Protein AF-0000000078703959 (afdb_homodimer)

InterPro domains:
  IPR029058 Alpha/Beta hydrolase fold [G3DSA:3.40.50.1820] (368-600)
  IPR029058 Alpha/Beta hydrolase fold [SSF53474] (346-596)

Structure (mmCIF, N/CA/C/O backbone):
data_AF-0000000078703959-model_v1
#
loop_
_entity.id
_entity.type
_entity.pdbx_description
1 polymer 'PA14 domain-containing protein'
#
loop_
_atom_site.group_PDB
_atom_site.id
_atom_site.type_symbol
_atom_site.label_atom_id
_atom_site.label_alt_id
_atom_site.label_comp_id
_atom_site.label_asym_id
_atom_site.label_entity_id
_atom_site.label_seq_id
_atom_site.pdbx_PDB_ins_code
_atom_site.Cartn_x
_atom_site.Cartn_y
_atom_site.Cartn_z
_atom_site.occupancy
_atom_site.B_iso_or_equiv
_atom_site.auth_seq_id
_atom_site.auth_comp_id
_atom_site.auth_asym_id
_atom_site.auth_atom_id
_atom_site.pdbx_PDB_model_num
ATOM 1 N N . MET A 1 1 ? 54.719 -47.156 48.562 1 18.48 1 MET A N 1
ATOM 2 C CA . MET A 1 1 ? 54.312 -48.438 47.969 1 18.48 1 MET A CA 1
ATOM 3 C C . MET A 1 1 ? 53.969 -48.281 46.5 1 18.48 1 MET A C 1
ATOM 5 O O . MET A 1 1 ? 53.344 -47.281 46.094 1 18.48 1 MET A O 1
ATOM 9 N N . ASN A 1 2 ? 54.438 -49.156 45.406 1 16.34 2 ASN A N 1
ATOM 10 C CA . ASN A 1 2 ? 55.062 -49.094 44.094 1 16.34 2 ASN A CA 1
ATOM 11 C C . ASN A 1 2 ? 54.062 -48.781 43 1 16.34 2 ASN A C 1
ATOM 13 O O . ASN A 1 2 ? 52.875 -48.969 43.156 1 16.34 2 ASN A O 1
ATOM 17 N N . ARG A 1 3 ? 54.625 -48.094 41.844 1 16.44 3 ARG A N 1
ATOM 18 C CA . ARG A 1 3 ? 54.875 -47.344 40.594 1 16.44 3 ARG A CA 1
ATOM 19 C C . ARG A 1 3 ? 54.531 -48.188 39.375 1 16.44 3 ARG A C 1
ATOM 21 O O . ARG A 1 3 ? 54.844 -47.812 38.25 1 16.44 3 ARG A O 1
ATOM 28 N N . GLN A 1 4 ? 53.875 -49.188 39.594 1 15.07 4 GLN A N 1
ATOM 29 C CA . GLN A 1 4 ? 53.938 -50.125 38.469 1 15.07 4 GLN A CA 1
ATOM 30 C C . GLN A 1 4 ? 53.281 -49.562 37.219 1 15.07 4 GLN A C 1
ATOM 32 O O . GLN A 1 4 ? 52.188 -49.031 37.281 1 15.07 4 GLN A O 1
ATOM 37 N N . VAL A 1 5 ? 54 -49.406 35.969 1 17.83 5 VAL A N 1
ATOM 38 C CA . VAL A 1 5 ? 54.594 -48.969 34.719 1 17.83 5 VAL A CA 1
ATOM 39 C C . VAL A 1 5 ? 53.938 -49.656 33.531 1 17.83 5 VAL A C 1
ATOM 41 O O . VAL A 1 5 ? 54.25 -49.344 32.375 1 17.83 5 VAL A O 1
ATOM 44 N N . PRO A 1 6 ? 52.688 -50.156 33.469 1 18.91 6 PRO A N 1
ATOM 45 C CA . PRO A 1 6 ? 52.875 -51.469 32.844 1 18.91 6 PRO A CA 1
ATOM 46 C C . PRO A 1 6 ? 53.125 -51.344 31.328 1 18.91 6 PRO A C 1
ATOM 48 O O . PRO A 1 6 ? 52.906 -50.281 30.75 1 18.91 6 PRO A O 1
ATOM 51 N N . LEU A 1 7 ? 52.344 -52.156 30.531 1 19.31 7 LEU A N 1
ATOM 52 C CA . LEU A 1 7 ? 52.75 -53.125 29.531 1 19.31 7 LEU A CA 1
ATOM 53 C C . LEU A 1 7 ? 52.969 -52.469 28.172 1 19.31 7 LEU A C 1
ATOM 55 O O . LEU A 1 7 ? 52.312 -51.469 27.859 1 19.31 7 LEU A O 1
ATOM 59 N N . MET A 1 8 ? 53.906 -52.938 27.25 1 18.94 8 MET A N 1
ATOM 60 C CA . MET A 1 8 ? 54.938 -52.938 26.203 1 18.94 8 MET A CA 1
ATOM 61 C C . MET A 1 8 ? 54.281 -53.062 24.812 1 18.94 8 MET A C 1
ATOM 63 O O . MET A 1 8 ? 54.969 -52.969 23.797 1 18.94 8 MET A O 1
ATOM 67 N N . SER A 1 9 ? 53 -53.25 24.484 1 18.56 9 SER A N 1
ATOM 68 C CA . SER A 1 9 ? 53 -54 23.25 1 18.56 9 SER A CA 1
ATOM 69 C C . SER A 1 9 ? 53.469 -53.156 22.062 1 18.56 9 SER A C 1
ATOM 71 O O . SER A 1 9 ? 52.906 -52.094 21.797 1 18.56 9 SER A O 1
ATOM 73 N N . VAL A 1 10 ? 54.781 -53.156 21.609 1 18.95 10 VAL A N 1
ATOM 74 C CA . VAL A 1 10 ? 55.438 -52.312 20.625 1 18.95 10 VAL A CA 1
ATOM 75 C C . VAL A 1 10 ? 54.969 -52.688 19.219 1 18.95 10 VAL A C 1
ATOM 77 O O . VAL A 1 10 ? 55.25 -51.969 18.25 1 18.95 10 VAL A O 1
ATOM 80 N N . GLN A 1 11 ? 54.062 -53.562 18.953 1 18.88 11 GLN A N 1
ATOM 81 C CA . GLN A 1 11 ? 54.562 -54.188 17.734 1 18.88 11 GLN A CA 1
ATOM 82 C C . GLN A 1 11 ? 54.906 -53.125 16.688 1 18.88 11 GLN A C 1
ATOM 84 O O . GLN A 1 11 ? 54.438 -52 16.766 1 18.88 11 GLN A O 1
ATOM 89 N N . THR A 1 12 ? 55.219 -53.656 15.406 1 19.52 12 THR A N 1
ATOM 90 C CA . THR A 1 12 ? 56.094 -53.656 14.258 1 19.52 12 THR A CA 1
ATOM 91 C C . THR A 1 12 ? 55.719 -52.531 13.273 1 19.52 12 THR A C 1
ATOM 93 O O . THR A 1 12 ? 54.531 -52.219 13.133 1 19.52 12 THR A O 1
ATOM 96 N N . ASN A 1 13 ? 56.688 -51.75 12.773 1 20.06 13 ASN A N 1
ATOM 97 C CA . ASN A 1 13 ? 57 -50.531 12.031 1 20.06 13 ASN A CA 1
ATOM 98 C C . ASN A 1 13 ? 56.656 -50.688 10.547 1 20.06 13 ASN A C 1
ATOM 100 O O . ASN A 1 13 ? 57.562 -50.812 9.719 1 20.06 13 ASN A O 1
ATOM 104 N N . ASN A 1 14 ? 55.719 -51.656 10.164 1 20.19 14 ASN A N 1
ATOM 105 C CA . ASN A 1 14 ? 55.875 -51.875 8.734 1 20.19 14 ASN A CA 1
ATOM 106 C C . ASN A 1 14 ? 55.719 -50.594 7.938 1 20.19 14 ASN A C 1
ATOM 108 O O . ASN A 1 14 ? 54.656 -49.969 7.961 1 20.19 14 ASN A O 1
ATOM 112 N N . ASN A 1 15 ? 56.812 -49.75 7.691 1 20.64 15 ASN A N 1
ATOM 113 C CA . ASN A 1 15 ? 57.031 -48.438 7.141 1 20.64 15 ASN A CA 1
ATOM 114 C C . ASN A 1 15 ? 56.562 -48.312 5.695 1 20.64 15 ASN A C 1
ATOM 116 O O . ASN A 1 15 ? 56.75 -47.281 5.043 1 20.64 15 ASN A O 1
ATOM 120 N N . LEU A 1 16 ? 56.625 -49.438 4.898 1 21.19 16 LEU A N 1
ATOM 121 C CA . LEU A 1 16 ? 57.094 -49.094 3.562 1 21.19 16 LEU A CA 1
ATOM 122 C C . LEU A 1 16 ? 56.062 -48.312 2.801 1 21.19 16 LEU A C 1
ATOM 124 O O . LEU A 1 16 ? 56.344 -47.656 1.791 1 21.19 16 LEU A O 1
ATOM 128 N N . ASP A 1 17 ? 54.75 -48.812 2.938 1 21.84 17 ASP A N 1
ATOM 129 C CA . ASP A 1 17 ? 54 -48.719 1.696 1 21.84 17 ASP A CA 1
ATOM 130 C C . ASP A 1 17 ? 53.812 -47.25 1.289 1 21.84 17 ASP A C 1
ATOM 132 O O . ASP A 1 17 ? 53.469 -46.406 2.123 1 21.84 17 ASP A O 1
ATOM 136 N N . GLY A 1 18 ? 54.469 -46.781 0.212 1 24.62 18 GLY A N 1
ATOM 137 C CA . GLY A 1 18 ? 54.562 -45.531 -0.524 1 24.62 18 GLY A CA 1
ATOM 138 C C . GLY A 1 18 ? 53.219 -44.906 -0.803 1 24.62 18 GLY A C 1
ATOM 139 O O . GLY A 1 18 ? 52.469 -45.375 -1.665 1 24.62 18 GLY A O 1
ATOM 140 N N . ASN A 1 19 ? 52.5 -44.562 0.251 1 23.19 19 ASN A N 1
ATOM 141 C CA . ASN A 1 19 ? 51.188 -44 0.124 1 23.19 19 ASN A CA 1
ATOM 142 C C . ASN A 1 19 ? 51.188 -42.75 -0.751 1 23.19 19 ASN A C 1
ATOM 144 O O . ASN A 1 19 ? 51.781 -41.719 -0.386 1 23.19 19 ASN A O 1
ATOM 148 N N . SER A 1 20 ? 51.312 -42.938 -2.076 1 27.22 20 SER A N 1
ATOM 149 C CA . SER A 1 20 ? 51.094 -41.812 -2.949 1 27.22 20 SER A CA 1
ATOM 150 C C . SER A 1 20 ? 49.906 -40.938 -2.453 1 27.22 20 SER A C 1
ATOM 152 O O . SER A 1 20 ? 48.781 -41.438 -2.301 1 27.22 20 SER A O 1
ATOM 154 N N . THR A 1 21 ? 50.188 -40.125 -1.526 1 28.56 21 THR A N 1
ATOM 155 C CA . THR A 1 21 ? 49.281 -39.062 -1.104 1 28.56 21 THR A CA 1
ATOM 156 C C . THR A 1 21 ? 48.688 -38.344 -2.311 1 28.56 21 THR A C 1
ATOM 158 O O . THR A 1 21 ? 49.344 -37.5 -2.912 1 28.56 21 THR A O 1
ATOM 161 N N . THR A 1 22 ? 48.156 -39.062 -3.236 1 30.52 22 THR A N 1
ATOM 162 C CA . THR A 1 22 ? 47.375 -38.219 -4.09 1 30.52 22 THR A CA 1
ATOM 163 C C . THR A 1 22 ? 46.594 -37.188 -3.252 1 30.52 22 THR A C 1
ATOM 165 O O . THR A 1 22 ? 45.781 -37.531 -2.414 1 30.52 22 THR A O 1
ATOM 168 N N . SER A 1 23 ? 47.312 -36.188 -2.781 1 33.19 23 SER A N 1
ATOM 169 C CA . SER A 1 23 ? 46.656 -35 -2.24 1 33.19 23 SER A CA 1
ATOM 170 C C . SER A 1 23 ? 45.312 -34.75 -2.943 1 33.19 23 SER A C 1
ATOM 172 O O . SER A 1 23 ? 45.312 -34.281 -4.09 1 33.19 23 SER A O 1
ATOM 174 N N . ASP A 1 24 ? 44.438 -35.625 -3.023 1 37.53 24 ASP A N 1
ATOM 175 C CA . ASP A 1 24 ? 43.062 -35.344 -3.443 1 37.53 24 ASP A CA 1
ATOM 176 C C . ASP A 1 24 ? 42.594 -33.969 -2.955 1 37.53 24 ASP A C 1
ATOM 178 O O . ASP A 1 24 ? 42.25 -33.781 -1.784 1 37.53 24 ASP A O 1
ATOM 182 N N . HIS A 1 25 ? 43.25 -32.875 -3.234 1 45 25 HIS A N 1
ATOM 183 C CA . HIS A 1 25 ? 42.781 -31.516 -3.029 1 45 25 HIS A CA 1
ATOM 184 C C . HIS A 1 25 ? 41.25 -31.422 -3.17 1 45 25 HIS A C 1
ATOM 186 O O . HIS A 1 25 ? 40.719 -31.562 -4.273 1 45 25 HIS A O 1
ATOM 192 N N . GLU A 1 26 ? 40.562 -31.922 -2.25 1 56.84 26 GLU A N 1
ATOM 193 C CA . GLU A 1 26 ? 39.125 -31.875 -2.113 1 56.84 26 GLU A CA 1
ATOM 194 C C . GLU A 1 26 ? 38.562 -30.5 -2.475 1 56.84 26 GLU A C 1
ATOM 196 O O . GLU A 1 26 ? 39.031 -29.484 -1.945 1 56.84 26 GLU A O 1
ATOM 201 N N . LEU A 1 27 ? 38 -30.375 -3.617 1 67.5 27 LEU A N 1
ATOM 202 C CA . LEU A 1 27 ? 37.219 -29.219 -4.047 1 67.5 27 LEU A CA 1
ATOM 203 C C . LEU A 1 27 ? 36.281 -28.75 -2.936 1 67.5 27 LEU A C 1
ATOM 205 O O . LEU A 1 27 ? 35.406 -29.5 -2.486 1 67.5 27 LEU A O 1
ATOM 209 N N . LYS A 1 28 ? 36.844 -27.594 -2.27 1 81 28 LYS A N 1
ATOM 210 C CA . LYS A 1 28 ? 36 -27.125 -1.162 1 81 28 LYS A CA 1
ATOM 211 C C . LYS A 1 28 ? 35.531 -25.688 -1.408 1 81 28 LYS A C 1
ATOM 213 O O . LYS A 1 28 ? 36.219 -24.875 -2 1 81 28 LYS A O 1
ATOM 218 N N . LEU A 1 29 ? 34.344 -25.516 -1.05 1 89.56 29 LEU A N 1
ATOM 219 C CA . LEU A 1 29 ? 33.781 -24.172 -0.949 1 89.56 29 LEU A CA 1
ATOM 220 C C . LEU A 1 29 ? 34.5 -23.375 0.158 1 89.56 29 LEU A C 1
ATOM 222 O O . LEU A 1 29 ? 35.25 -23.953 0.953 1 89.56 29 LEU A O 1
ATOM 226 N N . PRO A 1 30 ? 34.312 -22.062 0.143 1 94.12 30 PRO A N 1
ATOM 227 C CA . PRO A 1 30 ? 35.031 -21.219 1.119 1 94.12 30 PRO A CA 1
ATOM 228 C C . PRO A 1 30 ? 34.812 -21.688 2.557 1 94.12 30 PRO A C 1
ATOM 230 O O . PRO A 1 30 ? 33.688 -21.984 2.953 1 94.12 30 PRO A O 1
ATOM 233 N N . GLN A 1 31 ? 35.875 -21.734 3.271 1 93.94 31 GLN A N 1
ATOM 234 C CA . GLN A 1 31 ? 35.812 -22.062 4.691 1 93.94 31 GLN A CA 1
ATOM 235 C C . GLN A 1 31 ? 35.594 -20.812 5.531 1 93.94 31 GLN A C 1
ATOM 237 O O . GLN A 1 31 ? 35.094 -20.891 6.652 1 93.94 31 GLN A O 1
ATOM 242 N N . PHE A 1 32 ? 36.094 -19.766 5.039 1 96 32 PHE A N 1
ATOM 243 C CA . PHE A 1 32 ? 35.969 -18.484 5.73 1 96 32 PHE A CA 1
ATOM 244 C C . PHE A 1 32 ? 35.188 -17.484 4.883 1 96 32 PHE A C 1
ATOM 246 O O . PHE A 1 32 ? 35.375 -17.406 3.666 1 96 32 PHE A O 1
ATOM 253 N N . TRP A 1 33 ? 34.344 -16.766 5.566 1 97.31 33 TRP A N 1
ATOM 254 C CA . TRP A 1 33 ? 33.469 -15.797 4.898 1 97.31 33 TRP A CA 1
ATOM 255 C C . TRP A 1 33 ? 33.594 -14.422 5.543 1 97.31 33 TRP A C 1
ATOM 257 O O . TRP A 1 33 ? 33.594 -14.305 6.77 1 97.31 33 TRP A O 1
ATOM 267 N N . GLN A 1 34 ? 33.781 -13.383 4.75 1 97.19 34 GLN A N 1
ATOM 268 C CA . GLN A 1 34 ? 33.5 -12.008 5.168 1 97.19 34 GLN A CA 1
ATOM 269 C C . GLN A 1 34 ? 32.031 -11.672 5.035 1 97.19 34 GLN A C 1
ATOM 271 O O . GLN A 1 34 ? 31.422 -11.867 3.973 1 97.19 34 GLN A O 1
ATOM 276 N N . VAL A 1 35 ? 31.516 -11.234 6.105 1 96.81 35 VAL A N 1
ATOM 277 C CA . VAL A 1 35 ? 30.062 -11.062 6.156 1 96.81 35 VAL A CA 1
ATOM 278 C C . VAL A 1 35 ? 29.719 -9.625 6.52 1 96.81 35 VAL A C 1
ATOM 280 O O . VAL A 1 35 ? 30.359 -9.031 7.402 1 96.81 35 VAL A O 1
ATOM 283 N N . LEU A 1 36 ? 28.797 -9.039 5.832 1 96.12 36 LEU A N 1
ATOM 284 C CA . LEU A 1 36 ? 28.312 -7.695 6.133 1 96.12 36 LEU A CA 1
ATOM 285 C C . LEU A 1 36 ? 26.781 -7.676 6.191 1 96.12 36 LEU A C 1
ATOM 287 O O . LEU A 1 36 ? 26.125 -8.094 5.242 1 96.12 36 LEU A O 1
ATOM 291 N N . GLY A 1 37 ? 26.188 -7.254 7.246 1 95.31 37 GLY A N 1
ATOM 292 C CA . GLY A 1 37 ? 24.766 -7.168 7.512 1 95.31 37 GLY A CA 1
ATOM 293 C C . GLY A 1 37 ? 24.438 -7.145 8.992 1 95.31 37 GLY A C 1
ATOM 294 O O . GLY A 1 37 ? 25.328 -7.062 9.836 1 95.31 37 GLY A O 1
ATOM 295 N N . PRO A 1 38 ? 23.172 -7.125 9.359 1 96.88 38 PRO A N 1
ATOM 296 C CA . PRO A 1 38 ? 22.016 -7.234 8.469 1 96.88 38 PRO A CA 1
ATOM 297 C C . PRO A 1 38 ? 21.562 -5.887 7.914 1 96.88 38 PRO A C 1
ATOM 299 O O . PRO A 1 38 ? 21.688 -4.863 8.602 1 96.88 38 PRO A O 1
ATOM 302 N N . PHE A 1 39 ? 21.047 -5.797 6.695 1 95.81 39 PHE A N 1
ATOM 303 C CA . PHE A 1 39 ? 20.438 -4.629 6.078 1 95.81 39 PHE A CA 1
ATOM 304 C C . PHE A 1 39 ? 18.938 -4.852 5.863 1 95.81 39 PHE A C 1
ATOM 306 O O . PHE A 1 39 ? 18.516 -5.977 5.609 1 95.81 39 PHE A O 1
ATOM 313 N N . PRO A 1 40 ? 18.125 -3.809 6.07 1 94.56 40 PRO A N 1
ATOM 314 C CA . PRO A 1 40 ? 16.703 -3.986 5.805 1 94.56 40 PRO A CA 1
ATOM 315 C C . PRO A 1 40 ? 16.422 -4.48 4.387 1 94.56 40 PRO A C 1
ATOM 317 O O . PRO A 1 40 ? 17.109 -4.082 3.445 1 94.56 40 PRO A O 1
ATOM 320 N N . HIS A 1 41 ? 15.43 -5.344 4.246 1 93.12 41 HIS A N 1
ATOM 321 C CA . HIS A 1 41 ? 15 -5.922 2.977 1 93.12 41 HIS A CA 1
ATOM 322 C C . HIS A 1 41 ? 13.555 -6.398 3.045 1 93.12 41 HIS A C 1
ATOM 324 O O . HIS A 1 41 ? 13.141 -6.992 4.043 1 93.12 41 HIS A O 1
ATOM 330 N N . GLY A 1 42 ? 12.797 -6.055 2.037 1 91.69 42 GLY A N 1
ATOM 331 C CA . GLY A 1 42 ? 11.406 -6.488 2.027 1 91.69 42 GLY A CA 1
ATOM 332 C C . GLY A 1 42 ? 11.227 -7.891 1.472 1 91.69 42 GLY A C 1
ATOM 333 O O . GLY A 1 42 ? 12.078 -8.391 0.74 1 91.69 42 GLY A O 1
ATOM 334 N N . SER A 1 43 ? 10.086 -8.43 1.806 1 90.75 43 SER A N 1
ATOM 335 C CA . SER A 1 43 ? 9.734 -9.742 1.268 1 90.75 43 SER A CA 1
ATOM 336 C C . SER A 1 43 ? 9.594 -9.695 -0.25 1 90.75 43 SER A C 1
ATOM 338 O O . SER A 1 43 ? 8.914 -8.828 -0.792 1 90.75 43 SER A O 1
ATOM 340 N N . ARG A 1 44 ? 10.312 -10.555 -0.998 1 90.44 44 ARG A N 1
ATOM 341 C CA . ARG A 1 44 ? 10.227 -10.719 -2.445 1 90.44 44 ARG A CA 1
ATOM 342 C C . ARG A 1 44 ? 10.672 -9.445 -3.164 1 90.44 44 ARG A C 1
ATOM 344 O O . ARG A 1 44 ? 10.281 -9.203 -4.309 1 90.44 44 ARG A O 1
ATOM 351 N N . GLU A 1 45 ? 11.375 -8.648 -2.42 1 89.81 45 GLU A N 1
ATOM 352 C CA . GLU A 1 45 ? 11.828 -7.395 -3.012 1 89.81 45 GLU A CA 1
ATOM 353 C C . GLU A 1 45 ? 13.016 -7.617 -3.945 1 89.81 45 GLU A C 1
ATOM 355 O O . GLU A 1 45 ? 13.898 -8.422 -3.652 1 89.81 45 GLU A O 1
ATOM 360 N N . ILE A 1 46 ? 12.992 -6.938 -5.129 1 85.62 46 ILE A N 1
ATOM 361 C CA . ILE A 1 46 ? 14.109 -7.059 -6.066 1 85.62 46 ILE A CA 1
ATOM 362 C C . ILE A 1 46 ? 14.594 -5.672 -6.473 1 85.62 46 ILE A C 1
ATOM 364 O O . ILE A 1 46 ? 13.875 -4.684 -6.32 1 85.62 46 ILE A O 1
ATOM 368 N N . GLY A 1 47 ? 15.812 -5.609 -6.82 1 83.69 47 GLY A N 1
ATOM 369 C CA . GLY A 1 47 ? 16.375 -4.414 -7.43 1 83.69 47 GLY A CA 1
ATOM 370 C C . GLY A 1 47 ? 16.891 -3.41 -6.414 1 83.69 47 GLY A C 1
ATOM 371 O O . GLY A 1 47 ? 17.156 -2.256 -6.754 1 83.69 47 GLY A O 1
ATOM 372 N N . VAL A 1 48 ? 16.984 -3.818 -5.152 1 87.06 48 VAL A N 1
ATOM 373 C CA . VAL A 1 48 ? 17.453 -2.887 -4.129 1 87.06 48 VAL A CA 1
ATOM 374 C C . VAL A 1 48 ? 18.75 -3.416 -3.5 1 87.06 48 VAL A C 1
ATOM 376 O O . VAL A 1 48 ? 18.938 -4.629 -3.375 1 87.06 48 VAL A O 1
ATOM 379 N N . ASP A 1 49 ? 19.625 -2.482 -3.193 1 85.31 49 ASP A N 1
ATOM 380 C CA . ASP A 1 49 ? 20.859 -2.736 -2.461 1 85.31 49 ASP A CA 1
ATOM 381 C C . ASP A 1 49 ? 21.312 -1.49 -1.713 1 85.31 49 ASP A C 1
ATOM 383 O O . ASP A 1 49 ? 21.875 -0.572 -2.312 1 85.31 49 ASP A O 1
ATOM 387 N N . PRO A 1 50 ? 21.125 -1.457 -0.433 1 85.19 50 PRO A N 1
ATOM 388 C CA . PRO A 1 50 ? 21.547 -0.276 0.321 1 85.19 50 PRO A CA 1
ATOM 389 C C . PRO A 1 50 ? 23.031 0.02 0.163 1 85.19 50 PRO A C 1
ATOM 391 O O . PRO A 1 50 ? 23.453 1.175 0.277 1 85.19 50 PRO A O 1
ATOM 394 N N . LEU A 1 51 ? 23.844 -0.951 -0.158 1 89.69 51 LEU A N 1
ATOM 395 C CA . LEU A 1 51 ? 25.297 -0.764 -0.249 1 89.69 51 LEU A CA 1
ATOM 396 C C . LEU A 1 51 ? 25.688 -0.183 -1.604 1 89.69 51 LEU A C 1
ATOM 398 O O . LEU A 1 51 ? 26.812 0.293 -1.78 1 89.69 51 LEU A O 1
ATOM 402 N N . SER A 1 52 ? 24.766 -0.172 -2.514 1 87.31 52 SER A N 1
ATOM 403 C CA . SER A 1 52 ? 25.047 0.376 -3.834 1 87.31 52 SER A CA 1
ATOM 404 C C . SER A 1 52 ? 25.391 1.863 -3.754 1 87.31 52 SER A C 1
ATOM 406 O O . SER A 1 52 ? 26.109 2.391 -4.602 1 87.31 52 SER A O 1
ATOM 408 N N . ALA A 1 53 ? 24.906 2.539 -2.754 1 86.62 53 ALA A N 1
ATOM 409 C CA . ALA A 1 53 ? 25.188 3.959 -2.559 1 86.62 53 ALA A CA 1
ATOM 410 C C . ALA A 1 53 ? 26.656 4.188 -2.248 1 86.62 53 ALA A C 1
ATOM 412 O O . ALA A 1 53 ? 27.172 5.297 -2.408 1 86.62 53 ALA A O 1
ATOM 413 N N . TYR A 1 54 ? 27.328 3.145 -1.83 1 88 54 TYR A N 1
ATOM 414 C CA . TYR A 1 54 ? 28.719 3.264 -1.41 1 88 54 TYR A CA 1
ATOM 415 C C . TYR A 1 54 ? 29.641 2.482 -2.34 1 88 54 TYR A C 1
ATOM 417 O O . TYR A 1 54 ? 30.734 2.086 -1.946 1 88 54 TYR A O 1
ATOM 425 N N . GLY A 1 55 ? 29.141 2.064 -3.49 1 82.5 55 GLY A N 1
ATOM 426 C CA . GLY A 1 55 ? 29.938 1.375 -4.488 1 82.5 55 GLY A CA 1
ATOM 427 C C . GLY A 1 55 ? 29.547 -0.08 -4.664 1 82.5 55 GLY A C 1
ATOM 428 O O . GLY A 1 55 ? 30 -0.739 -5.605 1 82.5 55 GLY A O 1
ATOM 429 N N . GLY A 1 56 ? 28.672 -0.603 -3.83 1 86.31 56 GLY A N 1
ATOM 430 C CA . GLY A 1 56 ? 28.234 -1.989 -3.93 1 86.31 56 GLY A CA 1
ATOM 431 C C . GLY A 1 56 ? 29.109 -2.939 -3.121 1 86.31 56 GLY A C 1
ATOM 432 O O . GLY A 1 56 ? 30.312 -2.734 -3 1 86.31 56 GLY A O 1
ATOM 433 N N . PHE A 1 57 ? 28.609 -4.035 -2.57 1 91 57 PHE A N 1
ATOM 434 C CA . PHE A 1 57 ? 29.266 -4.98 -1.668 1 91 57 PHE A CA 1
ATOM 435 C C . PHE A 1 57 ? 30.531 -5.551 -2.293 1 91 57 PHE A C 1
ATOM 437 O O . PHE A 1 57 ? 31.547 -5.684 -1.621 1 91 57 PHE A O 1
ATOM 444 N N . GLU A 1 58 ? 30.484 -5.84 -3.584 1 88.69 58 GLU A N 1
ATOM 445 C CA . GLU A 1 58 ? 31.594 -6.488 -4.27 1 88.69 58 GLU A CA 1
ATOM 446 C C . GLU A 1 58 ? 32.844 -5.602 -4.273 1 88.69 58 GLU A C 1
ATOM 448 O O . GLU A 1 58 ? 33.969 -6.098 -4.277 1 88.69 58 GLU A O 1
ATOM 453 N N . ASN A 1 59 ? 32.562 -4.297 -4.156 1 87.62 59 ASN A N 1
ATOM 454 C CA . ASN A 1 59 ? 33.688 -3.355 -4.273 1 87.62 59 ASN A CA 1
ATOM 455 C C . ASN A 1 59 ? 34.125 -2.838 -2.91 1 87.62 59 ASN A C 1
ATOM 457 O O . ASN A 1 59 ? 35.094 -2.102 -2.812 1 87.62 59 ASN A O 1
ATOM 461 N N . LEU A 1 60 ? 33.469 -3.195 -1.919 1 90.81 60 LEU A N 1
ATOM 462 C CA . LEU A 1 60 ? 33.812 -2.719 -0.587 1 90.81 60 LEU A CA 1
ATOM 463 C C . LEU A 1 60 ? 35 -3.506 -0.024 1 90.81 60 LEU A C 1
ATOM 465 O O . LEU A 1 60 ? 35 -4.738 -0.083 1 90.81 60 LEU A O 1
ATOM 469 N N . GLU A 1 61 ? 35.938 -2.816 0.482 1 93.38 61 GLU A N 1
ATOM 470 C CA . GLU A 1 61 ? 37.062 -3.457 1.139 1 93.38 61 GLU A CA 1
ATOM 471 C C . GLU A 1 61 ? 36.719 -3.838 2.578 1 93.38 61 GLU A C 1
ATOM 473 O O . GLU A 1 61 ? 36.031 -3.107 3.268 1 93.38 61 GLU A O 1
ATOM 478 N N . TYR A 1 62 ? 37.219 -5.035 2.908 1 94.5 62 TYR A N 1
ATOM 479 C CA . TYR A 1 62 ? 37.062 -5.422 4.309 1 94.5 62 TYR A CA 1
ATOM 480 C C . TYR A 1 62 ? 37.906 -4.512 5.215 1 94.5 62 TYR A C 1
ATOM 482 O O . TYR A 1 62 ? 39.125 -4.516 5.16 1 94.5 62 TYR A O 1
ATOM 490 N N . ILE A 1 63 ? 37.281 -3.719 5.93 1 93.62 63 ILE A N 1
ATOM 491 C CA . ILE A 1 63 ? 37.906 -2.869 6.934 1 93.62 63 ILE A CA 1
ATOM 492 C C . ILE A 1 63 ? 37.25 -3.098 8.297 1 93.62 63 ILE A C 1
ATOM 494 O O . ILE A 1 63 ? 36.062 -2.793 8.477 1 93.62 63 ILE A O 1
ATOM 498 N N . GLU A 1 64 ? 38.094 -3.604 9.117 1 91.75 64 GLU A N 1
ATOM 499 C CA . GLU A 1 64 ? 37.562 -3.877 10.453 1 91.75 64 GLU A CA 1
ATOM 500 C C . GLU A 1 64 ? 37 -2.609 11.094 1 91.75 64 GLU A C 1
ATOM 502 O O . GLU A 1 64 ? 37.688 -1.57 11.102 1 91.75 64 GLU A O 1
ATOM 507 N N . GLY A 1 65 ? 35.844 -2.691 11.523 1 91.44 65 GLY A N 1
ATOM 508 C CA . GLY A 1 65 ? 35.25 -1.58 12.25 1 91.44 65 GLY A CA 1
ATOM 509 C C . GLY A 1 65 ? 34.531 -0.593 11.352 1 91.44 65 GLY A C 1
ATOM 510 O O . GLY A 1 65 ? 33.844 0.295 11.836 1 91.44 65 GLY A O 1
ATOM 511 N N . ALA A 1 66 ? 34.719 -0.736 10.055 1 93.88 66 ALA A N 1
ATOM 512 C CA . ALA A 1 66 ? 34 0.151 9.156 1 93.88 66 ALA A CA 1
ATOM 513 C C . ALA A 1 66 ? 32.5 0.009 9.344 1 93.88 66 ALA A C 1
ATOM 515 O O . ALA A 1 66 ? 31.969 -1.105 9.453 1 93.88 66 ALA A O 1
ATOM 516 N N . GLN A 1 67 ? 31.812 1.173 9.422 1 93.62 67 GLN A N 1
ATOM 517 C CA . GLN A 1 67 ? 30.391 1.19 9.727 1 93.62 67 GLN A CA 1
ATOM 518 C C . GLN A 1 67 ? 29.562 1.486 8.484 1 93.62 67 GLN A C 1
ATOM 520 O O . GLN A 1 67 ? 29.938 2.322 7.66 1 93.62 67 GLN A O 1
ATOM 525 N N . TYR A 1 68 ? 28.469 0.72 8.328 1 94.75 68 TYR A N 1
ATOM 526 C CA . TYR A 1 68 ? 27.484 0.959 7.285 1 94.75 68 TYR A CA 1
ATOM 527 C C . TYR A 1 68 ? 26.094 1.087 7.879 1 94.75 68 TYR A C 1
ATOM 529 O O . TYR A 1 68 ? 25.75 0.392 8.844 1 94.75 68 TYR A O 1
ATOM 537 N N . SER A 1 69 ? 25.312 1.937 7.363 1 94.88 69 SER A N 1
ATOM 538 C CA . SER A 1 69 ? 24.031 2.305 7.957 1 94.88 69 SER A CA 1
ATOM 539 C C . SER A 1 69 ? 23.016 1.174 7.828 1 94.88 69 SER A C 1
ATOM 541 O O . SER A 1 69 ? 22.844 0.612 6.742 1 94.88 69 SER A O 1
ATOM 543 N N . SER A 1 70 ? 22.391 0.807 8.875 1 96.31 70 SER A N 1
ATOM 544 C CA . SER A 1 70 ? 21.281 -0.142 8.938 1 96.31 70 SER A CA 1
ATOM 545 C C . SER A 1 70 ? 20.297 0.237 10.031 1 96.31 70 SER A C 1
ATOM 547 O O . SER A 1 70 ? 20.656 0.336 11.203 1 96.31 70 SER A O 1
ATOM 549 N N . GLU A 1 71 ? 19.062 0.388 9.688 1 97.19 71 GLU A N 1
ATOM 550 C CA . GLU A 1 71 ? 18.047 0.832 10.648 1 97.19 71 GLU A CA 1
ATOM 551 C C . GLU A 1 71 ? 17.688 -0.289 11.617 1 97.19 71 GLU A C 1
ATOM 553 O O . GLU A 1 71 ? 17.016 -0.05 12.625 1 97.19 71 GLU A O 1
ATOM 558 N N . LEU A 1 72 ? 18.094 -1.514 11.383 1 97.75 72 LEU A N 1
ATOM 559 C CA . LEU A 1 72 ? 17.734 -2.658 12.211 1 97.75 72 LEU A CA 1
ATOM 560 C C . LEU A 1 72 ? 18.562 -2.684 13.492 1 97.75 72 LEU A C 1
ATOM 562 O O . LEU A 1 72 ? 18.125 -3.221 14.508 1 97.75 72 LEU A O 1
ATOM 566 N N . ALA A 1 73 ? 19.75 -2.094 13.445 1 97.56 73 ALA A N 1
ATOM 567 C CA . ALA A 1 73 ? 20.734 -2.285 14.516 1 97.56 73 ALA A CA 1
ATOM 568 C C . ALA A 1 73 ? 20.781 -1.068 15.438 1 97.56 73 ALA A C 1
ATOM 570 O O . ALA A 1 73 ? 20.562 0.062 14.992 1 97.56 73 ALA A O 1
ATOM 571 N N . ASP A 1 74 ? 21.125 -1.313 16.656 1 96.69 74 ASP A N 1
ATOM 572 C CA . ASP A 1 74 ? 21.359 -0.235 17.609 1 96.69 74 ASP A CA 1
ATOM 573 C C . ASP A 1 74 ? 22.422 0.73 17.109 1 96.69 74 ASP A C 1
ATOM 575 O O . ASP A 1 74 ? 23.422 0.306 16.531 1 96.69 74 ASP A O 1
ATOM 579 N N . GLY A 1 75 ? 22.125 1.989 17.25 1 95.19 75 GLY A N 1
ATOM 580 C CA . GLY A 1 75 ? 23.047 3.006 16.781 1 95.19 75 GLY A CA 1
ATOM 581 C C . GLY A 1 75 ? 22.906 3.287 15.289 1 95.19 75 GLY A C 1
ATOM 582 O O . GLY A 1 75 ? 23.422 4.289 14.789 1 95.19 75 GLY A O 1
ATOM 583 N N . GLY A 1 76 ? 22.234 2.406 14.562 1 96 76 GLY A N 1
ATOM 584 C CA . GLY A 1 76 ? 21.938 2.633 13.156 1 96 76 GLY A CA 1
ATOM 585 C C . GLY A 1 76 ? 23.031 2.164 12.227 1 96 76 GLY A C 1
ATOM 586 O O . GLY A 1 76 ? 23.156 2.652 11.102 1 96 76 GLY A O 1
ATOM 587 N N . TRP A 1 77 ? 23.922 1.271 12.672 1 95.56 77 TRP A N 1
ATOM 588 C CA . TRP A 1 77 ? 25.016 0.849 11.812 1 95.56 77 TRP A CA 1
ATOM 589 C C . TRP A 1 77 ? 25.391 -0.61 12.062 1 95.56 77 TRP A C 1
ATOM 591 O O . TRP A 1 77 ? 25.062 -1.162 13.117 1 95.56 77 TRP A O 1
ATOM 601 N N . VAL A 1 78 ? 25.969 -1.243 11.125 1 96.31 78 VAL A N 1
ATOM 602 C CA . VAL A 1 78 ? 26.516 -2.594 11.211 1 96.31 78 VAL A CA 1
ATOM 603 C C . VAL A 1 78 ? 27.969 -2.598 10.719 1 96.31 78 VAL A C 1
ATOM 605 O O . VAL A 1 78 ? 28.406 -1.638 10.094 1 96.31 78 VAL A O 1
ATOM 608 N N . THR A 1 79 ? 28.703 -3.607 11.07 1 95.94 79 THR A N 1
ATOM 609 C CA . THR A 1 79 ? 30.094 -3.725 10.688 1 95.94 79 THR A CA 1
ATOM 610 C C . THR A 1 79 ? 30.391 -5.094 10.078 1 95.94 79 THR A C 1
ATOM 612 O O . THR A 1 79 ? 29.516 -5.973 10.086 1 95.94 79 THR A O 1
ATOM 615 N N . TRP A 1 80 ? 31.594 -5.223 9.492 1 96.5 80 TRP A N 1
ATOM 616 C CA . TRP A 1 80 ? 32.062 -6.484 8.922 1 96.5 80 TRP A CA 1
ATOM 617 C C . TRP A 1 80 ? 32.25 -7.539 10.008 1 96.5 80 TRP A C 1
ATOM 619 O O . TRP A 1 80 ? 32.594 -7.215 11.148 1 96.5 80 TRP A O 1
ATOM 629 N N . ARG A 1 81 ? 32 -8.781 9.602 1 95.5 81 ARG A N 1
ATOM 630 C CA . ARG A 1 81 ? 32.281 -9.945 10.438 1 95.5 81 ARG A CA 1
ATOM 631 C C . ARG A 1 81 ? 32.938 -11.062 9.641 1 95.5 81 ARG A C 1
ATOM 633 O O . ARG A 1 81 ? 32.75 -11.148 8.422 1 95.5 81 ARG A O 1
ATOM 640 N N . ASN A 1 82 ? 33.656 -11.875 10.352 1 95.81 82 ASN A N 1
ATOM 641 C CA . ASN A 1 82 ? 34.219 -13.102 9.789 1 95.81 82 ASN A CA 1
ATOM 642 C C . ASN A 1 82 ? 33.594 -14.344 10.422 1 95.81 82 ASN A C 1
ATOM 644 O O . ASN A 1 82 ? 33.531 -14.445 11.648 1 95.81 82 ASN A O 1
ATOM 648 N N . ILE A 1 83 ? 33.125 -15.188 9.578 1 96.06 83 ILE A N 1
ATOM 649 C CA . ILE A 1 83 ? 32.594 -16.438 10.102 1 96.06 83 ILE A CA 1
ATOM 650 C C . ILE A 1 83 ? 33.156 -17.625 9.32 1 96.06 83 ILE A C 1
ATOM 652 O O . ILE A 1 83 ? 33.781 -17.438 8.266 1 96.06 83 ILE A O 1
ATOM 656 N N . SER A 1 84 ? 32.938 -18.766 9.898 1 96.5 84 SER A N 1
ATOM 657 C CA . SER A 1 84 ? 33.406 -19.984 9.234 1 96.5 84 SER A CA 1
ATOM 658 C C . SER A 1 84 ? 32.219 -20.875 8.844 1 96.5 84 SER A C 1
ATOM 660 O O . SER A 1 84 ? 31.141 -20.797 9.461 1 96.5 84 SER A O 1
ATOM 662 N N . THR A 1 85 ? 32.438 -21.594 7.793 1 96.75 85 THR A N 1
ATOM 663 C CA . THR A 1 85 ? 31.484 -22.641 7.457 1 96.75 85 THR A CA 1
ATOM 664 C C . THR A 1 85 ? 31.375 -23.656 8.594 1 96.75 85 THR A C 1
ATOM 666 O O . THR A 1 85 ? 32.375 -24.031 9.203 1 96.75 85 THR A O 1
ATOM 669 N N . ASN A 1 86 ? 30.219 -24.031 8.914 1 96.62 86 ASN A N 1
ATOM 670 C CA . ASN A 1 86 ? 30 -25 9.969 1 96.62 86 ASN A CA 1
ATOM 671 C C . ASN A 1 86 ? 30.531 -26.375 9.578 1 96.62 86 ASN A C 1
ATOM 673 O O . ASN A 1 86 ? 30.797 -26.641 8.398 1 96.62 86 ASN A O 1
ATOM 677 N N . VAL A 1 87 ? 30.516 -27.281 10.523 1 94.06 87 VAL A N 1
ATOM 678 C CA . VAL A 1 87 ? 31.047 -28.625 10.32 1 94.06 87 VAL A CA 1
ATOM 679 C C . VAL A 1 87 ? 30.156 -29.391 9.344 1 94.06 87 VAL A C 1
ATOM 681 O O . VAL A 1 87 ? 30.656 -30.188 8.539 1 94.06 87 VAL A O 1
ATOM 684 N N . ASP A 1 88 ? 28.984 -29.094 9.383 1 93.88 88 ASP A N 1
ATOM 685 C CA . ASP A 1 88 ? 28.062 -29.828 8.523 1 93.88 88 ASP A CA 1
ATOM 686 C C . ASP A 1 88 ? 27.984 -29.188 7.133 1 93.88 88 ASP A C 1
ATOM 688 O O . ASP A 1 88 ? 27.172 -29.594 6.309 1 93.88 88 ASP A O 1
ATOM 692 N N . GLY A 1 89 ? 28.734 -28.172 6.891 1 93.56 89 GLY A N 1
ATOM 693 C CA . GLY A 1 89 ? 28.797 -27.547 5.578 1 93.56 89 GLY A CA 1
ATOM 694 C C . GLY A 1 89 ? 27.844 -26.359 5.441 1 93.56 89 GLY A C 1
ATOM 695 O O . GLY A 1 89 ? 27.906 -25.641 4.449 1 93.56 89 GLY A O 1
ATOM 696 N N . SER A 1 90 ? 27.016 -26.203 6.414 1 96.25 90 SER A N 1
ATOM 697 C CA . SER A 1 90 ? 26.109 -25.062 6.383 1 96.25 90 SER A CA 1
ATOM 698 C C . SER A 1 90 ? 26.828 -23.781 6.805 1 96.25 90 SER A C 1
ATOM 700 O O . SER A 1 90 ? 27.891 -23.828 7.414 1 96.25 90 SER A O 1
ATOM 702 N N . VAL A 1 91 ? 26.344 -22.719 6.348 1 97.06 91 VAL A N 1
ATOM 703 C CA . VAL A 1 91 ? 26.844 -21.406 6.754 1 97.06 91 VAL A CA 1
ATOM 704 C C . VAL A 1 91 ? 25.734 -20.625 7.449 1 97.06 91 VAL A C 1
ATOM 706 O O . VAL A 1 91 ? 24.609 -20.547 6.953 1 97.06 91 VAL A O 1
ATOM 709 N N . GLY A 1 92 ? 26.125 -19.969 8.57 1 93.12 92 GLY A N 1
ATOM 710 C CA . GLY A 1 92 ? 25.141 -19.328 9.422 1 93.12 92 GLY A CA 1
ATOM 711 C C . GLY A 1 92 ? 24.516 -20.266 10.445 1 93.12 92 GLY A C 1
ATOM 712 O O . GLY A 1 92 ? 24.969 -21.406 10.602 1 93.12 92 GLY A O 1
ATOM 713 N N . PRO A 1 93 ? 23.422 -19.922 11.133 1 94.44 93 PRO A N 1
ATOM 714 C CA . PRO A 1 93 ? 22.922 -18.547 11.172 1 94.44 93 PRO A CA 1
ATOM 715 C C . PRO A 1 93 ? 23.922 -17.578 11.805 1 94.44 93 PRO A C 1
ATOM 717 O O . PRO A 1 93 ? 24.859 -18 12.484 1 94.44 93 PRO A O 1
ATOM 720 N N . ILE A 1 94 ? 23.734 -16.375 11.492 1 94.81 94 ILE A N 1
ATOM 721 C CA . ILE A 1 94 ? 24.594 -15.336 12.07 1 94.81 94 ILE A CA 1
ATOM 722 C C . ILE A 1 94 ? 23.875 -14.672 13.25 1 94.81 94 ILE A C 1
ATOM 724 O O . ILE A 1 94 ? 22.703 -14.305 13.148 1 94.81 94 ILE A O 1
ATOM 728 N N . ASP A 1 95 ? 24.547 -14.531 14.281 1 91.81 95 ASP A N 1
ATOM 729 C CA . ASP A 1 95 ? 24.047 -13.781 15.43 1 91.81 95 ASP A CA 1
ATOM 730 C C . ASP A 1 95 ? 24.406 -12.305 15.328 1 91.81 95 ASP A C 1
ATOM 732 O O . ASP A 1 95 ? 25.578 -11.953 15.117 1 91.81 95 ASP A O 1
ATOM 736 N N . TYR A 1 96 ? 23.453 -11.492 15.461 1 94.94 96 TYR A N 1
ATOM 737 C CA . TYR A 1 96 ? 23.656 -10.047 15.484 1 94.94 96 TYR A CA 1
ATOM 738 C C . TYR A 1 96 ? 23.359 -9.477 16.859 1 94.94 96 TYR A C 1
ATOM 740 O O . TYR A 1 96 ? 22.234 -9.039 17.125 1 94.94 96 TYR A O 1
ATOM 748 N N . PRO A 1 97 ? 24.297 -9.312 17.672 1 93 97 PRO A N 1
ATOM 749 C CA . PRO A 1 97 ? 24.062 -8.914 19.062 1 93 97 PRO A CA 1
ATOM 750 C C . PRO A 1 97 ? 23.547 -7.48 19.172 1 93 97 PRO A C 1
ATOM 752 O O . PRO A 1 97 ? 22.953 -7.117 20.188 1 93 97 PRO A O 1
ATOM 755 N N . ASN A 1 98 ? 23.812 -6.691 18.266 1 94.5 98 ASN A N 1
ATOM 756 C CA . ASN A 1 98 ? 23.391 -5.293 18.344 1 94.5 98 ASN A CA 1
ATOM 757 C C . ASN A 1 98 ? 22.031 -5.078 17.688 1 94.5 98 ASN A C 1
ATOM 759 O O . ASN A 1 98 ? 21.656 -3.939 17.406 1 94.5 98 ASN A O 1
ATOM 763 N N . VAL A 1 99 ? 21.344 -6.121 17.359 1 97.44 99 VAL A N 1
ATOM 764 C CA . VAL A 1 99 ? 19.984 -6.023 16.844 1 97.44 99 VAL A CA 1
ATOM 765 C C . VAL A 1 99 ? 19 -6.602 17.859 1 97.44 99 VAL A C 1
ATOM 767 O O . VAL A 1 99 ? 19.078 -7.789 18.188 1 97.44 99 VAL A O 1
ATOM 770 N N . ARG A 1 100 ? 18.125 -5.906 18.391 1 96.62 100 ARG A N 1
ATOM 771 C CA . ARG A 1 100 ? 17.109 -6.352 19.328 1 96.62 100 ARG A CA 1
ATOM 772 C C . ARG A 1 100 ? 15.828 -6.758 18.578 1 96.62 100 ARG A C 1
ATOM 774 O O . ARG A 1 100 ? 14.867 -5.992 18.531 1 96.62 100 ARG A O 1
ATOM 781 N N . TRP A 1 101 ? 15.766 -7.867 18.047 1 97.06 101 TRP A N 1
ATOM 782 C CA . TRP A 1 101 ? 14.727 -8.367 17.156 1 97.06 101 TRP A CA 1
ATOM 783 C C . TRP A 1 101 ? 13.352 -8.305 17.812 1 97.06 101 TRP A C 1
ATOM 785 O O . TRP A 1 101 ? 12.383 -7.855 17.203 1 97.06 101 TRP A O 1
ATOM 795 N N . ASP A 1 102 ? 13.227 -8.688 19.078 1 95.62 102 ASP A N 1
ATOM 796 C CA . ASP A 1 102 ? 11.945 -8.68 19.75 1 95.62 102 ASP A CA 1
ATOM 797 C C . ASP A 1 102 ? 11.422 -7.258 19.938 1 95.62 102 ASP A C 1
ATOM 799 O O . ASP A 1 102 ? 10.219 -7.008 19.828 1 95.62 102 ASP A O 1
ATOM 803 N N . PHE A 1 103 ? 12.359 -6.391 20.281 1 95.88 103 PHE A N 1
ATOM 804 C CA . PHE A 1 103 ? 11.992 -4.992 20.453 1 95.88 103 PHE A CA 1
ATOM 805 C C . PHE A 1 103 ? 11.438 -4.422 19.141 1 95.88 103 PHE A C 1
ATOM 807 O O . PHE A 1 103 ? 10.391 -3.775 19.141 1 95.88 103 PHE A O 1
ATOM 814 N N . ASN A 1 104 ? 12.133 -4.633 18.031 1 96.56 104 ASN A N 1
ATOM 815 C CA . ASN A 1 104 ? 11.688 -4.152 16.719 1 96.56 104 ASN A CA 1
ATOM 816 C C . ASN A 1 104 ? 10.367 -4.789 16.312 1 96.56 104 ASN A C 1
ATOM 818 O O . ASN A 1 104 ? 9.5 -4.117 15.75 1 96.56 104 ASN A O 1
ATOM 822 N N . ARG A 1 105 ? 10.172 -6.043 16.594 1 95.5 105 ARG A N 1
ATOM 823 C CA . ARG A 1 105 ? 9 -6.805 16.172 1 95.5 105 ARG A CA 1
ATOM 824 C C . ARG A 1 105 ? 7.742 -6.32 16.891 1 95.5 105 ARG A C 1
ATOM 826 O O . ARG A 1 105 ? 6.637 -6.414 16.344 1 95.5 105 ARG A O 1
ATOM 833 N N . LYS A 1 106 ? 7.852 -5.82 18.094 1 93.75 106 LYS A N 1
ATOM 834 C CA . LYS A 1 106 ? 6.707 -5.34 18.859 1 93.75 106 LYS A CA 1
ATOM 835 C C . LYS A 1 106 ? 5.902 -4.316 18.062 1 93.75 106 LYS A C 1
ATOM 837 O O . LYS A 1 106 ? 4.672 -4.324 18.094 1 93.75 106 LYS A O 1
ATOM 842 N N . THR A 1 107 ? 6.586 -3.479 17.375 1 94.75 107 THR A N 1
ATOM 843 C CA . THR A 1 107 ? 5.957 -2.391 16.625 1 94.75 107 THR A CA 1
ATOM 844 C C . THR A 1 107 ? 5.645 -2.822 15.195 1 94.75 107 THR A C 1
ATOM 846 O O . THR A 1 107 ? 4.57 -2.516 14.672 1 94.75 107 THR A O 1
ATOM 849 N N . PHE A 1 108 ? 6.566 -3.615 14.602 1 96.12 108 PHE A N 1
ATOM 850 C CA . PHE A 1 108 ? 6.504 -3.756 13.148 1 96.12 108 PHE A CA 1
ATOM 851 C C . PHE A 1 108 ? 6.094 -5.172 12.766 1 96.12 108 PHE A C 1
ATOM 853 O O . PHE A 1 108 ? 5.895 -5.465 11.578 1 96.12 108 PHE A O 1
ATOM 860 N N . GLY A 1 109 ? 5.953 -6.105 13.688 1 95.62 109 GLY A N 1
ATOM 861 C CA . GLY A 1 109 ? 5.551 -7.473 13.391 1 95.62 109 GLY A CA 1
ATOM 862 C C . GLY A 1 109 ? 6.598 -8.242 12.602 1 95.62 109 GLY A C 1
ATOM 863 O O . GLY A 1 109 ? 7.797 -7.996 12.75 1 95.62 109 GLY A O 1
ATOM 864 N N . TRP A 1 110 ? 6.172 -9.172 11.82 1 96.25 110 TRP A N 1
ATOM 865 C CA . TRP A 1 110 ? 7.047 -10.078 11.078 1 96.25 110 TRP A 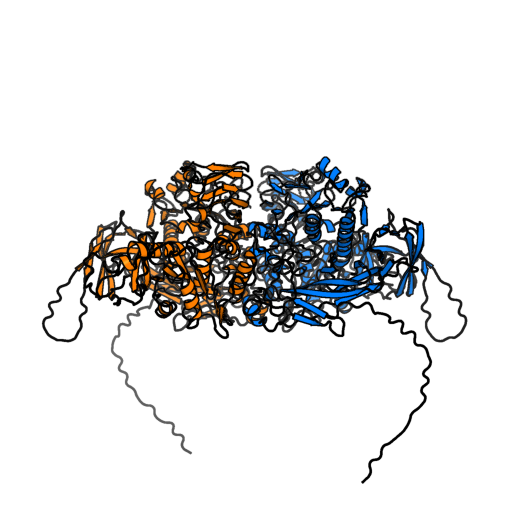CA 1
ATOM 866 C C . TRP A 1 110 ? 7.809 -9.328 9.992 1 96.25 110 TRP A C 1
ATOM 868 O O . TRP A 1 110 ? 8.875 -9.758 9.562 1 96.25 110 TRP A O 1
ATOM 878 N N . ALA A 1 111 ? 7.293 -8.219 9.555 1 95.56 111 ALA A N 1
ATOM 879 C CA . ALA A 1 111 ? 7.898 -7.484 8.453 1 95.56 111 ALA A CA 1
ATOM 880 C C . ALA A 1 111 ? 9.32 -7.055 8.789 1 95.56 111 ALA A C 1
ATOM 882 O O . ALA A 1 111 ? 10.203 -7.066 7.93 1 95.56 111 ALA A O 1
ATOM 883 N N . VAL A 1 112 ? 9.602 -6.75 10.055 1 96.5 112 VAL A N 1
ATOM 884 C CA . VAL A 1 112 ? 10.883 -6.156 10.445 1 96.5 112 VAL A CA 1
ATOM 885 C C . VAL A 1 112 ? 11.938 -7.25 10.578 1 96.5 112 VAL A C 1
ATOM 887 O O . VAL A 1 112 ? 13.133 -6.957 10.641 1 96.5 112 VAL A O 1
ATOM 890 N N . LEU A 1 113 ? 11.523 -8.531 10.586 1 96.88 113 LEU A N 1
ATOM 891 C CA . LEU A 1 113 ? 12.469 -9.641 10.672 1 96.88 113 LEU A CA 1
ATOM 892 C C . LEU A 1 113 ? 13.195 -9.852 9.352 1 96.88 113 LEU A C 1
ATOM 894 O O . LEU A 1 113 ? 14.227 -10.523 9.297 1 96.88 113 LEU A O 1
ATOM 898 N N . HIS A 1 114 ? 12.648 -9.367 8.312 1 96.38 114 HIS A N 1
ATOM 899 C CA . HIS A 1 114 ? 13.227 -9.523 6.98 1 96.38 114 HIS A CA 1
ATOM 900 C C . HIS A 1 114 ? 14.469 -8.656 6.82 1 96.38 114 HIS A C 1
ATOM 902 O O . HIS A 1 114 ? 14.453 -7.469 7.145 1 96.38 114 HIS A O 1
ATOM 908 N N . HIS A 1 115 ? 15.555 -9.242 6.305 1 96 115 HIS A N 1
ATOM 909 C CA . HIS A 1 115 ? 16.828 -8.547 6.129 1 96 115 HIS A CA 1
ATOM 910 C C . HIS A 1 115 ? 17.734 -9.281 5.156 1 96 115 HIS A C 1
ATOM 912 O O . HIS A 1 115 ? 17.484 -10.453 4.836 1 96 115 HIS A O 1
ATOM 918 N N . ALA A 1 116 ? 18.656 -8.617 4.668 1 93.94 116 ALA A N 1
ATOM 919 C CA . ALA A 1 116 ? 19.672 -9.172 3.779 1 93.94 116 ALA A CA 1
ATOM 920 C C . ALA A 1 116 ? 21.031 -9.195 4.457 1 93.94 116 ALA A C 1
ATOM 922 O O . ALA A 1 116 ? 21.391 -8.273 5.195 1 93.94 116 ALA A O 1
ATOM 923 N N . THR A 1 117 ? 21.766 -10.211 4.262 1 95.19 117 THR A N 1
ATOM 924 C CA . THR A 1 117 ? 23.156 -10.352 4.684 1 95.19 117 THR A CA 1
ATOM 925 C C . THR A 1 117 ? 24.031 -10.758 3.51 1 95.19 117 THR A C 1
ATOM 927 O O . THR A 1 117 ? 23.703 -11.703 2.779 1 95.19 117 THR A O 1
ATOM 930 N N . TYR A 1 118 ? 25.141 -10.078 3.352 1 94.5 118 TYR A N 1
ATOM 931 C CA . TYR A 1 118 ? 26.078 -10.328 2.252 1 94.5 118 TYR A CA 1
ATOM 932 C C . TYR A 1 118 ? 27.266 -11.164 2.715 1 94.5 118 TYR A C 1
ATOM 934 O O . TYR A 1 118 ? 27.812 -10.914 3.789 1 94.5 118 TYR A O 1
ATOM 942 N N . PHE A 1 119 ? 27.609 -12.148 1.905 1 95.62 119 PHE A N 1
ATOM 943 C CA . PHE A 1 119 ? 28.75 -13.023 2.17 1 95.62 119 PHE A CA 1
ATOM 944 C C . PHE A 1 119 ? 29.75 -12.984 1.011 1 95.62 119 PHE A C 1
ATOM 946 O O . PHE A 1 119 ? 29.344 -12.961 -0.155 1 95.62 119 PHE A O 1
ATOM 953 N N . ARG A 1 120 ? 31 -12.953 1.26 1 95.5 120 ARG A N 1
ATOM 954 C CA . ARG A 1 120 ? 32.031 -13.148 0.24 1 95.5 120 ARG A CA 1
ATOM 955 C C . ARG A 1 120 ? 33.125 -14.07 0.741 1 95.5 120 ARG A C 1
ATOM 957 O O . ARG A 1 120 ? 33.531 -14.008 1.908 1 95.5 120 ARG A O 1
ATOM 964 N N . GLY A 1 121 ? 33.5 -14.969 -0.027 1 96.12 121 GLY A N 1
ATOM 965 C CA . GLY A 1 121 ? 34.594 -15.891 0.213 1 96.12 121 GLY A CA 1
ATOM 966 C C . GLY A 1 121 ? 35.344 -16.266 -1.048 1 96.12 121 GLY A C 1
ATOM 967 O O . GLY A 1 121 ? 34.938 -15.875 -2.15 1 96.12 121 GLY A O 1
ATOM 968 N N . THR A 1 122 ? 36.438 -16.859 -0.813 1 95.94 122 THR A N 1
ATOM 969 C CA . THR A 1 122 ? 37.25 -17.328 -1.938 1 95.94 122 THR A CA 1
ATOM 970 C C . THR A 1 122 ? 37.469 -18.828 -1.843 1 95.94 122 THR A C 1
ATOM 972 O O . THR A 1 122 ? 37.406 -19.406 -0.754 1 95.94 122 THR A O 1
ATOM 975 N N . PHE A 1 123 ? 37.656 -19.391 -2.92 1 95.38 123 PHE A N 1
ATOM 976 C CA . PHE A 1 123 ? 38 -20.812 -2.99 1 95.38 123 PHE A CA 1
ATOM 977 C C . PHE A 1 123 ? 38.938 -21.062 -4.152 1 95.38 123 PHE A C 1
ATOM 979 O O . PHE A 1 123 ? 39.094 -20.234 -5.055 1 95.38 123 PHE A O 1
ATOM 986 N N . ASN A 1 124 ? 39.625 -22.172 -4.051 1 94.88 124 ASN A N 1
ATOM 987 C CA . ASN A 1 124 ? 40.656 -22.469 -5.031 1 94.88 124 ASN A CA 1
ATOM 988 C C . ASN A 1 124 ? 40.281 -23.672 -5.895 1 94.88 124 ASN A C 1
ATOM 990 O O . ASN A 1 124 ? 39.781 -24.672 -5.387 1 94.88 124 ASN A O 1
ATOM 994 N N . ILE A 1 125 ? 40.469 -23.531 -7.191 1 94.44 125 ILE A N 1
ATOM 995 C CA . ILE A 1 125 ? 40.281 -24.594 -8.172 1 94.44 125 ILE A CA 1
ATOM 996 C C . ILE A 1 125 ? 41.625 -25.141 -8.625 1 94.44 125 ILE A C 1
ATOM 998 O O . ILE A 1 125 ? 42.469 -24.391 -9.141 1 94.44 125 ILE A O 1
ATOM 1002 N N . ALA A 1 126 ? 41.812 -26.422 -8.484 1 93 126 ALA A N 1
ATOM 1003 C CA . ALA A 1 126 ? 43.094 -27.031 -8.797 1 93 126 ALA A CA 1
ATOM 1004 C C . ALA A 1 126 ? 43.219 -27.297 -10.289 1 93 126 ALA A C 1
ATOM 1006 O O . ALA A 1 126 ? 44.312 -27.109 -10.875 1 93 126 ALA A O 1
ATOM 1007 N N . THR A 1 127 ? 42.156 -27.766 -10.852 1 91.94 127 THR A N 1
ATOM 1008 C CA . THR A 1 127 ? 42.156 -28.125 -12.266 1 91.94 127 THR A CA 1
ATOM 1009 C C . THR A 1 127 ? 41.062 -27.391 -13.008 1 91.94 127 THR A C 1
ATOM 1011 O O . THR A 1 127 ? 39.875 -27.484 -12.648 1 91.94 127 THR A O 1
ATOM 1014 N N . ALA A 1 128 ? 41.531 -26.75 -14.055 1 91.81 128 ALA A N 1
ATOM 1015 C CA . ALA A 1 128 ? 40.531 -26.047 -14.883 1 91.81 128 ALA A CA 1
ATOM 1016 C C . ALA A 1 128 ? 39.531 -27.016 -15.5 1 91.81 128 ALA A C 1
ATOM 1018 O O . ALA A 1 128 ? 39.906 -28.156 -15.836 1 91.81 128 ALA A O 1
ATOM 1019 N N . GLY A 1 129 ? 38.281 -26.594 -15.609 1 89.81 129 GLY A N 1
ATOM 1020 C CA . GLY A 1 129 ? 37.25 -27.438 -16.203 1 89.81 129 GLY A CA 1
ATOM 1021 C C . GLY A 1 129 ? 35.844 -26.969 -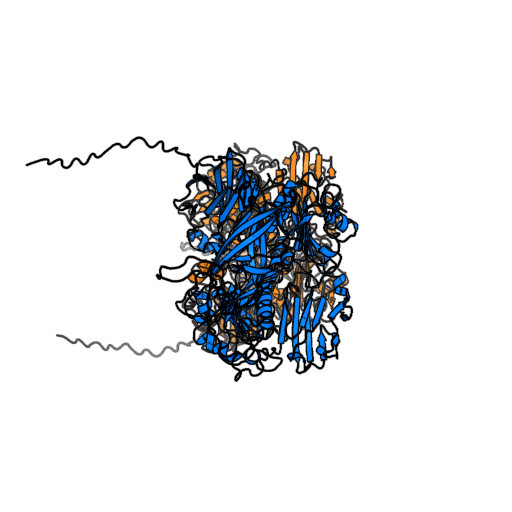15.898 1 89.81 129 GLY A C 1
ATOM 1022 O O . GLY A 1 129 ? 35.656 -25.844 -15.43 1 89.81 129 GLY A O 1
ATOM 1023 N N . SER A 1 130 ? 34.906 -27.906 -16.266 1 91.56 130 SER A N 1
ATOM 1024 C CA . SER A 1 130 ? 33.5 -27.656 -15.992 1 91.56 130 SER A CA 1
ATOM 1025 C C . SER A 1 130 ? 33.125 -28.156 -14.609 1 91.56 130 SER A C 1
ATOM 1027 O O . SER A 1 130 ? 33.5 -29.25 -14.211 1 91.56 130 SER A O 1
ATOM 1029 N N . TYR A 1 131 ? 32.438 -27.344 -13.867 1 93.12 131 TYR A N 1
ATOM 1030 C CA . TYR A 1 131 ? 31.984 -27.672 -12.516 1 93.12 131 TYR A CA 1
ATOM 1031 C C . TYR A 1 131 ? 30.484 -27.453 -12.367 1 93.12 131 TYR A C 1
ATOM 1033 O O . TYR A 1 131 ? 29.891 -26.656 -13.102 1 93.12 131 TYR A O 1
ATOM 1041 N N . LEU A 1 132 ? 29.875 -28.219 -11.508 1 94.81 132 LEU A N 1
ATOM 1042 C CA . LEU A 1 132 ? 28.5 -28 -11.07 1 94.81 132 LEU A CA 1
ATOM 1043 C C . LEU A 1 132 ? 28.469 -27.359 -9.688 1 94.81 132 LEU A C 1
ATOM 1045 O O . LEU A 1 132 ? 29.141 -27.828 -8.766 1 94.81 132 LEU A O 1
ATOM 1049 N N . VAL A 1 133 ? 27.719 -26.25 -9.617 1 95.38 133 VAL A N 1
ATOM 1050 C CA . VAL A 1 133 ? 27.609 -25.531 -8.352 1 95.38 133 VAL A CA 1
ATOM 1051 C C . VAL A 1 133 ? 26.141 -25.297 -8.008 1 95.38 133 VAL A C 1
ATOM 1053 O O . VAL A 1 133 ? 25.328 -25 -8.883 1 95.38 133 VAL A O 1
ATOM 1056 N N . SER A 1 134 ? 25.797 -25.469 -6.789 1 96 134 SER A N 1
ATOM 1057 C CA . SER A 1 134 ? 24.453 -25.156 -6.312 1 96 134 SER A CA 1
ATOM 1058 C C . SER A 1 134 ? 24.469 -24.641 -4.879 1 96 134 SER A C 1
ATOM 1060 O O . SER A 1 134 ? 25.344 -25.031 -4.094 1 96 134 SER A O 1
ATOM 1062 N N . PHE A 1 135 ? 23.594 -23.734 -4.578 1 96.44 135 PHE A N 1
ATOM 1063 C CA . PHE A 1 135 ? 23.406 -23.25 -3.219 1 96.44 135 PHE A CA 1
ATOM 1064 C C . PHE A 1 135 ? 21.938 -23.297 -2.814 1 96.44 135 PHE A C 1
ATOM 1066 O O . PHE A 1 135 ? 21.078 -22.859 -3.566 1 96.44 135 PHE A O 1
ATOM 1073 N N . SER A 1 136 ? 21.656 -23.828 -1.629 1 96.44 136 SER A N 1
ATOM 1074 C CA . SER A 1 136 ? 20.328 -23.875 -1.06 1 96.44 136 SER A CA 1
ATOM 1075 C C . SER A 1 136 ? 20.109 -22.766 -0.035 1 96.44 136 SER A C 1
ATOM 1077 O O . SER A 1 136 ? 21.047 -22.406 0.696 1 96.44 136 SER A O 1
ATOM 1079 N N . GLY A 1 137 ? 18.938 -22.234 -0.026 1 94.5 137 GLY A N 1
ATOM 1080 C CA . GLY A 1 137 ? 18.594 -21.219 0.956 1 94.5 137 GLY A CA 1
ATOM 1081 C C . GLY A 1 137 ? 18.969 -19.812 0.513 1 94.5 137 GLY A C 1
ATOM 1082 O O . GLY A 1 137 ? 18.984 -18.891 1.324 1 94.5 137 GLY A O 1
ATOM 1083 N N . VAL A 1 138 ? 19.297 -19.672 -0.791 1 93.44 138 VAL A N 1
ATOM 1084 C CA . VAL A 1 138 ? 19.719 -18.359 -1.271 1 93.44 138 VAL A CA 1
ATOM 1085 C C . VAL A 1 138 ? 18.953 -18.016 -2.549 1 93.44 138 VAL A C 1
ATOM 1087 O O . VAL A 1 138 ? 18.5 -18.906 -3.271 1 93.44 138 VAL A O 1
ATOM 1090 N N . ILE A 1 139 ? 18.781 -16.781 -2.795 1 87.56 139 ILE A N 1
ATOM 1091 C CA . ILE A 1 139 ? 18.109 -16.328 -4.004 1 87.56 139 ILE A CA 1
ATOM 1092 C C . ILE A 1 139 ? 19.031 -16.469 -5.203 1 87.56 139 ILE A C 1
ATOM 1094 O O . ILE A 1 139 ? 18.609 -16.922 -6.277 1 87.56 139 ILE A O 1
ATOM 1098 N N . SER A 1 140 ? 20.281 -16.016 -5 1 90.5 140 SER A N 1
ATOM 1099 C CA . SER A 1 140 ? 21.297 -16.047 -6.055 1 90.5 140 SER A CA 1
ATOM 1100 C C . SER A 1 140 ? 22.703 -16.031 -5.473 1 90.5 140 SER A C 1
ATOM 1102 O O . SER A 1 140 ? 22.891 -15.758 -4.285 1 90.5 140 SER A O 1
ATOM 1104 N N . PHE A 1 141 ? 23.625 -16.391 -6.258 1 93 141 PHE A N 1
ATOM 1105 C CA . PHE A 1 141 ? 25.047 -16.312 -5.918 1 93 141 PHE A CA 1
ATOM 1106 C C . PHE A 1 141 ? 25.875 -15.938 -7.141 1 93 141 PHE A C 1
ATOM 1108 O O . PHE A 1 141 ? 25.391 -16.016 -8.273 1 93 141 PHE A O 1
ATOM 1115 N N . LYS A 1 142 ? 27.016 -15.492 -6.891 1 93.38 142 LYS A N 1
ATOM 1116 C CA . LYS A 1 142 ? 27.906 -15.039 -7.953 1 93.38 142 LYS A CA 1
ATOM 1117 C C . LYS A 1 142 ? 29.297 -15.641 -7.797 1 93.38 142 LYS A C 1
ATOM 1119 O O . LYS A 1 142 ? 29.828 -15.703 -6.688 1 93.38 142 LYS A O 1
ATOM 1124 N N . ILE A 1 143 ? 29.844 -16.156 -8.852 1 93.62 143 ILE A N 1
ATOM 1125 C CA . ILE A 1 143 ? 31.234 -16.578 -8.93 1 93.62 143 ILE A CA 1
ATOM 1126 C C . ILE A 1 143 ? 32 -15.664 -9.867 1 93.62 143 ILE A C 1
ATOM 1128 O O . ILE A 1 143 ? 31.703 -15.586 -11.062 1 93.62 143 ILE A O 1
ATOM 1132 N N . ASP A 1 144 ? 32.844 -15.016 -9.273 1 92 144 ASP A N 1
ATOM 1133 C CA . ASP A 1 144 ? 33.594 -13.992 -10.008 1 92 144 ASP A CA 1
ATOM 1134 C C . ASP A 1 144 ? 32.625 -12.945 -10.586 1 92 144 ASP A C 1
ATOM 1136 O O . ASP A 1 144 ? 31.984 -12.211 -9.844 1 92 144 ASP A O 1
ATOM 1140 N N . ASP A 1 145 ? 32.344 -13.023 -11.914 1 84.81 145 ASP A N 1
ATOM 1141 C CA . ASP A 1 145 ? 31.484 -11.984 -12.5 1 84.81 145 ASP A CA 1
ATOM 1142 C C . ASP A 1 145 ? 30.188 -12.578 -13.039 1 84.81 145 ASP A C 1
ATOM 1144 O O . ASP A 1 145 ? 29.391 -11.867 -13.664 1 84.81 145 ASP A O 1
ATOM 1148 N N . ARG A 1 146 ? 29.969 -13.812 -12.695 1 88.69 146 ARG A N 1
ATOM 1149 C CA . ARG A 1 146 ? 28.766 -14.445 -13.234 1 88.69 146 ARG A CA 1
ATOM 1150 C C . ARG A 1 146 ? 27.781 -14.805 -12.125 1 88.69 146 ARG A C 1
ATOM 1152 O O . ARG A 1 146 ? 28.172 -15.375 -11.109 1 88.69 146 ARG A O 1
ATOM 1159 N N . SER A 1 147 ? 26.547 -14.43 -12.383 1 91.06 147 SER A N 1
ATOM 1160 C CA . SER A 1 147 ? 25.484 -14.688 -11.406 1 91.06 147 SER A CA 1
ATOM 1161 C C . SER A 1 147 ? 24.719 -15.961 -11.75 1 91.06 147 SER A C 1
ATOM 1163 O O . SER A 1 147 ? 24.547 -16.297 -12.922 1 91.06 147 SER A O 1
ATOM 1165 N N . PHE A 1 148 ? 24.219 -16.656 -10.719 1 92.88 148 PHE A N 1
ATOM 1166 C CA . PHE A 1 148 ? 23.453 -17.875 -10.867 1 92.88 148 PHE A CA 1
ATOM 1167 C C . PHE A 1 148 ? 22.234 -17.859 -9.938 1 92.88 148 PHE A C 1
ATOM 1169 O O . PHE A 1 148 ? 22.234 -17.172 -8.914 1 92.88 148 PHE A O 1
ATOM 1176 N N . VAL A 1 149 ? 21.219 -18.562 -10.344 1 92.75 149 VAL A N 1
ATOM 1177 C CA . VAL A 1 149 ? 20.016 -18.688 -9.516 1 92.75 149 VAL A CA 1
ATOM 1178 C C . VAL A 1 149 ? 20.297 -19.656 -8.359 1 92.75 149 VAL A C 1
ATOM 1180 O O . VAL A 1 149 ? 21 -20.656 -8.531 1 92.75 149 VAL A O 1
ATOM 1183 N N . GLY A 1 150 ? 19.781 -19.297 -7.207 1 94.25 150 GLY A N 1
ATOM 1184 C CA . GLY A 1 150 ? 19.891 -20.156 -6.047 1 94.25 150 GLY A CA 1
ATOM 1185 C C . GLY A 1 150 ? 18.609 -20.938 -5.766 1 94.25 150 GLY A C 1
ATOM 1186 O O . GLY A 1 150 ? 17.531 -20.516 -6.176 1 94.25 150 GLY A O 1
ATOM 1187 N N . ASN A 1 151 ? 18.781 -22.078 -5.105 1 96.44 151 ASN A N 1
ATOM 1188 C CA . ASN A 1 151 ? 17.656 -22.875 -4.652 1 96.44 151 ASN A CA 1
ATOM 1189 C C . ASN A 1 151 ? 17.062 -22.328 -3.357 1 96.44 151 ASN A C 1
ATOM 1191 O O . ASN A 1 151 ? 17.188 -22.953 -2.299 1 96.44 151 ASN A O 1
ATOM 1195 N N . LEU A 1 152 ? 16.375 -21.312 -3.457 1 94.31 152 LEU A N 1
ATOM 1196 C CA . LEU A 1 152 ? 15.859 -20.547 -2.324 1 94.31 152 LEU A CA 1
ATOM 1197 C C . LEU A 1 152 ? 15.016 -21.438 -1.409 1 94.31 152 LEU A C 1
ATOM 1199 O O . LEU A 1 152 ? 15.078 -21.297 -0.185 1 94.31 152 LEU A O 1
ATOM 1203 N N . TYR A 1 153 ? 14.211 -22.359 -1.981 1 95.19 153 TYR A N 1
ATOM 1204 C CA . TYR A 1 153 ? 13.25 -23.141 -1.217 1 95.19 153 TYR A CA 1
ATOM 1205 C C . TYR A 1 153 ? 13.859 -24.453 -0.74 1 95.19 153 TYR A C 1
ATOM 1207 O O . TYR A 1 153 ? 13.203 -25.234 -0.059 1 95.19 153 TYR A O 1
ATOM 1215 N N . SER A 1 154 ? 15.094 -24.703 -1.14 1 95.19 154 SER A N 1
ATOM 1216 C CA . SER A 1 154 ? 15.797 -25.922 -0.774 1 95.19 154 SER A CA 1
ATOM 1217 C C . SER A 1 154 ? 15.062 -27.156 -1.276 1 95.19 154 SER A C 1
ATOM 1219 O O . SER A 1 154 ? 14.852 -28.109 -0.521 1 95.19 154 SER A O 1
ATOM 1221 N N . TYR A 1 155 ? 14.711 -27.078 -2.5 1 95.81 155 TYR A N 1
ATOM 1222 C CA . TYR A 1 155 ? 14.109 -28.25 -3.145 1 95.81 155 TYR A CA 1
ATOM 1223 C C . TYR A 1 155 ? 15.07 -29.422 -3.15 1 95.81 155 TYR A C 1
ATOM 1225 O O . TYR A 1 155 ? 16.297 -29.234 -3.146 1 95.81 155 TYR A O 1
ATOM 1233 N N . ARG A 1 156 ? 14.484 -30.578 -3.266 1 92.31 156 ARG A N 1
ATOM 1234 C CA . ARG A 1 156 ? 15.305 -31.797 -3.32 1 92.31 156 ARG A CA 1
ATOM 1235 C C . ARG A 1 156 ? 15.773 -32.062 -4.742 1 92.31 156 ARG A C 1
ATOM 1237 O O . ARG A 1 156 ? 16.797 -32.719 -4.945 1 92.31 156 ARG A O 1
ATOM 1244 N N . HIS A 1 157 ? 15.016 -31.609 -5.676 1 95 157 HIS A N 1
ATOM 1245 C CA . HIS A 1 157 ? 15.406 -31.875 -7.055 1 95 157 HIS A CA 1
ATOM 1246 C C . HIS A 1 157 ? 16.562 -30.984 -7.477 1 95 157 HIS A C 1
ATOM 1248 O O . HIS A 1 157 ? 16.969 -30.078 -6.73 1 95 157 HIS A O 1
ATOM 1254 N N . ALA A 1 158 ? 17.062 -31.25 -8.656 1 94.19 158 ALA A N 1
ATOM 1255 C CA . ALA A 1 158 ? 18.312 -30.688 -9.133 1 94.19 158 ALA A CA 1
ATOM 1256 C C . ALA A 1 158 ? 18.234 -29.156 -9.203 1 94.19 158 ALA A C 1
ATOM 1258 O O . ALA A 1 158 ? 17.219 -28.609 -9.609 1 94.19 158 ALA A O 1
ATOM 1259 N N . SER A 1 159 ? 19.312 -28.531 -8.766 1 95.88 159 SER A N 1
ATOM 1260 C CA . SER A 1 159 ? 19.438 -27.078 -8.82 1 95.88 159 SER A CA 1
ATOM 1261 C C . SER A 1 159 ? 20.844 -26.656 -9.211 1 95.88 159 SER A C 1
ATOM 1263 O O . SER A 1 159 ? 21.25 -25.531 -8.93 1 95.88 159 SER A O 1
ATOM 1265 N N . ASP A 1 160 ? 21.562 -27.516 -9.836 1 95.31 160 ASP A N 1
ATOM 1266 C CA . ASP A 1 160 ? 22.953 -27.25 -10.195 1 95.31 160 ASP A CA 1
ATOM 1267 C C . ASP A 1 160 ? 23.047 -26.281 -11.375 1 95.31 160 ASP A C 1
ATOM 1269 O O . ASP A 1 160 ? 22.219 -26.344 -12.289 1 95.31 160 ASP A O 1
ATOM 1273 N N . SER A 1 161 ? 24.078 -25.484 -11.289 1 93.31 161 SER A N 1
ATOM 1274 C CA . SER A 1 161 ? 24.484 -24.656 -12.422 1 93.31 161 SER A CA 1
ATOM 1275 C C . SER A 1 161 ? 25.875 -25.062 -12.922 1 93.31 161 SER A C 1
ATOM 1277 O O . SER A 1 161 ? 26.766 -25.312 -12.125 1 93.31 161 SER A O 1
ATOM 1279 N N . ALA A 1 162 ? 25.984 -25.141 -14.203 1 92.56 162 ALA A N 1
ATOM 1280 C CA . ALA A 1 162 ? 27.281 -25.469 -14.789 1 92.56 162 ALA A CA 1
ATOM 1281 C C . ALA A 1 162 ? 28.109 -24.219 -15.047 1 92.56 162 ALA A C 1
ATOM 1283 O O . ALA A 1 162 ? 27.578 -23.203 -15.508 1 92.56 162 ALA A O 1
ATOM 1284 N N . VAL A 1 163 ? 29.406 -24.312 -14.672 1 91.25 163 VAL A N 1
ATOM 1285 C CA . VAL A 1 163 ? 30.312 -23.188 -14.875 1 91.25 163 VAL A CA 1
ATOM 1286 C C . VAL A 1 163 ? 31.719 -23.688 -15.172 1 91.25 163 VAL A C 1
ATOM 1288 O O . VAL A 1 163 ? 32.156 -24.688 -14.602 1 91.25 163 VAL A O 1
ATOM 1291 N N . TYR A 1 164 ? 32.344 -23.094 -16.156 1 91 164 TYR A N 1
ATOM 1292 C CA . TYR A 1 164 ? 33.75 -23.375 -16.391 1 91 164 TYR A CA 1
ATOM 1293 C C . TYR A 1 164 ? 34.625 -22.531 -15.484 1 91 164 TYR A C 1
ATOM 1295 O O . TYR A 1 164 ? 34.5 -21.297 -15.445 1 91 164 TYR A O 1
ATOM 1303 N N . LEU A 1 165 ? 35.531 -23.156 -14.805 1 92.44 165 LEU A N 1
ATOM 1304 C CA . LEU A 1 165 ? 36.438 -22.453 -13.898 1 92.44 165 LEU A CA 1
ATOM 1305 C C . LEU A 1 165 ? 37.906 -22.75 -14.234 1 92.44 165 LEU A C 1
ATOM 1307 O O . LEU A 1 165 ? 38.281 -23.906 -14.445 1 92.44 165 LEU A O 1
ATOM 1311 N N . GLU A 1 166 ? 38.656 -21.672 -14.328 1 92.81 166 GLU A N 1
ATOM 1312 C CA . GLU A 1 166 ? 40.094 -21.812 -14.5 1 92.81 166 GLU A CA 1
ATOM 1313 C C . GLU A 1 166 ? 40.781 -22.219 -13.188 1 92.81 166 GLU A C 1
ATOM 1315 O O . GLU A 1 166 ? 40.219 -22.016 -12.109 1 92.81 166 GLU A O 1
ATOM 1320 N N . ALA A 1 167 ? 41.938 -22.828 -13.422 1 94.19 167 ALA A N 1
ATOM 1321 C CA . ALA A 1 167 ? 42.688 -23.094 -12.211 1 94.19 167 ALA A CA 1
ATOM 1322 C C . ALA A 1 167 ? 43.094 -21.781 -11.516 1 94.19 167 ALA A C 1
ATOM 1324 O O . ALA A 1 167 ? 43.438 -20.797 -12.172 1 94.19 167 ALA A O 1
ATOM 1325 N N . GLY A 1 168 ? 42.906 -21.812 -10.188 1 95.44 168 GLY A N 1
ATOM 1326 C CA . GLY A 1 168 ? 43.219 -20.625 -9.43 1 95.44 168 GLY A CA 1
ATOM 1327 C C . GLY A 1 168 ? 42.156 -20.234 -8.414 1 95.44 168 GLY A C 1
ATOM 1328 O O . GLY A 1 168 ? 41.344 -21.062 -8.047 1 95.44 168 GLY A O 1
ATOM 1329 N N . GLU A 1 169 ? 42.375 -19.047 -7.977 1 95.81 169 GLU A N 1
ATOM 1330 C CA . GLU A 1 169 ? 41.469 -18.531 -6.941 1 95.81 169 GLU A CA 1
ATOM 1331 C C . GLU A 1 169 ? 40.25 -17.875 -7.559 1 95.81 169 GLU A C 1
ATOM 1333 O O . GLU A 1 169 ? 40.344 -17.109 -8.531 1 95.81 169 GLU A O 1
ATOM 1338 N N . HIS A 1 170 ? 39.094 -18.172 -7.043 1 96.06 170 HIS A N 1
ATOM 1339 C CA . HIS A 1 170 ? 37.812 -17.578 -7.484 1 96.06 170 HIS A CA 1
ATOM 1340 C C . HIS A 1 170 ? 37.062 -16.938 -6.316 1 96.06 170 HIS A C 1
ATOM 1342 O O . HIS A 1 170 ? 37.188 -17.391 -5.176 1 96.06 170 HIS A O 1
ATOM 1348 N N . SER A 1 171 ? 36.375 -15.906 -6.633 1 95.31 171 SER A N 1
ATOM 1349 C CA . SER A 1 171 ? 35.531 -15.219 -5.637 1 95.31 171 SER A CA 1
ATOM 1350 C C . SER A 1 171 ? 34.094 -15.711 -5.676 1 95.31 171 SER A C 1
ATOM 1352 O O . SER A 1 171 ? 33.562 -15.961 -6.754 1 95.31 171 SER A O 1
ATOM 1354 N N . LEU A 1 172 ? 33.562 -15.906 -4.527 1 95.81 172 LEU A N 1
ATOM 1355 C CA . LEU A 1 172 ? 32.156 -16.297 -4.371 1 95.81 172 LEU A CA 1
ATOM 1356 C C . LEU A 1 172 ? 31.406 -15.25 -3.557 1 95.81 172 LEU A C 1
ATOM 1358 O O . LEU A 1 172 ? 31.859 -14.852 -2.48 1 95.81 172 LEU A O 1
ATOM 1362 N N . TYR A 1 173 ? 30.281 -14.75 -4.082 1 94.44 173 TYR A N 1
ATOM 1363 C CA . TYR A 1 173 ? 29.391 -13.82 -3.396 1 94.44 173 TYR A CA 1
ATOM 1364 C C . TYR A 1 173 ? 28.016 -14.422 -3.195 1 94.44 173 TYR A C 1
ATOM 1366 O O . TYR A 1 173 ? 27.453 -15.039 -4.109 1 94.44 173 TYR A O 1
ATOM 1374 N N . ILE A 1 174 ? 27.5 -14.312 -1.988 1 94.12 174 ILE A N 1
ATOM 1375 C CA . ILE A 1 174 ? 26.172 -14.836 -1.67 1 94.12 174 ILE A CA 1
ATOM 1376 C C . ILE A 1 174 ? 25.344 -13.766 -0.965 1 94.12 174 ILE A C 1
ATOM 1378 O O . ILE A 1 174 ? 25.859 -13.031 -0.116 1 94.12 174 ILE A O 1
ATOM 1382 N N . LEU A 1 175 ? 24.125 -13.617 -1.387 1 91.19 175 LEU A N 1
ATOM 1383 C CA . LEU A 1 175 ? 23.141 -12.789 -0.693 1 91.19 175 LEU A CA 1
ATOM 1384 C C . LEU A 1 175 ? 22.078 -13.664 -0.036 1 91.19 175 LEU A C 1
ATOM 1386 O O . LEU A 1 175 ? 21.375 -14.414 -0.717 1 91.19 175 LEU A O 1
ATOM 1390 N N . VAL A 1 176 ? 22 -13.609 1.243 1 92.88 176 VAL A N 1
ATOM 1391 C CA . VAL A 1 176 ? 20.938 -14.312 1.972 1 92.88 176 VAL A CA 1
ATOM 1392 C C . VAL A 1 176 ? 19.844 -13.328 2.363 1 92.88 176 VAL A C 1
ATOM 1394 O O . VAL A 1 176 ? 20.109 -12.312 3.021 1 92.88 176 VAL A O 1
ATOM 1397 N N . SER A 1 177 ? 18.688 -13.562 1.913 1 92.56 177 SER A N 1
ATOM 1398 C CA . SER A 1 177 ? 17.516 -12.773 2.285 1 92.56 177 SER A CA 1
ATOM 1399 C C . SER A 1 177 ? 16.625 -13.523 3.258 1 92.56 177 SER A C 1
ATOM 1401 O O . SER A 1 177 ? 16.062 -14.562 2.908 1 92.56 177 SER A O 1
ATOM 1403 N N . MET A 1 178 ? 16.5 -13.016 4.438 1 95.25 178 MET A N 1
ATOM 1404 C CA . MET A 1 178 ? 15.609 -13.602 5.426 1 95.25 178 MET A CA 1
ATOM 1405 C C . MET A 1 178 ? 14.148 -13.383 5.043 1 95.25 178 MET A C 1
ATOM 1407 O O . MET A 1 178 ? 13.719 -12.25 4.832 1 95.25 178 MET A O 1
ATOM 1411 N N . ASP A 1 179 ? 13.438 -14.461 4.883 1 93.62 179 ASP A N 1
ATOM 1412 C CA . ASP A 1 179 ? 12.008 -14.484 4.602 1 93.62 179 ASP A CA 1
ATOM 1413 C C . ASP A 1 179 ? 11.266 -15.391 5.586 1 93.62 179 ASP A C 1
ATOM 1415 O O . ASP A 1 179 ? 11.5 -16.594 5.629 1 93.62 179 ASP A O 1
ATOM 1419 N N . VAL A 1 180 ? 10.367 -14.805 6.285 1 95.12 180 VAL A N 1
ATOM 1420 C CA . VAL A 1 180 ? 9.648 -15.516 7.336 1 95.12 180 VAL A CA 1
ATOM 1421 C C . VAL A 1 180 ? 8.922 -16.719 6.746 1 95.12 180 VAL A C 1
ATOM 1423 O O . VAL A 1 180 ? 8.805 -17.766 7.395 1 95.12 180 VAL A O 1
ATOM 1426 N N . ARG A 1 181 ? 8.469 -16.656 5.555 1 92.75 181 ARG A N 1
ATOM 1427 C CA . ARG A 1 181 ? 7.742 -17.75 4.93 1 92.75 181 ARG A CA 1
ATOM 1428 C C . ARG A 1 181 ? 8.656 -18.953 4.684 1 92.75 181 ARG A C 1
ATOM 1430 O O . ARG A 1 181 ? 8.188 -20.094 4.59 1 92.75 181 ARG A O 1
ATOM 1437 N N . ILE A 1 182 ? 9.914 -18.656 4.543 1 93.56 182 ILE A N 1
ATOM 1438 C CA . ILE A 1 182 ? 10.867 -19.703 4.188 1 93.56 182 ILE A CA 1
ATOM 1439 C C . ILE A 1 182 ? 11.578 -20.203 5.445 1 93.56 182 ILE A C 1
ATOM 1441 O O . ILE A 1 182 ? 11.688 -21.406 5.676 1 93.56 182 ILE A O 1
ATOM 1445 N N . PHE A 1 183 ? 12.008 -19.25 6.332 1 94.44 183 PHE A N 1
ATOM 1446 C CA . PHE A 1 183 ? 12.883 -19.609 7.445 1 94.44 183 PHE A CA 1
ATOM 1447 C C . PHE A 1 183 ? 12.125 -19.578 8.766 1 94.44 183 PHE A C 1
ATOM 1449 O O . PHE A 1 183 ? 12.68 -19.906 9.812 1 94.44 183 PHE A O 1
ATOM 1456 N N . GLY A 1 184 ? 10.875 -19.188 8.734 1 92.5 184 GLY A N 1
ATOM 1457 C CA . GLY A 1 184 ? 10.094 -19.094 9.961 1 92.5 184 GLY A CA 1
ATOM 1458 C C . GLY A 1 184 ? 10.234 -17.75 10.648 1 92.5 184 GLY A C 1
ATOM 1459 O O . GLY A 1 184 ? 11.148 -16.984 10.352 1 92.5 184 GLY A O 1
ATOM 1460 N N . GLY A 1 185 ? 9.391 -17.469 11.609 1 92 185 GLY A N 1
ATOM 1461 C CA . GLY A 1 185 ? 9.336 -16.172 12.273 1 92 185 GLY A CA 1
ATOM 1462 C C . GLY A 1 185 ? 9.938 -16.203 13.672 1 92 185 GLY A C 1
ATOM 1463 O O . GLY A 1 185 ? 9.477 -15.492 14.562 1 92 185 GLY A O 1
ATOM 1464 N N . SER A 1 186 ? 10.93 -16.938 13.875 1 92 186 SER A N 1
ATOM 1465 C CA . SER A 1 186 ? 11.578 -17 15.18 1 92 186 SER A CA 1
ATOM 1466 C C . SER A 1 186 ? 12.422 -15.75 15.43 1 92 186 SER A C 1
ATOM 1468 O O . SER A 1 186 ? 12.867 -15.094 14.484 1 92 186 SER A O 1
ATOM 1470 N N . THR A 1 187 ? 12.562 -15.391 16.594 1 93.38 187 THR A N 1
ATOM 1471 C CA . THR A 1 187 ? 13.453 -14.305 17 1 93.38 187 THR A CA 1
ATOM 1472 C C . THR A 1 187 ? 14.539 -14.82 17.938 1 93.38 187 THR A C 1
ATOM 1474 O O . THR A 1 187 ? 14.234 -15.359 19 1 93.38 187 THR A O 1
ATOM 1477 N N . PRO A 1 188 ? 15.844 -14.773 17.641 1 95.19 188 PRO A N 1
ATOM 1478 C CA . PRO A 1 188 ? 16.328 -14.117 16.422 1 95.19 188 PRO A CA 1
ATOM 1479 C C . PRO A 1 188 ? 16.125 -14.977 15.18 1 95.19 188 PRO A C 1
ATOM 1481 O O . PRO A 1 188 ? 16.031 -16.203 15.281 1 95.19 188 PRO A O 1
ATOM 1484 N N . PRO A 1 189 ? 16.062 -14.312 13.992 1 94.94 189 PRO A N 1
ATOM 1485 C CA . PRO A 1 189 ? 16.016 -15.086 12.742 1 94.94 189 PRO A CA 1
ATOM 1486 C C . PRO A 1 189 ? 17.219 -15.984 12.555 1 94.94 189 PRO A C 1
ATOM 1488 O O . PRO A 1 189 ? 18.328 -15.633 12.977 1 94.94 189 PRO A O 1
ATOM 1491 N N . LYS A 1 190 ? 17.062 -17.109 11.836 1 93.44 190 LYS A N 1
ATOM 1492 C CA . LYS A 1 190 ? 18.125 -18.094 11.727 1 93.44 190 LYS A CA 1
ATOM 1493 C C . LYS A 1 190 ? 18.281 -18.578 10.289 1 93.44 190 LYS A C 1
ATOM 1495 O O . LYS A 1 190 ? 18.266 -19.797 10.039 1 93.44 190 LYS A O 1
ATOM 1500 N N . PRO A 1 191 ? 18.547 -17.688 9.359 1 93.88 191 PRO A N 1
ATOM 1501 C CA . PRO A 1 191 ? 18.781 -18.172 8 1 93.88 191 PRO A CA 1
ATOM 1502 C C . PRO A 1 191 ? 20.109 -18.906 7.859 1 93.88 191 PRO A C 1
ATOM 1504 O O . PRO A 1 191 ? 21.109 -18.5 8.461 1 93.88 191 PRO A O 1
ATOM 1507 N N . VAL A 1 192 ? 20.094 -19.984 7.148 1 95.75 192 VAL A N 1
ATOM 1508 C CA . VAL A 1 192 ? 21.266 -20.797 6.852 1 95.75 192 VAL A CA 1
ATOM 1509 C C . VAL A 1 192 ? 21.281 -21.172 5.371 1 95.75 192 VAL A C 1
ATOM 1511 O O . VAL A 1 192 ? 20.219 -21.219 4.73 1 95.75 192 VAL A O 1
ATOM 1514 N N . PHE A 1 193 ? 22.438 -21.266 4.809 1 96.88 193 PHE A N 1
ATOM 1515 C CA . PHE A 1 193 ? 22.516 -21.781 3.449 1 96.88 193 PHE A CA 1
ATOM 1516 C C . PHE A 1 193 ? 23.594 -22.859 3.354 1 96.88 193 PHE A C 1
ATOM 1518 O O . PHE A 1 193 ? 24.438 -22.984 4.242 1 96.88 193 PHE A O 1
ATOM 1525 N N . THR A 1 194 ? 23.5 -23.703 2.369 1 96.5 194 THR A N 1
ATOM 1526 C CA . THR A 1 194 ? 24.453 -24.75 2.061 1 96.5 194 THR A CA 1
ATOM 1527 C C . THR A 1 194 ? 24.812 -24.75 0.578 1 96.5 194 THR A C 1
ATOM 1529 O O . THR A 1 194 ? 24.031 -24.281 -0.253 1 96.5 194 THR A O 1
ATOM 1532 N N . GLY A 1 195 ? 26.031 -25.141 0.269 1 95.56 195 GLY A N 1
ATOM 1533 C CA . GLY A 1 195 ? 26.484 -25.172 -1.114 1 95.56 195 GLY A CA 1
ATOM 1534 C C . GLY A 1 195 ? 27.172 -26.469 -1.484 1 95.56 195 GLY A C 1
ATOM 1535 O O . GLY A 1 195 ? 27.562 -27.25 -0.607 1 95.56 195 GLY A O 1
ATOM 1536 N N . SER A 1 196 ? 27.172 -26.75 -2.729 1 94.88 196 SER A N 1
ATOM 1537 C CA . SER A 1 196 ? 27.875 -27.891 -3.281 1 94.88 196 SER A CA 1
ATOM 1538 C C . SER A 1 196 ? 28.672 -27.516 -4.527 1 94.88 196 SER A C 1
ATOM 1540 O O . SER A 1 196 ? 28.281 -26.594 -5.258 1 94.88 196 SER A O 1
ATOM 1542 N N . LEU A 1 197 ? 29.766 -28.109 -4.672 1 95 197 LEU A N 1
ATOM 1543 C CA . LEU A 1 197 ? 30.672 -27.938 -5.805 1 95 197 LEU A CA 1
ATOM 1544 C C . LEU A 1 197 ? 31.25 -29.266 -6.242 1 95 197 LEU A C 1
ATOM 1546 O O . LEU A 1 197 ? 31.875 -29.969 -5.441 1 95 197 LEU A O 1
ATOM 1550 N N . GLU A 1 198 ? 31.031 -29.594 -7.531 1 93.44 198 GLU A N 1
ATOM 1551 C CA . GLU A 1 198 ? 31.5 -30.875 -8.055 1 93.44 198 GLU A CA 1
ATOM 1552 C C . GLU A 1 198 ? 32.094 -30.719 -9.453 1 93.44 198 GLU A C 1
ATOM 1554 O O . GLU A 1 198 ? 31.531 -29.984 -10.281 1 93.44 198 GLU A O 1
ATOM 1559 N N . LYS A 1 199 ? 33.125 -31.359 -9.711 1 93.19 199 LYS A N 1
ATOM 1560 C CA . LYS A 1 199 ? 33.719 -31.328 -11.039 1 93.19 199 LYS A CA 1
ATOM 1561 C C . LYS A 1 199 ? 33 -32.281 -12 1 93.19 199 LYS A C 1
ATOM 1563 O O . LYS A 1 199 ? 32.625 -33.375 -11.617 1 93.19 199 LYS A O 1
ATOM 1568 N N . VAL A 1 200 ? 32.844 -31.828 -13.227 1 92.5 200 VAL A N 1
ATOM 1569 C CA . VAL A 1 200 ? 32.188 -32.625 -14.258 1 92.5 200 VAL A CA 1
ATOM 1570 C C . VAL A 1 200 ? 33.219 -33.406 -15.039 1 92.5 200 VAL A C 1
ATOM 1572 O O . VAL A 1 200 ? 34.25 -32.844 -15.453 1 92.5 200 VAL A O 1
ATOM 1575 N N . GLU A 1 201 ? 32.969 -34.656 -15.242 1 89.81 201 GLU A N 1
ATOM 1576 C CA . GLU A 1 201 ? 33.844 -35.469 -16.062 1 89.81 201 GLU A CA 1
ATOM 1577 C C . GLU A 1 201 ? 33.5 -35.344 -17.547 1 89.81 201 GLU A C 1
ATOM 1579 O O . GLU A 1 201 ? 32.875 -36.25 -18.109 1 89.81 201 GLU A O 1
ATOM 1584 N N . VAL A 1 202 ? 34.125 -34.469 -18.156 1 85.19 202 VAL A N 1
ATOM 1585 C CA . VAL A 1 202 ? 33.781 -34.156 -19.547 1 85.19 202 VAL A CA 1
ATOM 1586 C C . VAL A 1 202 ? 34.344 -35.188 -20.469 1 85.19 202 VAL A C 1
ATOM 1588 O O . VAL A 1 202 ? 33.812 -35.469 -21.547 1 85.19 202 VAL A O 1
ATOM 1591 N N . ASP A 1 203 ? 35.5 -35.812 -20.109 1 83 203 ASP A N 1
ATOM 1592 C CA . ASP A 1 203 ? 36.156 -36.812 -20.938 1 83 203 ASP A CA 1
ATOM 1593 C C . ASP A 1 203 ? 35.75 -38.219 -20.531 1 83 203 ASP A C 1
ATOM 1595 O O . ASP A 1 203 ? 36.281 -39.219 -21.062 1 83 203 ASP A O 1
ATOM 1599 N N . GLY A 1 204 ? 34.812 -38.25 -19.688 1 87.06 204 GLY A N 1
ATOM 1600 C CA . GLY A 1 204 ? 34.344 -39.562 -19.234 1 87.06 204 GLY A CA 1
ATOM 1601 C C . GLY A 1 204 ? 33.344 -40.188 -20.203 1 87.06 204 GLY A C 1
ATOM 1602 O O . GLY A 1 204 ? 33.062 -39.625 -21.266 1 87.06 204 GLY A O 1
ATOM 1603 N N . PRO A 1 205 ? 32.875 -41.25 -19.828 1 87.56 205 PRO A N 1
ATOM 1604 C CA . PRO A 1 205 ? 31.984 -42 -20.703 1 87.56 205 PRO A CA 1
ATOM 1605 C C . PRO A 1 205 ? 30.672 -41.281 -21 1 87.56 205 PRO A C 1
ATOM 1607 O O . PRO A 1 205 ? 30.047 -41.5 -22.031 1 87.56 205 PRO A O 1
ATOM 1610 N N . THR A 1 206 ? 30.266 -40.406 -20.156 1 89.75 206 THR A N 1
ATOM 1611 C CA . THR A 1 206 ? 29 -39.719 -20.344 1 89.75 206 THR A CA 1
ATOM 1612 C C . THR A 1 206 ? 29.219 -38.344 -20.969 1 89.75 206 THR A C 1
ATOM 1614 O O . THR A 1 206 ? 28.281 -37.562 -21.109 1 89.75 206 THR A O 1
ATOM 1617 N N . ARG A 1 207 ? 30.422 -38 -21.281 1 85.75 207 ARG A N 1
ATOM 1618 C CA . ARG A 1 207 ? 30.812 -36.781 -21.984 1 85.75 207 ARG A CA 1
ATOM 1619 C C . ARG A 1 207 ? 30.328 -35.531 -21.25 1 85.75 207 ARG A C 1
ATOM 1621 O O . ARG A 1 207 ? 29.859 -34.594 -21.875 1 85.75 207 ARG A O 1
ATOM 1628 N N . GLY A 1 208 ? 30.266 -35.625 -19.969 1 88.5 208 GLY A N 1
ATOM 1629 C CA . GLY A 1 208 ? 29.922 -34.469 -19.172 1 88.5 208 GLY A CA 1
ATOM 1630 C C . GLY A 1 208 ? 28.438 -34.344 -18.875 1 88.5 208 GLY A C 1
ATOM 1631 O O . GLY A 1 208 ? 28 -33.438 -18.188 1 88.5 208 GLY A O 1
ATOM 1632 N N . VAL A 1 209 ? 27.594 -35.25 -19.422 1 90.62 209 VAL A N 1
ATOM 1633 C CA . VAL A 1 209 ? 26.172 -35.25 -19.109 1 90.62 209 VAL A CA 1
ATOM 1634 C C . VAL A 1 209 ? 25.938 -35.906 -17.75 1 90.62 209 VAL A C 1
ATOM 1636 O O . VAL A 1 209 ? 26.484 -36.969 -17.453 1 90.62 209 VAL A O 1
ATOM 1639 N N . VAL A 1 210 ? 25.219 -35.219 -16.938 1 92.44 210 VAL A N 1
ATOM 1640 C CA . VAL A 1 210 ? 24.922 -35.656 -15.578 1 92.44 210 VAL A CA 1
ATOM 1641 C C . VAL A 1 210 ? 23.453 -36.031 -15.461 1 92.44 210 VAL A C 1
ATOM 1643 O O . VAL A 1 210 ? 22.578 -35.344 -16 1 92.44 210 VAL A O 1
ATOM 1646 N N . SER A 1 211 ? 23.172 -37.156 -14.82 1 93.44 211 SER A N 1
ATOM 1647 C CA . SER A 1 211 ? 21.797 -37.594 -14.594 1 93.44 211 SER A CA 1
ATOM 1648 C C . SER A 1 211 ? 21.375 -37.344 -13.156 1 93.44 211 SER A C 1
ATOM 1650 O O . SER A 1 211 ? 22.188 -37.438 -12.234 1 93.44 211 SER A O 1
ATOM 1652 N N . TYR A 1 212 ? 20.156 -37.062 -12.977 1 95.5 212 TYR A N 1
ATOM 1653 C CA . TYR A 1 212 ? 19.594 -36.844 -11.656 1 95.5 212 TYR A CA 1
ATOM 1654 C C . TYR A 1 212 ? 18.547 -37.875 -11.328 1 95.5 212 TYR A C 1
ATOM 1656 O O . TYR A 1 212 ? 17.359 -37.688 -11.578 1 95.5 212 TYR A O 1
ATOM 1664 N N . SER A 1 213 ? 18.922 -38.875 -10.633 1 92.62 213 SER A N 1
ATOM 1665 C CA . SER A 1 213 ? 18.062 -40.031 -10.367 1 92.62 213 SER A CA 1
ATOM 1666 C C . SER A 1 213 ? 16.906 -39.656 -9.445 1 92.62 213 SER A C 1
ATOM 1668 O O . SER A 1 213 ? 15.812 -40.188 -9.555 1 92.62 213 SER A O 1
ATOM 1670 N N . LEU A 1 214 ? 17.141 -38.688 -8.602 1 90.5 214 LEU A N 1
ATOM 1671 C CA . LEU A 1 214 ? 16.125 -38.312 -7.641 1 90.5 214 LEU A CA 1
ATOM 1672 C C . LEU A 1 214 ? 15 -37.531 -8.32 1 90.5 214 LEU A C 1
ATOM 1674 O O . LEU A 1 214 ? 13.914 -37.375 -7.762 1 90.5 214 LEU A O 1
ATOM 1678 N N . ASP A 1 215 ? 15.273 -37.094 -9.523 1 95.81 215 ASP A N 1
ATOM 1679 C CA . ASP A 1 215 ? 14.297 -36.281 -10.234 1 95.81 215 ASP A CA 1
ATOM 1680 C C . ASP A 1 215 ? 13.398 -37.156 -11.117 1 95.81 215 ASP A C 1
ATOM 1682 O O . ASP A 1 215 ? 12.461 -36.656 -11.742 1 95.81 215 ASP A O 1
ATOM 1686 N N . THR A 1 216 ? 13.633 -38.406 -11.133 1 95.19 216 THR A N 1
ATOM 1687 C CA . THR A 1 216 ? 12.875 -39.312 -11.992 1 95.19 216 THR A CA 1
ATOM 1688 C C . THR A 1 216 ? 11.438 -39.469 -11.508 1 95.19 216 THR A C 1
ATOM 1690 O O . THR A 1 216 ? 11.188 -39.594 -10.312 1 95.19 216 THR A O 1
ATOM 1693 N N . ILE A 1 217 ? 10.539 -39.406 -12.43 1 97 217 ILE A N 1
ATOM 1694 C CA . ILE A 1 217 ? 9.117 -39.562 -12.141 1 97 217 ILE A CA 1
ATOM 1695 C C . ILE A 1 217 ? 8.633 -40.906 -12.734 1 97 217 ILE A C 1
ATOM 1697 O O . ILE A 1 217 ? 8.711 -41.094 -13.945 1 97 217 ILE A O 1
ATOM 1701 N N . LEU A 1 218 ? 8.164 -41.781 -11.883 1 96.25 218 LEU A N 1
ATOM 1702 C CA . LEU A 1 218 ? 7.66 -43.094 -12.266 1 96.25 218 LEU A CA 1
ATOM 1703 C C . LEU A 1 218 ? 6.285 -43.344 -11.664 1 96.25 218 LEU A C 1
ATOM 1705 O O . LEU A 1 218 ? 5.992 -42.875 -10.555 1 96.25 218 LEU A O 1
ATOM 1709 N N . PRO A 1 219 ? 5.41 -44.031 -12.43 1 97.44 219 PRO A N 1
ATOM 1710 C CA . PRO A 1 219 ? 4.133 -44.438 -11.828 1 97.44 219 PRO A CA 1
ATOM 1711 C C . PRO A 1 219 ? 4.277 -45.625 -10.859 1 97.44 219 PRO A C 1
ATOM 1713 O O . PRO A 1 219 ? 5.348 -46.219 -10.773 1 97.44 219 PRO A O 1
ATOM 1716 N N . ASP A 1 220 ? 3.234 -45.875 -10.117 1 97.75 220 ASP A N 1
ATOM 1717 C CA . ASP A 1 220 ? 3.18 -47.062 -9.273 1 97.75 220 ASP A CA 1
ATOM 1718 C C . ASP A 1 220 ? 2.674 -48.281 -10.047 1 97.75 220 ASP A C 1
ATOM 1720 O O . ASP A 1 220 ? 2.217 -48.156 -11.188 1 97.75 220 ASP A O 1
ATOM 1724 N N . VAL A 1 221 ? 2.889 -49.406 -9.406 1 96.38 221 VAL A N 1
ATOM 1725 C CA . VAL A 1 221 ? 2.293 -50.656 -9.875 1 96.38 221 VAL A CA 1
ATOM 1726 C C . VAL A 1 221 ? 1.132 -51.062 -8.961 1 96.38 221 VAL A C 1
ATOM 1728 O O . VAL A 1 221 ? 1.31 -51.219 -7.75 1 96.38 221 VAL A O 1
ATOM 1731 N N . LEU A 1 222 ? -0.012 -51.125 -9.539 1 96.31 222 LEU A N 1
ATOM 1732 C CA . LEU A 1 222 ? -1.226 -51.438 -8.797 1 96.31 222 LEU A CA 1
ATOM 1733 C C . LEU A 1 222 ? -1.711 -52.844 -9.148 1 96.31 222 LEU A C 1
ATOM 1735 O O . LEU A 1 222 ? -2.113 -53.094 -10.289 1 96.31 222 LEU A O 1
ATOM 1739 N N . ASP A 1 223 ? -1.714 -53.781 -8.188 1 93.12 223 ASP A N 1
ATOM 1740 C CA . ASP A 1 223 ? -2.109 -55.188 -8.375 1 93.12 223 ASP A CA 1
ATOM 1741 C C . ASP A 1 223 ? -1.359 -55.812 -9.539 1 93.12 223 ASP A C 1
ATOM 1743 O O . ASP A 1 223 ? -1.967 -56.469 -10.398 1 93.12 223 ASP A O 1
ATOM 1747 N N . GLY A 1 224 ? -0.107 -55.438 -9.594 1 90.94 224 GLY A N 1
ATOM 1748 C CA . GLY A 1 224 ? 0.799 -56.031 -10.562 1 90.94 224 GLY A CA 1
ATOM 1749 C C . GLY A 1 224 ? 0.802 -55.344 -11.898 1 90.94 224 GLY A C 1
ATOM 1750 O O . GLY A 1 224 ? 1.584 -55.688 -12.789 1 90.94 224 GLY A O 1
ATOM 1751 N N . LYS A 1 225 ? -0.027 -54.406 -12.109 1 93.88 225 LYS A N 1
ATOM 1752 C CA . LYS A 1 225 ? -0.132 -53.688 -13.367 1 93.88 225 LYS A CA 1
ATOM 1753 C C . LYS A 1 225 ? 0.409 -52.281 -13.234 1 93.88 225 LYS A C 1
ATOM 1755 O O . LYS A 1 225 ? 0.105 -51.562 -12.266 1 93.88 225 LYS A O 1
ATOM 1760 N N . LEU A 1 226 ? 1.189 -51.906 -14.203 1 94.88 226 LEU A N 1
ATOM 1761 C CA . LEU A 1 226 ? 1.649 -50.531 -14.25 1 94.88 226 LEU A CA 1
ATOM 1762 C C . LEU A 1 226 ? 0.471 -49.562 -14.375 1 94.88 226 LEU A C 1
ATOM 1764 O O . LEU A 1 226 ? -0.369 -49.719 -15.266 1 94.88 226 LEU A O 1
ATOM 1768 N N . VAL A 1 227 ? 0.403 -48.562 -13.531 1 96.81 227 VAL A N 1
ATOM 1769 C CA . VAL A 1 227 ? -0.777 -47.719 -13.43 1 96.81 227 VAL A CA 1
ATOM 1770 C C . VAL A 1 227 ? -0.92 -46.875 -14.703 1 96.81 227 VAL A C 1
ATOM 1772 O O . VAL A 1 227 ? -2.02 -46.719 -15.242 1 96.81 227 VAL A O 1
ATOM 1775 N N . THR A 1 228 ? 0.126 -46.188 -15.109 1 96.75 228 THR A N 1
ATOM 1776 C CA . THR A 1 228 ? 0.235 -45.438 -16.359 1 96.75 228 THR A CA 1
ATOM 1777 C C . THR A 1 228 ? 1.582 -45.719 -17.031 1 96.75 228 THR A C 1
ATOM 1779 O O . THR A 1 228 ? 2.514 -46.188 -16.391 1 96.75 228 THR A O 1
ATOM 1782 N N . SER A 1 229 ? 1.686 -45.312 -18.25 1 94.38 229 SER A N 1
ATOM 1783 C CA . SER A 1 229 ? 2.875 -45.688 -19.016 1 94.38 229 SER A CA 1
ATOM 1784 C C . SER A 1 229 ? 3.883 -44.562 -19.047 1 94.38 229 SER A C 1
ATOM 1786 O O . SER A 1 229 ? 5.012 -44.719 -19.516 1 94.38 229 SER A O 1
ATOM 1788 N N . PHE A 1 230 ? 3.545 -43.344 -18.609 1 95.88 230 PHE A N 1
ATOM 1789 C CA . PHE A 1 230 ? 4.363 -42.156 -18.781 1 95.88 230 PHE A CA 1
ATOM 1790 C C . PHE A 1 230 ? 5.434 -42.062 -17.703 1 95.88 230 PHE A C 1
ATOM 1792 O O . PHE A 1 230 ? 5.18 -42.438 -16.547 1 95.88 230 PHE A O 1
ATOM 1799 N N . ALA A 1 231 ? 6.562 -41.562 -18.016 1 95.19 231 ALA A N 1
ATOM 1800 C CA . ALA A 1 231 ? 7.672 -41.375 -17.078 1 95.19 231 ALA A CA 1
ATOM 1801 C C . ALA A 1 231 ? 8.578 -40.25 -17.547 1 95.19 231 ALA A C 1
ATOM 1803 O O . ALA A 1 231 ? 8.414 -39.719 -18.641 1 95.19 231 ALA A O 1
ATOM 1804 N N . SER A 1 232 ? 9.422 -39.875 -16.656 1 95.56 232 SER A N 1
ATOM 1805 C CA . SER A 1 232 ? 10.328 -38.781 -16.969 1 95.56 232 SER A CA 1
ATOM 1806 C C . SER A 1 232 ? 11.68 -38.969 -16.297 1 95.56 232 SER A C 1
ATOM 1808 O O . SER A 1 232 ? 11.758 -39.438 -15.164 1 95.56 232 SER A O 1
ATOM 1810 N N . ILE A 1 233 ? 12.734 -38.688 -16.969 1 93.56 233 ILE A N 1
ATOM 1811 C CA . ILE A 1 233 ? 14.086 -38.625 -16.422 1 93.56 233 ILE A CA 1
ATOM 1812 C C . ILE A 1 233 ? 14.664 -37.219 -16.625 1 93.56 233 ILE A C 1
ATOM 1814 O O . ILE A 1 233 ? 14.188 -36.469 -17.469 1 93.56 233 ILE A O 1
ATOM 1818 N N . THR A 1 234 ? 15.656 -36.844 -15.836 1 95.44 234 THR A N 1
ATOM 1819 C CA . THR A 1 234 ? 16.25 -35.5 -15.922 1 95.44 234 THR A CA 1
ATOM 1820 C C . THR A 1 234 ? 17.766 -35.594 -16.078 1 95.44 234 THR A C 1
ATOM 1822 O O . THR A 1 234 ? 18.422 -36.312 -15.328 1 95.44 234 THR A O 1
ATOM 1825 N N . ILE A 1 235 ? 18.281 -34.875 -17.047 1 93.19 235 ILE A N 1
ATOM 1826 C CA . ILE A 1 235 ? 19.719 -34.844 -17.25 1 93.19 235 ILE A CA 1
ATOM 1827 C C . ILE A 1 235 ? 20.188 -33.406 -17.391 1 93.19 235 ILE A C 1
ATOM 1829 O O . ILE A 1 235 ? 19.375 -32.5 -17.672 1 93.19 235 ILE A O 1
ATOM 1833 N N . LEU A 1 236 ? 21.406 -33.125 -17.141 1 93.56 236 LEU A N 1
ATOM 1834 C CA . LEU A 1 236 ? 22.047 -31.844 -17.297 1 93.56 236 LEU A CA 1
ATOM 1835 C C . LEU A 1 236 ? 23.281 -31.953 -18.172 1 93.56 236 LEU A C 1
ATOM 1837 O O . LEU A 1 236 ? 24.094 -32.875 -18 1 93.56 236 LEU A O 1
ATOM 1841 N N . ASN A 1 237 ? 23.344 -31.078 -19.203 1 91.12 237 ASN A N 1
ATOM 1842 C CA . ASN A 1 237 ? 24.594 -30.922 -19.953 1 91.12 237 ASN A CA 1
ATOM 1843 C C . ASN A 1 237 ? 25.641 -30.141 -19.156 1 91.12 237 ASN A C 1
ATOM 1845 O O . ASN A 1 237 ? 25.594 -28.922 -19.094 1 91.12 237 ASN A O 1
ATOM 1849 N N . GLY A 1 238 ? 26.531 -30.844 -18.594 1 88.25 238 GLY A N 1
ATOM 1850 C CA . GLY A 1 238 ? 27.484 -30.234 -17.672 1 88.25 238 GLY A CA 1
ATOM 1851 C C . GLY A 1 238 ? 28.578 -29.453 -18.375 1 88.25 238 GLY A C 1
ATOM 1852 O O . GLY A 1 238 ? 29.469 -28.922 -17.719 1 88.25 238 GLY A O 1
ATOM 1853 N N . LEU A 1 239 ? 28.391 -29.359 -19.672 1 79.06 239 LEU A N 1
ATOM 1854 C CA . LEU A 1 239 ? 29.375 -28.562 -20.406 1 79.06 239 LEU A CA 1
ATOM 1855 C C . LEU A 1 239 ? 29.062 -27.078 -20.281 1 79.06 239 LEU A C 1
ATOM 1857 O O . LEU A 1 239 ? 27.906 -26.688 -20.047 1 79.06 239 LEU A O 1
ATOM 1861 N N . SER A 1 240 ? 29.844 -26.234 -20.109 1 62.81 240 SER A N 1
ATOM 1862 C CA . SER A 1 240 ? 29.578 -24.797 -20 1 62.81 240 SER A CA 1
ATOM 1863 C C . SER A 1 240 ? 29.5 -24.141 -21.359 1 62.81 240 SER A C 1
ATOM 1865 O O . SER A 1 240 ? 28.672 -23.25 -21.578 1 62.81 240 SER A O 1
ATOM 1867 N N . LEU A 1 241 ? 30.031 -23.766 -22.234 1 58.19 241 LEU A N 1
ATOM 1868 C CA . LEU A 1 241 ? 30.094 -23.25 -23.594 1 58.19 241 LEU A CA 1
ATOM 1869 C C . LEU A 1 241 ? 31.297 -23.844 -24.344 1 58.19 241 LEU A C 1
ATOM 1871 O O . LEU A 1 241 ? 32.281 -24.219 -23.719 1 58.19 241 LEU A O 1
ATOM 1875 N N . PRO A 1 242 ? 31.094 -23.969 -25.906 1 48.69 242 PRO A N 1
ATOM 1876 C CA . PRO A 1 242 ? 30.156 -23.844 -27 1 48.69 242 PRO A CA 1
ATOM 1877 C C . PRO A 1 242 ? 29.5 -25.172 -27.406 1 48.69 242 PRO A C 1
ATOM 1879 O O . PRO A 1 242 ? 28.719 -25.219 -28.344 1 48.69 242 PRO A O 1
ATOM 1882 N N . SER A 1 243 ? 29.969 -26.25 -27.031 1 43.97 243 SER A N 1
ATOM 1883 C CA . SER A 1 243 ? 29.5 -27.391 -27.812 1 43.97 243 SER A CA 1
ATOM 1884 C C . SER A 1 243 ? 28.141 -27.891 -27.328 1 43.97 243 SER A C 1
ATOM 1886 O O . SER A 1 243 ? 27.953 -28.109 -26.125 1 43.97 243 SER A O 1
ATOM 1888 N N . MET A 1 244 ? 27.078 -27.609 -28.094 1 45.84 244 MET A N 1
ATOM 1889 C CA . MET A 1 244 ? 25.703 -28.031 -27.891 1 45.84 244 MET A CA 1
ATOM 1890 C C . MET A 1 244 ? 25.562 -29.547 -28.062 1 45.84 244 MET A C 1
ATOM 1892 O O . MET A 1 244 ? 26.297 -30.156 -28.859 1 45.84 244 MET A O 1
ATOM 1896 N N . VAL A 1 245 ? 25.125 -30.312 -27.125 1 41.75 245 VAL A N 1
ATOM 1897 C CA . VAL A 1 245 ? 24.828 -31.734 -27.297 1 41.75 245 VAL A CA 1
ATOM 1898 C C . VAL A 1 245 ? 23.391 -31.906 -27.766 1 41.75 245 VAL A C 1
ATOM 1900 O O . VAL A 1 245 ? 22.5 -31.156 -27.359 1 41.75 245 VAL A O 1
ATOM 1903 N N . HIS A 1 246 ? 23.078 -32.375 -29.047 1 38.94 246 HIS A N 1
ATOM 1904 C CA . HIS A 1 246 ? 21.75 -32.625 -29.547 1 38.94 246 HIS A CA 1
ATOM 1905 C C . HIS A 1 246 ? 21.266 -34.031 -29.141 1 38.94 246 HIS A C 1
ATOM 1907 O O . HIS A 1 246 ? 22.062 -34.969 -29.125 1 38.94 246 HIS A O 1
ATOM 1913 N N . GLY A 1 247 ? 20.312 -34.062 -28.25 1 37.56 247 GLY A N 1
ATOM 1914 C CA . GLY A 1 247 ? 19.703 -35.344 -27.969 1 37.56 247 GLY A CA 1
ATOM 1915 C C . GLY A 1 247 ? 18.844 -35.875 -29.094 1 37.56 247 GLY A C 1
ATOM 1916 O O . GLY A 1 247 ? 18.031 -35.125 -29.656 1 37.56 247 GLY A O 1
ATOM 1917 N N . THR A 1 248 ? 19.344 -36.562 -29.953 1 31.42 248 THR A N 1
ATOM 1918 C CA . THR A 1 248 ? 18.406 -37.25 -30.828 1 31.42 248 THR A CA 1
ATOM 1919 C C . THR A 1 248 ? 17.547 -38.25 -30.031 1 31.42 248 THR A C 1
ATOM 1921 O O . THR A 1 248 ? 18.062 -39.062 -29.297 1 31.42 248 THR A O 1
ATOM 1924 N N . LEU A 1 249 ? 16.391 -37.844 -29.703 1 33.94 249 LEU A N 1
ATOM 1925 C CA . LEU A 1 249 ? 15.391 -38.625 -28.984 1 33.94 249 LEU A CA 1
ATOM 1926 C C . LEU A 1 249 ? 15.133 -39.969 -29.688 1 33.94 249 LEU A C 1
ATOM 1928 O O . LEU A 1 249 ? 14.102 -40.594 -29.469 1 33.94 249 LEU A O 1
ATOM 1932 N N . LYS A 1 250 ? 15.578 -40.312 -30.734 1 31.42 250 LYS A N 1
ATOM 1933 C CA . LYS A 1 250 ? 14.742 -41.406 -31.188 1 31.42 250 LYS A CA 1
ATOM 1934 C C . LYS A 1 250 ? 14.469 -42.406 -30.047 1 31.42 250 LYS A C 1
ATOM 1936 O O . LYS A 1 250 ? 15.109 -42.344 -29 1 31.42 250 LYS A O 1
ATOM 1941 N N . GLN A 1 251 ? 14.602 -43.875 -30.297 1 28.94 251 GLN A N 1
ATOM 1942 C CA . GLN A 1 251 ? 13.867 -45.156 -30.219 1 28.94 251 GLN A CA 1
ATOM 1943 C C . GLN A 1 251 ? 13.992 -45.781 -28.844 1 28.94 251 GLN A C 1
ATOM 1945 O O . GLN A 1 251 ? 12.984 -46.094 -28.188 1 28.94 251 GLN A O 1
ATOM 1950 N N . GLN A 1 252 ? 14.977 -46.906 -28.703 1 25.31 252 GLN A N 1
ATOM 1951 C CA . GLN A 1 252 ? 14.898 -48.125 -27.906 1 25.31 252 GLN A CA 1
ATOM 1952 C C . GLN A 1 252 ? 15.406 -47.875 -26.484 1 25.31 252 GLN A C 1
ATOM 1954 O O . GLN A 1 252 ? 16.547 -47.5 -26.297 1 25.31 252 GLN A O 1
ATOM 1959 N N . SER A 1 253 ? 14.781 -47.031 -25.859 1 31.67 253 SER A N 1
ATOM 1960 C CA . SER A 1 253 ? 15.25 -47.125 -24.484 1 31.67 253 SER A CA 1
ATOM 1961 C C . SER A 1 253 ? 14.93 -48.5 -23.875 1 31.67 253 SER A C 1
ATOM 1963 O O . SER A 1 253 ? 13.891 -49.094 -24.172 1 31.67 253 SER A O 1
ATOM 1965 N N . ARG A 1 254 ? 15.953 -49.344 -23.703 1 27.53 254 ARG A N 1
ATOM 1966 C CA . ARG A 1 254 ? 15.812 -50.656 -23.078 1 27.53 254 ARG A CA 1
ATOM 1967 C C . ARG A 1 254 ? 15.93 -50.531 -21.562 1 27.53 254 ARG A C 1
ATOM 1969 O O . ARG A 1 254 ? 16.828 -49.875 -21.047 1 27.53 254 ARG A O 1
ATOM 1976 N N . VAL A 1 255 ? 14.828 -50.406 -21 1 30.83 255 VAL A N 1
ATOM 1977 C CA . VAL A 1 255 ? 14.828 -50.625 -19.562 1 30.83 255 VAL A CA 1
ATOM 1978 C C . VAL A 1 255 ? 15.289 -52.062 -19.25 1 30.83 255 VAL A C 1
ATOM 1980 O O . VAL A 1 255 ? 14.719 -53.031 -19.766 1 30.83 255 VAL A O 1
ATOM 1983 N N . ASP A 1 256 ? 16.422 -52.281 -18.859 1 27.34 256 ASP A N 1
ATOM 1984 C CA . ASP A 1 256 ? 16.859 -53.594 -18.422 1 27.34 256 ASP A CA 1
ATOM 1985 C C . ASP A 1 256 ? 16.25 -53.969 -17.078 1 27.34 256 ASP A C 1
ATOM 1987 O O . ASP A 1 256 ? 16.391 -53.219 -16.109 1 27.34 256 ASP A O 1
ATOM 1991 N N . GLU A 1 257 ? 15.203 -54.625 -17.078 1 29.02 257 GLU A N 1
ATOM 1992 C CA . GLU A 1 257 ? 14.633 -55.25 -15.883 1 29.02 257 GLU A CA 1
ATOM 1993 C C . GLU A 1 257 ? 15.695 -56.031 -15.094 1 29.02 257 GLU A C 1
ATOM 1995 O O . GLU A 1 257 ? 16.391 -56.875 -15.641 1 29.02 257 GLU A O 1
ATOM 2000 N N . ARG A 1 258 ? 16.375 -55.375 -14.242 1 29.94 258 ARG A N 1
ATOM 2001 C CA . ARG A 1 258 ? 17.078 -56.312 -13.375 1 29.94 258 ARG A CA 1
ATOM 2002 C C . ARG A 1 258 ? 16.125 -56.938 -12.344 1 29.94 258 ARG A C 1
ATOM 2004 O O . ARG A 1 258 ? 15.359 -56.219 -11.711 1 29.94 258 ARG A O 1
ATOM 2011 N N . ASN A 1 259 ? 15.672 -58.062 -12.398 1 25.42 259 ASN A N 1
ATOM 2012 C CA . ASN A 1 259 ? 15.055 -58.906 -11.391 1 25.42 259 ASN A CA 1
ATOM 2013 C C . ASN A 1 259 ? 15.852 -58.906 -10.094 1 25.42 259 ASN A C 1
ATOM 2015 O O . ASN A 1 259 ? 17.031 -59.281 -10.078 1 25.42 259 ASN A O 1
ATOM 2019 N N . VAL A 1 260 ? 15.625 -57.969 -9.305 1 26.12 260 VAL A N 1
ATOM 2020 C CA . VAL A 1 260 ? 16.125 -58.25 -7.957 1 26.12 260 VAL A CA 1
ATOM 2021 C C . VAL A 1 260 ? 15.586 -59.594 -7.473 1 26.12 260 VAL A C 1
ATOM 2023 O O . VAL A 1 260 ? 14.383 -59.75 -7.258 1 26.12 260 VAL A O 1
ATOM 2026 N N . PHE A 1 261 ? 16.156 -60.781 -7.855 1 23.55 261 PHE A N 1
ATOM 2027 C CA . PHE A 1 261 ? 15.992 -62.125 -7.25 1 23.55 261 PHE A CA 1
ATOM 2028 C C . PHE A 1 261 ? 16.109 -62.031 -5.73 1 23.55 261 PHE A C 1
ATOM 2030 O O . PHE A 1 261 ? 16.922 -61.281 -5.203 1 23.55 261 PHE A O 1
ATOM 2037 N N . GLN A 1 262 ? 15.078 -62.5 -5.031 1 23.62 262 GLN A N 1
ATOM 2038 C CA . GLN A 1 262 ? 14.992 -62.969 -3.65 1 23.62 262 GLN A CA 1
ATOM 2039 C C . GLN A 1 262 ? 16.281 -63.656 -3.207 1 23.62 262 GLN A C 1
ATOM 2041 O O . 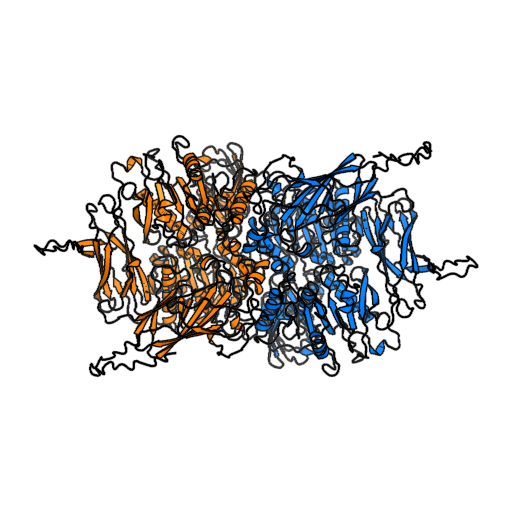GLN A 1 262 ? 17.109 -64 -4.043 1 23.62 262 GLN A O 1
ATOM 2046 N N . SER A 1 263 ? 16.141 -64.625 -2.123 1 24.28 263 SER A N 1
ATOM 2047 C CA . SER A 1 263 ? 16.844 -65.312 -1.066 1 24.28 263 SER A CA 1
ATOM 2048 C C . SER A 1 263 ? 17.953 -66.188 -1.64 1 24.28 263 SER A C 1
ATOM 2050 O O . SER A 1 263 ? 17.984 -66.438 -2.846 1 24.28 263 SER A O 1
ATOM 2052 N N . THR A 1 264 ? 18.359 -67.438 -0.809 1 24.59 264 THR A N 1
ATOM 2053 C CA . THR A 1 264 ? 19.422 -68.438 -0.511 1 24.59 264 THR A CA 1
ATOM 2054 C C . THR A 1 264 ? 19.672 -69.312 -1.711 1 24.59 264 THR A C 1
ATOM 2056 O O . THR A 1 264 ? 20.625 -70.125 -1.707 1 24.59 264 THR A O 1
ATOM 2059 N N . SER A 1 265 ? 18.672 -70.062 -2.404 1 24.69 265 SER A N 1
ATOM 2060 C CA . SER A 1 265 ? 19.219 -71.25 -2.98 1 24.69 265 SER A CA 1
ATOM 2061 C C . SER A 1 265 ? 20.297 -70.938 -4.023 1 24.69 265 SER A C 1
ATOM 2063 O O . SER A 1 265 ? 20.203 -69.938 -4.723 1 24.69 265 SER A O 1
ATOM 2065 N N . GLN A 1 266 ? 21.531 -71.562 -4.059 1 25.81 266 GLN A N 1
ATOM 2066 C CA . GLN A 1 266 ? 22.875 -71.562 -4.652 1 25.81 266 GLN A CA 1
ATOM 2067 C C . GLN A 1 266 ? 22.797 -71.438 -6.172 1 25.81 266 GLN A C 1
ATOM 2069 O O . GLN A 1 266 ? 23.797 -71.188 -6.828 1 25.81 266 GLN A O 1
ATOM 2074 N N . ALA A 1 267 ? 21.812 -72.188 -6.906 1 30.34 267 ALA A N 1
ATOM 2075 C CA . ALA A 1 267 ? 22.375 -72.812 -8.117 1 30.34 267 ALA A CA 1
ATOM 2076 C C . ALA A 1 267 ? 22.688 -71.75 -9.156 1 30.34 267 ALA A C 1
ATOM 2078 O O . ALA A 1 267 ? 23.844 -71.562 -9.562 1 30.34 267 ALA A O 1
ATOM 2079 N N . ASN A 1 268 ? 22.031 -71.875 -10.555 1 29.7 268 ASN A N 1
ATOM 2080 C CA . ASN A 1 268 ? 22.609 -71.562 -11.852 1 29.7 268 ASN A CA 1
ATOM 2081 C C . ASN A 1 268 ? 22.391 -70.062 -12.172 1 29.7 268 ASN A C 1
ATOM 2083 O O . ASN A 1 268 ? 21.328 -69.5 -11.914 1 29.7 268 ASN A O 1
ATOM 2087 N N . ASP A 1 269 ? 23.297 -69.062 -12.336 1 32.03 269 ASP A N 1
ATOM 2088 C CA . ASP A 1 269 ? 23.719 -67.75 -12.68 1 32.03 269 ASP A CA 1
ATOM 2089 C C . ASP A 1 269 ? 23 -67.25 -13.93 1 32.03 269 ASP A C 1
ATOM 2091 O O . ASP A 1 269 ? 23.469 -66.25 -14.57 1 32.03 269 ASP A O 1
ATOM 2095 N N . ASN A 1 270 ? 22.094 -67.875 -14.773 1 31.03 270 ASN A N 1
ATOM 2096 C CA . ASN A 1 270 ? 21.766 -67.375 -16.094 1 31.03 270 ASN A CA 1
ATOM 2097 C C . ASN A 1 270 ? 20.797 -66.188 -16 1 31.03 270 ASN A C 1
ATOM 2099 O O . ASN A 1 270 ? 19.625 -66.375 -15.68 1 31.03 270 ASN A O 1
ATOM 2103 N N . TYR A 1 271 ? 21.141 -64.875 -15.703 1 35.97 271 TYR A N 1
ATOM 2104 C CA . TYR A 1 271 ? 20.375 -63.656 -15.695 1 35.97 271 TYR A CA 1
ATOM 2105 C C . TYR A 1 271 ? 19.953 -63.281 -17.109 1 35.97 271 TYR A C 1
ATOM 2107 O O . TYR A 1 271 ? 20.766 -63.281 -18.031 1 35.97 271 TYR A O 1
ATOM 2115 N N . THR A 1 272 ? 18.828 -63.719 -17.688 1 37.03 272 THR A N 1
ATOM 2116 C CA . THR A 1 272 ? 18.453 -63.188 -18.984 1 37.03 272 THR A CA 1
ATOM 2117 C C . THR A 1 272 ? 17.969 -61.75 -18.859 1 37.03 272 THR A C 1
ATOM 2119 O O . THR A 1 272 ? 17.062 -61.438 -18.062 1 37.03 272 THR A O 1
ATOM 2122 N N . ASP A 1 273 ? 18.625 -60.719 -19.297 1 48.47 273 ASP A N 1
ATOM 2123 C CA . ASP A 1 273 ? 18.297 -59.312 -19.438 1 48.47 273 ASP A CA 1
ATOM 2124 C C . ASP A 1 273 ? 17.062 -59.094 -20.328 1 48.47 273 ASP A C 1
ATOM 2126 O O . ASP A 1 273 ? 17.016 -59.625 -21.438 1 48.47 273 ASP A O 1
ATOM 2130 N N . THR A 1 274 ? 15.867 -58.844 -19.609 1 58.88 274 THR A N 1
ATOM 2131 C CA . THR A 1 274 ? 14.719 -58.5 -20.438 1 58.88 274 THR A CA 1
ATOM 2132 C C . THR A 1 274 ? 14.656 -57 -20.672 1 58.88 274 THR A C 1
ATOM 2134 O O . THR A 1 274 ? 14.891 -56.219 -19.75 1 58.88 274 THR A O 1
ATOM 2137 N N . LEU A 1 275 ? 14.562 -56.594 -21.922 1 69.81 275 LEU A N 1
ATOM 2138 C CA . LEU A 1 275 ? 14.469 -55.188 -22.328 1 69.81 275 LEU A CA 1
ATOM 2139 C C . LEU A 1 275 ? 13.016 -54.75 -22.391 1 69.81 275 LEU A C 1
ATOM 2141 O O . LEU A 1 275 ? 12.148 -55.5 -22.844 1 69.81 275 LEU A O 1
ATOM 2145 N N . ILE A 1 276 ? 12.781 -53.625 -21.672 1 72.62 276 ILE A N 1
ATOM 2146 C CA . ILE A 1 276 ? 11.484 -53 -21.812 1 72.62 276 ILE A CA 1
ATOM 2147 C C . ILE A 1 276 ? 11.57 -51.875 -22.844 1 72.62 276 ILE A C 1
ATOM 2149 O O . ILE A 1 276 ? 12.406 -50.969 -22.734 1 72.62 276 ILE A O 1
ATOM 2153 N N . ASP A 1 277 ? 10.648 -51.969 -23.719 1 76.06 277 ASP A N 1
ATOM 2154 C CA . ASP A 1 277 ? 10.641 -50.938 -24.766 1 76.06 277 ASP A CA 1
ATOM 2155 C C . ASP A 1 277 ? 10.094 -49.594 -24.219 1 76.06 277 ASP A C 1
ATOM 2157 O O . ASP A 1 277 ? 9.125 -49.594 -23.453 1 76.06 277 ASP A O 1
ATOM 2161 N N . THR A 1 278 ? 10.828 -48.562 -24.469 1 79.44 278 THR A N 1
ATOM 2162 C CA . THR A 1 278 ? 10.391 -47.219 -24.141 1 79.44 278 THR A CA 1
ATOM 2163 C C . THR A 1 278 ? 10.391 -46.312 -25.375 1 79.44 278 THR A C 1
ATOM 2165 O O . THR A 1 278 ? 11.055 -46.625 -26.375 1 79.44 278 THR A O 1
ATOM 2168 N N . SER A 1 279 ? 9.461 -45.312 -25.312 1 79.62 279 SER A N 1
ATOM 2169 C CA . SER A 1 279 ? 9.391 -44.375 -26.438 1 79.62 279 SER A CA 1
ATOM 2170 C C . SER A 1 279 ? 9.398 -42.938 -25.969 1 79.62 279 SER A C 1
ATOM 2172 O O . SER A 1 279 ? 8.773 -42.594 -24.969 1 79.62 279 SER A O 1
ATOM 2174 N N . ILE A 1 280 ? 10.148 -42.156 -26.609 1 75.31 280 ILE A N 1
ATOM 2175 C CA . ILE A 1 280 ? 10.141 -40.688 -26.469 1 75.31 280 ILE A CA 1
ATOM 2176 C C . ILE A 1 280 ? 9.43 -40.062 -27.656 1 75.31 280 ILE A C 1
ATOM 2178 O O . ILE A 1 280 ? 9.859 -40.25 -28.797 1 75.31 280 ILE A O 1
ATOM 2182 N N . TYR A 1 281 ? 8.328 -39.438 -27.359 1 67.56 281 TYR A N 1
ATOM 2183 C CA . TYR A 1 281 ? 7.547 -38.844 -28.438 1 67.56 281 TYR A CA 1
ATOM 2184 C C . TYR A 1 281 ? 7.891 -37.375 -28.609 1 67.56 281 TYR A C 1
ATOM 2186 O O . TYR A 1 281 ? 7.5 -36.531 -27.797 1 67.56 281 TYR A O 1
ATOM 2194 N N . VAL A 1 282 ? 8.719 -37.125 -29.594 1 66.19 282 VAL A N 1
ATOM 2195 C CA . VAL A 1 282 ? 9.023 -35.719 -29.891 1 66.19 282 VAL A CA 1
ATOM 2196 C C . VAL A 1 282 ? 8.898 -35.469 -31.391 1 66.19 282 VAL A C 1
ATOM 2198 O O . VAL A 1 282 ? 9.227 -36.344 -32.188 1 66.19 282 VAL A O 1
ATOM 2201 N N . LEU A 1 283 ? 8.305 -34.375 -31.734 1 59.38 283 LEU A N 1
ATOM 2202 C CA . LEU A 1 283 ? 8.195 -33.969 -33.125 1 59.38 283 LEU A CA 1
ATOM 2203 C C . LEU A 1 283 ? 9.547 -33.531 -33.688 1 59.38 283 LEU A C 1
ATOM 2205 O O . LEU A 1 283 ? 9.812 -33.625 -34.875 1 59.38 283 LEU A O 1
ATOM 2209 N N . LYS A 1 284 ? 10.305 -32.906 -32.75 1 66.31 284 LYS A N 1
ATOM 2210 C CA . LYS A 1 284 ? 11.641 -32.438 -33.094 1 66.31 284 LYS A CA 1
ATOM 2211 C C . LYS A 1 284 ? 12.672 -32.938 -32.094 1 66.31 284 LYS A C 1
ATOM 2213 O O . LYS A 1 284 ? 12.352 -33.188 -30.922 1 66.31 284 LYS A O 1
ATOM 2218 N N . PRO A 1 285 ? 13.82 -33.062 -32.688 1 70.88 285 PRO A N 1
ATOM 2219 C CA . PRO A 1 285 ? 14.867 -33.531 -31.766 1 70.88 285 PRO A CA 1
ATOM 2220 C C . PRO A 1 285 ? 15.039 -32.594 -30.578 1 70.88 285 PRO A C 1
ATOM 2222 O O . PRO A 1 285 ? 14.945 -31.359 -30.734 1 70.88 285 PRO A O 1
ATOM 2225 N N . LEU A 1 286 ? 15.258 -33.219 -29.438 1 78.69 286 LEU A N 1
ATOM 2226 C CA . LEU A 1 286 ? 15.531 -32.438 -28.234 1 78.69 286 LEU A CA 1
ATOM 2227 C C . LEU A 1 286 ? 17 -32.062 -28.156 1 78.69 286 LEU A C 1
ATOM 2229 O O . LEU A 1 286 ? 17.891 -32.906 -28.344 1 78.69 286 LEU A O 1
ATOM 2233 N N . ASN A 1 287 ? 17.172 -30.781 -28.031 1 82 287 ASN A N 1
ATOM 2234 C CA . ASN A 1 287 ? 18.531 -30.266 -27.859 1 82 287 ASN A CA 1
ATOM 2235 C C . ASN A 1 287 ? 18.766 -29.828 -26.422 1 82 287 ASN A C 1
ATOM 2237 O O . ASN A 1 287 ? 17.938 -29.141 -25.828 1 82 287 ASN A O 1
ATOM 2241 N N . ILE A 1 288 ? 19.828 -30.281 -25.891 1 88.12 288 ILE A N 1
ATOM 2242 C CA . ILE A 1 288 ? 20.219 -29.844 -24.562 1 88.12 288 ILE A CA 1
ATOM 2243 C C . ILE A 1 288 ? 21.484 -28.984 -24.641 1 88.12 288 ILE A C 1
ATOM 2245 O O . ILE A 1 288 ? 22.578 -29.484 -24.859 1 88.12 288 ILE A O 1
ATOM 2249 N N . ALA A 1 289 ? 21.297 -27.703 -24.391 1 86.19 289 ALA A N 1
ATOM 2250 C CA . ALA A 1 289 ? 22.406 -26.766 -24.469 1 86.19 289 ALA A CA 1
ATOM 2251 C C . ALA A 1 289 ? 23.359 -26.938 -23.297 1 86.19 289 ALA A C 1
ATOM 2253 O O . ALA A 1 289 ? 22.984 -27.5 -22.25 1 86.19 289 ALA A O 1
ATOM 2254 N N . PRO A 1 290 ? 24.609 -26.516 -23.5 1 83.94 290 PRO A N 1
ATOM 2255 C CA . PRO A 1 290 ? 25.516 -26.531 -22.344 1 83.94 290 PRO A CA 1
ATOM 2256 C C . PRO A 1 290 ? 24.938 -25.812 -21.125 1 83.94 290 PRO A C 1
ATOM 2258 O O . PRO A 1 290 ? 24.438 -24.688 -21.25 1 83.94 290 PRO A O 1
ATOM 2261 N N . GLY A 1 291 ? 25 -26.531 -20.031 1 87.56 291 GLY A N 1
ATOM 2262 C CA . GLY A 1 291 ? 24.531 -25.953 -18.781 1 87.56 291 GLY A CA 1
ATOM 2263 C C . GLY A 1 291 ? 23.031 -26.078 -18.594 1 87.56 291 GLY A C 1
ATOM 2264 O O . GLY A 1 291 ? 22.5 -25.688 -17.547 1 87.56 291 GLY A O 1
ATOM 2265 N N . GLN A 1 292 ? 22.359 -26.609 -19.531 1 89.62 292 GLN A N 1
ATOM 2266 C CA . GLN A 1 292 ? 20.906 -26.719 -19.453 1 89.62 292 GLN A CA 1
ATOM 2267 C C . GLN A 1 292 ? 20.484 -28.016 -18.766 1 89.62 292 GLN A C 1
ATOM 2269 O O . GLN A 1 292 ? 21.062 -29.062 -19.016 1 89.62 292 GLN A O 1
ATOM 2274 N N . VAL A 1 293 ? 19.625 -27.891 -17.812 1 92.44 293 VAL A N 1
ATOM 2275 C CA . VAL A 1 293 ? 18.938 -29.047 -17.234 1 92.44 293 VAL A CA 1
ATOM 2276 C C . VAL A 1 293 ? 17.625 -29.297 -17.984 1 92.44 293 VAL A C 1
ATOM 2278 O O . VAL A 1 293 ? 16.875 -28.375 -18.281 1 92.44 293 VAL A O 1
ATOM 2281 N N . LEU A 1 294 ? 17.391 -30.531 -18.328 1 91.31 294 LEU A N 1
ATOM 2282 C CA . LEU A 1 294 ? 16.234 -30.844 -19.141 1 91.31 294 LEU A CA 1
ATOM 2283 C C . LEU A 1 294 ? 15.547 -32.125 -18.656 1 91.31 294 LEU A C 1
ATOM 2285 O O . LEU A 1 294 ? 16.172 -33.188 -18.594 1 91.31 294 LEU A O 1
ATOM 2289 N N . PRO A 1 295 ? 14.305 -32 -18.25 1 93.94 295 PRO A N 1
ATOM 2290 C CA . PRO A 1 295 ? 13.508 -33.219 -18.078 1 93.94 295 PRO A CA 1
ATOM 2291 C C . PRO A 1 295 ? 13.07 -33.844 -19.406 1 93.94 295 PRO A C 1
ATOM 2293 O O . PRO A 1 295 ? 12.633 -33.125 -20.297 1 93.94 295 PRO A O 1
ATOM 2296 N N . ILE A 1 296 ? 13.195 -35.125 -19.531 1 91.31 296 ILE A N 1
ATOM 2297 C CA . ILE A 1 296 ? 12.836 -35.844 -20.734 1 91.31 296 ILE A CA 1
ATOM 2298 C C . ILE A 1 296 ? 11.695 -36.812 -20.453 1 91.31 296 ILE A C 1
ATOM 2300 O O . ILE A 1 296 ? 11.852 -37.719 -19.641 1 91.31 296 ILE A O 1
ATOM 2304 N N . SER A 1 297 ? 10.641 -36.594 -21.141 1 92.44 297 SER A N 1
ATOM 2305 C CA . SER A 1 297 ? 9.461 -37.438 -20.984 1 92.44 297 SER A CA 1
ATOM 2306 C C . SER A 1 297 ? 9.539 -38.656 -21.906 1 92.44 297 SER A C 1
ATOM 2308 O O . SER A 1 297 ? 10 -38.562 -23.031 1 92.44 297 SER A O 1
ATOM 2310 N N . PHE A 1 298 ? 9.141 -39.844 -21.391 1 90.06 298 PHE A N 1
ATOM 2311 C CA . PHE A 1 298 ? 9.07 -41.062 -22.203 1 90.06 298 PHE A CA 1
ATOM 2312 C C . PHE A 1 298 ? 7.934 -41.969 -21.75 1 90.06 298 PHE A C 1
ATOM 2314 O O . PHE A 1 298 ? 7.281 -41.656 -20.75 1 90.06 298 PHE A O 1
ATOM 2321 N N . GLU A 1 299 ? 7.652 -42.969 -22.562 1 90.75 299 GLU A N 1
ATOM 2322 C CA . GLU A 1 299 ? 6.551 -43.875 -22.281 1 90.75 299 GLU A CA 1
ATOM 2323 C C . GLU A 1 299 ? 7.016 -45.312 -22.328 1 90.75 299 GLU A C 1
ATOM 2325 O O . GLU A 1 299 ? 7.785 -45.719 -23.203 1 90.75 299 GLU A O 1
ATOM 2330 N N . PHE A 1 300 ? 6.582 -46.094 -21.422 1 89.44 300 PHE A N 1
ATOM 2331 C CA . PHE A 1 300 ? 6.789 -47.531 -21.453 1 89.44 300 PHE A CA 1
ATOM 2332 C C . PHE A 1 300 ? 5.863 -48.188 -22.453 1 89.44 300 PHE A C 1
ATOM 2334 O O . PHE A 1 300 ? 4.703 -47.781 -22.594 1 89.44 300 PHE A O 1
ATOM 2341 N N . ALA A 1 301 ? 6.406 -49.125 -23.078 1 85.5 301 ALA A N 1
ATOM 2342 C CA . ALA A 1 301 ? 5.559 -49.938 -23.969 1 85.5 301 ALA A CA 1
ATOM 2343 C C . ALA A 1 301 ? 4.887 -51.062 -23.203 1 85.5 301 ALA A C 1
ATOM 2345 O O . ALA A 1 301 ? 5.484 -51.656 -22.297 1 85.5 301 ALA A O 1
ATOM 2346 N N . GLY A 1 302 ? 3.695 -51.406 -23.562 1 80.88 302 GLY A N 1
ATOM 2347 C CA . GLY A 1 302 ? 2.986 -52.531 -22.969 1 80.88 302 GLY A CA 1
ATOM 2348 C C . GLY A 1 302 ? 3.609 -53.875 -23.312 1 80.88 302 GLY A C 1
ATOM 2349 O O . GLY A 1 302 ? 4.566 -53.938 -24.078 1 80.88 302 GLY A O 1
ATOM 2350 N N . PRO A 1 303 ? 3.123 -54.938 -22.75 1 80.31 303 PRO A N 1
ATOM 2351 C CA . PRO A 1 303 ? 2.006 -55.031 -21.812 1 80.31 303 PRO A CA 1
ATOM 2352 C C . PRO A 1 303 ? 2.375 -54.531 -20.422 1 80.31 303 PRO A C 1
ATOM 2354 O O . PRO A 1 303 ? 3.537 -54.625 -20.016 1 80.31 303 PRO A O 1
ATOM 2357 N N . PHE A 1 304 ? 1.432 -54.094 -19.75 1 89.38 304 PHE A N 1
ATOM 2358 C CA . PHE A 1 304 ? 1.682 -53.469 -18.453 1 89.38 304 PHE A CA 1
ATOM 2359 C C . PHE A 1 304 ? 1.359 -54.438 -17.312 1 89.38 304 PHE A C 1
ATOM 2361 O O . PHE A 1 304 ? 1.637 -54.156 -16.156 1 89.38 304 PHE A O 1
ATOM 2368 N N . ASP A 1 305 ? 0.852 -55.594 -17.641 1 88.56 305 ASP A N 1
ATOM 2369 C CA . ASP A 1 305 ? 0.584 -56.625 -16.656 1 88.56 305 ASP A CA 1
ATOM 2370 C C . ASP A 1 305 ? 1.88 -57.281 -16.172 1 88.56 305 ASP A C 1
ATOM 2372 O O . ASP A 1 305 ? 2.801 -57.5 -16.969 1 88.56 305 ASP A O 1
ATOM 2376 N N . ASP A 1 306 ? 1.886 -57.625 -14.961 1 87.19 306 ASP A N 1
ATOM 2377 C CA . ASP A 1 306 ? 3.051 -58.219 -14.336 1 87.19 306 ASP A CA 1
ATOM 2378 C C . ASP A 1 306 ? 4.324 -57.438 -14.648 1 87.19 306 ASP A C 1
ATOM 2380 O O . ASP A 1 306 ? 5.309 -58.031 -15.117 1 87.19 306 ASP A O 1
ATOM 2384 N N . PHE A 1 307 ? 4.188 -56.156 -14.609 1 87.94 307 PHE A N 1
ATOM 2385 C CA . PHE A 1 307 ? 5.289 -55.281 -14.93 1 87.94 307 PHE A CA 1
ATOM 2386 C C . PHE A 1 307 ? 6.426 -55.438 -13.93 1 87.94 307 PHE A C 1
ATOM 2388 O O . PHE A 1 307 ? 6.188 -55.562 -12.727 1 87.94 307 PHE A O 1
ATOM 2395 N N . PRO A 1 308 ? 7.723 -55.438 -14.32 1 84.88 308 PRO A N 1
ATOM 2396 C CA . PRO A 1 308 ? 8.844 -55.625 -13.391 1 84.88 308 PRO A CA 1
ATOM 2397 C C . PRO A 1 308 ? 8.945 -54.469 -12.383 1 84.88 308 PRO A C 1
ATOM 2399 O O . PRO A 1 308 ? 8.805 -53.312 -12.75 1 84.88 308 PRO A O 1
ATOM 2402 N N . LEU A 1 309 ? 9.258 -54.75 -11.156 1 88.69 309 LEU A N 1
ATOM 2403 C CA . LEU A 1 309 ? 9.312 -53.781 -10.078 1 88.69 309 LEU A CA 1
ATOM 2404 C C . LEU A 1 309 ? 10.688 -53.125 -10.016 1 88.69 309 LEU A C 1
ATOM 2406 O O . LEU A 1 309 ? 10.82 -52.031 -9.477 1 88.69 309 LEU A O 1
ATOM 2410 N N . GLU A 1 310 ? 11.695 -53.75 -10.461 1 88.88 310 GLU A N 1
ATOM 2411 C CA . GLU A 1 310 ? 13.055 -53.219 -10.445 1 88.88 310 GLU A CA 1
ATOM 2412 C C . GLU A 1 310 ? 13.672 -53.219 -11.844 1 88.88 310 GLU A C 1
ATOM 2414 O O . GLU A 1 310 ? 13.492 -54.188 -12.594 1 88.88 310 GLU A O 1
ATOM 2419 N N . PHE A 1 311 ? 14.273 -52.125 -12.141 1 86.5 311 PHE A N 1
ATOM 2420 C CA . PHE A 1 311 ? 14.922 -52.062 -13.445 1 86.5 311 PHE A CA 1
ATOM 2421 C C . PHE A 1 311 ? 15.961 -50.938 -13.461 1 86.5 311 PHE A C 1
ATOM 2423 O O . PHE A 1 311 ? 16.016 -50.125 -12.531 1 86.5 311 PHE A O 1
ATOM 2430 N N . SER A 1 312 ? 16.781 -50.938 -14.398 1 87.69 312 SER A N 1
ATOM 2431 C CA . SER A 1 312 ? 17.75 -49.875 -14.656 1 87.69 312 SER A CA 1
ATOM 2432 C C . SER A 1 312 ? 17.406 -49.125 -15.938 1 87.69 312 SER A C 1
ATOM 2434 O O . SER A 1 312 ? 16.859 -49.688 -16.875 1 87.69 312 SER A O 1
ATOM 2436 N N . LEU A 1 313 ? 17.703 -47.875 -15.93 1 86.38 313 LEU A N 1
ATOM 2437 C CA . LEU A 1 313 ? 17.453 -47.031 -17.109 1 86.38 313 LEU A CA 1
ATOM 2438 C C . LEU A 1 313 ? 18.766 -46.438 -17.625 1 86.38 313 LEU A C 1
ATOM 2440 O O . LEU A 1 313 ? 19.641 -46.094 -16.844 1 86.38 313 LEU A O 1
ATOM 2444 N N . SER A 1 314 ? 18.875 -46.344 -18.875 1 86.69 314 SER A N 1
ATOM 2445 C CA . SER A 1 314 ? 19.922 -45.594 -19.562 1 86.69 314 SER A CA 1
ATOM 2446 C C . SER A 1 314 ? 19.391 -44.844 -20.781 1 86.69 314 SER A C 1
ATOM 2448 O O . SER A 1 314 ? 18.344 -45.219 -21.328 1 86.69 314 SER A O 1
ATOM 2450 N N . ILE A 1 315 ? 19.984 -43.844 -21.156 1 85.88 315 ILE A N 1
ATOM 2451 C CA . ILE A 1 315 ? 19.594 -43.094 -22.344 1 85.88 315 ILE A CA 1
ATOM 2452 C C . ILE A 1 315 ? 20.781 -42.969 -23.281 1 85.88 315 ILE A C 1
ATOM 2454 O O . ILE A 1 315 ? 21.922 -42.781 -22.844 1 85.88 315 ILE A O 1
ATOM 2458 N N . THR A 1 316 ? 20.531 -43.094 -24.5 1 84.06 316 THR A N 1
ATOM 2459 C CA . THR A 1 316 ? 21.547 -42.906 -25.531 1 84.06 316 THR A CA 1
ATOM 2460 C C . THR A 1 316 ? 21.406 -41.5 -26.156 1 84.06 316 THR A C 1
ATOM 2462 O O . THR A 1 316 ? 20.328 -41.125 -26.578 1 84.06 316 THR A O 1
ATOM 2465 N N . LEU A 1 317 ? 22.547 -40.812 -26.156 1 83.31 317 LEU A N 1
ATOM 2466 C CA . LEU A 1 317 ? 22.594 -39.438 -26.688 1 83.31 317 LEU A CA 1
ATOM 2467 C C . LEU A 1 317 ? 23.578 -39.375 -27.859 1 83.31 317 LEU A C 1
ATOM 2469 O O . LEU A 1 317 ? 24.469 -40.219 -27.984 1 83.31 317 LEU A O 1
ATOM 2473 N N . LYS A 1 318 ? 23.297 -38.5 -28.75 1 80.88 318 LYS A N 1
ATOM 2474 C CA . LYS A 1 318 ? 24.172 -38.219 -29.875 1 80.88 318 LYS A CA 1
ATOM 2475 C C . LYS A 1 318 ? 24.672 -36.781 -29.859 1 80.88 318 LYS A C 1
ATOM 2477 O O . LYS A 1 318 ? 23.875 -35.844 -29.672 1 80.88 318 LYS A O 1
ATOM 2482 N N . THR A 1 319 ? 25.922 -36.562 -30.016 1 74.5 319 THR A N 1
ATOM 2483 C CA . THR A 1 319 ? 26.484 -35.219 -30.094 1 74.5 319 THR A CA 1
ATOM 2484 C C . THR A 1 319 ? 26.203 -34.625 -31.469 1 74.5 319 THR A C 1
ATOM 2486 O O . THR A 1 319 ? 26.25 -35.312 -32.469 1 74.5 319 THR A O 1
ATOM 2489 N N . LEU A 1 320 ? 25.922 -33.406 -31.531 1 71.25 320 LEU A N 1
ATOM 2490 C CA . LEU A 1 320 ? 25.578 -32.75 -32.781 1 71.25 320 LEU A CA 1
ATOM 2491 C C . LEU A 1 320 ? 26.812 -32.531 -33.656 1 71.25 320 LEU A C 1
ATOM 2493 O O . LEU A 1 320 ? 26.734 -32.594 -34.875 1 71.25 320 LEU A O 1
ATOM 2497 N N . ASP A 1 321 ? 27.953 -32.25 -33 1 66.69 321 ASP A N 1
ATOM 2498 C CA . ASP A 1 321 ? 29.156 -31.875 -33.75 1 66.69 321 ASP A CA 1
ATOM 2499 C C . ASP A 1 321 ? 29.844 -33.125 -34.312 1 66.69 321 ASP A C 1
ATOM 2501 O O . ASP A 1 321 ? 30.203 -33.156 -35.5 1 66.69 321 ASP A O 1
ATOM 2505 N N . THR A 1 322 ? 30 -34.156 -33.5 1 67.81 322 THR A N 1
ATOM 2506 C CA . THR A 1 322 ? 30.766 -35.312 -33.906 1 67.81 322 THR A CA 1
ATOM 2507 C C . THR A 1 322 ? 29.844 -36.469 -34.281 1 67.81 322 THR A C 1
ATOM 2509 O O . THR A 1 322 ? 30.281 -37.469 -34.875 1 67.81 322 THR A O 1
ATOM 2512 N N . LEU A 1 323 ? 28.609 -36.406 -33.938 1 73.88 323 LEU A N 1
ATOM 2513 C CA . LEU A 1 323 ? 27.594 -37.406 -34.219 1 73.88 323 LEU A CA 1
ATOM 2514 C C . LEU A 1 323 ? 27.953 -38.719 -33.469 1 73.88 323 LEU A C 1
ATOM 2516 O O . LEU A 1 323 ? 27.531 -39.781 -33.906 1 73.88 323 LEU A O 1
ATOM 2520 N N . GLU A 1 324 ? 28.703 -38.531 -32.469 1 77.31 324 GLU A N 1
ATOM 2521 C CA . GLU A 1 324 ? 29.031 -39.656 -31.641 1 77.31 324 GLU A CA 1
ATOM 2522 C C . GLU A 1 324 ? 27.891 -40.031 -30.688 1 77.31 324 GLU A C 1
ATOM 2524 O O . GLU A 1 324 ? 27.281 -39.156 -30.094 1 77.31 324 GLU A O 1
ATOM 2529 N N . GLU A 1 325 ? 27.625 -41.281 -30.656 1 82.75 325 GLU A N 1
ATOM 2530 C CA . GLU A 1 325 ? 26.594 -41.781 -29.734 1 82.75 325 GLU A CA 1
ATOM 2531 C C . GLU A 1 325 ? 27.219 -42.312 -28.453 1 82.75 325 GLU A C 1
ATOM 2533 O O . GLU A 1 325 ? 28.281 -42.938 -28.484 1 82.75 325 GLU A O 1
ATOM 2538 N N . PHE A 1 326 ? 26.625 -42 -27.375 1 82.5 326 PHE A N 1
ATOM 2539 C CA . PHE A 1 326 ? 27.078 -42.5 -26.094 1 82.5 326 PHE A CA 1
ATOM 2540 C C . PHE A 1 326 ? 25.906 -42.719 -25.141 1 82.5 326 PHE A C 1
ATOM 2542 O O . PHE A 1 326 ? 24.844 -42.125 -25.312 1 82.5 326 PHE A O 1
ATOM 2549 N N . ASP A 1 327 ? 26.078 -43.562 -24.109 1 84.31 327 ASP A N 1
ATOM 2550 C CA . ASP A 1 327 ? 25.031 -43.906 -23.156 1 84.31 327 ASP A CA 1
ATOM 2551 C C . ASP A 1 327 ? 25.25 -43.188 -21.828 1 84.31 327 ASP A C 1
ATOM 2553 O O . ASP A 1 327 ? 26.391 -43.031 -21.375 1 84.31 327 ASP A O 1
ATOM 2557 N N . VAL A 1 328 ? 24.219 -42.719 -21.281 1 88.56 328 VAL A N 1
ATOM 2558 C CA . VAL A 1 328 ? 24.219 -42.156 -19.938 1 88.56 328 VAL A CA 1
ATOM 2559 C C . VAL A 1 328 ? 23.391 -43.031 -19 1 88.56 328 VAL A C 1
ATOM 2561 O O . VAL A 1 328 ? 22.172 -43.156 -19.172 1 88.56 328 VAL A O 1
ATOM 2564 N N . PRO A 1 329 ? 24.047 -43.688 -18.031 1 88.88 329 PRO A N 1
ATOM 2565 C CA . PRO A 1 329 ? 23.266 -44.406 -17.031 1 88.88 329 PRO A CA 1
ATOM 2566 C C . PRO A 1 329 ? 22.406 -43.5 -16.172 1 88.88 329 PRO A C 1
ATOM 2568 O O . PRO A 1 329 ? 22.891 -42.469 -15.695 1 88.88 329 PRO A O 1
ATOM 2571 N N . LEU A 1 330 ? 21.234 -43.812 -16.031 1 90 330 LEU A N 1
ATOM 2572 C CA . LEU A 1 330 ? 20.312 -42.938 -15.305 1 90 330 LEU A CA 1
ATOM 2573 C C . LEU A 1 330 ? 20.094 -43.469 -13.891 1 90 330 LEU A C 1
ATOM 2575 O O . LEU A 1 330 ? 19.641 -42.719 -13.008 1 90 330 LEU A O 1
ATOM 2579 N N . GLY A 1 331 ? 20.375 -44.75 -13.656 1 88.25 331 GLY A N 1
ATOM 2580 C CA . GLY A 1 331 ? 20.25 -45.312 -12.32 1 88.25 331 GLY A CA 1
ATOM 2581 C C . GLY A 1 331 ? 19.359 -46.531 -12.281 1 88.25 331 GLY A C 1
ATOM 2582 O O . GLY A 1 331 ? 18.875 -47 -13.32 1 88.25 331 GLY A O 1
ATOM 2583 N N . ASN A 1 332 ? 19.219 -47.062 -11.039 1 89.12 332 ASN A N 1
ATOM 2584 C CA . ASN A 1 332 ? 18.344 -48.219 -10.75 1 89.12 332 ASN A CA 1
ATOM 2585 C C . ASN A 1 332 ? 17.094 -47.75 -9.992 1 89.12 332 ASN A C 1
ATOM 2587 O O . ASN A 1 332 ? 17.172 -46.906 -9.102 1 89.12 332 ASN A O 1
ATOM 2591 N N . TYR A 1 333 ? 16.047 -48.312 -10.508 1 91.31 333 TYR A N 1
ATOM 2592 C CA . TYR A 1 333 ? 14.781 -47.844 -9.945 1 91.31 333 TYR A CA 1
ATOM 2593 C C . TYR A 1 333 ? 13.938 -49 -9.461 1 91.31 333 TYR A C 1
ATOM 2595 O O . TYR A 1 333 ? 14.031 -50.125 -9.992 1 91.31 333 TYR A O 1
ATOM 2603 N N . LYS A 1 334 ? 13.266 -48.719 -8.406 1 91.75 334 LYS A N 1
ATOM 2604 C CA . LYS A 1 334 ? 12.289 -49.656 -7.84 1 91.75 334 LYS A CA 1
ATOM 2605 C C . LYS A 1 334 ? 10.898 -49.031 -7.797 1 91.75 334 LYS A C 1
ATOM 2607 O O . LYS A 1 334 ? 10.703 -47.969 -7.18 1 91.75 334 LYS A O 1
ATOM 2612 N N . LEU A 1 335 ? 9.961 -49.688 -8.5 1 94.62 335 LEU A N 1
ATOM 2613 C CA . LEU A 1 335 ? 8.594 -49.188 -8.492 1 94.62 335 LEU A CA 1
ATOM 2614 C C . LEU A 1 335 ? 7.883 -49.562 -7.195 1 94.62 335 LEU A C 1
ATOM 2616 O O . LEU A 1 335 ? 8.156 -50.625 -6.617 1 94.62 335 LEU A O 1
ATOM 2620 N N . THR A 1 336 ? 7.016 -48.719 -6.75 1 95.62 336 THR A N 1
ATOM 2621 C CA . THR A 1 336 ? 6.223 -48.969 -5.551 1 95.62 336 THR A CA 1
ATOM 2622 C C . THR A 1 336 ? 5.023 -49.844 -5.879 1 95.62 336 THR A C 1
ATOM 2624 O O . THR A 1 336 ? 4.258 -49.562 -6.793 1 95.62 336 THR A O 1
ATOM 2627 N N . LYS A 1 337 ? 4.871 -50.875 -5.133 1 95.81 337 LYS A N 1
ATOM 2628 C CA . LYS A 1 337 ? 3.723 -51.781 -5.273 1 95.81 337 LYS A CA 1
ATOM 2629 C C . LYS A 1 337 ? 2.555 -51.281 -4.414 1 95.81 337 LYS A C 1
ATOM 2631 O O . LYS A 1 337 ? 2.732 -50.969 -3.236 1 95.81 337 LYS A O 1
ATOM 2636 N N . ARG A 1 338 ? 1.456 -51.25 -5.066 1 96.5 338 ARG A N 1
ATOM 2637 C CA . ARG A 1 338 ? 0.217 -50.844 -4.406 1 96.5 338 ARG A CA 1
ATOM 2638 C C . ARG A 1 338 ? -0.881 -51.875 -4.629 1 96.5 338 ARG A C 1
ATOM 2640 O O . ARG A 1 338 ? -0.791 -52.688 -5.543 1 96.5 338 ARG A O 1
ATOM 2647 N N . THR A 1 339 ? -1.84 -51.844 -3.697 1 96 339 THR A N 1
ATOM 2648 C CA . THR A 1 339 ? -3.057 -52.656 -3.836 1 96 339 THR A CA 1
ATOM 2649 C C . THR A 1 339 ? -4.281 -51.75 -3.959 1 96 339 THR A C 1
ATOM 2651 O O . THR A 1 339 ? -4.289 -50.625 -3.43 1 96 339 THR A O 1
ATOM 2654 N N . TRP A 1 340 ? -5.25 -52.312 -4.719 1 94.81 340 TRP A N 1
ATOM 2655 C CA . TRP A 1 340 ? -6.461 -51.531 -4.906 1 94.81 340 TRP A CA 1
ATOM 2656 C C . TRP A 1 340 ? -7.012 -51.062 -3.568 1 94.81 340 TRP A C 1
ATOM 2658 O O . TRP A 1 340 ? -7.148 -51.844 -2.629 1 94.81 340 TRP A O 1
ATOM 2668 N N . GLY A 1 341 ? -7.297 -49.719 -3.467 1 93.88 341 GLY A N 1
ATOM 2669 C CA . GLY A 1 341 ? -7.73 -49.094 -2.225 1 93.88 341 GLY A CA 1
ATOM 2670 C C . GLY A 1 341 ? -6.68 -48.188 -1.613 1 93.88 341 GLY A C 1
ATOM 2671 O O . GLY A 1 341 ? -7.012 -47.25 -0.907 1 93.88 341 GLY A O 1
ATOM 2672 N N . ASP A 1 342 ? -5.445 -48.5 -1.819 1 95.44 342 ASP A N 1
ATOM 2673 C CA . ASP A 1 342 ? -4.348 -47.656 -1.4 1 95.44 342 ASP A CA 1
ATOM 2674 C C . ASP A 1 342 ? -4.277 -46.375 -2.264 1 95.44 342 ASP A C 1
ATOM 2676 O O . ASP A 1 342 ? -4.707 -46.406 -3.418 1 95.44 342 ASP A O 1
ATOM 2680 N N . PRO A 1 343 ? -3.768 -45.312 -1.635 1 97.81 343 PRO A N 1
ATOM 2681 C CA . PRO A 1 343 ? -3.369 -44.25 -2.549 1 97.81 343 PRO A CA 1
ATOM 2682 C C . PRO A 1 343 ? -2.246 -44.656 -3.494 1 97.81 343 PRO A C 1
ATOM 2684 O O . PRO A 1 343 ? -1.316 -45.375 -3.086 1 97.81 343 PRO A O 1
ATOM 2687 N N . TYR A 1 344 ? -2.301 -44.344 -4.711 1 98.12 344 TYR A N 1
ATOM 2688 C CA . TYR A 1 344 ? -1.284 -44.75 -5.676 1 98.12 344 TYR A CA 1
ATOM 2689 C C . TYR A 1 344 ? -0.92 -43.594 -6.598 1 98.12 344 TYR A C 1
ATOM 2691 O O . TYR A 1 344 ? -1.712 -42.688 -6.781 1 98.12 344 TYR A O 1
ATOM 2699 N N . LYS A 1 345 ? 0.245 -43.656 -7.156 1 98.44 345 LYS A N 1
ATOM 2700 C CA . LYS A 1 345 ? 0.838 -42.656 -8.008 1 98.44 345 LYS A CA 1
ATOM 2701 C C . LYS A 1 345 ? 0.563 -42.938 -9.484 1 98.44 345 LYS A C 1
ATOM 2703 O O . LYS A 1 345 ? 0.86 -44.031 -9.977 1 98.44 345 LYS A O 1
ATOM 2708 N N . PHE A 1 346 ? -0.013 -42.031 -10.172 1 98.31 346 PHE A N 1
ATOM 2709 C CA . PHE A 1 346 ? -0.094 -42.125 -11.625 1 98.31 346 PHE A CA 1
ATOM 2710 C C . PHE A 1 346 ? 0.619 -40.969 -12.281 1 98.31 346 PHE A C 1
ATOM 2712 O O . PHE A 1 346 ? 0.754 -39.906 -11.68 1 98.31 346 PHE A O 1
ATOM 2719 N N . THR A 1 347 ? 1.145 -41.125 -13.438 1 98.19 347 THR A N 1
ATOM 2720 C CA . THR A 1 347 ? 1.881 -40.125 -14.188 1 98.19 347 THR A CA 1
ATOM 2721 C C . THR A 1 347 ? 1.112 -39.719 -15.445 1 98.19 347 THR A C 1
ATOM 2723 O O . THR A 1 347 ? 0.275 -40.469 -15.938 1 98.19 347 THR A O 1
ATOM 2726 N N . TYR A 1 348 ? 1.308 -38.531 -15.891 1 97.38 348 TYR A N 1
ATOM 2727 C CA . TYR A 1 348 ? 0.581 -37.969 -17.016 1 97.38 348 TYR A CA 1
ATOM 2728 C C . TYR A 1 348 ? 1.357 -36.812 -17.656 1 97.38 348 TYR A C 1
ATOM 2730 O O . TYR A 1 348 ? 2.287 -36.281 -17.047 1 97.38 348 TYR A O 1
ATOM 2738 N N . TYR A 1 349 ? 1.029 -36.469 -18.859 1 94.75 349 TYR A N 1
ATOM 2739 C CA . TYR A 1 349 ? 1.612 -35.312 -19.516 1 94.75 349 TYR A CA 1
ATOM 2740 C C . TYR A 1 349 ? 0.967 -34.031 -19 1 94.75 349 TYR A C 1
ATOM 2742 O O . TYR A 1 349 ? -0.256 -33.875 -19.062 1 94.75 349 TYR A O 1
ATOM 2750 N N . GLY A 1 350 ? 1.8 -33.188 -18.469 1 94.62 350 GLY A N 1
ATOM 2751 C CA . GLY A 1 350 ? 1.316 -31.859 -18.109 1 94.62 350 GLY A CA 1
ATOM 2752 C C . GLY A 1 350 ? 1.027 -30.969 -19.297 1 94.62 350 GLY A C 1
ATOM 2753 O O . GLY A 1 350 ? 1.213 -31.375 -20.438 1 94.62 350 GLY A O 1
ATOM 2754 N N . TYR A 1 351 ? 0.614 -29.719 -19.031 1 92.06 351 TYR A N 1
ATOM 2755 C CA . TYR A 1 351 ? 0.208 -28.797 -20.078 1 92.06 351 TYR A CA 1
ATOM 2756 C C . TYR A 1 351 ? 1.4 -28.375 -20.938 1 92.06 351 TYR A C 1
ATOM 2758 O O . TYR A 1 351 ? 1.232 -27.906 -22.062 1 92.06 351 TYR A O 1
ATOM 2766 N N . ASP A 1 352 ? 2.621 -28.547 -20.375 1 91.12 352 ASP A N 1
ATOM 2767 C CA . ASP A 1 352 ? 3.799 -28.094 -21.109 1 91.12 352 ASP A CA 1
ATOM 2768 C C . ASP A 1 352 ? 4.555 -29.25 -21.734 1 91.12 352 ASP A C 1
ATOM 2770 O O . ASP A 1 352 ? 5.707 -29.109 -22.141 1 91.12 352 ASP A O 1
ATOM 2774 N N . GLY A 1 353 ? 3.994 -30.391 -21.656 1 88.69 353 GLY A N 1
ATOM 2775 C CA . GLY A 1 353 ? 4.59 -31.562 -22.297 1 88.69 353 GLY A CA 1
ATOM 2776 C C . GLY A 1 353 ? 5.504 -32.344 -21.375 1 88.69 353 GLY A C 1
ATOM 2777 O O . GLY A 1 353 ? 5.98 -33.438 -21.734 1 88.69 353 GLY A O 1
ATOM 2778 N N . THR A 1 354 ? 5.672 -31.891 -20.234 1 94.12 354 THR A N 1
ATOM 2779 C CA . THR A 1 354 ? 6.445 -32.656 -19.266 1 94.12 354 THR A CA 1
ATOM 2780 C C . THR A 1 354 ? 5.57 -33.719 -18.578 1 94.12 354 THR A C 1
ATOM 2782 O O . THR A 1 354 ? 4.348 -33.562 -18.516 1 94.12 354 THR A O 1
ATOM 2785 N N . VAL A 1 355 ? 6.207 -34.75 -18.172 1 96.44 355 VAL A N 1
ATOM 2786 C CA . VAL A 1 355 ? 5.484 -35.75 -17.375 1 96.44 355 VAL A CA 1
ATOM 2787 C C . VAL A 1 355 ? 5.461 -35.312 -15.914 1 96.44 355 VAL A C 1
ATOM 2789 O O . VAL A 1 355 ? 6.496 -34.938 -15.352 1 96.44 355 VAL A O 1
ATOM 2792 N N . GLN A 1 356 ? 4.301 -35.281 -15.422 1 97.25 356 GLN A N 1
ATOM 2793 C CA . GLN A 1 356 ? 4.035 -35 -14.016 1 97.25 356 GLN A CA 1
ATOM 2794 C C . GLN A 1 356 ? 3.363 -36.188 -13.328 1 97.25 356 GLN A C 1
ATOM 2796 O O . GLN A 1 356 ? 3.035 -37.188 -13.977 1 97.25 356 GLN A O 1
ATOM 2801 N N . TYR A 1 357 ? 3.232 -36.062 -12.023 1 98 357 TYR A N 1
ATOM 2802 C CA . TYR A 1 357 ? 2.5 -37.125 -11.328 1 98 357 TYR A CA 1
ATOM 2803 C C . TYR A 1 357 ? 1.459 -36.531 -10.383 1 98 357 TYR A C 1
ATOM 2805 O O . TYR A 1 357 ? 1.482 -35.344 -10.102 1 98 357 TYR A O 1
ATOM 2813 N N . ALA A 1 358 ? 0.554 -37.281 -9.984 1 98.62 358 ALA A N 1
ATOM 2814 C CA . ALA A 1 358 ? -0.404 -37.062 -8.906 1 98.62 358 ALA A CA 1
ATOM 2815 C C . ALA A 1 358 ? -0.69 -38.375 -8.148 1 98.62 358 ALA A C 1
ATOM 2817 O O . ALA A 1 358 ? -0.388 -39.469 -8.641 1 98.62 358 ALA A O 1
ATOM 2818 N N . MET A 1 359 ? -1.134 -38.219 -6.93 1 98.62 359 MET A N 1
ATOM 2819 C CA . MET A 1 359 ? -1.644 -39.344 -6.176 1 98.62 359 MET A CA 1
ATOM 2820 C C . MET A 1 359 ? -3.168 -39.375 -6.207 1 98.62 359 MET A C 1
ATOM 2822 O O . MET A 1 359 ? -3.816 -38.344 -6.34 1 98.62 359 MET A O 1
ATOM 2826 N N . ALA A 1 360 ? -3.715 -40.562 -6.102 1 98.31 360 ALA A N 1
ATOM 2827 C CA . ALA A 1 360 ? -5.172 -40.688 -6.109 1 98.31 360 ALA A CA 1
ATOM 2828 C C . ALA A 1 360 ? -5.641 -41.781 -5.18 1 98.31 360 ALA A C 1
ATOM 2830 O O . ALA A 1 360 ? -4.934 -42.781 -4.984 1 98.31 360 ALA A O 1
ATOM 2831 N N . LYS A 1 361 ? -6.801 -41.625 -4.547 1 97.88 361 LYS A N 1
ATOM 2832 C CA . LYS A 1 361 ? -7.586 -42.656 -3.881 1 97.88 361 LYS A CA 1
ATOM 2833 C C . LYS A 1 361 ? -8.898 -42.906 -4.621 1 97.88 361 LYS A C 1
ATOM 2835 O O . LYS A 1 361 ? -9.664 -42 -4.879 1 97.88 361 LYS A O 1
ATOM 2840 N N . PRO A 1 362 ? -9.133 -44.156 -5.004 1 97.12 362 PRO A N 1
ATOM 2841 C CA . PRO A 1 362 ? -10.43 -44.438 -5.625 1 97.12 362 PRO A CA 1
ATOM 2842 C C . PRO A 1 362 ? -11.578 -44.438 -4.625 1 97.12 362 PRO A C 1
ATOM 2844 O O . PRO A 1 362 ? -11.359 -44.625 -3.424 1 97.12 362 PRO A O 1
ATOM 2847 N N . PRO A 1 363 ? -12.805 -44.219 -5.129 1 97.44 363 PRO A N 1
ATOM 2848 C CA . PRO A 1 363 ? -13.953 -44.344 -4.234 1 97.44 363 PRO A CA 1
ATOM 2849 C C . PRO A 1 363 ? -14.156 -45.75 -3.688 1 97.44 363 PRO A C 1
ATOM 2851 O O . PRO A 1 363 ? -13.742 -46.719 -4.32 1 97.44 363 PRO A O 1
ATOM 2854 N N . ILE A 1 364 ? -14.797 -45.781 -2.553 1 96.94 364 ILE A N 1
ATOM 2855 C CA . ILE A 1 364 ? -15.07 -47.062 -1.92 1 96.94 364 ILE A CA 1
ATOM 2856 C C . ILE A 1 364 ? -16.266 -47.75 -2.6 1 96.94 364 ILE A C 1
ATOM 2858 O O . ILE A 1 364 ? -16.281 -48.969 -2.805 1 96.94 364 ILE A O 1
ATOM 2862 N N . LYS A 1 365 ? -17.25 -46.938 -2.996 1 96.44 365 LYS A N 1
ATOM 2863 C CA . LYS A 1 365 ? -18.484 -47.438 -3.594 1 96.44 365 LYS A CA 1
ATOM 2864 C C . LYS A 1 365 ? -18.672 -46.875 -5.008 1 96.44 365 LYS A C 1
ATOM 2866 O O . LYS A 1 365 ? -18 -45.906 -5.402 1 96.44 365 LYS A O 1
ATOM 2871 N N . ALA A 1 366 ? -19.578 -47.594 -5.734 1 94.62 366 ALA A N 1
ATOM 2872 C CA . ALA A 1 366 ? -19.969 -47.062 -7.039 1 94.62 366 ALA A CA 1
ATOM 2873 C C . ALA A 1 366 ? -20.594 -45.688 -6.898 1 94.62 366 ALA A C 1
ATOM 2875 O O . ALA A 1 366 ? -21.438 -45.438 -6.016 1 94.62 366 ALA A O 1
ATOM 2876 N N . CYS A 1 367 ? -20.156 -44.812 -7.699 1 92.56 367 CYS A N 1
ATOM 2877 C CA . CYS A 1 367 ? -20.594 -43.438 -7.434 1 92.56 367 CYS A CA 1
ATOM 2878 C C . CYS A 1 367 ? -20.922 -42.688 -8.734 1 92.56 367 CYS A C 1
ATOM 2880 O O . CYS A 1 367 ? -21.125 -41.5 -8.734 1 92.56 367 CYS A O 1
ATOM 2882 N N . VAL A 1 368 ? -20.906 -43.375 -9.844 1 91.25 368 VAL A N 1
ATOM 2883 C CA . VAL A 1 368 ? -21.375 -42.781 -11.094 1 91.25 368 VAL A CA 1
ATOM 2884 C C . VAL A 1 368 ? -22.875 -42.5 -10.992 1 91.25 368 VAL A C 1
ATOM 2886 O O . VAL A 1 368 ? -23.656 -43.375 -10.555 1 91.25 368 VAL A O 1
ATOM 2889 N N . ARG A 1 369 ? -23.203 -41.375 -11.375 1 87.5 369 ARG A N 1
ATOM 2890 C CA . ARG A 1 369 ? -24.594 -40.969 -11.234 1 87.5 369 ARG A CA 1
ATOM 2891 C C . ARG A 1 369 ? -25.375 -41.188 -12.523 1 87.5 369 ARG A C 1
ATOM 2893 O O . ARG A 1 369 ? -26.594 -41.375 -12.5 1 87.5 369 ARG A O 1
ATOM 2900 N N . SER A 1 370 ? -24.766 -40.938 -13.562 1 85.88 370 SER A N 1
ATOM 2901 C CA . SER A 1 370 ? -25.312 -41.188 -14.891 1 85.88 370 SER A CA 1
ATOM 2902 C C . SER A 1 370 ? -24.219 -41.406 -15.922 1 85.88 370 SER A C 1
ATOM 2904 O O . SER A 1 370 ? -23.031 -41.312 -15.586 1 85.88 370 SER A O 1
ATOM 2906 N N . SER A 1 371 ? -24.672 -41.594 -17.188 1 82.12 371 SER A N 1
ATOM 2907 C CA . SER A 1 371 ? -23.688 -41.781 -18.25 1 82.12 371 SER A CA 1
ATOM 2908 C C . SER A 1 371 ? -22.875 -40.531 -18.5 1 82.12 371 SER A C 1
ATOM 2910 O O . SER A 1 371 ? -21.766 -40.562 -19.016 1 82.12 371 SER A O 1
ATOM 2912 N N . LYS A 1 372 ? -23.375 -39.438 -18 1 83.56 372 LYS A N 1
ATOM 2913 C CA . LYS A 1 372 ? -22.703 -38.156 -18.266 1 83.56 372 LYS A CA 1
ATOM 2914 C C . LYS A 1 372 ? -22.125 -37.594 -16.984 1 83.56 372 LYS A C 1
ATOM 2916 O O . LYS A 1 372 ? -21.422 -36.562 -17.031 1 83.56 372 LYS A O 1
ATOM 2921 N N . MET A 1 373 ? -22.516 -38.25 -15.945 1 90.88 373 MET A N 1
ATOM 2922 C CA . MET A 1 373 ? -22.062 -37.719 -14.656 1 90.88 373 MET A CA 1
ATOM 2923 C C . MET A 1 373 ? -21.344 -38.781 -13.844 1 90.88 373 MET A C 1
ATOM 2925 O O . MET A 1 373 ? -21.984 -39.594 -13.18 1 90.88 373 MET A O 1
ATOM 2929 N N . GLY A 1 374 ? -20.031 -38.594 -13.852 1 94.19 374 GLY A N 1
ATOM 2930 C CA . GLY A 1 374 ? -19.219 -39.531 -13.102 1 94.19 374 GLY A CA 1
ATOM 2931 C C . GLY A 1 374 ? -19.094 -39.188 -11.625 1 94.19 374 GLY A C 1
ATOM 2932 O O . GLY A 1 374 ? -19.922 -38.438 -11.094 1 94.19 374 GLY A O 1
ATOM 2933 N N . CYS A 1 375 ? -18.125 -39.812 -10.953 1 96.69 375 CYS A N 1
ATOM 2934 C CA . CYS A 1 375 ? -17.875 -39.531 -9.539 1 96.69 375 CYS A CA 1
ATOM 2935 C C . CYS A 1 375 ? -17.234 -38.156 -9.352 1 96.69 375 CYS A C 1
ATOM 2937 O O . CYS A 1 375 ? -16.375 -37.75 -10.148 1 96.69 375 CYS A O 1
ATOM 2939 N N . PRO A 1 376 ? -17.703 -37.406 -8.383 1 97.5 376 PRO A N 1
ATOM 2940 C CA . PRO A 1 376 ? -17 -36.125 -8.086 1 97.5 376 PRO A CA 1
ATOM 2941 C C . PRO A 1 376 ? -15.57 -36.344 -7.613 1 97.5 376 PRO A C 1
ATOM 2943 O O . PRO A 1 376 ? -15.18 -37.469 -7.297 1 97.5 376 PRO A O 1
ATOM 2946 N N . VAL A 1 377 ? -14.773 -35.312 -7.633 1 98.25 377 VAL A N 1
ATOM 2947 C CA . VAL A 1 377 ? -13.359 -35.406 -7.266 1 98.25 377 VAL A CA 1
ATOM 2948 C C . VAL A 1 377 ? -13.07 -34.469 -6.102 1 98.25 377 VAL A C 1
ATOM 2950 O O . VAL A 1 377 ? -13.344 -33.25 -6.184 1 98.25 377 VAL A O 1
ATOM 2953 N N . VAL A 1 378 ? -12.594 -34.969 -5.004 1 98.56 378 VAL A N 1
ATOM 2954 C CA . VAL A 1 378 ? -12.016 -34.156 -3.936 1 98.56 378 VAL A CA 1
ATOM 2955 C C . VAL A 1 378 ? -10.562 -33.844 -4.262 1 98.56 378 VAL A C 1
ATOM 2957 O O . VAL A 1 378 ? -9.711 -34.719 -4.305 1 98.56 378 VAL A O 1
ATOM 2960 N N . VAL A 1 379 ? -10.273 -32.625 -4.531 1 98.75 379 VAL A N 1
ATOM 2961 C CA . VAL A 1 379 ? -8.922 -32.188 -4.863 1 98.75 379 VAL A CA 1
ATOM 2962 C C . VAL A 1 379 ? -8.211 -31.703 -3.602 1 98.75 379 VAL A C 1
ATOM 2964 O O . VAL A 1 379 ? -8.578 -30.672 -3.021 1 98.75 379 VAL A O 1
ATOM 2967 N N . ALA A 1 380 ? -7.207 -32.375 -3.189 1 98.75 380 ALA A N 1
ATOM 2968 C CA . ALA A 1 380 ? -6.469 -32.094 -1.96 1 98.75 380 ALA A CA 1
ATOM 2969 C C . ALA A 1 380 ? -5.184 -31.328 -2.256 1 98.75 380 ALA A C 1
ATOM 2971 O O . ALA A 1 380 ? -4.277 -31.844 -2.906 1 98.75 380 ALA A O 1
ATOM 2972 N N . LEU A 1 381 ? -5.086 -30.156 -1.77 1 98.62 381 LEU A N 1
ATOM 2973 C CA . LEU A 1 381 ? -3.955 -29.266 -2.029 1 98.62 381 LEU A CA 1
ATOM 2974 C C . LEU A 1 381 ? -3.049 -29.172 -0.805 1 98.62 381 LEU A C 1
ATOM 2976 O O . LEU A 1 381 ? -3.488 -28.75 0.265 1 98.62 381 LEU A O 1
ATOM 2980 N N . HIS A 1 382 ? -1.839 -29.5 -0.941 1 98.19 382 HIS A N 1
ATOM 2981 C CA . HIS A 1 382 ? -0.9 -29.578 0.173 1 98.19 382 HIS A CA 1
ATOM 2982 C C . HIS A 1 382 ? -0.332 -28.219 0.515 1 98.19 382 HIS A C 1
ATOM 2984 O O . HIS A 1 382 ? -0.489 -27.266 -0.254 1 98.19 382 HIS A O 1
ATOM 2990 N N . GLY A 1 383 ? 0.352 -28.109 1.686 1 97.56 383 GLY A N 1
ATOM 2991 C CA . GLY A 1 383 ? 1.022 -26.891 2.117 1 97.56 383 GLY A CA 1
ATOM 2992 C C . GLY A 1 383 ? 2.396 -26.719 1.497 1 97.56 383 GLY A C 1
ATOM 2993 O O . GLY A 1 383 ? 2.865 -27.578 0.757 1 97.56 383 GLY A O 1
ATOM 2994 N N . SER A 1 384 ? 3.014 -25.609 1.82 1 96 384 SER A N 1
ATOM 2995 C CA . SER A 1 384 ? 4.348 -25.312 1.298 1 96 384 SER A CA 1
ATOM 2996 C C . SER A 1 384 ? 5.375 -26.312 1.826 1 96 384 SER A C 1
ATOM 2998 O O . SER A 1 384 ? 5.41 -26.594 3.025 1 96 384 SER A O 1
ATOM 3000 N N . GLY A 1 385 ? 6.168 -26.797 0.933 1 94.94 385 GLY A N 1
ATOM 3001 C CA . GLY A 1 385 ? 7.254 -27.688 1.309 1 94.94 385 GLY A CA 1
ATOM 3002 C C . GLY A 1 385 ? 6.809 -29.125 1.472 1 94.94 385 GLY A C 1
ATOM 3003 O O . GLY A 1 385 ? 7.582 -29.969 1.938 1 94.94 385 GLY A O 1
ATOM 3004 N N . VAL A 1 386 ? 5.574 -29.406 1.08 1 96.31 386 VAL A N 1
ATOM 3005 C CA . VAL A 1 386 ? 5.039 -30.75 1.248 1 96.31 386 VAL A CA 1
ATOM 3006 C C . VAL A 1 386 ? 4.949 -31.453 -0.109 1 96.31 386 VAL A C 1
ATOM 3008 O O . VAL A 1 386 ? 4.41 -30.891 -1.066 1 96.31 386 VAL A O 1
ATOM 3011 N N . ASP A 1 387 ? 5.43 -32.656 -0.185 1 95.88 387 ASP A N 1
ATOM 3012 C CA . ASP A 1 387 ? 5.328 -33.438 -1.405 1 95.88 387 ASP A CA 1
ATOM 3013 C C . ASP A 1 387 ? 3.973 -34.125 -1.493 1 95.88 387 ASP A C 1
ATOM 3015 O O . ASP A 1 387 ? 3.438 -34.594 -0.481 1 95.88 387 ASP A O 1
ATOM 3019 N N . ALA A 1 388 ? 3.471 -34.281 -2.68 1 97.38 388 ALA A N 1
ATOM 3020 C CA . ALA A 1 388 ? 2.137 -34.844 -2.891 1 97.38 388 ALA A CA 1
ATOM 3021 C C . ALA A 1 388 ? 2.086 -36.312 -2.484 1 97.38 388 ALA A C 1
ATOM 3023 O O . ALA A 1 388 ? 1.021 -36.844 -2.143 1 97.38 388 ALA A O 1
ATOM 3024 N N . ASP A 1 389 ? 3.219 -37.031 -2.516 1 96.94 389 ASP A N 1
ATOM 3025 C CA . ASP A 1 389 ? 3.227 -38.469 -2.219 1 96.94 389 ASP A CA 1
ATOM 3026 C C . ASP A 1 389 ? 3.701 -38.719 -0.791 1 96.94 389 ASP A C 1
ATOM 3028 O O . ASP A 1 389 ? 4.008 -39.875 -0.43 1 96.94 389 ASP A O 1
ATOM 3032 N N . SER A 1 390 ? 3.83 -37.656 -0.015 1 96.25 390 SER A N 1
ATOM 3033 C CA . SER A 1 390 ? 4.188 -37.875 1.387 1 96.25 390 SER A CA 1
ATOM 3034 C C . SER A 1 390 ? 3.121 -38.656 2.125 1 96.25 390 SER A C 1
ATOM 3036 O O . SER A 1 390 ? 1.929 -38.375 2.014 1 96.25 390 SER A O 1
ATOM 3038 N N . PRO A 1 391 ? 3.531 -39.625 2.938 1 95 391 PRO A N 1
ATOM 3039 C CA . PRO A 1 391 ? 2.551 -40.469 3.633 1 95 391 PRO A CA 1
ATOM 3040 C C . PRO A 1 391 ? 1.661 -39.656 4.582 1 95 391 PRO A C 1
ATOM 3042 O O . PRO A 1 391 ? 0.457 -39.906 4.664 1 95 391 PRO A O 1
ATOM 3045 N N . PHE A 1 392 ? 2.262 -38.781 5.285 1 94.12 392 PHE A N 1
ATOM 3046 C CA . PHE A 1 392 ? 1.438 -38.031 6.23 1 94.12 392 PHE A CA 1
ATOM 3047 C C . PHE A 1 392 ? 0.387 -37.219 5.5 1 94.12 392 PHE A C 1
ATOM 3049 O O . PHE A 1 392 ? -0.724 -37.031 6.004 1 94.12 392 PHE A O 1
ATOM 3056 N N . TRP A 1 393 ? 0.732 -36.688 4.297 1 97.06 393 TRP A N 1
ATOM 3057 C CA . TRP A 1 393 ? -0.231 -35.906 3.521 1 97.06 393 TRP A CA 1
ATOM 3058 C C . TRP A 1 393 ? -1.312 -36.812 2.939 1 97.06 393 TRP A C 1
ATOM 3060 O O . TRP A 1 393 ? -2.494 -36.469 2.951 1 97.06 393 TRP A O 1
ATOM 3070 N N . LEU A 1 394 ? -0.958 -37.969 2.465 1 97.31 394 LEU A N 1
ATOM 3071 C CA . LEU A 1 394 ? -1.922 -38.906 1.922 1 97.31 394 LEU A CA 1
ATOM 3072 C C . LEU A 1 394 ? -2.918 -39.344 2.99 1 97.31 394 LEU A C 1
ATOM 3074 O O . LEU A 1 394 ? -4.094 -39.562 2.695 1 97.31 394 LEU A O 1
ATOM 3078 N N . ASP A 1 395 ? -2.471 -39.406 4.215 1 95.94 395 ASP A N 1
ATOM 3079 C CA . ASP A 1 395 ? -3.322 -39.812 5.32 1 95.94 395 ASP A CA 1
ATOM 3080 C C . ASP A 1 395 ? -4.184 -38.656 5.828 1 95.94 395 ASP A C 1
ATOM 3082 O O . ASP A 1 395 ? -5.117 -38.875 6.605 1 95.94 395 ASP A O 1
ATOM 3086 N N . ALA A 1 396 ? -3.889 -37.5 5.391 1 96.94 396 ALA A N 1
ATOM 3087 C CA . ALA A 1 396 ? -4.547 -36.312 5.91 1 96.94 396 ALA A CA 1
ATOM 3088 C C . ALA A 1 396 ? -5.988 -36.219 5.422 1 96.94 396 ALA A C 1
ATOM 3090 O O . ALA A 1 396 ? -6.812 -35.531 6.02 1 96.94 396 ALA A O 1
ATOM 3091 N N . VAL A 1 397 ? -6.379 -36.844 4.332 1 97.31 397 VAL A N 1
ATOM 3092 C CA . VAL A 1 397 ? -7.734 -36.844 3.791 1 97.31 397 VAL A CA 1
ATOM 3093 C C . VAL A 1 397 ? -8.242 -38.281 3.705 1 97.31 397 VAL A C 1
ATOM 3095 O O . VAL A 1 397 ? -7.594 -39.156 3.105 1 97.31 397 VAL A O 1
ATOM 3098 N N . ARG A 1 398 ? -9.406 -38.5 4.223 1 97.12 398 ARG A N 1
ATOM 3099 C CA . ARG A 1 398 ? -9.977 -39.844 4.207 1 97.12 398 ARG A CA 1
ATOM 3100 C C . ARG A 1 398 ? -10.352 -40.281 2.789 1 97.12 398 ARG A C 1
ATOM 3102 O O . ARG A 1 398 ? -10.75 -39.438 1.973 1 97.12 398 ARG A O 1
ATOM 3109 N N . ARG A 1 399 ? -10.141 -41.594 2.508 1 97.69 399 ARG A N 1
ATOM 3110 C CA . ARG A 1 399 ? -10.789 -42.156 1.321 1 97.69 399 ARG A CA 1
ATOM 3111 C C . ARG A 1 399 ? -12.297 -41.969 1.386 1 97.69 399 ARG A C 1
ATOM 3113 O O . ARG A 1 399 ? -12.906 -42.125 2.445 1 97.69 399 ARG A O 1
ATOM 3120 N N . GLN A 1 400 ? -12.945 -41.625 0.317 1 97.88 400 GLN A N 1
ATOM 3121 C CA . GLN A 1 400 ? -14.367 -41.25 0.311 1 97.88 400 GLN A CA 1
ATOM 3122 C C . GLN A 1 400 ? -15.219 -42.406 -0.211 1 97.88 400 GLN A C 1
ATOM 3124 O O . GLN A 1 400 ? -14.781 -43.188 -1.074 1 97.88 400 GLN A O 1
ATOM 3129 N N . ASP A 1 401 ? -16.438 -42.5 0.228 1 96.88 401 ASP A N 1
ATOM 3130 C CA . ASP A 1 401 ? -17.375 -43.5 -0.267 1 96.88 401 ASP A CA 1
ATOM 3131 C C . ASP A 1 401 ? -17.75 -43.25 -1.722 1 96.88 401 ASP A C 1
ATOM 3133 O O . ASP A 1 401 ? -17.75 -44.156 -2.547 1 96.88 401 ASP A O 1
ATOM 3137 N N . TYR A 1 402 ? -17.953 -42 -2.059 1 97.06 402 TYR A N 1
ATOM 3138 C CA . TYR A 1 402 ? -18.609 -41.719 -3.336 1 97.06 402 TYR A CA 1
ATOM 3139 C C . TYR A 1 402 ? -17.844 -40.625 -4.09 1 97.06 402 TYR A C 1
ATOM 3141 O O . TYR A 1 402 ? -18.453 -39.781 -4.762 1 97.06 402 TYR A O 1
ATOM 3149 N N . ALA A 1 403 ? -16.562 -40.531 -3.902 1 98 403 ALA A N 1
ATOM 3150 C CA . ALA A 1 403 ? -15.75 -39.562 -4.637 1 98 403 ALA A CA 1
ATOM 3151 C C . ALA A 1 403 ? -14.305 -40.031 -4.766 1 98 403 ALA A C 1
ATOM 3153 O O . ALA A 1 403 ? -13.82 -40.812 -3.924 1 98 403 ALA A O 1
ATOM 3154 N N . TRP A 1 404 ? -13.633 -39.656 -5.812 1 98.06 404 TRP A N 1
ATOM 3155 C CA . TRP A 1 404 ? -12.188 -39.75 -5.91 1 98.06 404 TRP A CA 1
ATOM 3156 C C . TRP A 1 404 ? -11.5 -38.719 -5.02 1 98.06 404 TRP A C 1
ATOM 3158 O O . TRP A 1 404 ? -12.047 -37.656 -4.766 1 98.06 404 TRP A O 1
ATOM 3168 N N . VAL A 1 405 ? -10.406 -39.031 -4.441 1 98.5 405 VAL A N 1
ATOM 3169 C CA . VAL A 1 405 ? -9.516 -38.031 -3.842 1 98.5 405 VAL A CA 1
ATOM 3170 C C . VAL A 1 405 ? -8.258 -37.875 -4.688 1 98.5 405 VAL A C 1
ATOM 3172 O O . VAL A 1 405 ? -7.574 -38.875 -4.977 1 98.5 405 VAL A O 1
ATOM 3175 N N . LEU A 1 406 ? -7.984 -36.75 -5.152 1 98.75 406 LEU A N 1
ATOM 3176 C CA . LEU A 1 406 ? -6.832 -36.438 -5.996 1 98.75 406 LEU A CA 1
ATOM 3177 C C . LEU A 1 406 ? -5.844 -35.531 -5.254 1 98.75 406 LEU A C 1
ATOM 3179 O O . LEU A 1 406 ? -6.234 -34.531 -4.66 1 98.75 406 LEU A O 1
ATOM 3183 N N . TYR A 1 407 ? -4.566 -35.906 -5.223 1 98.69 407 TYR A N 1
ATOM 3184 C CA . TYR A 1 407 ? -3.48 -35.156 -4.617 1 98.69 407 TYR A CA 1
ATOM 3185 C C . TYR A 1 407 ? -2.523 -34.625 -5.68 1 98.69 407 TYR A C 1
ATOM 3187 O O . TYR A 1 407 ? -1.486 -35.25 -5.945 1 98.69 407 TYR A O 1
ATOM 3195 N N . PRO A 1 408 ? -2.775 -33.438 -6.266 1 98.44 408 PRO A N 1
ATOM 3196 C CA . PRO A 1 408 ? -1.848 -32.875 -7.246 1 98.44 408 PRO A CA 1
ATOM 3197 C C . PRO A 1 408 ? -0.546 -32.406 -6.613 1 98.44 408 PRO A C 1
ATOM 3199 O O . PRO A 1 408 ? -0.481 -32.219 -5.395 1 98.44 408 PRO A O 1
ATOM 3202 N N . THR A 1 409 ? 0.467 -32.156 -7.418 1 97.75 409 THR A N 1
ATOM 3203 C CA . THR A 1 409 ? 1.758 -31.688 -6.918 1 97.75 409 THR A CA 1
ATOM 3204 C C . THR A 1 409 ? 1.839 -30.172 -6.941 1 97.75 409 THR A C 1
ATOM 3206 O O . THR A 1 409 ? 2.607 -29.578 -6.188 1 97.75 409 THR A O 1
ATOM 3209 N N . GLY A 1 410 ? 1.039 -29.547 -7.812 1 97 410 GLY A N 1
ATOM 3210 C CA . GLY A 1 410 ? 1.276 -28.141 -8.086 1 97 410 GLY A CA 1
ATOM 3211 C C . GLY A 1 410 ? 2.605 -27.875 -8.766 1 97 410 GLY A C 1
ATOM 3212 O O . GLY A 1 410 ? 3.113 -26.766 -8.742 1 97 410 GLY A O 1
ATOM 3213 N N . ARG A 1 411 ? 3.148 -28.859 -9.297 1 96.12 411 ARG A N 1
ATOM 3214 C CA . ARG A 1 411 ? 4.43 -28.938 -9.992 1 96.12 411 ARG A CA 1
ATOM 3215 C C . ARG A 1 411 ? 5.578 -29.109 -9.008 1 96.12 411 ARG A C 1
ATOM 3217 O O . ARG A 1 411 ? 6.477 -29.922 -9.242 1 96.12 411 ARG A O 1
ATOM 3224 N N . THR A 1 412 ? 5.672 -28.266 -7.992 1 96.19 412 THR A N 1
ATOM 3225 C CA . THR A 1 412 ? 6.672 -28.406 -6.941 1 96.19 412 THR A CA 1
ATOM 3226 C C . THR A 1 412 ? 6.016 -28.375 -5.562 1 96.19 412 THR A C 1
ATOM 3228 O O . THR A 1 412 ? 4.812 -28.125 -5.449 1 96.19 412 THR A O 1
ATOM 3231 N N . SER A 1 413 ? 6.801 -28.641 -4.543 1 95.5 413 SER A N 1
ATOM 3232 C CA . SER A 1 413 ? 6.273 -28.672 -3.182 1 95.5 413 SER A CA 1
ATOM 3233 C C . SER A 1 413 ? 5.871 -27.281 -2.701 1 95.5 413 SER A C 1
ATOM 3235 O O . SER A 1 413 ? 5.098 -27.156 -1.751 1 95.5 413 SER A O 1
ATOM 3237 N N . TRP A 1 414 ? 6.375 -26.266 -3.244 1 92.25 414 TRP A N 1
ATOM 3238 C CA . TRP A 1 414 ? 5.953 -24.922 -2.885 1 92.25 414 TRP A CA 1
ATOM 3239 C C . TRP A 1 414 ? 4.871 -24.406 -3.832 1 92.25 414 TRP A C 1
ATOM 3241 O O . TRP A 1 414 ? 4.102 -23.516 -3.482 1 92.25 414 TRP A O 1
ATOM 3251 N N . GLY A 1 415 ? 4.895 -25.125 -4.941 1 81.69 415 GLY A N 1
ATOM 3252 C CA . GLY A 1 415 ? 3.867 -24.719 -5.887 1 81.69 415 GLY A CA 1
ATOM 3253 C C . GLY A 1 415 ? 3.781 -23.219 -6.059 1 81.69 415 GLY A C 1
ATOM 3254 O O . GLY A 1 415 ? 4.375 -22.453 -5.285 1 81.69 415 GLY A O 1
ATOM 3255 N N . PHE A 1 416 ? 3.779 -22.469 -7.242 1 94.12 416 PHE A N 1
ATOM 3256 C CA . PHE A 1 416 ? 3.49 -21.062 -7.484 1 94.12 416 PHE A CA 1
ATOM 3257 C C . PHE A 1 416 ? 2.326 -20.594 -6.625 1 94.12 416 PHE A C 1
ATOM 3259 O O . PHE A 1 416 ? 1.42 -19.906 -7.109 1 94.12 416 PHE A O 1
ATOM 3266 N N . ASP A 1 417 ? 2.264 -21.141 -5.211 1 96.25 417 ASP A N 1
ATOM 3267 C CA . ASP A 1 417 ? 1.19 -20.844 -4.266 1 96.25 417 ASP A CA 1
ATOM 3268 C C . ASP A 1 417 ? -0.169 -21.234 -4.84 1 96.25 417 ASP A C 1
ATOM 3270 O O . ASP A 1 417 ? -1.171 -20.562 -4.598 1 96.25 417 ASP A O 1
ATOM 3274 N N . TRP A 1 418 ? -0.163 -22.234 -5.746 1 97.75 418 TRP A N 1
ATOM 3275 C CA . TRP A 1 418 ? -1.324 -22.875 -6.352 1 97.75 418 TRP A CA 1
ATOM 3276 C C . TRP A 1 418 ? -1.969 -21.969 -7.395 1 97.75 418 TRP A C 1
ATOM 3278 O O . TRP A 1 418 ? -3.117 -22.188 -7.789 1 97.75 418 TRP A O 1
ATOM 3288 N N . HIS A 1 419 ? -1.208 -20.859 -7.867 1 95.06 419 HIS A N 1
ATOM 3289 C CA . HIS A 1 419 ? -1.648 -20 -8.953 1 95.06 419 HIS A CA 1
ATOM 3290 C C . HIS A 1 419 ? -0.927 -20.328 -10.25 1 95.06 419 HIS A C 1
ATOM 3292 O O . HIS A 1 419 ? 0.061 -21.062 -10.25 1 95.06 419 HIS A O 1
ATOM 3298 N N . GLY A 1 420 ? -1.345 -19.766 -11.305 1 94.81 420 GLY A N 1
ATOM 3299 C CA . GLY A 1 420 ? -0.613 -19.844 -12.555 1 94.81 420 GLY A CA 1
ATOM 3300 C C . GLY A 1 420 ? -0.249 -21.266 -12.938 1 94.81 420 GLY A C 1
ATOM 3301 O O . GLY A 1 420 ? -1.114 -22.141 -12.984 1 94.81 420 GLY A O 1
ATOM 3302 N N . PRO A 1 421 ? 1.047 -21.547 -13.062 1 95.94 421 PRO A N 1
ATOM 3303 C CA . PRO A 1 421 ? 1.491 -22.875 -13.469 1 95.94 421 PRO A CA 1
ATOM 3304 C C . PRO A 1 421 ? 0.992 -23.969 -12.531 1 95.94 421 PRO A C 1
ATOM 3306 O O . PRO A 1 421 ? 0.687 -25.078 -12.984 1 95.94 421 PRO A O 1
ATOM 3309 N N . SER A 1 422 ? 0.899 -23.688 -11.273 1 97.06 422 SER A N 1
ATOM 3310 C CA . SER A 1 422 ? 0.395 -24.656 -10.312 1 97.06 422 SER A CA 1
ATOM 3311 C C . SER A 1 422 ? -1.077 -24.969 -10.57 1 97.06 422 SER A C 1
ATOM 3313 O O . SER A 1 422 ? -1.5 -26.125 -10.453 1 97.06 422 SER A O 1
ATOM 3315 N N . HIS A 1 423 ? -1.828 -23.984 -10.852 1 97.12 423 HIS A N 1
ATOM 3316 C CA . HIS A 1 423 ? -3.23 -24.203 -11.188 1 97.12 423 HIS A CA 1
ATOM 3317 C C . HIS A 1 423 ? -3.373 -25.047 -12.445 1 97.12 423 HIS A C 1
ATOM 3319 O O . HIS A 1 423 ? -4.207 -25.953 -12.492 1 97.12 423 HIS A O 1
ATOM 3325 N N . PHE A 1 424 ? -2.561 -24.781 -13.461 1 96.81 424 PHE A N 1
ATOM 3326 C CA . PHE A 1 424 ? -2.605 -25.578 -14.688 1 96.81 424 PHE A CA 1
ATOM 3327 C C . PHE A 1 424 ? -2.229 -27.031 -14.406 1 96.81 424 PHE A C 1
ATOM 3329 O O . PHE A 1 424 ? -2.752 -27.938 -15.047 1 96.81 424 PHE A O 1
ATOM 3336 N N . ASN A 1 425 ? -1.312 -27.188 -13.477 1 97.56 425 ASN A N 1
ATOM 3337 C CA . ASN A 1 425 ? -0.965 -28.531 -13.055 1 97.56 425 ASN A CA 1
ATOM 3338 C C . ASN A 1 425 ? -2.162 -29.25 -12.438 1 97.56 425 ASN A C 1
ATOM 3340 O O . ASN A 1 425 ? -2.4 -30.422 -12.727 1 97.56 425 ASN A O 1
ATOM 3344 N N . VAL A 1 426 ? -2.91 -28.594 -11.602 1 98 426 VAL A N 1
ATOM 3345 C CA . VAL A 1 426 ? -4.105 -29.156 -10.992 1 98 426 VAL A CA 1
ATOM 3346 C C . VAL A 1 426 ? -5.105 -29.547 -12.07 1 98 426 VAL A C 1
ATOM 3348 O O . VAL A 1 426 ? -5.625 -30.672 -12.07 1 98 426 VAL A O 1
ATOM 3351 N N . GLU A 1 427 ? -5.344 -28.672 -13.008 1 97.44 427 GLU A N 1
ATOM 3352 C CA . GLU A 1 427 ? -6.301 -28.938 -14.078 1 97.44 427 GLU A CA 1
ATOM 3353 C C . GLU A 1 427 ? -5.863 -30.141 -14.922 1 97.44 427 GLU A C 1
ATOM 3355 O O . GLU A 1 427 ? -6.684 -30.984 -15.273 1 97.44 427 GLU A O 1
ATOM 3360 N N . SER A 1 428 ? -4.594 -30.188 -15.219 1 97.38 428 SER A N 1
ATOM 3361 C CA . SER A 1 428 ? -4.082 -31.297 -16.016 1 97.38 428 SER A CA 1
ATOM 3362 C C . SER A 1 428 ? -4.215 -32.625 -15.266 1 97.38 428 SER A C 1
ATOM 3364 O O . SER A 1 428 ? -4.465 -33.656 -15.875 1 97.38 428 SER A O 1
ATOM 3366 N N . SER A 1 429 ? -4.008 -32.625 -13.992 1 98.19 429 SER A N 1
ATOM 3367 C CA . SER A 1 429 ? -4.129 -33.844 -13.195 1 98.19 429 SER A CA 1
ATOM 3368 C C . SER A 1 429 ? -5.574 -34.312 -13.141 1 98.19 429 SER A C 1
ATOM 3370 O O . SER A 1 429 ? -5.832 -35.531 -13.195 1 98.19 429 SER A O 1
ATOM 3372 N N . ILE A 1 430 ? -6.496 -33.406 -13.023 1 97.88 430 ILE A N 1
ATOM 3373 C CA . ILE A 1 430 ? -7.914 -33.75 -13.016 1 97.88 430 ILE A CA 1
ATOM 3374 C C . ILE A 1 430 ? -8.312 -34.344 -14.367 1 97.88 430 ILE A C 1
ATOM 3376 O O . ILE A 1 430 ? -9.016 -35.344 -14.43 1 97.88 430 ILE A O 1
ATOM 3380 N N . ASP A 1 431 ? -7.852 -33.719 -15.422 1 97 431 ASP A N 1
ATOM 3381 C CA . ASP A 1 431 ? -8.141 -34.188 -16.766 1 97 431 ASP A CA 1
ATOM 3382 C C . ASP A 1 431 ? -7.574 -35.594 -16.969 1 97 431 ASP A C 1
ATOM 3384 O O . ASP A 1 431 ? -8.234 -36.438 -17.562 1 97 431 ASP A O 1
ATOM 3388 N N . ALA A 1 432 ? -6.363 -35.781 -16.516 1 97.5 432 ALA A N 1
ATOM 3389 C CA . ALA A 1 432 ? -5.719 -37.062 -16.641 1 97.5 432 ALA A CA 1
ATOM 3390 C C . ALA A 1 432 ? -6.484 -38.125 -15.875 1 97.5 432 ALA A C 1
ATOM 3392 O O . ALA A 1 432 ? -6.641 -39.281 -16.344 1 97.5 432 ALA A O 1
ATOM 3393 N N . LEU A 1 433 ? -6.926 -37.812 -14.703 1 97.81 433 LEU A N 1
ATOM 3394 C CA . LEU A 1 433 ? -7.719 -38.75 -13.914 1 97.81 433 LEU A CA 1
ATOM 3395 C C . LEU A 1 433 ? -8.992 -39.125 -14.656 1 97.81 433 LEU A C 1
ATOM 3397 O O . LEU A 1 433 ? -9.359 -40.312 -14.68 1 97.81 433 LEU A O 1
ATOM 3401 N N . GLN A 1 434 ? -9.641 -38.188 -15.25 1 95.5 434 GLN A N 1
ATOM 3402 C CA . GLN A 1 434 ? -10.898 -38.438 -15.938 1 95.5 434 GLN A CA 1
ATOM 3403 C C . GLN A 1 434 ? -10.68 -39.25 -17.219 1 95.5 434 GLN A C 1
ATOM 3405 O O . GLN A 1 434 ? -11.453 -40.156 -17.547 1 95.5 434 GLN A O 1
ATOM 3410 N N . GLN A 1 435 ? -9.68 -38.875 -17.938 1 94.31 435 GLN A N 1
ATOM 3411 C CA . GLN A 1 435 ? -9.469 -39.469 -19.266 1 94.31 435 GLN A CA 1
ATOM 3412 C C . GLN A 1 435 ? -8.859 -40.875 -19.156 1 94.31 435 GLN A C 1
ATOM 3414 O O . GLN A 1 435 ? -9.25 -41.781 -19.891 1 94.31 435 GLN A O 1
ATOM 3419 N N . LEU A 1 436 ? -7.918 -41 -18.203 1 94.19 436 LEU A N 1
ATOM 3420 C CA . LEU A 1 436 ? -7.16 -42.25 -18.156 1 94.19 436 LEU A CA 1
ATOM 3421 C C . LEU A 1 436 ? -7.781 -43.219 -17.156 1 94.19 436 LEU A C 1
ATOM 3423 O O . LEU A 1 436 ? -7.605 -44.438 -17.266 1 94.19 436 LEU A O 1
ATOM 3427 N N . VAL A 1 437 ? -8.453 -42.688 -16.188 1 95.25 437 VAL A N 1
ATOM 3428 C CA . VAL A 1 437 ? -8.953 -43.5 -15.078 1 95.25 437 VAL A CA 1
ATOM 3429 C C . VAL A 1 437 ? -7.906 -44.531 -14.672 1 95.25 437 VAL A C 1
ATOM 3431 O O . VAL A 1 437 ? -8.188 -45.719 -14.641 1 95.25 437 VAL A O 1
ATOM 3434 N N . PRO A 1 438 ? -6.766 -44.031 -14.305 1 93.81 438 PRO A N 1
ATOM 3435 C CA . PRO A 1 438 ? -5.59 -44.906 -14.125 1 93.81 438 PRO A CA 1
ATOM 3436 C C . PRO A 1 438 ? -5.809 -45.969 -13.078 1 93.81 438 PRO A C 1
ATOM 3438 O O . PRO A 1 438 ? -6.359 -45.719 -12.008 1 93.81 438 PRO A O 1
ATOM 3441 N N . GLY A 1 439 ? -5.367 -47.219 -13.445 1 90.88 439 GLY A N 1
ATOM 3442 C CA . GLY A 1 439 ? -5.363 -48.312 -12.508 1 90.88 439 GLY A CA 1
ATOM 3443 C C . GLY A 1 439 ? -6.703 -49.031 -12.398 1 90.88 439 GLY A C 1
ATOM 3444 O O . GLY A 1 439 ? -6.832 -50.031 -11.695 1 90.88 439 GLY A O 1
ATOM 3445 N N . VAL A 1 440 ? -7.691 -48.562 -13.039 1 93.69 440 VAL A N 1
ATOM 3446 C CA . VAL A 1 440 ? -9.039 -49.094 -12.883 1 93.69 440 VAL A CA 1
ATOM 3447 C C . VAL A 1 440 ? -9.289 -50.188 -13.938 1 93.69 440 VAL A C 1
ATOM 3449 O O . VAL A 1 440 ? -9.008 -49.969 -15.117 1 93.69 440 VAL A O 1
ATOM 3452 N N . SER A 1 441 ? -9.867 -51.25 -13.523 1 89.62 441 SER A N 1
ATOM 3453 C CA . SER A 1 441 ? -10.219 -52.312 -14.445 1 89.62 441 SER A CA 1
ATOM 3454 C C . SER A 1 441 ? -11.398 -51.938 -15.328 1 89.62 441 SER A C 1
ATOM 3456 O O . SER A 1 441 ? -12.18 -51.062 -14.969 1 89.62 441 SER A O 1
ATOM 3458 N N . LYS A 1 442 ? -11.5 -52.562 -16.438 1 86.44 442 LYS A N 1
ATOM 3459 C CA . LYS A 1 442 ? -12.562 -52.25 -17.391 1 86.44 442 LYS A CA 1
ATOM 3460 C C . LYS A 1 442 ? -13.945 -52.438 -16.75 1 86.44 442 LYS A C 1
ATOM 3462 O O . LYS A 1 442 ? -14.867 -51.688 -17.031 1 86.44 442 LYS A O 1
ATOM 3467 N N . ASP A 1 443 ? -14.047 -53.438 -15.922 1 87.56 443 ASP A N 1
ATOM 3468 C CA . ASP A 1 443 ? -15.328 -53.781 -15.312 1 87.56 443 ASP A CA 1
ATOM 3469 C C . ASP A 1 443 ? -15.742 -52.719 -14.297 1 87.56 443 ASP A C 1
ATOM 3471 O O . ASP A 1 443 ? -16.922 -52.406 -14.164 1 87.56 443 ASP A O 1
ATOM 3475 N N . LEU A 1 444 ? -14.789 -52.125 -13.664 1 91.12 444 LEU A N 1
ATOM 3476 C CA . LEU A 1 444 ? -15.055 -51.156 -12.594 1 91.12 444 LEU A CA 1
ATOM 3477 C C . LEU A 1 444 ? -15.195 -49.75 -13.164 1 91.12 444 LEU A C 1
ATOM 3479 O O . LEU A 1 444 ? -15.75 -48.844 -12.5 1 91.12 444 LEU A O 1
ATOM 3483 N N . ARG A 1 445 ? -14.641 -49.531 -14.266 1 91.81 445 ARG A N 1
ATOM 3484 C CA . ARG A 1 445 ? -14.562 -48.188 -14.859 1 91.81 445 ARG A CA 1
ATOM 3485 C C . ARG A 1 445 ? -15.945 -47.562 -14.969 1 91.81 445 ARG A C 1
ATOM 3487 O O . ARG A 1 445 ? -16.125 -46.375 -14.641 1 91.81 445 ARG A O 1
ATOM 3494 N N . ASN A 1 446 ? -16.922 -48.312 -15.352 1 90.94 446 ASN A N 1
ATOM 3495 C CA . ASN A 1 446 ? -18.266 -47.781 -15.594 1 90.94 446 ASN A CA 1
ATOM 3496 C C . ASN A 1 446 ? -18.953 -47.375 -14.297 1 90.94 446 ASN A C 1
ATOM 3498 O O . ASN A 1 446 ? -19.922 -46.625 -14.312 1 90.94 446 ASN A O 1
ATOM 3502 N N . THR A 1 447 ? -18.422 -47.781 -13.227 1 94.5 447 THR A N 1
ATOM 3503 C CA . THR A 1 447 ? -19.094 -47.531 -11.961 1 94.5 447 THR A CA 1
ATOM 3504 C C . THR A 1 447 ? -18.391 -46.406 -11.195 1 94.5 447 THR A C 1
ATOM 3506 O O . THR A 1 447 ? -18.969 -45.844 -10.266 1 94.5 447 THR A O 1
ATOM 3509 N N . ILE A 1 448 ? -17.156 -46.062 -11.586 1 96.25 448 ILE A N 1
ATOM 3510 C CA . ILE A 1 448 ? -16.453 -45.125 -10.703 1 96.25 448 ILE A CA 1
ATOM 3511 C C . ILE A 1 448 ? -15.695 -44.094 -11.539 1 96.25 448 ILE A C 1
ATOM 3513 O O . ILE A 1 448 ? -14.781 -43.438 -11.039 1 96.25 448 ILE A O 1
ATOM 3517 N N . PHE A 1 449 ? -15.945 -43.969 -12.844 1 95.06 449 PHE A N 1
ATOM 3518 C CA . PHE A 1 449 ? -15.211 -42.969 -13.609 1 95.06 449 PHE A CA 1
ATOM 3519 C C . PHE A 1 449 ? -15.461 -41.562 -13.055 1 95.06 449 PHE A C 1
ATOM 3521 O O . PHE A 1 449 ? -16.578 -41.25 -12.609 1 95.06 449 PHE A O 1
ATOM 3528 N N . PRO A 1 450 ? -14.414 -40.75 -13.023 1 96.25 450 PRO A N 1
ATOM 3529 C CA . PRO A 1 450 ? -14.531 -39.406 -12.422 1 96.25 450 PRO A CA 1
ATOM 3530 C C . PRO A 1 450 ? -15.133 -38.375 -13.367 1 96.25 450 PRO A C 1
ATOM 3532 O O . PRO A 1 450 ? -15.156 -38.594 -14.586 1 96.25 450 PRO A O 1
ATOM 3535 N N . THR A 1 451 ? -15.656 -37.344 -12.859 1 93.31 451 THR A N 1
ATOM 3536 C CA . THR A 1 451 ? -16.094 -36.156 -13.602 1 93.31 451 THR A CA 1
ATOM 3537 C C . THR A 1 451 ? -15.289 -34.938 -13.172 1 93.31 451 THR A C 1
ATOM 3539 O O . THR A 1 451 ? -15.266 -34.594 -12 1 93.31 451 THR A O 1
ATOM 3542 N N . SER A 1 452 ? -14.758 -34.219 -14.117 1 91.5 452 SER A N 1
ATOM 3543 C CA . SER A 1 452 ? -13.852 -33.094 -13.859 1 91.5 452 SER A CA 1
ATOM 3544 C C . SER A 1 452 ? -14.617 -31.828 -13.477 1 91.5 452 SER A C 1
ATOM 3546 O O . SER A 1 452 ? -14.055 -30.906 -12.906 1 91.5 452 SER A O 1
ATOM 3548 N N . SER A 1 453 ? -15.82 -31.719 -13.656 1 92.94 453 SER A N 1
ATOM 3549 C CA . SER A 1 453 ? -16.578 -30.484 -13.5 1 92.94 453 SER A CA 1
ATOM 3550 C C . SER A 1 453 ? -17.219 -30.391 -12.117 1 92.94 453 SER A C 1
ATOM 3552 O O . SER A 1 453 ? -17.859 -29.391 -11.789 1 92.94 453 SER A O 1
ATOM 3554 N N . ARG A 1 454 ? -17.203 -31.406 -11.328 1 96.62 454 ARG A N 1
ATOM 3555 C CA . ARG A 1 454 ? -17.719 -31.422 -9.969 1 96.62 454 ARG A CA 1
ATOM 3556 C C . ARG A 1 454 ? -16.609 -31.703 -8.961 1 96.62 454 ARG A C 1
ATOM 3558 O O . ARG A 1 454 ? -16.234 -32.844 -8.758 1 96.62 454 ARG A O 1
ATOM 3565 N N . ARG A 1 455 ? -16.25 -30.625 -8.281 1 97.88 455 ARG A N 1
ATOM 3566 C CA . ARG A 1 455 ? -15.039 -30.719 -7.457 1 97.88 455 ARG A CA 1
ATOM 3567 C C . ARG A 1 455 ? -15.305 -30.203 -6.043 1 97.88 455 ARG A C 1
ATOM 3569 O O . ARG A 1 455 ? -16.078 -29.266 -5.848 1 97.88 455 ARG A O 1
ATOM 3576 N N . VAL A 1 456 ? -14.773 -30.828 -5.086 1 98.38 456 VAL A N 1
ATOM 3577 C CA . VAL A 1 456 ? -14.594 -30.297 -3.736 1 98.38 456 VAL A CA 1
ATOM 3578 C C . VAL A 1 456 ? -13.117 -30 -3.492 1 98.38 456 VAL A C 1
ATOM 3580 O O . VAL A 1 456 ? -12.258 -30.859 -3.711 1 98.38 456 VAL A O 1
ATOM 3583 N N . TYR A 1 457 ? -12.773 -28.812 -3.098 1 98.56 457 TYR A N 1
ATOM 3584 C CA . TYR A 1 457 ? -11.383 -28.469 -2.803 1 98.56 457 TYR A CA 1
ATOM 3585 C C . TYR A 1 457 ? -11.117 -28.531 -1.303 1 98.56 457 TYR A C 1
ATOM 3587 O O . TYR A 1 457 ? -11.867 -27.953 -0.51 1 98.56 457 TYR A O 1
ATOM 3595 N N . VAL A 1 458 ? -10.141 -29.234 -0.92 1 98.62 458 VAL A N 1
ATOM 3596 C CA . VAL A 1 458 ? -9.633 -29.297 0.445 1 98.62 458 VAL A CA 1
ATOM 3597 C C . VAL A 1 458 ? -8.141 -28.953 0.452 1 98.62 458 VAL A C 1
ATOM 3599 O O . VAL A 1 458 ? -7.41 -29.328 -0.471 1 98.62 458 VAL A O 1
ATOM 3602 N N . GLY A 1 459 ? -7.715 -28.188 1.405 1 98.56 459 GLY A N 1
ATOM 3603 C CA . GLY A 1 459 ? -6.305 -27.828 1.419 1 98.56 459 GLY A CA 1
ATOM 3604 C C . GLY A 1 459 ? -5.828 -27.312 2.764 1 98.56 459 GLY A C 1
ATOM 3605 O O . GLY A 1 459 ? -6.641 -26.891 3.592 1 98.56 459 GLY A O 1
ATOM 3606 N N . HIS A 1 460 ? -4.535 -27.406 3.021 1 98.44 460 HIS A N 1
ATOM 3607 C CA . HIS A 1 460 ? -3.912 -26.969 4.266 1 98.44 460 HIS A CA 1
ATOM 3608 C C . HIS A 1 460 ? -2.811 -25.938 3.998 1 98.44 460 HIS A C 1
ATOM 3610 O O . HIS A 1 460 ? -2.006 -26.109 3.08 1 98.44 460 HIS A O 1
ATOM 3616 N N . SER A 1 461 ? -2.715 -24.859 4.871 1 98.31 461 SER A N 1
ATOM 3617 C CA . SER A 1 461 ? -1.668 -23.844 4.773 1 98.31 461 SER A CA 1
ATOM 3618 C C . SER A 1 461 ? -1.664 -23.188 3.398 1 98.31 461 SER A C 1
ATOM 3620 O O . SER A 1 461 ? -2.688 -22.656 2.951 1 98.31 461 SER A O 1
ATOM 3622 N N . ASN A 1 462 ? -0.615 -23.375 2.648 1 97.94 462 ASN A N 1
ATOM 3623 C CA . ASN A 1 462 ? -0.592 -22.922 1.264 1 97.94 462 ASN A CA 1
ATOM 3624 C C . ASN A 1 462 ? -1.694 -23.578 0.438 1 97.94 462 ASN A C 1
ATOM 3626 O O . ASN A 1 462 ? -2.258 -22.953 -0.462 1 97.94 462 ASN A O 1
ATOM 3630 N N . GLY A 1 463 ? -1.962 -24.828 0.726 1 98.5 463 GLY A N 1
ATOM 3631 C CA . GLY A 1 463 ? -3.059 -25.531 0.065 1 98.5 463 GLY A CA 1
ATOM 3632 C C . GLY A 1 463 ? -4.422 -24.984 0.449 1 98.5 463 GLY A C 1
ATOM 3633 O O . GLY A 1 463 ? -5.359 -25.031 -0.348 1 98.5 463 GLY A O 1
ATOM 3634 N N . GLY A 1 464 ? -4.508 -24.516 1.742 1 98.62 464 GLY A N 1
ATOM 3635 C CA . GLY A 1 464 ? -5.723 -23.812 2.125 1 98.62 464 GLY A CA 1
ATOM 3636 C C . GLY A 1 464 ? -5.965 -22.547 1.316 1 98.62 464 GLY A C 1
ATOM 3637 O O . GLY A 1 464 ? -7.086 -22.297 0.869 1 98.62 464 GLY A O 1
ATOM 3638 N N . HIS A 1 465 ? -4.898 -21.75 1.139 1 98.56 465 HIS A N 1
ATOM 3639 C CA . HIS A 1 465 ? -4.973 -20.609 0.245 1 98.56 465 HIS A CA 1
ATOM 3640 C C . HIS A 1 465 ? -5.391 -21.031 -1.161 1 98.56 465 HIS A C 1
ATOM 3642 O O . HIS A 1 465 ? -6.238 -20.391 -1.78 1 98.56 465 HIS A O 1
ATOM 3648 N N . GLY A 1 466 ? -4.789 -22.094 -1.635 1 98.56 466 GLY A N 1
ATOM 3649 C CA . GLY A 1 466 ? -5.133 -22.625 -2.943 1 98.56 466 GLY A CA 1
ATOM 3650 C C . GLY A 1 466 ? -6.59 -23.031 -3.062 1 98.56 466 GLY A C 1
ATOM 3651 O O . GLY A 1 466 ? -7.223 -22.781 -4.09 1 98.56 466 GLY A O 1
ATOM 3652 N N . ALA A 1 467 ? -7.121 -23.641 -2.012 1 98.62 467 ALA A N 1
ATOM 3653 C CA . ALA A 1 467 ? -8.523 -24.047 -2.018 1 98.62 467 ALA A CA 1
ATOM 3654 C C . ALA A 1 467 ? -9.453 -22.844 -2.146 1 98.62 467 ALA A C 1
ATOM 3656 O O . ALA A 1 467 ? -10.383 -22.859 -2.949 1 98.62 467 ALA A O 1
ATOM 3657 N N . TRP A 1 468 ? -9.156 -21.812 -1.355 1 98.56 468 TRP A N 1
ATOM 3658 C CA . TRP A 1 468 ? -9.898 -20.562 -1.496 1 98.56 468 TRP A CA 1
ATOM 3659 C C . TRP A 1 468 ? -9.773 -20.016 -2.912 1 98.56 468 TRP A C 1
ATOM 3661 O O . TRP A 1 468 ? -10.766 -19.594 -3.514 1 98.56 468 TRP A O 1
ATOM 3671 N N . TRP A 1 469 ? -8.547 -19.984 -3.375 1 98.5 469 TRP A N 1
ATOM 3672 C CA . TRP A 1 469 ? -8.258 -19.391 -4.68 1 98.5 469 TRP A CA 1
ATOM 3673 C C . TRP A 1 469 ? -9.039 -20.109 -5.781 1 98.5 469 TRP A C 1
ATOM 3675 O O . TRP A 1 469 ? -9.688 -19.453 -6.605 1 98.5 469 TRP A O 1
ATOM 3685 N N . MET A 1 470 ? -9.102 -21.484 -5.754 1 98 470 MET A N 1
ATOM 3686 C CA . MET A 1 470 ? -9.844 -22.25 -6.758 1 98 470 MET A CA 1
ATOM 3687 C C . MET A 1 470 ? -11.336 -21.984 -6.66 1 98 470 MET A C 1
ATOM 3689 O O . MET A 1 470 ? -12.016 -21.844 -7.68 1 98 470 MET A O 1
ATOM 3693 N N . ALA A 1 471 ? -11.797 -21.859 -5.473 1 97.69 471 ALA A N 1
ATOM 3694 C CA . ALA A 1 471 ? -13.227 -21.656 -5.242 1 97.69 471 ALA A CA 1
ATOM 3695 C C . ALA A 1 471 ? -13.672 -20.281 -5.711 1 97.69 471 ALA A C 1
ATOM 3697 O O . ALA A 1 471 ? -14.797 -20.109 -6.172 1 97.69 471 ALA A O 1
ATOM 3698 N N . THR A 1 472 ? -12.805 -19.281 -5.609 1 98.19 472 THR A N 1
ATOM 3699 C CA . THR A 1 472 ? -13.172 -17.906 -5.957 1 98.19 472 THR A CA 1
ATOM 3700 C C . THR A 1 472 ? -12.906 -17.641 -7.434 1 98.19 472 THR A C 1
ATOM 3702 O O . THR A 1 472 ? -13.609 -16.844 -8.062 1 98.19 472 THR A O 1
ATOM 3705 N N . HIS A 1 473 ? -11.945 -18.234 -7.992 1 98.31 473 HIS A N 1
ATOM 3706 C CA . HIS A 1 473 ? -11.555 -17.969 -9.367 1 98.31 473 HIS A CA 1
ATOM 3707 C C . HIS A 1 473 ? -12.312 -18.859 -10.352 1 98.31 473 HIS A C 1
ATOM 3709 O O . HIS A 1 473 ? -12.523 -18.484 -11.5 1 98.31 473 HIS A O 1
ATOM 3715 N N . PHE A 1 474 ? -12.75 -20.047 -9.875 1 97.62 474 PHE A N 1
ATOM 3716 C CA . PHE A 1 474 ? -13.531 -20.984 -10.688 1 97.62 474 PHE A CA 1
ATOM 3717 C C . PHE A 1 474 ? -14.734 -21.5 -9.914 1 97.62 474 PHE A C 1
ATOM 3719 O O . PHE A 1 474 ? -14.898 -22.719 -9.766 1 97.62 474 PHE A O 1
ATOM 3726 N N . PRO A 1 475 ? -15.578 -20.641 -9.57 1 97.38 475 PRO A N 1
ATOM 3727 C CA . PRO A 1 475 ? -16.672 -21 -8.664 1 97.38 475 PRO A CA 1
ATOM 3728 C C . PRO A 1 475 ? -17.656 -21.984 -9.297 1 97.38 475 PRO A C 1
ATOM 3730 O O . PRO A 1 475 ? -18.297 -22.75 -8.586 1 97.38 475 PRO A O 1
ATOM 3733 N N . ASP A 1 476 ? -17.828 -22.062 -10.602 1 96.75 476 ASP A N 1
ATOM 3734 C CA . ASP A 1 476 ? -18.828 -22.891 -11.281 1 96.75 476 ASP A CA 1
ATOM 3735 C C . ASP A 1 476 ? -18.344 -24.328 -11.414 1 96.75 476 ASP A C 1
ATOM 3737 O O . ASP A 1 476 ? -18.953 -25.125 -12.133 1 96.75 476 ASP A O 1
ATOM 3741 N N . THR A 1 477 ? -17.266 -24.703 -10.711 1 95.81 477 THR A N 1
ATOM 3742 C CA . THR A 1 477 ? -16.812 -26.094 -10.664 1 95.81 477 THR A CA 1
ATOM 3743 C C . THR A 1 477 ? -16.906 -26.641 -9.242 1 95.81 477 THR A C 1
ATOM 3745 O O . THR A 1 477 ? -16.625 -27.812 -9 1 95.81 477 THR A O 1
ATOM 3748 N N . VAL A 1 478 ? -17.328 -25.844 -8.32 1 97.81 478 VAL A N 1
ATOM 3749 C CA . VAL A 1 478 ? -17.094 -26.141 -6.914 1 97.81 478 VAL A CA 1
ATOM 3750 C C . VAL A 1 478 ? -18.391 -26.625 -6.27 1 97.81 478 VAL A C 1
ATOM 3752 O O . VAL A 1 478 ? -19.406 -25.922 -6.305 1 97.81 478 VAL A O 1
ATOM 3755 N N . LEU A 1 479 ? -18.344 -27.797 -5.703 1 97.38 479 LEU A N 1
ATOM 3756 C CA . LEU A 1 479 ? -19.453 -28.312 -4.895 1 97.38 479 LEU A CA 1
ATOM 3757 C C . LEU A 1 479 ? -19.359 -27.781 -3.463 1 97.38 479 LEU A C 1
ATOM 3759 O O . LEU A 1 479 ? -20.375 -27.453 -2.852 1 97.38 479 LEU A O 1
ATOM 3763 N N . ALA A 1 480 ? -18.156 -27.734 -2.971 1 97.69 480 ALA A N 1
ATOM 3764 C CA . ALA A 1 480 ? -17.844 -27.281 -1.616 1 97.69 480 ALA A CA 1
ATOM 3765 C C . ALA A 1 480 ? -16.344 -27.047 -1.447 1 97.69 480 ALA A C 1
ATOM 3767 O O . ALA A 1 480 ? -15.539 -27.453 -2.293 1 97.69 480 ALA A O 1
ATOM 3768 N N . VAL A 1 481 ? -15.977 -26.359 -0.369 1 98.31 481 VAL A N 1
ATOM 3769 C CA . VAL A 1 481 ? -14.562 -26.062 -0.16 1 98.31 481 VAL A CA 1
ATOM 3770 C C . VAL A 1 481 ? -14.227 -26.156 1.327 1 98.31 481 VAL A C 1
ATOM 3772 O O . VAL A 1 481 ? -15.023 -25.75 2.176 1 98.31 481 VAL A O 1
ATOM 3775 N N . VAL A 1 482 ? -13.07 -26.734 1.703 1 98.56 482 VAL A N 1
ATOM 3776 C CA . VAL A 1 482 ? -12.562 -26.859 3.064 1 98.56 482 VAL A CA 1
ATOM 3777 C C . VAL A 1 482 ? -11.133 -26.328 3.133 1 98.56 482 VAL A C 1
ATOM 3779 O O . VAL A 1 482 ? -10.172 -27.094 3.172 1 98.56 482 VAL A O 1
ATOM 3782 N N . PRO A 1 483 ? -10.914 -25.078 3.195 1 98.69 483 PRO A N 1
ATOM 3783 C CA . PRO A 1 483 ? -9.578 -24.5 3.398 1 98.69 483 PRO A CA 1
ATOM 3784 C C . PRO A 1 483 ? -9.148 -24.531 4.863 1 98.69 483 PRO A C 1
ATOM 3786 O O . PRO A 1 483 ? -9.898 -24.109 5.742 1 98.69 483 PRO A O 1
ATOM 3789 N N . ALA A 1 484 ? -7.957 -25.062 5.113 1 98.75 484 ALA A N 1
ATOM 3790 C CA . ALA A 1 484 ? -7.434 -25.141 6.477 1 98.75 484 ALA A CA 1
ATOM 3791 C C . ALA A 1 484 ? -6.156 -24.312 6.617 1 98.75 484 ALA A C 1
ATOM 3793 O O . ALA A 1 484 ? -5.266 -24.375 5.77 1 98.75 484 ALA A O 1
ATOM 3794 N N . ALA A 1 485 ? -6.066 -23.484 7.715 1 98.44 485 ALA A N 1
ATOM 3795 C CA . ALA A 1 485 ? -4.902 -22.672 8.062 1 98.44 485 ALA A CA 1
ATOM 3796 C C . ALA A 1 485 ? -4.445 -21.828 6.875 1 98.44 485 ALA A C 1
ATOM 3798 O O . ALA A 1 485 ? -3.264 -21.828 6.52 1 98.44 485 ALA A O 1
ATOM 3799 N N . SER A 1 486 ? -5.348 -21.156 6.262 1 98 486 SER A N 1
ATOM 3800 C CA . SER A 1 486 ? -5.102 -20.422 5.027 1 98 486 SER A CA 1
ATOM 3801 C C . SER A 1 486 ? -4.715 -18.969 5.312 1 98 486 SER A C 1
ATOM 3803 O O . SER A 1 486 ? -4.848 -18.5 6.441 1 98 486 SER A O 1
ATOM 3805 N N . TYR A 1 487 ? -4.207 -18.266 4.34 1 97.81 487 TYR A N 1
ATOM 3806 C CA . TYR A 1 487 ? -3.898 -16.844 4.449 1 97.81 487 TYR A CA 1
ATOM 3807 C C . TYR A 1 487 ? -4.578 -16.047 3.342 1 97.81 487 TYR A C 1
ATOM 3809 O O . TYR A 1 487 ? -4.949 -16.609 2.307 1 97.81 487 TYR A O 1
ATOM 3817 N N . VAL A 1 488 ? -4.75 -14.773 3.482 1 97.81 488 VAL A N 1
ATOM 3818 C CA . VAL A 1 488 ? -5.551 -13.906 2.625 1 97.81 488 VAL A CA 1
ATOM 3819 C C . VAL A 1 488 ? -4.797 -13.633 1.325 1 97.81 488 VAL A C 1
ATOM 3821 O O . VAL A 1 488 ? -5.359 -13.766 0.235 1 97.81 488 VAL A O 1
ATOM 3824 N N . LYS A 1 489 ? -3.643 -13.203 1.383 1 97.38 489 LYS A N 1
ATOM 3825 C CA . LYS A 1 489 ? -2.725 -12.883 0.294 1 97.38 489 LYS A CA 1
ATOM 3826 C C . LYS A 1 489 ? -1.286 -12.789 0.797 1 97.38 489 LYS A C 1
ATOM 3828 O O . LYS A 1 489 ? -1.052 -12.648 1.999 1 97.38 489 LYS A O 1
ATOM 3833 N N . ILE A 1 490 ? -0.367 -12.859 -0.053 1 95 490 ILE A N 1
ATOM 3834 C CA . ILE A 1 490 ? 1.039 -12.938 0.328 1 95 490 ILE A CA 1
ATOM 3835 C C . ILE A 1 490 ? 1.454 -11.641 1.031 1 95 490 ILE A C 1
ATOM 3837 O O . ILE A 1 490 ? 2.275 -11.664 1.95 1 95 490 ILE A O 1
ATOM 3841 N N . GLN A 1 491 ? 0.857 -10.469 0.716 1 93.31 491 GLN A N 1
ATOM 3842 C CA . GLN A 1 491 ? 1.214 -9.172 1.297 1 93.31 491 GLN A CA 1
ATOM 3843 C C . GLN A 1 491 ? 0.626 -9.023 2.697 1 93.31 491 GLN A C 1
ATOM 3845 O O . GLN A 1 491 ? 1.019 -8.125 3.443 1 93.31 491 GLN A O 1
ATOM 3850 N N . HIS A 1 492 ? -0.365 -9.852 2.988 1 93 492 HIS A N 1
ATOM 3851 C CA . HIS A 1 492 ? -0.926 -9.844 4.336 1 93 492 HIS A CA 1
ATOM 3852 C C . HIS A 1 492 ? -0.24 -10.875 5.227 1 93 492 HIS A C 1
ATOM 3854 O O . HIS A 1 492 ? -0.198 -10.711 6.445 1 93 492 HIS A O 1
ATOM 3860 N N . TYR A 1 493 ? 0.242 -11.93 4.539 1 94.88 493 TYR A N 1
ATOM 3861 C CA . TYR A 1 493 ? 1.046 -12.898 5.281 1 94.88 493 TYR A CA 1
ATOM 3862 C C . TYR A 1 493 ? 2.305 -12.25 5.84 1 94.88 493 TYR A C 1
ATOM 3864 O O . TYR A 1 493 ? 2.545 -12.281 7.047 1 94.88 493 TYR A O 1
ATOM 3872 N N . ILE A 1 494 ? 3.027 -11.562 4.957 1 94.31 494 ILE A N 1
ATOM 3873 C CA . ILE A 1 494 ? 4.129 -10.68 5.312 1 94.31 494 ILE A CA 1
ATOM 3874 C C . ILE A 1 494 ? 3.955 -9.328 4.617 1 94.31 494 ILE A C 1
ATOM 3876 O O . ILE A 1 494 ? 4.281 -9.188 3.438 1 94.31 494 ILE A O 1
ATOM 3880 N N . PRO A 1 495 ? 3.676 -8.312 5.34 1 92.25 495 PRO A N 1
ATOM 3881 C CA . PRO A 1 495 ? 3.354 -7.031 4.707 1 92.25 495 PRO A CA 1
ATOM 3882 C C . PRO A 1 495 ? 4.555 -6.402 4.008 1 92.25 495 PRO A C 1
ATOM 3884 O O . PRO A 1 495 ? 5.68 -6.484 4.504 1 92.25 495 PRO A O 1
ATOM 3887 N N . TYR A 1 496 ? 4.301 -5.668 2.883 1 92.88 496 TYR A N 1
ATOM 3888 C CA . TYR A 1 496 ? 5.344 -5.109 2.027 1 92.88 496 TYR A CA 1
ATOM 3889 C C . TYR A 1 496 ? 5.652 -3.668 2.414 1 92.88 496 TYR A C 1
ATOM 3891 O O . TYR A 1 496 ? 6.5 -3.021 1.794 1 92.88 496 TYR A O 1
ATOM 3899 N N . TYR A 1 497 ? 5.09 -3.076 3.479 1 92.38 497 TYR A N 1
ATOM 3900 C CA . TYR A 1 497 ? 5.168 -1.647 3.756 1 92.38 497 TYR A CA 1
ATOM 3901 C C . TYR A 1 497 ? 6.582 -1.25 4.164 1 92.38 497 TYR A C 1
ATOM 3903 O O . TYR A 1 497 ? 6.926 -0.066 4.164 1 92.38 497 TYR A O 1
ATOM 3911 N N . LEU A 1 498 ? 7.492 -2.209 4.477 1 93.81 498 LEU A N 1
ATOM 3912 C CA . LEU A 1 498 ? 8.867 -1.892 4.836 1 93.81 498 LEU A CA 1
ATOM 3913 C C . LEU A 1 498 ? 9.805 -2.129 3.656 1 93.81 498 LEU A C 1
ATOM 3915 O O . LEU A 1 498 ? 11.031 -2.152 3.822 1 93.81 498 LEU A O 1
ATOM 3919 N N . HIS A 1 499 ? 9.195 -2.365 2.408 1 93.81 499 HIS A N 1
ATOM 3920 C CA . HIS A 1 499 ? 10.031 -2.404 1.212 1 93.81 499 HIS A CA 1
ATOM 3921 C C . HIS A 1 499 ? 10.898 -1.157 1.107 1 93.81 499 HIS A C 1
ATOM 3923 O O . HIS A 1 499 ? 10.406 -0.036 1.245 1 93.81 499 HIS A O 1
ATOM 3929 N N . ILE A 1 500 ? 12.156 -1.32 0.836 1 92.69 500 ILE A N 1
ATOM 3930 C CA . ILE A 1 500 ? 13.102 -0.215 0.711 1 92.69 500 ILE A CA 1
ATOM 3931 C C . ILE A 1 500 ? 12.766 0.618 -0.522 1 92.69 500 ILE A C 1
ATOM 3933 O O . ILE A 1 500 ? 12.75 1.85 -0.463 1 92.69 500 ILE A O 1
ATOM 3937 N N . GLY A 1 501 ? 12.453 -0.034 -1.622 1 92.12 501 GLY A N 1
ATOM 3938 C CA . GLY A 1 501 ? 12.195 0.643 -2.883 1 92.12 501 GLY A CA 1
ATOM 3939 C C . GLY A 1 501 ? 10.969 1.538 -2.838 1 92.12 501 GLY A C 1
ATOM 3940 O O . GLY A 1 501 ? 10.859 2.486 -3.617 1 92.12 501 GLY A O 1
ATOM 3941 N N . TYR A 1 502 ? 10.039 1.249 -1.931 1 91.69 502 TYR A N 1
ATOM 3942 C CA . TYR A 1 502 ? 8.82 2.035 -1.823 1 91.69 502 TYR A CA 1
ATOM 3943 C C . TYR A 1 502 ? 9.109 3.426 -1.273 1 91.69 502 TYR A C 1
ATOM 3945 O O . TYR A 1 502 ? 8.297 4.344 -1.431 1 91.69 502 TYR A O 1
ATOM 3953 N N . ALA A 1 503 ? 10.281 3.592 -0.64 1 93.19 503 ALA A N 1
ATOM 3954 C CA . ALA A 1 503 ? 10.688 4.895 -0.117 1 93.19 503 ALA A CA 1
ATOM 3955 C C . ALA A 1 503 ? 11.094 5.836 -1.247 1 93.19 503 ALA A C 1
ATOM 3957 O O . ALA A 1 503 ? 11.211 7.047 -1.041 1 93.19 503 ALA A O 1
ATOM 3958 N N . TYR A 1 504 ? 11.219 5.293 -2.482 1 93.88 504 TYR A N 1
ATOM 3959 C CA . TYR A 1 504 ? 11.719 6.082 -3.604 1 93.88 504 TYR A CA 1
ATOM 3960 C C . TYR A 1 504 ? 10.68 6.164 -4.715 1 93.88 504 TYR A C 1
ATOM 3962 O O . TYR A 1 504 ? 10.977 6.625 -5.82 1 93.88 504 TYR A O 1
ATOM 3970 N N . ALA A 1 505 ? 9.492 5.68 -4.477 1 95.81 505 ALA A N 1
ATOM 3971 C CA . ALA A 1 505 ? 8.438 5.648 -5.484 1 95.81 505 ALA A CA 1
ATOM 3972 C C . ALA A 1 505 ? 7.156 6.289 -4.957 1 95.81 505 ALA A C 1
ATOM 3974 O O . ALA A 1 505 ? 6.785 6.086 -3.797 1 95.81 505 ALA A O 1
ATOM 3975 N N . ASP A 1 506 ? 6.516 7.113 -5.816 1 97.5 506 ASP A N 1
ATOM 3976 C CA . ASP A 1 506 ? 5.223 7.648 -5.41 1 97.5 506 ASP A CA 1
ATOM 3977 C C . ASP A 1 506 ? 4.148 6.562 -5.426 1 97.5 506 ASP A C 1
ATOM 3979 O O . ASP A 1 506 ? 4.371 5.469 -5.957 1 97.5 506 ASP A O 1
ATOM 3983 N N . PRO A 1 507 ? 2.994 6.805 -4.879 1 97.62 507 PRO A N 1
ATOM 3984 C CA . PRO A 1 507 ? 1.965 5.777 -4.715 1 97.62 507 PRO A CA 1
ATOM 3985 C C . PRO A 1 507 ? 1.498 5.191 -6.043 1 97.62 507 PRO A C 1
ATOM 3987 O O . PRO A 1 507 ? 1.225 3.992 -6.133 1 97.62 507 PRO A O 1
ATOM 3990 N N . ILE A 1 508 ? 1.396 5.93 -7.109 1 98.06 508 ILE A N 1
ATOM 3991 C CA . ILE A 1 508 ? 0.857 5.445 -8.375 1 98.06 508 ILE A CA 1
ATOM 3992 C C . ILE A 1 508 ? 1.82 4.434 -8.992 1 98.06 508 ILE A C 1
ATOM 3994 O O . ILE A 1 508 ? 1.399 3.377 -9.469 1 98.06 508 ILE A O 1
ATOM 3998 N N . LEU A 1 509 ? 3.105 4.746 -8.969 1 97.75 509 LEU A N 1
ATOM 3999 C CA . LEU A 1 509 ? 4.09 3.803 -9.484 1 97.75 509 LEU A CA 1
ATOM 4000 C C . LEU A 1 509 ? 4.066 2.5 -8.695 1 97.75 509 LEU A C 1
ATOM 4002 O O . LEU A 1 509 ? 4.094 1.413 -9.273 1 97.75 509 LEU A O 1
ATOM 4006 N N . ARG A 1 510 ? 4.035 2.576 -7.371 1 97.31 510 ARG A N 1
ATOM 4007 C CA . ARG A 1 510 ? 3.945 1.384 -6.535 1 97.31 510 ARG A CA 1
ATOM 4008 C C . ARG A 1 510 ? 2.723 0.55 -6.902 1 97.31 510 ARG A C 1
ATOM 4010 O O . ARG A 1 510 ? 2.793 -0.68 -6.945 1 97.31 510 ARG A O 1
ATOM 4017 N N . ALA A 1 511 ? 1.632 1.216 -7.18 1 97.94 511 ALA A N 1
ATOM 4018 C CA . ALA A 1 511 ? 0.374 0.531 -7.469 1 97.94 511 ALA A CA 1
ATOM 4019 C C . ALA A 1 511 ? 0.453 -0.23 -8.789 1 97.94 511 ALA A C 1
ATOM 4021 O O . ALA A 1 511 ? -0.145 -1.299 -8.93 1 97.94 511 ALA A O 1
ATOM 4022 N N . ILE A 1 512 ? 1.148 0.343 -9.758 1 98.19 512 ILE A N 1
ATOM 4023 C CA . ILE A 1 512 ? 1.345 -0.338 -11.031 1 98.19 512 ILE A CA 1
ATOM 4024 C C . ILE A 1 512 ? 1.996 -1.699 -10.789 1 98.19 512 ILE A C 1
ATOM 4026 O O . ILE A 1 512 ? 1.568 -2.705 -11.359 1 98.19 512 ILE A O 1
ATOM 4030 N N . PHE A 1 513 ? 2.951 -1.731 -9.93 1 97.31 513 PHE A N 1
ATOM 4031 C CA . PHE A 1 513 ? 3.648 -2.979 -9.633 1 97.31 513 PHE A CA 1
ATOM 4032 C C . PHE A 1 513 ? 2.773 -3.904 -8.797 1 97.31 513 PHE A C 1
ATOM 4034 O O . PHE A 1 513 ? 2.686 -5.102 -9.07 1 97.31 513 PHE A O 1
ATOM 4041 N N . GLU A 1 514 ? 2.127 -3.389 -7.84 1 97.19 514 GLU A N 1
ATOM 4042 C CA . GLU A 1 514 ? 1.272 -4.203 -6.98 1 97.19 514 GLU A CA 1
ATOM 4043 C C . GLU A 1 514 ? 0.165 -4.879 -7.785 1 97.19 514 GLU A C 1
ATOM 4045 O O . GLU A 1 514 ? -0.221 -6.012 -7.492 1 97.19 514 GLU A O 1
ATOM 4050 N N . ALA A 1 515 ? -0.343 -4.215 -8.789 1 98.12 515 ALA A N 1
ATOM 4051 C CA . ALA A 1 515 ? -1.447 -4.734 -9.586 1 98.12 515 ALA A CA 1
ATOM 4052 C C . ALA A 1 515 ? -1.041 -6.012 -10.32 1 98.12 515 ALA A C 1
ATOM 4054 O O . ALA A 1 515 ? -1.891 -6.844 -10.648 1 98.12 515 ALA A O 1
ATOM 4055 N N . SER A 1 516 ? 0.224 -6.234 -10.508 1 97.69 516 SER A N 1
ATOM 4056 C CA . SER A 1 516 ? 0.704 -7.391 -11.258 1 97.69 516 SER A CA 1
ATOM 4057 C C . SER A 1 516 ? 0.531 -8.68 -10.461 1 97.69 516 SER A C 1
ATOM 4059 O O . SER A 1 516 ? 0.597 -9.773 -11.016 1 97.69 516 SER A O 1
ATOM 4061 N N . ILE A 1 517 ? 0.257 -8.594 -9.156 1 97.19 517 ILE A N 1
ATOM 4062 C CA . ILE A 1 517 ? 0.111 -9.812 -8.359 1 97.19 517 ILE A CA 1
ATOM 4063 C C . ILE A 1 517 ? -1.252 -9.812 -7.668 1 97.19 517 ILE A C 1
ATOM 4065 O O . ILE A 1 517 ? -1.604 -10.773 -6.984 1 97.19 517 ILE A O 1
ATOM 4069 N N . SER A 1 518 ? -2.066 -8.773 -7.895 1 97.56 518 SER A N 1
ATOM 4070 C CA . SER A 1 518 ? -3.293 -8.586 -7.129 1 97.56 518 SER A CA 1
ATOM 4071 C C . SER A 1 518 ? -4.398 -9.508 -7.621 1 97.56 518 SER A C 1
ATOM 4073 O O . SER A 1 518 ? -5.426 -9.672 -6.957 1 97.56 518 SER A O 1
ATOM 4075 N N . GLU A 1 519 ? -4.258 -10.148 -8.758 1 97.69 519 GLU A N 1
ATOM 4076 C CA . GLU A 1 519 ? -5.215 -11.172 -9.188 1 97.69 519 GLU A CA 1
ATOM 4077 C C . GLU A 1 519 ? -5.281 -12.32 -8.188 1 97.69 519 GLU A C 1
ATOM 4079 O O . GLU A 1 519 ? -6.219 -13.125 -8.219 1 97.69 519 GLU A O 1
ATOM 4084 N N . ASN A 1 520 ? -4.266 -12.391 -7.254 1 97.69 520 ASN A N 1
ATOM 4085 C CA . ASN A 1 520 ? -4.203 -13.484 -6.293 1 97.69 520 ASN A CA 1
ATOM 4086 C C . ASN A 1 520 ? -4.664 -13.039 -4.906 1 97.69 520 ASN A C 1
ATOM 4088 O O . ASN A 1 520 ? -4.535 -13.789 -3.936 1 97.69 520 ASN A O 1
ATOM 4092 N N . ASP A 1 521 ? -5.156 -11.812 -4.789 1 97.69 521 ASP A N 1
ATOM 4093 C CA . ASP A 1 521 ? -5.637 -11.281 -3.52 1 97.69 521 ASP A CA 1
ATOM 4094 C C . ASP A 1 521 ? -7.039 -11.789 -3.201 1 97.69 521 ASP A C 1
ATOM 4096 O O . ASP A 1 521 ? -8.031 -11.258 -3.705 1 97.69 521 ASP A O 1
ATOM 4100 N N . LEU A 1 522 ? -7.168 -12.711 -2.287 1 98.19 522 LEU A N 1
ATOM 4101 C CA . LEU A 1 522 ? -8.445 -13.352 -2.002 1 98.19 522 LEU A CA 1
ATOM 4102 C C . LEU A 1 522 ? -9.477 -12.328 -1.538 1 98.19 522 LEU A C 1
ATOM 4104 O O . LEU A 1 522 ? -10.672 -12.469 -1.813 1 98.19 522 LEU A O 1
ATOM 4108 N N . ASP A 1 523 ? -9.031 -11.289 -0.842 1 96.31 523 ASP A N 1
ATOM 4109 C CA . ASP A 1 523 ? -9.984 -10.312 -0.328 1 96.31 523 ASP A CA 1
ATOM 4110 C C . ASP A 1 523 ? -10.719 -9.609 -1.468 1 96.31 523 ASP A C 1
ATOM 4112 O O . ASP A 1 523 ? -11.875 -9.211 -1.316 1 96.31 523 ASP A O 1
ATOM 4116 N N . LEU A 1 524 ? -10.164 -9.477 -2.654 1 96.88 524 LEU A N 1
ATOM 4117 C CA . LEU A 1 524 ? -10.812 -8.867 -3.809 1 96.88 524 LEU A CA 1
ATOM 4118 C C . LEU A 1 524 ? -11.703 -9.867 -4.527 1 96.88 524 LEU A C 1
ATOM 4120 O O . LEU A 1 524 ? -12.562 -9.477 -5.328 1 96.88 524 LEU A O 1
ATOM 4124 N N . TYR A 1 525 ? -11.586 -11.188 -4.238 1 97.62 525 TYR A N 1
ATOM 4125 C CA . TYR A 1 525 ? -12.273 -12.211 -5.016 1 97.62 525 TYR A CA 1
ATOM 4126 C C . TYR A 1 525 ? -13.289 -12.945 -4.156 1 97.62 525 TYR A C 1
ATOM 4128 O O . TYR A 1 525 ? -14.086 -13.742 -4.672 1 97.62 525 TYR A O 1
ATOM 4136 N N . ILE A 1 526 ? -13.383 -12.664 -2.887 1 96.25 526 ILE A N 1
ATOM 4137 C CA . ILE A 1 526 ? -14.289 -13.336 -1.958 1 96.25 526 ILE A CA 1
ATOM 4138 C C . ILE A 1 526 ? -15.727 -13.219 -2.463 1 96.25 526 ILE A C 1
ATOM 4140 O O . ILE A 1 526 ? -16.516 -14.148 -2.326 1 96.25 526 ILE A O 1
ATOM 4144 N N . PRO A 1 527 ? -16.125 -12.125 -3.082 1 93.69 527 PRO A N 1
ATOM 4145 C CA . PRO A 1 527 ? -17.5 -12.039 -3.57 1 93.69 527 PRO A CA 1
ATOM 4146 C C . PRO A 1 527 ? -17.859 -13.172 -4.527 1 93.69 527 PRO A C 1
ATOM 4148 O O . PRO A 1 527 ? -19.031 -13.562 -4.621 1 93.69 527 PRO A O 1
ATOM 4151 N N . ASN A 1 528 ? -16.906 -13.688 -5.227 1 96.81 528 ASN A N 1
ATOM 4152 C CA . ASN A 1 528 ? -17.141 -14.758 -6.195 1 96.81 528 ASN A CA 1
ATOM 4153 C C . ASN A 1 528 ? -17.578 -16.047 -5.508 1 96.81 528 ASN A C 1
ATOM 4155 O O . ASN A 1 528 ? -18.078 -16.969 -6.16 1 96.81 528 ASN A O 1
ATOM 4159 N N . SER A 1 529 ? -17.406 -16.156 -4.223 1 94.31 529 SER A N 1
ATOM 4160 C CA . SER A 1 529 ? -17.656 -17.406 -3.514 1 94.31 529 SER A CA 1
ATOM 4161 C C . SER A 1 529 ? -19.094 -17.453 -2.99 1 94.31 529 SER A C 1
ATOM 4163 O O . SER A 1 529 ? -19.469 -18.406 -2.303 1 94.31 529 SER A O 1
ATOM 4165 N N . GLY A 1 530 ? -19.875 -16.469 -3.287 1 90.69 530 GLY A N 1
ATOM 4166 C CA . GLY A 1 530 ? -21.25 -16.438 -2.795 1 90.69 530 GLY A CA 1
ATOM 4167 C C . GLY A 1 530 ? -22.016 -17.719 -3.074 1 90.69 530 GLY A C 1
ATOM 4168 O O . GLY A 1 530 ? -22.047 -18.203 -4.211 1 90.69 530 GLY A O 1
ATOM 4169 N N . GLY A 1 531 ? -22.578 -18.312 -2.021 1 90.75 531 GLY A N 1
ATOM 4170 C CA . GLY A 1 531 ? -23.406 -19.484 -2.176 1 90.75 531 GLY A CA 1
ATOM 4171 C C . GLY A 1 531 ? -22.641 -20.797 -2.049 1 90.75 531 GLY A C 1
ATOM 4172 O O . GLY A 1 531 ? -23.234 -21.859 -1.882 1 90.75 531 GLY A O 1
ATOM 4173 N N . ILE A 1 532 ? -21.328 -20.781 -2.104 1 95.56 532 ILE A N 1
ATOM 4174 C CA . ILE A 1 532 ? -20.531 -22 -2.057 1 95.56 532 ILE A CA 1
ATOM 4175 C C . ILE A 1 532 ? -20.391 -22.469 -0.612 1 95.56 532 ILE A C 1
ATOM 4177 O O . ILE A 1 532 ? -19.984 -21.703 0.261 1 95.56 532 ILE A O 1
ATOM 4181 N N . PRO A 1 533 ? -20.797 -23.734 -0.361 1 96.31 533 PRO A N 1
ATOM 4182 C CA . PRO A 1 533 ? -20.609 -24.266 0.991 1 96.31 533 PRO A CA 1
ATOM 4183 C C . PRO A 1 533 ? -19.141 -24.234 1.435 1 96.31 533 PRO A C 1
ATOM 4185 O O . PRO A 1 533 ? -18.25 -24.609 0.666 1 96.31 533 PRO A O 1
ATOM 4188 N N . LEU A 1 534 ? -18.938 -23.781 2.648 1 97.25 534 LEU A N 1
ATOM 4189 C CA . LEU A 1 534 ? -17.594 -23.5 3.129 1 97.25 534 LEU A CA 1
ATOM 4190 C C . LEU A 1 534 ? -17.406 -24 4.555 1 97.25 534 LEU A C 1
ATOM 4192 O O . LEU A 1 534 ? -18.25 -23.766 5.418 1 97.25 534 LEU A O 1
ATOM 4196 N N . LEU A 1 535 ? -16.391 -24.781 4.789 1 97.69 535 LEU A N 1
ATOM 4197 C CA . LEU A 1 535 ? -15.875 -25.094 6.121 1 97.69 535 LEU A CA 1
ATOM 4198 C C . LEU A 1 535 ? -14.445 -24.609 6.289 1 97.69 535 LEU A C 1
ATOM 4200 O O . LEU A 1 535 ? -13.492 -25.328 6.012 1 97.69 535 LEU A O 1
ATOM 4204 N N . ALA A 1 536 ? -14.266 -23.422 6.746 1 98.06 536 ALA A N 1
ATOM 4205 C CA . ALA A 1 536 ? -12.953 -22.828 6.992 1 98.06 536 ALA A CA 1
ATOM 4206 C C . ALA A 1 536 ? -12.414 -23.25 8.359 1 98.06 536 ALA A C 1
ATOM 4208 O O . ALA A 1 536 ? -13.031 -22.953 9.391 1 98.06 536 ALA A O 1
ATOM 4209 N N . ARG A 1 537 ? -11.242 -23.859 8.359 1 98.12 537 ARG A N 1
ATOM 4210 C CA . ARG A 1 537 ? -10.742 -24.484 9.586 1 98.12 537 ARG A CA 1
ATOM 4211 C C . ARG A 1 537 ? -9.344 -23.984 9.922 1 98.12 537 ARG A C 1
ATOM 4213 O O . ARG A 1 537 ? -8.57 -23.625 9.031 1 98.12 537 ARG A O 1
ATOM 4220 N N . THR A 1 538 ? -9 -23.859 11.219 1 98.38 538 THR A N 1
ATOM 4221 C CA . THR A 1 538 ? -7.656 -23.469 11.641 1 98.38 538 THR A CA 1
ATOM 4222 C C . THR A 1 538 ? -7.402 -23.891 13.086 1 98.38 538 THR A C 1
ATOM 4224 O O . THR A 1 538 ? -8.344 -24.172 13.828 1 98.38 538 THR A O 1
ATOM 4227 N N . GLY A 1 539 ? -6.141 -24.094 13.453 1 98.5 539 GLY A N 1
ATOM 4228 C CA . GLY A 1 539 ? -5.789 -24.203 14.859 1 98.5 539 GLY A CA 1
ATOM 4229 C C . GLY A 1 539 ? -5.773 -22.875 15.586 1 98.5 539 GLY A C 1
ATOM 4230 O O . GLY A 1 539 ? -5.293 -21.875 15.055 1 98.5 539 GLY A O 1
ATOM 4231 N N . ALA A 1 540 ? -6.23 -22.875 16.781 1 97.62 540 ALA A N 1
ATOM 4232 C CA . ALA A 1 540 ? -6.418 -21.625 17.5 1 97.62 540 ALA A CA 1
ATOM 4233 C C . ALA A 1 540 ? -5.078 -20.984 17.844 1 97.62 540 ALA A C 1
ATOM 4235 O O . ALA A 1 540 ? -4.984 -19.75 17.969 1 97.62 540 ALA A O 1
ATOM 4236 N N . ILE A 1 541 ? -4.051 -21.734 18.078 1 97.69 541 ILE A N 1
ATOM 4237 C CA . ILE A 1 541 ? -2.764 -21.156 18.453 1 97.69 541 ILE A CA 1
ATOM 4238 C C . ILE A 1 541 ? -1.752 -21.375 17.328 1 97.69 541 ILE A C 1
ATOM 4240 O O . ILE A 1 541 ? -0.581 -21.656 17.594 1 97.69 541 ILE A O 1
ATOM 4244 N N . ASP A 1 542 ? -2.232 -21.406 16.062 1 97.88 542 ASP A N 1
ATOM 4245 C CA . ASP A 1 542 ? -1.366 -21.469 14.891 1 97.88 542 ASP A CA 1
ATOM 4246 C C . ASP A 1 542 ? -0.398 -20.297 14.859 1 97.88 542 ASP A C 1
ATOM 4248 O O . ASP A 1 542 ? -0.815 -19.141 14.68 1 97.88 542 ASP A O 1
ATOM 4252 N N . GLU A 1 543 ? 0.923 -20.562 14.922 1 95.56 543 GLU A N 1
ATOM 4253 C CA . GLU A 1 543 ? 1.942 -19.516 14.953 1 95.56 543 GLU A CA 1
ATOM 4254 C C . GLU A 1 543 ? 2.654 -19.391 13.609 1 95.56 543 GLU A C 1
ATOM 4256 O O . GLU A 1 543 ? 3.609 -18.625 13.469 1 95.56 543 GLU A O 1
ATOM 4261 N N . VAL A 1 544 ? 2.17 -20.172 12.625 1 96.81 544 VAL A N 1
ATOM 4262 C CA . VAL A 1 544 ? 2.734 -20.109 11.281 1 96.81 544 VAL A CA 1
ATOM 4263 C C . VAL A 1 544 ? 1.85 -19.234 10.391 1 96.81 544 VAL A C 1
ATOM 4265 O O . VAL A 1 544 ? 2.33 -18.297 9.758 1 96.81 544 VAL A O 1
ATOM 4268 N N . VAL A 1 545 ? 0.629 -19.562 10.352 1 97.62 545 VAL A N 1
ATOM 4269 C CA . VAL A 1 545 ? -0.389 -18.719 9.734 1 97.62 545 VAL A CA 1
ATOM 4270 C C . VAL A 1 545 ? -1.415 -18.297 10.789 1 97.62 545 VAL A C 1
ATOM 4272 O O . VAL A 1 545 ? -2.23 -19.109 11.227 1 97.62 545 VAL A O 1
ATOM 4275 N N . SER A 1 546 ? -1.384 -17.062 11.109 1 97.12 546 SER A N 1
ATOM 4276 C CA . SER A 1 546 ? -2.283 -16.562 12.148 1 97.12 546 SER A CA 1
ATOM 4277 C C . SER A 1 546 ? -3.736 -16.891 11.82 1 97.12 546 SER A C 1
ATOM 4279 O O . SER A 1 546 ? -4.184 -16.703 10.688 1 97.12 546 SER A O 1
ATOM 4281 N N . PRO A 1 547 ? -4.531 -17.391 12.828 1 98.12 547 PRO A N 1
ATOM 4282 C CA . PRO A 1 547 ? -5.957 -17.656 12.602 1 98.12 547 PRO A CA 1
ATOM 4283 C C . PRO A 1 547 ? -6.715 -16.422 12.109 1 98.12 547 PRO A C 1
ATOM 4285 O O . PRO A 1 547 ? -7.797 -16.547 11.531 1 98.12 547 PRO A O 1
ATOM 4288 N N . LEU A 1 548 ? -6.137 -15.266 12.375 1 97.88 548 LEU A N 1
ATOM 4289 C CA . LEU A 1 548 ? -6.762 -14.016 11.953 1 97.88 548 LEU A CA 1
ATOM 4290 C C . LEU A 1 548 ? -7.035 -14.031 10.445 1 97.88 548 LEU A C 1
ATOM 4292 O O . LEU A 1 548 ? -8.031 -13.477 9.992 1 97.88 548 LEU A O 1
ATOM 4296 N N . HIS A 1 549 ? -6.246 -14.711 9.672 1 98.12 549 HIS A N 1
ATOM 4297 C CA . HIS A 1 549 ? -6.453 -14.797 8.234 1 98.12 549 HIS A CA 1
ATOM 4298 C C . HIS A 1 549 ? -7.762 -15.516 7.91 1 98.12 549 HIS A C 1
ATOM 4300 O O . HIS A 1 549 ? -8.578 -15.008 7.137 1 98.12 549 HIS A O 1
ATOM 4306 N N . THR A 1 550 ? -7.906 -16.688 8.484 1 98.44 550 THR A N 1
ATOM 4307 C CA . THR A 1 550 ? -9.125 -17.453 8.273 1 98.44 550 THR A CA 1
ATOM 4308 C C . THR A 1 550 ? -10.352 -16.672 8.75 1 98.44 550 THR A C 1
ATOM 4310 O O . THR A 1 550 ? -11.375 -16.625 8.062 1 98.44 550 THR A O 1
ATOM 4313 N N . ARG A 1 551 ? -10.234 -16.094 9.906 1 98 551 ARG A N 1
ATOM 4314 C CA . ARG A 1 551 ? -11.328 -15.32 10.477 1 98 551 ARG A CA 1
ATOM 4315 C C . ARG A 1 551 ? -11.719 -14.172 9.547 1 98 551 ARG A C 1
ATOM 4317 O O . ARG A 1 551 ? -12.898 -13.914 9.328 1 98 551 ARG A O 1
ATOM 4324 N N . ARG A 1 552 ? -10.781 -13.469 9.016 1 97.31 552 ARG A N 1
ATOM 4325 C CA . ARG A 1 552 ? -11.031 -12.336 8.125 1 97.31 552 ARG A CA 1
ATOM 4326 C C . ARG A 1 552 ? -11.766 -12.789 6.867 1 97.31 552 ARG A C 1
ATOM 4328 O O . ARG A 1 552 ? -12.719 -12.141 6.434 1 97.31 552 ARG A O 1
ATOM 4335 N N . LEU A 1 553 ? -11.297 -13.852 6.262 1 97.69 553 LEU A N 1
ATOM 4336 C CA . LEU A 1 553 ? -11.938 -14.367 5.051 1 97.69 553 LEU A CA 1
ATOM 4337 C C . LEU A 1 553 ? -13.391 -14.742 5.32 1 97.69 553 LEU A C 1
ATOM 4339 O O . LEU A 1 553 ? -14.273 -14.422 4.523 1 97.69 553 LEU A O 1
ATOM 4343 N N . VAL A 1 554 ? -13.625 -15.367 6.422 1 97.19 554 VAL A N 1
ATOM 4344 C CA . VAL A 1 554 ? -14.984 -15.773 6.77 1 97.19 554 VAL A CA 1
ATOM 4345 C C . VAL A 1 554 ? -15.844 -14.539 7.039 1 97.19 554 VAL A C 1
ATOM 4347 O O . VAL A 1 554 ? -17 -14.484 6.625 1 97.19 554 VAL A O 1
ATOM 4350 N N . ARG A 1 555 ? -15.281 -13.539 7.785 1 96 555 ARG A N 1
ATOM 4351 C CA . ARG A 1 555 ? -16 -12.297 7.992 1 96 555 ARG A CA 1
ATOM 4352 C C . ARG A 1 555 ? -16.453 -11.695 6.664 1 96 555 ARG A C 1
ATOM 4354 O O . ARG A 1 555 ? -17.609 -11.281 6.523 1 96 555 ARG A O 1
ATOM 4361 N N . MET A 1 556 ? -15.609 -11.68 5.711 1 95.31 556 MET A N 1
ATOM 4362 C CA . MET A 1 556 ? -15.914 -11.078 4.414 1 95.31 556 MET A CA 1
ATOM 4363 C C . MET A 1 556 ? -17 -11.883 3.691 1 95.31 556 MET A C 1
ATOM 4365 O O . MET A 1 556 ? -17.891 -11.305 3.072 1 95.31 556 MET A O 1
ATOM 4369 N N . VAL A 1 557 ? -16.891 -13.211 3.766 1 95.31 557 VAL A N 1
ATOM 4370 C CA . VAL A 1 557 ? -17.938 -14.047 3.182 1 95.31 557 VAL A CA 1
ATOM 4371 C C . VAL A 1 557 ? -19.281 -13.68 3.785 1 95.31 557 VAL A C 1
ATOM 4373 O O . VAL A 1 557 ? -20.266 -13.5 3.061 1 95.31 557 VAL A O 1
ATOM 4376 N N . ASN A 1 558 ? -19.297 -13.594 5.109 1 93.88 558 ASN A N 1
ATOM 4377 C CA . ASN A 1 558 ? -20.531 -13.273 5.809 1 93.88 558 ASN A CA 1
ATOM 4378 C C . ASN A 1 558 ? -21.062 -11.898 5.414 1 93.88 558 ASN A C 1
ATOM 4380 O O . ASN A 1 558 ? -22.281 -11.711 5.27 1 93.88 558 ASN A O 1
ATOM 4384 N N . GLU A 1 559 ? -20.172 -10.969 5.273 1 90.94 559 GLU A N 1
ATOM 4385 C CA . GLU A 1 559 ? -20.578 -9.625 4.871 1 90.94 559 GLU A CA 1
ATOM 4386 C C . GLU A 1 559 ? -21.172 -9.625 3.467 1 90.94 559 GLU A C 1
ATOM 4388 O O . GLU A 1 559 ? -22.219 -9.023 3.23 1 90.94 559 GLU A O 1
ATOM 4393 N N . TRP A 1 560 ? -20.578 -10.312 2.564 1 89.5 560 TRP A N 1
ATOM 4394 C CA . TRP A 1 560 ? -21.078 -10.367 1.196 1 89.5 560 TRP A CA 1
ATOM 4395 C C . TRP A 1 560 ? -22.406 -11.117 1.137 1 89.5 560 TRP A C 1
ATOM 4397 O O . TRP A 1 560 ? -23.266 -10.812 0.307 1 89.5 560 TRP A O 1
ATOM 4407 N N . ASN A 1 561 ? -22.547 -12.07 2.021 1 89.25 561 ASN A N 1
ATOM 4408 C CA . ASN A 1 561 ? -23.812 -12.812 2.1 1 89.25 561 ASN A CA 1
ATOM 4409 C C . ASN A 1 561 ? -24.859 -12.039 2.891 1 89.25 561 ASN A C 1
ATOM 4411 O O . ASN A 1 561 ? -26.031 -12.445 2.939 1 89.25 561 ASN A O 1
ATOM 4415 N N . ARG A 1 562 ? -24.469 -11.047 3.596 1 87.69 562 ARG A N 1
ATOM 4416 C CA . ARG A 1 562 ? -25.328 -10.219 4.445 1 87.69 562 ARG A CA 1
ATOM 4417 C C . ARG A 1 562 ? -25.984 -11.055 5.535 1 87.69 562 ARG A C 1
ATOM 4419 O O . ARG A 1 562 ? -27.172 -10.875 5.828 1 87.69 562 ARG A O 1
ATOM 4426 N N . ASP A 1 563 ? -25.234 -11.992 5.969 1 88.69 563 ASP A N 1
ATOM 4427 C CA . ASP A 1 563 ? -25.625 -12.914 7.035 1 88.69 563 ASP A CA 1
ATOM 4428 C C . ASP A 1 563 ? -24.422 -13.281 7.898 1 88.69 563 ASP A C 1
ATOM 4430 O O . ASP A 1 563 ? -23.562 -14.047 7.477 1 88.69 563 ASP A O 1
ATOM 4434 N N . ALA A 1 564 ? -24.406 -12.812 9.07 1 85.06 564 ALA A N 1
ATOM 4435 C CA . ALA A 1 564 ? -23.25 -12.93 9.961 1 85.06 564 ALA A CA 1
ATOM 4436 C C . ALA A 1 564 ? -22.984 -14.391 10.328 1 85.06 564 ALA A C 1
ATOM 4438 O O . ALA A 1 564 ? -21.922 -14.719 10.844 1 85.06 564 ALA A O 1
ATOM 4439 N N . THR A 1 565 ? -23.922 -15.281 9.969 1 84.38 565 THR A N 1
ATOM 4440 C CA . THR A 1 565 ? -23.781 -16.672 10.391 1 84.38 565 THR A CA 1
ATOM 4441 C C . THR A 1 565 ? -23.797 -17.609 9.188 1 84.38 565 THR A C 1
ATOM 4443 O O . THR A 1 565 ? -23.953 -18.812 9.336 1 84.38 565 THR A O 1
ATOM 4446 N N . SER A 1 566 ? -23.703 -17 8.047 1 88.12 566 SER A N 1
ATOM 4447 C CA . SER A 1 566 ? -23.734 -17.828 6.844 1 88.12 566 SER A CA 1
ATOM 4448 C C . SER A 1 566 ? -22.562 -18.812 6.812 1 88.12 566 SER A C 1
ATOM 4450 O O . SER A 1 566 ? -22.703 -19.938 6.332 1 88.12 566 SER A O 1
ATOM 4452 N N . ALA A 1 567 ? -21.422 -18.406 7.273 1 90.69 567 ALA A N 1
ATOM 4453 C CA . ALA A 1 567 ? -20.234 -19.25 7.418 1 90.69 567 ALA A CA 1
ATOM 4454 C C . ALA A 1 567 ? -19.609 -19.078 8.797 1 90.69 567 ALA A C 1
ATOM 4456 O O . ALA A 1 567 ? -19.719 -18.016 9.414 1 90.69 567 ALA A O 1
ATOM 4457 N N . SER A 1 568 ? -19.062 -20.141 9.273 1 88.38 568 SER A N 1
ATOM 4458 C CA . SER A 1 568 ? -18.391 -20.078 10.57 1 88.38 568 SER A CA 1
ATOM 4459 C C . SER A 1 568 ? -16.938 -20.578 10.469 1 88.38 568 SER A C 1
ATOM 4461 O O . SER A 1 568 ? -16.609 -21.359 9.578 1 88.38 568 SER A O 1
ATOM 4463 N N . VAL A 1 569 ? -16.188 -20.094 11.398 1 94.88 569 VAL A N 1
ATOM 4464 C CA . VAL A 1 569 ? -14.797 -20.531 11.516 1 94.88 569 VAL A CA 1
ATOM 4465 C C . VAL A 1 569 ? -14.734 -21.781 12.391 1 94.88 569 VAL A C 1
ATOM 4467 O O . VAL A 1 569 ? -15.203 -21.781 13.531 1 94.88 569 VAL A O 1
ATOM 4470 N N . SER A 1 570 ? -14.258 -22.844 11.82 1 97.38 570 SER A N 1
ATOM 4471 C CA . SER A 1 570 ? -13.914 -24.016 12.625 1 97.38 570 SER A CA 1
ATOM 4472 C C . SER A 1 570 ? -12.531 -23.891 13.242 1 97.38 570 SER A C 1
ATOM 4474 O O . SER A 1 570 ? -11.531 -24.297 12.641 1 97.38 570 SER A O 1
ATOM 4476 N N . GLU A 1 571 ? -12.461 -23.297 14.359 1 97.44 571 GLU A N 1
ATOM 4477 C CA . GLU A 1 571 ? -11.211 -23.062 15.07 1 97.44 571 GLU A CA 1
ATOM 4478 C C . GLU A 1 571 ? -11 -24.078 16.188 1 97.44 571 GLU A C 1
ATOM 4480 O O . GLU A 1 571 ? -11.766 -24.109 17.156 1 97.44 571 GLU A O 1
ATOM 4485 N N . VAL A 1 572 ? -9.992 -24.891 16.094 1 97.94 572 VAL A N 1
ATOM 4486 C CA . VAL A 1 572 ? -9.758 -25.984 17.031 1 97.94 572 VAL A CA 1
ATOM 4487 C C . VAL A 1 572 ? -8.875 -25.516 18.188 1 97.94 572 VAL A C 1
ATOM 4489 O O . VAL A 1 572 ? -7.711 -25.141 17.969 1 97.94 572 VAL A O 1
ATOM 4492 N N . PRO A 1 573 ? -9.359 -25.547 19.406 1 96.19 573 PRO A N 1
ATOM 4493 C CA . PRO A 1 573 ? -8.609 -25.031 20.562 1 96.19 573 PRO A CA 1
ATOM 4494 C C . PRO A 1 573 ? -7.32 -25.812 20.812 1 96.19 573 PRO A C 1
ATOM 4496 O O . PRO A 1 573 ? -7.285 -27.031 20.641 1 96.19 573 PRO A O 1
ATOM 4499 N N . ASN A 1 574 ? -6.293 -25.109 21.172 1 96.62 574 ASN A N 1
ATOM 4500 C CA . ASN A 1 574 ? -5.016 -25.641 21.641 1 96.62 574 ASN A CA 1
ATOM 4501 C C . ASN A 1 574 ? -4.281 -26.391 20.531 1 96.62 574 ASN A C 1
ATOM 4503 O O . ASN A 1 574 ? -3.459 -27.266 20.812 1 96.62 574 ASN A O 1
ATOM 4507 N N . LYS A 1 575 ? -4.66 -26.203 19.312 1 97.88 575 LYS A N 1
ATOM 4508 C CA . LYS A 1 575 ? -3.963 -26.797 18.172 1 97.88 575 LYS A CA 1
ATOM 4509 C C . LYS A 1 575 ? -3.215 -25.734 17.375 1 97.88 575 LYS A C 1
ATOM 4511 O O . LYS A 1 575 ? -3.672 -24.609 17.25 1 97.88 575 LYS A O 1
ATOM 4516 N N . GLY A 1 576 ? -2.084 -26.141 16.828 1 97.62 576 GLY A N 1
ATOM 4517 C CA . GLY A 1 576 ? -1.23 -25.25 16.062 1 97.62 576 GLY A CA 1
ATOM 4518 C C . GLY A 1 576 ? -1.478 -25.328 14.57 1 97.62 576 GLY A C 1
ATOM 4519 O O . GLY A 1 576 ? -2.623 -25.453 14.133 1 97.62 576 GLY A O 1
ATOM 4520 N N . HIS A 1 577 ? -0.443 -25.203 13.82 1 97.19 577 HIS A N 1
ATOM 4521 C CA . HIS A 1 577 ? -0.533 -25.094 12.367 1 97.19 577 HIS A CA 1
ATOM 4522 C C . HIS A 1 577 ? -0.946 -26.406 11.734 1 97.19 577 HIS A C 1
ATOM 4524 O O . HIS A 1 577 ? -1.757 -26.438 10.805 1 97.19 577 HIS A O 1
ATOM 4530 N N . TRP A 1 578 ? -0.377 -27.469 12.172 1 97.38 578 TRP A N 1
ATOM 4531 C CA . TRP A 1 578 ? -0.69 -28.828 11.727 1 97.38 578 TRP A CA 1
ATOM 4532 C C . TRP A 1 578 ? -1.009 -29.734 12.906 1 97.38 578 TRP A C 1
ATOM 4534 O O . TRP A 1 578 ? -0.369 -29.641 13.961 1 97.38 578 TRP A O 1
ATOM 4544 N N . PHE A 1 579 ? -2.004 -30.594 12.867 1 96.75 579 PHE A N 1
ATOM 4545 C CA . PHE A 1 579 ? -2.346 -31.641 13.82 1 96.75 579 PHE A CA 1
ATOM 4546 C C . PHE A 1 579 ? -3.188 -32.719 13.156 1 96.75 579 PHE A C 1
ATOM 4548 O O . PHE A 1 579 ? -3.848 -32.469 12.148 1 96.75 579 PHE A O 1
ATOM 4555 N N . ASP A 1 580 ? -3.113 -33.875 13.703 1 92.88 580 ASP A N 1
ATOM 4556 C CA . ASP A 1 580 ? -3.949 -34.969 13.195 1 92.88 580 ASP A CA 1
ATOM 4557 C C . ASP A 1 580 ? -5.43 -34.594 13.289 1 92.88 580 ASP A C 1
ATOM 4559 O O . ASP A 1 580 ? -5.902 -34.188 14.344 1 92.88 580 ASP A O 1
ATOM 4563 N N . GLY A 1 581 ? -6.078 -34.688 12.172 1 93.5 581 GLY A N 1
ATOM 4564 C CA . GLY A 1 581 ? -7.508 -34.406 12.211 1 93.5 581 GLY A CA 1
ATOM 4565 C C . GLY A 1 581 ? -7.879 -33.094 11.555 1 93.5 581 GLY A C 1
ATOM 4566 O O . GLY A 1 581 ? -9.062 -32.812 11.32 1 93.5 581 GLY A O 1
ATOM 4567 N N . ILE A 1 582 ? -6.918 -32.312 11.234 1 96.31 582 ILE A N 1
ATOM 4568 C CA . ILE A 1 582 ? -7.242 -30.984 10.695 1 96.31 582 ILE A CA 1
ATOM 4569 C C . ILE A 1 582 ? -8.078 -31.141 9.43 1 96.31 582 ILE A C 1
ATOM 4571 O O . ILE A 1 582 ? -8.984 -30.344 9.172 1 96.31 582 ILE A O 1
ATOM 4575 N N . LEU A 1 583 ? -7.859 -32.188 8.633 1 97.56 583 LEU A N 1
ATOM 4576 C CA . LEU A 1 583 ? -8.648 -32.406 7.43 1 97.56 583 LEU A CA 1
ATOM 4577 C C . LEU A 1 583 ? -9.266 -33.812 7.453 1 97.56 583 LEU A C 1
ATOM 4579 O O . LEU A 1 583 ? -9.781 -34.281 6.434 1 97.56 583 LEU A O 1
ATOM 4583 N N . ASN A 1 584 ? -9.25 -34.5 8.547 1 94.69 584 ASN A N 1
ATOM 4584 C CA . ASN A 1 584 ? -9.695 -35.906 8.508 1 94.69 584 ASN A CA 1
ATOM 4585 C C . ASN A 1 584 ? -10.508 -36.25 9.742 1 94.69 584 ASN A C 1
ATOM 4587 O O . ASN A 1 584 ? -10.703 -37.438 10.039 1 94.69 584 ASN A O 1
ATOM 4591 N N . ASP A 1 585 ? -10.891 -35.375 10.539 1 96.69 585 ASP A N 1
ATOM 4592 C CA . ASP A 1 585 ? -11.742 -35.688 11.68 1 96.69 585 ASP A CA 1
ATOM 4593 C C . ASP A 1 585 ? -13.211 -35.75 11.273 1 96.69 585 ASP A C 1
ATOM 4595 O O . ASP A 1 585 ? -13.531 -35.656 10.086 1 96.69 585 ASP A O 1
ATOM 4599 N N . ASP A 1 586 ? -14.094 -36 12.172 1 97.38 586 ASP A N 1
ATOM 4600 C CA . ASP A 1 586 ? -15.5 -36.25 11.875 1 97.38 586 ASP A CA 1
ATOM 4601 C C . ASP A 1 586 ? -16.188 -34.969 11.406 1 97.38 586 ASP A C 1
ATOM 4603 O O . ASP A 1 586 ? -17.109 -35 10.586 1 97.38 586 ASP A O 1
ATOM 4607 N N . THR A 1 587 ? -15.75 -33.844 11.898 1 96.88 587 THR A N 1
ATOM 4608 C CA . THR A 1 587 ? -16.312 -32.562 11.477 1 96.88 587 THR A CA 1
ATOM 4609 C C . THR A 1 587 ? -16.125 -32.344 9.969 1 96.88 587 THR A C 1
ATOM 4611 O O . THR A 1 587 ? -17.062 -31.969 9.273 1 96.88 587 THR A O 1
ATOM 4614 N N . VAL A 1 588 ? -14.977 -32.625 9.531 1 97.88 588 VAL A N 1
ATOM 4615 C CA . VAL A 1 588 ? -14.656 -32.438 8.117 1 97.88 588 VAL A CA 1
ATOM 4616 C C . VAL A 1 588 ? -15.422 -33.5 7.293 1 97.88 588 VAL A C 1
ATOM 4618 O O . VAL A 1 588 ? -16.031 -33.156 6.27 1 97.88 588 VAL A O 1
ATOM 4621 N N . GLN A 1 589 ? -15.422 -34.75 7.75 1 97.44 589 GLN A N 1
ATOM 4622 C CA . GLN A 1 589 ? -16.078 -35.812 6.988 1 97.44 589 GLN A CA 1
ATOM 4623 C C . GLN A 1 589 ? -17.578 -35.562 6.891 1 97.44 589 GLN A C 1
ATOM 4625 O O . GLN A 1 589 ? -18.188 -35.781 5.84 1 97.44 589 GLN A O 1
ATOM 4630 N N . ASP A 1 590 ? -18.188 -35.156 8.031 1 97.44 590 ASP A N 1
ATOM 4631 C CA . ASP A 1 590 ? -19.625 -34.844 8.023 1 97.44 590 ASP A CA 1
ATOM 4632 C C . ASP A 1 590 ? -19.938 -33.75 7 1 97.44 590 ASP A C 1
ATOM 4634 O O . ASP A 1 590 ? -20.953 -33.844 6.293 1 97.44 590 ASP A O 1
ATOM 4638 N N . PHE A 1 591 ? -19.188 -32.812 6.93 1 97.06 591 PHE A N 1
ATOM 4639 C CA . PHE A 1 591 ? -19.359 -31.734 5.969 1 97.06 591 PHE A CA 1
ATOM 4640 C C . PHE A 1 591 ? -19.25 -32.25 4.539 1 97.06 591 PHE A C 1
ATOM 4642 O O . PHE A 1 591 ? -20.078 -31.922 3.691 1 97.06 591 PHE A O 1
ATOM 4649 N N . LEU A 1 592 ? -18.172 -33.031 4.234 1 97.44 592 LEU A N 1
ATOM 4650 C CA . LEU A 1 592 ? -17.984 -33.594 2.902 1 97.44 592 LEU A CA 1
ATOM 4651 C C . LEU A 1 592 ? -19.156 -34.469 2.512 1 97.44 592 LEU A C 1
ATOM 4653 O O . LEU A 1 592 ? -19.641 -34.406 1.381 1 97.44 592 LEU A O 1
ATOM 4657 N N . ASP A 1 593 ? -19.656 -35.25 3.457 1 96.62 593 ASP A N 1
ATOM 4658 C CA . ASP A 1 593 ? -20.75 -36.188 3.205 1 96.62 593 ASP A CA 1
ATOM 4659 C C . ASP A 1 593 ? -22.031 -35.438 2.797 1 96.62 593 ASP A C 1
ATOM 4661 O O . ASP A 1 593 ? -22.812 -35.938 1.994 1 96.62 593 ASP A O 1
ATOM 4665 N N . LEU A 1 594 ? -22.188 -34.312 3.322 1 95.62 594 LEU A N 1
ATOM 4666 C CA . LEU A 1 594 ? -23.359 -33.5 2.986 1 95.62 594 LEU A CA 1
ATOM 4667 C C . LEU A 1 594 ? -23.406 -33.188 1.49 1 95.62 594 LEU A C 1
ATOM 4669 O O . LEU A 1 594 ? -24.484 -33.031 0.919 1 95.62 594 LEU A O 1
ATOM 4673 N N . HIS A 1 595 ? -22.297 -33.219 0.837 1 95.44 595 HIS A N 1
ATOM 4674 C CA . HIS A 1 595 ? -22.25 -32.75 -0.548 1 95.44 595 HIS A CA 1
ATOM 4675 C C . HIS A 1 595 ? -21.859 -33.906 -1.488 1 95.44 595 HIS A C 1
ATOM 4677 O O . HIS A 1 595 ? -22.062 -33.812 -2.701 1 95.44 595 HIS A O 1
ATOM 4683 N N . LEU A 1 596 ? -21.344 -35 -0.916 1 95.75 596 LEU A N 1
ATOM 4684 C CA . LEU A 1 596 ? -20.828 -36.062 -1.759 1 95.75 596 LEU A CA 1
ATOM 4685 C C . LEU A 1 596 ? -21.766 -37.281 -1.748 1 95.75 596 LEU A C 1
ATOM 4687 O O . LEU A 1 596 ? -21.75 -38.062 -2.684 1 95.75 596 LEU A O 1
ATOM 4691 N N . LEU A 1 597 ? -22.609 -37.438 -0.753 1 94.88 597 LEU A N 1
ATOM 4692 C CA . LEU A 1 597 ? -23.484 -38.594 -0.657 1 94.88 597 LEU A CA 1
ATOM 4693 C C . LEU A 1 597 ? -24.609 -38.5 -1.683 1 94.88 597 LEU A C 1
ATOM 4695 O O . LEU A 1 597 ? -25.25 -37.438 -1.814 1 94.88 597 LEU A O 1
ATOM 4699 N N . PRO A 1 598 ? -24.828 -39.562 -2.385 1 94.06 598 PRO A N 1
ATOM 4700 C CA . PRO A 1 598 ? -25.906 -39.562 -3.363 1 94.06 598 PRO A CA 1
ATOM 4701 C C . PRO A 1 598 ? -27.266 -39.25 -2.734 1 94.06 598 PRO A C 1
ATOM 4703 O O . PRO A 1 598 ? -28.141 -38.688 -3.393 1 94.06 598 PRO A O 1
ATOM 4706 N N . GLU A 1 599 ? -27.469 -39.562 -1.518 1 92.94 599 GLU A N 1
ATOM 4707 C CA . GLU A 1 599 ? -28.734 -39.281 -0.821 1 92.94 599 GLU A CA 1
ATOM 4708 C C . GLU A 1 599 ? -28.938 -37.781 -0.63 1 92.94 599 GLU A C 1
ATOM 4710 O O . GLU A 1 599 ? -30.062 -37.281 -0.683 1 92.94 599 GLU A O 1
ATOM 4715 N N . ASN A 1 600 ? -27.875 -37.156 -0.414 1 92.62 600 ASN A N 1
ATOM 4716 C CA . ASN A 1 600 ? -27.938 -35.719 -0.144 1 92.62 600 ASN A CA 1
ATOM 4717 C C . ASN A 1 600 ? -27.875 -34.906 -1.432 1 92.62 600 ASN A C 1
ATOM 4719 O O . ASN A 1 600 ? -28.438 -33.812 -1.51 1 92.62 600 ASN A O 1
ATOM 4723 N N . ASN A 1 601 ? -27.109 -35.406 -2.4 1 92.12 601 ASN A N 1
ATOM 4724 C CA . ASN A 1 601 ? -26.938 -34.719 -3.688 1 92.12 601 ASN A CA 1
ATOM 4725 C C . ASN A 1 601 ? -26.938 -35.719 -4.84 1 92.12 601 ASN A C 1
ATOM 4727 O O . ASN A 1 601 ? -25.891 -36 -5.434 1 92.12 601 ASN A O 1
ATOM 4731 N N . PRO A 1 602 ? -28.047 -36.156 -5.25 1 91.06 602 PRO A N 1
ATOM 4732 C CA . PRO A 1 602 ? -28.156 -37.281 -6.203 1 91.06 602 PRO A CA 1
ATOM 4733 C C . PRO A 1 602 ? -27.625 -36.906 -7.59 1 91.06 602 PRO A C 1
ATOM 4735 O O . PRO A 1 602 ? -27.109 -37.781 -8.297 1 91.06 602 PRO A O 1
ATOM 4738 N N . THR A 1 603 ? -27.734 -35.719 -7.992 1 89.88 603 THR A N 1
ATOM 4739 C CA . THR A 1 603 ? -27.344 -35.344 -9.352 1 89.88 603 THR A CA 1
ATOM 4740 C C . THR A 1 603 ? -26.078 -34.5 -9.352 1 89.88 603 THR A C 1
ATOM 4742 O O . THR A 1 603 ? -25.672 -33.969 -10.383 1 89.88 603 THR A O 1
ATOM 4745 N N . LEU A 1 604 ? -25.453 -34.344 -8.219 1 93.56 604 LEU A N 1
ATOM 4746 C CA . LEU A 1 604 ? -24.25 -33.531 -8.062 1 93.56 604 LEU A CA 1
ATOM 4747 C C . LEU A 1 604 ? -24.469 -32.125 -8.609 1 93.56 604 LEU A C 1
ATOM 4749 O O . LEU A 1 604 ? -23.672 -31.641 -9.398 1 93.56 604 LEU A O 1
ATOM 4753 N N . GLU A 1 605 ? -25.516 -31.562 -8.25 1 92.06 605 GLU A N 1
ATOM 4754 C CA . GLU A 1 605 ? -25.828 -30.203 -8.648 1 92.06 605 GLU A CA 1
ATOM 4755 C C . GLU A 1 605 ? -24.891 -29.203 -7.961 1 92.06 605 GLU A C 1
ATOM 4757 O O . GLU A 1 605 ? -24.562 -29.359 -6.785 1 92.06 605 GLU A O 1
ATOM 4762 N N . LEU A 1 606 ? -24.469 -28.266 -8.766 1 94.69 606 LEU A N 1
ATOM 4763 C CA . LEU A 1 606 ? -23.719 -27.156 -8.172 1 94.69 606 LEU A CA 1
ATOM 4764 C C . LEU A 1 606 ? -24.594 -26.375 -7.188 1 94.69 606 LEU A C 1
ATOM 4766 O O . LEU A 1 606 ? -25.812 -26.391 -7.297 1 94.69 606 LEU A O 1
ATOM 4770 N N . PRO A 1 607 ? -23.906 -25.688 -6.223 1 94.38 607 PRO A N 1
ATOM 4771 C CA . PRO A 1 607 ? -24.672 -24.875 -5.277 1 94.38 607 PRO A CA 1
ATOM 4772 C C . PRO A 1 6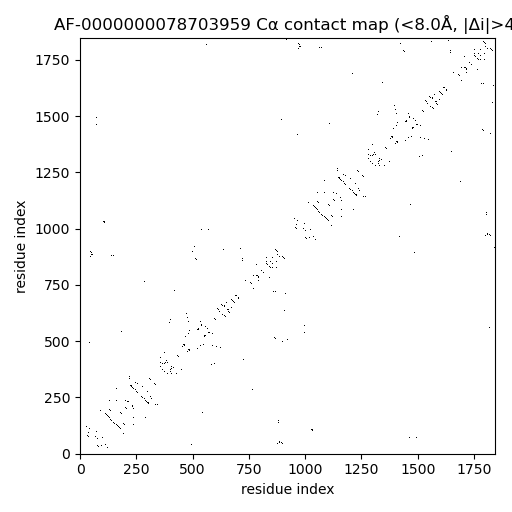07 ? -25.531 -23.828 -5.969 1 94.38 607 PRO A C 1
ATOM 4774 O O . PRO A 1 607 ? -25.109 -23.234 -6.961 1 94.38 607 PRO A O 1
ATOM 4777 N N . SER A 1 608 ? -26.719 -23.594 -5.398 1 92.81 608 SER A N 1
ATOM 4778 C CA . SER A 1 608 ? -27.609 -22.594 -5.953 1 92.81 608 SER A CA 1
ATOM 4779 C C . SER A 1 608 ? -27 -21.203 -5.902 1 92.81 608 SER A C 1
ATOM 4781 O O . SER A 1 608 ? -26.234 -20.891 -4.984 1 92.81 608 SER A O 1
ATOM 4783 N N . LEU A 1 609 ? -27.344 -20.406 -6.875 1 92.69 609 LEU A N 1
ATOM 4784 C CA . LEU A 1 609 ? -26.906 -19.016 -6.883 1 92.69 609 LEU A CA 1
ATOM 4785 C C . LEU A 1 609 ? -27.734 -18.172 -5.93 1 92.69 609 LEU A C 1
ATOM 4787 O O . LEU A 1 609 ? -28.953 -18.344 -5.848 1 92.69 609 LEU A O 1
ATOM 4791 N N . PRO A 1 610 ? -27.094 -17.266 -5.199 1 90.06 610 PRO A N 1
ATOM 4792 C CA . PRO A 1 610 ? -27.891 -16.344 -4.398 1 90.06 610 PRO A CA 1
ATOM 4793 C C . PRO A 1 610 ? -28.734 -15.398 -5.258 1 90.06 610 PRO A C 1
ATOM 4795 O O . PRO A 1 610 ? -28.5 -15.273 -6.461 1 90.06 610 PRO A O 1
ATOM 4798 N N . GLN A 1 611 ? -29.734 -14.805 -4.629 1 88.38 611 GLN A N 1
ATOM 4799 C CA . GLN A 1 611 ? -30.562 -13.836 -5.332 1 88.38 611 GLN A CA 1
ATOM 4800 C C . GLN A 1 611 ? -29.719 -12.711 -5.934 1 88.38 611 GLN A C 1
ATOM 4802 O O . GLN A 1 611 ? -29.984 -12.258 -7.047 1 88.38 611 GLN A O 1
ATOM 4807 N N . GLY A 1 612 ? -28.812 -12.258 -5.156 1 89.38 612 GLY A N 1
ATOM 4808 C CA . GLY A 1 612 ? -27.781 -11.359 -5.641 1 89.38 612 GLY A CA 1
ATOM 4809 C C . GLY A 1 612 ? -26.391 -11.953 -5.543 1 89.38 612 GLY A C 1
ATOM 4810 O O . GLY A 1 612 ? -26.016 -12.523 -4.516 1 89.38 612 GLY A O 1
ATOM 4811 N N . PHE A 1 613 ? -25.656 -11.906 -6.656 1 91.31 613 PHE A N 1
ATOM 4812 C CA . PHE A 1 613 ? -24.281 -12.367 -6.59 1 91.31 613 PHE A CA 1
ATOM 4813 C C . PHE A 1 613 ? -23.391 -11.523 -7.488 1 91.31 613 PHE A C 1
ATOM 4815 O O . PHE A 1 613 ? -23.875 -10.695 -8.258 1 91.31 613 PHE A O 1
ATOM 4822 N N . THR A 1 614 ? -22.109 -11.695 -7.25 1 92.44 614 THR A N 1
ATOM 4823 C CA . THR A 1 614 ? -21.125 -10.875 -7.945 1 92.44 614 THR A CA 1
ATOM 4824 C C . THR A 1 614 ? -20.031 -11.75 -8.555 1 92.44 614 THR A C 1
ATOM 4826 O O . THR A 1 614 ? -19.703 -12.805 -8.008 1 92.44 614 THR A O 1
ATOM 4829 N N . ILE A 1 615 ? -19.547 -11.375 -9.719 1 95.12 615 ILE A N 1
ATOM 4830 C CA . ILE A 1 615 ? -18.281 -11.891 -10.227 1 95.12 615 ILE A CA 1
ATOM 4831 C C . ILE A 1 615 ? -17.297 -10.734 -10.438 1 95.12 615 ILE A C 1
ATOM 4833 O O . ILE A 1 615 ? -17.641 -9.734 -11.078 1 95.12 615 ILE A O 1
ATOM 4837 N N . GLN A 1 616 ? -16.172 -10.844 -9.797 1 95.75 616 GLN A N 1
ATOM 4838 C CA . GLN A 1 616 ? -15.125 -9.828 -9.883 1 95.75 616 GLN A CA 1
ATOM 4839 C C . GLN A 1 616 ? -13.805 -10.438 -10.336 1 95.75 616 GLN A C 1
ATOM 4841 O O . GLN A 1 616 ? -13.539 -11.609 -10.086 1 95.75 616 GLN A O 1
ATOM 4846 N N . THR A 1 617 ? -13.008 -9.609 -11.062 1 98 617 THR A N 1
ATOM 4847 C CA . THR A 1 617 ? -11.68 -10.055 -11.469 1 98 617 THR A CA 1
ATOM 4848 C C . THR A 1 617 ? -10.781 -8.859 -11.789 1 98 617 THR A C 1
ATOM 4850 O O . THR A 1 617 ? -11.273 -7.789 -12.148 1 98 617 THR A O 1
ATOM 4853 N N . LEU A 1 618 ? -9.539 -8.992 -11.547 1 97.81 618 LEU A N 1
ATOM 4854 C CA . LEU A 1 618 ? -8.539 -8.047 -12.016 1 97.81 618 LEU A CA 1
ATOM 4855 C C . LEU A 1 618 ? -7.875 -8.547 -13.297 1 97.81 618 LEU A C 1
ATOM 4857 O O . LEU A 1 618 ? -7.195 -7.785 -13.992 1 97.81 618 LEU A O 1
ATOM 4861 N N . ASN A 1 619 ? -8.133 -9.789 -13.617 1 98.19 619 ASN A N 1
ATOM 4862 C CA . ASN A 1 619 ? -7.465 -10.422 -14.742 1 98.19 619 ASN A CA 1
ATOM 4863 C C . ASN A 1 619 ? -8.305 -11.555 -15.328 1 98.19 619 ASN A C 1
ATOM 4865 O O . ASN A 1 619 ? -8.367 -12.648 -14.758 1 98.19 619 ASN A O 1
ATOM 4869 N N . PRO A 1 620 ? -8.875 -11.367 -16.5 1 97.56 620 PRO A N 1
ATOM 4870 C CA . PRO A 1 620 ? -9.703 -12.414 -17.109 1 97.56 620 PRO A CA 1
ATOM 4871 C C . PRO A 1 620 ? -8.914 -13.68 -17.406 1 97.56 620 PRO A C 1
ATOM 4873 O O . PRO A 1 620 ? -9.5 -14.758 -17.578 1 97.56 620 PRO A O 1
ATOM 4876 N N . ALA A 1 621 ? -7.613 -13.578 -17.422 1 97 621 ALA A N 1
ATOM 4877 C CA . ALA A 1 621 ? -6.777 -14.727 -17.75 1 97 621 ALA A CA 1
ATOM 4878 C C . ALA A 1 621 ? -6.82 -15.766 -16.625 1 97 621 ALA A C 1
ATOM 4880 O O . ALA A 1 621 ? -6.574 -16.953 -16.859 1 97 621 ALA A O 1
ATOM 4881 N N . SER A 1 622 ? -7.191 -15.406 -15.469 1 96.69 622 SER A N 1
ATOM 4882 C CA . SER A 1 622 ? -7.094 -16.328 -14.336 1 96.69 622 SER A CA 1
ATOM 4883 C C . SER A 1 622 ? -8.453 -16.531 -13.672 1 96.69 622 SER A C 1
ATOM 4885 O O . SER A 1 622 ? -8.523 -16.969 -12.523 1 96.69 622 SER A O 1
ATOM 4887 N N . THR A 1 623 ? -9.484 -16.172 -14.32 1 97.56 623 THR A N 1
ATOM 4888 C CA . THR A 1 623 ? -10.797 -16.25 -13.688 1 97.56 623 THR A CA 1
ATOM 4889 C C . THR A 1 623 ? -11.805 -16.922 -14.609 1 97.56 623 THR A C 1
ATOM 4891 O O . THR A 1 623 ? -11.914 -16.562 -15.789 1 97.56 623 THR A O 1
ATOM 4894 N N . GLY A 1 624 ? -12.5 -17.906 -14.117 1 96.81 624 GLY A N 1
ATOM 4895 C CA . GLY A 1 624 ? -13.562 -18.578 -14.844 1 96.81 624 GLY A CA 1
ATOM 4896 C C . GLY A 1 624 ? -14.906 -17.875 -14.734 1 96.81 624 GLY A C 1
ATOM 4897 O O . GLY A 1 624 ? -14.961 -16.656 -14.68 1 96.81 624 GLY A O 1
ATOM 4898 N N . SER A 1 625 ? -15.984 -18.625 -14.891 1 96.19 625 SER A N 1
ATOM 4899 C CA . SER A 1 625 ? -17.328 -18.062 -14.875 1 96.19 625 SER A CA 1
ATOM 4900 C C . SER A 1 625 ? -18 -18.266 -13.516 1 96.19 625 SER A C 1
ATOM 4902 O O . SER A 1 625 ? -17.562 -19.109 -12.727 1 96.19 625 SER A O 1
ATOM 4904 N N . LYS A 1 626 ? -18.938 -17.5 -13.234 1 96.81 626 LYS A N 1
ATOM 4905 C CA . LYS A 1 626 ? -19.891 -17.688 -12.156 1 96.81 626 LYS A CA 1
ATOM 4906 C C . LYS A 1 626 ? -21.328 -17.562 -12.664 1 96.81 626 LYS A C 1
ATOM 4908 O O . LYS A 1 626 ? -21.672 -16.562 -13.289 1 96.81 626 LYS A O 1
ATOM 4913 N N . GLY A 1 627 ? -22.125 -18.547 -12.398 1 94.56 627 GLY A N 1
ATOM 4914 C CA . GLY A 1 627 ? -23.453 -18.547 -12.977 1 94.56 627 GLY A CA 1
ATOM 4915 C C . GLY A 1 627 ? -23.453 -18.531 -14.492 1 94.56 627 GLY A C 1
ATOM 4916 O O . GLY A 1 627 ? -24.359 -17.969 -15.109 1 94.56 627 GLY A O 1
ATOM 4917 N N . GLY A 1 628 ? -22.359 -18.984 -15.008 1 94.69 628 GLY A N 1
ATOM 4918 C CA . GLY A 1 628 ? -22.203 -19.016 -16.453 1 94.69 628 GLY A CA 1
ATOM 4919 C C . GLY A 1 628 ? -21.75 -17.703 -17.047 1 94.69 628 GLY A C 1
ATOM 4920 O O . GLY A 1 628 ? -21.609 -17.578 -18.266 1 94.69 628 GLY A O 1
ATOM 4921 N N . ILE A 1 629 ? -21.562 -16.641 -16.25 1 96.31 629 ILE A N 1
ATOM 4922 C CA . ILE A 1 629 ? -21.109 -15.344 -16.719 1 96.31 629 ILE A CA 1
ATOM 4923 C C . ILE A 1 629 ? -19.578 -15.266 -16.625 1 96.31 629 ILE A C 1
ATOM 4925 O O . ILE A 1 629 ? -19 -15.484 -15.562 1 96.31 629 ILE A O 1
ATOM 4929 N N . ARG A 1 630 ? -18.891 -14.953 -17.703 1 96.5 630 ARG A N 1
ATOM 4930 C CA . ARG A 1 630 ? -17.438 -14.844 -17.719 1 96.5 630 ARG A CA 1
ATOM 4931 C C . ARG A 1 630 ? -17 -13.508 -18.312 1 96.5 630 ARG A C 1
ATOM 4933 O O . ARG A 1 630 ? -17.406 -13.148 -19.422 1 96.5 630 ARG A O 1
ATOM 4940 N N . ILE A 1 631 ? -16.188 -12.773 -17.594 1 97.88 631 ILE A N 1
ATOM 4941 C CA . ILE A 1 631 ? -15.609 -11.531 -18.094 1 97.88 631 ILE A CA 1
ATOM 4942 C C . ILE A 1 631 ? -14.43 -11.836 -19 1 97.88 631 ILE A C 1
ATOM 4944 O O . ILE A 1 631 ? -13.531 -12.602 -18.641 1 97.88 631 ILE A O 1
ATOM 4948 N N . LEU A 1 632 ? -14.391 -11.195 -20.188 1 97.19 632 LEU A N 1
ATOM 4949 C CA . LEU A 1 632 ? -13.398 -11.555 -21.188 1 97.19 632 LEU A CA 1
ATOM 4950 C C . LEU A 1 632 ? -12.398 -10.422 -21.391 1 97.19 632 LEU A C 1
ATOM 4952 O O . LEU A 1 632 ? -11.266 -10.664 -21.812 1 97.19 632 LEU A O 1
ATOM 4956 N N . GLN A 1 633 ? -12.836 -9.148 -21.219 1 97.56 633 GLN A N 1
ATOM 4957 C CA . GLN A 1 633 ? -11.977 -7.977 -21.328 1 97.56 633 GLN A CA 1
ATOM 4958 C C . GLN A 1 633 ? -12.375 -6.906 -20.312 1 97.56 633 GLN A C 1
ATOM 4960 O O . GLN A 1 633 ? -13.562 -6.758 -20 1 97.56 633 GLN A O 1
ATOM 4965 N N . LEU A 1 634 ? -11.43 -6.266 -19.859 1 98.06 634 LEU A N 1
ATOM 4966 C CA . LEU A 1 634 ? -11.648 -5.121 -18.984 1 98.06 634 LEU A CA 1
ATOM 4967 C C . LEU A 1 634 ? -11.523 -3.812 -19.75 1 98.06 634 LEU A C 1
ATOM 4969 O O . LEU A 1 634 ? -10.758 -3.725 -20.719 1 98.06 634 LEU A O 1
ATOM 4973 N N . GLU A 1 635 ? -12.281 -2.83 -19.344 1 97.06 635 GLU A N 1
ATOM 4974 C CA . GLU A 1 635 ? -12.109 -1.513 -19.938 1 97.06 635 GLU A CA 1
ATOM 4975 C C . GLU A 1 635 ? -10.703 -0.972 -19.703 1 97.06 635 GLU A C 1
ATOM 4977 O O . GLU A 1 635 ? -10.047 -0.5 -20.641 1 97.06 635 GLU A O 1
ATOM 4982 N N . VAL A 1 636 ? -10.32 -0.975 -18.469 1 97.5 636 VAL A N 1
ATOM 4983 C CA . VAL A 1 636 ? -8.953 -0.641 -18.062 1 97.5 636 VAL A CA 1
ATOM 4984 C C . VAL A 1 636 ? -8.281 -1.869 -17.453 1 97.5 636 VAL A C 1
ATOM 4986 O O . VAL A 1 636 ? -8.617 -2.285 -16.344 1 97.5 636 VAL A O 1
ATOM 4989 N N . PRO A 1 637 ? -7.297 -2.447 -18.109 1 97.81 637 PRO A N 1
ATOM 4990 C CA . PRO A 1 637 ? -6.648 -3.672 -17.641 1 97.81 637 PRO A CA 1
ATOM 4991 C C . PRO A 1 637 ? -6.043 -3.518 -16.25 1 97.81 637 PRO A C 1
ATOM 4993 O O . PRO A 1 637 ? -5.484 -2.467 -15.922 1 97.81 637 PRO A O 1
ATOM 4996 N N . PHE A 1 638 ? -6.25 -4.574 -15.367 1 97.69 638 PHE A N 1
ATOM 4997 C CA . PHE A 1 638 ? -5.648 -4.766 -14.055 1 97.69 638 PHE A CA 1
ATOM 4998 C C . PHE A 1 638 ? -6.23 -3.783 -13.047 1 97.69 638 PHE A C 1
ATOM 5000 O O . PHE A 1 638 ? -5.598 -3.484 -12.031 1 97.69 638 PHE A O 1
ATOM 5007 N N . ARG A 1 639 ? -7.359 -3.154 -13.32 1 97.88 639 ARG A N 1
ATOM 5008 C CA . ARG A 1 639 ? -8.289 -2.578 -12.352 1 97.88 639 ARG A CA 1
ATOM 5009 C C . ARG A 1 639 ? -9.43 -3.539 -12.055 1 97.88 639 ARG A C 1
ATOM 5011 O O . ARG A 1 639 ? -9.711 -4.445 -12.836 1 97.88 639 ARG A O 1
ATOM 5018 N N . LEU A 1 640 ? -9.984 -3.395 -10.93 1 97.62 640 LEU A N 1
ATOM 5019 C CA . LEU A 1 640 ? -11.016 -4.328 -10.5 1 97.62 640 LEU A CA 1
ATOM 5020 C C . LEU A 1 640 ? -12.25 -4.219 -11.383 1 97.62 640 LEU A C 1
ATOM 5022 O O . LEU A 1 640 ? -12.789 -3.125 -11.578 1 97.62 640 LEU A O 1
ATOM 5026 N N . ALA A 1 641 ? -12.688 -5.266 -12.031 1 97.69 641 ALA A N 1
ATOM 5027 C CA . ALA A 1 641 ? -13.922 -5.371 -12.805 1 97.69 641 ALA A CA 1
ATOM 5028 C C . ALA A 1 641 ? -14.984 -6.16 -12.039 1 97.69 641 ALA A C 1
ATOM 5030 O O . ALA A 1 641 ? -14.672 -7.141 -11.367 1 97.69 641 ALA A O 1
ATOM 5031 N N . THR A 1 642 ? -16.172 -5.762 -12.156 1 95.44 642 THR A N 1
ATOM 5032 C CA . THR A 1 642 ? -17.266 -6.371 -11.398 1 95.44 642 THR A CA 1
ATOM 5033 C C . THR A 1 642 ? -18.516 -6.477 -12.258 1 95.44 642 THR A C 1
ATOM 5035 O O . THR A 1 642 ? -18.859 -5.543 -12.992 1 95.44 642 THR A O 1
ATOM 5038 N N . ILE A 1 643 ? -19.172 -7.562 -12.273 1 95.56 643 ILE A N 1
ATOM 5039 C CA . ILE A 1 643 ? -20.562 -7.711 -12.703 1 95.56 643 ILE A CA 1
ATOM 5040 C C . ILE A 1 643 ? -21.422 -8.133 -11.523 1 95.56 643 ILE A C 1
ATOM 5042 O O . ILE A 1 643 ? -21.234 -9.203 -10.953 1 95.56 643 ILE A O 1
ATOM 5046 N N . ARG A 1 644 ? -22.281 -7.34 -11.156 1 93.38 644 ARG A N 1
ATOM 5047 C CA . ARG A 1 644 ? -23.281 -7.66 -10.133 1 93.38 644 ARG A CA 1
ATOM 5048 C C . ARG A 1 644 ? -24.578 -8.133 -10.766 1 93.38 644 ARG A C 1
ATOM 5050 O O . ARG A 1 644 ? -25.078 -7.508 -11.703 1 93.38 644 ARG A O 1
ATOM 5057 N N . VAL A 1 645 ? -25.109 -9.195 -10.242 1 92.88 645 VAL A N 1
ATOM 5058 C CA . VAL A 1 645 ? -26.312 -9.797 -10.805 1 92.88 645 VAL A CA 1
ATOM 5059 C C . VAL A 1 645 ? -27.422 -9.828 -9.758 1 92.88 645 VAL A C 1
ATOM 5061 O O . VAL A 1 645 ? -27.203 -10.281 -8.633 1 92.88 645 VAL A O 1
ATOM 5064 N N . HIS A 1 646 ? -28.516 -9.375 -10.109 1 91.69 646 HIS A N 1
ATOM 5065 C CA . HIS A 1 646 ? -29.734 -9.531 -9.328 1 91.69 646 HIS A CA 1
ATOM 5066 C C . HIS A 1 646 ? -30.766 -10.367 -10.078 1 91.69 646 HIS A C 1
ATOM 5068 O O . HIS A 1 646 ? -31.141 -10.039 -11.211 1 91.69 646 HIS A O 1
ATOM 5074 N N . ARG A 1 647 ? -31.219 -11.352 -9.406 1 91.38 647 ARG A N 1
ATOM 5075 C CA . ARG A 1 647 ? -32.156 -12.289 -10.023 1 91.38 647 ARG A CA 1
ATOM 5076 C C . ARG A 1 647 ? -33.594 -12.039 -9.539 1 91.38 647 ARG A C 1
ATOM 5078 O O . ARG A 1 647 ? -33.844 -12.094 -8.336 1 91.38 647 ARG A O 1
ATOM 5085 N N . TYR A 1 648 ? -34.406 -11.703 -10.477 1 89.75 648 TYR A N 1
ATOM 5086 C CA . TYR A 1 648 ? -35.844 -11.586 -10.234 1 89.75 648 TYR A CA 1
ATOM 5087 C C . TYR A 1 648 ? -36.594 -12.688 -10.961 1 89.75 648 TYR A C 1
ATOM 5089 O O . TYR A 1 648 ? -37.031 -12.5 -12.102 1 89.75 648 TYR A O 1
ATOM 5097 N N . GLU A 1 649 ? -36.781 -13.766 -10.281 1 88 649 GLU A N 1
ATOM 5098 C CA . GLU A 1 649 ? -37.406 -14.93 -10.891 1 88 649 GLU A CA 1
ATOM 5099 C C . GLU A 1 649 ? -36.656 -15.367 -12.148 1 88 649 GLU A C 1
ATOM 5101 O O . GLU A 1 649 ? -35.469 -15.664 -12.094 1 88 649 GLU A O 1
ATOM 5106 N N . ASN A 1 650 ? -37.25 -15.031 -13.297 1 90.19 650 ASN A N 1
ATOM 5107 C CA . ASN A 1 650 ? -36.656 -15.5 -14.539 1 90.19 650 ASN A CA 1
ATOM 5108 C C . ASN A 1 650 ? -35.938 -14.367 -15.289 1 90.19 650 ASN A C 1
ATOM 5110 O O . ASN A 1 650 ? -35.594 -14.523 -16.453 1 90.19 650 ASN A O 1
ATOM 5114 N N . ILE A 1 651 ? -35.75 -13.266 -14.602 1 93.06 651 ILE A N 1
ATOM 5115 C CA . ILE A 1 651 ? -35.094 -12.109 -15.195 1 93.06 651 ILE A CA 1
ATOM 5116 C C . ILE A 1 651 ? -33.812 -11.781 -14.422 1 93.06 651 ILE A C 1
ATOM 5118 O O . ILE A 1 651 ? -33.844 -11.625 -13.203 1 93.06 651 ILE A O 1
ATOM 5122 N N . TRP A 1 652 ? -32.75 -11.672 -15.141 1 94 652 TRP A N 1
ATOM 5123 C CA . TRP A 1 652 ? -31.484 -11.273 -14.523 1 94 652 TRP A CA 1
ATOM 5124 C C . TRP A 1 652 ? -31.125 -9.844 -14.891 1 94 652 TRP A C 1
ATOM 5126 O O . TRP A 1 652 ? -31.203 -9.453 -16.062 1 94 652 TRP A O 1
ATOM 5136 N N . VAL A 1 653 ? -30.812 -9.023 -13.906 1 93.25 653 VAL A N 1
ATOM 5137 C CA . VAL A 1 653 ? -30.344 -7.656 -14.117 1 93.25 653 VAL A CA 1
ATOM 5138 C C . VAL A 1 653 ? -28.859 -7.551 -13.742 1 93.25 653 VAL A C 1
ATOM 5140 O O . VAL A 1 653 ? -28.484 -7.793 -12.594 1 93.25 653 VAL A O 1
ATOM 5143 N N . LEU A 1 654 ? -28.031 -7.203 -14.664 1 93.56 654 LEU A N 1
ATOM 5144 C CA . LEU A 1 654 ? -26.578 -7.109 -14.477 1 93.56 654 LEU A CA 1
ATOM 5145 C C . LEU A 1 654 ? -26.125 -5.656 -14.492 1 93.56 654 LEU A C 1
ATOM 5147 O O . LEU A 1 654 ? -26.609 -4.859 -15.297 1 93.56 654 LEU A O 1
ATOM 5151 N N . ASN A 1 655 ? -25.234 -5.281 -13.586 1 92.31 655 ASN A N 1
ATOM 5152 C CA . ASN A 1 655 ? -24.547 -3.99 -13.555 1 92.31 655 ASN A CA 1
ATOM 5153 C C . ASN A 1 655 ? -23.031 -4.16 -13.523 1 92.31 655 ASN A C 1
ATOM 5155 O O . ASN A 1 655 ? -22.516 -5.004 -12.797 1 92.31 655 ASN A O 1
ATOM 5159 N N . THR A 1 656 ? -22.375 -3.354 -14.367 1 94.31 656 THR A N 1
ATOM 5160 C CA . THR A 1 656 ? -20.953 -3.631 -14.523 1 94.31 656 THR A CA 1
ATOM 5161 C C . THR A 1 656 ? -20.125 -2.428 -14.094 1 94.31 656 THR A C 1
ATOM 5163 O O . THR A 1 656 ? -20.609 -1.299 -14.07 1 94.31 656 THR A O 1
ATOM 5166 N N . THR A 1 657 ? -18.953 -2.678 -13.625 1 93.69 657 THR A N 1
ATOM 5167 C CA . THR A 1 657 ? -17.859 -1.73 -13.461 1 93.69 657 THR A CA 1
ATOM 5168 C C . THR A 1 657 ? -16.594 -2.236 -14.156 1 93.69 657 THR A C 1
ATOM 5170 O O . THR A 1 657 ? -16.156 -3.363 -13.922 1 93.69 657 THR A O 1
ATOM 5173 N N . ASN A 1 658 ? -15.977 -1.464 -15.078 1 96.69 658 ASN A N 1
ATOM 5174 C CA . ASN A 1 658 ? -14.711 -1.716 -15.758 1 96.69 658 ASN A CA 1
ATOM 5175 C C . ASN A 1 658 ? -14.773 -2.98 -16.609 1 96.69 658 ASN A C 1
ATOM 5177 O O . ASN A 1 658 ? -13.805 -3.742 -16.672 1 96.69 658 ASN A O 1
ATOM 5181 N N . VAL A 1 659 ? -15.891 -3.324 -17.188 1 97.81 659 VAL A N 1
ATOM 5182 C CA . VAL A 1 659 ? -16.047 -4.469 -18.078 1 97.81 659 VAL A CA 1
ATOM 5183 C C . VAL A 1 659 ? -16.25 -3.979 -19.516 1 97.81 659 VAL A C 1
ATOM 5185 O O . VAL A 1 659 ? -17.094 -3.115 -19.766 1 97.81 659 VAL A O 1
ATOM 5188 N N . ARG A 1 660 ? -15.508 -4.5 -20.406 1 97.44 660 ARG A N 1
ATOM 5189 C CA . ARG A 1 660 ? -15.641 -4.141 -21.812 1 97.44 660 ARG A CA 1
ATOM 5190 C C . ARG A 1 660 ? -16.328 -5.25 -22.609 1 97.44 660 ARG A C 1
ATOM 5192 O O . ARG A 1 660 ? -17.125 -4.977 -23.516 1 97.44 660 ARG A O 1
ATOM 5199 N N . ARG A 1 661 ? -16.016 -6.539 -22.312 1 96.88 661 ARG A N 1
ATOM 5200 C CA . ARG A 1 661 ? -16.547 -7.707 -23.016 1 96.88 661 ARG A CA 1
ATOM 5201 C C . ARG A 1 661 ? -16.844 -8.836 -22.031 1 96.88 661 ARG A C 1
ATOM 5203 O O . ARG A 1 661 ? -16.062 -9.086 -21.109 1 96.88 661 ARG A O 1
ATOM 5210 N N . PHE A 1 662 ? -17.953 -9.516 -22.156 1 96.56 662 PHE A N 1
ATOM 5211 C CA . PHE A 1 662 ? -18.266 -10.703 -21.375 1 96.56 662 PHE A CA 1
ATOM 5212 C C . PHE A 1 662 ? -19.047 -11.711 -22.219 1 96.56 662 PHE A C 1
ATOM 5214 O O . PHE A 1 662 ? -19.391 -11.438 -23.359 1 96.56 662 PHE A O 1
ATOM 5221 N N . GLY A 1 663 ? -19.188 -12.891 -21.719 1 94.12 663 GLY A N 1
ATOM 5222 C CA . GLY A 1 663 ? -19.969 -13.922 -22.375 1 94.12 663 GLY A CA 1
ATOM 5223 C C . GLY A 1 663 ? -20.594 -14.906 -21.406 1 94.12 663 GLY A C 1
ATOM 5224 O O . GLY A 1 663 ? -20.312 -14.859 -20.203 1 94.12 663 GLY A O 1
ATOM 5225 N N . PHE A 1 664 ? -21.484 -15.68 -21.969 1 93.62 664 PHE A N 1
ATOM 5226 C CA . PHE A 1 664 ? -22.125 -16.75 -21.203 1 93.62 664 PHE A CA 1
ATOM 5227 C C . PHE A 1 664 ? -21.531 -18.109 -21.547 1 93.62 664 PHE A C 1
ATOM 5229 O O . PHE A 1 664 ? -21.234 -18.375 -22.719 1 93.62 664 PHE A O 1
ATOM 5236 N N . THR A 1 665 ? -21.266 -18.859 -20.547 1 91.25 665 THR A N 1
ATOM 5237 C CA . THR A 1 665 ? -20.938 -20.281 -20.703 1 91.25 665 THR A CA 1
ATOM 5238 C C . THR A 1 665 ? -22.109 -21.156 -20.25 1 91.25 665 THR A C 1
ATOM 5240 O O . THR A 1 665 ? -23 -20.688 -19.547 1 91.25 665 THR A O 1
ATOM 5243 N N . HIS A 1 666 ? -22.109 -22.328 -20.734 1 88.75 666 HIS A N 1
ATOM 5244 C CA . HIS A 1 666 ? -23.203 -23.219 -20.391 1 88.75 666 HIS A CA 1
ATOM 5245 C C . HIS A 1 666 ? -23.266 -23.453 -18.875 1 88.75 666 HIS A C 1
ATOM 5247 O O . HIS A 1 666 ? -22.25 -23.781 -18.25 1 88.75 666 HIS A O 1
ATOM 5253 N N . ASP A 1 667 ? -24.391 -23.219 -18.344 1 91.62 667 ASP A N 1
ATOM 5254 C CA . ASP A 1 667 ? -24.688 -23.422 -16.922 1 91.62 667 ASP A CA 1
ATOM 5255 C C . ASP A 1 667 ? -26.156 -23.766 -16.719 1 91.62 667 ASP A C 1
ATOM 5257 O O . ASP A 1 667 ? -27.047 -23 -17.109 1 91.62 667 ASP A O 1
ATOM 5261 N N . GLU A 1 668 ? -26.359 -24.891 -16.094 1 88.75 668 GLU A N 1
ATOM 5262 C CA . GLU A 1 668 ? -27.719 -25.375 -15.906 1 88.75 668 GLU A CA 1
ATOM 5263 C C . GLU A 1 668 ? -28.562 -24.375 -15.102 1 88.75 668 GLU A C 1
ATOM 5265 O O . GLU A 1 668 ? -29.781 -24.359 -15.219 1 88.75 668 GLU A O 1
ATOM 5270 N N . ARG A 1 669 ? -28.047 -23.562 -14.406 1 92.38 669 ARG A N 1
ATOM 5271 C CA . ARG A 1 669 ? -28.734 -22.641 -13.508 1 92.38 669 ARG A CA 1
ATOM 5272 C C . ARG A 1 669 ? -29.266 -21.422 -14.273 1 92.38 669 ARG A C 1
ATOM 5274 O O . ARG A 1 669 ? -29.938 -20.562 -13.695 1 92.38 669 ARG A O 1
ATOM 5281 N N . GLN A 1 670 ? -28.969 -21.375 -15.547 1 90.31 670 GLN A N 1
ATOM 5282 C CA . GLN A 1 670 ? -29.469 -20.312 -16.422 1 90.31 670 GLN A CA 1
ATOM 5283 C C . GLN A 1 670 ? -30.766 -20.719 -17.109 1 90.31 670 GLN A C 1
ATOM 5285 O O . GLN A 1 670 ? -31.375 -19.922 -17.812 1 90.31 670 GLN A O 1
ATOM 5290 N N . LYS A 1 671 ? -31.125 -21.875 -17.016 1 85.88 671 LYS A N 1
ATOM 5291 C CA . LYS A 1 671 ? -32.156 -22.484 -17.844 1 85.88 671 LYS A CA 1
ATOM 5292 C C . LYS A 1 671 ? -33.469 -21.75 -17.719 1 85.88 671 LYS A C 1
ATOM 5294 O O . LYS A 1 671 ? -34.25 -21.672 -18.688 1 85.88 671 LYS A O 1
ATOM 5299 N N . GLU A 1 672 ? -33.719 -21.188 -16.672 1 86.62 672 GLU A N 1
ATOM 5300 C CA . GLU A 1 672 ? -35 -20.578 -16.453 1 86.62 672 GLU A CA 1
ATOM 5301 C C . GLU A 1 672 ? -35 -19.109 -16.859 1 86.62 672 GLU A C 1
ATOM 5303 O O . GLU A 1 672 ? -36.062 -18.453 -16.844 1 86.62 672 GLU A O 1
ATOM 5308 N N . ILE A 1 673 ? -33.875 -18.641 -17.391 1 92.06 673 ILE A N 1
ATOM 5309 C CA . ILE A 1 673 ? -33.781 -17.219 -17.719 1 92.06 673 ILE A CA 1
ATOM 5310 C C . ILE A 1 673 ? -34.562 -16.922 -19 1 92.06 673 ILE A C 1
ATOM 5312 O O . ILE A 1 673 ? -34.312 -17.531 -20.047 1 92.06 673 ILE A O 1
ATOM 5316 N N . THR A 1 674 ? -35.469 -16.031 -18.922 1 89.56 674 THR A N 1
ATOM 5317 C CA . THR A 1 674 ? -36.281 -15.656 -20.078 1 89.56 674 THR A CA 1
ATOM 5318 C C . THR A 1 674 ? -35.781 -14.359 -20.703 1 89.56 674 THR A C 1
ATOM 5320 O O . THR A 1 674 ? -35.938 -14.133 -21.906 1 89.56 674 THR A O 1
ATOM 5323 N N . SER A 1 675 ? -35.281 -13.516 -19.875 1 91.5 675 SER A N 1
ATOM 5324 C CA . SER A 1 675 ? -34.688 -12.258 -20.328 1 91.5 675 SER A CA 1
ATOM 5325 C C . SER A 1 675 ? -33.656 -11.75 -19.328 1 91.5 675 SER A C 1
ATOM 5327 O O . SER A 1 675 ? -33.594 -12.219 -18.188 1 91.5 675 SER A O 1
ATOM 5329 N N . TRP A 1 676 ? -32.875 -10.883 -19.781 1 93.06 676 TRP A N 1
ATOM 5330 C CA . TRP A 1 676 ? -31.859 -10.289 -18.922 1 93.06 676 TRP A CA 1
ATOM 5331 C C . TRP A 1 676 ? -31.438 -8.914 -19.453 1 93.06 676 TRP A C 1
ATOM 5333 O O . TRP A 1 676 ? -31.766 -8.555 -20.578 1 93.06 676 TRP A O 1
ATOM 5343 N N . SER A 1 677 ? -30.938 -8.109 -18.625 1 93.44 677 SER A N 1
ATOM 5344 C CA . SER A 1 677 ? -30.453 -6.777 -18.984 1 93.44 677 SER A CA 1
ATOM 5345 C C . SER A 1 677 ? -29.078 -6.512 -18.391 1 93.44 677 SER A C 1
ATOM 5347 O O . SER A 1 677 ? -28.688 -7.133 -17.391 1 93.44 677 SER A O 1
ATOM 5349 N N . ILE A 1 678 ? -28.359 -5.637 -19 1 94.25 678 ILE A N 1
ATOM 5350 C CA . ILE A 1 678 ? -27.047 -5.246 -18.5 1 94.25 678 ILE A CA 1
ATOM 5351 C C . ILE A 1 678 ? -26.844 -3.74 -18.688 1 94.25 678 ILE A C 1
ATOM 5353 O O . ILE A 1 678 ? -26.906 -3.23 -19.797 1 94.25 678 ILE A O 1
ATOM 5357 N N . ASP A 1 679 ? -26.609 -3.109 -17.641 1 92.75 679 ASP A N 1
ATOM 5358 C CA . ASP A 1 679 ? -26.438 -1.66 -17.594 1 92.75 679 ASP A CA 1
ATOM 5359 C C . ASP A 1 679 ? -27.562 -0.958 -18.359 1 92.75 679 ASP A C 1
ATOM 5361 O O . ASP A 1 679 ? -27.312 -0.038 -19.141 1 92.75 679 ASP A O 1
ATOM 5365 N N . GLY A 1 680 ? -28.719 -1.474 -18.281 1 90.5 680 GLY A N 1
ATOM 5366 C CA . GLY A 1 680 ? -29.891 -0.847 -18.859 1 90.5 680 GLY A CA 1
ATOM 5367 C C . GLY A 1 680 ? -30.203 -1.348 -20.266 1 90.5 680 GLY A C 1
ATOM 5368 O O . GLY A 1 680 ? -31.219 -0.984 -20.859 1 90.5 680 GLY A O 1
ATOM 5369 N N . THR A 1 681 ? -29.328 -2.088 -20.859 1 94 681 THR A N 1
ATOM 5370 C CA . THR A 1 681 ? -29.594 -2.691 -22.156 1 94 681 THR A CA 1
ATOM 5371 C C . THR A 1 681 ? -30.328 -4.02 -22 1 94 681 THR A C 1
ATOM 5373 O O . THR A 1 681 ? -29.828 -4.934 -21.344 1 94 681 THR A O 1
ATOM 5376 N N . ASP A 1 682 ? -31.375 -4.18 -22.703 1 93.38 682 ASP A N 1
ATOM 5377 C CA . ASP A 1 682 ? -32.219 -5.352 -22.531 1 93.38 682 ASP A CA 1
ATOM 5378 C C . ASP A 1 682 ? -31.969 -6.387 -23.625 1 93.38 682 ASP A C 1
ATOM 5380 O O . ASP A 1 682 ? -31.75 -6.027 -24.781 1 93.38 682 ASP A O 1
ATOM 5384 N N . PHE A 1 683 ? -32.031 -7.617 -23.25 1 92.06 683 PHE A N 1
ATOM 5385 C CA . PHE A 1 683 ? -31.906 -8.758 -24.156 1 92.06 683 PHE A CA 1
ATOM 5386 C C . PHE A 1 683 ? -33 -9.781 -23.875 1 92.06 683 PHE A C 1
ATOM 5388 O O . PHE A 1 683 ? -33.281 -10.109 -22.719 1 92.06 683 PHE A O 1
ATOM 5395 N N . SER A 1 684 ? -33.594 -10.297 -24.891 1 87.44 684 SER A N 1
ATOM 5396 C CA . SER A 1 684 ? -34.719 -11.203 -24.734 1 87.44 684 SER A CA 1
ATOM 5397 C C . SER A 1 684 ? -34.312 -12.641 -25.031 1 87.44 684 SER A C 1
ATOM 5399 O O . SER A 1 684 ? -35.094 -13.57 -24.797 1 87.44 684 SER A O 1
ATOM 5401 N N . LYS A 1 685 ? -33.156 -12.82 -25.516 1 82.88 685 LYS A N 1
ATOM 5402 C CA . LYS A 1 685 ? -32.688 -14.18 -25.766 1 82.88 685 LYS A CA 1
ATOM 5403 C C . LYS A 1 685 ? -32.094 -14.805 -24.516 1 82.88 685 LYS A C 1
ATOM 5405 O O . LYS A 1 685 ? -31.406 -14.117 -23.75 1 82.88 685 LYS A O 1
ATOM 5410 N N . SER A 1 686 ? -32.312 -16.078 -24.484 1 82.5 686 SER A N 1
ATOM 5411 C CA . SER A 1 686 ? -31.688 -16.797 -23.391 1 82.5 686 SER A CA 1
ATOM 5412 C C . SER A 1 686 ? -30.172 -16.844 -23.547 1 82.5 686 SER A C 1
ATOM 5414 O O . SER A 1 686 ? -29.672 -16.828 -24.672 1 82.5 686 SER A O 1
ATOM 5416 N N . PRO A 1 687 ? -29.531 -16.828 -22.391 1 80.56 687 PRO A N 1
ATOM 5417 C CA . PRO A 1 687 ? -28.078 -16.953 -22.469 1 80.56 687 PRO A CA 1
ATOM 5418 C C . PRO A 1 687 ? -27.625 -18.188 -23.25 1 80.56 687 PRO A C 1
ATOM 5420 O O . PRO A 1 687 ? -26.562 -18.172 -23.859 1 80.56 687 PRO A O 1
ATOM 5423 N N . ALA A 1 688 ? -28.406 -19.25 -23.172 1 68.12 688 ALA A N 1
ATOM 5424 C CA . ALA A 1 688 ? -28.109 -20.469 -23.906 1 68.12 688 ALA A CA 1
ATOM 5425 C C . ALA A 1 688 ? -28.047 -20.203 -25.406 1 68.12 688 ALA A C 1
ATOM 5427 O O . ALA A 1 688 ? -27.344 -20.906 -26.141 1 68.12 688 ALA A O 1
ATOM 5428 N N . ASP A 1 689 ? -28.781 -19.234 -25.797 1 67.69 689 ASP A N 1
ATOM 5429 C CA . ASP A 1 689 ? -28.891 -18.891 -27.219 1 67.69 689 ASP A CA 1
ATOM 5430 C C . ASP A 1 689 ? -28 -17.703 -27.562 1 67.69 689 ASP A C 1
ATOM 5432 O O . ASP A 1 689 ? -28.047 -17.188 -28.688 1 67.69 689 ASP A O 1
ATOM 5436 N N . ALA A 1 690 ? -27.391 -17.344 -26.531 1 64 690 ALA A N 1
ATOM 5437 C CA . ALA A 1 690 ? -26.641 -16.094 -26.656 1 64 690 ALA A CA 1
ATOM 5438 C C . ALA A 1 690 ? -25.375 -16.297 -27.5 1 64 690 ALA A C 1
ATOM 5440 O O . ALA A 1 690 ? -24.859 -17.406 -27.594 1 64 690 ALA A O 1
ATOM 5441 N N . GLY A 1 691 ? -25.047 -15.25 -28.219 1 65.75 691 GLY A N 1
ATOM 5442 C CA . GLY A 1 691 ? -23.859 -15.211 -29.047 1 65.75 691 GLY A CA 1
ATOM 5443 C C . GLY A 1 691 ? -22.578 -15.445 -28.281 1 65.75 691 GLY A C 1
ATOM 5444 O O . GLY A 1 691 ? -22.609 -15.641 -27.062 1 65.75 691 GLY A O 1
ATOM 5445 N N . PRO A 1 692 ? -21.547 -15.469 -28.984 1 73.94 692 PRO A N 1
ATOM 5446 C CA . PRO A 1 692 ? -20.266 -15.82 -28.375 1 73.94 692 PRO A CA 1
ATOM 5447 C C . PRO A 1 692 ? -19.844 -14.836 -27.281 1 73.94 692 PRO A C 1
ATOM 5449 O O . PRO A 1 692 ? -19.25 -15.25 -26.281 1 73.94 692 PRO A O 1
ATOM 5452 N N . SER A 1 693 ? -20.094 -13.523 -27.562 1 93.06 693 SER A N 1
ATOM 5453 C CA . SER A 1 693 ? -19.766 -12.562 -26.516 1 93.06 693 SER A CA 1
ATOM 5454 C C . SER A 1 693 ? -20.578 -11.273 -26.672 1 93.06 693 SER A C 1
ATOM 5456 O O . SER A 1 693 ? -21.328 -11.125 -27.641 1 93.06 693 SER A O 1
ATOM 5458 N N . TYR A 1 694 ? -20.562 -10.414 -25.703 1 95 694 TYR A N 1
ATOM 5459 C CA . TYR A 1 694 ? -21.188 -9.094 -25.672 1 95 694 TYR A CA 1
ATOM 5460 C C . TYR A 1 694 ? -20.141 -8.008 -25.438 1 95 694 TYR A C 1
ATOM 5462 O O . TYR A 1 694 ? -19.219 -8.18 -24.641 1 95 694 TYR A O 1
ATOM 5470 N N . LEU A 1 695 ? -20.203 -6.977 -26.219 1 95.81 695 LEU A N 1
ATOM 5471 C CA . LEU A 1 695 ? -19.219 -5.91 -26.219 1 95.81 695 LEU A CA 1
ATOM 5472 C C . LEU A 1 695 ? -19.859 -4.559 -25.938 1 95.81 695 LEU A C 1
ATOM 5474 O O . LEU A 1 695 ? -20.938 -4.258 -26.469 1 95.81 695 LEU A O 1
ATOM 5478 N N . ARG A 1 696 ? -19.219 -3.779 -25.031 1 95.19 696 ARG A N 1
ATOM 5479 C CA . ARG A 1 696 ? -19.688 -2.424 -24.766 1 95.19 696 ARG A CA 1
ATOM 5480 C C . ARG A 1 696 ? -19.062 -1.426 -25.734 1 95.19 696 ARG A C 1
ATOM 5482 O O . ARG A 1 696 ? -17.844 -1.28 -25.781 1 95.19 696 ARG A O 1
ATOM 5489 N N . VAL A 1 697 ? -19.797 -0.806 -26.562 1 90.06 697 VAL A N 1
ATOM 5490 C CA . VAL A 1 697 ? -19.359 0.195 -27.531 1 90.06 697 VAL A CA 1
ATOM 5491 C C . VAL A 1 697 ? -20.062 1.521 -27.266 1 90.06 697 VAL A C 1
ATOM 5493 O O . VAL A 1 697 ? -21.297 1.589 -27.281 1 90.06 697 VAL A O 1
ATOM 5496 N N . ASP A 1 698 ? -19.328 2.482 -27 1 85.19 698 ASP A N 1
ATOM 5497 C CA . ASP A 1 698 ? -19.844 3.824 -26.734 1 85.19 698 ASP A CA 1
ATOM 5498 C C . ASP A 1 698 ? -20.906 3.795 -25.656 1 85.19 698 ASP A C 1
ATOM 5500 O O . ASP A 1 698 ? -21.984 4.371 -25.828 1 85.19 698 ASP A O 1
ATOM 5504 N N . GLY A 1 699 ? -20.656 2.93 -24.688 1 85.75 699 GLY A N 1
ATOM 5505 C CA . GLY A 1 699 ? -21.5 2.912 -23.5 1 85.75 699 GLY A CA 1
ATOM 5506 C C . GLY A 1 699 ? -22.703 1.981 -23.641 1 85.75 699 GLY A C 1
ATOM 5507 O O . GLY A 1 699 ? -23.453 1.801 -22.688 1 85.75 699 GLY A O 1
ATOM 5508 N N . VAL A 1 700 ? -22.859 1.351 -24.797 1 91.94 700 VAL A N 1
ATOM 5509 C CA . VAL A 1 700 ? -24.016 0.477 -25.016 1 91.94 700 VAL A CA 1
ATOM 5510 C C . VAL A 1 700 ? -23.531 -0.943 -25.312 1 91.94 700 VAL A C 1
ATOM 5512 O O . VAL A 1 700 ? -22.547 -1.138 -26.047 1 91.94 700 VAL A O 1
ATOM 5515 N N . TRP A 1 701 ? -24.281 -1.882 -24.734 1 95 701 TRP A N 1
ATOM 5516 C CA . TRP A 1 701 ? -23.906 -3.281 -24.922 1 95 701 TRP A CA 1
ATOM 5517 C C . TRP A 1 701 ? -24.547 -3.844 -26.188 1 95 701 TRP A C 1
ATOM 5519 O O . TRP A 1 701 ? -25.703 -3.545 -26.5 1 95 701 TRP A O 1
ATOM 5529 N N . GLN A 1 702 ? -23.766 -4.605 -26.953 1 93.06 702 GLN A N 1
ATOM 5530 C CA . GLN A 1 702 ? -24.25 -5.238 -28.172 1 93.06 702 GLN A CA 1
ATOM 5531 C C . GLN A 1 702 ? -23.734 -6.672 -28.297 1 93.06 702 GLN A C 1
ATOM 5533 O O . GLN A 1 702 ? -22.688 -7.008 -27.719 1 93.06 702 GLN A O 1
ATOM 5538 N N . VAL A 1 703 ? -24.438 -7.445 -28.953 1 92.06 703 VAL A N 1
ATOM 5539 C CA . VAL A 1 703 ? -23.984 -8.797 -29.266 1 92.06 703 VAL A CA 1
ATOM 5540 C C . VAL A 1 703 ? -22.781 -8.734 -30.203 1 92.06 703 VAL A C 1
ATOM 5542 O O . VAL A 1 703 ? -22.766 -7.949 -31.156 1 92.06 703 VAL A O 1
ATOM 5545 N N . ALA A 1 704 ? -21.812 -9.375 -29.828 1 91.31 704 ALA A N 1
ATOM 5546 C CA . ALA A 1 704 ? -20.625 -9.461 -30.672 1 91.31 704 ALA A CA 1
ATOM 5547 C C . ALA A 1 704 ? -20.438 -10.875 -31.219 1 91.31 704 ALA A C 1
ATOM 5549 O O . ALA A 1 704 ? -19.812 -11.719 -30.562 1 91.31 704 ALA A O 1
ATOM 5550 N N . ASP A 1 705 ? -20.766 -11.117 -32.438 1 85.38 705 ASP A N 1
ATOM 5551 C CA . ASP A 1 705 ? -20.719 -12.445 -33.031 1 85.38 705 ASP A CA 1
ATOM 5552 C C . ASP A 1 705 ? -19.359 -12.688 -33.688 1 85.38 705 ASP A C 1
ATOM 5554 O O . ASP A 1 705 ? -19.078 -13.789 -34.156 1 85.38 705 ASP A O 1
ATOM 5558 N N . ASP A 1 706 ? -18.562 -11.664 -33.625 1 83.31 706 ASP A N 1
ATOM 5559 C CA . ASP A 1 706 ? -17.25 -11.758 -34.281 1 83.31 706 ASP A CA 1
ATOM 5560 C C . ASP A 1 706 ? -16.297 -12.625 -33.438 1 83.31 706 ASP A C 1
ATOM 5562 O O . ASP A 1 706 ? -15.75 -12.164 -32.438 1 83.31 706 ASP A O 1
ATOM 5566 N N . LEU A 1 707 ? -15.992 -13.773 -33.906 1 83.94 707 LEU A N 1
ATOM 5567 C CA . LEU A 1 707 ? -15.07 -14.68 -33.219 1 83.94 707 LEU A CA 1
ATOM 5568 C C . LEU A 1 707 ? -13.625 -14.312 -33.5 1 83.94 707 LEU A C 1
ATOM 5570 O O . LEU A 1 707 ? -12.711 -14.766 -32.812 1 83.94 707 LEU A O 1
ATOM 5574 N N . LEU A 1 708 ? -13.469 -13.445 -34.438 1 87.94 708 LEU A N 1
ATOM 5575 C CA . LEU A 1 708 ? -12.117 -13.125 -34.875 1 87.94 708 LEU A CA 1
ATOM 5576 C C . LEU A 1 708 ? -11.531 -11.984 -34.031 1 87.94 708 LEU A C 1
ATOM 5578 O O . LEU A 1 708 ? -10.367 -11.617 -34.219 1 87.94 708 LEU A O 1
ATOM 5582 N N . TRP A 1 709 ? -12.328 -11.516 -33.031 1 92.19 709 TRP A N 1
ATOM 5583 C CA . TRP A 1 709 ? -11.812 -10.43 -32.219 1 92.19 709 TRP A CA 1
ATOM 5584 C C . TRP A 1 709 ? -10.539 -10.844 -31.5 1 92.19 709 TRP A C 1
ATOM 5586 O O . TRP A 1 709 ? -9.664 -10.016 -31.234 1 92.19 709 TRP A O 1
ATOM 5596 N N . ILE A 1 710 ? -10.336 -12.117 -31.219 1 91.88 710 ILE A N 1
ATOM 5597 C CA . ILE A 1 710 ? -9.203 -12.648 -30.469 1 91.88 710 ILE A CA 1
ATOM 5598 C C . ILE A 1 710 ? -7.934 -12.531 -31.312 1 91.88 710 ILE A C 1
ATOM 5600 O O . ILE A 1 710 ? -6.824 -12.672 -30.797 1 91.88 710 ILE A O 1
ATOM 5604 N N . SER A 1 711 ? -8.055 -12.336 -32.562 1 91.31 711 SER A N 1
ATOM 5605 C CA . SER A 1 711 ? -6.902 -12.172 -33.438 1 91.31 711 SER A CA 1
ATOM 5606 C C . SER A 1 711 ? -6.484 -10.703 -33.531 1 91.31 711 SER A C 1
ATOM 5608 O O . SER A 1 711 ? -5.453 -10.383 -34.125 1 91.31 711 SER A O 1
ATOM 5610 N N . ARG A 1 712 ? -7.219 -9.859 -32.938 1 91.38 712 ARG A N 1
ATOM 5611 C CA . ARG A 1 712 ? -6.945 -8.438 -33.062 1 91.38 712 ARG A CA 1
ATOM 5612 C C . ARG A 1 712 ? -6.707 -7.805 -31.703 1 91.38 712 ARG A C 1
ATOM 5614 O O . ARG A 1 712 ? -5.914 -6.867 -31.578 1 91.38 712 ARG A O 1
ATOM 5621 N N . GLU A 1 713 ? -7.438 -8.344 -30.781 1 94.62 713 GLU A N 1
ATOM 5622 C CA . GLU A 1 713 ? -7.422 -7.742 -29.453 1 94.62 713 GLU A CA 1
ATOM 5623 C C . GLU A 1 713 ? -6.898 -8.727 -28.406 1 94.62 713 GLU A C 1
ATOM 5625 O O . GLU A 1 713 ? -6.832 -9.93 -28.656 1 94.62 713 GLU A O 1
ATOM 5630 N N . ARG A 1 714 ? -6.559 -8.148 -27.312 1 95.75 714 ARG A N 1
ATOM 5631 C CA . ARG A 1 714 ? -6.145 -8.992 -26.203 1 95.75 714 ARG A CA 1
ATOM 5632 C C . ARG A 1 714 ? -7.316 -9.82 -25.672 1 95.75 714 ARG A C 1
ATOM 5634 O O . ARG A 1 714 ? -8.445 -9.336 -25.609 1 95.75 714 ARG A O 1
ATOM 5641 N N . HIS A 1 715 ? -7.09 -10.914 -25.344 1 95.5 715 HIS A N 1
ATOM 5642 C CA . HIS A 1 715 ? -8.062 -11.859 -24.812 1 95.5 715 HIS A CA 1
ATOM 5643 C C . HIS A 1 715 ? -7.488 -12.648 -23.641 1 95.5 715 HIS A C 1
ATOM 5645 O O . HIS A 1 715 ? -6.305 -12.523 -23.328 1 95.5 715 HIS A O 1
ATOM 5651 N N . PRO A 1 716 ? -8.219 -13.414 -22.906 1 95.06 716 PRO A N 1
ATOM 5652 C CA . PRO A 1 716 ? -7.773 -14.008 -21.641 1 95.06 716 PRO A CA 1
ATOM 5653 C C . PRO A 1 716 ? -6.453 -14.766 -21.766 1 95.06 716 PRO A C 1
ATOM 5655 O O . PRO A 1 716 ? -5.609 -14.703 -20.875 1 95.06 716 PRO A O 1
ATOM 5658 N N . SER A 1 717 ? -6.117 -15.367 -22.797 1 94.31 717 SER A N 1
ATOM 5659 C CA . SER A 1 717 ? -4.902 -16.156 -22.938 1 94.31 717 SER A CA 1
ATOM 5660 C C . SER A 1 717 ? -3.686 -15.273 -23.172 1 94.31 717 SER A C 1
ATOM 5662 O O . SER A 1 717 ? -2.547 -15.742 -23.109 1 94.31 717 SER A O 1
ATOM 5664 N N . THR A 1 718 ? -3.939 -13.953 -23.5 1 95.31 718 THR A N 1
ATOM 5665 C CA . THR A 1 718 ? -2.811 -13.07 -23.781 1 95.31 718 THR A CA 1
ATOM 5666 C C . THR A 1 718 ? -2.859 -11.836 -22.891 1 95.31 718 THR A C 1
ATOM 5668 O O . THR A 1 718 ? -2.258 -10.805 -23.203 1 95.31 718 THR A O 1
ATOM 5671 N N . TYR A 1 719 ? -3.541 -11.844 -21.859 1 95.38 719 TYR A N 1
ATOM 5672 C CA . TYR A 1 719 ? -3.877 -10.656 -21.078 1 95.38 719 TYR A CA 1
ATOM 5673 C C . TYR A 1 719 ? -2.693 -10.211 -20.234 1 95.38 719 TYR A C 1
ATOM 5675 O O . TYR A 1 719 ? -2.602 -9.047 -19.844 1 95.38 719 TYR A O 1
ATOM 5683 N N . GLY A 1 720 ? -1.678 -11.086 -19.938 1 95.25 720 GLY A N 1
ATOM 5684 C CA . GLY A 1 720 ? -0.615 -10.773 -19 1 95.25 720 GLY A CA 1
ATOM 5685 C C . GLY A 1 720 ? -1.005 -11.039 -17.547 1 95.25 720 GLY A C 1
ATOM 5686 O O . GLY A 1 720 ? -2.002 -11.719 -17.281 1 95.25 720 GLY A O 1
ATOM 5687 N N . PRO A 1 721 ? -0.154 -10.508 -16.531 1 97.31 721 PRO A N 1
ATOM 5688 C CA . PRO A 1 721 ? 1.081 -9.758 -16.781 1 97.31 721 PRO A CA 1
ATOM 5689 C C . PRO A 1 721 ? 2.236 -10.656 -17.219 1 97.31 721 PRO A C 1
ATOM 5691 O O . PRO A 1 721 ? 2.018 -11.656 -17.906 1 97.31 721 PRO A O 1
ATOM 5694 N N . ALA A 1 722 ? 3.514 -10.328 -16.875 1 97.62 722 ALA A N 1
ATOM 5695 C CA . ALA A 1 722 ? 4.688 -11.016 -17.422 1 97.62 722 ALA A CA 1
ATOM 5696 C C . ALA A 1 722 ? 4.66 -12.5 -17.078 1 97.62 722 ALA A C 1
ATOM 5698 O O . ALA A 1 722 ? 5.078 -13.336 -17.875 1 97.62 722 ALA A O 1
ATOM 5699 N N . ASN A 1 723 ? 4.148 -12.867 -15.953 1 96.06 723 ASN A N 1
ATOM 5700 C CA . ASN A 1 723 ? 4.172 -14.25 -15.477 1 96.06 723 ASN A CA 1
ATOM 5701 C C . ASN A 1 723 ? 3.307 -15.156 -16.344 1 96.06 723 ASN A C 1
ATOM 5703 O O . ASN A 1 723 ? 3.447 -16.375 -16.312 1 96.06 723 ASN A O 1
ATOM 5707 N N . LEU A 1 724 ? 2.395 -14.594 -17.172 1 96.69 724 LEU A N 1
ATOM 5708 C CA . LEU A 1 724 ? 1.523 -15.391 -18.031 1 96.69 724 LEU A CA 1
ATOM 5709 C C . LEU A 1 724 ? 2.336 -16.141 -19.078 1 96.69 724 LEU A C 1
ATOM 5711 O O . LEU A 1 724 ? 1.848 -17.094 -19.672 1 96.69 724 LEU A O 1
ATOM 5715 N N . ILE A 1 725 ? 3.562 -15.727 -19.297 1 97.06 725 ILE A N 1
ATOM 5716 C CA . ILE A 1 725 ? 4.441 -16.359 -20.281 1 97.06 725 ILE A CA 1
ATOM 5717 C C . ILE A 1 725 ? 4.625 -17.828 -19.938 1 97.06 725 ILE A C 1
ATOM 5719 O O . ILE A 1 725 ? 4.875 -18.656 -20.812 1 97.06 725 ILE A O 1
ATOM 5723 N N . PHE A 1 726 ? 4.406 -18.234 -18.641 1 96.31 726 PHE A N 1
ATOM 5724 C CA . PHE A 1 726 ? 4.668 -19.594 -18.172 1 96.31 726 PHE A CA 1
ATOM 5725 C C . PHE A 1 726 ? 3.412 -20.453 -18.281 1 96.31 726 PHE A C 1
ATOM 5727 O O . PHE A 1 726 ? 3.449 -21.656 -17.984 1 96.31 726 PHE A O 1
ATOM 5734 N N . SER A 1 727 ? 2.326 -19.891 -18.719 1 93.31 727 SER A N 1
ATOM 5735 C CA . SER A 1 727 ? 1.054 -20.594 -18.75 1 93.31 727 SER A CA 1
ATOM 5736 C C . SER A 1 727 ? 0.96 -21.5 -19.984 1 93.31 727 SER A C 1
ATOM 5738 O O . SER A 1 727 ? -0 -22.266 -20.125 1 93.31 727 SER A O 1
ATOM 5740 N N . HIS A 1 728 ? 1.939 -21.406 -20.844 1 94.69 728 HIS A N 1
ATOM 5741 C CA . HIS A 1 728 ? 2.055 -22.203 -22.047 1 94.69 728 HIS A CA 1
ATOM 5742 C C . HIS A 1 728 ? 3.504 -22.609 -22.312 1 94.69 728 HIS A C 1
ATOM 5744 O O . HIS A 1 728 ? 4.426 -21.906 -21.891 1 94.69 728 HIS A O 1
ATOM 5750 N N . PRO A 1 729 ? 3.688 -23.797 -23 1 94.56 729 PRO A N 1
ATOM 5751 C CA . PRO A 1 729 ? 5.074 -24.109 -23.344 1 94.56 729 PRO A CA 1
ATOM 5752 C C . PRO A 1 729 ? 5.777 -22.969 -24.078 1 94.56 729 PRO A C 1
ATOM 5754 O O . PRO A 1 729 ? 5.172 -22.297 -24.922 1 94.56 729 PRO A O 1
ATOM 5757 N N . PHE A 1 730 ? 6.992 -22.75 -23.688 1 96.75 730 PHE A N 1
ATOM 5758 C CA . PHE A 1 730 ? 7.691 -21.656 -24.328 1 96.75 730 PHE A CA 1
ATOM 5759 C C . PHE A 1 730 ? 9.086 -22.078 -24.766 1 96.75 730 PHE A C 1
ATOM 5761 O O . PHE A 1 730 ? 9.578 -23.125 -24.359 1 96.75 730 PHE A O 1
ATOM 5768 N N . ARG A 1 731 ? 9.711 -21.297 -25.688 1 96.25 731 ARG A N 1
ATOM 5769 C CA . ARG A 1 731 ? 11.094 -21.422 -26.141 1 96.25 731 ARG A CA 1
ATOM 5770 C C . ARG A 1 731 ? 11.891 -20.172 -25.812 1 96.25 731 ARG A C 1
ATOM 5772 O O . ARG A 1 731 ? 11.328 -19.078 -25.75 1 96.25 731 ARG A O 1
ATOM 5779 N N . ILE A 1 732 ? 13.125 -20.359 -25.547 1 97.5 732 ILE A N 1
ATOM 5780 C CA . ILE A 1 732 ? 14.031 -19.234 -25.359 1 97.5 732 ILE A CA 1
ATOM 5781 C C . ILE A 1 732 ? 14.766 -18.953 -26.672 1 97.5 732 ILE A C 1
ATOM 5783 O O . ILE A 1 732 ? 15.438 -19.828 -27.219 1 97.5 732 ILE A O 1
ATOM 5787 N N . VAL A 1 733 ? 14.648 -17.75 -27.172 1 97.38 733 VAL A N 1
ATOM 5788 C CA . VAL A 1 733 ? 15.203 -17.391 -28.469 1 97.38 733 VAL A CA 1
ATOM 5789 C C . VAL A 1 733 ? 16.453 -16.531 -28.281 1 97.38 733 VAL A C 1
ATOM 5791 O O . VAL A 1 733 ? 16.375 -15.43 -27.734 1 97.38 733 VAL A O 1
ATOM 5794 N N . ILE A 1 734 ? 17.547 -16.984 -28.734 1 95.62 734 ILE A N 1
ATOM 5795 C CA . ILE A 1 734 ? 18.797 -16.234 -28.641 1 95.62 734 ILE A CA 1
ATOM 5796 C C . ILE A 1 734 ? 19.281 -15.875 -30.047 1 95.62 734 ILE A C 1
ATOM 5798 O O . ILE A 1 734 ? 18.891 -16.516 -31.031 1 95.62 734 ILE A O 1
ATOM 5802 N N . PRO A 1 735 ? 20.109 -14.82 -30.141 1 95.12 735 PRO A N 1
ATOM 5803 C CA . PRO A 1 735 ? 20.672 -14.469 -31.453 1 95.12 735 PRO A CA 1
ATOM 5804 C C . PRO A 1 735 ? 21.531 -15.578 -32.031 1 95.12 735 PRO A C 1
ATOM 5806 O O . PRO A 1 735 ? 22.172 -16.328 -31.297 1 95.12 735 PRO A O 1
ATOM 5809 N N . SER A 1 736 ? 21.438 -15.562 -33.344 1 89.94 736 SER A N 1
ATOM 5810 C CA . SER A 1 736 ? 22.297 -16.5 -34.031 1 89.94 736 SER A CA 1
ATOM 5811 C C . SER A 1 736 ? 23.75 -16.016 -34.062 1 89.94 736 SER A C 1
ATOM 5813 O O . SER A 1 736 ? 24.047 -14.938 -33.531 1 89.94 736 SER A O 1
ATOM 5815 N N . GLU A 1 737 ? 24.656 -16.672 -34.656 1 74 737 GLU A N 1
ATOM 5816 C CA . GLU A 1 737 ? 26.094 -16.438 -34.625 1 74 737 GLU A CA 1
ATOM 5817 C C . GLU A 1 737 ? 26.453 -15.086 -35.281 1 74 737 GLU A C 1
ATOM 5819 O O . GLU A 1 737 ? 25.641 -14.516 -36.031 1 74 737 GLU A O 1
ATOM 5824 N N . GLY A 1 738 ? 27.422 -14.406 -34.812 1 73.56 738 GLY A N 1
ATOM 5825 C CA . GLY A 1 738 ? 27.953 -13.188 -35.406 1 73.56 738 GLY A CA 1
ATOM 5826 C C . GLY A 1 738 ? 27.641 -11.945 -34.594 1 73.56 738 GLY A C 1
ATOM 5827 O O . GLY A 1 738 ? 27.719 -10.828 -35.125 1 73.56 738 GLY A O 1
ATOM 5828 N N . VAL A 1 739 ? 27.203 -12.211 -33.375 1 82.19 739 VAL A N 1
ATOM 5829 C CA . VAL A 1 739 ? 26.891 -11.039 -32.562 1 82.19 739 VAL A CA 1
ATOM 5830 C C . VAL A 1 739 ? 27.891 -10.938 -31.406 1 82.19 739 VAL A C 1
ATOM 5832 O O . VAL A 1 739 ? 28.453 -11.938 -30.984 1 82.19 739 VAL A O 1
ATOM 5835 N N . GLU A 1 740 ? 28.328 -9.727 -31.031 1 75.44 740 GLU A N 1
ATOM 5836 C CA . GLU A 1 740 ? 29.359 -9.438 -30.031 1 75.44 740 GLU A CA 1
ATOM 5837 C C . GLU A 1 740 ? 29 -10.062 -28.688 1 75.44 740 GLU A C 1
ATOM 5839 O O . GLU A 1 740 ? 29.875 -10.625 -28.016 1 75.44 740 GLU A O 1
ATOM 5844 N N . ASN A 1 741 ? 27.797 -10.078 -28.172 1 82.62 741 ASN A N 1
ATOM 5845 C CA . ASN A 1 741 ? 27.438 -10.508 -26.828 1 82.62 741 ASN A CA 1
ATOM 5846 C C . ASN A 1 741 ? 26.75 -11.867 -26.828 1 82.62 741 ASN A C 1
ATOM 5848 O O . ASN A 1 741 ? 25.875 -12.141 -26.016 1 82.62 741 ASN A O 1
ATOM 5852 N N . LEU A 1 742 ? 27.25 -12.75 -27.656 1 87.38 742 LEU A N 1
ATOM 5853 C CA . LEU A 1 742 ? 26.578 -14.039 -27.812 1 87.38 742 LEU A CA 1
ATOM 5854 C C . LEU A 1 742 ? 26.719 -14.875 -26.547 1 87.38 742 LEU A C 1
ATOM 5856 O O . LEU A 1 742 ? 25.797 -15.586 -26.172 1 87.38 742 LEU A O 1
ATOM 5860 N N . LYS A 1 743 ? 27.875 -14.812 -25.922 1 85.56 743 LYS A N 1
ATOM 5861 C CA . LYS A 1 743 ? 28.109 -15.547 -24.672 1 85.56 743 LYS A CA 1
ATOM 5862 C C . LYS A 1 743 ? 27.125 -15.133 -23.594 1 85.56 743 LYS A C 1
ATOM 5864 O O . LYS A 1 743 ? 26.625 -15.977 -22.844 1 85.56 743 LYS A O 1
ATOM 5869 N N . LEU A 1 744 ? 26.875 -13.883 -23.5 1 91.06 744 LEU A N 1
ATOM 5870 C CA . LEU A 1 744 ? 25.938 -13.375 -22.5 1 91.06 744 LEU A CA 1
ATOM 5871 C C . LEU A 1 744 ? 24.516 -13.891 -22.766 1 91.06 744 LEU A C 1
ATOM 5873 O O . LEU A 1 744 ? 23.797 -14.25 -21.844 1 91.06 744 LEU A O 1
ATOM 5877 N N . TYR A 1 745 ? 24.125 -13.883 -24.016 1 93.94 745 TYR A N 1
ATOM 5878 C CA . TYR A 1 745 ? 22.797 -14.383 -24.359 1 93.94 745 TYR A CA 1
ATOM 5879 C C . TYR A 1 745 ? 22.641 -15.844 -23.953 1 93.94 745 TYR A C 1
ATOM 5881 O O . TYR A 1 745 ? 21.594 -16.25 -23.469 1 93.94 745 TYR A O 1
ATOM 5889 N N . TYR A 1 746 ? 23.688 -16.609 -24.125 1 89.88 746 TYR A N 1
ATOM 5890 C CA . TYR A 1 746 ? 23.656 -18 -23.719 1 89.88 746 TYR A CA 1
ATOM 5891 C C . TYR A 1 746 ? 23.547 -18.125 -22.203 1 89.88 746 TYR A C 1
ATOM 5893 O O . TYR A 1 746 ? 22.812 -18.969 -21.703 1 89.88 746 TYR A O 1
ATOM 5901 N N . HIS A 1 747 ? 24.312 -17.328 -21.516 1 90.5 747 HIS A N 1
ATOM 5902 C CA . HIS A 1 747 ? 24.266 -17.344 -20.047 1 90.5 747 HIS A CA 1
ATOM 5903 C C . HIS A 1 747 ? 22.859 -17 -19.547 1 90.5 747 HIS A C 1
ATOM 5905 O O . HIS A 1 747 ? 22.375 -17.625 -18.594 1 90.5 747 HIS A O 1
ATOM 5911 N N . LEU A 1 748 ? 22.266 -16.031 -20.172 1 94.12 748 LEU A N 1
ATOM 5912 C CA . LEU A 1 748 ? 20.922 -15.625 -19.766 1 94.12 748 LEU A CA 1
ATOM 5913 C C . LEU A 1 748 ? 19.906 -16.719 -20.094 1 94.12 748 LEU A C 1
ATOM 5915 O O . LEU A 1 748 ? 18.969 -16.953 -19.328 1 94.12 748 LEU A O 1
ATOM 5919 N N . ALA A 1 749 ? 20.047 -17.328 -21.25 1 94.69 749 ALA A N 1
ATOM 5920 C CA . ALA A 1 749 ? 19.172 -18.422 -21.625 1 94.69 749 ALA A CA 1
ATOM 5921 C C . ALA A 1 749 ? 19.281 -19.578 -20.625 1 94.69 749 ALA A C 1
ATOM 5923 O O . ALA A 1 749 ? 18.266 -20.188 -20.25 1 94.69 749 ALA A O 1
ATOM 5924 N N . GLN A 1 750 ? 20.5 -19.906 -20.25 1 91 750 GLN A N 1
ATOM 5925 C CA . GLN A 1 750 ? 20.719 -20.922 -19.234 1 91 750 GLN A CA 1
ATOM 5926 C C . GLN A 1 750 ? 20.031 -20.562 -17.922 1 91 750 GLN A C 1
ATOM 5928 O O . GLN A 1 750 ? 19.422 -21.422 -17.281 1 91 750 GLN A O 1
ATOM 5933 N N . HIS A 1 751 ? 20.172 -19.344 -17.547 1 92.38 751 HIS A N 1
ATOM 5934 C CA . HIS A 1 751 ? 19.531 -18.844 -16.328 1 92.38 751 HIS A CA 1
ATOM 5935 C C . HIS A 1 751 ? 18.031 -19.047 -16.391 1 92.38 751 HIS A C 1
ATOM 5937 O O . HIS A 1 751 ? 17.422 -19.531 -15.422 1 92.38 751 HIS A O 1
ATOM 5943 N N . ILE A 1 752 ? 17.453 -18.688 -17.469 1 96.25 752 ILE A N 1
ATOM 5944 C CA . ILE A 1 752 ? 16 -18.781 -17.641 1 96.25 752 ILE A CA 1
ATOM 5945 C C . ILE A 1 752 ? 15.57 -20.234 -17.594 1 96.25 752 ILE A C 1
ATOM 5947 O O . ILE A 1 752 ? 14.617 -20.594 -16.891 1 96.25 752 ILE A O 1
ATOM 5951 N N . ALA A 1 753 ? 16.281 -21.078 -18.297 1 95.19 753 ALA A N 1
ATOM 5952 C CA . ALA A 1 753 ? 15.953 -22.5 -18.344 1 95.19 753 ALA A CA 1
ATOM 5953 C C . ALA A 1 753 ? 16.109 -23.141 -16.953 1 95.19 753 ALA A C 1
ATOM 5955 O O . ALA A 1 753 ? 15.242 -23.906 -16.531 1 95.19 753 ALA A O 1
ATOM 5956 N N . SER A 1 754 ? 17.203 -22.828 -16.281 1 93.75 754 SER A N 1
ATOM 5957 C CA . SER A 1 754 ? 17.453 -23.375 -14.961 1 93.75 754 SER A CA 1
ATOM 5958 C C . SER A 1 754 ? 16.406 -22.906 -13.961 1 93.75 754 SER A C 1
ATOM 5960 O O . SER A 1 754 ? 15.953 -23.672 -13.109 1 93.75 754 SER A O 1
ATOM 5962 N N . SER A 1 755 ? 16.078 -21.656 -14.055 1 95.56 755 SER A N 1
ATOM 5963 C CA . SER A 1 755 ? 15.07 -21.109 -13.148 1 95.56 755 SER A CA 1
ATOM 5964 C C . SER A 1 755 ? 13.711 -21.766 -13.367 1 95.56 755 SER A C 1
ATOM 5966 O O . SER A 1 755 ? 13 -22.078 -12.406 1 95.56 755 SER A O 1
ATOM 5968 N N . TRP A 1 756 ? 13.359 -21.953 -14.625 1 96.62 756 TRP A N 1
ATOM 5969 C CA . TRP A 1 756 ? 12.078 -22.578 -14.93 1 96.62 756 TRP A CA 1
ATOM 5970 C C . TRP A 1 756 ? 12.031 -24.016 -14.422 1 96.62 756 TRP A C 1
ATOM 5972 O O . TRP A 1 756 ? 11 -24.469 -13.922 1 96.62 756 TRP A O 1
ATOM 5982 N N . TYR A 1 757 ? 13.133 -24.719 -14.57 1 96.31 757 TYR A N 1
ATOM 5983 C CA . TYR A 1 757 ? 13.164 -26.078 -14.023 1 96.31 757 TYR A CA 1
ATOM 5984 C C . TYR A 1 757 ? 13.109 -26.062 -12.508 1 96.31 757 TYR A C 1
ATOM 5986 O O . TYR A 1 757 ? 12.336 -26.812 -11.898 1 96.31 757 TYR A O 1
ATOM 5994 N N . LEU A 1 758 ? 13.906 -25.25 -11.93 1 96.19 758 LEU A N 1
ATOM 5995 C CA . LEU A 1 758 ? 14.039 -25.203 -10.477 1 96.19 758 LEU A CA 1
ATOM 5996 C C . LEU A 1 758 ? 12.703 -24.875 -9.82 1 96.19 758 LEU A C 1
ATOM 5998 O O . LEU A 1 758 ? 12.266 -25.562 -8.898 1 96.19 758 LEU A O 1
ATOM 6002 N N . PHE A 1 759 ? 12.062 -23.906 -10.32 1 96 759 PHE A N 1
ATOM 6003 C CA . PHE A 1 759 ? 10.875 -23.422 -9.633 1 96 759 PHE A CA 1
ATOM 6004 C C . PHE A 1 759 ? 9.609 -24.031 -10.219 1 96 759 PHE A C 1
ATOM 6006 O O . PHE A 1 759 ? 8.586 -24.141 -9.539 1 96 759 PHE A O 1
ATOM 6013 N N . GLY A 1 760 ? 9.656 -24.469 -11.469 1 95.31 760 GLY A N 1
ATOM 6014 C CA . GLY A 1 760 ? 8.438 -24.938 -12.117 1 95.31 760 GLY A CA 1
ATOM 6015 C C . GLY A 1 760 ? 8.516 -26.375 -12.57 1 95.31 760 GLY A C 1
ATOM 6016 O O . GLY A 1 760 ? 7.527 -26.938 -13.055 1 95.31 760 GLY A O 1
ATOM 6017 N N . LEU A 1 761 ? 9.672 -27.016 -12.445 1 96.19 761 LEU A N 1
ATOM 6018 C CA . LEU A 1 761 ? 9.898 -28.359 -12.992 1 96.19 761 LEU A CA 1
ATOM 6019 C C . LEU A 1 761 ? 9.453 -28.422 -14.453 1 96.19 761 LEU A C 1
ATOM 6021 O O . LEU A 1 761 ? 8.758 -29.359 -14.852 1 96.19 761 LEU A O 1
ATOM 6025 N N . GLY A 1 762 ? 9.82 -27.344 -15.156 1 94.25 762 GLY A N 1
ATOM 6026 C CA . GLY A 1 762 ? 9.414 -27.234 -16.547 1 94.25 762 GLY A CA 1
ATOM 6027 C C . GLY A 1 762 ? 10.539 -27.531 -17.531 1 94.25 762 GLY A C 1
ATOM 6028 O O . GLY A 1 762 ? 11.703 -27.641 -17.125 1 94.25 762 GLY A O 1
ATOM 6029 N N . SER A 1 763 ? 10.117 -27.719 -18.734 1 91.69 763 SER A N 1
ATOM 6030 C CA . SER A 1 763 ? 11.055 -27.984 -19.828 1 91.69 763 SER A CA 1
ATOM 6031 C C . SER A 1 763 ? 10.953 -26.906 -20.906 1 91.69 763 SER A C 1
ATOM 6033 O O . SER A 1 763 ? 9.867 -26.406 -21.188 1 91.69 763 SER A O 1
ATOM 6035 N N . THR A 1 764 ? 12.086 -26.531 -21.344 1 93.31 764 THR A N 1
ATOM 6036 C CA . THR A 1 764 ? 12.109 -25.594 -22.438 1 93.31 764 THR A CA 1
ATOM 6037 C C . THR A 1 764 ? 13.32 -25.844 -23.344 1 93.31 764 THR A C 1
ATOM 6039 O O . THR A 1 764 ? 14.172 -26.672 -23.031 1 93.31 764 THR A O 1
ATOM 6042 N N . GLN A 1 765 ? 13.289 -25.25 -24.531 1 91.5 765 GLN A N 1
ATOM 6043 C CA . GLN A 1 765 ? 14.391 -25.344 -25.484 1 91.5 765 GLN A CA 1
ATOM 6044 C C . GLN A 1 765 ? 14.984 -23.969 -25.781 1 91.5 765 GLN A C 1
ATOM 6046 O O . GLN A 1 765 ? 14.273 -22.969 -25.781 1 91.5 765 GLN A O 1
ATOM 6051 N N . ILE A 1 766 ? 16.281 -23.969 -25.922 1 92.94 766 ILE A N 1
ATOM 6052 C CA . ILE A 1 766 ? 16.984 -22.781 -26.391 1 92.94 766 ILE A CA 1
ATOM 6053 C C . ILE A 1 766 ? 17.188 -22.875 -27.906 1 92.94 766 ILE A C 1
ATOM 6055 O O . ILE A 1 766 ? 17.812 -23.812 -28.391 1 92.94 766 ILE A O 1
ATOM 6059 N N . ILE A 1 767 ? 16.656 -21.953 -28.656 1 92.19 767 ILE A N 1
ATOM 6060 C CA . ILE A 1 767 ? 16.75 -21.984 -30.109 1 92.19 767 ILE A CA 1
ATOM 6061 C C . ILE A 1 767 ? 17.312 -20.672 -30.625 1 92.19 767 ILE A C 1
ATOM 6063 O O . ILE A 1 767 ? 17.312 -19.672 -29.922 1 92.19 767 ILE A O 1
ATOM 6067 N N . HIS A 1 768 ? 17.781 -20.719 -31.828 1 93.06 768 HIS A N 1
ATOM 6068 C CA . HIS A 1 768 ? 18.312 -19.516 -32.469 1 93.06 768 HIS A CA 1
ATOM 6069 C C . HIS A 1 768 ? 17.219 -18.719 -33.156 1 93.06 768 HIS A C 1
ATOM 6071 O O . HIS A 1 768 ? 16.203 -19.297 -33.594 1 93.06 768 HIS A O 1
ATOM 6077 N N . ASP A 1 769 ? 17.422 -17.438 -33.25 1 95.12 769 ASP A N 1
ATOM 6078 C CA . ASP A 1 769 ? 16.453 -16.516 -33.844 1 95.12 769 ASP A CA 1
ATOM 6079 C C . ASP A 1 769 ? 16.141 -16.891 -35.281 1 95.12 769 ASP A C 1
ATOM 6081 O O . ASP A 1 769 ? 15.008 -16.766 -35.75 1 95.12 769 ASP A O 1
ATOM 6085 N N . VAL A 1 770 ? 17.078 -17.469 -36 1 92.12 770 VAL A N 1
ATOM 6086 C CA . VAL A 1 770 ? 16.922 -17.844 -37.406 1 92.12 770 VAL A CA 1
ATOM 6087 C C . VAL A 1 770 ? 15.953 -19.016 -37.531 1 92.12 770 VAL A C 1
ATOM 6089 O O . VAL A 1 770 ? 15.328 -19.219 -38.562 1 92.12 770 VAL A O 1
ATOM 6092 N N . ASP A 1 771 ? 15.82 -19.75 -36.438 1 90.44 771 ASP A N 1
ATOM 6093 C CA . ASP A 1 771 ? 14.992 -20.953 -36.469 1 90.44 771 ASP A CA 1
ATOM 6094 C C . ASP A 1 771 ? 13.547 -20.625 -36.094 1 90.44 771 ASP A C 1
ATOM 6096 O O . ASP A 1 771 ? 12.672 -21.5 -36.125 1 90.44 771 ASP A O 1
ATOM 6100 N N . VAL A 1 772 ? 13.258 -19.438 -35.688 1 94.69 772 VAL A N 1
ATOM 6101 C CA . VAL A 1 772 ? 11.914 -19.047 -35.281 1 94.69 772 VAL A CA 1
ATOM 6102 C C . VAL A 1 772 ? 11.094 -18.656 -36.531 1 94.69 772 VAL A C 1
ATOM 6104 O O . VAL A 1 772 ? 10.953 -17.484 -36.844 1 94.69 772 VAL A O 1
ATOM 6107 N N . LEU A 1 773 ? 10.484 -19.625 -37.062 1 89.81 773 LEU A N 1
ATOM 6108 C CA . LEU A 1 773 ? 9.531 -19.391 -38.125 1 89.81 773 LEU A CA 1
ATOM 6109 C C . LEU A 1 773 ? 8.125 -19.203 -37.594 1 89.81 773 LEU A C 1
ATOM 6111 O O . LEU A 1 773 ? 7.914 -19.266 -36.375 1 89.81 773 LEU A O 1
ATOM 6115 N N . ASP A 1 774 ? 7.188 -18.984 -38.438 1 87.69 774 ASP A N 1
ATOM 6116 C CA . ASP A 1 774 ? 5.82 -18.703 -38 1 87.69 774 ASP A CA 1
ATOM 6117 C C . ASP A 1 774 ? 5.215 -19.891 -37.281 1 87.69 774 ASP A C 1
ATOM 6119 O O . ASP A 1 774 ? 4.422 -19.719 -36.344 1 87.69 774 ASP A O 1
ATOM 6123 N N . GLY A 1 775 ? 5.605 -21 -37.688 1 88.25 775 GLY A N 1
ATOM 6124 C CA . GLY A 1 775 ? 5.113 -22.188 -37 1 88.25 775 GLY A CA 1
ATOM 6125 C C . GLY A 1 775 ? 5.539 -22.281 -35.562 1 88.25 775 GLY A C 1
ATOM 6126 O O . GLY A 1 775 ? 4.75 -22.672 -34.688 1 88.25 775 GLY A O 1
ATOM 6127 N N . VAL A 1 776 ? 6.773 -21.922 -35.25 1 90.56 776 VAL A N 1
ATOM 6128 C CA . VAL A 1 776 ? 7.289 -21.938 -33.875 1 90.56 776 VAL A CA 1
ATOM 6129 C C . VAL A 1 776 ? 6.574 -20.875 -33.062 1 90.56 776 VAL A C 1
ATOM 6131 O O . VAL A 1 776 ? 6.172 -21.156 -31.906 1 90.56 776 VAL A O 1
ATOM 6134 N N . ALA A 1 777 ? 6.383 -19.75 -33.656 1 91.88 777 ALA A N 1
ATOM 6135 C CA . ALA A 1 777 ? 5.742 -18.641 -32.938 1 91.88 777 ALA A CA 1
ATOM 6136 C C . ALA A 1 777 ? 4.254 -18.906 -32.75 1 91.88 777 ALA A C 1
ATOM 6138 O O . ALA A 1 777 ? 3.613 -18.297 -31.891 1 91.88 777 ALA A O 1
ATOM 6139 N N . ALA A 1 778 ? 3.668 -19.766 -33.5 1 92.31 778 ALA A N 1
ATOM 6140 C CA . ALA A 1 778 ? 2.26 -20.125 -33.375 1 92.31 778 ALA A CA 1
ATOM 6141 C C . ALA A 1 778 ? 2.082 -21.234 -32.344 1 92.31 778 ALA A C 1
ATOM 6143 O O . ALA A 1 778 ? 1.016 -21.344 -31.719 1 92.31 778 ALA A O 1
ATOM 6144 N N . MET A 1 779 ? 3.104 -21.953 -32.156 1 92.06 779 MET A N 1
ATOM 6145 C CA . MET A 1 779 ? 2.98 -23.125 -31.297 1 92.06 779 MET A CA 1
ATOM 6146 C C . MET A 1 779 ? 3.406 -22.812 -29.875 1 92.06 779 MET A C 1
ATOM 6148 O O . MET A 1 779 ? 2.9 -23.422 -28.922 1 92.06 779 MET A O 1
ATOM 6152 N N . PHE A 1 780 ? 4.391 -21.922 -29.719 1 95.25 780 PHE A N 1
ATOM 6153 C CA . PHE A 1 780 ? 5.004 -21.703 -28.422 1 95.25 780 PHE A CA 1
ATOM 6154 C C . PHE A 1 780 ? 4.941 -20.234 -28.031 1 95.25 780 PHE A C 1
ATOM 6156 O O . PHE A 1 780 ? 4.941 -19.359 -28.891 1 95.25 780 PHE A O 1
ATOM 6163 N N . ASN A 1 781 ? 4.762 -19.953 -26.734 1 97.06 781 ASN A N 1
ATOM 6164 C CA . ASN A 1 781 ? 5.242 -18.656 -26.25 1 97.06 781 ASN A CA 1
ATOM 6165 C C . ASN A 1 781 ? 6.746 -18.5 -26.453 1 97.06 781 ASN A C 1
ATOM 6167 O O . ASN A 1 781 ? 7.461 -19.5 -26.594 1 97.06 781 ASN A O 1
ATOM 6171 N N . LEU A 1 782 ? 7.207 -17.297 -26.578 1 97.88 782 LEU A N 1
ATOM 6172 C CA . LEU A 1 782 ? 8.633 -17.078 -26.797 1 97.88 782 LEU A CA 1
ATOM 6173 C C . LEU A 1 782 ? 9.203 -16.094 -25.797 1 97.88 782 LEU A C 1
ATOM 6175 O O . LEU A 1 782 ? 8.586 -15.062 -25.516 1 97.88 782 LEU A O 1
ATOM 6179 N N . ILE A 1 783 ? 10.297 -16.438 -25.141 1 98.56 783 ILE A N 1
ATOM 6180 C CA . ILE A 1 783 ? 11.133 -15.469 -24.438 1 98.56 783 ILE A CA 1
ATOM 6181 C C . ILE A 1 783 ? 12.312 -15.07 -25.328 1 98.56 783 ILE A C 1
ATOM 6183 O O . ILE A 1 783 ? 13.211 -15.867 -25.578 1 98.56 783 ILE A O 1
ATOM 6187 N N . VAL A 1 784 ? 12.297 -13.844 -25.781 1 98.06 784 VAL A N 1
ATOM 6188 C CA . VAL A 1 784 ? 13.203 -13.398 -26.828 1 98.06 784 VAL A CA 1
ATOM 6189 C C . VAL A 1 784 ? 14.273 -12.484 -26.234 1 98.06 784 VAL A C 1
ATOM 6191 O O . VAL A 1 784 ? 13.953 -11.43 -25.688 1 98.06 784 VAL A O 1
ATOM 6194 N N . LEU A 1 785 ? 15.523 -12.875 -26.422 1 97.75 785 LEU A N 1
ATOM 6195 C CA . LEU A 1 785 ? 16.625 -12.102 -25.859 1 97.75 785 LEU A CA 1
ATOM 6196 C C . LEU A 1 785 ? 17.344 -11.305 -26.953 1 97.75 785 LEU A C 1
ATOM 6198 O O . LEU A 1 785 ? 17.844 -11.883 -27.922 1 97.75 785 LEU A O 1
ATOM 6202 N N . GLY A 1 786 ? 17.328 -10 -26.812 1 96.25 786 GLY A N 1
ATOM 6203 C CA . GLY A 1 786 ? 18.078 -9.148 -27.703 1 96.25 786 GLY A CA 1
ATOM 6204 C C . GLY A 1 786 ? 17.203 -8.227 -28.531 1 96.25 786 GLY A C 1
ATOM 6205 O O . GLY A 1 786 ? 16.094 -8.609 -28.938 1 96.25 786 GLY A O 1
ATOM 6206 N N . GLY A 1 787 ? 17.734 -7.055 -28.812 1 94.19 787 GLY A N 1
ATOM 6207 C CA . GLY A 1 787 ? 17.062 -6.105 -29.688 1 94.19 787 GLY A CA 1
ATOM 6208 C C . GLY A 1 787 ? 17.203 -6.449 -31.156 1 94.19 787 GLY A C 1
ATOM 6209 O O . GLY A 1 787 ? 17.797 -7.473 -31.516 1 94.19 787 GLY A O 1
ATOM 6210 N N . PRO A 1 788 ? 16.719 -5.586 -32 1 93.5 788 PRO A N 1
ATOM 6211 C CA . PRO A 1 788 ? 16.703 -5.867 -33.438 1 93.5 788 PRO A CA 1
ATOM 6212 C C . PRO A 1 788 ? 18.109 -5.977 -34.031 1 93.5 788 PRO A C 1
ATOM 6214 O O . PRO A 1 788 ? 18.312 -6.648 -35.062 1 93.5 788 PRO A O 1
ATOM 6217 N N . ASN A 1 789 ? 19.062 -5.375 -33.406 1 91.88 789 ASN A N 1
ATOM 6218 C CA . ASN A 1 789 ? 20.422 -5.438 -33.906 1 91.88 789 ASN A CA 1
ATOM 6219 C C . ASN A 1 789 ? 21.047 -6.809 -33.688 1 91.88 789 ASN A C 1
ATOM 6221 O O . ASN A 1 789 ? 21.969 -7.219 -34.406 1 91.88 789 ASN A O 1
ATOM 6225 N N . ASP A 1 790 ? 20.578 -7.488 -32.688 1 93.94 790 ASP A N 1
ATOM 6226 C CA . ASP A 1 790 ? 21.203 -8.742 -32.281 1 93.94 790 ASP A CA 1
ATOM 6227 C C . ASP A 1 790 ? 20.328 -9.938 -32.656 1 93.94 790 ASP A C 1
ATOM 6229 O O . ASP A 1 790 ? 20.828 -10.977 -33.094 1 93.94 790 ASP A O 1
ATOM 6233 N N . ASN A 1 791 ? 19.062 -9.805 -32.5 1 95.69 791 ASN A N 1
ATOM 6234 C CA . ASN A 1 791 ? 18.125 -10.914 -32.656 1 95.69 791 ASN A CA 1
ATOM 6235 C C . ASN A 1 791 ? 17.25 -10.719 -33.875 1 95.69 791 ASN A C 1
ATOM 6237 O O . ASN A 1 791 ? 16.438 -9.789 -33.938 1 95.69 791 ASN A O 1
ATOM 6241 N N . MET A 1 792 ? 17.266 -11.641 -34.781 1 94.75 792 MET A N 1
ATOM 6242 C CA . MET A 1 792 ? 16.594 -11.531 -36.062 1 94.75 792 MET A CA 1
ATOM 6243 C C . MET A 1 792 ? 15.078 -11.586 -35.906 1 94.75 792 MET A C 1
ATOM 6245 O O . MET A 1 792 ? 14.336 -10.961 -36.656 1 94.75 792 MET A O 1
ATOM 6249 N N . TYR A 1 793 ? 14.617 -12.398 -34.969 1 95.44 793 TYR A N 1
ATOM 6250 C CA . TYR A 1 793 ? 13.18 -12.445 -34.719 1 95.44 793 TYR A CA 1
ATOM 6251 C C . TYR A 1 793 ? 12.672 -11.109 -34.219 1 95.44 793 TYR A C 1
ATOM 6253 O O . TYR A 1 793 ? 11.617 -10.633 -34.625 1 95.44 793 TYR A O 1
ATOM 6261 N N . THR A 1 794 ? 13.43 -10.492 -33.281 1 95.5 794 THR A N 1
ATOM 6262 C CA . THR A 1 794 ? 13.07 -9.156 -32.812 1 95.5 794 THR A CA 1
ATOM 6263 C C . THR A 1 794 ? 13.047 -8.156 -33.969 1 95.5 794 THR A C 1
ATOM 6265 O O . THR A 1 794 ? 12.148 -7.316 -34.031 1 95.5 794 THR A O 1
ATOM 6268 N N . ARG A 1 795 ? 14.016 -8.234 -34.781 1 93.62 795 ARG A N 1
ATOM 6269 C CA . ARG A 1 795 ? 14.094 -7.348 -35.938 1 93.62 795 ARG A CA 1
ATOM 6270 C C . ARG A 1 795 ? 12.875 -7.516 -36.844 1 93.62 795 ARG A C 1
ATOM 6272 O O . ARG A 1 795 ? 12.266 -6.527 -37.281 1 93.62 795 ARG A O 1
ATOM 6279 N N . ARG A 1 796 ? 12.586 -8.703 -37.125 1 93.38 796 ARG A N 1
ATOM 6280 C CA . ARG A 1 796 ? 11.438 -9 -37.969 1 93.38 796 ARG A CA 1
ATOM 6281 C C . ARG A 1 796 ? 10.148 -8.461 -37.344 1 93.38 796 ARG A C 1
ATOM 6283 O O . ARG A 1 796 ? 9.359 -7.805 -38.031 1 93.38 796 ARG A O 1
ATOM 6290 N N . ARG A 1 797 ? 9.93 -8.766 -36.094 1 93.56 797 ARG A N 1
ATOM 6291 C CA . ARG A 1 797 ? 8.711 -8.328 -35.406 1 93.56 797 ARG A CA 1
ATOM 6292 C C . ARG A 1 797 ? 8.625 -6.809 -35.375 1 93.56 797 ARG A C 1
ATOM 6294 O O . ARG A 1 797 ? 7.535 -6.242 -35.5 1 93.56 797 ARG A O 1
ATOM 6301 N N . SER A 1 798 ? 9.734 -6.199 -35.125 1 91.38 798 SER A N 1
ATOM 6302 C CA . SER A 1 798 ? 9.781 -4.742 -35.125 1 91.38 798 SER A CA 1
ATOM 6303 C C . SER A 1 798 ? 9.406 -4.152 -36.469 1 91.38 798 SER A C 1
ATOM 6305 O O . SER A 1 798 ? 8.695 -3.145 -36.531 1 91.38 798 SER A O 1
ATOM 6307 N N . GLN A 1 799 ? 9.797 -4.719 -37.5 1 88.31 799 GLN A N 1
ATOM 6308 C CA . GLN A 1 799 ? 9.547 -4.238 -38.875 1 88.31 799 GLN A CA 1
ATOM 6309 C C . GLN A 1 799 ? 8.094 -4.484 -39.281 1 88.31 799 GLN A C 1
ATOM 6311 O O . GLN A 1 799 ? 7.5 -3.662 -39.969 1 88.31 799 GLN A O 1
ATOM 6316 N N . GLU A 1 800 ? 7.609 -5.609 -38.812 1 85.75 800 GLU A N 1
ATOM 6317 C CA . GLU A 1 800 ? 6.234 -5.969 -39.125 1 85.75 800 GLU A CA 1
ATOM 6318 C C . GLU A 1 800 ? 5.242 -5.195 -38.281 1 85.75 800 GLU A C 1
ATOM 6320 O O . GLU A 1 800 ? 4.043 -5.18 -38.562 1 85.75 800 GLU A O 1
ATOM 6325 N N . GLY A 1 801 ? 5.707 -4.578 -37.281 1 76.38 801 GLY A N 1
ATOM 6326 C CA . GLY A 1 801 ? 4.836 -3.848 -36.375 1 76.38 801 GLY A CA 1
ATOM 6327 C C . GLY A 1 801 ? 4.301 -4.707 -35.25 1 76.38 801 GLY A C 1
ATOM 6328 O O . GLY A 1 801 ? 3.424 -4.277 -34.469 1 76.38 801 GLY A O 1
ATOM 6329 N N . GLY A 1 802 ? 4.762 -5.863 -35.156 1 74.88 802 GLY A N 1
ATOM 6330 C CA . GLY A 1 802 ? 4.281 -6.785 -34.125 1 74.88 802 GLY A CA 1
ATOM 6331 C C . GLY A 1 802 ? 4.82 -6.48 -32.75 1 74.88 802 GLY A C 1
ATOM 6332 O O . GLY A 1 802 ? 4.258 -6.922 -31.75 1 74.88 802 GLY A O 1
ATOM 6333 N N . SER A 1 803 ? 5.871 -5.914 -32.656 1 75.31 803 SER A N 1
ATOM 6334 C CA . SER A 1 803 ? 6.438 -5.465 -31.391 1 75.31 803 SER A CA 1
ATOM 6335 C C . SER A 1 803 ? 6.469 -3.941 -31.312 1 75.31 803 SER A C 1
ATOM 6337 O O . SER A 1 803 ? 7.422 -3.359 -30.781 1 75.31 803 SER A O 1
ATOM 6339 N N . ARG A 1 804 ? 5.453 -3.4 -31.75 1 78.12 804 ARG A N 1
ATOM 6340 C CA . ARG A 1 804 ? 5.426 -1.95 -31.922 1 78.12 804 ARG A CA 1
ATOM 6341 C C . ARG A 1 804 ? 5.168 -1.25 -30.594 1 78.12 804 ARG A C 1
ATOM 6343 O O . ARG A 1 804 ? 5.195 -0.02 -30.516 1 78.12 804 ARG A O 1
ATOM 6350 N N . GLN A 1 805 ? 4.938 -2.074 -29.609 1 86.31 805 GLN A N 1
ATOM 6351 C CA . GLN A 1 805 ? 4.582 -1.47 -28.328 1 86.31 805 GLN A CA 1
ATOM 6352 C C . GLN A 1 805 ? 5.719 -0.601 -27.797 1 86.31 805 GLN A C 1
ATOM 6354 O O . GLN A 1 805 ? 5.477 0.481 -27.266 1 86.31 805 GLN A O 1
ATOM 6359 N N . ILE A 1 806 ? 6.941 -1.159 -27.953 1 92.94 806 ILE A N 1
ATOM 6360 C CA . ILE A 1 806 ? 8.156 -0.417 -27.641 1 92.94 806 ILE A CA 1
ATOM 6361 C C . ILE A 1 806 ? 9.016 -0.276 -28.891 1 92.94 806 ILE A C 1
ATOM 6363 O O . ILE A 1 806 ? 9.398 -1.274 -29.516 1 92.94 806 ILE A O 1
ATOM 6367 N N . THR A 1 807 ? 9.281 0.951 -29.25 1 94.62 807 THR A N 1
ATOM 6368 C CA . THR A 1 807 ? 10.102 1.219 -30.438 1 94.62 807 THR A CA 1
ATOM 6369 C C . THR A 1 807 ? 11.586 1.167 -30.078 1 94.62 807 THR A C 1
ATOM 6371 O O . THR A 1 807 ? 12.031 1.823 -29.141 1 94.62 807 THR A O 1
ATOM 6374 N N . PHE A 1 808 ? 12.297 0.378 -30.844 1 95.31 808 PHE A N 1
ATOM 6375 C CA . PHE A 1 808 ? 13.75 0.329 -30.688 1 95.31 808 PHE A CA 1
ATOM 6376 C C . PHE A 1 808 ? 14.414 1.461 -31.453 1 95.31 808 PHE A C 1
ATOM 6378 O O . PHE A 1 808 ? 14.188 1.622 -32.656 1 95.31 808 PHE A O 1
ATOM 6385 N N . LEU A 1 809 ? 15.227 2.156 -30.781 1 94.62 809 LEU A N 1
ATOM 6386 C CA . LEU A 1 809 ? 15.906 3.299 -31.391 1 94.62 809 LEU A CA 1
ATOM 6387 C C . LEU A 1 809 ? 17.25 2.887 -31.984 1 94.62 809 LEU A C 1
ATOM 6389 O O . LEU A 1 809 ? 17.828 1.876 -31.562 1 94.62 809 LEU A O 1
ATOM 6393 N N . PRO A 1 810 ? 17.797 3.738 -32.875 1 90.81 810 PRO A N 1
ATOM 6394 C CA . PRO A 1 810 ? 19.109 3.426 -33.469 1 90.81 810 PRO A CA 1
ATOM 6395 C C . PRO A 1 810 ? 20.219 3.365 -32.438 1 90.81 810 PRO A C 1
ATOM 6397 O O . PRO A 1 810 ? 21.172 2.605 -32.594 1 90.81 810 PRO A O 1
ATOM 6400 N N . SER A 1 811 ? 20.078 4.008 -31.359 1 88.94 811 SER A N 1
ATOM 6401 C CA . SER A 1 811 ? 21.062 4.016 -30.281 1 88.94 811 SER A CA 1
ATOM 6402 C C . SER A 1 811 ? 21.016 2.723 -29.484 1 88.94 811 SER A C 1
ATOM 6404 O O . SER A 1 811 ? 21.922 2.441 -28.688 1 88.94 811 SER A O 1
ATOM 6406 N N . GLY A 1 812 ? 20.031 1.938 -29.734 1 89.81 812 GLY A N 1
ATOM 6407 C CA . GLY A 1 812 ? 19.797 0.757 -28.922 1 89.81 812 GLY A CA 1
ATOM 6408 C C . GLY A 1 812 ? 18.797 0.998 -27.812 1 89.81 812 GLY A C 1
ATOM 6409 O O . GLY A 1 812 ? 18.375 0.058 -27.125 1 89.81 812 GLY A O 1
ATOM 6410 N N . GLY A 1 813 ? 18.406 2.316 -27.703 1 94.25 813 GLY A N 1
ATOM 6411 C CA . GLY A 1 813 ? 17.453 2.691 -26.672 1 94.25 813 GLY A CA 1
ATOM 6412 C C . GLY A 1 813 ? 16.016 2.391 -27.031 1 94.25 813 GLY A C 1
ATOM 6413 O O . GLY A 1 813 ? 15.75 1.626 -27.953 1 94.25 813 GLY A O 1
ATOM 6414 N N . PHE A 1 814 ? 15.148 2.861 -26.172 1 96.62 814 PHE A N 1
ATOM 6415 C CA . PHE A 1 814 ? 13.742 2.516 -26.297 1 96.62 814 PHE A CA 1
ATOM 6416 C C . PHE A 1 814 ? 12.875 3.771 -26.344 1 96.62 814 PHE A C 1
ATOM 6418 O O . PHE A 1 814 ? 13.234 4.797 -25.75 1 96.62 814 PHE A O 1
ATOM 6425 N N . LYS A 1 815 ? 11.875 3.688 -27.062 1 96.06 815 LYS A N 1
ATOM 6426 C CA . LYS A 1 815 ? 10.844 4.723 -27.062 1 96.06 815 LYS A CA 1
ATOM 6427 C C . LYS A 1 815 ? 9.477 4.137 -26.719 1 96.06 815 LYS A C 1
ATOM 6429 O O . LYS A 1 815 ? 9.062 3.141 -27.312 1 96.06 815 LYS A O 1
ATOM 6434 N N . LEU A 1 816 ? 8.836 4.586 -25.781 1 96.06 816 LEU A N 1
ATOM 6435 C CA . LEU A 1 816 ? 7.477 4.246 -25.375 1 96.06 816 LEU A CA 1
ATOM 6436 C C . LEU A 1 816 ? 6.594 5.492 -25.359 1 96.06 816 LEU A C 1
ATOM 6438 O O . LEU A 1 816 ? 6.844 6.418 -24.578 1 96.06 816 LEU A O 1
ATOM 6442 N N . HIS A 1 817 ? 5.547 5.426 -26.172 1 92.75 817 HIS A N 1
ATOM 6443 C CA . HIS A 1 817 ? 4.684 6.59 -26.344 1 92.75 817 HIS A CA 1
ATOM 6444 C C . HIS A 1 817 ? 5.488 7.824 -26.719 1 92.75 817 HIS A C 1
ATOM 6446 O O . HIS A 1 817 ? 6.223 7.812 -27.703 1 92.75 817 HIS A O 1
ATOM 6452 N N . ASP A 1 818 ? 5.617 8.82 -25.859 1 88.69 818 ASP A N 1
ATOM 6453 C CA . ASP A 1 818 ? 6.305 10.055 -26.234 1 88.69 818 ASP A CA 1
ATOM 6454 C C . ASP A 1 818 ? 7.613 10.211 -25.469 1 88.69 818 ASP A C 1
ATOM 6456 O O . ASP A 1 818 ? 8.203 11.289 -25.453 1 88.69 818 ASP A O 1
ATOM 6460 N N . ARG A 1 819 ? 8.094 9.094 -24.875 1 92.69 819 ARG A N 1
ATOM 6461 C CA . ARG A 1 819 ? 9.32 9.164 -24.078 1 92.69 819 ARG A CA 1
ATOM 6462 C C . ARG A 1 819 ? 10.398 8.258 -24.656 1 92.69 819 ARG A C 1
ATOM 6464 O O . ARG A 1 819 ? 10.109 7.164 -25.141 1 92.69 819 ARG A O 1
ATOM 6471 N N . THR A 1 820 ? 11.617 8.742 -24.562 1 93.69 820 THR A N 1
ATOM 6472 C CA . THR A 1 820 ? 12.766 7.977 -25.031 1 93.69 820 THR A CA 1
ATOM 6473 C C . THR A 1 820 ? 13.703 7.652 -23.859 1 93.69 820 THR A C 1
ATOM 6475 O O . THR A 1 820 ? 13.859 8.461 -22.953 1 93.69 820 THR A O 1
ATOM 6478 N N . PHE A 1 821 ? 14.305 6.543 -23.891 1 94.12 821 PHE A N 1
ATOM 6479 C CA . PHE A 1 821 ? 15.242 6.047 -22.891 1 94.12 821 PHE A CA 1
ATOM 6480 C C . PHE A 1 821 ? 16.531 5.551 -23.547 1 94.12 821 PHE A C 1
ATOM 6482 O O . PHE A 1 821 ? 16.562 4.441 -24.078 1 94.12 821 PHE A O 1
ATOM 6489 N N . GLU A 1 822 ? 17.562 6.293 -23.453 1 92.31 822 GLU A N 1
ATOM 6490 C CA . GLU A 1 822 ? 18.75 5.992 -24.25 1 92.31 822 GLU A CA 1
ATOM 6491 C C . GLU A 1 822 ? 20 5.98 -23.375 1 92.31 822 GLU A C 1
ATOM 6493 O O . GLU A 1 822 ? 21.125 5.867 -23.891 1 92.31 822 GLU A O 1
ATOM 6498 N N . ARG A 1 823 ? 19.844 6.043 -22.109 1 86.25 823 ARG A N 1
ATOM 6499 C CA . ARG A 1 823 ? 21.016 6.062 -21.234 1 86.25 823 ARG A CA 1
ATOM 6500 C C . ARG A 1 823 ? 21.656 4.684 -21.141 1 86.25 823 ARG A C 1
ATOM 6502 O O . ARG A 1 823 ? 20.953 3.666 -21.141 1 86.25 823 ARG A O 1
ATOM 6509 N N . PRO A 1 824 ? 22.984 4.684 -20.984 1 87.12 824 PRO A N 1
ATOM 6510 C CA . PRO A 1 824 ? 23.641 3.393 -20.766 1 87.12 824 PRO A CA 1
ATOM 6511 C C . PRO A 1 824 ? 23.094 2.643 -19.562 1 87.12 824 PRO A C 1
ATOM 6513 O O . PRO A 1 824 ? 22.75 3.26 -18.547 1 87.12 824 PRO A O 1
ATOM 6516 N N . GLY A 1 825 ? 23 1.347 -19.625 1 87.31 825 GLY A N 1
ATOM 6517 C CA . GLY A 1 825 ? 22.516 0.511 -18.531 1 87.31 825 GLY A CA 1
ATOM 6518 C C . GLY A 1 825 ? 21 0.338 -18.547 1 87.31 825 GLY A C 1
ATOM 6519 O O . GLY A 1 825 ? 20.438 -0.341 -17.688 1 87.31 825 GLY A O 1
ATOM 6520 N N . THR A 1 826 ? 20.359 0.896 -19.625 1 92.75 826 THR A N 1
ATOM 6521 C CA . THR A 1 826 ? 18.906 0.812 -19.719 1 92.75 826 THR A CA 1
ATOM 6522 C C . THR A 1 826 ? 18.484 -0.519 -20.344 1 92.75 826 THR A C 1
ATOM 6524 O O . THR A 1 826 ? 19.094 -0.984 -21.297 1 92.75 826 THR A O 1
ATOM 6527 N N . GLY A 1 827 ? 17.578 -1.231 -19.703 1 94.62 827 GLY A N 1
ATOM 6528 C CA . GLY A 1 827 ? 16.984 -2.467 -20.203 1 94.62 827 GLY A CA 1
ATOM 6529 C C . GLY A 1 827 ? 15.469 -2.436 -20.234 1 94.62 827 GLY A C 1
ATOM 6530 O O . GLY A 1 827 ? 14.844 -1.631 -19.531 1 94.62 827 GLY A O 1
ATOM 6531 N N . ALA A 1 828 ? 14.914 -3.23 -21.094 1 96.75 828 ALA A N 1
ATOM 6532 C CA . ALA A 1 828 ? 13.461 -3.307 -21.219 1 96.75 828 ALA A CA 1
ATOM 6533 C C . ALA A 1 828 ? 12.984 -4.758 -21.234 1 96.75 828 ALA A C 1
ATOM 6535 O O . ALA A 1 828 ? 13.664 -5.629 -21.781 1 96.75 828 ALA A O 1
ATOM 6536 N N . LEU A 1 829 ? 11.945 -5.055 -20.609 1 96.94 829 LEU A N 1
ATOM 6537 C CA . LEU A 1 829 ? 11.172 -6.289 -20.641 1 96.94 829 LEU A CA 1
ATOM 6538 C C . LEU A 1 829 ? 9.703 -6.004 -20.953 1 96.94 829 LEU A C 1
ATOM 6540 O O . LEU A 1 829 ? 9.078 -5.16 -20.312 1 96.94 829 LEU A O 1
ATOM 6544 N N . PHE A 1 830 ? 9.133 -6.66 -22.016 1 97.69 830 PHE A N 1
ATOM 6545 C CA . PHE A 1 830 ? 7.73 -6.387 -22.297 1 97.69 830 PHE A CA 1
ATOM 6546 C C . PHE A 1 830 ? 7.086 -7.559 -23.016 1 97.69 830 PHE A C 1
ATOM 6548 O O . PHE A 1 830 ? 7.762 -8.289 -23.75 1 97.69 830 PHE A O 1
ATOM 6555 N N . LEU A 1 831 ? 5.828 -7.766 -22.828 1 97.56 831 LEU A N 1
ATOM 6556 C CA . LEU A 1 831 ? 5.008 -8.742 -23.547 1 97.56 831 LEU A CA 1
ATOM 6557 C C . LEU A 1 831 ? 4.574 -8.195 -24.906 1 97.56 831 LEU A C 1
ATOM 6559 O O . LEU A 1 831 ? 4.348 -6.996 -25.047 1 97.56 831 LEU A O 1
ATOM 6563 N N . SER A 1 832 ? 4.484 -9.055 -25.844 1 96.25 832 SER A N 1
ATOM 6564 C CA . SER A 1 832 ? 3.945 -8.781 -27.172 1 96.25 832 SER A CA 1
ATOM 6565 C C . SER A 1 832 ? 3.201 -9.992 -27.734 1 96.25 832 SER A C 1
ATOM 6567 O O . SER A 1 832 ? 3.523 -11.133 -27.391 1 96.25 832 SER A O 1
ATOM 6569 N N . PRO A 1 833 ? 2.203 -9.734 -28.5 1 94.38 833 PRO A N 1
ATOM 6570 C CA . PRO A 1 833 ? 1.486 -10.867 -29.094 1 94.38 833 PRO A CA 1
ATOM 6571 C C . PRO A 1 833 ? 2.271 -11.547 -30.203 1 94.38 833 PRO A C 1
ATOM 6573 O O . PRO A 1 833 ? 3.033 -10.891 -30.922 1 94.38 833 PRO A O 1
ATOM 6576 N N . SER A 1 834 ? 2.078 -12.812 -30.375 1 93.56 834 SER A N 1
ATOM 6577 C CA . SER A 1 834 ? 2.617 -13.531 -31.516 1 93.56 834 SER A CA 1
ATOM 6578 C C . SER A 1 834 ? 1.974 -13.062 -32.812 1 93.56 834 SER A C 1
ATOM 6580 O O . SER A 1 834 ? 0.951 -12.375 -32.812 1 93.56 834 SER A O 1
ATOM 6582 N N . PRO A 1 835 ? 2.543 -13.438 -33.938 1 90.88 835 PRO A N 1
ATOM 6583 C CA . PRO A 1 835 ? 1.927 -13.055 -35.219 1 90.88 835 PRO A CA 1
ATOM 6584 C C . PRO A 1 835 ? 0.492 -13.562 -35.344 1 90.88 835 PRO A C 1
ATOM 6586 O O . PRO A 1 835 ? -0.351 -12.891 -35.938 1 90.88 835 PRO A O 1
ATOM 6589 N N . THR A 1 836 ? 0.172 -14.711 -34.719 1 88.06 836 THR A N 1
ATOM 6590 C CA . THR A 1 836 ? -1.175 -15.266 -34.781 1 88.06 836 THR A CA 1
ATOM 6591 C C . THR A 1 836 ? -2.047 -14.703 -33.656 1 88.06 836 THR A C 1
ATOM 6593 O O . THR A 1 836 ? -3.264 -14.906 -33.656 1 88.06 836 THR A O 1
ATOM 6596 N N . ARG A 1 837 ? -1.46 -14.102 -32.75 1 90 837 ARG A N 1
ATOM 6597 C CA . ARG A 1 837 ? -2.111 -13.445 -31.609 1 90 837 ARG A CA 1
ATOM 6598 C C . ARG A 1 837 ? -2.684 -14.469 -30.641 1 90 837 ARG A C 1
ATOM 6600 O O . ARG A 1 837 ? -3.496 -14.125 -29.781 1 90 837 ARG A O 1
ATOM 6607 N N . THR A 1 838 ? -2.297 -15.68 -30.688 1 90.75 838 THR A N 1
ATOM 6608 C CA . THR A 1 838 ? -2.768 -16.734 -29.781 1 90.75 838 THR A CA 1
ATOM 6609 C C . THR A 1 838 ? -1.694 -17.078 -28.75 1 90.75 838 THR A C 1
ATOM 6611 O O . THR A 1 838 ? -1.963 -17.797 -27.797 1 90.75 838 THR A O 1
ATOM 6614 N N . ARG A 1 839 ? -0.521 -16.547 -29 1 95 839 ARG A N 1
ATOM 6615 C CA . ARG A 1 839 ? 0.605 -16.766 -28.109 1 95 839 ARG A CA 1
ATOM 6616 C C . ARG A 1 839 ? 1.253 -15.445 -27.703 1 95 839 ARG A C 1
ATOM 6618 O O . ARG A 1 839 ? 0.875 -14.383 -28.203 1 95 839 ARG A O 1
ATOM 6625 N N . LEU A 1 840 ? 2.182 -15.594 -26.781 1 96.06 840 LEU A N 1
ATOM 6626 C CA . LEU A 1 840 ? 2.861 -14.414 -26.25 1 96.06 840 LEU A CA 1
ATOM 6627 C C . LEU A 1 840 ? 4.363 -14.492 -26.516 1 96.06 840 LEU A C 1
ATOM 6629 O O . LEU A 1 840 ? 4.938 -15.578 -26.547 1 96.06 840 LEU A O 1
ATOM 6633 N N . GLY A 1 841 ? 4.891 -13.344 -26.75 1 96.5 841 GLY A N 1
ATOM 6634 C CA . GLY A 1 841 ? 6.332 -13.148 -26.672 1 96.5 841 GLY A CA 1
ATOM 6635 C C . GLY A 1 841 ? 6.738 -12.234 -25.531 1 96.5 841 GLY A C 1
ATOM 6636 O O . GLY A 1 841 ? 6.105 -11.195 -25.297 1 96.5 841 GLY A O 1
ATOM 6637 N N . LEU A 1 842 ? 7.672 -12.656 -24.734 1 97.94 842 LEU A N 1
ATOM 6638 C CA . LEU A 1 842 ? 8.328 -11.797 -23.75 1 97.94 842 LEU A CA 1
ATOM 6639 C C . LEU A 1 842 ? 9.688 -11.328 -24.266 1 97.94 842 LEU A C 1
ATOM 6641 O O . LEU A 1 842 ? 10.656 -12.086 -24.266 1 97.94 842 LEU A O 1
ATOM 6645 N N . PHE A 1 843 ? 9.734 -10.078 -24.641 1 97.75 843 PHE A N 1
ATOM 6646 C CA . PHE A 1 843 ? 10.945 -9.508 -25.219 1 97.75 843 PHE A CA 1
ATOM 6647 C C . PHE A 1 843 ? 11.812 -8.875 -24.125 1 97.75 843 PHE A C 1
ATOM 6649 O O . PHE A 1 843 ? 11.312 -8.141 -23.281 1 97.75 843 PHE A O 1
ATOM 6656 N N . ILE A 1 844 ? 13.07 -9.172 -24.156 1 97.56 844 ILE A N 1
ATOM 6657 C CA . ILE A 1 844 ? 14.062 -8.625 -23.234 1 97.56 844 ILE A CA 1
ATOM 6658 C C . ILE A 1 844 ? 15.242 -8.062 -24.031 1 97.56 844 ILE A C 1
ATOM 6660 O O . ILE A 1 844 ? 15.891 -8.773 -24.797 1 97.56 844 ILE A O 1
ATOM 6664 N N . ALA A 1 845 ? 15.492 -6.797 -23.844 1 96.56 845 ALA A N 1
ATOM 6665 C CA . ALA A 1 845 ? 16.562 -6.129 -24.562 1 96.56 845 ALA A CA 1
ATOM 6666 C C . ALA A 1 845 ? 17.25 -5.078 -23.688 1 96.56 845 ALA A C 1
ATOM 6668 O O . ALA A 1 845 ? 16.688 -4.641 -22.688 1 96.56 845 ALA A O 1
ATOM 6669 N N . GLY A 1 846 ? 18.484 -4.801 -24.016 1 94.94 846 GLY A N 1
ATOM 6670 C CA . GLY A 1 846 ? 19.266 -3.758 -23.359 1 94.94 846 GLY A CA 1
ATOM 6671 C C . GLY A 1 846 ? 20.109 -2.949 -24.328 1 94.94 846 GLY A C 1
ATOM 6672 O O . GLY A 1 846 ? 20.562 -3.469 -25.344 1 94.94 846 GLY A O 1
ATOM 6673 N N . ILE A 1 847 ? 20.266 -1.656 -23.938 1 93.31 847 ILE A N 1
ATOM 6674 C CA . ILE A 1 847 ? 21.156 -0.813 -24.734 1 93.31 847 ILE A CA 1
ATOM 6675 C C . ILE A 1 847 ? 22.562 -1.405 -24.734 1 93.31 847 ILE A C 1
ATOM 6677 O O . ILE A 1 847 ? 23.297 -1.268 -25.719 1 93.31 847 ILE A O 1
ATOM 6681 N N . ASP A 1 848 ? 22.922 -2.016 -23.656 1 91.19 848 ASP A N 1
ATOM 6682 C CA . ASP A 1 848 ? 24.203 -2.686 -23.469 1 91.19 848 ASP A CA 1
ATOM 6683 C C . ASP A 1 848 ? 24.047 -3.934 -22.594 1 91.19 848 ASP A C 1
ATOM 6685 O O . ASP A 1 848 ? 22.922 -4.348 -22.281 1 91.19 848 ASP A O 1
ATOM 6689 N N . ALA A 1 849 ? 25.141 -4.613 -22.266 1 89.69 849 ALA A N 1
ATOM 6690 C CA . ALA A 1 849 ? 25.125 -5.867 -21.516 1 89.69 849 ALA A CA 1
ATOM 6691 C C . ALA A 1 849 ? 24.5 -5.684 -20.141 1 89.69 849 ALA A C 1
ATOM 6693 O O . ALA A 1 849 ? 23.766 -6.555 -19.656 1 89.69 849 ALA A O 1
ATOM 6694 N N . ILE A 1 850 ? 24.75 -4.555 -19.516 1 87.94 850 ILE A N 1
ATOM 6695 C CA . ILE A 1 850 ? 24.266 -4.293 -18.172 1 87.94 850 ILE A CA 1
ATOM 6696 C C . ILE A 1 850 ? 22.734 -4.133 -18.203 1 87.94 850 ILE A C 1
ATOM 6698 O O . ILE A 1 850 ? 22.031 -4.691 -17.359 1 87.94 850 ILE A O 1
ATOM 6702 N N . GLY A 1 851 ? 22.234 -3.324 -19.156 1 90.69 851 GLY A N 1
ATOM 6703 C CA . GLY A 1 851 ? 20.797 -3.156 -19.312 1 90.69 851 GLY A CA 1
ATOM 6704 C C . GLY A 1 851 ? 20.078 -4.457 -19.594 1 90.69 851 GLY A C 1
ATOM 6705 O O . GLY A 1 851 ? 18.984 -4.688 -19.078 1 90.69 851 GLY A O 1
ATOM 6706 N N . LEU A 1 852 ? 20.703 -5.316 -20.438 1 93.06 852 LEU A N 1
ATOM 6707 C CA . LEU A 1 852 ? 20.125 -6.609 -20.766 1 93.06 852 LEU A CA 1
ATOM 6708 C C . LEU A 1 852 ? 20.016 -7.5 -19.531 1 93.06 852 LEU A C 1
ATOM 6710 O O . LEU A 1 852 ? 18.984 -8.141 -19.312 1 93.06 852 LEU A O 1
ATOM 6714 N N . GLN A 1 853 ? 21.031 -7.527 -18.766 1 91 853 GLN A N 1
ATOM 6715 C CA . GLN A 1 853 ? 21.047 -8.352 -17.562 1 91 853 GLN A CA 1
ATOM 6716 C C . GLN A 1 853 ? 20 -7.867 -16.547 1 91 853 GLN A C 1
ATOM 6718 O O . GLN A 1 853 ? 19.312 -8.68 -15.93 1 91 853 GLN A O 1
ATOM 6723 N N . ARG A 1 854 ? 19.891 -6.551 -16.391 1 89.88 854 ARG A N 1
ATOM 6724 C CA . ARG A 1 854 ? 18.922 -5.977 -15.461 1 89.88 854 ARG A CA 1
ATOM 6725 C C . ARG A 1 854 ? 17.5 -6.402 -15.828 1 89.88 854 ARG A C 1
ATOM 6727 O O . ARG A 1 854 ? 16.719 -6.789 -14.953 1 89.88 854 ARG A O 1
ATOM 6734 N N . ALA A 1 855 ? 17.25 -6.32 -17.047 1 93.62 855 ALA A N 1
ATOM 6735 C CA . ALA A 1 855 ? 15.898 -6.664 -17.516 1 93.62 855 ALA A CA 1
ATOM 6736 C C . ALA A 1 855 ? 15.648 -8.164 -17.391 1 93.62 855 ALA A C 1
ATOM 6738 O O . ALA A 1 855 ? 14.578 -8.586 -16.938 1 93.62 855 ALA A O 1
ATOM 6739 N N . ALA A 1 856 ? 16.594 -8.984 -17.719 1 94.25 856 ALA A N 1
ATOM 6740 C CA . ALA A 1 856 ? 16.422 -10.438 -17.766 1 94.25 856 ALA A CA 1
ATOM 6741 C C . ALA A 1 856 ? 16.188 -11.008 -16.375 1 94.25 856 ALA A C 1
ATOM 6743 O O . ALA A 1 856 ? 15.438 -11.969 -16.188 1 94.25 856 ALA A O 1
ATOM 6744 N N . TRP A 1 857 ? 16.766 -10.453 -15.383 1 92.12 857 TRP A N 1
ATOM 6745 C CA . TRP A 1 857 ? 16.719 -11 -14.031 1 92.12 857 TRP A CA 1
ATOM 6746 C C . TRP A 1 857 ? 15.461 -10.531 -13.312 1 92.12 857 TRP A C 1
ATOM 6748 O O . TRP A 1 857 ? 15.234 -10.898 -12.156 1 92.12 857 TRP A O 1
ATOM 6758 N N . THR A 1 858 ? 14.594 -9.812 -14.055 1 92.81 858 THR A N 1
ATOM 6759 C CA . THR A 1 858 ? 13.336 -9.398 -13.445 1 92.81 858 THR A CA 1
ATOM 6760 C C . THR A 1 858 ? 12.234 -10.422 -13.719 1 92.81 858 THR A C 1
ATOM 6762 O O . THR A 1 858 ? 11.148 -10.336 -13.141 1 92.81 858 THR A O 1
ATOM 6765 N N . ILE A 1 859 ? 12.484 -11.414 -14.562 1 95.31 859 ILE A N 1
ATOM 6766 C CA . ILE A 1 859 ? 11.469 -12.398 -14.891 1 95.31 859 ILE A CA 1
ATOM 6767 C C . ILE A 1 859 ? 10.938 -13.039 -13.609 1 95.31 859 ILE A C 1
ATOM 6769 O O . ILE A 1 859 ? 11.719 -13.508 -12.773 1 95.31 859 ILE A O 1
ATOM 6773 N N . PRO A 1 860 ? 9.656 -13.086 -13.398 1 94.88 860 PRO A N 1
ATOM 6774 C CA . PRO A 1 860 ? 9.102 -13.508 -12.109 1 94.88 860 PRO A CA 1
ATOM 6775 C C . PRO A 1 860 ? 8.922 -15.023 -12.016 1 94.88 860 PRO A C 1
ATOM 6777 O O . PRO A 1 860 ? 7.789 -15.516 -12.055 1 94.88 860 PRO A O 1
ATOM 6780 N N . PHE A 1 861 ? 9.922 -15.766 -11.641 1 94.44 861 PHE A N 1
ATOM 6781 C CA . PHE A 1 861 ? 9.875 -17.219 -11.539 1 94.44 861 PHE A CA 1
ATOM 6782 C C . PHE A 1 861 ? 9.297 -17.656 -10.195 1 94.44 861 PHE A C 1
ATOM 6784 O O . PHE A 1 861 ? 9.008 -18.828 -9.984 1 94.44 861 PHE A O 1
ATOM 6791 N N . ARG A 1 862 ? 9.055 -16.703 -9.281 1 93 862 ARG A N 1
ATOM 6792 C CA . ARG A 1 862 ? 8.508 -16.984 -7.957 1 93 862 ARG A CA 1
ATOM 6793 C C . ARG A 1 862 ? 7.281 -16.109 -7.68 1 93 862 ARG A C 1
ATOM 6795 O O . ARG A 1 862 ? 7.172 -15 -8.203 1 93 862 ARG A O 1
ATOM 6802 N N . THR A 1 863 ? 6.445 -16.609 -6.844 1 93.19 863 THR A N 1
ATOM 6803 C CA . THR A 1 863 ? 5.246 -15.844 -6.504 1 93.19 863 THR A CA 1
ATOM 6804 C C . THR A 1 863 ? 5.605 -14.602 -5.699 1 93.19 863 THR A C 1
ATOM 6806 O O . THR A 1 863 ? 6.605 -14.586 -4.977 1 93.19 863 THR A O 1
ATOM 6809 N N . GLY A 1 864 ? 4.863 -13.602 -5.875 1 92.94 864 GLY A N 1
ATOM 6810 C CA . GLY A 1 864 ? 5.023 -12.391 -5.09 1 92.94 864 GLY A CA 1
ATOM 6811 C C . GLY A 1 864 ? 5.926 -11.367 -5.746 1 92.94 864 GLY A C 1
ATOM 6812 O O . GLY A 1 864 ? 5.969 -10.211 -5.324 1 92.94 864 GLY A O 1
ATOM 6813 N N . ILE A 1 865 ? 6.688 -11.727 -6.785 1 93.62 865 ILE A N 1
ATOM 6814 C CA . ILE A 1 865 ? 7.512 -10.773 -7.527 1 93.62 865 ILE A CA 1
ATOM 6815 C C . ILE A 1 865 ? 6.629 -9.938 -8.453 1 93.62 865 ILE A C 1
ATOM 6817 O O . ILE A 1 865 ? 5.832 -10.484 -9.219 1 93.62 865 ILE A O 1
ATOM 6821 N N . GLU A 1 866 ? 6.734 -8.68 -8.359 1 95.38 866 GLU A N 1
ATOM 6822 C CA . GLU A 1 866 ? 5.855 -7.766 -9.086 1 95.38 866 GLU A CA 1
ATOM 6823 C C . GLU A 1 866 ? 6.461 -7.363 -10.422 1 95.38 866 GLU A C 1
ATOM 6825 O O . GLU A 1 866 ? 7.398 -6.559 -10.477 1 95.38 866 GLU A O 1
ATOM 6830 N N . VAL A 1 867 ? 5.922 -7.871 -11.523 1 97.06 867 VAL A N 1
ATOM 6831 C CA . VAL A 1 867 ? 6.383 -7.523 -12.859 1 97.06 867 VAL A CA 1
ATOM 6832 C C . VAL A 1 867 ? 5.184 -7.316 -13.781 1 97.06 867 VAL A C 1
ATOM 6834 O O . VAL A 1 867 ? 4.5 -8.273 -14.148 1 97.06 867 VAL A O 1
ATOM 6837 N N . PRO A 1 868 ? 4.922 -6.098 -14.227 1 98.12 868 PRO A N 1
ATOM 6838 C CA . PRO A 1 868 ? 3.797 -5.82 -15.125 1 98.12 868 PRO A CA 1
ATOM 6839 C C . PRO A 1 868 ? 4.039 -6.324 -16.547 1 98.12 868 PRO A C 1
ATOM 6841 O O . PRO A 1 868 ? 4.871 -7.207 -16.75 1 98.12 868 PRO A O 1
ATOM 6844 N N . ASP A 1 869 ? 3.23 -5.852 -17.562 1 98.31 869 ASP A N 1
ATOM 6845 C CA . ASP A 1 869 ? 3.369 -6.242 -18.969 1 98.31 869 ASP A CA 1
ATOM 6846 C C . ASP A 1 869 ? 4.695 -5.754 -19.531 1 98.31 869 ASP A C 1
ATOM 6848 O O . ASP A 1 869 ? 5.266 -6.395 -20.422 1 98.31 869 ASP A O 1
ATOM 6852 N N . TYR A 1 870 ? 5.055 -4.562 -19.016 1 98.06 870 TYR A N 1
ATOM 6853 C CA . TYR A 1 870 ? 6.312 -3.99 -19.484 1 98.06 870 TYR A CA 1
ATOM 6854 C C . TYR A 1 870 ? 6.992 -3.186 -18.375 1 98.06 870 TYR A C 1
ATOM 6856 O O . TYR A 1 870 ? 6.328 -2.676 -17.484 1 98.06 870 TYR A O 1
ATOM 6864 N N . MET A 1 871 ? 8.25 -3.086 -18.406 1 96.88 871 MET A N 1
ATOM 6865 C CA . MET A 1 871 ? 9.047 -2.213 -17.562 1 96.88 871 MET A CA 1
ATOM 6866 C C . MET A 1 871 ? 10.352 -1.829 -18.25 1 96.88 871 MET A C 1
ATOM 6868 O O . MET A 1 871 ? 10.945 -2.639 -18.953 1 96.88 871 MET A O 1
ATOM 6872 N N . ILE A 1 872 ? 10.719 -0.635 -18.172 1 96.88 872 ILE A N 1
ATOM 6873 C CA . ILE A 1 872 ? 12.008 -0.109 -18.594 1 96.88 872 ILE A CA 1
ATOM 6874 C C . ILE A 1 872 ? 12.82 0.322 -17.375 1 96.88 872 ILE A C 1
ATOM 6876 O O . ILE A 1 872 ? 12.344 1.124 -16.562 1 96.88 872 ILE A O 1
ATOM 6880 N N . VAL A 1 873 ? 13.969 -0.243 -17.25 1 92.06 873 VAL A N 1
ATOM 6881 C CA . VAL A 1 873 ? 14.766 -0.038 -16.031 1 92.06 873 VAL A CA 1
ATOM 6882 C C . VAL A 1 873 ? 16.094 0.624 -16.391 1 92.06 873 VAL A C 1
ATOM 6884 O O . VAL A 1 873 ? 16.547 0.544 -17.531 1 92.06 873 VAL A O 1
ATOM 6887 N N . GLY A 1 874 ? 16.641 1.338 -15.453 1 86.5 874 GLY A N 1
ATOM 6888 C CA . GLY A 1 874 ? 17.922 1.997 -15.633 1 86.5 874 GLY A CA 1
ATOM 6889 C C . GLY A 1 874 ? 18.891 1.763 -14.484 1 86.5 874 GLY A C 1
ATOM 6890 O O . GLY A 1 874 ? 18.781 0.758 -13.781 1 86.5 874 GLY A O 1
ATOM 6891 N N . ASP A 1 875 ? 19.781 2.619 -14.336 1 79.56 875 ASP A N 1
ATOM 6892 C CA . ASP A 1 875 ? 20.922 2.418 -13.438 1 79.56 875 ASP A CA 1
ATOM 6893 C C . ASP A 1 875 ? 20.469 2.479 -11.977 1 79.56 875 ASP A C 1
ATOM 6895 O O . ASP A 1 875 ? 21.156 1.947 -11.094 1 79.56 875 ASP A O 1
ATOM 6899 N N . GLU A 1 876 ? 19.344 3.01 -11.703 1 85.19 876 GLU A N 1
ATOM 6900 C CA . GLU A 1 876 ? 18.906 3.1 -10.312 1 85.19 876 GLU A CA 1
ATOM 6901 C C . GLU A 1 876 ? 18.031 1.907 -9.938 1 85.19 876 GLU A C 1
ATOM 6903 O O . GLU A 1 876 ? 17.594 1.791 -8.789 1 85.19 876 GLU A O 1
ATOM 6908 N N . TYR A 1 877 ? 17.797 1.094 -10.961 1 82.44 877 TYR A N 1
ATOM 6909 C CA . TYR A 1 877 ? 17.188 -0.2 -10.688 1 82.44 877 TYR A CA 1
ATOM 6910 C C . TYR A 1 877 ? 18.25 -1.271 -10.461 1 82.44 877 TYR A C 1
ATOM 6912 O O . TYR A 1 877 ? 19.031 -1.562 -11.352 1 82.44 877 TYR A O 1
ATOM 6920 N N . GLY A 1 878 ? 18.484 -1.753 -9.344 1 69.38 878 GLY A N 1
ATOM 6921 C CA . GLY A 1 878 ? 19.531 -2.713 -9.008 1 69.38 878 GLY A CA 1
ATOM 6922 C C . GLY A 1 878 ? 19.422 -4.004 -9.805 1 69.38 878 GLY A C 1
ATOM 6923 O O . GLY A 1 878 ? 18.391 -4.273 -10.43 1 69.38 878 GLY A O 1
ATOM 6924 N N . ASP A 1 879 ? 20.562 -4.66 -9.93 1 63.34 879 ASP A N 1
ATOM 6925 C CA . ASP A 1 879 ? 20.625 -5.965 -10.578 1 63.34 879 ASP A CA 1
ATOM 6926 C C . ASP A 1 879 ? 19.812 -7.004 -9.805 1 63.34 879 ASP A C 1
ATOM 6928 O O . ASP A 1 879 ? 20.156 -7.34 -8.664 1 63.34 879 ASP A O 1
ATOM 6932 N N . ALA A 1 880 ? 18.75 -7.395 -10.414 1 54.72 880 ALA A N 1
ATOM 6933 C CA . ALA A 1 880 ? 17.875 -8.359 -9.75 1 54.72 880 ALA A CA 1
ATOM 6934 C C . ALA A 1 880 ? 18.609 -9.664 -9.477 1 54.72 880 ALA A C 1
ATOM 6936 O O . ALA A 1 880 ? 18.188 -10.445 -8.617 1 54.72 880 ALA A O 1
ATOM 6937 N N . ALA A 1 881 ? 19.656 -9.914 -10.312 1 45.44 881 ALA A N 1
ATOM 6938 C CA . ALA A 1 881 ? 20.391 -11.164 -10.141 1 45.44 881 ALA A CA 1
ATOM 6939 C C . ALA A 1 881 ? 21.125 -11.195 -8.805 1 45.44 881 ALA A C 1
ATOM 6941 O O . ALA A 1 881 ? 21.156 -12.227 -8.133 1 45.44 881 ALA A O 1
ATOM 6942 N N . THR A 1 882 ? 21.844 -10.148 -8.578 1 53.06 882 THR A N 1
ATOM 6943 C CA . THR A 1 882 ? 22.719 -10.203 -7.414 1 53.06 882 THR A CA 1
ATOM 6944 C C . THR A 1 882 ? 22.297 -9.172 -6.371 1 53.06 882 THR A C 1
ATOM 6946 O O . THR A 1 882 ? 22.844 -9.141 -5.262 1 53.06 882 THR A O 1
ATOM 6949 N N . GLY A 1 883 ? 21.047 -8.656 -6.559 1 48.19 883 GLY A N 1
ATOM 6950 C CA . GLY A 1 883 ? 20.594 -7.633 -5.629 1 48.19 883 GLY A CA 1
ATOM 6951 C C . GLY A 1 883 ? 21.656 -6.574 -5.363 1 48.19 883 GLY A C 1
ATOM 6952 O O . GLY A 1 883 ? 21.359 -5.527 -4.789 1 48.19 883 GLY A O 1
ATOM 6953 N N . TRP A 1 884 ? 23.031 -6.949 -5.531 1 43.28 884 TRP A N 1
ATOM 6954 C CA . TRP A 1 884 ? 24.094 -6.129 -4.957 1 43.28 884 TRP A CA 1
ATOM 6955 C C . TRP A 1 884 ? 24.906 -5.445 -6.047 1 43.28 884 TRP A C 1
ATOM 6957 O O . TRP A 1 884 ? 25.812 -4.66 -5.758 1 43.28 884 TRP A O 1
ATOM 6967 N N . THR A 1 885 ? 24.812 -5.934 -7.234 1 47.44 885 THR A N 1
ATOM 6968 C CA . THR A 1 885 ? 25.719 -5.25 -8.148 1 47.44 885 THR A CA 1
ATOM 6969 C C . THR A 1 885 ? 25.125 -3.922 -8.609 1 47.44 885 THR A C 1
ATOM 6971 O O . THR A 1 885 ? 24.312 -3.887 -9.547 1 47.44 885 THR A O 1
ATOM 6974 N N . ALA A 1 886 ? 24.859 -3.162 -7.664 1 49.34 886 ALA A N 1
ATOM 6975 C CA . ALA A 1 886 ? 24.375 -1.852 -8.086 1 49.34 886 ALA A CA 1
ATOM 6976 C C . ALA A 1 886 ? 25.5 -1.021 -8.703 1 49.34 886 ALA A C 1
ATOM 6978 O O . ALA A 1 886 ? 26.641 -1.066 -8.234 1 49.34 886 ALA A O 1
ATOM 6979 N N . GLY A 1 887 ? 25.484 -0.929 -10.016 1 50.78 887 GLY A N 1
ATOM 6980 C CA . GLY A 1 887 ? 26.375 0.121 -10.477 1 50.78 887 GLY A CA 1
ATOM 6981 C C . GLY A 1 887 ? 26.312 1.372 -9.617 1 50.78 887 GLY A C 1
ATOM 6982 O O . GLY A 1 887 ? 25.609 1.403 -8.609 1 50.78 887 GLY A O 1
ATOM 6983 N N . ASN A 1 888 ? 27.375 2.238 -9.773 1 49.97 888 ASN A N 1
ATOM 6984 C CA . ASN A 1 888 ? 27.578 3.465 -9.008 1 49.97 888 ASN A CA 1
ATOM 6985 C C . ASN A 1 888 ? 26.344 4.375 -9.07 1 49.97 888 ASN A C 1
ATOM 6987 O O . ASN A 1 888 ? 26.359 5.48 -8.531 1 49.97 888 ASN A O 1
ATOM 6991 N N . GLY A 1 889 ? 25.234 3.703 -9.383 1 52.09 889 GLY A N 1
ATOM 6992 C CA . GLY A 1 889 ? 24.141 4.645 -9.492 1 52.09 889 GLY A CA 1
ATOM 6993 C C . GLY A 1 889 ? 24.438 5.812 -10.414 1 52.09 889 GLY A C 1
ATOM 6994 O O . GLY A 1 889 ? 25.469 5.832 -11.078 1 52.09 889 GLY A O 1
ATOM 6995 N N . SER A 1 890 ? 23.5 6.719 -10.648 1 54.25 890 SER A N 1
ATOM 6996 C CA . SER A 1 890 ? 23.641 7.875 -11.523 1 54.25 890 SER A CA 1
ATOM 6997 C C . SER A 1 890 ? 24.781 8.773 -11.07 1 54.25 890 SER A C 1
ATOM 6999 O O . SER A 1 890 ? 24.922 9.062 -9.883 1 54.25 890 SER A O 1
ATOM 7001 N N . PRO A 1 891 ? 25.781 8.891 -11.938 1 49.97 891 PRO A N 1
ATOM 7002 C CA . PRO A 1 891 ? 26.844 9.836 -11.602 1 49.97 891 PRO A CA 1
ATOM 7003 C C . PRO A 1 891 ? 26.312 11.148 -11.023 1 49.97 891 PRO A C 1
ATOM 7005 O O . PRO A 1 891 ? 27.062 11.906 -10.398 1 49.97 891 PRO A O 1
ATOM 7008 N N . PHE A 1 892 ? 25.078 11.391 -11.422 1 49.28 892 PHE A N 1
ATOM 7009 C CA . PHE A 1 892 ? 24.531 12.688 -11.039 1 49.28 892 PHE A CA 1
ATOM 7010 C C . PHE A 1 892 ? 23.953 12.641 -9.633 1 49.28 892 PHE A C 1
ATOM 7012 O O . PHE A 1 892 ? 23.188 13.523 -9.242 1 49.28 892 PHE A O 1
ATOM 7019 N N . GLY A 1 893 ? 24.375 11.695 -9.008 1 55.28 893 GLY A N 1
ATOM 7020 C CA . GLY A 1 893 ? 23.875 11.688 -7.641 1 55.28 893 GLY A CA 1
ATOM 7021 C C . GLY A 1 893 ? 22.688 10.766 -7.445 1 55.28 893 GLY A C 1
ATOM 7022 O O . GLY A 1 893 ? 22.172 10.188 -8.406 1 55.28 893 GLY A O 1
ATOM 7023 N N . GLY A 1 894 ? 22.562 10.125 -6.242 1 64.31 894 GLY A N 1
ATOM 7024 C CA . GLY A 1 894 ? 21.453 9.258 -5.902 1 64.31 894 GLY A CA 1
ATOM 7025 C C . GLY A 1 894 ? 21.75 8.328 -4.742 1 64.31 894 GLY A C 1
ATOM 7026 O O . GLY A 1 894 ? 22.828 8.398 -4.145 1 64.31 894 GLY A O 1
ATOM 7027 N N . ALA A 1 895 ? 20.766 7.797 -4.312 1 69.31 895 ALA A N 1
ATOM 7028 C CA . ALA A 1 895 ? 20.797 6.945 -3.127 1 69.31 895 ALA A CA 1
ATOM 7029 C C . ALA A 1 895 ? 21.078 5.492 -3.504 1 69.31 895 ALA A C 1
ATOM 7031 O O . ALA A 1 895 ? 20.562 4.57 -2.863 1 69.31 895 ALA A O 1
ATOM 7032 N N . GLY A 1 896 ? 21.797 5.312 -4.691 1 79.44 896 GLY A N 1
ATOM 7033 C CA . GLY A 1 896 ? 22.016 3.932 -5.102 1 79.44 896 GLY A CA 1
ATOM 7034 C C . GLY A 1 896 ? 20.812 3.324 -5.805 1 79.44 896 GLY A C 1
ATOM 7035 O O . GLY A 1 896 ? 20.078 4.027 -6.496 1 79.44 896 GLY A O 1
ATOM 7036 N N . THR A 1 897 ? 20.719 1.946 -5.742 1 84.56 897 THR A N 1
ATOM 7037 C CA . THR A 1 897 ? 19.625 1.248 -6.398 1 84.56 897 THR A CA 1
ATOM 7038 C C . THR A 1 897 ? 18.344 1.346 -5.566 1 84.56 897 THR A C 1
ATOM 7040 O O . THR A 1 897 ? 18.391 1.186 -4.344 1 84.56 897 THR A O 1
ATOM 7043 N N . LYS A 1 898 ? 17.234 1.614 -6.242 1 89.62 898 LYS A N 1
ATOM 7044 C CA . LYS A 1 898 ? 16.016 2.027 -5.574 1 89.62 898 LYS A CA 1
ATOM 7045 C C . LYS A 1 898 ? 14.875 1.056 -5.867 1 89.62 898 LYS A C 1
ATOM 7047 O O . LYS A 1 898 ? 13.703 1.368 -5.625 1 89.62 898 LYS A O 1
ATOM 7052 N N . GLY A 1 899 ? 15.172 -0.139 -6.469 1 89.88 899 GLY A N 1
ATOM 7053 C CA . GLY A 1 899 ? 14.094 -1.05 -6.809 1 89.88 899 GLY A CA 1
ATOM 7054 C C . GLY A 1 899 ? 13.023 -0.41 -7.668 1 89.88 899 GLY A C 1
ATOM 7055 O O . GLY A 1 899 ? 13.328 0.203 -8.695 1 89.88 899 GLY A O 1
ATOM 7056 N N . VAL A 1 900 ? 11.844 -0.369 -7.219 1 91.62 900 VAL A N 1
ATOM 7057 C CA . VAL A 1 900 ? 10.703 0.178 -7.953 1 91.62 900 VAL A CA 1
ATOM 7058 C C . VAL A 1 900 ? 10.93 1.665 -8.219 1 91.62 900 VAL A C 1
ATOM 7060 O O . VAL A 1 900 ? 10.531 2.182 -9.266 1 91.62 900 VAL A O 1
ATOM 7063 N N . GLY A 1 901 ? 11.609 2.303 -7.293 1 91.06 901 GLY A N 1
ATOM 7064 C CA . GLY A 1 901 ? 11.867 3.725 -7.461 1 91.06 901 GLY A CA 1
ATOM 7065 C C . GLY A 1 901 ? 12.805 4.027 -8.609 1 91.06 901 GLY A C 1
ATOM 7066 O O . GLY A 1 901 ? 12.852 5.16 -9.102 1 91.06 901 GLY A O 1
ATOM 7067 N N . GLY A 1 902 ? 13.547 3.035 -9.094 1 89.06 902 GLY A N 1
ATOM 7068 C CA . GLY A 1 902 ? 14.531 3.223 -10.148 1 89.06 902 GLY A CA 1
ATOM 7069 C C . GLY A 1 902 ? 14.008 2.873 -11.531 1 89.06 902 GLY A C 1
ATOM 7070 O O . GLY A 1 902 ? 14.742 2.92 -12.516 1 89.06 902 GLY A O 1
ATOM 7071 N N . VAL A 1 903 ? 12.734 2.6 -11.68 1 93.06 903 VAL A N 1
ATOM 7072 C CA . VAL A 1 903 ? 12.117 2.219 -12.945 1 93.06 903 VAL A CA 1
ATOM 7073 C C . VAL A 1 903 ? 11.719 3.473 -13.719 1 93.06 903 VAL A C 1
ATOM 7075 O O . VAL A 1 903 ? 11.227 4.441 -13.133 1 93.06 903 VAL A O 1
ATOM 7078 N N . PHE A 1 904 ? 11.906 3.445 -15.062 1 94.38 904 PHE A N 1
ATOM 7079 C CA . PHE A 1 904 ? 11.594 4.586 -15.914 1 94.38 904 PHE A CA 1
ATOM 7080 C C . PHE A 1 904 ? 10.148 4.516 -16.391 1 94.38 904 PHE A C 1
ATOM 7082 O O . PHE A 1 904 ? 9.492 5.547 -16.562 1 94.38 904 PHE A O 1
ATOM 7089 N N . ALA A 1 905 ? 9.727 3.328 -16.656 1 97 905 ALA A N 1
ATOM 7090 C CA . ALA A 1 905 ? 8.367 3.117 -17.156 1 97 905 ALA A CA 1
ATOM 7091 C C . ALA A 1 905 ? 7.863 1.721 -16.797 1 97 905 ALA A C 1
ATOM 7093 O O . ALA A 1 905 ? 8.648 0.773 -16.719 1 97 905 ALA A O 1
ATOM 7094 N N . ALA A 1 906 ? 6.645 1.573 -16.531 1 98.06 906 ALA A N 1
ATOM 7095 C CA . ALA A 1 906 ? 6.02 0.285 -16.25 1 98.06 906 ALA A CA 1
ATOM 7096 C C . ALA A 1 906 ? 4.504 0.364 -16.422 1 98.06 906 ALA A C 1
ATOM 7098 O O . ALA A 1 906 ? 3.914 1.441 -16.312 1 98.06 906 ALA A O 1
ATOM 7099 N N . GLY A 1 907 ? 3.906 -0.743 -16.781 1 98.31 907 GLY A N 1
ATOM 7100 C CA . GLY A 1 907 ? 2.453 -0.73 -16.859 1 98.31 907 GLY A CA 1
ATOM 7101 C C . GLY A 1 907 ? 1.887 -1.908 -17.625 1 98.31 907 GLY A C 1
ATOM 7102 O O . GLY A 1 907 ? 2.496 -2.979 -17.672 1 98.31 907 GLY A O 1
ATOM 7103 N N . TYR A 1 908 ? 0.678 -1.741 -18.078 1 98.5 908 TYR A N 1
ATOM 7104 C CA . TYR A 1 908 ? -0.097 -2.75 -18.797 1 98.5 908 TYR A CA 1
ATOM 7105 C C . TYR A 1 908 ? -0.578 -2.217 -20.141 1 98.5 908 TYR A C 1
ATOM 7107 O O . TYR A 1 908 ? -0.852 -1.022 -20.281 1 98.5 908 TYR A O 1
ATOM 7115 N N . TRP A 1 909 ? -0.623 -3.086 -21.109 1 97.69 909 TRP A N 1
ATOM 7116 C CA . TRP A 1 909 ? -1.167 -2.721 -22.406 1 97.69 909 TRP A CA 1
ATOM 7117 C C . TRP A 1 909 ? -2.689 -2.66 -22.375 1 97.69 909 TRP A C 1
ATOM 7119 O O . TRP A 1 909 ? -3.328 -3.408 -21.625 1 97.69 909 TRP A O 1
ATOM 7129 N N . ASN A 1 910 ? -3.27 -1.758 -23.125 1 97 910 ASN A N 1
ATOM 7130 C CA . ASN A 1 910 ? -4.719 -1.796 -23.281 1 97 910 ASN A CA 1
ATOM 7131 C C . ASN A 1 910 ? -5.16 -2.934 -24.188 1 97 910 ASN A C 1
ATOM 7133 O O . ASN A 1 910 ? -4.355 -3.791 -24.562 1 97 910 ASN A O 1
ATOM 7137 N N . ASN A 1 911 ? -6.375 -3.059 -24.562 1 96.62 911 ASN A N 1
ATOM 7138 C CA . ASN A 1 911 ? -6.941 -4.207 -25.266 1 96.62 911 ASN A CA 1
ATOM 7139 C C . ASN A 1 911 ? -6.438 -4.289 -26.703 1 96.62 911 ASN A C 1
ATOM 7141 O O . ASN A 1 911 ? -6.539 -5.34 -27.344 1 96.62 911 ASN A O 1
ATOM 7145 N N . THR A 1 912 ? -5.906 -3.162 -27.25 1 94.88 912 THR A N 1
ATOM 7146 C CA . THR A 1 912 ? -5.344 -3.156 -28.594 1 94.88 912 THR A CA 1
ATOM 7147 C C . THR A 1 912 ? -3.816 -3.17 -28.531 1 94.88 912 THR A C 1
ATOM 7149 O O . THR A 1 912 ? -3.152 -2.824 -29.516 1 94.88 912 THR A O 1
ATOM 7152 N N . TRP A 1 913 ? -3.184 -3.43 -27.359 1 95.06 913 TRP A N 1
ATOM 7153 C CA . TRP A 1 913 ? -1.746 -3.578 -27.156 1 95.06 913 TRP A CA 1
ATOM 7154 C C . TRP A 1 913 ? -1.04 -2.23 -27.25 1 95.06 913 TRP A C 1
ATOM 7156 O O . TRP A 1 913 ? 0.078 -2.145 -27.766 1 95.06 913 TRP A O 1
ATOM 7166 N N . ASP A 1 914 ? -1.72 -1.178 -26.812 1 95.56 914 ASP A N 1
ATOM 7167 C CA . ASP A 1 914 ? -1.145 0.163 -26.828 1 95.56 914 ASP A CA 1
ATOM 7168 C C . ASP A 1 914 ? -0.957 0.693 -25.406 1 95.56 914 ASP A C 1
ATOM 7170 O O . ASP A 1 914 ? -1.59 0.205 -24.469 1 95.56 914 ASP A O 1
ATOM 7174 N N . TYR A 1 915 ? -0.062 1.662 -25.344 1 96.38 915 TYR A N 1
ATOM 7175 C CA . TYR A 1 915 ? 0.113 2.363 -24.078 1 96.38 915 TYR A CA 1
ATOM 7176 C C . TYR A 1 915 ? -1.184 3.035 -23.641 1 96.38 915 TYR A C 1
ATOM 7178 O O . TYR A 1 915 ? -1.927 3.562 -24.469 1 96.38 915 TYR A O 1
ATOM 7186 N N . ASP A 1 916 ? -1.521 2.957 -22.406 1 96.81 916 ASP A N 1
ATOM 7187 C CA . ASP A 1 916 ? -2.715 3.545 -21.812 1 96.81 916 ASP A CA 1
ATOM 7188 C C . ASP A 1 916 ? -2.383 4.246 -20.5 1 96.81 916 ASP A C 1
ATOM 7190 O O . ASP A 1 916 ? -1.913 3.611 -19.547 1 96.81 916 ASP A O 1
ATOM 7194 N N . ASP A 1 917 ? -2.66 5.566 -20.406 1 96.31 917 ASP A N 1
ATOM 7195 C CA . ASP A 1 917 ? -2.328 6.379 -19.234 1 96.31 917 ASP A CA 1
ATOM 7196 C C . ASP A 1 917 ? -3.039 5.863 -17.984 1 96.31 917 ASP A C 1
ATOM 7198 O O . ASP A 1 917 ? -2.57 6.082 -16.859 1 96.31 917 ASP A O 1
ATOM 7202 N N . ARG A 1 918 ? -4.148 5.18 -18.141 1 96.44 918 ARG A N 1
ATOM 7203 C CA . ARG A 1 918 ? -4.965 4.734 -17.016 1 96.44 918 ARG A CA 1
ATOM 7204 C C . ARG A 1 918 ? -4.309 3.557 -16.297 1 96.44 918 ARG A C 1
ATOM 7206 O O . ARG A 1 918 ? -4.633 3.266 -15.148 1 96.44 918 ARG A O 1
ATOM 7213 N N . CYS A 1 919 ? -3.387 2.855 -16.922 1 97.31 919 CYS A N 1
ATOM 7214 C CA . CYS A 1 919 ? -2.732 1.706 -16.312 1 97.31 919 CYS A CA 1
ATOM 7215 C C . CYS A 1 919 ? -1.247 1.678 -16.656 1 97.31 919 CYS A C 1
ATOM 7217 O O . CYS A 1 919 ? -0.623 0.616 -16.641 1 97.31 919 CYS A O 1
ATOM 7219 N N . GLY A 1 920 ? -0.72 2.82 -17.047 1 97.31 920 GLY A N 1
ATOM 7220 C CA . GLY A 1 920 ? 0.691 2.971 -17.375 1 97.31 920 GLY A CA 1
ATOM 7221 C C . GLY A 1 920 ? 1.344 4.133 -16.641 1 97.31 920 GLY A C 1
ATOM 7222 O O . GLY A 1 920 ? 0.662 5.07 -16.219 1 97.31 920 GLY A O 1
ATOM 7223 N N . TYR A 1 921 ? 2.629 4.055 -16.438 1 97.56 921 TYR A N 1
ATOM 7224 C CA . TYR A 1 921 ? 3.43 5.07 -15.766 1 97.56 921 TYR A CA 1
ATOM 7225 C C . TYR A 1 921 ? 4.691 5.391 -16.547 1 97.56 921 TYR A C 1
ATOM 7227 O O . TYR A 1 921 ? 5.477 4.492 -16.875 1 97.56 921 TYR A O 1
ATOM 7235 N N . LEU A 1 922 ? 4.855 6.605 -16.922 1 95.69 922 LEU A N 1
ATOM 7236 C CA . LEU A 1 922 ? 6.039 7.09 -17.625 1 95.69 922 LEU A CA 1
ATOM 7237 C C . LEU A 1 922 ? 6.727 8.195 -16.828 1 95.69 922 LEU A C 1
ATOM 7239 O O . LEU A 1 922 ? 6.094 9.188 -16.469 1 95.69 922 LEU A O 1
ATOM 7243 N N . LYS A 1 923 ? 7.98 7.957 -16.422 1 91.69 923 LYS A N 1
ATOM 7244 C CA . LYS A 1 923 ? 8.75 9.047 -15.836 1 91.69 923 LYS A CA 1
ATOM 7245 C C . LYS A 1 923 ? 9.141 10.078 -16.891 1 91.69 923 LYS A C 1
ATOM 7247 O O . LYS A 1 923 ? 9.453 9.719 -18.031 1 91.69 923 LYS A O 1
ATOM 7252 N N . MET B 1 1 ? -15.695 -19.438 77.438 1 18.52 1 MET B N 1
ATOM 7253 C CA . MET B 1 1 ? -15.359 -18.109 78 1 18.52 1 MET B CA 1
ATOM 7254 C C . MET B 1 1 ? -15.898 -17.016 77.062 1 18.52 1 MET B C 1
ATOM 7256 O O . MET B 1 1 ? -15.984 -17.203 75.875 1 18.52 1 MET B O 1
ATOM 7260 N N . ASN B 1 2 ? -16.281 -15.516 77.438 1 16.52 2 ASN B N 1
ATOM 7261 C CA . ASN B 1 2 ? -17.562 -14.828 77.5 1 16.52 2 ASN B CA 1
ATOM 7262 C C . ASN B 1 2 ? -17.891 -14.102 76.188 1 16.52 2 ASN B C 1
ATOM 7264 O O . ASN B 1 2 ? -17 -13.586 75.562 1 16.52 2 ASN B O 1
ATOM 7268 N N . ARG B 1 3 ? -19.25 -14.367 75.562 1 17.03 3 ARG B N 1
ATOM 7269 C CA . ARG B 1 3 ? -20.281 -14.227 74.562 1 17.03 3 ARG B CA 1
ATOM 7270 C C . ARG B 1 3 ? -20.734 -12.773 74.438 1 17.03 3 ARG B C 1
ATOM 7272 O O . ARG B 1 3 ? -21.844 -12.5 73.938 1 17.03 3 ARG B O 1
ATOM 7279 N N . GLN B 1 4 ? -19.812 -11.883 74.75 1 15.27 4 GLN B N 1
ATOM 7280 C CA . GLN B 1 4 ? -20.484 -10.602 74.938 1 15.27 4 GLN B CA 1
ATOM 7281 C C . GLN B 1 4 ? -21.141 -10.102 73.688 1 15.27 4 GLN B C 1
ATOM 7283 O O . GLN B 1 4 ? -20.484 -10.023 72.625 1 15.27 4 GLN B O 1
ATOM 7288 N N . VAL B 1 5 ? -22.547 -10.109 73.375 1 17.5 5 VAL B N 1
ATOM 7289 C CA . VAL B 1 5 ? -23.75 -9.938 72.562 1 17.5 5 VAL B CA 1
ATOM 7290 C C . VAL B 1 5 ? -23.938 -8.461 72.25 1 17.5 5 VAL B C 1
ATOM 7292 O O . VAL B 1 5 ? -24.406 -8.133 71.125 1 17.5 5 VAL B O 1
ATOM 7295 N N . PRO B 1 6 ? -23.391 -7.406 72.812 1 18.14 6 PRO B N 1
ATOM 7296 C CA . PRO B 1 6 ? -24.406 -6.492 73.312 1 18.14 6 PRO B CA 1
ATOM 7297 C C . PRO B 1 6 ? -24.922 -5.516 72.25 1 18.14 6 PRO B C 1
ATOM 7299 O O . PRO B 1 6 ? -26.141 -5.367 72.125 1 18.14 6 PRO B O 1
ATOM 7302 N N . LEU B 1 7 ? -24.484 -4.184 72.125 1 19.3 7 LEU B N 1
ATOM 7303 C CA . LEU B 1 7 ? -25.203 -2.973 72.5 1 19.3 7 LEU B CA 1
ATOM 7304 C C . LEU B 1 7 ? -25.984 -2.393 71.312 1 19.3 7 LEU B C 1
ATOM 7306 O O . LEU B 1 7 ? -25.438 -2.262 70.25 1 19.3 7 LEU B O 1
ATOM 7310 N N . MET B 1 8 ? -27.5 -2.207 71.312 1 19.81 8 MET B N 1
ATOM 7311 C CA . MET B 1 8 ? -28.75 -1.833 70.625 1 19.81 8 MET B CA 1
ATOM 7312 C C . MET B 1 8 ? -28.797 -0.332 70.375 1 19.81 8 MET B C 1
ATOM 7314 O O . MET B 1 8 ? -29.75 0.165 69.75 1 19.81 8 MET B O 1
ATOM 7318 N N . SER B 1 9 ? -27.812 0.531 70.562 1 17.53 9 SER B N 1
ATOM 7319 C CA . SER B 1 9 ? -28.422 1.823 70.875 1 17.53 9 SER B CA 1
ATOM 7320 C C . SER B 1 9 ? -29.219 2.357 69.688 1 17.53 9 SER B C 1
ATOM 7322 O O . SER B 1 9 ? -28.984 1.954 68.562 1 17.53 9 SER B O 1
ATOM 7324 N N . VAL B 1 10 ? -30 3.65 69.812 1 18.25 10 VAL B N 1
ATOM 7325 C CA . VAL B 1 10 ? -31.234 4.422 69.938 1 18.25 10 VAL B CA 1
ATOM 7326 C C . VAL B 1 10 ? -31.312 5.453 68.812 1 18.25 10 VAL B C 1
ATOM 7328 O O . VAL B 1 10 ? -32.375 6.012 68.562 1 18.25 10 VAL B O 1
ATOM 7331 N N . GLN B 1 11 ? -30.422 5.793 67.812 1 19.84 11 GLN B N 1
ATOM 7332 C CA . GLN B 1 11 ? -30.484 7.234 67.625 1 19.84 11 GLN B CA 1
ATOM 7333 C C . GLN B 1 11 ? -31.812 7.633 66.938 1 19.84 11 GLN B C 1
ATOM 7335 O O . GLN B 1 11 ? -32.406 6.848 66.25 1 19.84 11 GLN B O 1
ATOM 7340 N N . THR B 1 12 ? -32.344 8.891 67.438 1 19.72 12 THR B N 1
ATOM 7341 C CA . THR B 1 12 ? -33.531 9.75 67.375 1 19.72 12 THR B CA 1
ATOM 7342 C C . THR B 1 12 ? -33.875 10.125 65.938 1 19.72 12 THR B C 1
ATOM 7344 O O . THR B 1 12 ? -33 10.195 65.062 1 19.72 12 THR B O 1
ATOM 7347 N N . ASN B 1 13 ? -35.25 10.344 65.625 1 20.77 13 ASN B N 1
ATOM 7348 C CA . ASN B 1 13 ? -36.375 10.391 64.688 1 20.77 13 ASN B CA 1
ATOM 7349 C C . ASN B 1 13 ? -36.438 11.742 64 1 20.77 13 ASN B C 1
ATOM 7351 O O . ASN B 1 13 ? -37.469 12.086 63.406 1 20.77 13 ASN B O 1
ATOM 7355 N N . ASN B 1 14 ? -35.438 12.688 64.188 1 21.22 14 ASN B N 1
ATOM 7356 C CA . ASN B 1 14 ? -36.062 13.977 63.938 1 21.22 14 ASN B CA 1
ATOM 7357 C C . ASN B 1 14 ? -36.531 14.086 62.469 1 21.22 14 ASN B C 1
ATOM 7359 O O . ASN B 1 14 ? -35.719 13.969 61.562 1 21.22 14 ASN B O 1
ATOM 7363 N N . ASN B 1 15 ? -37.875 13.875 62.094 1 21.03 15 ASN B N 1
ATOM 7364 C CA . ASN B 1 15 ? -38.75 13.742 60.938 1 21.03 15 ASN B CA 1
ATOM 7365 C C . ASN B 1 15 ? -38.75 15.016 60.094 1 21.03 15 ASN B C 1
ATOM 7367 O O . ASN B 1 15 ? -39.375 15.062 59.031 1 21.03 15 ASN B O 1
ATOM 7371 N N . LEU B 1 16 ? -38.688 16.281 60.688 1 21.64 16 LEU B N 1
ATOM 7372 C CA . LEU B 1 16 ? -39.656 17.234 60.125 1 21.64 16 LEU B CA 1
ATOM 7373 C C . LEU B 1 16 ? -39.219 17.656 58.719 1 21.64 16 LEU B C 1
ATOM 7375 O O . LEU B 1 16 ? -40.062 17.984 57.906 1 21.64 16 LEU B O 1
ATOM 7379 N N . ASP B 1 17 ? -37.969 18.219 58.625 1 23.55 17 ASP B N 1
ATOM 7380 C CA . ASP B 1 17 ? -37.875 19.406 57.781 1 23.55 17 ASP B CA 1
ATOM 7381 C C . ASP B 1 17 ? -38.125 19.062 56.344 1 23.55 17 ASP B C 1
ATOM 7383 O O . ASP B 1 17 ? -37.656 18.031 55.844 1 23.55 17 ASP B O 1
ATOM 7387 N N . GLY B 1 18 ? -39.219 19.578 55.75 1 25.31 18 GLY B N 1
ATOM 7388 C CA . GLY B 1 18 ? -39.875 19.547 54.438 1 25.31 18 GLY B CA 1
ATOM 7389 C C . GLY B 1 18 ? -38.875 19.781 53.312 1 25.31 18 GLY B C 1
ATOM 7390 O O . GLY B 1 18 ? -38.656 20.938 52.906 1 25.31 18 GLY B O 1
ATOM 7391 N N . ASN B 1 19 ? -37.688 19.203 53.438 1 23.98 19 ASN B N 1
ATOM 7392 C CA . ASN B 1 19 ? -36.719 19.562 52.406 1 23.98 19 ASN B CA 1
ATOM 7393 C C . ASN B 1 19 ? -37.281 19.359 51 1 23.98 19 ASN B C 1
ATOM 7395 O O . ASN B 1 19 ? -37.719 18.25 50.656 1 23.98 19 ASN B O 1
ATOM 7399 N N . SER B 1 20 ? -37.938 20.422 50.438 1 27.3 20 SER B N 1
ATOM 7400 C CA . SER B 1 20 ? -38.312 20.453 49.031 1 27.3 20 SER B CA 1
ATOM 7401 C C . SER B 1 20 ? -37.25 19.797 48.156 1 27.3 20 SER B C 1
ATOM 7403 O O . SER B 1 20 ? -36.094 20.219 48.156 1 27.3 20 SER B O 1
ATOM 7405 N N . THR B 1 21 ? -37.25 18.547 48.125 1 28.59 21 THR B N 1
ATOM 7406 C CA . THR B 1 21 ? -36.469 17.781 47.188 1 28.59 21 THR B CA 1
ATOM 7407 C C . THR B 1 21 ? -36.625 18.328 45.781 1 28.59 21 THR B C 1
ATOM 7409 O O . THR B 1 21 ? -37.625 18.062 45.094 1 28.59 21 THR B O 1
ATOM 7412 N N . THR B 1 22 ? -36.438 19.641 45.625 1 30.97 22 THR B N 1
ATOM 7413 C CA . THR B 1 22 ? -36.25 19.906 44.219 1 30.97 22 THR B CA 1
ATOM 7414 C C . THR B 1 22 ? -35.438 18.781 43.562 1 30.97 22 THR B C 1
ATOM 7416 O O . THR B 1 22 ? -34.281 18.547 43.938 1 30.97 22 THR B O 1
ATOM 7419 N N . SER B 1 23 ? -36.062 17.688 43.375 1 33.22 23 SER B N 1
ATOM 7420 C CA . SER B 1 23 ? -35.469 16.641 42.531 1 33.22 23 SER B CA 1
ATOM 7421 C C . SER B 1 23 ? -34.656 17.25 41.406 1 33.22 23 SER B C 1
ATOM 7423 O O . SER B 1 23 ? -35.219 17.766 40.406 1 33.22 23 SER B O 1
ATOM 7425 N N . ASP B 1 24 ? -33.719 18.094 41.594 1 37.59 24 ASP B N 1
ATOM 7426 C CA . ASP B 1 24 ? -32.75 18.484 40.594 1 37.59 24 ASP B CA 1
ATOM 7427 C C . ASP B 1 24 ? -32.375 17.297 39.688 1 37.59 24 ASP B C 1
ATOM 7429 O O . ASP B 1 24 ? -31.625 16.422 40.062 1 37.59 24 ASP B O 1
ATOM 7433 N N . HIS B 1 25 ? -33.281 16.688 39 1 45.09 25 HIS B N 1
ATOM 7434 C CA . HIS B 1 25 ? -33.031 15.711 37.969 1 45.09 25 HIS B CA 1
ATOM 7435 C C . HIS B 1 25 ? -31.766 16.047 37.188 1 45.09 25 HIS B C 1
ATOM 7437 O O . HIS B 1 25 ? -31.719 17 36.438 1 45.09 25 HIS B O 1
ATOM 7443 N N . GLU B 1 26 ? -30.688 15.875 37.781 1 56.97 26 GLU B N 1
ATOM 7444 C CA . GLU B 1 26 ? -29.344 16.031 37.219 1 56.97 26 GLU B CA 1
ATOM 7445 C C . GLU B 1 26 ? -29.25 15.453 35.812 1 56.97 26 GLU B C 1
ATOM 7447 O O . GLU B 1 26 ? -29.625 14.297 35.594 1 56.97 26 GLU B O 1
ATOM 7452 N N . LEU B 1 27 ? -29.234 16.297 34.844 1 67.62 27 LEU B N 1
ATOM 7453 C CA . LEU B 1 27 ? -28.922 15.961 33.438 1 67.62 27 LEU B CA 1
ATOM 7454 C C . LEU B 1 27 ? -27.719 15.023 33.375 1 67.62 27 LEU B C 1
ATOM 7456 O O . LEU B 1 27 ? -26.625 15.383 33.812 1 67.62 27 LEU B O 1
ATOM 7460 N N . LYS B 1 28 ? -28.156 13.664 33.156 1 80.88 28 LYS B N 1
ATOM 7461 C CA . LYS B 1 28 ? -27.047 12.719 33.125 1 80.88 28 LYS B CA 1
ATOM 7462 C C . LYS B 1 28 ? -26.969 12.008 31.766 1 80.88 28 LYS B C 1
ATOM 7464 O O . LYS B 1 28 ? -28 11.742 31.141 1 80.88 28 LYS B O 1
ATOM 7469 N N . LEU B 1 29 ? -25.812 11.852 31.375 1 89.62 29 LEU B N 1
ATOM 7470 C CA . LEU B 1 29 ? -25.516 10.961 30.25 1 89.62 29 LEU B CA 1
ATOM 7471 C C . LEU B 1 29 ? -25.828 9.516 30.609 1 89.62 29 LEU B C 1
ATOM 7473 O O . LEU B 1 29 ? -26.078 9.203 31.781 1 89.62 29 LEU B O 1
ATOM 7477 N N . PRO B 1 30 ? -25.938 8.656 29.609 1 94.12 30 PRO B N 1
ATOM 7478 C CA . PRO B 1 30 ? -26.312 7.27 29.875 1 94.12 30 PRO B CA 1
ATOM 7479 C C . PRO B 1 30 ? -25.453 6.609 30.938 1 94.12 30 PRO B C 1
ATOM 7481 O O . PRO B 1 30 ? -24.219 6.73 30.906 1 94.12 30 PRO B O 1
ATOM 7484 N N . GLN B 1 31 ? -26.109 5.938 31.828 1 93.94 31 GLN B N 1
ATOM 7485 C CA . GLN B 1 31 ? -25.406 5.164 32.844 1 93.94 31 GLN B CA 1
ATOM 7486 C C . GLN B 1 31 ? -25.094 3.756 32.344 1 93.94 31 GLN B C 1
ATOM 7488 O O . GLN B 1 31 ? -24.172 3.113 32.844 1 93.94 31 GLN B O 1
ATOM 7493 N N . PHE B 1 32 ? -25.922 3.303 31.516 1 96 32 PHE B N 1
ATOM 7494 C CA . PHE B 1 32 ? -25.766 1.963 30.969 1 96 32 PHE B CA 1
ATOM 7495 C C . PHE B 1 32 ? -25.594 2.02 29.453 1 96 32 PHE B C 1
ATOM 7497 O O . PHE B 1 32 ? -26.281 2.801 28.781 1 96 32 PHE B O 1
ATOM 7504 N N . TRP B 1 33 ? -24.703 1.218 28.984 1 97.31 33 TRP B N 1
ATOM 7505 C CA . TRP B 1 33 ? -24.391 1.184 27.562 1 97.31 33 TRP B CA 1
ATOM 7506 C C . TRP B 1 33 ? -24.484 -0.236 27.016 1 97.31 33 TRP B C 1
ATOM 7508 O O . TRP B 1 33 ? -24 -1.184 27.641 1 97.31 33 TRP B O 1
ATOM 7518 N N . GLN B 1 34 ? -25.156 -0.417 25.891 1 97.12 34 GLN B N 1
ATOM 7519 C CA . GLN B 1 34 ? -25 -1.601 25.062 1 97.12 34 GLN B CA 1
ATOM 7520 C C . GLN B 1 34 ? -23.797 -1.467 24.141 1 97.12 34 GLN B C 1
ATOM 7522 O O . GLN B 1 34 ? -23.656 -0.472 23.422 1 97.12 34 GLN B O 1
ATOM 7527 N N . VAL B 1 35 ? -22.984 -2.43 24.234 1 96.88 35 VAL B N 1
ATOM 7528 C CA . VAL B 1 35 ? -21.703 -2.314 23.547 1 96.88 35 VAL B CA 1
ATOM 7529 C C . VAL B 1 35 ? -21.516 -3.494 22.594 1 96.88 35 VAL B C 1
ATOM 7531 O O . VAL B 1 35 ? -21.828 -4.637 22.953 1 96.88 35 VAL B O 1
ATOM 7534 N N . LEU B 1 36 ? -21.078 -3.232 21.422 1 96.12 36 LEU B N 1
ATOM 7535 C CA . LEU B 1 36 ? -20.75 -4.27 20.438 1 96.12 36 LEU B CA 1
ATOM 7536 C C . LEU B 1 36 ? -19.375 -4.043 19.828 1 96.12 36 LEU B C 1
ATOM 7538 O O . LEU B 1 36 ? -19.094 -2.967 19.312 1 96.12 36 LEU B O 1
ATOM 7542 N N . GLY B 1 37 ? -18.484 -4.973 19.891 1 95.38 37 GLY B N 1
ATOM 7543 C CA . GLY B 1 37 ? -17.109 -4.957 19.391 1 95.38 37 GLY B CA 1
ATOM 7544 C C . GLY B 1 37 ? -16.219 -5.965 20.094 1 95.38 37 GLY B C 1
ATOM 7545 O O . GLY B 1 37 ? -16.688 -6.773 20.891 1 95.38 37 GLY B O 1
ATOM 7546 N N . PRO B 1 38 ? -14.945 -5.996 19.781 1 96.94 38 PRO B N 1
ATOM 7547 C CA . PRO B 1 38 ? -14.266 -5.078 18.875 1 96.94 38 PRO B CA 1
ATOM 7548 C C . PRO B 1 38 ? -14.336 -5.523 17.422 1 96.94 38 PRO B C 1
ATOM 7550 O O . PRO B 1 38 ? -14.344 -6.723 17.141 1 96.94 38 PRO B O 1
ATOM 7553 N N . PHE B 1 39 ? -14.391 -4.617 16.438 1 95.88 39 PHE B N 1
ATOM 7554 C CA . PHE B 1 39 ? -14.312 -4.863 15.008 1 95.88 39 PHE B CA 1
ATOM 7555 C C . PHE B 1 39 ? -13.031 -4.285 14.43 1 95.88 39 PHE B C 1
ATOM 7557 O O . PHE B 1 39 ? -12.531 -3.264 14.906 1 95.88 39 PHE B O 1
ATOM 7564 N N . PRO B 1 40 ? -12.414 -4.996 13.469 1 94.62 40 PRO B N 1
ATOM 7565 C CA . PRO B 1 40 ? -11.211 -4.422 12.852 1 94.62 40 PRO B CA 1
ATOM 7566 C C . PRO B 1 40 ? -11.453 -3.031 12.273 1 94.62 40 PRO B C 1
ATOM 7568 O O . PRO B 1 40 ? -12.531 -2.762 11.727 1 94.62 40 PRO B O 1
ATOM 7571 N N . HIS B 1 41 ? -10.469 -2.162 12.398 1 93.12 41 HIS B N 1
ATOM 7572 C CA . HIS B 1 41 ? -10.5 -0.79 11.906 1 93.12 41 HIS B CA 1
ATOM 7573 C C . HIS B 1 41 ? -9.094 -0.246 11.695 1 93.12 41 HIS B C 1
ATOM 7575 O O . HIS B 1 41 ? -8.203 -0.472 12.516 1 93.12 41 HIS B O 1
ATOM 7581 N N . GLY B 1 42 ? -8.891 0.375 10.562 1 91.81 42 GLY B N 1
ATOM 7582 C CA . GLY B 1 42 ? -7.574 0.93 10.297 1 91.81 42 GLY B CA 1
ATOM 7583 C C . GLY B 1 42 ? -7.375 2.311 10.891 1 91.81 42 GLY B C 1
ATOM 7584 O O . GLY B 1 42 ? -8.344 3.012 11.18 1 91.81 42 GLY B O 1
ATOM 7585 N N . SER B 1 43 ? -6.121 2.662 10.992 1 90.81 43 SER B N 1
ATOM 7586 C CA . SER B 1 43 ? -5.781 4 11.469 1 90.81 43 SER B CA 1
ATOM 7587 C C . SER B 1 43 ? -6.289 5.07 10.508 1 90.81 43 SER B C 1
ATOM 7589 O O . SER B 1 43 ? -6.062 4.984 9.297 1 90.81 43 SER B O 1
ATOM 7591 N N . ARG B 1 44 ? -7.074 6.047 10.984 1 90.56 44 ARG B N 1
ATOM 7592 C CA . ARG B 1 44 ? -7.559 7.195 10.227 1 90.56 44 ARG B CA 1
ATOM 7593 C C . ARG B 1 44 ? -8.484 6.754 9.094 1 90.56 44 ARG B C 1
ATOM 7595 O O . ARG B 1 44 ? -8.633 7.465 8.102 1 90.56 44 ARG B O 1
ATOM 7602 N N . GLU B 1 45 ? -8.977 5.562 9.258 1 89.94 45 GLU B N 1
ATOM 7603 C CA . GLU B 1 45 ? -9.844 5.039 8.203 1 89.94 45 GLU B CA 1
ATOM 7604 C C . GLU B 1 45 ? -11.25 5.629 8.305 1 89.94 45 GLU B C 1
ATOM 7606 O O . GLU B 1 45 ? -11.781 5.801 9.398 1 89.94 45 GLU B O 1
ATOM 7611 N N . ILE B 1 46 ? -11.828 6.02 7.133 1 86 46 ILE B N 1
ATOM 7612 C CA . ILE B 1 46 ? -13.188 6.559 7.133 1 86 46 ILE B CA 1
ATOM 7613 C C . ILE B 1 46 ? -14.047 5.801 6.121 1 86 46 ILE B C 1
ATOM 7615 O O . ILE B 1 46 ? -13.516 5.148 5.219 1 86 46 ILE B O 1
ATOM 7619 N N . GLY B 1 47 ? -15.289 5.789 6.379 1 83.81 47 GLY B N 1
ATOM 7620 C CA . GLY B 1 47 ? -16.266 5.305 5.414 1 83.81 47 GLY B CA 1
ATOM 7621 C C . GLY B 1 47 ? -16.484 3.807 5.496 1 83.81 47 GLY B C 1
ATOM 7622 O O . GLY B 1 47 ? -17.062 3.209 4.578 1 83.81 47 GLY B O 1
ATOM 7623 N N . VAL B 1 48 ? -15.992 3.166 6.551 1 86.94 48 VAL B N 1
ATOM 7624 C CA . VAL B 1 48 ? -16.172 1.723 6.672 1 86.94 48 VAL B CA 1
ATOM 7625 C C . VAL B 1 48 ? -16.969 1.403 7.941 1 86.94 48 VAL B C 1
ATOM 7627 O O . VAL B 1 48 ? -16.844 2.111 8.945 1 86.94 48 VAL B O 1
ATOM 7630 N N . ASP B 1 49 ? -17.781 0.388 7.82 1 85.31 49 ASP B N 1
ATOM 7631 C CA . ASP B 1 49 ? -18.531 -0.185 8.93 1 85.31 49 ASP B CA 1
ATOM 7632 C C . ASP B 1 49 ? -18.875 -1.651 8.672 1 85.31 49 ASP B C 1
ATOM 7634 O O . ASP B 1 49 ? -19.797 -1.958 7.914 1 85.31 49 ASP B O 1
ATOM 7638 N N . PRO B 1 50 ? -18.172 -2.541 9.305 1 85.38 50 PRO B N 1
ATOM 7639 C CA . PRO B 1 50 ? -18.453 -3.961 9.078 1 85.38 50 PRO B CA 1
ATOM 7640 C C . PRO B 1 50 ? -19.906 -4.324 9.383 1 85.38 50 PRO B C 1
ATOM 7642 O O . PRO B 1 50 ? -20.453 -5.27 8.805 1 85.38 50 PRO B O 1
ATOM 7645 N N . LEU B 1 51 ? -20.594 -3.59 10.219 1 89.69 51 LEU B N 1
ATOM 7646 C CA . LEU B 1 51 ? -21.953 -3.922 10.625 1 89.69 51 LEU B CA 1
ATOM 7647 C C . LEU B 1 51 ? -22.969 -3.432 9.594 1 89.69 51 LEU B C 1
ATOM 7649 O O . LEU B 1 51 ? -24.125 -3.84 9.617 1 89.69 51 LEU B O 1
ATOM 7653 N N . SER B 1 52 ? -22.516 -2.627 8.688 1 87.31 52 SER B N 1
ATOM 7654 C CA . SER B 1 52 ? -23.422 -2.121 7.656 1 87.31 52 SER B CA 1
ATOM 7655 C C . SER B 1 52 ? -23.953 -3.252 6.785 1 87.31 52 SER B C 1
ATOM 7657 O O . SER B 1 52 ? -25.047 -3.145 6.219 1 87.31 52 SER B O 1
ATOM 7659 N N . ALA B 1 53 ? -23.25 -4.332 6.684 1 86.62 53 ALA B N 1
ATOM 7660 C CA . ALA B 1 53 ? -23.672 -5.492 5.906 1 86.62 53 ALA B CA 1
ATOM 7661 C C . ALA B 1 53 ? -24.906 -6.141 6.527 1 86.62 53 ALA B C 1
ATOM 7663 O O . ALA B 1 53 ? -25.625 -6.887 5.859 1 86.62 53 ALA B O 1
ATOM 7664 N N . TYR B 1 54 ? -25.141 -5.852 7.781 1 87.75 54 TYR B N 1
ATOM 7665 C CA . TYR B 1 54 ? -26.234 -6.492 8.508 1 87.75 54 TYR B CA 1
ATOM 7666 C C . TYR B 1 54 ? -27.297 -5.473 8.906 1 87.75 54 TYR B C 1
ATOM 7668 O O . TYR B 1 54 ? -28.047 -5.691 9.867 1 87.75 54 TYR B O 1
ATOM 7676 N N . GLY B 1 55 ? -27.25 -4.285 8.344 1 82.56 55 GLY B N 1
ATOM 7677 C CA . GLY B 1 55 ? -28.25 -3.26 8.586 1 82.56 55 GLY B CA 1
ATOM 7678 C C . GLY B 1 55 ? -27.703 -2.068 9.352 1 82.56 55 GLY B C 1
ATOM 7679 O O . GLY B 1 55 ? -28.375 -1.042 9.477 1 82.56 55 GLY B O 1
ATOM 7680 N N . GLY B 1 56 ? -26.469 -2.129 9.82 1 86.31 56 GLY B N 1
ATOM 7681 C CA . GLY B 1 56 ? -25.875 -1.029 10.57 1 86.31 56 GLY B CA 1
ATOM 7682 C C . GLY B 1 56 ? -26.125 -1.112 12.062 1 86.31 56 GLY B C 1
ATOM 7683 O O . GLY B 1 56 ? -27.203 -1.563 12.484 1 86.31 56 GLY B O 1
ATOM 7684 N N . PHE B 1 57 ? -25.266 -0.66 12.953 1 90.69 57 PHE B N 1
ATOM 7685 C CA . PHE B 1 57 ? -25.297 -0.775 14.406 1 90.69 57 PHE B CA 1
ATOM 7686 C C . PHE B 1 57 ? -26.578 -0.179 14.969 1 90.69 57 PHE B C 1
ATOM 7688 O O . PHE B 1 57 ? -27.203 -0.754 15.867 1 90.69 57 PHE B O 1
ATOM 7695 N N . GLU B 1 58 ? -27.016 0.951 14.414 1 88.56 58 GLU B N 1
ATOM 7696 C CA . GLU B 1 58 ? -28.172 1.676 14.938 1 88.56 58 GLU B CA 1
ATOM 7697 C C . GLU B 1 58 ? -29.438 0.849 14.812 1 88.56 58 GLU B C 1
ATOM 7699 O O . GLU B 1 58 ? -30.359 0.986 15.625 1 88.56 58 GLU B O 1
ATOM 7704 N N . ASN B 1 59 ? -29.406 -0.08 13.859 1 87.56 59 ASN B N 1
ATOM 7705 C CA . ASN B 1 59 ? -30.625 -0.837 13.57 1 87.56 59 ASN B CA 1
ATOM 7706 C C . ASN B 1 59 ? -30.562 -2.24 14.172 1 87.56 59 ASN B C 1
ATOM 7708 O O . ASN B 1 59 ? -31.531 -2.986 14.117 1 87.56 59 ASN B O 1
ATOM 7712 N N . LEU B 1 60 ? -29.5 -2.576 14.719 1 90.62 60 LEU B N 1
ATOM 7713 C CA . LEU B 1 60 ? -29.359 -3.91 15.297 1 90.62 60 LEU B CA 1
ATOM 7714 C C . LEU B 1 60 ? -30.047 -3.986 16.656 1 90.62 60 LEU B C 1
ATOM 7716 O O . LEU B 1 60 ? -29.875 -3.094 17.484 1 90.62 60 LEU B O 1
ATOM 7720 N N . GLU B 1 61 ? -30.781 -4.992 16.859 1 93.38 61 GLU B N 1
ATOM 7721 C CA . GLU B 1 61 ? -31.406 -5.234 18.156 1 93.38 61 GLU B CA 1
ATOM 7722 C C . GLU B 1 61 ? -30.438 -5.93 19.109 1 93.38 61 GLU B C 1
ATOM 7724 O O . GLU B 1 61 ? -29.656 -6.785 18.703 1 93.38 61 GLU B O 1
ATOM 7729 N N . TYR B 1 62 ? -30.531 -5.43 20.359 1 94.56 62 TYR B N 1
ATOM 7730 C CA . TYR B 1 62 ? -29.75 -6.129 21.359 1 94.56 62 TYR B CA 1
ATOM 7731 C C . TYR B 1 62 ? -30.266 -7.543 21.578 1 94.56 62 TYR B C 1
ATOM 7733 O O . TYR B 1 62 ? -31.391 -7.727 22.062 1 94.56 62 TYR B O 1
ATOM 7741 N N . ILE B 1 63 ? -29.562 -8.477 21.188 1 93.75 63 ILE B N 1
ATOM 7742 C CA . ILE B 1 63 ? -29.875 -9.883 21.422 1 93.75 63 ILE B CA 1
ATOM 7743 C C . ILE B 1 63 ? -28.688 -10.562 22.094 1 93.75 63 ILE B C 1
ATOM 7745 O O . ILE B 1 63 ? -27.609 -10.688 21.5 1 93.75 63 ILE B O 1
ATOM 7749 N N . GLU B 1 64 ? -29 -10.953 23.266 1 91.94 64 GLU B N 1
ATOM 7750 C CA . GLU B 1 64 ? -27.938 -11.625 24.016 1 91.94 64 GLU B CA 1
ATOM 7751 C C . GLU B 1 64 ? -27.422 -12.844 23.266 1 91.94 64 GLU B C 1
ATOM 7753 O O . GLU B 1 64 ? -28.203 -13.68 22.812 1 91.94 64 GLU B O 1
ATOM 7758 N N . GLY B 1 65 ? -26.203 -12.875 23.094 1 91.56 65 GLY B N 1
ATOM 7759 C CA . GLY B 1 65 ? -25.578 -14.047 22.484 1 91.56 65 GLY B CA 1
ATOM 7760 C C . GLY B 1 65 ? -25.484 -13.953 20.984 1 91.56 65 GLY B C 1
ATOM 7761 O O . GLY B 1 65 ? -24.812 -14.773 20.344 1 91.56 65 GLY B O 1
ATOM 7762 N N . ALA B 1 66 ? -26.156 -12.977 20.406 1 94.06 66 ALA B N 1
ATOM 7763 C CA . ALA B 1 66 ? -26.047 -12.812 18.969 1 94.06 66 ALA B CA 1
ATOM 7764 C C . ALA B 1 66 ? -24.594 -12.57 18.547 1 94.06 66 ALA B C 1
ATOM 7766 O O . ALA B 1 66 ? -23.891 -11.789 19.188 1 94.06 66 ALA B O 1
ATOM 7767 N N . GLN B 1 67 ? -24.172 -13.305 17.5 1 93.81 67 GLN B N 1
ATOM 7768 C CA . GLN B 1 67 ? -22.766 -13.266 17.078 1 93.81 67 GLN B CA 1
ATOM 7769 C C . GLN B 1 67 ? -22.594 -12.43 15.812 1 93.81 67 GLN B C 1
ATOM 7771 O O . GLN B 1 67 ? -23.438 -12.492 14.906 1 93.81 67 GLN B O 1
ATOM 7776 N N . TYR B 1 68 ? -21.562 -11.594 15.812 1 94.94 68 TYR B N 1
ATOM 7777 C CA . TYR B 1 68 ? -21.141 -10.836 14.641 1 94.94 68 TYR B CA 1
ATOM 7778 C C . TYR B 1 68 ? -19.672 -11.086 14.312 1 94.94 68 TYR B C 1
ATOM 7780 O O . TYR B 1 68 ? -18.859 -11.234 15.219 1 94.94 68 TYR B O 1
ATOM 7788 N N . SER B 1 69 ? -19.359 -11.156 13.109 1 95 69 SER B N 1
ATOM 7789 C CA . SER B 1 69 ? -18.047 -11.586 12.664 1 95 69 SER B CA 1
ATOM 7790 C C . SER B 1 69 ? -16.984 -10.539 12.969 1 95 69 SER B C 1
ATOM 7792 O O . SER B 1 69 ? -17.156 -9.359 12.672 1 95 69 SER B O 1
ATOM 7794 N N . SER B 1 70 ? -15.914 -10.914 13.57 1 96.44 70 SER B N 1
ATOM 7795 C CA . SER B 1 70 ? -14.727 -10.109 13.828 1 96.44 70 SER B CA 1
ATOM 7796 C C . SER B 1 70 ? -13.461 -10.961 13.781 1 96.44 70 SER B C 1
ATOM 7798 O O . SER B 1 70 ? -13.328 -11.922 14.539 1 96.44 70 SER B O 1
ATOM 7800 N N . GLU B 1 71 ? -12.531 -10.594 12.977 1 97.19 71 GLU B N 1
ATOM 7801 C CA . GLU B 1 71 ? -11.32 -11.391 12.805 1 97.19 71 GLU B CA 1
ATOM 7802 C C . GLU B 1 71 ? -10.383 -11.242 14 1 97.19 71 GLU B C 1
ATOM 7804 O O . GLU B 1 71 ? -9.422 -11.992 14.141 1 97.19 71 GLU B O 1
ATOM 7809 N N . LEU B 1 72 ? -10.625 -10.305 14.898 1 97.81 72 LEU B N 1
ATOM 7810 C CA . LEU B 1 72 ? -9.75 -10.047 16.031 1 97.81 72 LEU B CA 1
ATOM 7811 C C . LEU B 1 72 ? -9.961 -11.086 17.125 1 97.81 72 LEU B C 1
ATOM 7813 O O . LEU B 1 72 ? -9.047 -11.352 17.922 1 97.81 72 LEU B O 1
ATOM 7817 N N . ALA B 1 73 ? -11.148 -11.68 17.172 1 97.56 73 ALA B N 1
ATOM 7818 C CA . ALA B 1 73 ? -11.547 -12.492 18.328 1 97.56 73 ALA B CA 1
ATOM 7819 C C . ALA B 1 73 ? -11.43 -13.977 18.016 1 97.56 73 ALA B C 1
ATOM 7821 O O . ALA B 1 73 ? -11.625 -14.398 16.859 1 97.56 73 ALA B O 1
ATOM 7822 N N . ASP B 1 74 ? -11.195 -14.742 19.031 1 96.75 74 ASP B N 1
ATOM 7823 C CA . ASP B 1 74 ? -11.203 -16.203 18.906 1 96.75 74 ASP B CA 1
ATOM 7824 C C . ASP B 1 74 ? -12.547 -16.703 18.375 1 96.75 74 ASP B C 1
ATOM 7826 O O . ASP B 1 74 ? -13.602 -16.188 18.75 1 96.75 74 ASP B O 1
ATOM 7830 N N . GLY B 1 75 ? -12.445 -17.609 17.453 1 95.31 75 GLY B N 1
ATOM 7831 C CA . GLY B 1 75 ? -13.656 -18.125 16.828 1 95.31 75 GLY B CA 1
ATOM 7832 C C . GLY B 1 75 ? -14.188 -17.25 15.719 1 95.31 75 GLY B C 1
ATOM 7833 O O . GLY B 1 75 ? -15.031 -17.672 14.93 1 95.31 75 GLY B O 1
ATOM 7834 N N . GLY B 1 76 ? -13.727 -16.016 15.641 1 96.12 76 GLY B N 1
ATOM 7835 C CA . GLY B 1 76 ? -14.078 -15.109 14.547 1 96.12 76 GLY B CA 1
ATOM 7836 C C . GLY B 1 76 ? -15.359 -14.336 14.797 1 96.12 76 GLY B C 1
ATOM 7837 O O . GLY B 1 76 ? -16.016 -13.898 13.852 1 96.12 76 GLY B O 1
ATOM 7838 N N . TRP B 1 77 ? -15.797 -14.203 16.047 1 95.62 77 TRP B N 1
ATOM 7839 C CA . TRP B 1 77 ? -17.062 -13.508 16.297 1 95.62 77 TRP B CA 1
ATOM 7840 C C . TRP B 1 77 ? -17.016 -12.766 17.625 1 95.62 77 TRP B C 1
ATOM 7842 O O . TRP B 1 77 ? -16.203 -13.078 18.5 1 95.62 77 TRP B O 1
ATOM 7852 N N . VAL B 1 78 ? -17.812 -11.773 17.781 1 96.38 78 VAL B N 1
ATOM 7853 C CA . VAL B 1 78 ? -18.016 -11.008 19.016 1 96.38 78 VAL B CA 1
ATOM 7854 C C . VAL B 1 78 ? -19.516 -10.93 19.328 1 96.38 78 VAL B C 1
ATOM 7856 O O . VAL B 1 78 ? -20.344 -11.227 18.469 1 96.38 78 VAL B O 1
ATOM 7859 N N . THR B 1 79 ? -19.828 -10.625 20.547 1 96 79 THR B N 1
ATOM 7860 C CA . THR B 1 79 ? -21.219 -10.539 20.984 1 96 79 THR B CA 1
ATOM 7861 C C . THR B 1 79 ? -21.469 -9.227 21.719 1 96 79 THR B C 1
ATOM 7863 O O . THR B 1 79 ? -20.531 -8.469 21.984 1 96 79 THR B O 1
ATOM 7866 N N . TRP B 1 80 ? -22.781 -8.938 21.969 1 96.5 80 TRP B N 1
ATOM 7867 C CA . TRP B 1 80 ? -23.188 -7.766 22.719 1 96.5 80 TRP B CA 1
ATOM 7868 C C . TRP B 1 80 ? -22.719 -7.848 24.172 1 96.5 80 TRP B C 1
ATOM 7870 O O . TRP B 1 80 ? -22.625 -8.938 24.734 1 96.5 80 TRP B O 1
ATOM 7880 N N . ARG B 1 81 ? -22.438 -6.664 24.719 1 95.5 81 ARG B N 1
ATOM 7881 C CA . ARG B 1 81 ? -22.109 -6.52 26.125 1 95.5 81 ARG B CA 1
ATOM 7882 C C . ARG B 1 81 ? -22.812 -5.305 26.719 1 95.5 81 ARG B C 1
ATOM 7884 O O . ARG B 1 81 ? -23.141 -4.352 26.016 1 95.5 81 ARG B O 1
ATOM 7891 N N . ASN B 1 82 ? -23.031 -5.391 28 1 95.81 82 ASN B N 1
ATOM 7892 C CA . ASN B 1 82 ? -23.531 -4.254 28.766 1 95.81 82 ASN B CA 1
ATOM 7893 C C . ASN B 1 82 ? -22.5 -3.744 29.766 1 95.81 82 ASN B C 1
ATOM 7895 O O . ASN B 1 82 ? -21.906 -4.527 30.516 1 95.81 82 ASN B O 1
ATOM 7899 N N . ILE B 1 83 ? -22.25 -2.482 29.688 1 96.12 83 ILE B N 1
ATOM 7900 C CA . ILE B 1 83 ? -21.328 -1.901 30.656 1 96.12 83 ILE B CA 1
ATOM 7901 C C . ILE B 1 83 ? -21.938 -0.643 31.266 1 96.12 83 ILE B C 1
ATOM 7903 O O . ILE B 1 83 ? -22.953 -0.141 30.781 1 96.12 83 ILE B O 1
ATOM 7907 N N . SER B 1 84 ? -21.312 -0.232 32.312 1 96.5 84 SER B N 1
ATOM 7908 C CA . SER B 1 84 ? -21.766 0.987 33 1 96.5 84 SER B CA 1
ATOM 7909 C C . SER B 1 84 ? -20.703 2.082 32.906 1 96.5 84 SER B C 1
ATOM 7911 O O . SER B 1 84 ? -19.516 1.794 32.781 1 96.5 84 SER B O 1
ATOM 7913 N N . THR B 1 85 ? -21.203 3.281 32.906 1 96.81 85 THR B N 1
ATOM 7914 C CA . THR B 1 85 ? -20.297 4.41 33.062 1 96.81 85 THR B CA 1
ATOM 7915 C C . THR B 1 85 ? -19.547 4.316 34.375 1 96.81 85 THR B C 1
ATOM 7917 O O . THR B 1 85 ? -20.125 3.957 35.406 1 96.81 85 THR B O 1
ATOM 7920 N N . ASN B 1 86 ? -18.312 4.555 34.375 1 96.69 86 ASN B N 1
ATOM 7921 C CA . ASN B 1 86 ? -17.5 4.52 35.562 1 96.69 86 ASN B CA 1
ATOM 7922 C C . ASN B 1 86 ? -17.875 5.637 36.531 1 96.69 86 ASN B C 1
ATOM 7924 O O . ASN B 1 86 ? -18.547 6.598 36.156 1 96.69 86 ASN B O 1
ATOM 7928 N N . VAL B 1 87 ? -17.312 5.578 37.719 1 94.12 87 VAL B N 1
ATOM 7929 C CA . VAL B 1 87 ? -17.641 6.539 38.75 1 94.12 87 VAL B CA 1
ATOM 7930 C C . VAL B 1 87 ? -17.109 7.918 38.375 1 94.12 87 VAL B C 1
ATOM 7932 O O . VAL B 1 87 ? -17.734 8.938 38.688 1 94.12 87 VAL B O 1
ATOM 7935 N N . ASP B 1 88 ? -16.094 7.91 37.688 1 93.94 88 ASP B N 1
ATOM 7936 C CA . ASP B 1 88 ? -15.492 9.195 37.344 1 93.94 88 ASP B CA 1
ATOM 7937 C C . ASP B 1 88 ? -16.109 9.758 36.062 1 93.94 88 ASP B C 1
ATOM 7939 O O . ASP B 1 88 ? -15.641 10.766 35.531 1 93.94 88 ASP B O 1
ATOM 7943 N N . GLY B 1 89 ? -17.062 9.094 35.531 1 93.62 89 GLY B N 1
ATOM 7944 C CA . GLY B 1 89 ? -17.766 9.578 34.344 1 93.62 89 GLY B CA 1
ATOM 7945 C C . GLY B 1 89 ? -17.203 9.039 33.062 1 93.62 89 GLY B C 1
ATOM 7946 O O . GLY B 1 89 ? -17.781 9.234 31.984 1 93.62 89 GLY B O 1
ATOM 7947 N N . SER B 1 90 ? -16.078 8.398 33.156 1 96.25 90 SER B N 1
ATOM 7948 C CA . SER B 1 90 ? -15.5 7.805 31.953 1 96.25 90 SER B CA 1
ATOM 7949 C C . SER B 1 90 ? -16.203 6.5 31.578 1 96.25 90 SER B C 1
ATOM 7951 O O . SER B 1 90 ? -16.891 5.906 32.406 1 96.25 90 SER B O 1
ATOM 7953 N N . VAL B 1 91 ? -16.141 6.195 30.375 1 97.06 91 VAL B N 1
ATOM 7954 C CA . VAL B 1 91 ? -16.672 4.926 29.891 1 97.06 91 VAL B CA 1
ATOM 7955 C C . VAL B 1 91 ? -15.539 4.098 29.266 1 97.06 91 VAL B C 1
ATOM 7957 O O . VAL B 1 91 ? -14.75 4.605 28.469 1 97.06 91 VAL B O 1
ATOM 7960 N N . GLY B 1 92 ? -15.547 2.777 29.609 1 93.12 92 GLY B N 1
ATOM 7961 C CA . GLY B 1 92 ? -14.438 1.915 29.25 1 93.12 92 GLY B CA 1
ATOM 7962 C C . GLY B 1 92 ? -13.297 1.95 30.25 1 93.12 92 GLY B C 1
ATOM 7963 O O . GLY B 1 92 ? -13.43 2.537 31.312 1 93.12 92 GLY B O 1
ATOM 7964 N N . PRO B 1 93 ? -12.102 1.426 29.938 1 94.44 93 PRO B N 1
ATOM 7965 C CA . PRO B 1 93 ? -11.898 0.55 28.781 1 94.44 93 PRO B CA 1
ATOM 7966 C C . PRO B 1 93 ? -12.703 -0.742 28.875 1 94.44 93 PRO B C 1
ATOM 7968 O O . PRO B 1 93 ? -13.195 -1.097 29.938 1 94.44 93 PRO B O 1
ATOM 7971 N N . ILE B 1 94 ? -12.867 -1.319 27.766 1 94.81 94 ILE B N 1
ATOM 7972 C CA . ILE B 1 94 ? -13.586 -2.586 27.719 1 94.81 94 ILE B CA 1
ATOM 7973 C C . ILE B 1 94 ? -12.594 -3.742 27.641 1 94.81 94 ILE B C 1
ATOM 7975 O O . ILE B 1 94 ? -11.656 -3.709 26.844 1 94.81 94 ILE B O 1
ATOM 7979 N N . ASP B 1 95 ? -12.797 -4.691 28.422 1 91.81 95 ASP B N 1
ATOM 7980 C CA . ASP B 1 95 ? -12.008 -5.918 28.344 1 91.81 95 ASP B CA 1
ATOM 7981 C C . ASP B 1 95 ? -12.648 -6.922 27.391 1 91.81 95 ASP B C 1
ATOM 7983 O O . ASP B 1 95 ? -13.844 -7.223 27.5 1 91.81 95 ASP B O 1
ATOM 7987 N N . TYR B 1 96 ? -11.883 -7.395 26.5 1 94.94 96 TYR B N 1
ATOM 7988 C CA . TYR B 1 96 ? -12.312 -8.43 25.562 1 94.94 96 TYR B CA 1
ATOM 7989 C C . TYR B 1 96 ? -11.586 -9.742 25.828 1 94.94 96 TYR B C 1
ATOM 7991 O O . TYR B 1 96 ? -10.555 -10.023 25.219 1 94.94 96 TYR B O 1
ATOM 7999 N N . PRO B 1 97 ? -12.125 -10.594 26.578 1 93 97 PRO B N 1
ATOM 8000 C CA . PRO B 1 97 ? -11.422 -11.805 27 1 93 97 PRO B CA 1
ATOM 8001 C C . PRO B 1 97 ? -11.18 -12.773 25.844 1 93 97 PRO B C 1
ATOM 8003 O O . PRO B 1 97 ? -10.289 -13.625 25.922 1 93 97 PRO B O 1
ATOM 8006 N N . ASN B 1 98 ? -11.93 -12.711 24.859 1 94.56 98 ASN B N 1
ATOM 8007 C CA . ASN B 1 98 ? -11.789 -13.633 23.75 1 94.56 98 ASN B CA 1
ATOM 8008 C C . ASN B 1 98 ? -10.883 -13.062 22.656 1 94.56 98 ASN B C 1
ATOM 8010 O O . ASN B 1 98 ? -10.867 -13.57 21.531 1 94.56 98 ASN B O 1
ATOM 8014 N N . VAL B 1 99 ? -10.219 -12 22.922 1 97.44 99 VAL B N 1
ATOM 8015 C CA . VAL B 1 99 ? -9.234 -11.445 22 1 97.44 99 VAL B CA 1
ATOM 8016 C C . VAL B 1 99 ? -7.832 -11.586 22.594 1 97.44 99 VAL B C 1
ATOM 8018 O O . VAL B 1 99 ? -7.535 -11.016 23.641 1 97.44 99 VAL B O 1
ATOM 8021 N N . ARG B 1 100 ? -6.965 -12.281 22.047 1 96.62 100 ARG B N 1
ATOM 8022 C CA . ARG B 1 100 ? -5.578 -12.445 22.484 1 96.62 100 ARG B CA 1
ATOM 8023 C C . ARG B 1 100 ? -4.672 -11.414 21.828 1 96.62 100 ARG B C 1
ATOM 8025 O O . ARG B 1 100 ? -3.979 -11.719 20.844 1 96.62 100 ARG B O 1
ATOM 8032 N N . TRP B 1 101 ? -4.629 -10.273 22.266 1 97.12 101 TRP B N 1
ATOM 8033 C CA . TRP B 1 101 ? -3.973 -9.109 21.672 1 97.12 101 TRP B CA 1
ATOM 8034 C C . TRP B 1 101 ? -2.488 -9.375 21.453 1 97.12 101 TRP B C 1
ATOM 8036 O O . TRP B 1 101 ? -1.951 -9.07 20.391 1 97.12 101 TRP B O 1
ATOM 8046 N N . ASP B 1 102 ? -1.791 -9.977 22.391 1 95.69 102 ASP B N 1
ATOM 8047 C CA . ASP B 1 102 ? -0.359 -10.234 22.266 1 95.69 102 ASP B CA 1
ATOM 8048 C C . ASP B 1 102 ? -0.081 -11.242 21.141 1 95.69 102 ASP B C 1
ATOM 8050 O O . ASP B 1 102 ? 0.897 -11.109 20.406 1 95.69 102 ASP B O 1
ATOM 8054 N N . PHE B 1 103 ? -0.943 -12.242 21.109 1 95.88 103 PHE B N 1
ATOM 8055 C CA . PHE B 1 103 ? -0.804 -13.242 20.062 1 95.88 103 PHE B CA 1
ATOM 8056 C C . PHE B 1 103 ? -0.948 -12.609 18.688 1 95.88 103 PHE B C 1
ATOM 8058 O O . PHE B 1 103 ? -0.133 -12.859 17.797 1 95.88 103 PHE B O 1
ATOM 8065 N N . ASN B 1 104 ? -1.98 -11.797 18.484 1 96.56 104 ASN B N 1
ATOM 8066 C CA . ASN B 1 104 ? -2.209 -11.117 17.203 1 96.56 104 ASN B CA 1
ATOM 8067 C C . ASN B 1 104 ? -1.076 -10.148 16.875 1 96.56 104 ASN B C 1
ATOM 8069 O O . ASN B 1 104 ? -0.66 -10.047 15.727 1 96.56 104 ASN B O 1
ATOM 8073 N N . ARG B 1 105 ? -0.561 -9.461 17.859 1 95.5 105 ARG B N 1
ATOM 8074 C CA . ARG B 1 105 ? 0.452 -8.43 17.672 1 95.5 105 ARG B CA 1
ATOM 8075 C C . ARG B 1 105 ? 1.778 -9.031 17.219 1 95.5 105 ARG B C 1
ATOM 8077 O O . ARG B 1 105 ? 2.557 -8.391 16.516 1 95.5 105 ARG B O 1
ATOM 8084 N N . LYS B 1 106 ? 2.08 -10.234 17.609 1 93.81 106 LYS B N 1
ATOM 8085 C CA . LYS B 1 106 ? 3.33 -10.898 17.234 1 93.81 106 LYS B CA 1
ATOM 8086 C C . LYS B 1 106 ? 3.531 -10.891 15.727 1 93.81 106 LYS B C 1
ATOM 8088 O O . LYS B 1 106 ? 4.648 -10.688 15.242 1 93.81 106 LYS B O 1
ATOM 8093 N N . THR B 1 107 ? 2.482 -11.094 15.016 1 94.75 107 THR B N 1
ATOM 8094 C CA . THR B 1 107 ? 2.539 -11.203 13.562 1 94.75 107 THR B CA 1
ATOM 8095 C C . THR B 1 107 ? 2.311 -9.836 12.906 1 94.75 107 THR B C 1
ATOM 8097 O O . THR B 1 107 ? 2.996 -9.484 11.953 1 94.75 107 THR B O 1
ATOM 8100 N N . PHE B 1 108 ? 1.388 -9.039 13.5 1 96.12 108 PHE B N 1
ATOM 8101 C CA . PHE B 1 108 ? 0.876 -7.906 12.742 1 96.12 108 PHE B CA 1
ATOM 8102 C C . PHE B 1 108 ? 1.346 -6.594 13.352 1 96.12 108 PHE B C 1
ATOM 8104 O O . PHE B 1 108 ? 1.095 -5.52 12.797 1 96.12 108 PHE B O 1
ATOM 8111 N N . GLY B 1 109 ? 2.021 -6.578 14.492 1 95.62 109 GLY B N 1
ATOM 8112 C CA . GLY B 1 109 ? 2.51 -5.359 15.125 1 95.62 109 GLY B CA 1
ATOM 8113 C C . GLY B 1 109 ? 1.397 -4.473 15.648 1 95.62 109 GLY B C 1
ATOM 8114 O O . GLY B 1 109 ? 0.339 -4.965 16.047 1 95.62 109 GLY B O 1
ATOM 8115 N N . TRP B 1 110 ? 1.629 -3.207 15.688 1 96.31 110 TRP B N 1
ATOM 8116 C CA . TRP B 1 110 ? 0.708 -2.232 16.266 1 96.31 110 TRP B CA 1
ATOM 8117 C C . TRP B 1 110 ? -0.555 -2.111 15.414 1 96.31 110 TRP B C 1
ATOM 8119 O O . TRP B 1 110 ? -1.606 -1.704 15.906 1 96.31 110 TRP B O 1
ATOM 8129 N N . ALA B 1 111 ? -0.475 -2.463 14.164 1 95.62 111 ALA B N 1
ATOM 8130 C CA . ALA B 1 111 ? -1.605 -2.289 13.258 1 95.62 111 ALA B CA 1
ATOM 8131 C C . ALA B 1 111 ? -2.818 -3.082 13.734 1 95.62 111 ALA B C 1
ATOM 8133 O O . ALA B 1 111 ? -3.957 -2.623 13.609 1 95.62 111 ALA B O 1
ATOM 8134 N N . VAL B 1 112 ? -2.607 -4.234 14.359 1 96.5 112 VAL B N 1
ATOM 8135 C CA . VAL B 1 112 ? -3.697 -5.148 14.688 1 96.5 112 VAL B CA 1
ATOM 8136 C C . VAL B 1 112 ? -4.387 -4.691 15.969 1 96.5 112 VAL B C 1
ATOM 8138 O O . VAL B 1 112 ? -5.484 -5.152 16.281 1 96.5 112 VAL B O 1
ATOM 8141 N N . LEU B 1 113 ? -3.773 -3.74 16.703 1 96.94 113 LEU B N 1
ATOM 8142 C CA . LEU B 1 113 ? -4.379 -3.225 17.922 1 96.94 113 LEU B CA 1
ATOM 8143 C C . LEU B 1 113 ? -5.531 -2.281 17.609 1 96.94 113 LEU B C 1
ATOM 8145 O O . LEU B 1 113 ? -6.344 -1.971 18.484 1 96.94 113 LEU B O 1
ATOM 8149 N N . HIS B 1 114 ? -5.559 -1.771 16.453 1 96.44 114 HIS B N 1
ATOM 8150 C CA . HIS B 1 114 ? -6.594 -0.834 16.031 1 96.44 114 HIS B CA 1
ATOM 8151 C C . HIS B 1 114 ? -7.934 -1.541 15.844 1 96.44 114 HIS B C 1
ATOM 8153 O O . HIS B 1 114 ? -8 -2.582 15.188 1 96.44 114 HIS B O 1
ATOM 8159 N N . HIS B 1 115 ? -9.008 -0.981 16.391 1 96.06 115 HIS B N 1
ATOM 8160 C CA . HIS B 1 115 ? -10.336 -1.571 16.312 1 96.06 115 HIS B CA 1
ATOM 8161 C C . HIS B 1 115 ? -11.414 -0.547 16.656 1 96.06 115 HIS B C 1
ATOM 8163 O O . HIS B 1 115 ? -11.117 0.521 17.203 1 96.06 115 HIS B O 1
ATOM 8169 N N . ALA B 1 116 ? -12.562 -0.83 16.281 1 93.88 116 ALA B N 1
ATOM 8170 C CA . ALA B 1 116 ? -13.734 -0.009 16.578 1 93.88 116 ALA B CA 1
ATOM 8171 C C . ALA B 1 116 ? -14.672 -0.724 17.547 1 93.88 116 ALA B C 1
ATOM 8173 O O . ALA B 1 116 ? -14.852 -1.94 17.469 1 93.88 116 ALA B O 1
ATOM 8174 N N . THR B 1 117 ? -15.203 -0.032 18.453 1 95.12 117 THR B N 1
ATOM 8175 C CA . THR B 1 117 ? -16.25 -0.491 19.359 1 95.12 117 THR B CA 1
ATOM 8176 C C . THR B 1 117 ? -17.438 0.459 19.344 1 95.12 117 THR B C 1
ATOM 8178 O O . THR B 1 117 ? -17.281 1.676 19.453 1 95.12 117 THR B O 1
ATOM 8181 N N . TYR B 1 118 ? -18.625 -0.101 19.219 1 94.44 118 TYR B N 1
ATOM 8182 C CA . TYR B 1 118 ? -19.859 0.677 19.141 1 94.44 118 TYR B CA 1
ATOM 8183 C C . TYR B 1 118 ? -20.578 0.7 20.484 1 94.44 118 TYR B C 1
ATOM 8185 O O . TYR B 1 118 ? -20.672 -0.328 21.156 1 94.44 118 TYR B O 1
ATOM 8193 N N . PHE B 1 119 ? -21.047 1.886 20.875 1 95.56 119 PHE B N 1
ATOM 8194 C CA . PHE B 1 119 ? -21.797 2.086 22.109 1 95.56 119 PHE B CA 1
ATOM 8195 C C . PHE B 1 119 ? -23.156 2.699 21.828 1 95.56 119 PHE B C 1
ATOM 8197 O O . PHE B 1 119 ? -23.281 3.586 20.969 1 95.56 119 PHE B O 1
ATOM 8204 N N . ARG B 1 120 ? -24.188 2.254 22.453 1 95.44 120 ARG B N 1
ATOM 8205 C CA . ARG B 1 120 ? -25.5 2.91 22.422 1 95.44 120 ARG B CA 1
ATOM 8206 C C . ARG B 1 120 ? -26.094 2.992 23.812 1 95.44 120 ARG B C 1
ATOM 8208 O O . ARG B 1 120 ? -25.984 2.055 24.609 1 95.44 120 ARG B O 1
ATOM 8215 N N . GLY B 1 121 ? -26.562 4.078 24.156 1 96.06 121 GLY B N 1
ATOM 8216 C CA . GLY B 1 121 ? -27.266 4.348 25.391 1 96.06 121 GLY B CA 1
ATOM 8217 C C . GLY B 1 121 ? -28.391 5.348 25.234 1 96.06 121 GLY B C 1
ATOM 8218 O O . GLY B 1 121 ? -28.562 5.938 24.172 1 96.06 121 GLY B O 1
ATOM 8219 N N . THR B 1 122 ? -29.188 5.395 26.25 1 95.94 122 THR B N 1
ATOM 8220 C CA . THR B 1 122 ? -30.266 6.363 26.266 1 95.94 122 THR B CA 1
ATOM 8221 C C . THR B 1 122 ? -30.172 7.277 27.484 1 95.94 122 THR B C 1
ATOM 8223 O O . THR B 1 122 ? -29.562 6.914 28.484 1 95.94 122 THR B O 1
ATOM 8226 N N . PHE B 1 123 ? -30.641 8.398 27.328 1 95.38 123 PHE B N 1
ATOM 8227 C CA . PHE B 1 123 ? -30.734 9.344 28.422 1 95.38 123 PHE B CA 1
ATOM 8228 C C . PHE B 1 123 ? -32 10.172 28.328 1 95.38 123 PHE B C 1
ATOM 8230 O O . PHE B 1 123 ? -32.656 10.219 27.281 1 95.38 123 PHE B O 1
ATOM 8237 N N . ASN B 1 124 ? -32.375 10.734 29.422 1 94.94 124 ASN B N 1
ATOM 8238 C CA . ASN B 1 124 ? -33.625 11.438 29.5 1 94.94 124 ASN B CA 1
ATOM 8239 C C . ASN B 1 124 ? -33.438 12.938 29.703 1 94.94 124 ASN B C 1
ATOM 8241 O O . ASN B 1 124 ? -32.594 13.352 30.5 1 94.94 124 ASN B O 1
ATOM 8245 N N . ILE B 1 125 ? -34.156 13.727 28.922 1 94.75 125 ILE B N 1
ATOM 8246 C CA . ILE B 1 125 ? -34.188 15.18 29.031 1 94.75 125 ILE B CA 1
ATOM 8247 C C . ILE B 1 125 ? -35.5 15.617 29.719 1 94.75 125 ILE B C 1
ATOM 8249 O O . ILE B 1 125 ? -36.562 15.32 29.219 1 94.75 125 ILE B O 1
ATOM 8253 N N . ALA B 1 126 ? -35.344 16.359 30.781 1 93.19 126 ALA B N 1
ATOM 8254 C CA . ALA B 1 126 ? -36.531 16.75 31.562 1 93.19 126 ALA B CA 1
ATOM 8255 C C . ALA B 1 126 ? -37.188 17.984 30.953 1 93.19 126 ALA B C 1
ATOM 8257 O O . ALA B 1 126 ? -38.438 18.062 30.922 1 93.19 126 ALA B O 1
ATOM 8258 N N . THR B 1 127 ? -36.375 18.906 30.516 1 92.69 127 THR B N 1
ATOM 8259 C CA . THR B 1 127 ? -36.906 20.141 29.953 1 92.69 127 THR B CA 1
ATOM 8260 C C . THR B 1 127 ? -36.375 20.359 28.547 1 92.69 127 THR B C 1
ATOM 8262 O O . THR B 1 127 ? -35.156 20.391 28.344 1 92.69 127 THR B O 1
ATOM 8265 N N . ALA B 1 128 ? -37.344 20.578 27.672 1 92.62 128 ALA B N 1
ATOM 8266 C CA . ALA B 1 128 ? -36.906 20.875 26.297 1 92.62 128 ALA B CA 1
ATOM 8267 C C . ALA B 1 128 ? -36.094 22.156 26.219 1 92.62 128 ALA B C 1
ATOM 8269 O O . ALA B 1 128 ? -36.375 23.109 26.969 1 92.62 128 ALA B O 1
ATOM 8270 N N . GLY B 1 129 ? -35.094 22.172 25.359 1 90.5 129 GLY B N 1
ATOM 8271 C CA . GLY B 1 129 ? -34.281 23.359 25.188 1 90.5 129 GLY B CA 1
ATOM 8272 C C . GLY B 1 129 ? -32.969 23.094 24.453 1 90.5 129 GLY B C 1
ATOM 8273 O O . GLY B 1 129 ? -32.812 22.031 23.859 1 90.5 129 GLY B O 1
ATOM 8274 N N . SER B 1 130 ? -32.125 24.172 24.516 1 91.94 130 SER B N 1
ATOM 8275 C CA . SER B 1 130 ? -30.797 24.047 23.922 1 91.94 130 SER B CA 1
ATOM 8276 C C . SER B 1 130 ? -29.797 23.484 24.922 1 91.94 130 SER B C 1
ATOM 8278 O O . SER B 1 130 ? -29.766 23.906 26.078 1 91.94 130 SER B O 1
ATOM 8280 N N . TYR B 1 131 ? -29.031 22.516 24.516 1 93.69 131 TYR B N 1
ATOM 8281 C CA . TYR B 1 131 ? -28.016 21.875 25.344 1 93.69 131 TYR B CA 1
ATOM 8282 C C . TYR B 1 131 ? -26.656 21.891 24.656 1 93.69 131 TYR B C 1
ATOM 8284 O O . TYR B 1 131 ? -26.562 21.969 23.422 1 93.69 131 TYR B O 1
ATOM 8292 N N . LEU B 1 132 ? -25.609 21.906 25.438 1 95.19 132 LEU B N 1
ATOM 8293 C CA . LEU B 1 132 ? -24.25 21.719 24.969 1 95.19 132 LEU B CA 1
ATOM 8294 C C . LEU B 1 132 ? -23.766 20.297 25.297 1 95.19 132 LEU B C 1
ATOM 8296 O O . LEU B 1 132 ? -23.922 19.844 26.422 1 95.19 132 LEU B O 1
ATOM 8300 N N . VAL B 1 133 ? -23.266 19.641 24.25 1 95.56 133 VAL B N 1
ATOM 8301 C CA . VAL B 1 133 ? -22.797 18.266 24.422 1 95.56 133 VAL B CA 1
ATOM 8302 C C . VAL B 1 133 ? -21.375 18.141 23.859 1 95.56 133 VAL B C 1
ATOM 8304 O O . VAL B 1 133 ? -21.062 18.719 22.812 1 95.56 133 VAL B O 1
ATOM 8307 N N . SER B 1 134 ? -20.531 17.469 24.531 1 96.12 134 SER B N 1
ATOM 8308 C CA . SER B 1 134 ? -19.188 17.172 24.047 1 96.12 134 SER B CA 1
ATOM 8309 C C . SER B 1 134 ? -18.719 15.797 24.516 1 96.12 134 SER B C 1
ATOM 8311 O O . SER B 1 134 ? -19.109 15.344 25.594 1 96.12 134 SER B O 1
ATOM 8313 N N . PHE B 1 135 ? -17.969 15.125 23.688 1 96.5 135 PHE B N 1
ATOM 8314 C CA . PHE B 1 135 ? -17.344 13.859 24.047 1 96.5 135 PHE B CA 1
ATOM 8315 C C . PHE B 1 135 ? -15.859 13.875 23.719 1 96.5 135 PHE B C 1
ATOM 8317 O O . PHE B 1 135 ? -15.469 14.273 22.609 1 96.5 135 PHE B O 1
ATOM 8324 N N . SER B 1 136 ? -15.023 13.461 24.656 1 96.5 136 SER B N 1
ATOM 8325 C CA . SER B 1 136 ? -13.586 13.328 24.469 1 96.5 136 SER B CA 1
ATOM 8326 C C . SER B 1 136 ? -13.195 11.883 24.172 1 96.5 136 SER B C 1
ATOM 8328 O O . SER B 1 136 ? -13.789 10.953 24.719 1 96.5 136 SER B O 1
ATOM 8330 N N . GLY B 1 137 ? -12.227 11.734 23.328 1 94.56 137 GLY B N 1
ATOM 8331 C CA . GLY B 1 137 ? -11.711 10.406 23.031 1 94.56 137 GLY B CA 1
ATOM 8332 C C . GLY B 1 137 ? -12.484 9.703 21.938 1 94.56 137 GLY B C 1
ATOM 8333 O O . GLY B 1 137 ? -12.344 8.492 21.75 1 94.56 137 GLY B O 1
ATOM 8334 N N . VAL B 1 138 ? -13.344 10.477 21.219 1 93.5 138 VAL B N 1
ATOM 8335 C CA . VAL B 1 138 ? -14.156 9.852 20.188 1 93.5 138 VAL B CA 1
ATOM 8336 C C . VAL B 1 138 ? -14.055 10.664 18.891 1 93.5 138 VAL B C 1
ATOM 8338 O O . VAL B 1 138 ? -13.789 11.867 18.938 1 93.5 138 VAL B O 1
ATOM 8341 N N . ILE B 1 139 ? -14.219 10.031 17.797 1 87.81 139 ILE B N 1
ATOM 8342 C CA . ILE B 1 139 ? -14.195 10.711 16.516 1 87.81 139 ILE B CA 1
ATOM 8343 C C . ILE B 1 139 ? -15.492 11.484 16.297 1 87.81 139 ILE B C 1
ATOM 8345 O O . ILE B 1 139 ? -15.477 12.625 15.828 1 87.81 139 ILE B O 1
ATOM 8349 N N . SER B 1 140 ? -16.609 10.805 16.609 1 90.88 140 SER B N 1
ATOM 8350 C CA . SER B 1 140 ? -17.938 11.383 16.438 1 90.88 140 SER B CA 1
ATOM 8351 C C . SER B 1 140 ? -18.953 10.688 17.344 1 90.88 140 SER B C 1
ATOM 8353 O O . SER B 1 140 ? -18.672 9.625 17.906 1 90.88 140 SER B O 1
ATOM 8355 N N . PHE B 1 141 ? -20.031 11.305 17.516 1 93 141 PHE B N 1
ATOM 8356 C CA . PHE B 1 141 ? -21.172 10.75 18.25 1 93 141 PHE B CA 1
ATOM 8357 C C . PHE B 1 141 ? -22.484 11.195 17.625 1 93 141 PHE B C 1
ATOM 8359 O O . PHE B 1 141 ? -22.516 12.141 16.828 1 93 141 PHE B O 1
ATOM 8366 N N . LYS B 1 142 ? -23.484 10.508 17.922 1 93.31 142 LYS B N 1
ATOM 8367 C CA . LYS B 1 142 ? -24.812 10.789 17.344 1 93.31 142 LYS B CA 1
ATOM 8368 C C . LYS B 1 142 ? -25.875 10.836 18.438 1 93.31 142 LYS B C 1
ATOM 8370 O O . LYS B 1 142 ? -25.875 10 19.344 1 93.31 142 LYS B O 1
ATOM 8375 N N . ILE B 1 143 ? -26.703 11.82 18.406 1 93.69 143 ILE B N 1
ATOM 8376 C CA . ILE B 1 143 ? -27.891 11.914 19.234 1 93.69 143 ILE B CA 1
ATOM 8377 C C . ILE B 1 143 ? -29.141 11.812 18.359 1 93.69 143 ILE B C 1
ATOM 8379 O O . ILE B 1 143 ? -29.375 12.656 17.5 1 93.69 143 ILE B O 1
ATOM 8383 N N . ASP B 1 144 ? -29.781 10.781 18.594 1 92.12 144 ASP B N 1
ATOM 8384 C CA . ASP B 1 144 ? -30.922 10.461 17.734 1 92.12 144 ASP B CA 1
ATOM 8385 C C . ASP B 1 144 ? -30.5 10.344 16.281 1 92.12 144 ASP B C 1
ATOM 8387 O O . ASP B 1 144 ? -29.734 9.438 15.922 1 92.12 144 ASP B O 1
ATOM 8391 N N . ASP B 1 145 ? -30.766 11.375 15.445 1 84.56 145 ASP B N 1
ATOM 8392 C CA . ASP B 1 145 ? -30.438 11.242 14.031 1 84.56 145 ASP B CA 1
ATOM 8393 C C . ASP B 1 145 ? -29.391 12.266 13.602 1 84.56 145 ASP B C 1
ATOM 8395 O O . ASP B 1 145 ? -29.078 12.383 12.422 1 84.56 145 ASP B O 1
ATOM 8399 N N . ARG B 1 146 ? -28.812 12.906 14.586 1 88.81 146 ARG B N 1
ATOM 8400 C CA . ARG B 1 146 ? -27.859 13.945 14.234 1 88.81 146 ARG B CA 1
ATOM 8401 C C . ARG B 1 146 ? -26.453 13.586 14.727 1 88.81 146 ARG B C 1
ATOM 8403 O O . ARG B 1 146 ? -26.281 13.188 15.875 1 88.81 146 ARG B O 1
ATOM 8410 N N . SER B 1 147 ? -25.516 13.742 13.812 1 90.94 147 SER B N 1
ATOM 8411 C CA . SER B 1 147 ? -24.125 13.43 14.125 1 90.94 147 SER B CA 1
ATOM 8412 C C . SER B 1 147 ? -23.359 14.68 14.516 1 90.94 147 SER B C 1
ATOM 8414 O O . SER B 1 147 ? -23.625 15.766 14 1 90.94 147 SER B O 1
ATOM 8416 N N . PHE B 1 148 ? -22.359 14.531 15.398 1 93.06 148 PHE B N 1
ATOM 8417 C CA . PHE B 1 148 ? -21.516 15.617 15.867 1 93.06 148 PHE B CA 1
ATOM 8418 C C . PHE B 1 148 ? -20.047 15.18 15.883 1 93.06 148 PHE B C 1
ATOM 8420 O O . PHE B 1 148 ? -19.75 13.992 15.992 1 93.06 148 PHE B O 1
ATOM 8427 N N . VAL B 1 149 ? -19.172 16.141 15.734 1 92.94 149 VAL B N 1
ATOM 8428 C CA . VAL B 1 149 ? -17.75 15.859 15.812 1 92.94 149 VAL B CA 1
ATOM 8429 C C . VAL B 1 149 ? -17.328 15.641 17.266 1 92.94 149 VAL B C 1
ATOM 8431 O O . VAL B 1 149 ? -17.844 16.312 18.172 1 92.94 149 VAL B O 1
ATOM 8434 N N . GLY B 1 150 ? -16.469 14.672 17.469 1 94.38 150 GLY B N 1
ATOM 8435 C CA . GLY B 1 150 ? -15.922 14.422 18.797 1 94.38 150 GLY B CA 1
ATOM 8436 C C . GLY B 1 150 ? -14.523 14.984 18.984 1 94.38 150 GLY B C 1
ATOM 8437 O O . GLY B 1 150 ? -13.797 15.195 18 1 94.38 150 GLY B O 1
ATOM 8438 N N . ASN B 1 151 ? -14.211 15.258 20.234 1 96.5 151 ASN B N 1
ATOM 8439 C CA . ASN B 1 151 ? -12.867 15.695 20.609 1 96.5 151 ASN B CA 1
ATOM 8440 C C . ASN B 1 151 ? -11.906 14.516 20.719 1 96.5 151 ASN B C 1
ATOM 8442 O O . ASN B 1 151 ? -11.469 14.164 21.828 1 96.5 151 ASN B O 1
ATOM 8446 N N . LEU B 1 152 ? -11.516 14.023 19.672 1 94.31 152 LEU B N 1
ATOM 8447 C CA . LEU B 1 152 ? -10.734 12.797 19.562 1 94.31 152 LEU B CA 1
ATOM 8448 C C . LEU B 1 152 ? -9.445 12.906 20.375 1 94.31 152 LEU B C 1
ATOM 8450 O O . LEU B 1 152 ? -9.016 11.938 21 1 94.31 152 LEU B O 1
ATOM 8454 N N . TYR B 1 153 ? -8.789 14.078 20.359 1 95.12 153 TYR B N 1
ATOM 8455 C CA . TYR B 1 153 ? -7.469 14.25 20.953 1 95.12 153 TYR B CA 1
ATOM 8456 C C . TYR B 1 153 ? -7.578 14.695 22.406 1 95.12 153 TYR B C 1
ATOM 8458 O O . TYR B 1 153 ? -6.562 14.875 23.078 1 95.12 153 TYR B O 1
ATOM 8466 N N . SER B 1 154 ? -8.797 14.922 22.859 1 95.19 154 SER B N 1
ATOM 8467 C CA . SER B 1 154 ? -9.055 15.367 24.234 1 95.19 154 SER B CA 1
ATOM 8468 C C . SER B 1 154 ? -8.375 16.703 24.516 1 95.19 154 SER B C 1
ATOM 8470 O O . SER B 1 154 ? -7.695 16.859 25.531 1 95.19 154 SER B O 1
ATOM 8472 N N . TYR B 1 155 ? -8.578 17.578 23.609 1 95.88 155 TYR B N 1
ATOM 8473 C CA . TYR B 1 155 ? -8.094 18.938 23.812 1 95.88 155 TYR B CA 1
ATOM 8474 C C . TYR B 1 155 ? -8.734 19.562 25.047 1 95.88 155 TYR B C 1
ATOM 8476 O O . TYR B 1 155 ? -9.852 19.219 25.422 1 95.88 155 TYR B O 1
ATOM 8484 N N . ARG B 1 156 ? -8.047 20.547 25.562 1 92.31 156 ARG B N 1
ATOM 8485 C CA . ARG B 1 156 ? -8.57 21.266 26.719 1 92.31 156 ARG B CA 1
ATOM 8486 C C . ARG B 1 156 ? -9.523 22.375 26.297 1 92.31 156 ARG B C 1
ATOM 8488 O O . ARG B 1 156 ? -10.406 22.766 27.062 1 92.31 156 ARG B O 1
ATOM 8495 N N . HIS B 1 157 ? -9.312 22.859 25.109 1 95 157 HIS B N 1
ATOM 8496 C CA . HIS B 1 157 ? -10.188 23.938 24.672 1 95 157 HIS B CA 1
ATOM 8497 C C . HIS B 1 157 ? -11.562 23.422 24.266 1 95 157 HIS B C 1
ATOM 8499 O O . HIS B 1 157 ? -11.773 22.203 24.234 1 95 157 HIS B O 1
ATOM 8505 N N . ALA B 1 158 ? -12.438 24.344 24 1 94.06 158 ALA B N 1
ATOM 8506 C CA . ALA B 1 158 ? -13.859 24.062 23.828 1 94.06 158 ALA B CA 1
ATOM 8507 C C . ALA B 1 158 ? -14.094 23.094 22.688 1 94.06 158 ALA B C 1
ATOM 8509 O O . ALA B 1 158 ? -13.445 23.188 21.641 1 94.06 158 ALA B O 1
ATOM 8510 N N . SER B 1 159 ? -14.992 22.141 22.922 1 96 159 SER B N 1
ATOM 8511 C CA . SER B 1 159 ? -15.383 21.172 21.906 1 96 159 SER B CA 1
ATOM 8512 C C . SER B 1 159 ? -16.891 20.891 21.969 1 96 159 SER B C 1
ATOM 8514 O O . SER B 1 159 ? -17.344 19.859 21.484 1 96 159 SER B O 1
ATOM 8516 N N . ASP B 1 160 ? -17.625 21.797 22.516 1 95.44 160 ASP B N 1
ATOM 8517 C CA . ASP B 1 160 ? -19.062 21.609 22.688 1 95.44 160 ASP B CA 1
ATOM 8518 C C . ASP B 1 160 ? -19.797 21.781 21.359 1 95.44 160 ASP B C 1
ATOM 8520 O O . ASP B 1 160 ? -19.422 22.625 20.547 1 95.44 160 ASP B O 1
ATOM 8524 N N . SER B 1 161 ? -20.828 20.984 21.25 1 93.69 161 SER B N 1
ATOM 8525 C CA . SER B 1 161 ? -21.812 21.141 20.188 1 93.69 161 SER B CA 1
ATOM 8526 C C . SER B 1 161 ? -23.188 21.516 20.75 1 93.69 161 SER B C 1
ATOM 8528 O O . SER B 1 161 ? -23.625 20.953 21.75 1 93.69 161 SER B O 1
ATOM 8530 N N . ALA B 1 162 ? -23.797 22.453 20.125 1 93 162 ALA B N 1
ATOM 8531 C CA . ALA B 1 162 ? -25.141 22.859 20.547 1 93 162 ALA B CA 1
ATOM 8532 C C . ALA B 1 162 ? -26.219 22.031 19.844 1 93 162 ALA B C 1
ATOM 8534 O O . ALA B 1 162 ? -26.109 21.766 18.656 1 93 162 ALA B O 1
ATOM 8535 N N . VAL B 1 163 ? -27.203 21.594 20.672 1 91.81 163 VAL B N 1
ATOM 8536 C CA . VAL B 1 163 ? -28.297 20.797 20.125 1 91.81 163 VAL B CA 1
ATOM 8537 C C . VAL B 1 163 ? -29.578 21.094 20.875 1 91.81 163 VAL B C 1
ATOM 8539 O O . VAL B 1 163 ? -29.562 21.281 22.094 1 91.81 163 VAL B O 1
ATOM 8542 N N . TYR B 1 164 ? -30.656 21.281 20.141 1 91.69 164 TYR B N 1
ATOM 8543 C CA . TYR B 1 164 ? -31.953 21.375 20.781 1 91.69 164 TYR B CA 1
ATOM 8544 C C . TYR B 1 164 ? -32.531 19.984 21.062 1 91.69 164 TYR B C 1
ATOM 8546 O O . TYR B 1 164 ? -32.625 19.156 20.156 1 91.69 164 TYR B O 1
ATOM 8554 N N . LEU B 1 165 ? -32.938 19.766 22.266 1 93.25 165 LEU B N 1
ATOM 8555 C CA . LEU B 1 165 ? -33.5 18.469 22.656 1 93.25 165 LEU B CA 1
ATOM 8556 C C . LEU B 1 165 ? -34.906 18.641 23.266 1 93.25 165 LEU B C 1
ATOM 8558 O O . LEU B 1 165 ? -35.094 19.516 24.125 1 93.25 165 LEU B O 1
ATOM 8562 N N . GLU B 1 166 ? -35.812 17.828 22.766 1 93.69 166 GLU B N 1
ATOM 8563 C CA . GLU B 1 166 ? -37.156 17.781 23.359 1 93.69 166 GLU B CA 1
ATOM 8564 C C . GLU B 1 166 ? -37.125 17.016 24.672 1 93.69 166 GLU B C 1
ATOM 8566 O O . GLU B 1 166 ? -36.25 16.219 24.922 1 93.69 166 GLU B O 1
ATOM 8571 N N . ALA B 1 167 ? -38.156 17.375 25.438 1 94.75 167 ALA B N 1
ATOM 8572 C CA . ALA B 1 167 ? -38.312 16.562 26.641 1 94.75 167 ALA B CA 1
ATOM 8573 C C . ALA B 1 167 ? -38.594 15.109 26.281 1 94.75 167 ALA B C 1
ATOM 8575 O O . ALA B 1 167 ? -39.344 14.836 25.344 1 94.75 167 ALA B O 1
ATOM 8576 N N . GLY B 1 168 ? -37.875 14.219 26.984 1 95.69 168 GLY B N 1
ATOM 8577 C CA . GLY B 1 168 ? -38.094 12.805 26.719 1 95.69 168 GLY B CA 1
ATOM 8578 C C . GLY B 1 168 ? -36.781 12.023 26.578 1 95.69 168 GLY B C 1
ATOM 8579 O O . GLY B 1 168 ? -35.75 12.477 27.031 1 95.69 168 GLY B O 1
ATOM 8580 N N . GLU B 1 169 ? -37 10.852 26.094 1 95.94 169 GLU B N 1
ATOM 8581 C CA . GLU B 1 169 ? -35.875 9.945 25.953 1 95.94 169 GLU B CA 1
ATOM 8582 C C . GLU B 1 169 ? -35.156 10.156 24.625 1 95.94 169 GLU B C 1
ATOM 8584 O O . GLU B 1 169 ? -35.781 10.305 23.578 1 95.94 169 GLU B O 1
ATOM 8589 N N . HIS B 1 170 ? -33.844 10.219 24.656 1 96.31 170 HIS B N 1
ATOM 8590 C CA . HIS B 1 170 ? -33 10.359 23.469 1 96.31 170 HIS B CA 1
ATOM 8591 C C . HIS B 1 170 ? -31.984 9.234 23.391 1 96.31 170 HIS B C 1
ATOM 8593 O O . HIS B 1 170 ? -31.547 8.711 24.406 1 96.31 170 HIS B O 1
ATOM 8599 N N . SER B 1 171 ? -31.656 8.875 22.188 1 95.25 171 SER B N 1
ATOM 8600 C CA . SER B 1 171 ? -30.641 7.855 21.938 1 95.25 171 SER B CA 1
ATOM 8601 C C . SER B 1 171 ? -29.281 8.484 21.672 1 95.25 171 SER B C 1
ATOM 8603 O O . SER B 1 171 ? -29.188 9.516 21.016 1 95.25 171 SER B O 1
ATOM 8605 N N . LEU B 1 172 ? -28.297 7.898 22.25 1 95.75 172 LEU B N 1
ATOM 8606 C CA . LEU B 1 172 ? -26.922 8.312 22.047 1 95.75 172 LEU B CA 1
ATOM 8607 C C . LEU B 1 172 ? -26.094 7.168 21.469 1 95.75 172 LEU B C 1
ATOM 8609 O O . LEU B 1 172 ? -26.125 6.051 21.984 1 95.75 172 LEU B O 1
ATOM 8613 N N . TYR B 1 173 ? -25.391 7.414 20.359 1 94.44 173 TYR B N 1
ATOM 8614 C CA . TYR B 1 173 ? -24.5 6.449 19.719 1 94.44 173 TYR B CA 1
ATOM 8615 C C . TYR B 1 173 ? -23.062 6.973 19.703 1 94.44 173 TYR B C 1
ATOM 8617 O O . TYR B 1 173 ? -22.828 8.141 19.391 1 94.44 173 TYR B O 1
ATOM 8625 N N . ILE B 1 174 ? -22.141 6.133 20.109 1 94.06 174 ILE B N 1
ATOM 8626 C CA . ILE B 1 174 ? -20.734 6.504 20.125 1 94.06 174 ILE B CA 1
ATOM 8627 C C . ILE B 1 174 ? -19.906 5.422 19.438 1 94.06 174 ILE B C 1
ATOM 8629 O O . ILE B 1 174 ? -20.156 4.227 19.625 1 94.06 174 ILE B O 1
ATOM 8633 N N . LEU B 1 175 ? -19.016 5.848 18.594 1 91.06 175 LEU B N 1
ATOM 8634 C CA . LEU B 1 175 ? -18 4.973 18.016 1 91.06 175 LEU B CA 1
ATOM 8635 C C . LEU B 1 175 ? -16.609 5.301 18.562 1 91.06 175 LEU B C 1
ATOM 8637 O O . LEU B 1 175 ? -16.125 6.426 18.422 1 91.06 175 LEU B O 1
ATOM 8641 N N . VAL B 1 176 ? -16.031 4.375 19.234 1 92.81 176 VAL B N 1
ATOM 8642 C CA . VAL B 1 176 ? -14.664 4.535 19.719 1 92.81 176 VAL B CA 1
ATOM 8643 C C . VAL B 1 176 ? -13.703 3.791 18.797 1 92.81 176 VAL B C 1
ATOM 8645 O O . VAL B 1 176 ? -13.852 2.586 18.578 1 92.81 176 VAL B O 1
ATOM 8648 N N . SER B 1 177 ? -12.812 4.492 18.234 1 92.44 177 SER B N 1
ATOM 8649 C CA . SER B 1 177 ? -11.766 3.904 17.406 1 92.44 177 SER B CA 1
ATOM 8650 C C . SER B 1 177 ? -10.422 3.896 18.125 1 92.44 177 SER B C 1
ATOM 8652 O O . SER B 1 177 ? -9.875 4.953 18.438 1 92.44 177 SER B O 1
ATOM 8654 N N . MET B 1 178 ? -9.922 2.742 18.375 1 95.12 178 MET B N 1
ATOM 8655 C CA . MET B 1 178 ? -8.609 2.607 19 1 95.12 178 MET B CA 1
ATOM 8656 C C . MET B 1 178 ? -7.504 3.002 18.031 1 95.12 178 MET B C 1
ATOM 8658 O O . MET B 1 178 ? -7.418 2.459 16.922 1 95.12 178 MET B O 1
ATOM 8662 N N . ASP B 1 179 ? -6.742 3.977 18.406 1 93.56 179 ASP B N 1
ATOM 8663 C CA . ASP B 1 179 ? -5.57 4.457 17.688 1 93.56 179 ASP B CA 1
ATOM 8664 C C . ASP B 1 179 ? -4.344 4.508 18.578 1 93.56 179 ASP B C 1
ATOM 8666 O O . ASP B 1 179 ? -4.316 5.262 19.562 1 93.56 179 ASP B O 1
ATOM 8670 N N . VAL B 1 180 ? -3.367 3.789 18.203 1 95.12 180 VAL B N 1
ATOM 8671 C CA . VAL B 1 180 ? -2.162 3.658 19.016 1 95.12 180 VAL B CA 1
ATOM 8672 C C . VAL B 1 180 ? -1.531 5.031 19.234 1 95.12 180 VAL B C 1
ATOM 8674 O O . VAL B 1 180 ? -0.972 5.305 20.297 1 95.12 180 VAL B O 1
ATOM 8677 N N . ARG B 1 181 ? -1.632 5.918 18.312 1 92.75 181 ARG B N 1
ATOM 8678 C CA . ARG B 1 181 ? -1.03 7.242 18.438 1 92.75 181 ARG B CA 1
ATOM 8679 C C . ARG B 1 181 ? -1.729 8.062 19.516 1 92.75 181 ARG B C 1
ATOM 8681 O O . ARG B 1 181 ? -1.139 8.992 20.078 1 92.75 181 ARG B O 1
ATOM 8688 N N . ILE B 1 182 ? -2.955 7.73 19.734 1 93.62 182 ILE B N 1
ATOM 8689 C CA . ILE B 1 182 ? -3.758 8.523 20.672 1 93.62 182 ILE B CA 1
ATOM 8690 C C . ILE B 1 182 ? -3.799 7.832 22.031 1 93.62 182 ILE B C 1
ATOM 8692 O O . ILE B 1 182 ? -3.586 8.469 23.062 1 93.62 182 ILE B O 1
ATOM 8696 N N . PHE B 1 183 ? -3.988 6.477 22.047 1 94.44 183 PHE B N 1
ATOM 8697 C CA . PHE B 1 183 ? -4.254 5.766 23.297 1 94.44 183 PHE B CA 1
ATOM 8698 C C . PHE B 1 183 ? -3.045 4.945 23.719 1 94.44 183 PHE B C 1
ATOM 8700 O O . PHE B 1 183 ? -3.053 4.324 24.781 1 94.44 183 PHE B O 1
ATOM 8707 N N . GLY B 1 184 ? -2.008 4.941 22.922 1 92.56 184 GLY B N 1
ATOM 8708 C CA . GLY B 1 184 ? -0.828 4.156 23.234 1 92.56 184 GLY B CA 1
ATOM 8709 C C . GLY B 1 184 ? -0.914 2.723 22.734 1 92.56 184 GLY B C 1
ATOM 8710 O O . GLY B 1 184 ? -1.995 2.246 22.391 1 92.56 184 GLY B O 1
ATOM 8711 N N . GLY B 1 185 ? 0.181 2.002 22.75 1 92.12 185 GLY B N 1
ATOM 8712 C CA . GLY B 1 185 ? 0.265 0.658 22.203 1 92.12 185 GLY B CA 1
ATOM 8713 C C . GLY B 1 185 ? 0.295 -0.421 23.266 1 92.12 185 GLY B C 1
ATOM 8714 O O . GLY B 1 185 ? 0.946 -1.453 23.094 1 92.12 185 GLY B O 1
ATOM 8715 N N . SER B 1 186 ? -0.373 -0.234 24.328 1 92.12 186 SER B N 1
ATOM 8716 C CA . SER B 1 186 ? -0.416 -1.237 25.375 1 92.12 186 SER B CA 1
ATOM 8717 C C . SER B 1 186 ? -1.291 -2.422 24.984 1 92.12 186 SER B C 1
ATOM 8719 O O . SER B 1 186 ? -2.189 -2.285 24.156 1 92.12 186 SER B O 1
ATOM 8721 N N . THR B 1 187 ? -1.007 -3.521 25.453 1 93.38 187 THR B N 1
ATOM 8722 C CA . THR B 1 187 ? -1.831 -4.711 25.281 1 93.38 187 THR B CA 1
ATOM 8723 C C . THR B 1 187 ? -2.32 -5.227 26.625 1 93.38 187 THR B C 1
ATOM 8725 O O . THR B 1 187 ? -1.516 -5.559 27.5 1 93.38 187 THR B O 1
ATOM 8728 N N . PRO B 1 188 ? -3.609 -5.301 26.969 1 95.19 188 PRO B N 1
ATOM 8729 C CA . PRO B 1 188 ? -4.656 -4.973 25.984 1 95.19 188 PRO B CA 1
ATOM 8730 C C . PRO B 1 188 ? -4.828 -3.467 25.797 1 95.19 188 PRO B C 1
ATOM 8732 O O . PRO B 1 188 ? -4.48 -2.682 26.688 1 95.19 188 PRO B O 1
ATOM 8735 N N . PRO B 1 189 ? -5.379 -3.061 24.609 1 95.12 189 PRO B N 1
ATOM 8736 C CA . PRO B 1 189 ? -5.699 -1.645 24.422 1 95.12 189 PRO B CA 1
ATOM 8737 C C . PRO B 1 189 ? -6.699 -1.117 25.438 1 95.12 189 PRO B C 1
ATOM 8739 O O . PRO B 1 189 ? -7.578 -1.858 25.891 1 95.12 189 PRO B O 1
ATOM 8742 N N . LYS B 1 190 ? -6.633 0.186 25.75 1 93.62 190 LYS B N 1
ATOM 8743 C CA . LYS B 1 190 ? -7.453 0.737 26.812 1 93.62 190 LYS B CA 1
ATOM 8744 C C . LYS B 1 190 ? -8.086 2.062 26.406 1 93.62 190 LYS B C 1
ATOM 8746 O O . LYS B 1 190 ? -7.953 3.066 27.109 1 93.62 190 LYS B O 1
ATOM 8751 N N . PRO B 1 191 ? -8.867 2.059 25.344 1 94.06 191 PRO B N 1
ATOM 8752 C CA . PRO B 1 191 ? -9.547 3.311 25 1 94.06 191 PRO B CA 1
ATOM 8753 C C . PRO B 1 191 ? -10.656 3.668 25.984 1 94.06 191 PRO B C 1
ATOM 8755 O O . PRO B 1 191 ? -11.383 2.783 26.453 1 94.06 191 PRO B O 1
ATOM 8758 N N . VAL B 1 192 ? -10.734 4.906 26.344 1 95.75 192 VAL B N 1
ATOM 8759 C CA . VAL B 1 192 ? -11.758 5.453 27.219 1 95.75 192 VAL B CA 1
ATOM 8760 C C . VAL B 1 192 ? -12.305 6.754 26.641 1 95.75 192 VAL B C 1
ATOM 8762 O O . VAL B 1 192 ? -11.617 7.438 25.875 1 95.75 192 VAL B O 1
ATOM 8765 N N . PHE B 1 193 ? -13.562 7 26.844 1 96.88 193 PHE B N 1
ATOM 8766 C CA . PHE B 1 193 ? -14.109 8.297 26.469 1 96.88 193 PHE B CA 1
ATOM 8767 C C . PHE B 1 193 ? -14.898 8.906 27.609 1 96.88 193 PHE B C 1
ATOM 8769 O O . PHE B 1 193 ? -15.266 8.211 28.562 1 96.88 193 PHE B O 1
ATOM 8776 N N . THR B 1 194 ? -15.055 10.188 27.609 1 96.56 194 THR B N 1
ATOM 8777 C CA . THR B 1 194 ? -15.844 10.953 28.578 1 96.56 194 THR B CA 1
ATOM 8778 C C . THR B 1 194 ? -16.766 11.93 27.859 1 96.56 194 THR B C 1
ATOM 8780 O O . THR B 1 194 ? -16.484 12.352 26.734 1 96.56 194 THR B O 1
ATOM 8783 N N . GLY B 1 195 ? -17.922 12.195 28.453 1 95.62 195 GLY B N 1
ATOM 8784 C CA . GLY B 1 195 ? -18.891 13.117 27.859 1 95.62 195 GLY B CA 1
ATOM 8785 C C . GLY B 1 195 ? -19.406 14.141 28.859 1 95.62 195 GLY B C 1
ATOM 8786 O O . GLY B 1 195 ? -19.25 13.977 30.062 1 95.62 195 GLY B O 1
ATOM 8787 N N . SER B 1 196 ? -19.875 15.203 28.344 1 94.94 196 SER B N 1
ATOM 8788 C CA . SER B 1 196 ? -20.516 16.25 29.125 1 94.94 196 SER B CA 1
ATOM 8789 C C . SER B 1 196 ? -21.812 16.719 28.469 1 94.94 196 SER B C 1
ATOM 8791 O O . SER B 1 196 ? -21.922 16.688 27.234 1 94.94 196 SER B O 1
ATOM 8793 N N . LEU B 1 197 ? -22.75 17.031 29.234 1 95.06 197 LEU B N 1
ATOM 8794 C CA . LEU B 1 197 ? -24.047 17.547 28.828 1 95.06 197 LEU B CA 1
ATOM 8795 C C . LEU B 1 197 ? -24.5 18.656 29.766 1 95.06 197 LEU B C 1
ATOM 8797 O O . LEU B 1 197 ? -24.609 18.453 30.984 1 95.06 197 LEU B O 1
ATOM 8801 N N . GLU B 1 198 ? -24.766 19.844 29.172 1 93.56 198 GLU B N 1
ATOM 8802 C CA . GLU B 1 198 ? -25.172 21 29.969 1 93.56 198 GLU B CA 1
ATOM 8803 C C . GLU B 1 198 ? -26.297 21.766 29.281 1 93.56 198 GLU B C 1
ATOM 8805 O O . GLU B 1 198 ? -26.266 21.969 28.062 1 93.56 198 GLU B O 1
ATOM 8810 N N . LYS B 1 199 ? -27.219 22.203 30.016 1 93.44 199 LYS B N 1
ATOM 8811 C CA . LYS B 1 199 ? -28.312 23 29.469 1 93.44 199 LYS B CA 1
ATOM 8812 C C . LYS B 1 199 ? -27.875 24.453 29.297 1 93.44 199 LYS B C 1
ATOM 8814 O O . LYS B 1 199 ? -27.172 25.016 30.141 1 93.44 199 LYS B O 1
ATOM 8819 N N . VAL B 1 200 ? -28.312 25.047 28.203 1 92.81 200 VAL B N 1
ATOM 8820 C CA . VAL B 1 200 ? -28 26.453 27.922 1 92.81 200 VAL B CA 1
ATOM 8821 C C . VAL B 1 200 ? -29.109 27.344 28.438 1 92.81 200 VAL B C 1
ATOM 8823 O O . VAL B 1 200 ? -30.297 27.062 28.219 1 92.81 200 VAL B O 1
ATOM 8826 N N . GLU B 1 201 ? -28.734 28.391 29.094 1 90.25 201 GLU B N 1
ATOM 8827 C CA . GLU B 1 201 ? -29.719 29.375 29.562 1 90.25 201 GLU B CA 1
ATOM 8828 C C . GLU B 1 201 ? -30.031 30.406 28.484 1 90.25 201 GLU B C 1
ATOM 8830 O O . GLU B 1 201 ? -29.531 31.531 28.516 1 90.25 201 GLU B O 1
ATOM 8835 N N . VAL B 1 202 ? -30.984 30.125 27.75 1 85.62 202 VAL B N 1
ATOM 8836 C CA . VAL B 1 202 ? -31.312 30.938 26.578 1 85.62 202 VAL B CA 1
ATOM 8837 C C . VAL B 1 202 ? -32.031 32.219 27.016 1 85.62 202 VAL B C 1
ATOM 8839 O O . VAL B 1 202 ? -31.922 33.25 26.359 1 85.62 202 VAL B O 1
ATOM 8842 N N . ASP B 1 203 ? -32.75 32.156 28.141 1 83.44 203 ASP B N 1
ATOM 8843 C CA . ASP B 1 203 ? -33.5 33.312 28.625 1 83.44 203 ASP B CA 1
ATOM 8844 C C . ASP B 1 203 ? -32.719 34.094 29.688 1 83.44 203 ASP B C 1
ATOM 8846 O O . ASP B 1 203 ? -33.219 35.031 30.297 1 83.44 203 ASP B O 1
ATOM 8850 N N . GLY B 1 204 ? -31.531 33.656 29.828 1 87.31 204 GLY B N 1
ATOM 8851 C CA . GLY B 1 204 ? -30.688 34.312 30.797 1 87.31 204 GLY B CA 1
ATOM 8852 C C . GLY B 1 204 ? -30.078 35.625 30.281 1 87.31 204 GLY B C 1
ATOM 8853 O O . GLY B 1 204 ? -30.375 36.031 29.156 1 87.31 204 GLY B O 1
ATOM 8854 N N . PRO B 1 205 ? -29.312 36.156 31.062 1 87.81 205 PRO B N 1
ATOM 8855 C CA . PRO B 1 205 ? -28.75 37.469 30.719 1 87.81 205 PRO B CA 1
ATOM 8856 C C . PRO B 1 205 ? -27.828 37.406 29.5 1 87.81 205 PRO B C 1
ATOM 8858 O O . PRO B 1 205 ? -27.641 38.406 28.812 1 87.81 205 PRO B O 1
ATOM 8861 N N . THR B 1 206 ? -27.266 36.312 29.203 1 89.88 206 THR B N 1
ATOM 8862 C CA . THR B 1 206 ? -26.328 36.188 28.094 1 89.88 206 THR B CA 1
ATOM 8863 C C . THR B 1 206 ? -27.047 35.656 26.844 1 89.88 206 THR B C 1
ATOM 8865 O O . THR B 1 206 ? -26.406 35.375 25.828 1 89.88 206 THR B O 1
ATOM 8868 N N . ARG B 1 207 ? -28.297 35.438 26.922 1 85.25 207 ARG B N 1
ATOM 8869 C CA . ARG B 1 207 ? -29.156 35.031 25.812 1 85.25 207 ARG B CA 1
ATOM 8870 C C . ARG B 1 207 ? -28.656 33.75 25.156 1 85.25 207 ARG B C 1
ATOM 8872 O O . ARG B 1 207 ? -28.656 33.625 23.938 1 85.25 207 ARG B O 1
ATOM 8879 N N . GLY B 1 208 ? -28.062 32.906 25.953 1 88.62 208 GLY B N 1
ATOM 8880 C CA . GLY B 1 208 ? -27.641 31.609 25.438 1 88.62 208 GLY B CA 1
ATOM 8881 C C . GLY B 1 208 ? -26.219 31.594 24.938 1 88.62 208 GLY B C 1
ATOM 8882 O O . GLY B 1 208 ? -25.719 30.562 24.484 1 88.62 208 GLY B O 1
ATOM 8883 N N . VAL B 1 209 ? -25.516 32.75 24.922 1 90.56 209 VAL B N 1
ATOM 8884 C CA . VAL B 1 209 ? -24.109 32.781 24.516 1 90.56 209 VAL B CA 1
ATOM 8885 C C . VAL B 1 209 ? -23.234 32.281 25.672 1 90.56 209 VAL B C 1
ATOM 8887 O O . VAL B 1 209 ? -23.406 32.688 26.812 1 90.56 209 VAL B O 1
ATOM 8890 N N . VAL B 1 210 ? -22.391 31.375 25.344 1 92.69 210 VAL B N 1
ATOM 8891 C CA . VAL B 1 210 ? -21.484 30.766 26.328 1 92.69 210 VAL B CA 1
ATOM 8892 C C . VAL B 1 210 ? -20.047 31.219 26.062 1 92.69 210 VAL B C 1
ATOM 8894 O O . VAL B 1 210 ? -19.625 31.297 24.906 1 92.69 210 VAL B O 1
ATOM 8897 N N . SER B 1 211 ? -19.344 31.594 27.125 1 93.56 211 SER B N 1
ATOM 8898 C CA . SER B 1 211 ? -17.953 32 27 1 93.56 211 SER B CA 1
ATOM 8899 C C . SER B 1 211 ? -17.016 30.891 27.484 1 93.56 211 SER B C 1
ATOM 8901 O O . SER B 1 211 ? -17.344 30.156 28.422 1 93.56 211 SER B O 1
ATOM 8903 N N . TYR B 1 212 ? -15.906 30.781 26.859 1 95.56 212 TYR B N 1
ATOM 8904 C CA . TYR B 1 212 ? -14.898 29.797 27.234 1 95.56 212 TYR B CA 1
ATOM 8905 C C . TYR B 1 212 ? -13.633 30.484 27.75 1 95.56 212 TYR B C 1
ATOM 8907 O O . TYR B 1 212 ? -12.711 30.734 26.969 1 95.56 212 TYR B O 1
ATOM 8915 N N . SER B 1 213 ? -13.508 30.594 29 1 92.5 213 SER B N 1
ATOM 8916 C CA . SER B 1 213 ? -12.422 31.344 29.625 1 92.5 213 SER B CA 1
ATOM 8917 C C . SER B 1 213 ? -11.078 30.656 29.422 1 92.5 213 SER B C 1
ATOM 8919 O O . SER B 1 213 ? -10.047 31.312 29.281 1 92.5 213 SER B O 1
ATOM 8921 N N . LEU B 1 214 ? -11.117 29.359 29.328 1 90.31 214 LEU B N 1
ATOM 8922 C CA . LEU B 1 214 ? -9.883 28.609 29.188 1 90.31 214 LEU B CA 1
ATOM 8923 C C . LEU B 1 214 ? -9.305 28.766 27.781 1 90.31 214 LEU B C 1
ATOM 8925 O O . LEU B 1 214 ? -8.125 28.469 27.562 1 90.31 214 LEU B O 1
ATOM 8929 N N . ASP B 1 215 ? -10.133 29.266 26.906 1 95.88 215 ASP B N 1
ATOM 8930 C CA . ASP B 1 215 ? -9.695 29.391 25.516 1 95.88 215 ASP B CA 1
ATOM 8931 C C . ASP B 1 215 ? -9.094 30.781 25.25 1 95.88 215 ASP B C 1
ATOM 8933 O O . ASP B 1 215 ? -8.609 31.047 24.156 1 95.88 215 ASP B O 1
ATOM 8937 N N . THR B 1 216 ? -9.07 31.625 26.234 1 95.25 216 THR B N 1
ATOM 8938 C CA . THR B 1 216 ? -8.586 33 26.062 1 95.25 216 THR B CA 1
ATOM 8939 C C . THR B 1 216 ? -7.074 33 25.844 1 95.25 216 THR B C 1
ATOM 8941 O O . THR B 1 216 ? -6.336 32.281 26.531 1 95.25 216 THR B O 1
ATOM 8944 N N . ILE B 1 217 ? -6.664 33.75 24.891 1 97.06 217 ILE B N 1
ATOM 8945 C CA . ILE B 1 217 ? -5.246 33.938 24.609 1 97.06 217 ILE B CA 1
ATOM 8946 C C . ILE B 1 217 ? -4.809 35.344 25 1 97.06 217 ILE B C 1
ATOM 8948 O O . ILE B 1 217 ? -5.336 36.312 24.484 1 97.06 217 ILE B O 1
ATOM 8952 N N . LEU B 1 218 ? -3.875 35.406 25.922 1 96.25 218 LEU B N 1
ATOM 8953 C CA . LEU B 1 218 ? -3.344 36.688 26.422 1 96.25 218 LEU B CA 1
ATOM 8954 C C . LEU B 1 218 ? -1.819 36.688 26.391 1 96.25 218 LEU B C 1
ATOM 8956 O O . LEU B 1 218 ? -1.191 35.625 26.594 1 96.25 218 LEU B O 1
ATOM 8960 N N . PRO B 1 219 ? -1.219 37.844 26.094 1 97.5 219 PRO B N 1
ATOM 8961 C CA . PRO B 1 219 ? 0.24 37.938 26.203 1 97.5 219 PRO B CA 1
ATOM 8962 C C . PRO B 1 219 ? 0.723 38.031 27.656 1 97.5 219 PRO B C 1
ATOM 8964 O O . PRO B 1 219 ? -0.086 38.188 28.562 1 97.5 219 PRO B O 1
ATOM 8967 N N . ASP B 1 220 ? 2.014 37.875 27.844 1 97.75 220 ASP B N 1
ATOM 8968 C CA . ASP B 1 220 ? 2.631 38.094 29.141 1 97.75 220 ASP B CA 1
ATOM 8969 C C . ASP B 1 220 ? 2.984 39.562 29.344 1 97.75 220 ASP B C 1
ATOM 8971 O O . ASP B 1 220 ? 2.906 40.375 28.406 1 97.75 220 ASP B O 1
ATOM 8975 N N . VAL B 1 221 ? 3.266 39.844 30.609 1 96.38 221 VAL B N 1
ATOM 8976 C CA . VAL B 1 221 ? 3.84 41.125 30.984 1 96.38 221 VAL B CA 1
ATOM 8977 C C . VAL B 1 221 ? 5.32 40.969 31.297 1 96.38 221 VAL B C 1
ATOM 8979 O O . VAL B 1 221 ? 5.688 40.188 32.188 1 96.38 221 VAL B O 1
ATOM 8982 N N . LEU B 1 222 ? 6.113 41.625 30.547 1 96.31 222 LEU B N 1
ATOM 8983 C CA . LEU B 1 222 ? 7.559 41.562 30.703 1 96.31 222 LEU B CA 1
ATOM 8984 C C . LEU B 1 222 ? 8.109 42.844 31.297 1 96.31 222 LEU B C 1
ATOM 8986 O O . LEU B 1 222 ? 8.047 43.906 30.672 1 96.31 222 LEU B O 1
ATOM 8990 N N . ASP B 1 223 ? 8.672 42.812 32.5 1 93.06 223 ASP B N 1
ATOM 8991 C CA . ASP B 1 223 ? 9.211 43.969 33.219 1 93.06 223 ASP B CA 1
ATOM 8992 C C . ASP B 1 223 ? 8.18 45.094 33.312 1 93.06 223 ASP B C 1
ATOM 8994 O O . ASP B 1 223 ? 8.484 46.25 33.031 1 93.06 223 ASP B O 1
ATOM 8998 N N . GLY B 1 224 ? 6.973 44.656 33.531 1 91 224 GLY B N 1
ATOM 8999 C CA . GLY B 1 224 ? 5.879 45.562 33.781 1 91 224 GLY B CA 1
ATOM 9000 C C . GLY B 1 224 ? 5.199 46.031 32.5 1 91 224 GLY B C 1
ATOM 9001 O O . GLY B 1 224 ? 4.199 46.75 32.562 1 91 224 GLY B O 1
ATOM 9002 N N . LYS B 1 225 ? 5.684 45.688 31.391 1 93.88 225 LYS B N 1
ATOM 9003 C CA . LYS B 1 225 ? 5.125 46.125 30.109 1 93.88 225 LYS B CA 1
ATOM 9004 C C . LYS B 1 225 ? 4.438 44.969 29.406 1 93.88 225 LYS B C 1
ATOM 9006 O O . LYS B 1 225 ? 4.977 43.844 29.344 1 93.88 225 LYS B O 1
ATOM 9011 N N . LEU B 1 226 ? 3.27 45.25 28.891 1 94.81 226 LEU B N 1
ATOM 9012 C CA . LEU B 1 226 ? 2.586 44.25 28.078 1 94.81 226 LEU B CA 1
ATOM 9013 C C . LEU B 1 226 ? 3.41 43.906 26.844 1 94.81 226 LEU B C 1
ATOM 9015 O O . LEU B 1 226 ? 3.822 44.781 26.094 1 94.81 226 LEU B O 1
ATOM 9019 N N . VAL B 1 227 ? 3.633 42.625 26.594 1 96.81 227 VAL B N 1
ATOM 9020 C CA . VAL B 1 227 ? 4.57 42.188 25.562 1 96.81 227 VAL B CA 1
ATOM 9021 C C . VAL B 1 227 ? 4.023 42.562 24.188 1 96.81 227 VAL B C 1
ATOM 9023 O O . VAL B 1 227 ? 4.758 43.062 23.328 1 96.81 227 VAL B O 1
ATOM 9026 N N . THR B 1 228 ? 2.793 42.188 23.891 1 96.81 228 THR B N 1
ATOM 9027 C CA . THR B 1 228 ? 2.047 42.531 22.703 1 96.81 228 THR B CA 1
ATOM 9028 C C . THR B 1 228 ? 0.615 42.938 23.047 1 96.81 228 THR B C 1
ATOM 9030 O O . THR B 1 228 ? 0.133 42.656 24.141 1 96.81 228 THR B O 1
ATOM 9033 N N . SER B 1 229 ? -0.045 43.531 22.109 1 94.25 229 SER B N 1
ATOM 9034 C CA . SER B 1 229 ? -1.352 44.125 22.422 1 94.25 229 SER B CA 1
ATOM 9035 C C . SER B 1 229 ? -2.479 43.188 22 1 94.25 229 SER B C 1
ATOM 9037 O O . SER B 1 229 ? -3.645 43.406 22.328 1 94.25 229 SER B O 1
ATOM 9039 N N . PHE B 1 230 ? -2.221 42.125 21.281 1 95.81 230 PHE B N 1
ATOM 9040 C CA . PHE B 1 230 ? -3.248 41.281 20.672 1 95.81 230 PHE B CA 1
ATOM 9041 C C . PHE B 1 230 ? -3.773 40.25 21.672 1 95.81 230 PHE B C 1
ATOM 9043 O O . PHE B 1 230 ? -3.01 39.719 22.484 1 95.81 230 PHE B O 1
ATOM 9050 N N . ALA B 1 231 ? -5.004 39.938 21.609 1 95.19 231 ALA B N 1
ATOM 9051 C CA . ALA B 1 231 ? -5.652 38.938 22.453 1 95.19 231 ALA B CA 1
ATOM 9052 C C . ALA B 1 231 ? -6.859 38.312 21.75 1 95.19 231 ALA B C 1
ATOM 9054 O O . ALA B 1 231 ? -7.258 38.75 20.672 1 95.19 231 ALA B O 1
ATOM 9055 N N . SER B 1 232 ? -7.312 37.281 22.344 1 95.62 232 SER B N 1
ATOM 9056 C CA . SER B 1 232 ? -8.453 36.562 21.75 1 95.62 232 SER B CA 1
ATOM 9057 C C . SER B 1 232 ? -9.352 35.969 22.828 1 95.62 232 SER B C 1
ATOM 9059 O O . SER B 1 232 ? -8.867 35.5 23.859 1 95.62 232 SER B O 1
ATOM 9061 N N . ILE B 1 233 ? -10.625 36.062 22.672 1 93.5 233 ILE B N 1
ATOM 9062 C CA . ILE B 1 233 ? -11.617 35.406 23.484 1 93.5 233 ILE B CA 1
ATOM 9063 C C . ILE B 1 233 ? -12.469 34.469 22.625 1 93.5 233 ILE B C 1
ATOM 9065 O O . ILE B 1 233 ? -12.531 34.656 21.406 1 93.5 233 ILE B O 1
ATOM 9069 N N . THR B 1 234 ? -13.102 33.469 23.219 1 95.44 234 THR B N 1
ATOM 9070 C CA . THR B 1 234 ? -13.914 32.531 22.469 1 95.44 234 THR B CA 1
ATOM 9071 C C . THR B 1 234 ? -15.312 32.406 23.062 1 95.44 234 THR B C 1
ATOM 9073 O O . THR B 1 234 ? -15.461 32.25 24.281 1 95.44 234 THR B O 1
ATOM 9076 N N . ILE B 1 235 ? -16.297 32.531 22.234 1 93.12 235 ILE B N 1
ATOM 9077 C CA . ILE B 1 235 ? -17.672 32.375 22.672 1 93.12 235 ILE B CA 1
ATOM 9078 C C . ILE B 1 235 ? -18.406 31.406 21.75 1 93.12 235 ILE B C 1
ATOM 9080 O O . ILE B 1 235 ? -17.953 31.125 20.641 1 93.12 235 ILE B O 1
ATOM 9084 N N . LEU B 1 236 ? -19.438 30.812 22.203 1 93.62 236 LEU B N 1
ATOM 9085 C CA . LEU B 1 236 ? -20.312 29.922 21.469 1 93.62 236 LEU B CA 1
ATOM 9086 C C . LEU B 1 236 ? -21.766 30.375 21.547 1 93.62 236 LEU B C 1
ATOM 9088 O O . LEU B 1 236 ? -22.25 30.734 22.625 1 93.62 236 LEU B O 1
ATOM 9092 N N . ASN B 1 237 ? -22.391 30.5 20.359 1 91.19 237 ASN B N 1
ATOM 9093 C CA . ASN B 1 237 ? -23.844 30.703 20.344 1 91.19 237 ASN B CA 1
ATOM 9094 C C . ASN B 1 237 ? -24.594 29.406 20.672 1 91.19 237 ASN B C 1
ATOM 9096 O O . ASN B 1 237 ? -24.734 28.531 19.828 1 91.19 237 ASN B O 1
ATOM 9100 N N . GLY B 1 238 ? -25.047 29.344 21.844 1 88.81 238 GLY B N 1
ATOM 9101 C CA . GLY B 1 238 ? -25.641 28.109 22.344 1 88.81 238 GLY B CA 1
ATOM 9102 C C . GLY B 1 238 ? -27.047 27.875 21.812 1 88.81 238 GLY B C 1
ATOM 9103 O O . GLY B 1 238 ? -27.688 26.875 22.172 1 88.81 238 GLY B O 1
ATOM 9104 N N . LEU B 1 239 ? -27.469 28.828 20.938 1 78.81 239 LEU B N 1
ATOM 9105 C CA . LEU B 1 239 ? -28.781 28.641 20.328 1 78.81 239 LEU B CA 1
ATOM 9106 C C . LEU B 1 239 ? -28.719 27.594 19.219 1 78.81 239 LEU B C 1
ATOM 9108 O O . LEU B 1 239 ? -27.656 27.375 18.625 1 78.81 239 LEU B O 1
ATOM 9112 N N . SER B 1 240 ? -29.672 26.969 19.062 1 65.62 240 SER B N 1
ATOM 9113 C CA . SER B 1 240 ? -29.75 26.031 17.938 1 65.62 240 SER B CA 1
ATOM 9114 C C . SER B 1 240 ? -30.453 26.656 16.734 1 65.62 240 SER B C 1
ATOM 9116 O O . SER B 1 240 ? -30.906 27.797 16.812 1 65.62 240 SER B O 1
ATOM 9118 N N . LEU B 1 241 ? -30.984 26.359 15.469 1 55.28 241 LEU B N 1
ATOM 9119 C CA . LEU B 1 241 ? -31.469 26.922 14.211 1 55.28 241 LEU B CA 1
ATOM 9120 C C . LEU B 1 241 ? -32.531 28 14.469 1 55.28 241 LEU B C 1
ATOM 9122 O O . LEU B 1 241 ? -32.75 28.859 13.609 1 55.28 241 LEU B O 1
ATOM 9126 N N . PRO B 1 242 ? -33.375 28.391 14.82 1 45.53 242 PRO B N 1
ATOM 9127 C CA . PRO B 1 242 ? -34.188 29.391 14.125 1 45.53 242 PRO B CA 1
ATOM 9128 C C . PRO B 1 242 ? -33.469 30.734 14.016 1 45.53 242 PRO B C 1
ATOM 9130 O O . PRO B 1 242 ? -33.375 31.312 12.922 1 45.53 242 PRO B O 1
ATOM 9133 N N . SER B 1 243 ? -33.469 31.875 14.898 1 39.09 243 SER B N 1
ATOM 9134 C CA . SER B 1 243 ? -33.375 33.312 14.641 1 39.09 243 SER B CA 1
ATOM 9135 C C . SER B 1 243 ? -31.938 33.812 14.773 1 39.09 243 SER B C 1
ATOM 9137 O O . SER B 1 243 ? -31.656 35 14.531 1 39.09 243 SER B O 1
ATOM 9139 N N . MET B 1 244 ? -30.797 33.281 15.227 1 39.41 244 MET B N 1
ATOM 9140 C CA . MET B 1 244 ? -29.984 34.188 16.062 1 39.41 244 MET B CA 1
ATOM 9141 C C . MET B 1 244 ? -28.844 34.781 15.266 1 39.41 244 MET B C 1
ATOM 9143 O O . MET B 1 244 ? -27.797 34.156 15.07 1 39.41 244 MET B O 1
ATOM 9147 N N . VAL B 1 245 ? -28.906 35.5 14.258 1 39.78 245 VAL B N 1
ATOM 9148 C CA . VAL B 1 245 ? -27.609 35.938 13.734 1 39.78 245 VAL B CA 1
ATOM 9149 C C . VAL B 1 245 ? -27.078 37.094 14.578 1 39.78 245 VAL B C 1
ATOM 9151 O O . VAL B 1 245 ? -27.75 38.125 14.719 1 39.78 245 VAL B O 1
ATOM 9154 N N . HIS B 1 246 ? -26.266 36.969 15.648 1 37.5 246 HIS B N 1
ATOM 9155 C CA . HIS B 1 246 ? -25.766 38.094 16.422 1 37.5 246 HIS B CA 1
ATOM 9156 C C . HIS B 1 246 ? -24.594 38.75 15.711 1 37.5 246 HIS B C 1
ATOM 9158 O O . HIS B 1 246 ? -23.719 38.094 15.164 1 37.5 246 HIS B O 1
ATOM 9164 N N . GLY B 1 247 ? -24.672 39.75 14.977 1 35.81 247 GLY B N 1
ATOM 9165 C CA . GLY B 1 247 ? -23.547 40.438 14.359 1 35.81 247 GLY B CA 1
ATOM 9166 C C . GLY B 1 247 ? -22.875 41.438 15.281 1 35.81 247 GLY B C 1
ATOM 9167 O O . GLY B 1 247 ? -23.547 42.219 15.977 1 35.81 247 GLY B O 1
ATOM 9168 N N . THR B 1 248 ? -21.922 41.156 16.141 1 34.84 248 THR B N 1
ATOM 9169 C CA . THR B 1 248 ? -21.391 42.156 17.047 1 34.84 248 THR B CA 1
ATOM 9170 C C . THR B 1 248 ? -20.406 43.062 16.328 1 34.84 248 THR B C 1
ATOM 9172 O O . THR B 1 248 ? -19.406 42.594 15.773 1 34.84 248 THR B O 1
ATOM 9175 N N . LEU B 1 249 ? -20.5 43.812 15.477 1 31.98 249 LEU B N 1
ATOM 9176 C CA . LEU B 1 249 ? -19.219 44.438 15.203 1 31.98 249 LEU B CA 1
ATOM 9177 C C . LEU B 1 249 ? -18.875 45.469 16.266 1 31.98 249 LEU B C 1
ATOM 9179 O O . LEU B 1 249 ? -17.844 46.156 16.172 1 31.98 249 LEU B O 1
ATOM 9183 N N . LYS B 1 250 ? -19.734 45.875 17.25 1 31.83 250 LYS B N 1
ATOM 9184 C CA . LYS B 1 250 ? -19.172 47.156 17.703 1 31.83 250 LYS B CA 1
ATOM 9185 C C . LYS B 1 250 ? -17.875 46.906 18.484 1 31.83 250 LYS B C 1
ATOM 9187 O O . LYS B 1 250 ? -17.75 45.906 19.188 1 31.83 250 LYS B O 1
ATOM 9192 N N . GLN B 1 251 ? -16.734 47.844 18.438 1 31.91 251 GLN B N 1
ATOM 9193 C CA . GLN B 1 251 ? -15.344 48.156 18.719 1 31.91 251 GLN B CA 1
ATOM 9194 C C . GLN B 1 251 ? -15.07 48.125 20.219 1 31.91 251 GLN B C 1
ATOM 9196 O O . GLN B 1 251 ? -13.984 47.688 20.641 1 31.91 251 GLN B O 1
ATOM 9201 N N . GLN B 1 252 ? -15.781 48.938 21.094 1 27.86 252 GLN B N 1
ATOM 9202 C CA . GLN B 1 252 ? -15.117 49.438 22.297 1 27.86 252 GLN B CA 1
ATOM 9203 C C . GLN B 1 252 ? -15.195 48.438 23.438 1 27.86 252 GLN B C 1
ATOM 9205 O O . GLN B 1 252 ? -16.281 47.938 23.766 1 27.86 252 GLN B O 1
ATOM 9210 N N . SER B 1 253 ? -14.469 47.406 23.375 1 32.16 253 SER B N 1
ATOM 9211 C CA . SER B 1 253 ? -14.523 46.594 24.578 1 32.16 253 SER B CA 1
ATOM 9212 C C . SER B 1 253 ? -13.75 47.219 25.734 1 32.16 253 SER B C 1
ATOM 9214 O O . SER B 1 253 ? -12.742 47.906 25.5 1 32.16 253 SER B O 1
ATOM 9216 N N . ARG B 1 254 ? -14.484 47.656 26.766 1 27.52 254 ARG B N 1
ATOM 9217 C CA . ARG B 1 254 ? -13.836 48.219 27.953 1 27.52 254 ARG B CA 1
ATOM 9218 C C . ARG B 1 254 ? -13.523 47.094 28.969 1 27.52 254 ARG B C 1
ATOM 9220 O O . ARG B 1 254 ? -14.297 46.156 29.125 1 27.52 254 ARG B O 1
ATOM 9227 N N . VAL B 1 255 ? -12.305 46.688 29.031 1 29.91 255 VAL B N 1
ATOM 9228 C CA . VAL B 1 255 ? -11.828 45.812 30.078 1 29.91 255 VAL B CA 1
ATOM 9229 C C . VAL B 1 255 ? -11.859 46.531 31.422 1 29.91 255 VAL B C 1
ATOM 9231 O O . VAL B 1 255 ? -11.273 47.594 31.578 1 29.91 255 VAL B O 1
ATOM 9234 N N . ASP B 1 256 ? -12.773 46.25 32.25 1 25.56 256 ASP B N 1
ATOM 9235 C CA . ASP B 1 256 ? -12.805 46.812 33.594 1 25.56 256 ASP B CA 1
ATOM 9236 C C . ASP B 1 256 ? -11.719 46.219 34.469 1 25.56 256 ASP B C 1
ATOM 9238 O O . ASP B 1 256 ? -11.562 45 34.5 1 25.56 256 ASP B O 1
ATOM 9242 N N . GLU B 1 257 ? -10.664 46.844 34.656 1 26.72 257 GLU B N 1
ATOM 9243 C CA . GLU B 1 257 ? -9.609 46.5 35.594 1 26.72 257 GLU B CA 1
ATOM 9244 C C . GLU B 1 257 ? -10.18 46.281 37 1 26.72 257 GLU B C 1
ATOM 9246 O O . GLU B 1 257 ? -10.898 47.156 37.531 1 26.72 257 GLU B O 1
ATOM 9251 N N . ARG B 1 258 ? -10.758 45.156 37.281 1 27.23 258 ARG B N 1
ATOM 9252 C CA . ARG B 1 258 ? -10.953 45.094 38.719 1 27.23 258 ARG B CA 1
ATOM 9253 C C . ARG B 1 258 ? -9.648 44.75 39.438 1 27.23 258 ARG B C 1
ATOM 9255 O O . ARG B 1 258 ? -8.906 43.844 39 1 27.23 258 ARG B O 1
ATOM 9262 N N . ASN B 1 259 ? -8.992 45.656 40.062 1 25.03 259 ASN B N 1
ATOM 9263 C CA . ASN B 1 259 ? -7.949 45.5 41.062 1 25.03 259 ASN B CA 1
ATOM 9264 C C . ASN B 1 259 ? -8.352 44.531 42.156 1 25.03 259 ASN B C 1
ATOM 9266 O O . ASN B 1 259 ? -9.359 44.75 42.844 1 25.03 259 ASN B O 1
ATOM 9270 N N . VAL B 1 260 ? -8.297 43.281 41.875 1 24.75 260 VAL B N 1
ATOM 9271 C CA . VAL B 1 260 ? -8.547 42.438 43.031 1 24.75 260 VAL B CA 1
ATOM 9272 C C . VAL B 1 260 ? -7.469 42.688 44.094 1 24.75 260 VAL B C 1
ATOM 9274 O O . VAL B 1 260 ? -6.332 42.219 43.938 1 24.75 260 VAL B O 1
ATOM 9277 N N . PHE B 1 261 ? -7.039 43.875 44.562 1 25.16 261 PHE B N 1
ATOM 9278 C CA . PHE B 1 261 ? -6.156 44 45.719 1 25.16 261 PHE B CA 1
ATOM 9279 C C . PHE B 1 261 ? -6.805 43.406 46.969 1 25.16 261 PHE B C 1
ATOM 9281 O O . PHE B 1 261 ? -7.781 43.938 47.469 1 25.16 261 PHE B O 1
ATOM 9288 N N . GLN B 1 262 ? -7.16 42.219 47 1 24.39 262 GLN B N 1
ATOM 9289 C CA . GLN B 1 262 ? -7.703 41.969 48.344 1 24.39 262 GLN B CA 1
ATOM 9290 C C . GLN B 1 262 ? -6.617 42.094 49.406 1 24.39 262 GLN B C 1
ATOM 9292 O O . GLN B 1 262 ? -6.039 41.094 49.812 1 24.39 262 GLN B O 1
ATOM 9297 N N . SER B 1 263 ? -5.363 42.75 49.344 1 24.44 263 SER B N 1
ATOM 9298 C CA . SER B 1 263 ? -4.812 42.625 50.688 1 24.44 263 SER B CA 1
ATOM 9299 C C . SER B 1 263 ? -5.777 43.188 51.719 1 24.44 263 SER B C 1
ATOM 9301 O O . SER B 1 263 ? -6.598 44.062 51.438 1 24.44 263 SER B O 1
ATOM 9303 N N . THR B 1 264 ? -5.938 42.656 53 1 25.62 264 THR B N 1
ATOM 9304 C CA . THR B 1 264 ? -6.688 42.875 54.219 1 25.62 264 THR B CA 1
ATOM 9305 C C . THR B 1 264 ? -6.523 44.344 54.688 1 25.62 264 THR B C 1
ATOM 9307 O O . THR B 1 264 ? -7.035 44.719 55.75 1 25.62 264 THR B O 1
ATOM 9310 N N . SER B 1 265 ? -5.516 45.219 54.5 1 26.17 265 SER B N 1
ATOM 9311 C CA . SER B 1 265 ? -5.656 46.344 55.406 1 26.17 265 SER B CA 1
ATOM 9312 C C . SER B 1 265 ? -6.992 47.062 55.219 1 26.17 265 SER B C 1
ATOM 9314 O O . SER B 1 265 ? -7.531 47.094 54.125 1 26.17 265 SER B O 1
ATOM 9316 N N . GLN B 1 266 ? -7.863 47.469 56.312 1 26.83 266 GLN B N 1
ATOM 9317 C CA . GLN B 1 266 ? -9.211 47.906 56.656 1 26.83 266 GLN B CA 1
ATOM 9318 C C . GLN B 1 266 ? -9.633 49.094 55.75 1 26.83 266 GLN B C 1
ATOM 9320 O O . GLN B 1 266 ? -10.82 49.344 55.594 1 26.83 266 GLN B O 1
ATOM 9325 N N . ALA B 1 267 ? -8.766 50.219 55.562 1 31.69 267 ALA B N 1
ATOM 9326 C CA . ALA B 1 267 ? -9.469 51.5 55.562 1 31.69 267 ALA B CA 1
ATOM 9327 C C . ALA B 1 267 ? -10.305 51.656 54.281 1 31.69 267 ALA B C 1
ATOM 9329 O O . ALA B 1 267 ? -11.523 51.844 54.375 1 31.69 267 ALA B O 1
ATOM 9330 N N . ASN B 1 268 ? -9.992 52.844 53.375 1 29.3 268 ASN B N 1
ATOM 9331 C CA . ASN B 1 268 ? -10.891 53.594 52.469 1 29.3 268 ASN B CA 1
ATOM 9332 C C . ASN B 1 268 ? -11.133 52.812 51.188 1 29.3 268 ASN B C 1
ATOM 9334 O O . ASN B 1 268 ? -10.18 52.406 50.531 1 29.3 268 ASN B O 1
ATOM 9338 N N . ASP B 1 269 ? -12.188 52.094 50.812 1 31.95 269 ASP B N 1
ATOM 9339 C CA . ASP B 1 269 ? -12.961 51.344 49.844 1 31.95 269 ASP B CA 1
ATOM 9340 C C . ASP B 1 269 ? -12.969 52.094 48.5 1 31.95 269 ASP B C 1
ATOM 9342 O O . ASP B 1 269 ? -13.852 51.844 47.656 1 31.95 269 ASP B O 1
ATOM 9346 N N . ASN B 1 270 ? -12.312 53.281 48.188 1 30.56 270 ASN B N 1
ATOM 9347 C CA . ASN B 1 270 ? -12.633 53.969 46.938 1 30.56 270 ASN B CA 1
ATOM 9348 C C . ASN B 1 270 ? -12.055 53.25 45.719 1 30.56 270 ASN B C 1
ATOM 9350 O O . ASN B 1 270 ? -10.836 53.219 45.531 1 30.56 270 ASN B O 1
ATOM 9354 N N . TYR B 1 271 ? -12.578 52.156 45.219 1 34.25 271 TYR B N 1
ATOM 9355 C CA . TYR B 1 271 ? -12.219 51.375 44.031 1 34.25 271 TYR B CA 1
ATOM 9356 C C . TYR B 1 271 ? -12.445 52.188 42.75 1 34.25 271 TYR B C 1
ATOM 9358 O O . TYR B 1 271 ? -13.516 52.781 42.562 1 34.25 271 TYR B O 1
ATOM 9366 N N . THR B 1 272 ? -11.539 53.062 42.312 1 36.31 272 THR B N 1
ATOM 9367 C CA . THR B 1 272 ? -11.836 53.688 41 1 36.31 272 THR B CA 1
ATOM 9368 C C . THR B 1 272 ? -11.672 52.688 39.875 1 36.31 272 THR B C 1
ATOM 9370 O O . THR B 1 272 ? -10.641 52 39.781 1 36.31 272 THR B O 1
ATOM 9373 N N . ASP B 1 273 ? -12.664 52.156 39.25 1 46.62 273 ASP B N 1
ATOM 9374 C CA . ASP B 1 273 ? -12.75 51.312 38.031 1 46.62 273 ASP B CA 1
ATOM 9375 C C . ASP B 1 273 ? -11.992 51.969 36.875 1 46.62 273 ASP B C 1
ATOM 9377 O O . ASP B 1 273 ? -12.211 53.125 36.531 1 46.62 273 ASP B O 1
ATOM 9381 N N . THR B 1 274 ? -10.68 51.375 36.656 1 57.53 274 THR B N 1
ATOM 9382 C CA . THR B 1 274 ? -10.016 51.875 35.469 1 57.53 274 THR B CA 1
ATOM 9383 C C . THR B 1 274 ? -10.367 51 34.25 1 57.53 274 THR B C 1
ATOM 9385 O O . THR B 1 274 ? -10.352 49.781 34.344 1 57.53 274 THR B O 1
ATOM 9388 N N . LEU B 1 275 ? -10.906 51.562 33.219 1 67.94 275 LEU B N 1
ATOM 9389 C CA . LEU B 1 275 ? -11.266 50.875 31.969 1 67.94 275 LEU B CA 1
ATOM 9390 C C . LEU B 1 275 ? -10.07 50.844 31.016 1 67.94 275 LEU B C 1
ATOM 9392 O O . LEU B 1 275 ? -9.312 51.812 30.906 1 67.94 275 LEU B O 1
ATOM 9396 N N . ILE B 1 276 ? -9.805 49.594 30.578 1 72.5 276 ILE B N 1
ATOM 9397 C CA . ILE B 1 276 ? -8.82 49.438 29.5 1 72.5 276 ILE B CA 1
ATOM 9398 C C . ILE B 1 276 ? -9.523 49.406 28.156 1 72.5 276 ILE B C 1
ATOM 9400 O O . ILE B 1 276 ? -10.398 48.562 27.922 1 72.5 276 ILE B O 1
ATOM 9404 N N . ASP B 1 277 ? -9.078 50.281 27.344 1 76.06 277 ASP B N 1
ATOM 9405 C CA . ASP B 1 277 ? -9.68 50.312 26.016 1 76.06 277 ASP B CA 1
ATOM 9406 C C . ASP B 1 277 ? -9.203 49.156 25.156 1 76.06 277 ASP B C 1
ATOM 9408 O O . ASP B 1 277 ? -8.023 48.781 25.203 1 76.06 277 ASP B O 1
ATOM 9412 N N . THR B 1 278 ? -10.156 48.469 24.562 1 79.19 278 THR B N 1
ATOM 9413 C CA . THR B 1 278 ? -9.859 47.406 23.609 1 79.19 278 THR B CA 1
ATOM 9414 C C . THR B 1 278 ? -10.539 47.688 22.266 1 79.19 278 THR B C 1
ATOM 9416 O O . THR B 1 278 ? -11.461 48.5 22.188 1 79.19 278 THR B O 1
ATOM 9419 N N . SER B 1 279 ? -9.859 47.125 21.203 1 79.19 279 SER B N 1
ATOM 9420 C CA . SER B 1 279 ? -10.43 47.312 19.875 1 79.19 279 SER B CA 1
ATOM 9421 C C . SER B 1 279 ? -10.523 45.969 19.125 1 79.19 279 SER B C 1
ATOM 9423 O O . SER B 1 279 ? -9.625 45.125 19.219 1 79.19 279 SER B O 1
ATOM 9425 N N . ILE B 1 280 ? -11.617 45.75 18.531 1 74.81 280 ILE B N 1
ATOM 9426 C CA . ILE B 1 280 ? -11.82 44.656 17.578 1 74.81 280 ILE B CA 1
ATOM 9427 C C . ILE B 1 280 ? -11.797 45.188 16.156 1 74.81 280 ILE B C 1
ATOM 9429 O O . ILE B 1 280 ? -12.617 46.031 15.789 1 74.81 280 ILE B O 1
ATOM 9433 N N . TYR B 1 281 ? -10.805 44.781 15.445 1 66.94 281 TYR B N 1
ATOM 9434 C CA . TYR B 1 281 ? -10.656 45.25 14.078 1 66.94 281 TYR B CA 1
ATOM 9435 C C . TYR B 1 281 ? -11.32 44.312 13.086 1 66.94 281 TYR B C 1
ATOM 9437 O O . TYR B 1 281 ? -10.82 43.219 12.836 1 66.94 281 TYR B O 1
ATOM 9445 N N . VAL B 1 282 ? -12.5 44.688 12.688 1 64.88 282 VAL B N 1
ATOM 9446 C CA . VAL B 1 282 ? -13.148 43.875 11.672 1 64.88 282 VAL B CA 1
ATOM 9447 C C . VAL B 1 282 ? -13.672 44.781 10.547 1 64.88 282 VAL B C 1
ATOM 9449 O O . VAL B 1 282 ? -14.117 45.906 10.797 1 64.88 282 VAL B O 1
ATOM 9452 N N . LEU B 1 283 ? -13.453 44.375 9.328 1 58.5 283 LEU B N 1
ATOM 9453 C CA . LEU B 1 283 ? -13.969 45.094 8.172 1 58.5 283 LEU B CA 1
ATOM 9454 C C . LEU B 1 283 ? -15.484 44.906 8.055 1 58.5 283 LEU B C 1
ATOM 9456 O O . LEU B 1 283 ? -16.172 45.781 7.539 1 58.5 283 LEU B O 1
ATOM 9460 N N . LYS B 1 284 ? -15.906 43.719 8.469 1 65.94 284 LYS B N 1
ATOM 9461 C CA . LYS B 1 284 ? -17.328 43.375 8.461 1 65.94 284 LYS B CA 1
ATOM 9462 C C . LYS B 1 284 ? -17.766 42.844 9.82 1 65.94 284 LYS B C 1
ATOM 9464 O O . LYS B 1 284 ? -16.969 42.281 10.562 1 65.94 284 LYS B O 1
ATOM 9469 N N . PRO B 1 285 ? -19.016 43.156 10.008 1 69.5 285 PRO B N 1
ATOM 9470 C CA . PRO B 1 285 ? -19.516 42.625 11.281 1 69.5 285 PRO B CA 1
ATOM 9471 C C . PRO B 1 285 ? -19.344 41.125 11.406 1 69.5 285 PRO B C 1
ATOM 9473 O O . PRO B 1 285 ? -19.531 40.375 10.43 1 69.5 285 PRO B O 1
ATOM 9476 N N . LEU B 1 286 ? -18.953 40.75 12.594 1 77.88 286 LEU B N 1
ATOM 9477 C CA . LEU B 1 286 ? -18.859 39.312 12.898 1 77.88 286 LEU B CA 1
ATOM 9478 C C . LEU B 1 286 ? -20.219 38.75 13.273 1 77.88 286 LEU B C 1
ATOM 9480 O O . LEU B 1 286 ? -20.922 39.312 14.117 1 77.88 286 LEU B O 1
ATOM 9484 N N . ASN B 1 287 ? -20.531 37.719 12.547 1 81.5 287 ASN B N 1
ATOM 9485 C CA . ASN B 1 287 ? -21.766 37 12.852 1 81.5 287 ASN B CA 1
ATOM 9486 C C . ASN B 1 287 ? -21.484 35.656 13.469 1 81.5 287 ASN B C 1
ATOM 9488 O O . ASN B 1 287 ? -20.609 34.906 13.008 1 81.5 287 ASN B O 1
ATOM 9492 N N . ILE B 1 288 ? -22.141 35.406 14.508 1 87.38 288 ILE B N 1
ATOM 9493 C CA . ILE B 1 288 ? -22.031 34.094 15.133 1 87.38 288 ILE B CA 1
ATOM 9494 C C . ILE B 1 288 ? -23.344 33.312 14.969 1 87.38 288 ILE B C 1
ATOM 9496 O O . ILE B 1 288 ? -24.328 33.625 15.641 1 87.38 288 ILE B O 1
ATOM 9500 N N . ALA B 1 289 ? -23.297 32.312 14.148 1 86.19 289 ALA B N 1
ATOM 9501 C CA . ALA B 1 289 ? -24.5 31.516 13.883 1 86.19 289 ALA B CA 1
ATOM 9502 C C . ALA B 1 289 ? -24.844 30.609 15.078 1 86.19 289 ALA B C 1
ATOM 9504 O O . ALA B 1 289 ? -23.969 30.312 15.906 1 86.19 289 ALA B O 1
ATOM 9505 N N . PRO B 1 290 ? -26.125 30.25 15.164 1 84.69 290 PRO B N 1
ATOM 9506 C CA . PRO B 1 290 ? -26.469 29.281 16.203 1 84.69 290 PRO B CA 1
ATOM 9507 C C . PRO B 1 290 ? -25.578 28.031 16.156 1 84.69 290 PRO B C 1
ATOM 9509 O O . PRO B 1 290 ? -25.391 27.453 15.094 1 84.69 290 PRO B O 1
ATOM 9512 N N . GLY B 1 291 ? -25.062 27.719 17.328 1 88.12 291 GLY B N 1
ATOM 9513 C CA . GLY B 1 291 ? -24.25 26.516 17.453 1 88.12 291 GLY B CA 1
ATOM 9514 C C . GLY B 1 291 ? -22.797 26.75 17.031 1 88.12 291 GLY B C 1
ATOM 9515 O O . GLY B 1 291 ? -21.969 25.844 17.141 1 88.12 291 GLY B O 1
ATOM 9516 N N . GLN B 1 292 ? -22.484 27.906 16.594 1 89.94 292 GLN B N 1
ATOM 9517 C CA . GLN B 1 292 ? -21.125 28.172 16.125 1 89.94 292 GLN B CA 1
ATOM 9518 C C . GLN B 1 292 ? -20.234 28.656 17.266 1 89.94 292 GLN B C 1
ATOM 9520 O O . GLN B 1 292 ? -20.656 29.438 18.109 1 89.94 292 GLN B O 1
ATOM 9525 N N . VAL B 1 293 ? -19.094 28.062 17.359 1 92.62 293 VAL B N 1
ATOM 9526 C CA . VAL B 1 293 ? -18.031 28.562 18.234 1 92.62 293 VAL B CA 1
ATOM 9527 C C . VAL B 1 293 ? -17.141 29.516 17.453 1 92.62 293 VAL B C 1
ATOM 9529 O O . VAL B 1 293 ? -16.75 29.234 16.312 1 92.62 293 VAL B O 1
ATOM 9532 N N . LEU B 1 294 ? -16.844 30.641 18.031 1 91.19 294 LEU B N 1
ATOM 9533 C CA . LEU B 1 294 ? -16.078 31.656 17.297 1 91.19 294 LEU B CA 1
ATOM 9534 C C . LEU B 1 294 ? -15.031 32.281 18.203 1 91.19 294 LEU B C 1
ATOM 9536 O O . LEU B 1 294 ? -15.367 32.875 19.25 1 91.19 294 LEU B O 1
ATOM 9540 N N . PRO B 1 295 ? -13.781 32.156 17.859 1 93.94 295 PRO B N 1
ATOM 9541 C CA . PRO B 1 295 ? -12.773 33.031 18.5 1 93.94 295 PRO B CA 1
ATOM 9542 C C . PRO B 1 295 ? -12.812 34.469 18 1 93.94 295 PRO B C 1
ATOM 9544 O O . PRO B 1 295 ? -12.93 34.688 16.781 1 93.94 295 PRO B O 1
ATOM 9547 N N . ILE B 1 296 ? -12.734 35.375 18.875 1 91.12 296 ILE B N 1
ATOM 9548 C CA . ILE B 1 296 ? -12.781 36.781 18.531 1 91.12 296 ILE B CA 1
ATOM 9549 C C . ILE B 1 296 ? -11.461 37.469 18.922 1 91.12 296 ILE B C 1
ATOM 9551 O O . ILE B 1 296 ? -11.094 37.469 20.109 1 91.12 296 ILE B O 1
ATOM 9555 N N . SER B 1 297 ? -10.844 37.969 17.938 1 92.25 297 SER B N 1
ATOM 9556 C CA . SER B 1 297 ? -9.57 38.656 18.141 1 92.25 297 SER B CA 1
ATOM 9557 C C . SER B 1 297 ? -9.789 40.125 18.516 1 92.25 297 SER B C 1
ATOM 9559 O O . SER B 1 297 ? -10.688 40.781 17.969 1 92.25 297 SER B O 1
ATOM 9561 N N . PHE B 1 298 ? -9 40.656 19.469 1 89.62 298 PHE B N 1
ATOM 9562 C CA . PHE B 1 298 ? -9.055 42.062 19.828 1 89.62 298 PHE B CA 1
ATOM 9563 C C . PHE B 1 298 ? -7.68 42.562 20.266 1 89.62 298 PHE B C 1
ATOM 9565 O O . PHE B 1 298 ? -6.738 41.781 20.391 1 89.62 298 PHE B O 1
ATOM 9572 N N . GLU B 1 299 ? -7.574 43.875 20.391 1 90.62 299 GLU B N 1
ATOM 9573 C CA . GLU B 1 299 ? -6.301 44.5 20.75 1 90.62 299 GLU B CA 1
ATOM 9574 C C . GLU B 1 299 ? -6.469 45.438 21.938 1 90.62 299 GLU B C 1
ATOM 9576 O O . GLU B 1 299 ? -7.449 46.188 22.016 1 90.62 299 GLU B O 1
ATOM 9581 N N . PHE B 1 300 ? -5.566 45.406 22.828 1 89.44 300 PHE B N 1
ATOM 9582 C CA . PHE B 1 300 ? -5.5 46.375 23.922 1 89.44 300 PHE B CA 1
ATOM 9583 C C . PHE B 1 300 ? -4.969 47.688 23.422 1 89.44 300 PHE B C 1
ATOM 9585 O O . PHE B 1 300 ? -4.066 47.75 22.594 1 89.44 300 PHE B O 1
ATOM 9592 N N . ALA B 1 301 ? -5.531 48.688 23.953 1 85.44 301 ALA B N 1
ATOM 9593 C CA . ALA B 1 301 ? -4.996 50 23.656 1 85.44 301 ALA B CA 1
ATOM 9594 C C . ALA B 1 301 ? -3.875 50.375 24.625 1 85.44 301 ALA B C 1
ATOM 9596 O O . ALA B 1 301 ? -3.924 50.031 25.812 1 85.44 301 ALA B O 1
ATOM 9597 N N . GLY B 1 302 ? -2.898 51.062 24.156 1 80.88 302 GLY B N 1
ATOM 9598 C CA . GLY B 1 302 ? -1.819 51.562 25 1 80.88 302 GLY B CA 1
ATOM 9599 C C . GLY B 1 302 ? -2.273 52.594 26.016 1 80.88 302 GLY B C 1
ATOM 9600 O O . GLY B 1 302 ? -3.434 53 26 1 80.88 302 GLY B O 1
ATOM 9601 N N . PRO B 1 303 ? -1.403 53.031 26.891 1 80.5 303 PRO B N 1
ATOM 9602 C CA . PRO B 1 303 ? -0.002 52.625 27.047 1 80.5 303 PRO B CA 1
ATOM 9603 C C . PRO B 1 303 ? 0.153 51.219 27.656 1 80.5 303 PRO B C 1
ATOM 9605 O O . PRO B 1 303 ? -0.709 50.781 28.422 1 80.5 303 PRO B O 1
ATOM 9608 N N . PHE B 1 304 ? 1.178 50.625 27.344 1 89.44 304 PHE B N 1
ATOM 9609 C CA . PHE B 1 304 ? 1.371 49.219 27.734 1 89.44 304 PHE B CA 1
ATOM 9610 C C . PHE B 1 304 ? 2.303 49.125 28.938 1 89.44 304 PHE B C 1
ATOM 9612 O O . PHE B 1 304 ? 2.475 48.062 29.531 1 89.44 304 PHE B O 1
ATOM 9619 N N . ASP B 1 305 ? 2.836 50.281 29.359 1 88.56 305 ASP B N 1
ATOM 9620 C CA . ASP B 1 305 ? 3.67 50.312 30.562 1 88.56 305 ASP B CA 1
ATOM 9621 C C . ASP B 1 305 ? 2.824 50.188 31.828 1 88.56 305 ASP B C 1
ATOM 9623 O O . ASP B 1 305 ? 1.722 50.75 31.906 1 88.56 305 ASP B O 1
ATOM 9627 N N . ASP B 1 306 ? 3.365 49.562 32.781 1 87.25 306 ASP B N 1
ATOM 9628 C CA . ASP B 1 306 ? 2.689 49.344 34.062 1 87.25 306 ASP B CA 1
ATOM 9629 C C . ASP B 1 306 ? 1.279 48.781 33.844 1 87.25 306 ASP B C 1
ATOM 9631 O O . ASP B 1 306 ? 0.31 49.344 34.375 1 87.25 306 ASP B O 1
ATOM 9635 N N . PHE B 1 307 ? 1.192 47.906 32.906 1 87.88 307 PHE B N 1
ATOM 9636 C CA . PHE B 1 307 ? -0.088 47.312 32.531 1 87.88 307 PHE B CA 1
ATOM 9637 C C . PHE B 1 307 ? -0.663 46.5 33.688 1 87.88 307 PHE B C 1
ATOM 9639 O O . PHE B 1 307 ? 0.066 45.781 34.375 1 87.88 307 PHE B O 1
ATOM 9646 N N . PRO B 1 308 ? -1.979 46.562 34 1 84.69 308 PRO B N 1
ATOM 9647 C CA . PRO B 1 308 ? -2.57 45.812 35.125 1 84.69 308 PRO B CA 1
ATOM 9648 C C . PRO B 1 308 ? -2.453 44.281 34.938 1 84.69 308 PRO B C 1
ATOM 9650 O O . PRO B 1 308 ? -2.691 43.781 33.844 1 84.69 308 PRO B O 1
ATOM 9653 N N . LEU B 1 309 ? -2.18 43.562 35.969 1 88.81 309 LEU B N 1
ATOM 9654 C CA . LEU B 1 309 ? -1.964 42.125 35.906 1 88.81 309 LEU B CA 1
ATOM 9655 C C . LEU B 1 309 ? -3.285 41.375 36.031 1 88.81 309 LEU B C 1
ATOM 9657 O O . LEU B 1 309 ? -3.383 40.219 35.656 1 88.81 309 LEU B O 1
ATOM 9661 N N . GLU B 1 310 ? -4.262 41.938 36.656 1 88.88 310 GLU B N 1
ATOM 9662 C CA . GLU B 1 310 ? -5.566 41.312 36.844 1 88.88 310 GLU B CA 1
ATOM 9663 C C . GLU B 1 310 ? -6.684 42.188 36.312 1 88.88 310 GLU B C 1
ATOM 9665 O O . GLU B 1 310 ? -6.652 43.406 36.5 1 88.88 310 GLU B O 1
ATOM 9670 N N . PHE B 1 311 ? -7.543 41.562 35.594 1 85.81 311 PHE B N 1
ATOM 9671 C CA . PHE B 1 311 ? -8.672 42.312 35.062 1 85.81 311 PHE B CA 1
ATOM 9672 C C . PHE B 1 311 ? -9.812 41.375 34.688 1 85.81 311 PHE B C 1
ATOM 9674 O O . PHE B 1 311 ? -9.633 40.156 34.656 1 85.81 311 PHE B O 1
ATOM 9681 N N . SER B 1 312 ? -10.93 41.875 34.5 1 87.44 312 SER B N 1
ATOM 9682 C CA . SER B 1 312 ? -12.094 41.156 34 1 87.44 312 SER B CA 1
ATOM 9683 C C . SER B 1 312 ? -12.453 41.625 32.594 1 87.44 312 SER B C 1
ATOM 9685 O O . SER B 1 312 ? -12.227 42.781 32.219 1 87.44 312 SER B O 1
ATOM 9687 N N . LEU B 1 313 ? -12.945 40.719 31.828 1 86.12 313 LEU B N 1
ATOM 9688 C CA . LEU B 1 313 ? -13.352 41 30.453 1 86.12 313 LEU B CA 1
ATOM 9689 C C . LEU B 1 313 ? -14.836 40.719 30.25 1 86.12 313 LEU B C 1
ATOM 9691 O O . LEU B 1 313 ? -15.375 39.781 30.828 1 86.12 313 LEU B O 1
ATOM 9695 N N . SER B 1 314 ? -15.461 41.531 29.516 1 86.25 314 SER B N 1
ATOM 9696 C CA . SER B 1 314 ? -16.828 41.312 29.016 1 86.25 314 SER B CA 1
ATOM 9697 C C . SER B 1 314 ? -16.969 41.781 27.562 1 86.25 314 SER B C 1
ATOM 9699 O O . SER B 1 314 ? -16.188 42.625 27.094 1 86.25 314 SER B O 1
ATOM 9701 N N . ILE B 1 315 ? -17.828 41.219 26.875 1 85.25 315 ILE B N 1
ATOM 9702 C CA . ILE B 1 315 ? -18.109 41.625 25.5 1 85.25 315 ILE B CA 1
ATOM 9703 C C . ILE B 1 315 ? -19.578 42 25.344 1 85.25 315 ILE B C 1
ATOM 9705 O O . ILE B 1 315 ? -20.453 41.344 25.953 1 85.25 315 ILE B O 1
ATOM 9709 N N . THR B 1 316 ? -19.812 43.031 24.656 1 83.88 316 THR B N 1
ATOM 9710 C CA . THR B 1 316 ? -21.172 43.406 24.328 1 83.88 316 THR B CA 1
ATOM 9711 C C . THR B 1 316 ? -21.562 42.938 22.938 1 83.88 316 THR B C 1
ATOM 9713 O O . THR B 1 316 ? -20.844 43.188 21.969 1 83.88 316 THR B O 1
ATOM 9716 N N . LEU B 1 317 ? -22.688 42.219 22.906 1 82.5 317 LEU B N 1
ATOM 9717 C CA . LEU B 1 317 ? -23.203 41.688 21.656 1 82.5 317 LEU B CA 1
ATOM 9718 C C . LEU B 1 317 ? -24.562 42.312 21.328 1 82.5 317 LEU B C 1
ATOM 9720 O O . LEU B 1 317 ? -25.266 42.781 22.203 1 82.5 317 LEU B O 1
ATOM 9724 N N . LYS B 1 318 ? -24.812 42.438 20.062 1 79.25 318 LYS B N 1
ATOM 9725 C CA . LYS B 1 318 ? -26.094 42.906 19.578 1 79.25 318 LYS B CA 1
ATOM 9726 C C . LYS B 1 318 ? -26.812 41.844 18.766 1 79.25 318 LYS B C 1
ATOM 9728 O O . LYS B 1 318 ? -26.203 41.219 17.891 1 79.25 318 LYS B O 1
ATOM 9733 N N . THR B 1 319 ? -28.047 41.625 19.047 1 73 319 THR B N 1
ATOM 9734 C CA . THR B 1 319 ? -28.828 40.688 18.25 1 73 319 THR B CA 1
ATOM 9735 C C . THR B 1 319 ? -29.219 41.281 16.906 1 73 319 THR B C 1
ATOM 9737 O O . THR B 1 319 ? -29.5 42.469 16.812 1 73 319 THR B O 1
ATOM 9740 N N . LEU B 1 320 ? -29.234 40.531 15.906 1 70.94 320 LEU B N 1
ATOM 9741 C CA . LEU B 1 320 ? -29.5 41.062 14.562 1 70.94 320 LEU B CA 1
ATOM 9742 C C . LEU B 1 320 ? -31 41.344 14.383 1 70.94 320 LEU B C 1
ATOM 9744 O O . LEU B 1 320 ? -31.375 42.281 13.688 1 70.94 320 LEU B O 1
ATOM 9748 N N . ASP B 1 321 ? -31.875 40.531 15.016 1 66.75 321 ASP B N 1
ATOM 9749 C CA . ASP B 1 321 ? -33.312 40.656 14.805 1 66.75 321 ASP B CA 1
ATOM 9750 C C . ASP B 1 321 ? -33.906 41.812 15.633 1 66.75 321 ASP B C 1
ATOM 9752 O O . ASP B 1 321 ? -34.656 42.625 15.125 1 66.75 321 ASP B O 1
ATOM 9756 N N . THR B 1 322 ? -33.562 41.844 16.906 1 68.19 322 THR B N 1
ATOM 9757 C CA . THR B 1 322 ? -34.156 42.812 17.828 1 68.19 322 THR B CA 1
ATOM 9758 C C . THR B 1 322 ? -33.25 43.969 18.094 1 68.19 322 THR B C 1
ATOM 9760 O O . THR B 1 322 ? -33.656 45 18.641 1 68.19 322 THR B O 1
ATOM 9763 N N . LEU B 1 323 ? -32 43.875 17.719 1 73.62 323 LEU B N 1
ATOM 9764 C CA . LEU B 1 323 ? -30.984 44.906 17.906 1 73.62 323 LEU B CA 1
ATOM 9765 C C . LEU B 1 323 ? -30.781 45.188 19.391 1 73.62 323 LEU B C 1
ATOM 9767 O O . LEU B 1 323 ? -30.359 46.281 19.766 1 73.62 323 LEU B O 1
ATOM 9771 N N . GLU B 1 324 ? -31.141 44.188 20.141 1 76.69 324 GLU B N 1
ATOM 9772 C CA . GLU B 1 324 ? -30.906 44.312 21.578 1 76.69 324 GLU B CA 1
ATOM 9773 C C . GLU B 1 324 ? -29.438 44.062 21.922 1 76.69 324 GLU B C 1
ATOM 9775 O O . GLU B 1 324 ? -28.828 43.125 21.391 1 76.69 324 GLU B O 1
ATOM 9780 N N . GLU B 1 325 ? -28.953 44.906 22.734 1 82.25 325 GLU B N 1
ATOM 9781 C CA . GLU B 1 325 ? -27.578 44.75 23.203 1 82.25 325 GLU B CA 1
ATOM 9782 C C . GLU B 1 325 ? -27.531 44.062 24.562 1 82.25 325 GLU B C 1
ATOM 9784 O O . GLU B 1 325 ? -28.391 44.312 25.422 1 82.25 325 GLU B O 1
ATOM 9789 N N . PHE B 1 326 ? -26.625 43.188 24.719 1 82.12 326 PHE B N 1
ATOM 9790 C CA . PHE B 1 326 ? -26.422 42.531 26 1 82.12 326 PHE B CA 1
ATOM 9791 C C . PHE B 1 326 ? -24.953 42.219 26.219 1 82.12 326 PHE B C 1
ATOM 9793 O O . PHE B 1 326 ? -24.172 42.125 25.266 1 82.12 326 PHE B O 1
ATOM 9800 N N . ASP B 1 327 ? -24.531 42.031 27.469 1 83.88 327 ASP B N 1
ATOM 9801 C CA . ASP B 1 327 ? -23.156 41.75 27.844 1 83.88 327 ASP B CA 1
ATOM 9802 C C . ASP B 1 327 ? -22.938 40.281 28.188 1 83.88 327 ASP B C 1
ATOM 9804 O O . ASP B 1 327 ? -23.812 39.656 28.797 1 83.88 327 ASP B O 1
ATOM 9808 N N . VAL B 1 328 ? -21.875 39.781 27.734 1 88.31 328 VAL B N 1
ATOM 9809 C CA . VAL B 1 328 ? -21.438 38.438 28.109 1 88.31 328 VAL B CA 1
ATOM 9810 C C . VAL B 1 328 ? -20.156 38.531 28.938 1 88.31 328 VAL B C 1
ATOM 9812 O O . VAL B 1 328 ? -19.109 38.938 28.422 1 88.31 328 VAL B O 1
ATOM 9815 N N . PRO B 1 329 ? -20.234 38.188 30.234 1 89.06 329 PRO B N 1
ATOM 9816 C CA . PRO B 1 329 ? -19 38.094 31 1 89.06 329 PRO B CA 1
ATOM 9817 C C . PRO B 1 329 ? -18.047 37.031 30.5 1 89.06 329 PRO B C 1
ATOM 9819 O O . PRO B 1 329 ? -18.469 35.906 30.25 1 89.06 329 PRO B O 1
ATOM 9822 N N . LEU B 1 330 ? -16.891 37.344 30.328 1 90 330 LEU B N 1
ATOM 9823 C CA . LEU B 1 330 ? -15.914 36.438 29.766 1 90 330 LEU B CA 1
ATOM 9824 C C . LEU B 1 330 ? -15.047 35.812 30.875 1 90 330 LEU B C 1
ATOM 9826 O O . LEU B 1 330 ? -14.406 34.781 30.672 1 90 330 LEU B O 1
ATOM 9830 N N . GLY B 1 331 ? -14.984 36.469 32 1 88.31 331 GLY B N 1
ATOM 9831 C CA . GLY B 1 331 ? -14.219 35.938 33.125 1 88.31 331 GLY B CA 1
ATOM 9832 C C . GLY B 1 331 ? -13.18 36.906 33.656 1 88.31 331 GLY B C 1
ATOM 9833 O O . GLY B 1 331 ? -13.086 38.062 33.188 1 88.31 331 GLY B O 1
ATOM 9834 N N . ASN B 1 332 ? -12.445 36.438 34.688 1 89 332 ASN B N 1
ATOM 9835 C CA . ASN B 1 332 ? -11.336 37.156 35.281 1 89 332 ASN B CA 1
ATOM 9836 C C . ASN B 1 332 ? -9.992 36.531 34.906 1 89 332 ASN B C 1
ATOM 9838 O O . ASN B 1 332 ? -9.859 35.312 34.844 1 89 332 ASN B O 1
ATOM 9842 N N . TYR B 1 333 ? -9.164 37.469 34.562 1 91.31 333 TYR B N 1
ATOM 9843 C CA . TYR B 1 333 ? -7.895 36.969 34.031 1 91.31 333 TYR B CA 1
ATOM 9844 C C . TYR B 1 333 ? -6.723 37.594 34.781 1 91.31 333 TYR B C 1
ATOM 9846 O O . TYR B 1 333 ? -6.82 38.688 35.312 1 91.31 333 TYR B O 1
ATOM 9854 N N . LYS B 1 334 ? -5.742 36.781 34.938 1 91.94 334 LYS B N 1
ATOM 9855 C CA . LYS B 1 334 ? -4.469 37.188 35.531 1 91.94 334 LYS B CA 1
ATOM 9856 C C . LYS B 1 334 ? -3.322 36.969 34.531 1 91.94 334 LYS B C 1
ATOM 9858 O O . LYS B 1 334 ? -3.094 35.875 34.062 1 91.94 334 LYS B O 1
ATOM 9863 N N . LEU B 1 335 ? -2.645 38.094 34.219 1 94.69 335 LEU B N 1
ATOM 9864 C CA . LEU B 1 335 ? -1.509 38 33.312 1 94.69 335 LEU B CA 1
ATOM 9865 C C . LEU B 1 335 ? -0.275 37.469 34.031 1 94.69 335 LEU B C 1
ATOM 9867 O O . LEU B 1 335 ? -0.092 37.719 35.219 1 94.69 335 LEU B O 1
ATOM 9871 N N . THR B 1 336 ? 0.527 36.719 33.312 1 95.75 336 THR B N 1
ATOM 9872 C CA . THR B 1 336 ? 1.772 36.188 33.875 1 95.75 336 THR B CA 1
ATOM 9873 C C . THR B 1 336 ? 2.875 37.25 33.812 1 95.75 336 THR B C 1
ATOM 9875 O O . THR B 1 336 ? 3.125 37.844 32.75 1 95.75 336 THR B O 1
ATOM 9878 N N . LYS B 1 337 ? 3.512 37.469 34.906 1 95.81 337 LYS B N 1
ATOM 9879 C CA . LYS B 1 337 ? 4.648 38.375 35 1 95.81 337 LYS B CA 1
ATOM 9880 C C . LYS B 1 337 ? 5.957 37.656 34.656 1 95.81 337 LYS B C 1
ATOM 9882 O O . LYS B 1 337 ? 6.219 36.562 35.188 1 95.81 337 LYS B O 1
ATOM 9887 N N . ARG B 1 338 ? 6.656 38.281 33.812 1 96.5 338 ARG B N 1
ATOM 9888 C CA . ARG B 1 338 ? 7.957 37.781 33.406 1 96.5 338 ARG B CA 1
ATOM 9889 C C . ARG B 1 338 ? 9.039 38.844 33.531 1 96.5 338 ARG B C 1
ATOM 9891 O O . ARG B 1 338 ? 8.734 40.031 33.656 1 96.5 338 ARG B O 1
ATOM 9898 N N . THR B 1 339 ? 10.281 38.344 33.688 1 96 339 THR B N 1
ATOM 9899 C CA . THR B 1 339 ? 11.461 39.188 33.656 1 96 339 THR B CA 1
ATOM 9900 C C . THR B 1 339 ? 12.336 38.906 32.438 1 96 339 THR B C 1
ATOM 9902 O O . THR B 1 339 ? 12.352 37.781 31.953 1 96 339 THR B O 1
ATOM 9905 N N . TRP B 1 340 ? 13 40 32.031 1 94.69 340 TRP B N 1
ATOM 9906 C CA . TRP B 1 340 ? 13.859 39.812 30.859 1 94.69 340 TRP B CA 1
ATOM 9907 C C . TRP B 1 340 ? 14.805 38.656 31.062 1 94.69 340 TRP B C 1
ATOM 9909 O O . TRP B 1 340 ? 15.453 38.531 32.094 1 94.69 340 TRP B O 1
ATOM 9919 N N . GLY B 1 341 ? 14.852 37.719 30.062 1 93.81 341 GLY B N 1
ATOM 9920 C CA . GLY B 1 341 ? 15.625 36.5 30.156 1 93.81 341 GLY B CA 1
ATOM 9921 C C . GLY B 1 341 ? 14.766 35.25 30.297 1 93.81 341 GLY B C 1
ATOM 9922 O O . GLY B 1 341 ? 15.18 34.156 29.906 1 93.81 341 GLY B O 1
ATOM 9923 N N . ASP B 1 342 ? 13.641 35.406 30.906 1 95.44 342 ASP B N 1
ATOM 9924 C CA . ASP B 1 342 ? 12.664 34.312 30.984 1 95.44 342 ASP B CA 1
ATOM 9925 C C . ASP B 1 342 ? 12.023 34.031 29.625 1 95.44 342 ASP B C 1
ATOM 9927 O O . ASP B 1 342 ? 11.938 34.938 28.781 1 95.44 342 ASP B O 1
ATOM 9931 N N . PRO B 1 343 ? 11.633 32.781 29.438 1 97.81 343 PRO B N 1
ATOM 9932 C CA . PRO B 1 343 ? 10.711 32.625 28.312 1 97.81 343 PRO B CA 1
ATOM 9933 C C . PRO B 1 343 ? 9.391 33.375 28.531 1 97.81 343 PRO B C 1
ATOM 9935 O O . PRO B 1 343 ? 8.852 33.375 29.641 1 97.81 343 PRO B O 1
ATOM 9938 N N . TYR B 1 344 ? 8.891 34.031 27.594 1 98.12 344 TYR B N 1
ATOM 9939 C CA . TYR B 1 344 ? 7.664 34.812 27.734 1 98.12 344 TYR B CA 1
ATOM 9940 C C . TYR B 1 344 ? 6.746 34.594 26.547 1 98.12 344 TYR B C 1
ATOM 9942 O O . TYR B 1 344 ? 7.207 34.25 25.453 1 98.12 344 TYR B O 1
ATOM 9950 N N . LYS B 1 345 ? 5.48 34.844 26.75 1 98.44 345 LYS B N 1
ATOM 9951 C CA . LYS B 1 345 ? 4.414 34.625 25.766 1 98.44 345 LYS B CA 1
ATOM 9952 C C . LYS B 1 345 ? 4.105 35.906 25.016 1 98.44 345 LYS B C 1
ATOM 9954 O O . LYS B 1 345 ? 3.846 36.969 25.625 1 98.44 345 LYS B O 1
ATOM 9959 N N . PHE B 1 346 ? 4.18 35.906 23.75 1 98.31 346 PHE B N 1
ATOM 9960 C CA . PHE B 1 346 ? 3.672 37 22.953 1 98.31 346 PHE B CA 1
ATOM 9961 C C . PHE B 1 346 ? 2.549 36.531 22.031 1 98.31 346 PHE B C 1
ATOM 9963 O O . PHE B 1 346 ? 2.477 35.375 21.688 1 98.31 346 PHE B O 1
ATOM 9970 N N . THR B 1 347 ? 1.633 37.375 21.703 1 98.25 347 THR B N 1
ATOM 9971 C CA . THR B 1 347 ? 0.479 37.094 20.859 1 98.25 347 THR B CA 1
ATOM 9972 C C . THR B 1 347 ? 0.576 37.844 19.531 1 98.25 347 THR B C 1
ATOM 9974 O O . THR B 1 347 ? 1.259 38.844 19.453 1 98.25 347 THR B O 1
ATOM 9977 N N . TYR B 1 348 ? 0.004 37.312 18.516 1 97.38 348 TYR B N 1
ATOM 9978 C CA . TYR B 1 348 ? 0.085 37.875 17.172 1 97.38 348 TYR B CA 1
ATOM 9979 C C . TYR B 1 348 ? -1.081 37.406 16.312 1 97.38 348 TYR B C 1
ATOM 9981 O O . TYR B 1 348 ? -1.766 36.438 16.672 1 97.38 348 TYR B O 1
ATOM 9989 N N . TYR B 1 349 ? -1.338 38.062 15.242 1 94.75 349 TYR B N 1
ATOM 9990 C CA . TYR B 1 349 ? -2.34 37.625 14.281 1 94.75 349 TYR B CA 1
ATOM 9991 C C . TYR B 1 349 ? -1.791 36.5 13.406 1 94.75 349 TYR B C 1
ATOM 9993 O O . TYR B 1 349 ? -0.746 36.656 12.766 1 94.75 349 TYR B O 1
ATOM 10001 N N . GLY B 1 350 ? -2.479 35.375 13.445 1 94.69 350 GLY B N 1
ATOM 10002 C CA . GLY B 1 350 ? -2.139 34.312 12.531 1 94.69 350 GLY B CA 1
ATOM 10003 C C . GLY B 1 350 ? -2.531 34.594 11.094 1 94.69 350 GLY B C 1
ATOM 10004 O O . GLY B 1 350 ? -3.098 35.656 10.805 1 94.69 350 GLY B O 1
ATOM 10005 N N . TYR B 1 351 ? -2.266 33.656 10.203 1 92.06 351 TYR B N 1
ATOM 10006 C CA . TYR B 1 351 ? -2.502 33.844 8.773 1 92.06 351 TYR B CA 1
ATOM 10007 C C . TYR B 1 351 ? -3.992 33.938 8.477 1 92.06 351 TYR B C 1
ATOM 10009 O O . TYR B 1 351 ? -4.391 34.438 7.426 1 92.06 351 TYR B O 1
ATOM 10017 N N . ASP B 1 352 ? -4.824 33.406 9.406 1 91.06 352 ASP B N 1
ATOM 10018 C CA . ASP B 1 352 ? -6.258 33.406 9.141 1 91.06 352 ASP B CA 1
ATOM 10019 C C . ASP B 1 352 ? -6.98 34.5 9.914 1 91.06 352 ASP B C 1
ATOM 10021 O O . ASP B 1 352 ? -8.203 34.469 10.031 1 91.06 352 ASP B O 1
ATOM 10025 N N . GLY B 1 353 ? -6.246 35.344 10.547 1 88.62 353 GLY B N 1
ATOM 10026 C CA . GLY B 1 353 ? -6.836 36.469 11.234 1 88.62 353 GLY B CA 1
ATOM 10027 C C . GLY B 1 353 ? -7.129 36.188 12.695 1 88.62 353 GLY B C 1
ATOM 10028 O O . GLY B 1 353 ? -7.504 37.094 13.438 1 88.62 353 GLY B O 1
ATOM 10029 N N . THR B 1 354 ? -6.891 35.031 13.109 1 94.38 354 THR B N 1
ATOM 10030 C CA . THR B 1 354 ? -7.043 34.719 14.531 1 94.38 354 THR B CA 1
ATOM 10031 C C . THR B 1 354 ? -5.793 35.125 15.305 1 94.38 354 THR B C 1
ATOM 10033 O O . THR B 1 354 ? -4.703 35.219 14.734 1 94.38 354 THR B O 1
ATOM 10036 N N . VAL B 1 355 ? -6.004 35.438 16.531 1 96.5 355 VAL B N 1
ATOM 10037 C CA . VAL B 1 355 ? -4.852 35.688 17.391 1 96.5 355 VAL B CA 1
ATOM 10038 C C . VAL B 1 355 ? -4.309 34.375 17.922 1 96.5 355 VAL B C 1
ATOM 10040 O O . VAL B 1 355 ? -5.066 33.531 18.422 1 96.5 355 VAL B O 1
ATOM 10043 N N . GLN B 1 356 ? -3.068 34.219 17.719 1 97.38 356 GLN B N 1
ATOM 10044 C CA . GLN B 1 356 ? -2.307 33.062 18.219 1 97.38 356 GLN B CA 1
ATOM 10045 C C . GLN B 1 356 ? -1.208 33.5 19.172 1 97.38 356 GLN B C 1
ATOM 10047 O O . GLN B 1 356 ? -1 34.719 19.375 1 97.38 356 GLN B O 1
ATOM 10052 N N . TYR B 1 357 ? -0.572 32.562 19.797 1 98.06 357 TYR B N 1
ATOM 10053 C CA . TYR B 1 357 ? 0.56 32.906 20.641 1 98.06 357 TYR B CA 1
ATOM 10054 C C . TYR B 1 357 ? 1.768 32.031 20.344 1 98.06 357 TYR B C 1
ATOM 10056 O O . TYR B 1 357 ? 1.645 31 19.672 1 98.06 357 TYR B O 1
ATOM 10064 N N . ALA B 1 358 ? 2.877 32.438 20.734 1 98.62 358 ALA B N 1
ATOM 10065 C CA . ALA B 1 358 ? 4.133 31.688 20.812 1 98.62 358 ALA B CA 1
ATOM 10066 C C . ALA B 1 358 ? 4.938 32.094 22.047 1 98.62 358 ALA B C 1
ATOM 10068 O O . ALA B 1 358 ? 4.672 33.125 22.656 1 98.62 358 ALA B O 1
ATOM 10069 N N . MET B 1 359 ? 5.809 31.203 22.453 1 98.62 359 MET B N 1
ATOM 10070 C CA . MET B 1 359 ? 6.781 31.547 23.484 1 98.62 359 MET B CA 1
ATOM 10071 C C . MET B 1 359 ? 8.133 31.875 22.875 1 98.62 359 MET B C 1
ATOM 10073 O O . MET B 1 359 ? 8.469 31.375 21.797 1 98.62 359 MET B O 1
ATOM 10077 N N . ALA B 1 360 ? 8.891 32.688 23.531 1 98.31 360 ALA B N 1
ATOM 10078 C CA . ALA B 1 360 ? 10.211 33.062 23.016 1 98.31 360 ALA B CA 1
ATOM 10079 C C . ALA B 1 360 ? 11.219 33.25 24.141 1 98.31 360 ALA B C 1
ATOM 10081 O O . ALA B 1 360 ? 10.852 33.656 25.234 1 98.31 360 ALA B O 1
ATOM 10082 N N . LYS B 1 361 ? 12.477 32.906 23.906 1 97.88 361 LYS B N 1
ATOM 10083 C CA . LYS B 1 361 ? 13.648 33.281 24.703 1 97.88 361 LYS B CA 1
ATOM 10084 C C . LYS B 1 361 ? 14.555 34.219 23.922 1 97.88 361 LYS B C 1
ATOM 10086 O O . LYS B 1 361 ? 14.961 33.906 22.797 1 97.88 361 LYS B O 1
ATOM 10091 N N . PRO B 1 362 ? 14.844 35.375 24.469 1 97.06 362 PRO B N 1
ATOM 10092 C CA . PRO B 1 362 ? 15.797 36.25 23.797 1 97.06 362 PRO B CA 1
ATOM 10093 C C . PRO B 1 362 ? 17.234 35.75 23.891 1 97.06 362 PRO B C 1
ATOM 10095 O O . PRO B 1 362 ? 17.562 34.969 24.797 1 97.06 362 PRO B O 1
ATOM 10098 N N . PRO B 1 363 ? 18.078 36.188 22.953 1 97.38 363 PRO B N 1
ATOM 10099 C CA . PRO B 1 363 ? 19.5 35.844 23.078 1 97.38 363 PRO B CA 1
ATOM 10100 C C . PRO B 1 363 ? 20.156 36.469 24.312 1 97.38 363 PRO B C 1
ATOM 10102 O O . PRO B 1 363 ? 19.719 37.5 24.797 1 97.38 363 PRO B O 1
ATOM 10105 N N . ILE B 1 364 ? 21.203 35.812 24.734 1 96.88 364 ILE B N 1
ATOM 10106 C CA . ILE B 1 364 ? 21.953 36.281 25.891 1 96.88 364 ILE B CA 1
ATOM 10107 C C . ILE B 1 364 ? 22.859 37.438 25.484 1 96.88 364 ILE B C 1
ATOM 10109 O O . ILE B 1 364 ? 23.016 38.406 26.219 1 96.88 364 ILE B O 1
ATOM 10113 N N . LYS B 1 365 ? 23.422 37.344 24.281 1 96.44 365 LYS B N 1
ATOM 10114 C CA . LYS B 1 365 ? 24.375 38.344 23.781 1 96.44 365 LYS B CA 1
ATOM 10115 C C . LYS B 1 365 ? 23.859 39 22.5 1 96.44 365 LYS B C 1
ATOM 10117 O O . LYS B 1 365 ? 22.922 38.5 21.875 1 96.44 365 LYS B O 1
ATOM 10122 N N . ALA B 1 366 ? 24.5 40.156 22.219 1 94.62 366 ALA B N 1
ATOM 10123 C CA . ALA B 1 366 ? 24.219 40.781 20.922 1 94.62 366 ALA B CA 1
ATOM 10124 C C . ALA B 1 366 ? 24.578 39.875 19.766 1 94.62 366 ALA B C 1
ATOM 10126 O O . ALA B 1 366 ? 25.656 39.25 19.781 1 94.62 366 ALA B O 1
ATOM 10127 N N . CYS B 1 367 ? 23.703 39.75 18.859 1 92.62 367 CYS B N 1
ATOM 10128 C CA . CYS B 1 367 ? 23.953 38.719 17.875 1 92.62 367 CYS B CA 1
ATOM 10129 C C . CYS B 1 367 ? 23.578 39.188 16.469 1 92.62 367 CYS B C 1
ATOM 10131 O O . CYS B 1 367 ? 23.531 38.406 15.531 1 92.62 367 CYS B O 1
ATOM 10133 N N . VAL B 1 368 ? 23.219 40.438 16.344 1 91.31 368 VAL B N 1
ATOM 10134 C CA . VAL B 1 368 ? 23.016 41 15.008 1 91.31 368 VAL B CA 1
ATOM 10135 C C . VAL B 1 368 ? 24.344 41.031 14.25 1 91.31 368 VAL B C 1
ATOM 10137 O O . VAL B 1 368 ? 25.375 41.438 14.789 1 91.31 368 VAL B O 1
ATOM 10140 N N . ARG B 1 369 ? 24.281 40.562 13.078 1 87.56 369 ARG B N 1
ATOM 10141 C CA . ARG B 1 369 ? 25.516 40.469 12.305 1 87.56 369 ARG B CA 1
ATOM 10142 C C . ARG B 1 369 ? 25.719 41.656 11.406 1 87.56 369 ARG B C 1
ATOM 10144 O O . ARG B 1 369 ? 26.844 42 11.023 1 87.56 369 ARG B O 1
ATOM 10151 N N . SER B 1 370 ? 24.688 42.125 10.859 1 86.19 370 SER B N 1
ATOM 10152 C CA . SER B 1 370 ? 24.688 43.312 10.039 1 86.19 370 SER B CA 1
ATOM 10153 C C . SER B 1 370 ? 23.312 44 10.062 1 86.19 370 SER B C 1
ATOM 10155 O O . SER B 1 370 ? 22.375 43.5 10.711 1 86.19 370 SER B O 1
ATOM 10157 N N . SER B 1 371 ? 23.234 45.094 9.305 1 82.38 371 SER B N 1
ATOM 10158 C CA . SER B 1 371 ? 21.969 45.812 9.219 1 82.38 371 SER B CA 1
ATOM 10159 C C . SER B 1 371 ? 20.906 44.969 8.516 1 82.38 371 SER B C 1
ATOM 10161 O O . SER B 1 371 ? 19.703 45.188 8.711 1 82.38 371 SER B O 1
ATOM 10163 N N . LYS B 1 372 ? 21.344 43.969 7.844 1 83.62 372 LYS B N 1
ATOM 10164 C CA . LYS B 1 372 ? 20.391 43.156 7.07 1 83.62 372 LYS B CA 1
ATOM 10165 C C . LYS B 1 372 ? 20.297 41.75 7.629 1 83.62 372 LYS B C 1
ATOM 10167 O O . LYS B 1 372 ? 19.453 40.938 7.184 1 83.62 372 LYS B O 1
ATOM 10172 N N . MET B 1 373 ? 21.203 41.531 8.523 1 90.88 373 MET B N 1
ATOM 10173 C CA . MET B 1 373 ? 21.234 40.188 9.07 1 90.88 373 MET B CA 1
ATOM 10174 C C . MET B 1 373 ? 21.141 40.219 10.594 1 90.88 373 MET B C 1
ATOM 10176 O O . MET B 1 373 ? 22.141 40.438 11.289 1 90.88 373 MET B O 1
ATOM 10180 N N . GLY B 1 374 ? 19.938 39.844 11.008 1 94.25 374 GLY B N 1
ATOM 10181 C CA . GLY B 1 374 ? 19.688 39.812 12.438 1 94.25 374 GLY B CA 1
ATOM 10182 C C . GLY B 1 374 ? 20.109 38.5 13.078 1 94.25 374 GLY B C 1
ATOM 10183 O O . GLY B 1 374 ? 20.938 37.781 12.531 1 94.25 374 GLY B O 1
ATOM 10184 N N . CYS B 1 375 ? 19.641 38.281 14.312 1 96.69 375 CYS B N 1
ATOM 10185 C CA . CYS B 1 375 ? 19.953 37.031 15.031 1 96.69 375 CYS B CA 1
ATOM 10186 C C . CYS B 1 375 ? 19.203 35.875 14.43 1 96.69 375 CYS B C 1
ATOM 10188 O O . CYS B 1 375 ? 18.031 36 14.039 1 96.69 375 CYS B O 1
ATOM 10190 N N . PRO B 1 376 ? 19.859 34.719 14.258 1 97.5 376 PRO B N 1
ATOM 10191 C CA . PRO B 1 376 ? 19.141 33.531 13.82 1 97.5 376 PRO B CA 1
ATOM 10192 C C . PRO B 1 376 ? 18.078 33.094 14.828 1 97.5 376 PRO B C 1
ATOM 10194 O O . PRO B 1 376 ? 18.062 33.562 15.961 1 97.5 376 PRO B O 1
ATOM 10197 N N . VAL B 1 377 ? 17.172 32.25 14.406 1 98.25 377 VAL B N 1
ATOM 10198 C CA . VAL B 1 377 ? 16.078 31.797 15.258 1 98.25 377 VAL B CA 1
ATOM 10199 C C . VAL B 1 377 ? 16.125 30.266 15.375 1 98.25 377 VAL B C 1
ATOM 10201 O O . VAL B 1 377 ? 16.125 29.562 14.367 1 98.25 377 VAL B O 1
ATOM 10204 N N . VAL B 1 378 ? 16.234 29.75 16.562 1 98.62 378 VAL B N 1
ATOM 10205 C CA . VAL B 1 378 ? 16.016 28.328 16.844 1 98.62 378 VAL B CA 1
ATOM 10206 C C . VAL B 1 378 ? 14.516 28.078 17.031 1 98.62 378 VAL B C 1
ATOM 10208 O O . VAL B 1 378 ? 13.906 28.562 17.984 1 98.62 378 VAL B O 1
ATOM 10211 N N . VAL B 1 379 ? 13.922 27.375 16.125 1 98.75 379 VAL B N 1
ATOM 10212 C CA . VAL B 1 379 ? 12.5 27.062 16.172 1 98.75 379 VAL B CA 1
ATOM 10213 C C . VAL B 1 379 ? 12.297 25.719 16.859 1 98.75 379 VAL B C 1
ATOM 10215 O O . VAL B 1 379 ? 12.672 24.672 16.312 1 98.75 379 VAL B O 1
ATOM 10218 N N . ALA B 1 380 ? 11.695 25.703 17.984 1 98.75 380 ALA B N 1
ATOM 10219 C CA . ALA B 1 380 ? 11.484 24.516 18.797 1 98.75 380 ALA B CA 1
ATOM 10220 C C . ALA B 1 380 ? 10.078 23.953 18.609 1 98.75 380 ALA B C 1
ATOM 10222 O O . ALA B 1 380 ? 9.094 24.609 18.969 1 98.75 380 ALA B O 1
ATOM 10223 N N . LEU B 1 381 ? 9.969 22.797 18.094 1 98.69 381 LEU B N 1
ATOM 10224 C CA . LEU B 1 381 ? 8.688 22.172 17.781 1 98.69 381 LEU B CA 1
ATOM 10225 C C . LEU B 1 381 ? 8.359 21.062 18.797 1 98.69 381 LEU B C 1
ATOM 10227 O O . LEU B 1 381 ? 9.109 20.094 18.922 1 98.69 381 LEU B O 1
ATOM 10231 N N . HIS B 1 382 ? 7.289 21.172 19.453 1 98.19 382 HIS B N 1
ATOM 10232 C CA . HIS B 1 382 ? 6.918 20.266 20.531 1 98.19 382 HIS B CA 1
ATOM 10233 C C . HIS B 1 382 ? 6.297 18.984 19.984 1 98.19 382 HIS B C 1
ATOM 10235 O O . HIS B 1 382 ? 5.945 18.922 18.812 1 98.19 382 HIS B O 1
ATOM 10241 N N . GLY B 1 383 ? 6.145 17.953 20.875 1 97.56 383 GLY B N 1
ATOM 10242 C CA . GLY B 1 383 ? 5.5 16.703 20.531 1 97.56 383 GLY B CA 1
ATOM 10243 C C . GLY B 1 383 ? 3.986 16.766 20.609 1 97.56 383 GLY B C 1
ATOM 10244 O O . GLY B 1 383 ? 3.424 17.797 20.984 1 97.56 383 GLY B O 1
ATOM 10245 N N . SER B 1 384 ? 3.361 15.664 20.266 1 96.06 384 SER B N 1
ATOM 10246 C CA . SER B 1 384 ? 1.904 15.586 20.297 1 96.06 384 SER B CA 1
ATOM 10247 C C . SER B 1 384 ? 1.385 15.703 21.734 1 96.06 384 SER B C 1
ATOM 10249 O O . SER B 1 384 ? 1.891 15.039 22.641 1 96.06 384 SER B O 1
ATOM 10251 N N . GLY B 1 385 ? 0.409 16.516 21.891 1 95 385 GLY B N 1
ATOM 10252 C CA . GLY B 1 385 ? -0.242 16.672 23.172 1 95 385 GLY B CA 1
ATOM 10253 C C . GLY B 1 385 ? 0.488 17.609 24.109 1 95 385 GLY B C 1
ATOM 10254 O O . GLY B 1 385 ? 0.151 17.703 25.297 1 95 385 GLY B O 1
ATOM 10255 N N . VAL B 1 386 ? 1.487 18.312 23.578 1 96.38 386 VAL B N 1
ATOM 10256 C CA . VAL B 1 386 ? 2.285 19.203 24.406 1 96.38 386 VAL B CA 1
ATOM 10257 C C . VAL B 1 386 ? 1.933 20.656 24.094 1 96.38 386 VAL B C 1
ATOM 10259 O O . VAL B 1 386 ? 1.927 21.062 22.922 1 96.38 386 VAL B O 1
ATOM 10262 N N . ASP B 1 387 ? 1.681 21.422 25.094 1 95.88 387 ASP B N 1
ATOM 10263 C CA . ASP B 1 387 ? 1.416 22.859 24.906 1 95.88 387 ASP B CA 1
ATOM 10264 C C . ASP B 1 387 ? 2.719 23.641 24.797 1 95.88 387 ASP B C 1
ATOM 10266 O O . ASP B 1 387 ? 3.697 23.344 25.484 1 95.88 387 ASP B O 1
ATOM 10270 N N . ALA B 1 388 ? 2.713 24.688 24 1 97.38 388 ALA B N 1
ATOM 10271 C CA . ALA B 1 388 ? 3.922 25.453 23.734 1 97.38 388 ALA B CA 1
ATOM 10272 C C . ALA B 1 388 ? 4.406 26.188 24.984 1 97.38 388 ALA B C 1
ATOM 10274 O O . ALA B 1 388 ? 5.59 26.5 25.109 1 97.38 388 ALA B O 1
ATOM 10275 N N . ASP B 1 389 ? 3.512 26.484 25.938 1 96.94 389 ASP B N 1
ATOM 10276 C CA . ASP B 1 389 ? 3.893 27.25 27.125 1 96.94 389 ASP B CA 1
ATOM 10277 C C . ASP B 1 389 ? 4.102 26.328 28.328 1 96.94 389 ASP B C 1
ATOM 10279 O O . ASP B 1 389 ? 4.184 26.797 29.469 1 96.94 389 ASP B O 1
ATOM 10283 N N . SER B 1 390 ? 4.109 25.031 28.078 1 96.25 390 SER B N 1
ATOM 10284 C CA . SER B 1 390 ? 4.402 24.094 29.156 1 96.25 390 SER B CA 1
ATOM 10285 C C . SER B 1 390 ? 5.809 24.328 29.719 1 96.25 390 SER B C 1
ATOM 10287 O O . SER B 1 390 ? 6.77 24.422 28.953 1 96.25 390 SER B O 1
ATOM 10289 N N . PRO B 1 391 ? 5.949 24.328 31.031 1 94.94 391 PRO B N 1
ATOM 10290 C CA . PRO B 1 391 ? 7.266 24.594 31.625 1 94.94 391 PRO B CA 1
ATOM 10291 C C . PRO B 1 391 ? 8.305 23.531 31.234 1 94.94 391 PRO B C 1
ATOM 10293 O O . PRO B 1 391 ? 9.461 23.875 30.969 1 94.94 391 PRO B O 1
ATOM 10296 N N . PHE B 1 392 ? 7.895 22.328 31.25 1 94.06 392 PHE B N 1
ATOM 10297 C CA . PHE B 1 392 ? 8.875 21.297 30.938 1 94.06 392 PHE B CA 1
ATOM 10298 C C . PHE B 1 392 ? 9.367 21.438 29.5 1 94.06 392 PHE B C 1
ATOM 10300 O O . PHE B 1 392 ? 10.531 21.172 29.203 1 94.06 392 PHE B O 1
ATOM 10307 N N . TRP B 1 393 ? 8.469 21.875 28.594 1 97.06 393 TRP B N 1
ATOM 10308 C CA . TRP B 1 393 ? 8.867 22.078 27.203 1 97.06 393 TRP B CA 1
ATOM 10309 C C . TRP B 1 393 ? 9.758 23.312 27.062 1 97.06 393 TRP B C 1
ATOM 10311 O O . TRP B 1 393 ? 10.758 23.281 26.328 1 97.06 393 TRP B O 1
ATOM 10321 N N . LEU B 1 394 ? 9.469 24.359 27.75 1 97.31 394 LEU B N 1
ATOM 10322 C CA . LEU B 1 394 ? 10.281 25.578 27.719 1 97.31 394 LEU B CA 1
ATOM 10323 C C . LEU B 1 394 ? 11.688 25.297 28.234 1 97.31 394 LEU B C 1
ATOM 10325 O O . LEU B 1 394 ? 12.656 25.875 27.734 1 97.31 394 LEU B O 1
ATOM 10329 N N . ASP B 1 395 ? 11.797 24.375 29.141 1 95.94 395 ASP B N 1
ATOM 10330 C CA . ASP B 1 395 ? 13.094 24.047 29.734 1 95.94 395 ASP B CA 1
ATOM 10331 C C . ASP B 1 395 ? 13.852 23.047 28.844 1 95.94 395 ASP B C 1
ATOM 10333 O O . ASP B 1 395 ? 15.039 22.812 29.062 1 95.94 395 ASP B O 1
ATOM 10337 N N . ALA B 1 396 ? 13.188 22.5 27.906 1 96.94 396 ALA B N 1
ATOM 10338 C CA . ALA B 1 396 ? 13.766 21.453 27.078 1 96.94 396 ALA B CA 1
ATOM 10339 C C . ALA B 1 396 ? 14.844 22 26.141 1 96.94 396 ALA B C 1
ATOM 10341 O O . ALA B 1 396 ? 15.695 21.25 25.656 1 96.94 396 ALA B O 1
ATOM 10342 N N . VAL B 1 397 ? 14.852 23.266 25.797 1 97.25 397 VAL B N 1
ATOM 10343 C CA . VAL B 1 397 ? 15.844 23.906 24.938 1 97.25 397 VAL B CA 1
ATOM 10344 C C . VAL B 1 397 ? 16.531 25.047 25.703 1 97.25 397 VAL B C 1
ATOM 10346 O O . VAL B 1 397 ? 15.859 25.938 26.234 1 97.25 397 VAL B O 1
ATOM 10349 N N . ARG B 1 398 ? 17.812 25.047 25.688 1 97.12 398 ARG B N 1
ATOM 10350 C CA . ARG B 1 398 ? 18.562 26.078 26.406 1 97.12 398 ARG B CA 1
ATOM 10351 C C . ARG B 1 398 ? 18.406 27.438 25.734 1 97.12 398 ARG B C 1
ATOM 10353 O O . ARG B 1 398 ? 18.266 27.516 24.5 1 97.12 398 ARG B O 1
ATOM 10360 N N . ARG B 1 399 ? 18.344 28.5 26.578 1 97.69 399 ARG B N 1
ATOM 10361 C CA . ARG B 1 399 ? 18.547 29.844 26.016 1 97.69 399 ARG B CA 1
ATOM 10362 C C . ARG B 1 399 ? 19.891 29.938 25.312 1 97.69 399 ARG B C 1
ATOM 10364 O O . ARG B 1 399 ? 20.891 29.406 25.781 1 97.69 399 ARG B O 1
ATOM 10371 N N . GLN B 1 400 ? 19.953 30.578 24.188 1 97.88 400 GLN B N 1
ATOM 10372 C CA . GLN B 1 400 ? 21.156 30.594 23.344 1 97.88 400 GLN B CA 1
ATOM 10373 C C . GLN B 1 400 ? 21.906 31.906 23.516 1 97.88 400 GLN B C 1
ATOM 10375 O O . GLN B 1 400 ? 21.312 32.969 23.734 1 97.88 400 GLN B O 1
ATOM 10380 N N . ASP B 1 401 ? 23.203 31.891 23.328 1 96.88 401 ASP B N 1
ATOM 10381 C CA . ASP B 1 401 ? 24.016 33.094 23.375 1 96.88 401 ASP B CA 1
ATOM 10382 C C . ASP B 1 401 ? 23.719 34.031 22.203 1 96.88 401 ASP B C 1
ATOM 10384 O O . ASP B 1 401 ? 23.562 35.219 22.359 1 96.88 401 ASP B O 1
ATOM 10388 N N . TYR B 1 402 ? 23.531 33.438 21.031 1 97 402 TYR B N 1
ATOM 10389 C CA . TYR B 1 402 ? 23.531 34.25 19.828 1 97 402 TYR B CA 1
ATOM 10390 C C . TYR B 1 402 ? 22.359 33.906 18.938 1 97 402 TYR B C 1
ATOM 10392 O O . TYR B 1 402 ? 22.469 33.938 17.703 1 97 402 TYR B O 1
ATOM 10400 N N . ALA B 1 403 ? 21.25 33.5 19.516 1 97.94 403 ALA B N 1
ATOM 10401 C CA . ALA B 1 403 ? 20.047 33.188 18.734 1 97.94 403 ALA B CA 1
ATOM 10402 C C . ALA B 1 403 ? 18.797 33.344 19.594 1 97.94 403 ALA B C 1
ATOM 10404 O O . ALA B 1 403 ? 18.844 33.188 20.812 1 97.94 403 ALA B O 1
ATOM 10405 N N . TRP B 1 404 ? 17.703 33.719 18.984 1 98.06 404 TRP B N 1
ATOM 10406 C CA . TRP B 1 404 ? 16.391 33.594 19.609 1 98.06 404 TRP B CA 1
ATOM 10407 C C . TRP B 1 404 ? 15.945 32.125 19.672 1 98.06 404 TRP B C 1
ATOM 10409 O O . TRP B 1 404 ? 16.344 31.312 18.828 1 98.06 404 TRP B O 1
ATOM 10419 N N . VAL B 1 405 ? 15.258 31.719 20.656 1 98.5 405 VAL B N 1
ATOM 10420 C CA . VAL B 1 405 ? 14.531 30.453 20.672 1 98.5 405 VAL B CA 1
ATOM 10421 C C . VAL B 1 405 ? 13.023 30.719 20.594 1 98.5 405 VAL B C 1
ATOM 10423 O O . VAL B 1 405 ? 12.484 31.484 21.391 1 98.5 405 VAL B O 1
ATOM 10426 N N . LEU B 1 406 ? 12.391 30.219 19.625 1 98.75 406 LEU B N 1
ATOM 10427 C CA . LEU B 1 406 ? 10.961 30.375 19.391 1 98.75 406 LEU B CA 1
ATOM 10428 C C . LEU B 1 406 ? 10.211 29.062 19.594 1 98.75 406 LEU B C 1
ATOM 10430 O O . LEU B 1 406 ? 10.625 28.031 19.062 1 98.75 406 LEU B O 1
ATOM 10434 N N . TYR B 1 407 ? 9.156 29.078 20.406 1 98.69 407 TYR B N 1
ATOM 10435 C CA . TYR B 1 407 ? 8.289 27.922 20.656 1 98.69 407 TYR B CA 1
ATOM 10436 C C . TYR B 1 407 ? 6.902 28.141 20.062 1 98.69 407 TYR B C 1
ATOM 10438 O O . TYR B 1 407 ? 5.984 28.578 20.766 1 98.69 407 TYR B O 1
ATOM 10446 N N . PRO B 1 408 ? 6.676 27.797 18.797 1 98.44 408 PRO B N 1
ATOM 10447 C CA . PRO B 1 408 ? 5.34 27.938 18.203 1 98.44 408 PRO B CA 1
ATOM 10448 C C . PRO B 1 408 ? 4.344 26.922 18.766 1 98.44 408 PRO B C 1
ATOM 10450 O O . PRO B 1 408 ? 4.75 25.906 19.344 1 98.44 408 PRO B O 1
ATOM 10453 N N . THR B 1 409 ? 3.066 27.141 18.547 1 97.75 409 THR B N 1
ATOM 10454 C CA . THR B 1 409 ? 2.035 26.234 19.047 1 97.75 409 THR B CA 1
ATOM 10455 C C . THR B 1 409 ? 1.675 25.203 17.984 1 97.75 409 THR B C 1
ATOM 10457 O O . THR B 1 409 ? 1.187 24.109 18.297 1 97.75 409 THR B O 1
ATOM 10460 N N . GLY B 1 410 ? 1.908 25.531 16.703 1 97.06 410 GLY B N 1
ATOM 10461 C CA . GLY B 1 410 ? 1.326 24.719 15.648 1 97.06 410 GLY B CA 1
ATOM 10462 C C . GLY B 1 410 ? -0.189 24.781 15.617 1 97.06 410 GLY B C 1
ATOM 10463 O O . GLY B 1 410 ? -0.838 23.906 15.039 1 97.06 410 GLY B O 1
ATOM 10464 N N . ARG B 1 411 ? -0.71 25.734 16.219 1 96.19 411 ARG B N 1
ATOM 10465 C CA . ARG B 1 411 ? -2.129 26.031 16.391 1 96.19 411 ARG B CA 1
ATOM 10466 C C . ARG B 1 411 ? -2.717 25.25 17.562 1 96.19 411 ARG B C 1
ATOM 10468 O O . ARG B 1 411 ? -3.482 25.797 18.359 1 96.19 411 ARG B O 1
ATOM 10475 N N . THR B 1 412 ? -2.537 23.938 17.578 1 96.25 412 THR B N 1
ATOM 10476 C CA . THR B 1 412 ? -2.971 23.109 18.703 1 96.25 412 THR B CA 1
ATOM 10477 C C . THR B 1 412 ? -1.822 22.234 19.203 1 96.25 412 THR B C 1
ATOM 10479 O O . THR B 1 412 ? -0.742 22.219 18.609 1 96.25 412 THR B O 1
ATOM 10482 N N . SER B 1 413 ? -2.062 21.547 20.312 1 95.56 413 SER B N 1
ATOM 10483 C CA . SER B 1 413 ? -1.029 20.719 20.906 1 95.56 413 SER B CA 1
ATOM 10484 C C . SER B 1 413 ? -0.729 19.5 20.031 1 95.56 413 SER B C 1
ATOM 10486 O O . SER B 1 413 ? 0.32 18.859 20.188 1 95.56 413 SER B O 1
ATOM 10488 N N . TRP B 1 414 ? -1.6 19.094 19.203 1 92.38 414 TRP B N 1
ATOM 10489 C CA . TRP B 1 414 ? -1.329 17.984 18.281 1 92.38 414 TRP B CA 1
ATOM 10490 C C . TRP B 1 414 ? -0.841 18.516 16.938 1 92.38 414 TRP B C 1
ATOM 10492 O O . TRP B 1 414 ? -0.18 17.797 16.188 1 92.38 414 TRP B O 1
ATOM 10502 N N . GLY B 1 415 ? -1.229 19.766 16.859 1 83.31 415 GLY B N 1
ATOM 10503 C CA . GLY B 1 415 ? -0.823 20.328 15.586 1 83.31 415 GLY B CA 1
ATOM 10504 C C . GLY B 1 415 ? -1.174 19.453 14.406 1 83.31 415 GLY B C 1
ATOM 10505 O O . GLY B 1 415 ? -1.695 18.344 14.578 1 83.31 415 GLY B O 1
ATOM 10506 N N . PHE B 1 416 ? -1.55 19.812 13.117 1 94.19 416 PHE B N 1
ATOM 10507 C CA . PHE B 1 416 ? -1.664 19.062 11.875 1 94.19 416 PHE B CA 1
ATOM 10508 C C . PHE B 1 416 ? -0.358 18.344 11.555 1 94.19 416 PHE B C 1
ATOM 10510 O O . PHE B 1 416 ? 0.115 18.391 10.414 1 94.19 416 PHE B O 1
ATOM 10517 N N . ASP B 1 417 ? 0.35 17.719 12.742 1 96.31 417 ASP B N 1
ATOM 10518 C CA . ASP B 1 417 ? 1.64 17.047 12.633 1 96.31 417 ASP B CA 1
ATOM 10519 C C . ASP B 1 417 ? 2.693 17.969 12.023 1 96.31 417 ASP B C 1
ATOM 10521 O O . ASP B 1 417 ? 3.562 17.531 11.273 1 96.31 417 ASP B O 1
ATOM 10525 N N . TRP B 1 418 ? 2.504 19.297 12.211 1 97.81 418 TRP B N 1
ATOM 10526 C CA . TRP B 1 418 ? 3.41 20.375 11.844 1 97.81 418 TRP B CA 1
ATOM 10527 C C . TRP B 1 418 ? 3.395 20.609 10.336 1 97.81 418 TRP B C 1
ATOM 10529 O O . TRP B 1 418 ? 4.305 21.234 9.789 1 97.81 418 TRP B O 1
ATOM 10539 N N . HIS B 1 419 ? 2.311 20.062 9.602 1 95.12 419 HIS B N 1
ATOM 10540 C CA . HIS B 1 419 ? 2.1 20.312 8.18 1 95.12 419 HIS B CA 1
ATOM 10541 C C . HIS B 1 419 ? 0.979 21.328 7.961 1 95.12 419 HIS B C 1
ATOM 10543 O O . HIS B 1 419 ? 0.229 21.641 8.891 1 95.12 419 HIS B O 1
ATOM 10549 N N . GLY B 1 420 ? 0.829 21.766 6.793 1 94.88 420 GLY B N 1
ATOM 10550 C CA . GLY B 1 420 ? -0.323 22.578 6.434 1 94.88 420 GLY B CA 1
ATOM 10551 C C . GLY B 1 420 ? -0.545 23.75 7.371 1 94.88 420 GLY B C 1
ATOM 10552 O O . GLY B 1 420 ? 0.37 24.531 7.613 1 94.88 420 GLY B O 1
ATOM 10553 N N . PRO B 1 421 ? -1.705 23.781 8.023 1 96.06 421 PRO B N 1
ATOM 10554 C CA . PRO B 1 421 ? -2.025 24.891 8.922 1 96.06 421 PRO B CA 1
ATOM 10555 C C . PRO B 1 421 ? -0.995 25.078 10.031 1 96.06 421 PRO B C 1
ATOM 10557 O O . PRO B 1 421 ? -0.704 26.203 10.43 1 96.06 421 PRO B O 1
ATOM 10560 N N . SER B 1 422 ? -0.448 24 10.508 1 97.12 422 SER B N 1
ATOM 10561 C CA . SER B 1 422 ? 0.575 24.078 11.547 1 97.12 422 SER B CA 1
ATOM 10562 C C . SER B 1 422 ? 1.844 24.75 11.023 1 97.12 422 SER B C 1
ATOM 10564 O O . SER B 1 422 ? 2.48 25.531 11.727 1 97.12 422 SER B O 1
ATOM 10566 N N . HIS B 1 423 ? 2.211 24.406 9.836 1 97.19 423 HIS B N 1
ATOM 10567 C CA . HIS B 1 423 ? 3.369 25.047 9.227 1 97.19 423 HIS B CA 1
ATOM 10568 C C . HIS B 1 423 ? 3.141 26.547 9.047 1 97.19 423 HIS B C 1
ATOM 10570 O O . HIS B 1 423 ? 4.035 27.344 9.32 1 97.19 423 HIS B O 1
ATOM 10576 N N . PHE B 1 424 ? 1.955 26.938 8.617 1 96.81 424 PHE B N 1
ATOM 10577 C CA . PHE B 1 424 ? 1.637 28.344 8.453 1 96.81 424 PHE B CA 1
ATOM 10578 C C . PHE B 1 424 ? 1.679 29.078 9.789 1 96.81 424 PHE B C 1
ATOM 10580 O O . PHE B 1 424 ? 2.051 30.25 9.852 1 96.81 424 PHE B O 1
ATOM 10587 N N . ASN B 1 425 ? 1.263 28.344 10.805 1 97.62 425 ASN B N 1
ATOM 10588 C CA . ASN B 1 425 ? 1.374 28.906 12.148 1 97.62 425 ASN B CA 1
ATOM 10589 C C . ASN B 1 425 ? 2.828 29.188 12.523 1 97.62 425 ASN B C 1
ATOM 10591 O O . ASN B 1 425 ? 3.139 30.234 13.094 1 97.62 425 ASN B O 1
ATOM 10595 N N . VAL B 1 426 ? 3.715 28.281 12.234 1 98.06 426 VAL B N 1
ATOM 10596 C CA . VAL B 1 426 ? 5.141 28.453 12.5 1 98.06 426 VAL B CA 1
ATOM 10597 C C . VAL B 1 426 ? 5.66 29.672 11.742 1 98.06 426 VAL B C 1
ATOM 10599 O O . VAL B 1 426 ? 6.332 30.531 12.32 1 98.06 426 VAL B O 1
ATOM 10602 N N . GLU B 1 427 ? 5.328 29.781 10.484 1 97.44 427 GLU B N 1
ATOM 10603 C CA . GLU B 1 427 ? 5.789 30.891 9.664 1 97.44 427 GLU B CA 1
ATOM 10604 C C . GLU B 1 427 ? 5.273 32.219 10.195 1 97.44 427 GLU B C 1
ATOM 10606 O O . GLU B 1 427 ? 6.016 33.219 10.258 1 97.44 427 GLU B O 1
ATOM 10611 N N . SER B 1 428 ? 4.031 32.25 10.586 1 97.38 428 SER B N 1
ATOM 10612 C CA . SER B 1 428 ? 3.449 33.469 11.117 1 97.38 428 SER B CA 1
ATOM 10613 C C . SER B 1 428 ? 4.113 33.875 12.43 1 97.38 428 SER B C 1
ATOM 10615 O O . SER B 1 428 ? 4.27 35.062 12.719 1 97.38 428 SER B O 1
ATOM 10617 N N . SER B 1 429 ? 4.445 32.906 13.25 1 98.19 429 SER B N 1
ATOM 10618 C CA . SER B 1 429 ? 5.102 33.219 14.523 1 98.19 429 SER B CA 1
ATOM 10619 C C . SER B 1 429 ? 6.504 33.781 14.305 1 98.19 429 SER B C 1
ATOM 10621 O O . SER B 1 429 ? 6.938 34.688 15.023 1 98.19 429 SER B O 1
ATOM 10623 N N . ILE B 1 430 ? 7.207 33.219 13.344 1 97.94 430 ILE B N 1
ATOM 10624 C CA . ILE B 1 430 ? 8.539 33.719 13.016 1 97.94 430 ILE B CA 1
ATOM 10625 C C . ILE B 1 430 ? 8.445 35.156 12.484 1 97.94 430 ILE B C 1
ATOM 10627 O O . ILE B 1 430 ? 9.234 36.031 12.875 1 97.94 430 ILE B O 1
ATOM 10631 N N . ASP B 1 431 ? 7.492 35.375 11.625 1 96.94 431 ASP B N 1
ATOM 10632 C CA . ASP B 1 431 ? 7.285 36.719 11.078 1 96.94 431 ASP B CA 1
ATOM 10633 C C . ASP B 1 431 ? 6.949 37.719 12.188 1 96.94 431 ASP B C 1
ATOM 10635 O O . ASP B 1 431 ? 7.453 38.844 12.18 1 96.94 431 ASP B O 1
ATOM 10639 N N . ALA B 1 432 ? 6.094 37.281 13.07 1 97.5 432 ALA B N 1
ATOM 10640 C CA . ALA B 1 432 ? 5.707 38.156 14.188 1 97.5 432 ALA B CA 1
ATOM 10641 C C . ALA B 1 432 ? 6.906 38.469 15.07 1 97.5 432 ALA B C 1
ATOM 10643 O O . ALA B 1 432 ? 7.055 39.594 15.531 1 97.5 432 ALA B O 1
ATOM 10644 N N . LEU B 1 433 ? 7.715 37.5 15.32 1 97.81 433 LEU B N 1
ATOM 10645 C CA . LEU B 1 433 ? 8.922 37.719 16.109 1 97.81 433 LEU B CA 1
ATOM 10646 C C . LEU B 1 433 ? 9.82 38.75 15.438 1 97.81 433 LEU B C 1
ATOM 10648 O O . LEU B 1 433 ? 10.367 39.625 16.109 1 97.81 433 LEU B O 1
ATOM 10652 N N . GLN B 1 434 ? 9.992 38.656 14.172 1 95.5 434 GLN B N 1
ATOM 10653 C CA . GLN B 1 434 ? 10.883 39.562 13.43 1 95.5 434 GLN B CA 1
ATOM 10654 C C . GLN B 1 434 ? 10.297 40.969 13.336 1 95.5 434 GLN B C 1
ATOM 10656 O O . GLN B 1 434 ? 11.023 41.938 13.484 1 95.5 434 GLN B O 1
ATOM 10661 N N . GLN B 1 435 ? 9.047 41.031 13.078 1 94.25 435 GLN B N 1
ATOM 10662 C CA . GLN B 1 435 ? 8.422 42.312 12.82 1 94.25 435 GLN B CA 1
ATOM 10663 C C . GLN B 1 435 ? 8.172 43.094 14.117 1 94.25 435 GLN B C 1
ATOM 10665 O O . GLN B 1 435 ? 8.398 44.312 14.18 1 94.25 435 GLN B O 1
ATOM 10670 N N . LEU B 1 436 ? 7.746 42.344 15.148 1 94.06 436 LEU B N 1
ATOM 10671 C CA . LEU B 1 436 ? 7.324 43 16.375 1 94.06 436 LEU B CA 1
ATOM 10672 C C . LEU B 1 436 ? 8.469 43.062 17.375 1 94.06 436 LEU B C 1
ATOM 10674 O O . LEU B 1 436 ? 8.492 43.938 18.25 1 94.06 436 LEU B O 1
ATOM 10678 N N . VAL B 1 437 ? 9.367 42.156 17.297 1 95.19 437 VAL B N 1
ATOM 10679 C CA . VAL B 1 437 ? 10.422 42 18.297 1 95.19 437 VAL B CA 1
ATOM 10680 C C . VAL B 1 437 ? 9.844 42.219 19.688 1 95.19 437 VAL B C 1
ATOM 10682 O O . VAL B 1 437 ? 10.328 43.094 20.438 1 95.19 437 VAL B O 1
ATOM 10685 N N . PRO B 1 438 ? 8.883 41.438 20.016 1 93.81 438 PRO B N 1
ATOM 10686 C CA . PRO B 1 438 ? 8.07 41.656 21.203 1 93.81 438 PRO B CA 1
ATOM 10687 C C . PRO B 1 438 ? 8.891 41.719 22.5 1 93.81 438 PRO B C 1
ATOM 10689 O O . PRO B 1 438 ? 9.773 40.875 22.688 1 93.81 438 PRO B O 1
ATOM 10692 N N . GLY B 1 439 ? 8.578 42.719 23.328 1 90.81 439 GLY B N 1
ATOM 10693 C CA . GLY B 1 439 ? 9.164 42.781 24.656 1 90.81 439 GLY B CA 1
ATOM 10694 C C . GLY B 1 439 ? 10.531 43.438 24.656 1 90.81 439 GLY B C 1
ATOM 10695 O O . GLY B 1 439 ? 11.117 43.656 25.719 1 90.81 439 GLY B O 1
ATOM 10696 N N . VAL B 1 440 ? 11.07 43.781 23.578 1 93.56 440 VAL B N 1
ATOM 10697 C CA . VAL B 1 440 ? 12.43 44.281 23.484 1 93.56 440 VAL B CA 1
ATOM 10698 C C . VAL B 1 440 ? 12.414 45.812 23.531 1 93.56 440 VAL B C 1
ATOM 10700 O O . VAL B 1 440 ? 11.641 46.469 22.828 1 93.56 440 VAL B O 1
ATOM 10703 N N . SER B 1 441 ? 13.305 46.375 24.297 1 89.38 441 SER B N 1
ATOM 10704 C CA . SER B 1 441 ? 13.43 47.812 24.375 1 89.38 441 SER B CA 1
ATOM 10705 C C . SER B 1 441 ? 14.055 48.375 23.109 1 89.38 441 SER B C 1
ATOM 10707 O O . SER B 1 441 ? 14.734 47.688 22.375 1 89.38 441 SER B O 1
ATOM 10709 N N . LYS B 1 442 ? 13.797 49.594 22.859 1 86.12 442 LYS B N 1
ATOM 10710 C CA . LYS B 1 442 ? 14.297 50.281 21.672 1 86.12 442 LYS B CA 1
ATOM 10711 C C . LYS B 1 442 ? 15.82 50.219 21.609 1 86.12 442 LYS B C 1
ATOM 10713 O O . LYS B 1 442 ? 16.391 50.062 20.531 1 86.12 442 LYS B O 1
ATOM 10718 N N . ASP B 1 443 ? 16.438 50.344 22.75 1 87.31 443 ASP B N 1
ATOM 10719 C CA . ASP B 1 443 ? 17.891 50.375 22.797 1 87.31 443 ASP B CA 1
ATOM 10720 C C . ASP B 1 443 ? 18.484 49 22.469 1 87.31 443 ASP B C 1
ATOM 10722 O O . ASP B 1 443 ? 19.531 48.906 21.828 1 87.31 443 ASP B O 1
ATOM 10726 N N . LEU B 1 444 ? 17.797 47.969 22.797 1 91 444 LEU B N 1
ATOM 10727 C CA . LEU B 1 444 ? 18.297 46.594 22.625 1 91 444 LEU B CA 1
ATOM 10728 C C . LEU B 1 444 ? 17.922 46.062 21.234 1 91 444 LEU B C 1
ATOM 10730 O O . LEU B 1 444 ? 18.531 45.094 20.766 1 91 444 LEU B O 1
ATOM 10734 N N . ARG B 1 445 ? 16.938 46.594 20.672 1 91.75 445 ARG B N 1
ATOM 10735 C CA . ARG B 1 445 ? 16.375 46.094 19.422 1 91.75 445 ARG B CA 1
ATOM 10736 C C . ARG B 1 445 ? 17.453 46 18.344 1 91.75 445 ARG B C 1
ATOM 10738 O O . ARG B 1 445 ? 17.531 45 17.625 1 91.75 445 ARG B O 1
ATOM 10745 N N . ASN B 1 446 ? 18.297 46.938 18.266 1 90.94 446 ASN B N 1
ATOM 10746 C CA . ASN B 1 446 ? 19.297 47 17.203 1 90.94 446 ASN B CA 1
ATOM 10747 C C . ASN B 1 446 ? 20.375 45.938 17.391 1 90.94 446 ASN B C 1
ATOM 10749 O O . ASN B 1 446 ? 21.109 45.625 16.438 1 90.94 446 ASN B O 1
ATOM 10753 N N . THR B 1 447 ? 20.422 45.375 18.516 1 94.44 447 THR B N 1
ATOM 10754 C CA . THR B 1 447 ? 21.5 44.438 18.781 1 94.44 447 THR B CA 1
ATOM 10755 C C . THR B 1 447 ? 20.984 43 18.734 1 94.44 447 THR B C 1
ATOM 10757 O O . THR B 1 447 ? 21.766 42.062 18.625 1 94.44 447 THR B O 1
ATOM 10760 N N . ILE B 1 448 ? 19.641 42.812 18.75 1 96.25 448 ILE B N 1
ATOM 10761 C CA . ILE B 1 448 ? 19.219 41.406 18.891 1 96.25 448 ILE B CA 1
ATOM 10762 C C . ILE B 1 448 ? 18 41.156 17.984 1 96.25 448 ILE B C 1
ATOM 10764 O O . ILE B 1 448 ? 17.266 40.188 18.203 1 96.25 448 ILE B O 1
ATOM 10768 N N . PHE B 1 449 ? 17.672 42.031 17.047 1 95.06 449 PHE B N 1
ATOM 10769 C CA . PHE B 1 449 ? 16.516 41.75 16.188 1 95.06 449 PHE B CA 1
ATOM 10770 C C . PHE B 1 449 ? 16.719 40.469 15.422 1 95.06 449 PHE B C 1
ATOM 10772 O O . PHE B 1 449 ? 17.828 40.156 15.008 1 95.06 449 PHE B O 1
ATOM 10779 N N . PRO B 1 450 ? 15.633 39.688 15.281 1 96.25 450 PRO B N 1
ATOM 10780 C CA . PRO B 1 450 ? 15.742 38.375 14.641 1 96.25 450 PRO B CA 1
ATOM 10781 C C . PRO B 1 450 ? 15.711 38.438 13.117 1 96.25 450 PRO B C 1
ATOM 10783 O O . PRO B 1 450 ? 15.258 39.438 12.555 1 96.25 450 PRO B O 1
ATOM 10786 N N . THR B 1 451 ? 16.219 37.5 12.477 1 93.31 451 THR B N 1
ATOM 10787 C CA . THR B 1 451 ? 16.094 37.281 11.031 1 93.31 451 THR B CA 1
ATOM 10788 C C . THR B 1 451 ? 15.328 36 10.734 1 93.31 451 THR B C 1
ATOM 10790 O O . THR B 1 451 ? 15.742 34.906 11.148 1 93.31 451 THR B O 1
ATOM 10793 N N . SER B 1 452 ? 14.312 36.062 9.922 1 91.56 452 SER B N 1
ATOM 10794 C CA . SER B 1 452 ? 13.406 34.969 9.656 1 91.56 452 SER B CA 1
ATOM 10795 C C . SER B 1 452 ? 14.008 33.969 8.664 1 91.56 452 SER B C 1
ATOM 10797 O O . SER B 1 452 ? 13.578 32.812 8.586 1 91.56 452 SER B O 1
ATOM 10799 N N . SER B 1 453 ? 14.977 34.25 7.965 1 93 453 SER B N 1
ATOM 10800 C CA . SER B 1 453 ? 15.492 33.438 6.871 1 93 453 SER B CA 1
ATOM 10801 C C . SER B 1 453 ? 16.609 32.5 7.344 1 93 453 SER B C 1
ATOM 10803 O O . SER B 1 453 ? 17.141 31.719 6.566 1 93 453 SER B O 1
ATOM 10805 N N . ARG B 1 454 ? 17.109 32.656 8.531 1 96.62 454 ARG B N 1
ATOM 10806 C CA . ARG B 1 454 ? 18.141 31.781 9.109 1 96.62 454 ARG B CA 1
ATOM 10807 C C . ARG B 1 454 ? 17.609 31.062 10.344 1 96.62 454 ARG B C 1
ATOM 10809 O O . ARG B 1 454 ? 17.562 31.641 11.43 1 96.62 454 ARG B O 1
ATOM 10816 N N . ARG B 1 455 ? 17.359 29.766 10.117 1 97.94 455 ARG B N 1
ATOM 10817 C CA . ARG B 1 455 ? 16.641 29.031 11.141 1 97.94 455 ARG B CA 1
ATOM 10818 C C . ARG B 1 455 ? 17.359 27.734 11.492 1 97.94 455 ARG B C 1
ATOM 10820 O O . ARG B 1 455 ? 17.969 27.094 10.625 1 97.94 455 ARG B O 1
ATOM 10827 N N . VAL B 1 456 ? 17.391 27.375 12.711 1 98.38 456 VAL B N 1
ATOM 10828 C CA . VAL B 1 456 ? 17.688 26.031 13.188 1 98.38 456 VAL B CA 1
ATOM 10829 C C . VAL B 1 456 ? 16.406 25.391 13.719 1 98.38 456 VAL B C 1
ATOM 10831 O O . VAL B 1 456 ? 15.703 25.969 14.547 1 98.38 456 VAL B O 1
ATOM 10834 N N . TYR B 1 457 ? 16.047 24.234 13.242 1 98.56 457 TYR B N 1
ATOM 10835 C CA . TYR B 1 457 ? 14.867 23.531 13.742 1 98.56 457 TYR B CA 1
ATOM 10836 C C . TYR B 1 457 ? 15.25 22.453 14.75 1 98.56 457 TYR B C 1
ATOM 10838 O O . TYR B 1 457 ? 16.141 21.641 14.492 1 98.56 457 TYR B O 1
ATOM 10846 N N . VAL B 1 458 ? 14.672 22.5 15.883 1 98.62 458 VAL B N 1
ATOM 10847 C CA . VAL B 1 458 ? 14.789 21.484 16.922 1 98.62 458 VAL B CA 1
ATOM 10848 C C . VAL B 1 458 ? 13.398 20.969 17.297 1 98.62 458 VAL B C 1
ATOM 10850 O O . VAL B 1 458 ? 12.438 21.75 17.344 1 98.62 458 VAL B O 1
ATOM 10853 N N . GLY B 1 459 ? 13.266 19.688 17.453 1 98.56 459 GLY B N 1
ATOM 10854 C CA . GLY B 1 459 ? 11.945 19.172 17.797 1 98.56 459 GLY B CA 1
ATOM 10855 C C . GLY B 1 459 ? 11.977 17.781 18.391 1 98.56 459 GLY B C 1
ATOM 10856 O O . GLY B 1 459 ? 12.961 17.062 18.234 1 98.56 459 GLY B O 1
ATOM 10857 N N . HIS B 1 460 ? 10.938 17.438 19.141 1 98.5 460 HIS B N 1
ATOM 10858 C CA . HIS B 1 460 ? 10.812 16.141 19.797 1 98.5 460 HIS B CA 1
ATOM 10859 C C . HIS B 1 460 ? 9.531 15.43 19.375 1 98.5 460 HIS B C 1
ATOM 10861 O O . HIS B 1 460 ? 8.469 16.047 19.297 1 98.5 460 HIS B O 1
ATOM 10867 N N . SER B 1 461 ? 9.594 14.055 19.141 1 98.25 461 SER B N 1
ATOM 10868 C CA . SER B 1 461 ? 8.438 13.242 18.797 1 98.25 461 SER B CA 1
ATOM 10869 C C . SER B 1 461 ? 7.742 13.766 17.547 1 98.25 461 SER B C 1
ATOM 10871 O O . SER B 1 461 ? 8.375 13.922 16.5 1 98.25 461 SER B O 1
ATOM 10873 N N . ASN B 1 462 ? 6.539 14.227 17.688 1 98 462 ASN B N 1
ATOM 10874 C CA . ASN B 1 462 ? 5.867 14.891 16.578 1 98 462 ASN B CA 1
ATOM 10875 C C . ASN B 1 462 ? 6.641 16.125 16.109 1 98 462 ASN B C 1
ATOM 10877 O O . ASN B 1 462 ? 6.656 16.438 14.914 1 98 462 ASN B O 1
ATOM 10881 N N . GLY B 1 463 ? 7.234 16.828 17.047 1 98.5 463 GLY B N 1
ATOM 10882 C CA . GLY B 1 463 ? 8.07 17.969 16.719 1 98.5 463 GLY B CA 1
ATOM 10883 C C . GLY B 1 463 ? 9.344 17.562 15.992 1 98.5 463 GLY B C 1
ATOM 10884 O O . GLY B 1 463 ? 9.867 18.344 15.18 1 98.5 463 GLY B O 1
ATOM 10885 N N . GLY B 1 464 ? 9.867 16.359 16.359 1 98.62 464 GLY B N 1
ATOM 10886 C CA . GLY B 1 464 ? 10.984 15.836 15.594 1 98.62 464 GLY B CA 1
ATOM 10887 C C . GLY B 1 464 ? 10.633 15.594 14.133 1 98.62 464 GLY B C 1
ATOM 10888 O O . GLY B 1 464 ? 11.406 15.945 13.242 1 98.62 464 GLY B O 1
ATOM 10889 N N . HIS B 1 465 ? 9.461 14.977 13.906 1 98.56 465 HIS B N 1
ATOM 10890 C CA . HIS B 1 465 ? 8.945 14.836 12.547 1 98.56 465 HIS B CA 1
ATOM 10891 C C . HIS B 1 465 ? 8.82 16.188 11.867 1 98.56 465 HIS B C 1
ATOM 10893 O O . HIS B 1 465 ? 9.211 16.344 10.703 1 98.56 465 HIS B O 1
ATOM 10899 N N . GLY B 1 466 ? 8.289 17.156 12.609 1 98.56 466 GLY B N 1
ATOM 10900 C CA . GLY B 1 466 ? 8.156 18.5 12.086 1 98.56 466 GLY B CA 1
ATOM 10901 C C . GLY B 1 466 ? 9.484 19.125 11.703 1 98.56 466 GLY B C 1
ATOM 10902 O O . GLY B 1 466 ? 9.586 19.812 10.688 1 98.56 466 GLY B O 1
ATOM 10903 N N . ALA B 1 467 ? 10.5 18.891 12.523 1 98.69 467 ALA B N 1
ATOM 10904 C CA . ALA B 1 467 ? 11.828 19.438 12.234 1 98.69 467 ALA B CA 1
ATOM 10905 C C . ALA B 1 467 ? 12.383 18.875 10.93 1 98.69 467 ALA B C 1
ATOM 10907 O O . ALA B 1 467 ? 12.891 19.625 10.086 1 98.69 467 ALA B O 1
ATOM 10908 N N . TRP B 1 468 ? 12.25 17.547 10.766 1 98.56 468 TRP B N 1
ATOM 10909 C CA . TRP B 1 468 ? 12.617 16.938 9.5 1 98.56 468 TRP B CA 1
ATOM 10910 C C . TRP B 1 468 ? 11.828 17.547 8.344 1 98.56 468 TRP B C 1
ATOM 10912 O O . TRP B 1 468 ? 12.391 17.859 7.301 1 98.56 468 TRP B O 1
ATOM 10922 N N . TRP B 1 469 ? 10.539 17.625 8.57 1 98.5 469 TRP B N 1
ATOM 10923 C CA . TRP B 1 469 ? 9.633 18.094 7.52 1 98.5 469 TRP B CA 1
ATOM 10924 C C . TRP B 1 469 ? 10.016 19.5 7.066 1 98.5 469 TRP B C 1
ATOM 10926 O O . TRP B 1 469 ? 10.133 19.766 5.867 1 98.5 469 TRP B O 1
ATOM 10936 N N . MET B 1 470 ? 10.344 20.453 8.039 1 98 470 MET B N 1
ATOM 10937 C CA . MET B 1 470 ? 10.734 21.812 7.695 1 98 470 MET B CA 1
ATOM 10938 C C . MET B 1 470 ? 12.062 21.828 6.941 1 98 470 MET B C 1
ATOM 10940 O O . MET B 1 470 ? 12.227 22.578 5.98 1 98 470 MET B O 1
ATOM 10944 N N . ALA B 1 471 ? 12.93 20.984 7.344 1 97.69 471 ALA B N 1
ATOM 10945 C CA . ALA B 1 471 ? 14.258 20.953 6.75 1 97.69 471 ALA B CA 1
ATOM 10946 C C . ALA B 1 471 ? 14.211 20.422 5.32 1 97.69 471 ALA B C 1
ATOM 10948 O O . ALA B 1 471 ? 15 20.844 4.465 1 97.69 471 ALA B O 1
ATOM 10949 N N . THR B 1 472 ? 13.297 19.516 5.027 1 98.19 472 THR B N 1
ATOM 10950 C CA . THR B 1 472 ? 13.234 18.891 3.709 1 98.19 472 THR B CA 1
ATOM 10951 C C . THR B 1 472 ? 12.336 19.703 2.775 1 98.19 472 THR B C 1
ATOM 10953 O O . THR B 1 472 ? 12.562 19.734 1.563 1 98.19 472 THR B O 1
ATOM 10956 N N . HIS B 1 473 ? 11.359 20.328 3.281 1 98.38 473 HIS B N 1
ATOM 10957 C CA . HIS B 1 473 ? 10.398 21.047 2.451 1 98.38 473 HIS B CA 1
ATOM 10958 C C . HIS B 1 473 ? 10.844 22.484 2.207 1 98.38 473 HIS B C 1
ATOM 10960 O O . HIS B 1 473 ? 10.484 23.094 1.19 1 98.38 473 HIS B O 1
ATOM 10966 N N . PHE B 1 474 ? 11.648 23.047 3.146 1 97.69 474 PHE B N 1
ATOM 10967 C CA . PHE B 1 474 ? 12.18 24.406 3.016 1 97.69 474 PHE B CA 1
ATOM 10968 C C . PHE B 1 474 ? 13.672 24.438 3.338 1 97.69 474 PHE B C 1
ATOM 10970 O O . PHE B 1 474 ? 14.109 25.188 4.215 1 97.69 474 PHE B O 1
ATOM 10977 N N . PRO B 1 475 ? 14.398 23.75 2.57 1 97.38 475 PRO B N 1
ATOM 10978 C CA . PRO B 1 475 ? 15.812 23.562 2.906 1 97.38 475 PRO B CA 1
ATOM 10979 C C . PRO B 1 475 ? 16.625 24.844 2.834 1 97.38 475 PRO B C 1
ATOM 10981 O O . PRO B 1 475 ? 17.641 24.984 3.518 1 97.38 475 PRO B O 1
ATOM 10984 N N . ASP B 1 476 ? 16.25 25.875 2.074 1 96.69 476 ASP B N 1
ATOM 10985 C CA . ASP B 1 476 ? 17.016 27.094 1.855 1 96.69 476 ASP B CA 1
ATOM 10986 C C . ASP B 1 476 ? 16.797 28.078 2.998 1 96.69 476 ASP B C 1
ATOM 10988 O O . ASP B 1 476 ? 17.203 29.25 2.9 1 96.69 476 ASP B O 1
ATOM 10992 N N . THR B 1 477 ? 16.203 27.656 4.117 1 95.81 477 THR B N 1
ATOM 10993 C CA . THR B 1 477 ? 16.078 28.469 5.312 1 95.81 477 THR B CA 1
ATOM 10994 C C . THR B 1 477 ? 16.828 27.859 6.48 1 95.81 477 THR B C 1
ATOM 10996 O O . THR B 1 477 ? 16.891 28.438 7.566 1 95.81 477 THR B O 1
ATOM 10999 N N . VAL B 1 478 ? 17.438 26.734 6.266 1 97.81 478 VAL B N 1
ATOM 11000 C CA . VAL B 1 478 ? 17.859 25.906 7.383 1 97.81 478 VAL B CA 1
ATOM 11001 C C . VAL B 1 478 ? 19.375 26.016 7.562 1 97.81 478 VAL B C 1
ATOM 11003 O O . VAL B 1 478 ? 20.141 25.75 6.633 1 97.81 478 VAL B O 1
ATOM 11006 N N . LEU B 1 479 ? 19.781 26.406 8.734 1 97.38 479 LEU B N 1
ATOM 11007 C CA . LEU B 1 479 ? 21.188 26.391 9.117 1 97.38 479 LEU B CA 1
ATOM 11008 C C . LEU B 1 479 ? 21.609 25 9.609 1 97.38 479 LEU B C 1
ATOM 11010 O O . LEU B 1 479 ? 22.703 24.531 9.305 1 97.38 479 LEU B O 1
ATOM 11014 N N . ALA B 1 480 ? 20.719 24.391 10.344 1 97.75 480 ALA B N 1
ATOM 11015 C CA . ALA B 1 480 ? 20.906 23.078 10.938 1 97.75 480 ALA B CA 1
ATOM 11016 C C . ALA B 1 480 ? 19.594 22.516 11.477 1 97.75 480 ALA B C 1
ATOM 11018 O O . ALA B 1 480 ? 18.609 23.25 11.609 1 97.75 480 ALA B O 1
ATOM 11019 N N . VAL B 1 481 ? 19.578 21.203 11.758 1 98.31 481 VAL B N 1
ATOM 11020 C CA . VAL B 1 481 ? 18.344 20.609 12.25 1 98.31 481 VAL B CA 1
ATOM 11021 C C . VAL B 1 481 ? 18.672 19.547 13.305 1 98.31 481 VAL B C 1
ATOM 11023 O O . VAL B 1 481 ? 19.656 18.812 13.18 1 98.31 481 VAL B O 1
ATOM 11026 N N . VAL B 1 482 ? 17.891 19.469 14.414 1 98.56 482 VAL B N 1
ATOM 11027 C CA . VAL B 1 482 ? 18.016 18.5 15.492 1 98.56 482 VAL B CA 1
ATOM 11028 C C . VAL B 1 482 ? 16.672 17.828 15.734 1 98.56 482 VAL B C 1
ATOM 11030 O O . VAL B 1 482 ? 15.969 18.156 16.688 1 98.56 482 VAL B O 1
ATOM 11033 N N . PRO B 1 483 ? 16.281 16.891 14.977 1 98.69 483 PRO B N 1
ATOM 11034 C CA . PRO B 1 483 ? 15.07 16.109 15.234 1 98.69 483 PRO B CA 1
ATOM 11035 C C . PRO B 1 483 ? 15.281 15.016 16.281 1 98.69 483 PRO B C 1
ATOM 11037 O O . PRO B 1 483 ? 16.234 14.242 16.172 1 98.69 483 PRO B O 1
ATOM 11040 N N . ALA B 1 484 ? 14.414 14.984 17.281 1 98.75 484 ALA B N 1
ATOM 11041 C CA . ALA B 1 484 ? 14.523 13.969 18.328 1 98.75 484 ALA B CA 1
ATOM 11042 C C . ALA B 1 484 ? 13.289 13.078 18.359 1 98.75 484 ALA B C 1
ATOM 11044 O O . ALA B 1 484 ? 12.156 13.562 18.281 1 98.75 484 ALA B O 1
ATOM 11045 N N . ALA B 1 485 ? 13.5 11.719 18.438 1 98.44 485 ALA B N 1
ATOM 11046 C CA . ALA B 1 485 ? 12.445 10.711 18.547 1 98.44 485 ALA B CA 1
ATOM 11047 C C . ALA B 1 485 ? 11.398 10.898 17.453 1 98.44 485 ALA B C 1
ATOM 11049 O O . ALA B 1 485 ? 10.195 10.938 17.734 1 98.44 485 ALA B O 1
ATOM 11050 N N . SER B 1 486 ? 11.828 11.031 16.25 1 98.06 486 SER B N 1
ATOM 11051 C CA . SER B 1 486 ? 10.961 11.359 15.117 1 98.06 486 SER B CA 1
ATOM 11052 C C . SER B 1 486 ? 10.469 10.094 14.422 1 98.06 486 SER B C 1
ATOM 11054 O O . SER B 1 486 ? 10.969 9 14.68 1 98.06 486 SER B O 1
ATOM 11056 N N . TYR B 1 487 ? 9.484 10.203 13.57 1 97.88 487 TYR B N 1
ATOM 11057 C CA . TYR B 1 487 ? 8.992 9.102 12.758 1 97.88 487 TYR B CA 1
ATOM 11058 C C . TYR B 1 487 ? 9 9.469 11.273 1 97.88 487 TYR B C 1
ATOM 11060 O O . TYR B 1 487 ? 9.008 10.656 10.93 1 97.88 487 TYR B O 1
ATOM 11068 N N . VAL B 1 488 ? 8.984 8.523 10.383 1 97.88 488 VAL B N 1
ATOM 11069 C CA . VAL B 1 488 ? 9.188 8.688 8.945 1 97.88 488 VAL B CA 1
ATOM 11070 C C . VAL B 1 488 ? 7.938 9.281 8.305 1 97.88 488 VAL B C 1
ATOM 11072 O O . VAL B 1 488 ? 8.023 10.242 7.539 1 97.88 488 VAL B O 1
ATOM 11075 N N . LYS B 1 489 ? 6.855 8.742 8.516 1 97.44 489 LYS B N 1
ATOM 11076 C CA . LYS B 1 489 ? 5.531 9.125 8.039 1 97.44 489 LYS B CA 1
ATOM 11077 C C . LYS B 1 489 ? 4.434 8.445 8.844 1 97.44 489 LYS B C 1
ATOM 11079 O O . LYS B 1 489 ? 4.684 7.453 9.531 1 97.44 489 LYS B O 1
ATOM 11084 N N . ILE B 1 490 ? 3.27 8.93 8.773 1 95.12 490 ILE B N 1
ATOM 11085 C CA . ILE B 1 490 ? 2.182 8.453 9.625 1 95.12 490 ILE B CA 1
ATOM 11086 C C . ILE B 1 490 ? 1.865 7 9.289 1 95.12 490 ILE B C 1
ATOM 11088 O O . ILE B 1 490 ? 1.511 6.215 10.172 1 95.12 490 ILE B O 1
ATOM 11092 N N . GLN B 1 491 ? 2.061 6.523 8.039 1 93.5 491 GLN B N 1
ATOM 11093 C CA . GLN B 1 491 ? 1.744 5.168 7.605 1 93.5 491 GLN B CA 1
ATOM 11094 C C . GLN B 1 491 ? 2.814 4.18 8.062 1 93.5 491 GLN B C 1
ATOM 11096 O O . GLN B 1 491 ? 2.607 2.965 8.016 1 93.5 491 GLN B O 1
ATOM 11101 N N . HIS B 1 492 ? 3.977 4.719 8.422 1 93.19 492 HIS B N 1
ATOM 11102 C CA . HIS B 1 492 ? 5.023 3.861 8.961 1 93.19 492 HIS B CA 1
ATOM 11103 C C . HIS B 1 492 ? 4.969 3.818 10.484 1 93.19 492 HIS B C 1
ATOM 11105 O O . HIS B 1 492 ? 5.402 2.84 11.102 1 93.19 492 HIS B O 1
ATOM 11111 N N . TYR B 1 493 ? 4.441 4.93 11.055 1 95 493 TYR B N 1
ATOM 11112 C CA . TYR B 1 493 ? 4.203 4.918 12.492 1 95 493 TYR B CA 1
ATOM 11113 C C . TYR B 1 493 ? 3.186 3.846 12.867 1 95 493 TYR B C 1
ATOM 11115 O O . TYR B 1 493 ? 3.471 2.971 13.688 1 95 493 TYR B O 1
ATOM 11123 N N . ILE B 1 494 ? 2.059 3.881 12.148 1 94.38 494 ILE B N 1
ATOM 11124 C CA . ILE B 1 494 ? 1.058 2.818 12.172 1 94.38 494 ILE B CA 1
ATOM 11125 C C . ILE B 1 494 ? 0.687 2.432 10.742 1 94.38 494 ILE B C 1
ATOM 11127 O O . ILE B 1 494 ? -0.103 3.119 10.094 1 94.38 494 ILE B O 1
ATOM 11131 N N . PRO B 1 495 ? 1.037 1.266 10.32 1 92.56 495 PRO B N 1
ATOM 11132 C CA . PRO B 1 495 ? 0.829 0.899 8.914 1 92.56 495 PRO B CA 1
ATOM 11133 C C . PRO B 1 495 ? -0.648 0.752 8.555 1 92.56 495 PRO B C 1
ATOM 11135 O O . PRO B 1 495 ? -1.437 0.254 9.367 1 92.56 495 PRO B O 1
ATOM 11138 N N . TYR B 1 496 ? -1.02 1.112 7.289 1 93.31 496 TYR B N 1
ATOM 11139 C CA . TYR B 1 496 ? -2.404 1.147 6.832 1 93.31 496 TYR B CA 1
ATOM 11140 C C . TYR B 1 496 ? -2.789 -0.165 6.16 1 93.31 496 TYR B C 1
ATOM 11142 O O . TYR B 1 496 ? -3.922 -0.323 5.695 1 93.31 496 TYR B O 1
ATOM 11150 N N . TYR B 1 497 ? -1.959 -1.218 6.129 1 92.69 497 TYR B N 1
ATOM 11151 C CA . TYR B 1 497 ? -2.18 -2.404 5.312 1 92.69 497 TYR B CA 1
ATOM 11152 C C . TYR B 1 497 ? -3.346 -3.227 5.844 1 92.69 497 TYR B C 1
ATOM 11154 O O . TYR B 1 497 ? -3.871 -4.098 5.148 1 92.69 497 TYR B O 1
ATOM 11162 N N . LEU B 1 498 ? -3.85 -2.969 7.074 1 94.06 498 LEU B N 1
ATOM 11163 C CA . LEU B 1 498 ? -4.992 -3.695 7.621 1 94.06 498 LEU B CA 1
ATOM 11164 C C . LEU B 1 498 ? -6.27 -2.873 7.492 1 94.06 498 LEU B C 1
ATOM 11166 O O . LEU B 1 498 ? -7.289 -3.201 8.109 1 94.06 498 LEU B O 1
ATOM 11170 N N . HIS B 1 499 ? -6.199 -1.717 6.688 1 93.94 499 HIS B N 1
ATOM 11171 C CA . HIS B 1 499 ? -7.43 -1.003 6.363 1 93.94 499 HIS B CA 1
ATOM 11172 C C . HIS B 1 499 ? -8.477 -1.946 5.781 1 93.94 499 HIS B C 1
ATOM 11174 O O . HIS B 1 499 ? -8.18 -2.719 4.867 1 93.94 499 HIS B O 1
ATOM 11180 N N . ILE B 1 500 ? -9.68 -1.877 6.258 1 92.81 500 ILE B N 1
ATOM 11181 C CA . ILE B 1 500 ? -10.781 -2.721 5.793 1 92.81 500 ILE B CA 1
ATOM 11182 C C . ILE B 1 500 ? -11.133 -2.357 4.352 1 92.81 500 ILE B C 1
ATOM 11184 O O . ILE B 1 500 ? -11.328 -3.24 3.512 1 92.81 500 ILE B O 1
ATOM 11188 N N . GLY B 1 501 ? -11.195 -1.078 4.051 1 92.12 501 GLY B N 1
ATOM 11189 C CA . GLY B 1 501 ? -11.602 -0.604 2.74 1 92.12 501 GLY B CA 1
ATOM 11190 C C . GLY B 1 501 ? -10.656 -1.021 1.633 1 92.12 501 GLY B C 1
ATOM 11191 O O . GLY B 1 501 ? -11.047 -1.093 0.466 1 92.12 501 GLY B O 1
ATOM 11192 N N . TYR B 1 502 ? -9.398 -1.291 1.98 1 92 502 TYR B N 1
ATOM 11193 C CA . TYR B 1 502 ? -8.406 -1.675 0.986 1 92 502 TYR B CA 1
ATOM 11194 C C . TYR B 1 502 ? -8.688 -3.07 0.44 1 92 502 TYR B C 1
ATOM 11196 O O . TYR B 1 502 ? -8.188 -3.441 -0.624 1 92 502 TYR B O 1
ATOM 11204 N N . ALA B 1 503 ? -9.516 -3.844 1.163 1 93.38 503 ALA B N 1
ATOM 11205 C CA . ALA B 1 503 ? -9.898 -5.176 0.708 1 93.38 503 ALA B CA 1
ATOM 11206 C C . ALA B 1 503 ? -10.898 -5.098 -0.444 1 93.38 503 ALA B C 1
ATOM 11208 O O . ALA B 1 503 ? -11.148 -6.09 -1.13 1 93.38 503 ALA B O 1
ATOM 11209 N N . TYR B 1 504 ? -11.414 -3.883 -0.728 1 93.88 504 TYR B N 1
ATOM 11210 C CA . TYR B 1 504 ? -12.461 -3.719 -1.729 1 93.88 504 TYR B CA 1
ATOM 11211 C C . TYR B 1 504 ? -12 -2.799 -2.854 1 93.88 504 TYR B C 1
ATOM 11213 O O . TYR B 1 504 ? -12.797 -2.391 -3.697 1 93.88 504 TYR B O 1
ATOM 11221 N N . ALA B 1 505 ? -10.758 -2.416 -2.854 1 95.94 505 ALA B N 1
ATOM 11222 C CA . ALA B 1 505 ? -10.219 -1.487 -3.844 1 95.94 505 ALA B CA 1
ATOM 11223 C C . ALA B 1 505 ? -8.977 -2.061 -4.516 1 95.94 505 ALA B C 1
ATOM 11225 O O . ALA B 1 505 ? -8.133 -2.672 -3.855 1 95.94 505 ALA B O 1
ATOM 11226 N N . ASP B 1 506 ? -8.906 -1.896 -5.855 1 97.5 506 ASP B N 1
ATOM 11227 C CA . ASP B 1 506 ? -7.68 -2.307 -6.531 1 97.5 506 ASP B CA 1
ATOM 11228 C C . ASP B 1 506 ? -6.527 -1.357 -6.211 1 97.5 506 ASP B C 1
ATOM 11230 O O . ASP B 1 506 ? -6.746 -0.276 -5.656 1 97.5 506 ASP B O 1
ATOM 11234 N N . PRO B 1 507 ? -5.316 -1.703 -6.539 1 97.69 507 PRO B N 1
ATOM 11235 C CA . PRO B 1 507 ? -4.141 -0.929 -6.137 1 97.69 507 PRO B CA 1
ATOM 11236 C C . PRO B 1 507 ? -4.16 0.498 -6.68 1 97.69 507 PRO B C 1
ATOM 11238 O O . PRO B 1 507 ? -3.734 1.43 -5.988 1 97.69 507 PRO B O 1
ATOM 11241 N N . ILE B 1 508 ? -4.637 0.765 -7.848 1 98.06 508 ILE B N 1
ATOM 11242 C CA . ILE B 1 508 ? -4.582 2.09 -8.461 1 98.06 508 ILE B CA 1
ATOM 11243 C C . ILE B 1 508 ? -5.512 3.041 -7.707 1 98.06 508 ILE B C 1
ATOM 11245 O O . ILE B 1 508 ? -5.141 4.176 -7.406 1 98.06 508 ILE B O 1
ATOM 11249 N N . LEU B 1 509 ? -6.711 2.57 -7.383 1 97.75 509 LEU B N 1
ATOM 11250 C CA . LEU B 1 509 ? -7.629 3.398 -6.613 1 97.75 509 LEU B CA 1
ATOM 11251 C C . LEU B 1 509 ? -7.043 3.732 -5.246 1 97.75 509 LEU B C 1
ATOM 11253 O O . LEU B 1 509 ? -7.109 4.883 -4.801 1 97.75 509 LEU B O 1
ATOM 11257 N N . ARG B 1 510 ? -6.488 2.752 -4.555 1 97.38 510 ARG B N 1
ATOM 11258 C CA . ARG B 1 510 ? -5.844 2.99 -3.268 1 97.38 510 ARG B CA 1
ATOM 11259 C C . ARG B 1 510 ? -4.75 4.043 -3.389 1 97.38 510 ARG B C 1
ATOM 11261 O O . ARG B 1 510 ? -4.605 4.902 -2.514 1 97.38 510 ARG B O 1
ATOM 11268 N N . ALA B 1 511 ? -4.012 3.988 -4.469 1 98 511 ALA B N 1
ATOM 11269 C CA . ALA B 1 511 ? -2.881 4.891 -4.668 1 98 511 ALA B CA 1
ATOM 11270 C C . ALA B 1 511 ? -3.354 6.328 -4.855 1 98 511 ALA B C 1
ATOM 11272 O O . ALA B 1 511 ? -2.68 7.27 -4.426 1 98 511 ALA B O 1
ATOM 11273 N N . ILE B 1 512 ? -4.473 6.5 -5.523 1 98.19 512 ILE B N 1
ATOM 11274 C CA . ILE B 1 512 ? -5.047 7.832 -5.695 1 98.19 512 ILE B CA 1
ATOM 11275 C C . ILE B 1 512 ? -5.281 8.477 -4.332 1 98.19 512 ILE B C 1
ATOM 11277 O O . ILE B 1 512 ? -4.949 9.641 -4.125 1 98.19 512 ILE B O 1
ATOM 11281 N N . PHE B 1 513 ? -5.777 7.699 -3.414 1 97.38 513 PHE B N 1
ATOM 11282 C CA . PHE B 1 513 ? -6.051 8.219 -2.078 1 97.38 513 PHE B CA 1
ATOM 11283 C C . PHE B 1 513 ? -4.758 8.414 -1.299 1 97.38 513 PHE B C 1
ATOM 11285 O O . PHE B 1 513 ? -4.574 9.445 -0.645 1 97.38 513 PHE B O 1
ATOM 11292 N N . GLU B 1 514 ? -3.881 7.508 -1.386 1 97.25 514 GLU B N 1
ATOM 11293 C CA . GLU B 1 514 ? -2.615 7.613 -0.664 1 97.25 514 GLU B CA 1
ATOM 11294 C C . GLU B 1 514 ? -1.832 8.844 -1.102 1 97.25 514 GLU B C 1
ATOM 11296 O O . GLU B 1 514 ? -1.159 9.484 -0.287 1 97.25 514 GLU B O 1
ATOM 11301 N N . ALA B 1 515 ? -1.911 9.203 -2.355 1 98.19 515 ALA B N 1
ATOM 11302 C CA . ALA B 1 515 ? -1.157 10.336 -2.9 1 98.19 515 ALA B CA 1
ATOM 11303 C C . ALA B 1 515 ? -1.584 11.641 -2.248 1 98.19 515 ALA B C 1
ATOM 11305 O O . ALA B 1 515 ? -0.808 12.602 -2.199 1 98.19 515 ALA B O 1
ATOM 11306 N N . SER B 1 516 ? -2.746 11.688 -1.673 1 97.75 516 SER B N 1
ATOM 11307 C CA . SER B 1 516 ? -3.271 12.914 -1.088 1 97.75 516 SER B CA 1
ATOM 11308 C C . SER B 1 516 ? -2.553 13.266 0.211 1 97.75 516 SER B C 1
ATOM 11310 O O . SER B 1 516 ? -2.641 14.398 0.692 1 97.75 516 SER B O 1
ATOM 11312 N N . ILE B 1 517 ? -1.786 12.336 0.793 1 97.25 517 ILE B N 1
ATOM 11313 C CA . ILE B 1 517 ? -1.106 12.625 2.051 1 97.25 517 ILE B CA 1
ATOM 11314 C C . ILE B 1 517 ? 0.394 12.391 1.892 1 97.25 517 ILE B C 1
ATOM 11316 O O . ILE B 1 517 ? 1.168 12.633 2.822 1 97.25 517 ILE B O 1
ATOM 11320 N N . SER B 1 518 ? 0.835 11.992 0.678 1 97.62 518 SER B N 1
ATOM 11321 C CA . SER B 1 518 ? 2.211 11.539 0.484 1 97.62 518 SER B CA 1
ATOM 11322 C C . SER B 1 518 ? 3.17 12.727 0.399 1 97.62 518 SER B C 1
ATOM 11324 O O . SER B 1 518 ? 4.387 12.547 0.472 1 97.62 518 SER B O 1
ATOM 11326 N N . GLU B 1 519 ? 2.693 13.945 0.258 1 97.75 519 GLU B N 1
ATOM 11327 C CA . GLU B 1 519 ? 3.561 15.125 0.338 1 97.75 519 GLU B CA 1
ATOM 11328 C C . GLU B 1 519 ? 4.242 15.211 1.7 1 97.75 519 GLU B C 1
ATOM 11330 O O . GLU B 1 519 ? 5.211 15.953 1.867 1 97.75 519 GLU B O 1
ATOM 11335 N N . ASN B 1 520 ? 3.727 14.406 2.705 1 97.75 520 ASN B N 1
ATOM 11336 C CA . ASN B 1 520 ? 4.27 14.461 4.059 1 97.75 520 ASN B CA 1
ATOM 11337 C C . ASN B 1 520 ? 5.164 13.266 4.352 1 97.75 520 ASN B C 1
ATOM 11339 O O . ASN B 1 520 ? 5.582 13.062 5.496 1 97.75 520 ASN B O 1
ATOM 11343 N N . ASP B 1 521 ? 5.426 12.43 3.348 1 97.69 521 ASP B N 1
ATOM 11344 C CA . ASP B 1 521 ? 6.277 11.25 3.504 1 97.69 521 ASP B CA 1
ATOM 11345 C C . ASP B 1 521 ? 7.754 11.641 3.475 1 97.69 521 ASP B C 1
ATOM 11347 O O . ASP B 1 521 ? 8.336 11.812 2.402 1 97.69 521 ASP B O 1
ATOM 11351 N N . LEU B 1 522 ? 8.414 11.641 4.602 1 98.19 522 LEU B N 1
ATOM 11352 C CA . LEU B 1 522 ? 9.789 12.117 4.699 1 98.19 522 LEU B CA 1
ATOM 11353 C C . LEU B 1 522 ? 10.711 11.273 3.82 1 98.19 522 LEU B C 1
ATOM 11355 O O . LEU B 1 522 ? 11.695 11.789 3.275 1 98.19 522 LEU B O 1
ATOM 11359 N N . ASP B 1 523 ? 10.398 9.992 3.666 1 96.25 523 ASP B N 1
ATOM 11360 C CA . ASP B 1 523 ? 11.289 9.141 2.881 1 96.25 523 ASP B CA 1
ATOM 11361 C C . ASP B 1 523 ? 11.344 9.594 1.426 1 96.25 523 ASP B C 1
ATOM 11363 O O . ASP B 1 523 ? 12.367 9.422 0.754 1 96.25 523 ASP B O 1
ATOM 11367 N N . LEU B 1 524 ? 10.344 10.242 0.878 1 96.94 524 LEU B N 1
ATOM 11368 C CA . LEU B 1 524 ? 10.336 10.766 -0.486 1 96.94 524 LEU B CA 1
ATOM 11369 C C . LEU B 1 524 ? 11.031 12.117 -0.557 1 96.94 524 LEU B C 1
ATOM 11371 O O . LEU B 1 524 ? 11.406 12.57 -1.641 1 96.94 524 LEU B O 1
ATOM 11375 N N . TYR B 1 525 ? 11.281 12.797 0.6 1 97.69 525 TYR B N 1
ATOM 11376 C CA . TYR B 1 525 ? 11.766 14.172 0.592 1 97.69 525 TYR B CA 1
ATOM 11377 C C . TYR B 1 525 ? 13.164 14.258 1.193 1 97.69 525 TYR B C 1
ATOM 11379 O O . TYR B 1 525 ? 13.812 15.305 1.126 1 97.69 525 TYR B O 1
ATOM 11387 N N . ILE B 1 526 ? 13.711 13.195 1.687 1 96.38 526 ILE B N 1
ATOM 11388 C CA . ILE B 1 526 ? 15.023 13.156 2.324 1 96.38 526 ILE B CA 1
ATOM 11389 C C . ILE B 1 526 ? 16.078 13.695 1.361 1 96.38 526 ILE B C 1
ATOM 11391 O O . ILE B 1 526 ? 17.016 14.391 1.777 1 96.38 526 ILE B O 1
ATOM 11395 N N . PRO B 1 527 ? 15.969 13.469 0.07 1 93.75 527 PRO B N 1
ATOM 11396 C CA . PRO B 1 527 ? 16.984 14.008 -0.838 1 93.75 527 PRO B CA 1
ATOM 11397 C C . PRO B 1 527 ? 17.125 15.523 -0.733 1 93.75 527 PRO B C 1
ATOM 11399 O O . PRO B 1 527 ? 18.203 16.062 -0.988 1 93.75 527 PRO B O 1
ATOM 11402 N N . ASN B 1 528 ? 16.078 16.188 -0.386 1 96.94 528 ASN B N 1
ATOM 11403 C CA . ASN B 1 528 ? 16.094 17.656 -0.287 1 96.94 528 ASN B CA 1
ATOM 11404 C C . ASN B 1 528 ? 17 18.125 0.851 1 96.94 528 ASN B C 1
ATOM 11406 O O . ASN B 1 528 ? 17.344 19.297 0.916 1 96.94 528 ASN B O 1
ATOM 11410 N N . SER B 1 529 ? 17.391 17.25 1.741 1 94.44 529 SER B N 1
ATOM 11411 C CA . SER B 1 529 ? 18.141 17.656 2.926 1 94.44 529 SER B CA 1
ATOM 11412 C C . SER B 1 529 ? 19.656 17.578 2.676 1 94.44 529 SER B C 1
ATOM 11414 O O . SER B 1 529 ? 20.453 17.797 3.586 1 94.44 529 SER B O 1
ATOM 11416 N N . GLY B 1 530 ? 20.047 17.25 1.48 1 90.94 530 GLY B N 1
ATOM 11417 C CA . GLY B 1 530 ? 21.469 17.125 1.181 1 90.94 530 GLY B CA 1
ATOM 11418 C C . GLY B 1 530 ? 22.281 18.344 1.613 1 90.94 530 GLY B C 1
ATOM 11419 O O . GLY B 1 530 ? 21.938 19.469 1.281 1 90.94 530 GLY B O 1
ATOM 11420 N N . GLY B 1 531 ? 23.312 18.094 2.404 1 90.75 531 GLY B N 1
ATOM 11421 C CA . GLY B 1 531 ? 24.219 19.156 2.807 1 90.75 531 GLY B CA 1
ATOM 11422 C C . GLY B 1 531 ? 23.812 19.812 4.113 1 90.75 531 GLY B C 1
ATOM 11423 O O . GLY B 1 531 ? 24.625 20.531 4.723 1 90.75 531 GLY B O 1
ATOM 11424 N N . ILE B 1 532 ? 22.625 19.609 4.613 1 95.56 532 ILE B N 1
ATOM 11425 C CA . ILE B 1 532 ? 22.156 20.266 5.828 1 95.56 532 ILE B CA 1
ATOM 11426 C C . ILE B 1 532 ? 22.719 19.531 7.055 1 95.56 532 ILE B C 1
ATOM 11428 O O . ILE B 1 532 ? 22.547 18.328 7.188 1 95.56 532 ILE B O 1
ATOM 11432 N N . PRO B 1 533 ? 23.406 20.297 7.934 1 96.31 533 PRO B N 1
ATOM 11433 C CA . PRO B 1 533 ? 23.891 19.672 9.164 1 96.31 533 PRO B CA 1
ATOM 11434 C C . PRO B 1 533 ? 22.75 19.062 10 1 96.31 533 PRO B C 1
ATOM 11436 O O . PRO B 1 533 ? 21.703 19.703 10.18 1 96.31 533 PRO B O 1
ATOM 11439 N N . LEU B 1 534 ? 22.984 17.859 10.453 1 97.31 534 LEU B N 1
ATOM 11440 C CA . LEU B 1 534 ? 21.922 17.078 11.086 1 97.31 534 LEU B CA 1
ATOM 11441 C C . LEU B 1 534 ? 22.438 16.375 12.344 1 97.31 534 LEU B C 1
ATOM 11443 O O . LEU B 1 534 ? 23.5 15.766 12.328 1 97.31 534 LEU B O 1
ATOM 11447 N N . LEU B 1 535 ? 21.766 16.562 13.453 1 97.69 535 LEU B N 1
ATOM 11448 C CA . LEU B 1 535 ? 21.922 15.742 14.648 1 97.69 535 LEU B CA 1
ATOM 11449 C C . LEU B 1 535 ? 20.609 15.023 14.977 1 97.69 535 LEU B C 1
ATOM 11451 O O . LEU B 1 535 ? 19.781 15.547 15.719 1 97.69 535 LEU B O 1
ATOM 11455 N N . ALA B 1 536 ? 20.422 13.852 14.469 1 98.06 536 ALA B N 1
ATOM 11456 C CA . ALA B 1 536 ? 19.25 13.039 14.742 1 98.06 536 ALA B CA 1
ATOM 11457 C C . ALA B 1 536 ? 19.406 12.258 16.031 1 98.06 536 ALA B C 1
ATOM 11459 O O . ALA B 1 536 ? 20.312 11.445 16.172 1 98.06 536 ALA B O 1
ATOM 11460 N N . ARG B 1 537 ? 18.453 12.469 16.969 1 98.19 537 ARG B N 1
ATOM 11461 C CA . ARG B 1 537 ? 18.625 11.93 18.312 1 98.19 537 ARG B CA 1
ATOM 11462 C C . ARG B 1 537 ? 17.422 11.094 18.719 1 98.19 537 ARG B C 1
ATOM 11464 O O . ARG B 1 537 ? 16.312 11.336 18.266 1 98.19 537 ARG B O 1
ATOM 11471 N N . THR B 1 538 ? 17.625 10.031 19.516 1 98.38 538 THR B N 1
ATOM 11472 C CA . THR B 1 538 ? 16.531 9.219 20.031 1 98.38 538 THR B CA 1
ATOM 11473 C C . THR B 1 538 ? 16.969 8.438 21.266 1 98.38 538 THR B C 1
ATOM 11475 O O . THR B 1 538 ? 18.172 8.281 21.5 1 98.38 538 THR B O 1
ATOM 11478 N N . GLY B 1 539 ? 16.031 8.086 22.141 1 98.5 539 GLY B N 1
ATOM 11479 C CA . GLY B 1 539 ? 16.328 7.109 23.172 1 98.5 539 GLY B CA 1
ATOM 11480 C C . GLY B 1 539 ? 16.359 5.684 22.656 1 98.5 539 GLY B C 1
ATOM 11481 O O . GLY B 1 539 ? 15.531 5.293 21.844 1 98.5 539 GLY B O 1
ATOM 11482 N N . ALA B 1 540 ? 17.266 4.918 23.156 1 97.62 540 ALA B N 1
ATOM 11483 C CA . ALA B 1 540 ? 17.5 3.582 22.625 1 97.62 540 ALA B CA 1
ATOM 11484 C C . ALA B 1 540 ? 16.312 2.658 22.906 1 97.62 540 ALA B C 1
ATOM 11486 O O . ALA B 1 540 ? 16.047 1.725 22.141 1 97.62 540 ALA B O 1
ATOM 11487 N N . ILE B 1 541 ? 15.625 2.828 23.984 1 97.75 5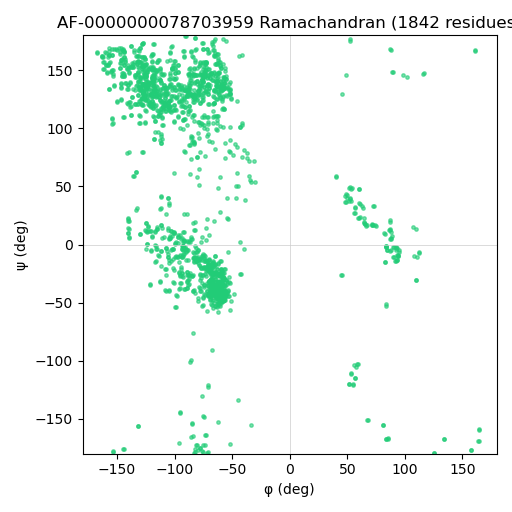41 ILE B N 1
ATOM 11488 C CA . ILE B 1 541 ? 14.523 1.934 24.328 1 97.75 541 ILE B CA 1
ATOM 11489 C C . ILE B 1 541 ? 13.195 2.684 24.25 1 97.75 541 ILE B C 1
ATOM 11491 O O . ILE B 1 541 ? 12.312 2.496 25.078 1 97.75 541 ILE B O 1
ATOM 11495 N N . ASP B 1 542 ? 13.109 3.693 23.344 1 97.94 542 ASP B N 1
ATOM 11496 C CA . ASP B 1 542 ? 11.867 4.406 23.062 1 97.94 542 ASP B CA 1
ATOM 11497 C C . ASP B 1 542 ? 10.773 3.447 22.609 1 97.94 542 ASP B C 1
ATOM 11499 O O . ASP B 1 542 ? 10.859 2.879 21.516 1 97.94 542 ASP B O 1
ATOM 11503 N N . GLU B 1 543 ? 9.672 3.322 23.375 1 95.56 543 GLU B N 1
ATOM 11504 C CA . GLU B 1 543 ? 8.586 2.402 23.062 1 95.56 543 GLU B CA 1
ATOM 11505 C C . GLU B 1 543 ? 7.375 3.145 22.5 1 95.56 543 GLU B C 1
ATOM 11507 O O . GLU B 1 543 ? 6.328 2.543 22.266 1 95.56 543 GLU B O 1
ATOM 11512 N N . VAL B 1 544 ? 7.547 4.461 22.281 1 96.81 544 VAL B N 1
ATOM 11513 C CA . VAL B 1 544 ? 6.48 5.262 21.703 1 96.81 544 VAL B CA 1
ATOM 11514 C C . VAL B 1 544 ? 6.746 5.461 20.203 1 96.81 544 VAL B C 1
ATOM 11516 O O . VAL B 1 544 ? 5.883 5.18 19.375 1 96.81 544 VAL B O 1
ATOM 11519 N N . VAL B 1 545 ? 7.887 5.934 19.922 1 97.69 545 VAL B N 1
ATOM 11520 C CA . VAL B 1 545 ? 8.383 5.98 18.547 1 97.69 545 VAL B CA 1
ATOM 11521 C C . VAL B 1 545 ? 9.656 5.141 18.438 1 97.69 545 VAL B C 1
ATOM 11523 O O . VAL B 1 545 ? 10.719 5.543 18.922 1 97.69 545 VAL B O 1
ATOM 11526 N N . SER B 1 546 ? 9.531 4.078 17.766 1 97.12 546 SER B N 1
ATOM 11527 C CA . SER B 1 546 ? 10.664 3.17 17.641 1 97.12 546 SER B CA 1
ATOM 11528 C C . SER B 1 546 ? 11.898 3.893 17.094 1 97.12 546 SER B C 1
ATOM 11530 O O . SER B 1 546 ? 11.797 4.648 16.125 1 97.12 546 SER B O 1
ATOM 11532 N N . PRO B 1 547 ? 13.109 3.662 17.688 1 98.12 547 PRO B N 1
ATOM 11533 C CA . PRO B 1 547 ? 14.336 4.262 17.172 1 98.12 547 PRO B CA 1
ATOM 11534 C C . PRO B 1 547 ? 14.586 3.906 15.703 1 98.12 547 PRO B C 1
ATOM 11536 O O . PRO B 1 547 ? 15.336 4.602 15.016 1 98.12 547 PRO B O 1
ATOM 11539 N N . LEU B 1 548 ? 13.961 2.822 15.266 1 97.88 548 LEU B N 1
ATOM 11540 C CA . LEU B 1 548 ? 14.117 2.389 13.883 1 97.88 548 LEU B CA 1
ATOM 11541 C C . LEU B 1 548 ? 13.75 3.51 12.914 1 97.88 548 LEU B C 1
ATOM 11543 O O . LEU B 1 548 ? 14.352 3.639 11.844 1 97.88 548 LEU B O 1
ATOM 11547 N N . HIS B 1 549 ? 12.852 4.379 13.273 1 98.12 549 HIS B N 1
ATOM 11548 C CA . HIS B 1 549 ? 12.469 5.5 12.422 1 98.12 549 HIS B CA 1
ATOM 11549 C C . HIS B 1 549 ? 13.641 6.453 12.203 1 98.12 549 HIS B C 1
ATOM 11551 O O . HIS B 1 549 ? 13.953 6.812 11.07 1 98.12 549 HIS B O 1
ATOM 11557 N N . THR B 1 550 ? 14.219 6.875 13.312 1 98.44 550 THR B N 1
ATOM 11558 C CA . THR B 1 550 ? 15.367 7.773 13.234 1 98.44 550 THR B CA 1
ATOM 11559 C C . THR B 1 550 ? 16.516 7.129 12.461 1 98.44 550 THR B C 1
ATOM 11561 O O . THR B 1 550 ? 17.141 7.773 11.617 1 98.44 550 THR B O 1
ATOM 11564 N N . ARG B 1 551 ? 16.766 5.891 12.766 1 98 551 ARG B N 1
ATOM 11565 C CA . ARG B 1 551 ? 17.844 5.164 12.086 1 98 551 ARG B CA 1
ATOM 11566 C C . ARG B 1 551 ? 17.594 5.105 10.586 1 98 551 ARG B C 1
ATOM 11568 O O . ARG B 1 551 ? 18.516 5.305 9.789 1 98 551 ARG B O 1
ATOM 11575 N N . ARG B 1 552 ? 16.406 4.828 10.164 1 97.25 552 ARG B N 1
ATOM 11576 C CA . ARG B 1 552 ? 16.062 4.738 8.75 1 97.25 552 ARG B CA 1
ATOM 11577 C C . ARG B 1 552 ? 16.281 6.07 8.039 1 97.25 552 ARG B C 1
ATOM 11579 O O . ARG B 1 552 ? 16.844 6.113 6.941 1 97.25 552 ARG B O 1
ATOM 11586 N N . LEU B 1 553 ? 15.82 7.141 8.641 1 97.69 553 LEU B N 1
ATOM 11587 C CA . LEU B 1 553 ? 15.984 8.461 8.047 1 97.69 553 LEU B CA 1
ATOM 11588 C C . LEU B 1 553 ? 17.469 8.797 7.867 1 97.69 553 LEU B C 1
ATOM 11590 O O . LEU B 1 553 ? 17.875 9.305 6.82 1 97.69 553 LEU B O 1
ATOM 11594 N N . VAL B 1 554 ? 18.25 8.484 8.844 1 97.19 554 VAL B N 1
ATOM 11595 C CA . VAL B 1 554 ? 19.672 8.773 8.781 1 97.19 554 VAL B CA 1
ATOM 11596 C C . VAL B 1 554 ? 20.328 7.898 7.711 1 97.19 554 VAL B C 1
ATOM 11598 O O . VAL B 1 554 ? 21.188 8.367 6.957 1 97.19 554 VAL B O 1
ATOM 11601 N N . ARG B 1 555 ? 19.938 6.586 7.668 1 95.94 555 ARG B N 1
ATOM 11602 C CA . ARG B 1 555 ? 20.438 5.723 6.609 1 95.94 555 ARG B CA 1
ATOM 11603 C C . ARG B 1 555 ? 20.172 6.332 5.234 1 95.94 555 ARG B C 1
ATOM 11605 O O . ARG B 1 555 ? 21.078 6.363 4.387 1 95.94 555 ARG B O 1
ATOM 11612 N N . MET B 1 556 ? 19.031 6.836 5.02 1 95.31 556 MET B N 1
ATOM 11613 C CA . MET B 1 556 ? 18.672 7.402 3.723 1 95.31 556 MET B CA 1
ATOM 11614 C C . MET B 1 556 ? 19.484 8.656 3.43 1 95.31 556 MET B C 1
ATOM 11616 O O . MET B 1 556 ? 19.922 8.867 2.297 1 95.31 556 MET B O 1
ATOM 11620 N N . VAL B 1 557 ? 19.672 9.492 4.465 1 95.38 557 VAL B N 1
ATOM 11621 C CA . VAL B 1 557 ? 20.516 10.672 4.289 1 95.38 557 VAL B CA 1
ATOM 11622 C C . VAL B 1 557 ? 21.906 10.242 3.822 1 95.38 557 VAL B C 1
ATOM 11624 O O . VAL B 1 557 ? 22.453 10.812 2.875 1 95.38 557 VAL B O 1
ATOM 11627 N N . ASN B 1 558 ? 22.453 9.25 4.508 1 93.88 558 ASN B N 1
ATOM 11628 C CA . ASN B 1 558 ? 23.781 8.766 4.18 1 93.88 558 ASN B CA 1
ATOM 11629 C C . ASN B 1 558 ? 23.844 8.203 2.76 1 93.88 558 ASN B C 1
ATOM 11631 O O . ASN B 1 558 ? 24.828 8.398 2.047 1 93.88 558 ASN B O 1
ATOM 11635 N N . GLU B 1 559 ? 22.812 7.5 2.387 1 91 559 GLU B N 1
ATOM 11636 C CA . GLU B 1 559 ? 22.75 6.941 1.039 1 91 559 GLU B CA 1
ATOM 11637 C C . GLU B 1 559 ? 22.703 8.047 -0.014 1 91 559 GLU B C 1
ATOM 11639 O O . GLU B 1 559 ? 23.438 7.988 -1.01 1 91 559 GLU B O 1
ATOM 11644 N N . TRP B 1 560 ? 21.938 9.047 0.2 1 89.56 560 TRP B N 1
ATOM 11645 C CA . TRP B 1 560 ? 21.828 10.148 -0.753 1 89.56 560 TRP B CA 1
ATOM 11646 C C . TRP B 1 560 ? 23.125 10.945 -0.805 1 89.56 560 TRP B C 1
ATOM 11648 O O . TRP B 1 560 ? 23.5 11.484 -1.854 1 89.56 560 TRP B O 1
ATOM 11658 N N . ASN B 1 561 ? 23.797 10.992 0.318 1 89.44 561 ASN B N 1
ATOM 11659 C CA . ASN B 1 561 ? 25.078 11.672 0.371 1 89.44 561 ASN B CA 1
ATOM 11660 C C . ASN B 1 561 ? 26.203 10.789 -0.15 1 89.44 561 ASN B C 1
ATOM 11662 O O . ASN B 1 561 ? 27.344 11.25 -0.315 1 89.44 561 ASN B O 1
ATOM 11666 N N . ARG B 1 562 ? 25.969 9.539 -0.285 1 87.69 562 ARG B N 1
ATOM 11667 C CA . ARG B 1 562 ? 26.922 8.523 -0.728 1 87.69 562 ARG B CA 1
ATOM 11668 C C . ARG B 1 562 ? 28.125 8.453 0.215 1 87.69 562 ARG B C 1
ATOM 11670 O O . ARG B 1 562 ? 29.266 8.336 -0.231 1 87.69 562 ARG B O 1
ATOM 11677 N N . ASP B 1 563 ? 27.797 8.656 1.435 1 88.69 563 ASP B N 1
ATOM 11678 C CA . ASP B 1 563 ? 28.75 8.602 2.541 1 88.69 563 ASP B CA 1
ATOM 11679 C C . ASP B 1 563 ? 28.109 8.016 3.795 1 88.69 563 ASP B C 1
ATOM 11681 O O . ASP B 1 563 ? 27.297 8.68 4.449 1 88.69 563 ASP B O 1
ATOM 11685 N N . ALA B 1 564 ? 28.5 6.867 4.133 1 85.06 564 ALA B N 1
ATOM 11686 C CA . ALA B 1 564 ? 27.859 6.105 5.203 1 85.06 564 ALA B CA 1
ATOM 11687 C C . ALA B 1 564 ? 28.031 6.797 6.555 1 85.06 564 ALA B C 1
ATOM 11689 O O . ALA B 1 564 ? 27.359 6.457 7.527 1 85.06 564 ALA B O 1
ATOM 11690 N N . THR B 1 565 ? 28.891 7.832 6.59 1 84.31 565 THR B N 1
ATOM 11691 C CA . THR B 1 565 ? 29.188 8.461 7.871 1 84.31 565 THR B CA 1
ATOM 11692 C C . THR B 1 565 ? 28.875 9.953 7.836 1 84.31 565 THR B C 1
ATOM 11694 O O . THR B 1 565 ? 29.297 10.703 8.719 1 84.31 565 THR B O 1
ATOM 11697 N N . SER B 1 566 ? 28.203 10.32 6.797 1 88.12 566 SER B N 1
ATOM 11698 C CA . SER B 1 566 ? 27.875 11.742 6.676 1 88.12 566 SER B CA 1
ATOM 11699 C C . SER B 1 566 ? 27 12.211 7.832 1 88.12 566 SER B C 1
ATOM 11701 O O . SER B 1 566 ? 27.141 13.352 8.289 1 88.12 566 SER B O 1
ATOM 11703 N N . ALA B 1 567 ? 26.109 11.398 8.289 1 90.69 567 ALA B N 1
ATOM 11704 C CA . ALA B 1 567 ? 25.266 11.641 9.453 1 90.69 567 ALA B CA 1
ATOM 11705 C C . ALA B 1 567 ? 25.25 10.438 10.391 1 90.69 567 ALA B C 1
ATOM 11707 O O . ALA B 1 567 ? 25.422 9.297 9.945 1 90.69 567 ALA B O 1
ATOM 11708 N N . SER B 1 568 ? 25.141 10.727 11.641 1 88.69 568 SER B N 1
ATOM 11709 C CA . SER B 1 568 ? 25.062 9.648 12.625 1 88.69 568 SER B CA 1
ATOM 11710 C C . SER B 1 568 ? 23.812 9.781 13.5 1 88.69 568 SER B C 1
ATOM 11712 O O . SER B 1 568 ? 23.297 10.883 13.672 1 88.69 568 SER B O 1
ATOM 11714 N N . VAL B 1 569 ? 23.422 8.648 14.008 1 95.12 569 VAL B N 1
ATOM 11715 C CA . VAL B 1 569 ? 22.312 8.609 14.961 1 95.12 569 VAL B CA 1
ATOM 11716 C C . VAL B 1 569 ? 22.844 8.836 16.375 1 95.12 569 VAL B C 1
ATOM 11718 O O . VAL B 1 569 ? 23.734 8.109 16.828 1 95.12 569 VAL B O 1
ATOM 11721 N N . SER B 1 570 ? 22.391 9.883 17 1 97.44 570 SER B N 1
ATOM 11722 C CA . SER B 1 570 ? 22.641 10.055 18.422 1 97.44 570 SER B CA 1
ATOM 11723 C C . SER B 1 570 ? 21.625 9.273 19.25 1 97.44 570 SER B C 1
ATOM 11725 O O . SER B 1 570 ? 20.562 9.797 19.609 1 97.44 570 SER B O 1
ATOM 11727 N N . GLU B 1 571 ? 21.906 8.07 19.516 1 97.5 571 GLU B N 1
ATOM 11728 C CA . GLU B 1 571 ? 21.031 7.168 20.266 1 97.5 571 GLU B CA 1
ATOM 11729 C C . GLU B 1 571 ? 21.5 7.031 21.703 1 97.5 571 GLU B C 1
ATOM 11731 O O . GLU B 1 571 ? 22.578 6.504 21.984 1 97.5 571 GLU B O 1
ATOM 11736 N N . VAL B 1 572 ? 20.703 7.473 22.656 1 98 572 VAL B N 1
ATOM 11737 C CA . VAL B 1 572 ? 21.078 7.52 24.062 1 98 572 VAL B CA 1
ATOM 11738 C C . VAL B 1 572 ? 20.672 6.219 24.75 1 98 572 VAL B C 1
ATOM 11740 O O . VAL B 1 572 ? 19.484 5.906 24.844 1 98 572 VAL B O 1
ATOM 11743 N N . PRO B 1 573 ? 21.625 5.449 25.281 1 96.25 573 PRO B N 1
ATOM 11744 C CA . PRO B 1 573 ? 21.328 4.148 25.891 1 96.25 573 PRO B CA 1
ATOM 11745 C C . PRO B 1 573 ? 20.422 4.258 27.109 1 96.25 573 PRO B C 1
ATOM 11747 O O . PRO B 1 573 ? 20.547 5.211 27.891 1 96.25 573 PRO B O 1
ATOM 11750 N N . ASN B 1 574 ? 19.531 3.357 27.234 1 96.62 574 ASN B N 1
ATOM 11751 C CA . ASN B 1 574 ? 18.672 3.148 28.391 1 96.62 574 ASN B CA 1
ATOM 11752 C C . ASN B 1 574 ? 17.688 4.309 28.594 1 96.62 574 ASN B C 1
ATOM 11754 O O . ASN B 1 574 ? 17.219 4.547 29.703 1 96.62 574 ASN B O 1
ATOM 11758 N N . LYS B 1 575 ? 17.5 5.109 27.594 1 97.94 575 LYS B N 1
ATOM 11759 C CA . LYS B 1 575 ? 16.531 6.191 27.656 1 97.94 575 LYS B CA 1
ATOM 11760 C C . LYS B 1 575 ? 15.336 5.906 26.75 1 97.94 575 LYS B C 1
ATOM 11762 O O . LYS B 1 575 ? 15.484 5.293 25.688 1 97.94 575 LYS B O 1
ATOM 11767 N N . GLY B 1 576 ? 14.18 6.348 27.188 1 97.62 576 GLY B N 1
ATOM 11768 C CA . GLY B 1 576 ? 12.938 6.129 26.469 1 97.62 576 GLY B CA 1
ATOM 11769 C C . GLY B 1 576 ? 12.555 7.289 25.562 1 97.62 576 GLY B C 1
ATOM 11770 O O . GLY B 1 576 ? 13.422 7.898 24.938 1 97.62 576 GLY B O 1
ATOM 11771 N N . HIS B 1 577 ? 11.297 7.527 25.469 1 97.25 577 HIS B N 1
ATOM 11772 C CA . HIS B 1 577 ? 10.766 8.492 24.516 1 97.25 577 HIS B CA 1
ATOM 11773 C C . HIS B 1 577 ? 11.117 9.922 24.922 1 97.25 577 HIS B C 1
ATOM 11775 O O . HIS B 1 577 ? 11.461 10.742 24.062 1 97.25 577 HIS B O 1
ATOM 11781 N N . TRP B 1 578 ? 10.992 10.242 26.156 1 97.31 578 TRP B N 1
ATOM 11782 C CA . TRP B 1 578 ? 11.336 11.539 26.734 1 97.31 578 TRP B CA 1
ATOM 11783 C C . TRP B 1 578 ? 12.273 11.375 27.922 1 97.31 578 TRP B C 1
ATOM 11785 O O . TRP B 1 578 ? 12.125 10.445 28.719 1 97.31 578 TRP B O 1
ATOM 11795 N N . PHE B 1 579 ? 13.297 12.172 28.094 1 96.75 579 PHE B N 1
ATOM 11796 C CA . PHE B 1 579 ? 14.188 12.273 29.25 1 96.75 579 PHE B CA 1
ATOM 11797 C C . PHE B 1 579 ? 14.867 13.641 29.281 1 96.75 579 PHE B C 1
ATOM 11799 O O . PHE B 1 579 ? 15 14.305 28.25 1 96.75 579 PHE B O 1
ATOM 11806 N N . ASP B 1 580 ? 15.234 14.047 30.438 1 92.88 580 ASP B N 1
ATOM 11807 C CA . ASP B 1 580 ? 15.969 15.297 30.562 1 92.88 580 ASP B CA 1
ATOM 11808 C C . ASP B 1 580 ? 17.266 15.258 29.766 1 92.88 580 ASP B C 1
ATOM 11810 O O . ASP B 1 580 ? 18.047 14.305 29.891 1 92.88 580 ASP B O 1
ATOM 11814 N N . GLY B 1 581 ? 17.406 16.188 28.906 1 93.56 581 GLY B N 1
ATOM 11815 C CA . GLY B 1 581 ? 18.641 16.234 28.156 1 93.56 581 GLY B CA 1
ATOM 11816 C C . GLY B 1 581 ? 18.469 15.875 26.688 1 93.56 581 GLY B C 1
ATOM 11817 O O . GLY B 1 581 ? 19.391 16.062 25.891 1 93.56 581 GLY B O 1
ATOM 11818 N N . ILE B 1 582 ? 17.344 15.391 26.344 1 96.38 582 ILE B N 1
ATOM 11819 C CA . ILE B 1 582 ? 17.156 14.938 24.969 1 96.38 582 ILE B CA 1
ATOM 11820 C C . ILE B 1 582 ? 17.422 16.094 24.016 1 96.38 582 ILE B C 1
ATOM 11822 O O . ILE B 1 582 ? 17.969 15.883 22.922 1 96.38 582 ILE B O 1
ATOM 11826 N N . LEU B 1 583 ? 17.094 17.328 24.375 1 97.62 583 LEU B N 1
ATOM 11827 C CA . LEU B 1 583 ? 17.344 18.484 23.531 1 97.62 583 LEU B CA 1
ATOM 11828 C C . LEU B 1 583 ? 18.156 19.531 24.266 1 97.62 583 LEU B C 1
ATOM 11830 O O . LEU B 1 583 ? 18.297 20.672 23.812 1 97.62 583 LEU B O 1
ATOM 11834 N N . ASN B 1 584 ? 18.719 19.25 25.406 1 94.88 584 ASN B N 1
ATOM 11835 C CA . ASN B 1 584 ? 19.35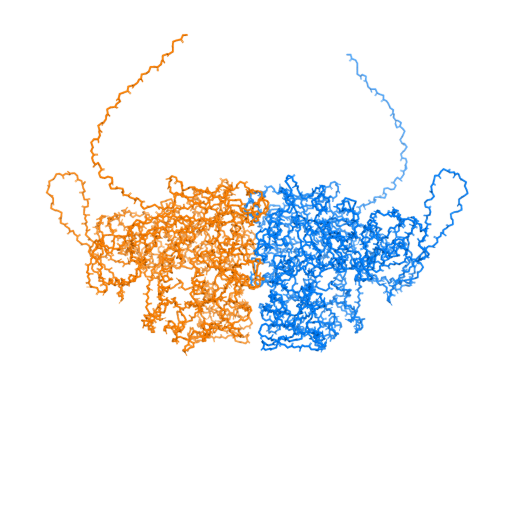9 20.312 26.172 1 94.88 584 ASN B CA 1
ATOM 11836 C C . ASN B 1 584 ? 20.672 19.828 26.812 1 94.88 584 ASN B C 1
ATOM 11838 O O . ASN B 1 584 ? 21.172 20.469 27.75 1 94.88 584 ASN B O 1
ATOM 11842 N N . ASP B 1 585 ? 21.172 18.719 26.5 1 96.75 585 ASP B N 1
ATOM 11843 C CA . ASP B 1 585 ? 22.453 18.281 27.047 1 96.75 585 ASP B CA 1
ATOM 11844 C C . ASP B 1 585 ? 23.609 18.906 26.25 1 96.75 585 ASP B C 1
ATOM 11846 O O . ASP B 1 585 ? 23.391 19.719 25.359 1 96.75 585 ASP B O 1
ATOM 11850 N N . ASP B 1 586 ? 24.812 18.594 26.578 1 97.38 586 ASP B N 1
ATOM 11851 C CA . ASP B 1 586 ? 25.984 19.219 26 1 97.38 586 ASP B CA 1
ATOM 11852 C C . ASP B 1 586 ? 26.172 18.797 24.547 1 97.38 586 ASP B C 1
ATOM 11854 O O . ASP B 1 586 ? 26.672 19.578 23.719 1 97.38 586 ASP B O 1
ATOM 11858 N N . THR B 1 587 ? 25.781 17.609 24.203 1 96.94 587 THR B N 1
ATOM 11859 C CA . THR B 1 587 ? 25.859 17.141 22.828 1 96.94 587 THR B CA 1
ATOM 11860 C C . THR B 1 587 ? 25.047 18.031 21.891 1 96.94 587 THR B C 1
ATOM 11862 O O . THR B 1 587 ? 25.531 18.438 20.828 1 96.94 587 THR B O 1
ATOM 11865 N N . VAL B 1 588 ? 23.891 18.297 22.297 1 97.88 588 VAL B N 1
ATOM 11866 C CA . VAL B 1 588 ? 23 19.125 21.5 1 97.88 588 VAL B CA 1
ATOM 11867 C C . VAL B 1 588 ? 23.531 20.562 21.453 1 97.88 588 VAL B C 1
ATOM 11869 O O . VAL B 1 588 ? 23.594 21.172 20.375 1 97.88 588 VAL B O 1
ATOM 11872 N N . GLN B 1 589 ? 23.953 21.109 22.594 1 97.5 589 GLN B N 1
ATOM 11873 C CA . GLN B 1 589 ? 24.422 22.484 22.641 1 97.5 589 GLN B CA 1
ATOM 11874 C C . GLN B 1 589 ? 25.688 22.672 21.797 1 97.5 589 GLN B C 1
ATOM 11876 O O . GLN B 1 589 ? 25.844 23.672 21.109 1 97.5 589 GLN B O 1
ATOM 11881 N N . ASP B 1 590 ? 26.625 21.688 21.906 1 97.44 590 ASP B N 1
ATOM 11882 C CA . ASP B 1 590 ? 27.828 21.75 21.109 1 97.44 590 ASP B CA 1
ATOM 11883 C C . ASP B 1 590 ? 27.5 21.797 19.609 1 97.44 590 ASP B C 1
ATOM 11885 O O . ASP B 1 590 ? 28.125 22.531 18.859 1 97.44 590 ASP B O 1
ATOM 11889 N N . PHE B 1 591 ? 26.609 21.047 19.203 1 97 591 PHE B N 1
ATOM 11890 C CA . PHE B 1 591 ? 26.188 21.016 17.812 1 97 591 PHE B CA 1
ATOM 11891 C C . PHE B 1 591 ? 25.594 22.359 17.406 1 97 591 PHE B C 1
ATOM 11893 O O . PHE B 1 591 ? 25.938 22.891 16.344 1 97 591 PHE B O 1
ATOM 11900 N N . LEU B 1 592 ? 24.656 22.906 18.234 1 97.44 592 LEU B N 1
ATOM 11901 C CA . LEU B 1 592 ? 24.047 24.203 17.938 1 97.44 592 LEU B CA 1
ATOM 11902 C C . LEU B 1 592 ? 25.094 25.297 17.859 1 97.44 592 LEU B C 1
ATOM 11904 O O . LEU B 1 592 ? 25.047 26.141 16.953 1 97.44 592 LEU B O 1
ATOM 11908 N N . ASP B 1 593 ? 26.062 25.25 18.75 1 96.56 593 ASP B N 1
ATOM 11909 C CA . ASP B 1 593 ? 27.125 26.266 18.812 1 96.56 593 ASP B CA 1
ATOM 11910 C C . ASP B 1 593 ? 27.953 26.281 17.516 1 96.56 593 ASP B C 1
ATOM 11912 O O . ASP B 1 593 ? 28.422 27.344 17.094 1 96.56 593 ASP B O 1
ATOM 11916 N N . LEU B 1 594 ? 28.094 25.156 16.969 1 95.56 594 LEU B N 1
ATOM 11917 C CA . LEU B 1 594 ? 28.859 25.062 15.719 1 95.56 594 LEU B CA 1
ATOM 11918 C C . LEU B 1 594 ? 28.234 25.938 14.633 1 95.56 594 LEU B C 1
ATOM 11920 O O . LEU B 1 594 ? 28.938 26.422 13.742 1 95.56 594 LEU B O 1
ATOM 11924 N N . HIS B 1 595 ? 26.969 26.203 14.727 1 95.38 595 HIS B N 1
ATOM 11925 C CA . HIS B 1 595 ? 26.281 26.859 13.625 1 95.38 595 HIS B CA 1
ATOM 11926 C C . HIS B 1 595 ? 25.766 28.234 14.047 1 95.38 595 HIS B C 1
ATOM 11928 O O . HIS B 1 595 ? 25.422 29.062 13.195 1 95.38 595 HIS B O 1
ATOM 11934 N N . LEU B 1 596 ? 25.75 28.484 15.359 1 95.69 596 LEU B N 1
ATOM 11935 C CA . LEU B 1 596 ? 25.125 29.719 15.844 1 95.69 596 LEU B CA 1
ATOM 11936 C C . LEU B 1 596 ? 26.188 30.703 16.328 1 95.69 596 LEU B C 1
ATOM 11938 O O . LEU B 1 596 ? 25.938 31.922 16.359 1 95.69 596 LEU B O 1
ATOM 11942 N N . LEU B 1 597 ? 27.375 30.25 16.656 1 94.81 597 LEU B N 1
ATOM 11943 C CA . LEU B 1 597 ? 28.422 31.141 17.172 1 94.81 597 LEU B CA 1
ATOM 11944 C C . LEU B 1 597 ? 28.984 32 16.047 1 94.81 597 LEU B C 1
ATOM 11946 O O . LEU B 1 597 ? 29.312 31.516 14.969 1 94.81 597 LEU B O 1
ATOM 11950 N N . PRO B 1 598 ? 29.078 33.281 16.328 1 94 598 PRO B N 1
ATOM 11951 C CA . PRO B 1 598 ? 29.641 34.188 15.312 1 94 598 PRO B CA 1
ATOM 11952 C C . PRO B 1 598 ? 31.062 33.781 14.898 1 94 598 PRO B C 1
ATOM 11954 O O . PRO B 1 598 ? 31.469 34.031 13.766 1 94 598 PRO B O 1
ATOM 11957 N N . GLU B 1 599 ? 31.797 33.156 15.734 1 92.88 599 GLU B N 1
ATOM 11958 C CA . GLU B 1 599 ? 33.156 32.719 15.422 1 92.88 599 GLU B CA 1
ATOM 11959 C C . GLU B 1 599 ? 33.125 31.609 14.383 1 92.88 599 GLU B C 1
ATOM 11961 O O . GLU B 1 599 ? 34.031 31.516 13.539 1 92.88 599 GLU B O 1
ATOM 11966 N N . ASN B 1 600 ? 32.156 30.812 14.492 1 92.5 600 ASN B N 1
ATOM 11967 C CA . ASN B 1 600 ? 32.062 29.656 13.609 1 92.5 600 ASN B CA 1
ATOM 11968 C C . ASN B 1 600 ? 31.328 30 12.312 1 92.5 600 ASN B C 1
ATOM 11970 O O . ASN B 1 600 ? 31.609 29.422 11.266 1 92.5 600 ASN B O 1
ATOM 11974 N N . ASN B 1 601 ? 30.359 30.891 12.406 1 92.06 601 ASN B N 1
ATOM 11975 C CA . ASN B 1 601 ? 29.547 31.312 11.266 1 92.06 601 ASN B CA 1
ATOM 11976 C C . ASN B 1 601 ? 29.25 32.812 11.32 1 92.06 601 ASN B C 1
ATOM 11978 O O . ASN B 1 601 ? 28.109 33.219 11.602 1 92.06 601 ASN B O 1
ATOM 11982 N N . PRO B 1 602 ? 30.172 33.594 10.945 1 91.12 602 PRO B N 1
ATOM 11983 C CA . PRO B 1 602 ? 30.062 35.062 11.141 1 91.12 602 PRO B CA 1
ATOM 11984 C C . PRO B 1 602 ? 28.969 35.688 10.305 1 91.12 602 PRO B C 1
ATOM 11986 O O . PRO B 1 602 ? 28.359 36.688 10.719 1 91.12 602 PRO B O 1
ATOM 11989 N N . THR B 1 603 ? 28.656 35.156 9.172 1 89.88 603 THR B N 1
ATOM 11990 C CA . THR B 1 603 ? 27.703 35.812 8.281 1 89.88 603 THR B CA 1
ATOM 11991 C C . THR B 1 603 ? 26.406 35 8.211 1 89.88 603 THR B C 1
ATOM 11993 O O . THR B 1 603 ? 25.531 35.281 7.398 1 89.88 603 THR B O 1
ATOM 11996 N N . LEU B 1 604 ? 26.297 33.969 9.008 1 93.5 604 LEU B N 1
ATOM 11997 C CA . LEU B 1 604 ? 25.141 33.094 9.016 1 93.5 604 LEU B CA 1
ATOM 11998 C C . LEU B 1 604 ? 24.859 32.562 7.617 1 93.5 604 LEU B C 1
ATOM 12000 O O . LEU B 1 604 ? 23.719 32.625 7.141 1 93.5 604 LEU B O 1
ATOM 12004 N N . GLU B 1 605 ? 25.828 32.094 6.996 1 92.06 605 GLU B N 1
ATOM 12005 C CA . GLU B 1 605 ? 25.688 31.516 5.672 1 92.06 605 GLU B CA 1
ATOM 12006 C C . GLU B 1 605 ? 24.953 30.172 5.742 1 92.06 605 GLU B C 1
ATOM 12008 O O . GLU B 1 605 ? 25.172 29.391 6.672 1 92.06 605 GLU B O 1
ATOM 12013 N N . LEU B 1 606 ? 24.078 30.016 4.785 1 94.75 606 LEU B N 1
ATOM 12014 C CA . LEU B 1 606 ? 23.453 28.703 4.656 1 94.75 606 LEU B CA 1
ATOM 12015 C C . LEU B 1 606 ? 24.484 27.641 4.312 1 94.75 606 LEU B C 1
ATOM 12017 O O . LEU B 1 606 ? 25.531 27.938 3.752 1 94.75 606 LEU B O 1
ATOM 12021 N N . PRO B 1 607 ? 24.141 26.359 4.664 1 94.44 607 PRO B N 1
ATOM 12022 C CA . PRO B 1 607 ? 25.062 25.281 4.32 1 94.44 607 PRO B CA 1
ATOM 12023 C C . PRO B 1 607 ? 25.359 25.203 2.822 1 94.44 607 PRO B C 1
ATOM 12025 O O . PRO B 1 607 ? 24.469 25.422 2.002 1 94.44 607 PRO B O 1
ATOM 12028 N N . SER B 1 608 ? 26.609 24.859 2.504 1 92.81 608 SER B N 1
ATOM 12029 C CA . SER B 1 608 ? 27 24.734 1.104 1 92.81 608 SER B CA 1
ATOM 12030 C C . SER B 1 608 ? 26.219 23.641 0.403 1 92.81 608 SER B C 1
ATOM 12032 O O . SER B 1 608 ? 25.859 22.641 1.021 1 92.81 608 SER B O 1
ATOM 12034 N N . LEU B 1 609 ? 25.969 23.844 -0.859 1 92.69 609 LEU B N 1
ATOM 12035 C CA . LEU B 1 609 ? 25.328 22.812 -1.664 1 92.69 609 LEU B CA 1
ATOM 12036 C C . LEU B 1 609 ? 26.312 21.719 -2.057 1 92.69 609 LEU B C 1
ATOM 12038 O O . LEU B 1 609 ? 27.469 22.016 -2.383 1 92.69 609 LEU B O 1
ATOM 12042 N N . PRO B 1 610 ? 25.859 20.484 -2.006 1 90.12 610 PRO B N 1
ATOM 12043 C CA . PRO B 1 610 ? 26.734 19.422 -2.535 1 90.12 610 PRO B CA 1
ATOM 12044 C C . PRO B 1 610 ? 26.969 19.547 -4.039 1 90.12 610 PRO B C 1
ATOM 12046 O O . PRO B 1 610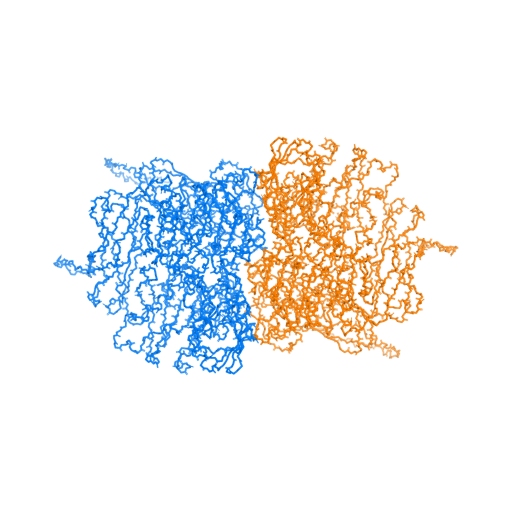 ? 26.234 20.266 -4.723 1 90.12 610 PRO B O 1
ATOM 12049 N N . GLN B 1 611 ? 28 18.875 -4.504 1 88.44 611 GLN B N 1
ATOM 12050 C CA . GLN B 1 611 ? 28.281 18.875 -5.934 1 88.44 611 GLN B CA 1
ATOM 12051 C C . GLN B 1 611 ? 27.062 18.391 -6.727 1 88.44 611 GLN B C 1
ATOM 12053 O O . GLN B 1 611 ? 26.766 18.906 -7.797 1 88.44 611 GLN B O 1
ATOM 12058 N N . GLY B 1 612 ? 26.5 17.359 -6.246 1 89.62 612 GLY B N 1
ATOM 12059 C CA . GLY B 1 612 ? 25.203 16.906 -6.73 1 89.62 612 GLY B CA 1
ATOM 12060 C C . GLY B 1 612 ? 24.109 16.984 -5.688 1 89.62 612 GLY B C 1
ATOM 12061 O O . GLY B 1 612 ? 24.312 16.578 -4.539 1 89.62 612 GLY B O 1
ATOM 12062 N N . PHE B 1 613 ? 23 17.594 -6.055 1 91.44 613 PHE B N 1
ATOM 12063 C CA . PHE B 1 613 ? 21.875 17.609 -5.125 1 91.44 613 PHE B CA 1
ATOM 12064 C C . PHE B 1 613 ? 20.547 17.5 -5.875 1 91.44 613 PHE B C 1
ATOM 12066 O O . PHE B 1 613 ? 20.531 17.578 -7.105 1 91.44 613 PHE B O 1
ATOM 12073 N N . THR B 1 614 ? 19.547 17.219 -5.105 1 92.69 614 THR B N 1
ATOM 12074 C CA . THR B 1 614 ? 18.234 16.969 -5.676 1 92.69 614 THR B CA 1
ATOM 12075 C C . THR B 1 614 ? 17.172 17.797 -4.957 1 92.69 614 THR B C 1
ATOM 12077 O O . THR B 1 614 ? 17.281 18.062 -3.76 1 92.69 614 THR B O 1
ATOM 12080 N N . ILE B 1 615 ? 16.188 18.266 -5.695 1 95.31 615 ILE B N 1
ATOM 12081 C CA . ILE B 1 615 ? 14.945 18.75 -5.105 1 95.31 615 ILE B CA 1
ATOM 12082 C C . ILE B 1 615 ? 13.766 17.922 -5.637 1 95.31 615 ILE B C 1
ATOM 12084 O O . ILE B 1 615 ? 13.625 17.75 -6.852 1 95.31 615 ILE B O 1
ATOM 12088 N N . GLN B 1 616 ? 13.031 17.344 -4.727 1 95.81 616 GLN B N 1
ATOM 12089 C CA . GLN B 1 616 ? 11.883 16.516 -5.066 1 95.81 616 GLN B CA 1
ATOM 12090 C C . GLN B 1 616 ? 10.625 17.016 -4.355 1 95.81 616 GLN B C 1
ATOM 12092 O O . GLN B 1 616 ? 10.703 17.594 -3.268 1 95.81 616 GLN B O 1
ATOM 12097 N N . THR B 1 617 ? 9.477 16.812 -5.035 1 98 617 THR B N 1
ATOM 12098 C CA . THR B 1 617 ? 8.203 17.156 -4.41 1 98 617 THR B CA 1
ATOM 12099 C C . THR B 1 617 ? 7.051 16.406 -5.074 1 98 617 THR B C 1
ATOM 12101 O O . THR B 1 617 ? 7.141 16.031 -6.242 1 98 617 THR B O 1
ATOM 12104 N N . LEU B 1 618 ? 6.055 16.094 -4.332 1 97.81 618 LEU B N 1
ATOM 12105 C CA . LEU B 1 618 ? 4.789 15.602 -4.863 1 97.81 618 LEU B CA 1
ATOM 12106 C C . LEU B 1 618 ? 3.77 16.734 -4.977 1 97.81 618 LEU B C 1
ATOM 12108 O O . LEU B 1 618 ? 2.738 16.578 -5.637 1 97.81 618 LEU B O 1
ATOM 12112 N N . ASN B 1 619 ? 4.098 17.859 -4.391 1 98.19 619 ASN B N 1
ATOM 12113 C CA . ASN B 1 619 ? 3.154 18.969 -4.32 1 98.19 619 ASN B CA 1
ATOM 12114 C C . ASN B 1 619 ? 3.877 20.297 -4.191 1 98.19 619 ASN B C 1
ATOM 12116 O O . ASN B 1 619 ? 4.359 20.656 -3.115 1 98.19 619 ASN B O 1
ATOM 12120 N N . PRO B 1 620 ? 3.875 21.109 -5.227 1 97.56 620 PRO B N 1
ATOM 12121 C CA . PRO B 1 620 ? 4.555 22.406 -5.176 1 97.56 620 PRO B CA 1
ATOM 12122 C C . PRO B 1 620 ? 3.959 23.344 -4.125 1 97.56 620 PRO B C 1
ATOM 12124 O O . PRO B 1 620 ? 4.613 24.297 -3.707 1 97.56 620 PRO B O 1
ATOM 12127 N N . ALA B 1 621 ? 2.779 23.031 -3.668 1 97.06 621 ALA B N 1
ATOM 12128 C CA . ALA B 1 621 ? 2.113 23.906 -2.699 1 97.06 621 ALA B CA 1
ATOM 12129 C C . ALA B 1 621 ? 2.797 23.828 -1.336 1 97.06 621 ALA B C 1
ATOM 12131 O O . ALA B 1 621 ? 2.691 24.75 -0.531 1 97.06 621 ALA B O 1
ATOM 12132 N N . SER B 1 622 ? 3.541 22.828 -1.077 1 96.69 622 SER B N 1
ATOM 12133 C CA . SER B 1 622 ? 4.086 22.641 0.263 1 96.69 622 SER B CA 1
ATOM 12134 C C . SER B 1 622 ? 5.605 22.562 0.238 1 96.69 622 SER B C 1
ATOM 12136 O O . SER B 1 622 ? 6.227 22.062 1.179 1 96.69 622 SER B O 1
ATOM 12138 N N . THR B 1 623 ? 6.199 22.953 -0.821 1 97.56 623 THR B N 1
ATOM 12139 C CA . THR B 1 623 ? 7.645 22.797 -0.938 1 97.56 623 THR B CA 1
ATOM 12140 C C . THR B 1 623 ? 8.289 24.094 -1.411 1 97.56 623 THR B C 1
ATOM 12142 O O . THR B 1 623 ? 7.836 24.703 -2.383 1 97.56 623 THR B O 1
ATOM 12145 N N . GLY B 1 624 ? 9.297 24.547 -0.71 1 96.81 624 GLY B N 1
ATOM 12146 C CA . GLY B 1 624 ? 10.07 25.719 -1.093 1 96.81 624 GLY B CA 1
ATOM 12147 C C . GLY B 1 624 ? 11.18 25.406 -2.076 1 96.81 624 GLY B C 1
ATOM 12148 O O . GLY B 1 624 ? 11.023 24.547 -2.945 1 96.81 624 GLY B O 1
ATOM 12149 N N . SER B 1 625 ? 12.227 26.219 -2.066 1 96.19 625 SER B N 1
ATOM 12150 C CA . SER B 1 625 ? 13.328 26.078 -3.006 1 96.19 625 SER B CA 1
ATOM 12151 C C . SER B 1 625 ? 14.516 25.375 -2.355 1 96.19 625 SER B C 1
ATOM 12153 O O . SER B 1 625 ? 14.617 25.312 -1.127 1 96.19 625 SER B O 1
ATOM 12155 N N . LYS B 1 626 ? 15.328 24.828 -3.125 1 96.81 626 LYS B N 1
ATOM 12156 C CA . LYS B 1 626 ? 16.656 24.359 -2.766 1 96.81 626 LYS B CA 1
ATOM 12157 C C . LYS B 1 626 ? 17.719 24.891 -3.738 1 96.81 626 LYS B C 1
ATOM 12159 O O . LYS B 1 626 ? 17.578 24.719 -4.953 1 96.81 626 LYS B O 1
ATOM 12164 N N . GLY B 1 627 ? 18.703 25.531 -3.205 1 94.44 627 GLY B N 1
ATOM 12165 C CA . GLY B 1 627 ? 19.672 26.188 -4.082 1 94.44 627 GLY B CA 1
ATOM 12166 C C . GLY B 1 627 ? 19.047 27.25 -4.969 1 94.44 627 GLY B C 1
ATOM 12167 O O . GLY B 1 627 ? 19.484 27.469 -6.094 1 94.44 627 GLY B O 1
ATOM 12168 N N . GLY B 1 628 ? 17.938 27.719 -4.496 1 94.56 628 GLY B N 1
ATOM 12169 C CA . GLY B 1 628 ? 17.219 28.75 -5.242 1 94.56 628 GLY B CA 1
ATOM 12170 C C . GLY B 1 628 ? 16.328 28.172 -6.328 1 94.56 628 GLY B C 1
ATOM 12171 O O . GLY B 1 628 ? 15.672 28.922 -7.055 1 94.56 628 GLY B O 1
ATOM 12172 N N . ILE B 1 629 ? 16.281 26.859 -6.543 1 96.19 629 ILE B N 1
ATOM 12173 C CA . ILE B 1 629 ? 15.438 26.219 -7.551 1 96.19 629 ILE B CA 1
ATOM 12174 C C . ILE B 1 629 ? 14.102 25.828 -6.93 1 96.19 629 ILE B C 1
ATOM 12176 O O . ILE B 1 629 ? 14.062 25.125 -5.918 1 96.19 629 ILE B O 1
ATOM 12180 N N . ARG B 1 630 ? 13 26.234 -7.477 1 96.38 630 ARG B N 1
ATOM 12181 C CA . ARG B 1 630 ? 11.672 25.906 -6.973 1 96.38 630 ARG B CA 1
ATOM 12182 C C . ARG B 1 630 ? 10.789 25.344 -8.078 1 96.38 630 ARG B C 1
ATOM 12184 O O . ARG B 1 630 ? 10.648 25.953 -9.141 1 96.38 630 ARG B O 1
ATOM 12191 N N . ILE B 1 631 ? 10.227 24.188 -7.848 1 97.81 631 ILE B N 1
ATOM 12192 C CA . ILE B 1 631 ? 9.281 23.578 -8.781 1 97.81 631 ILE B CA 1
ATOM 12193 C C . ILE B 1 631 ? 7.902 24.219 -8.609 1 97.81 631 ILE B C 1
ATOM 12195 O O . ILE B 1 631 ? 7.391 24.312 -7.492 1 97.81 631 ILE B O 1
ATOM 12199 N N . LEU B 1 632 ? 7.27 24.609 -9.719 1 97.12 632 LEU B N 1
ATOM 12200 C CA . LEU B 1 632 ? 6.035 25.391 -9.641 1 97.12 632 LEU B CA 1
ATOM 12201 C C . LEU B 1 632 ? 4.848 24.562 -10.148 1 97.12 632 LEU B C 1
ATOM 12203 O O . LEU B 1 632 ? 3.705 24.828 -9.766 1 97.12 632 LEU B O 1
ATOM 12207 N N . GLN B 1 633 ? 5.086 23.656 -11.133 1 97.56 633 GLN B N 1
ATOM 12208 C CA . GLN B 1 633 ? 4.055 22.781 -11.672 1 97.56 633 GLN B CA 1
ATOM 12209 C C . GLN B 1 633 ? 4.625 21.406 -12.023 1 97.56 633 GLN B C 1
ATOM 12211 O O . GLN B 1 633 ? 5.785 21.297 -12.43 1 97.56 633 GLN B O 1
ATOM 12216 N N . LEU B 1 634 ? 3.842 20.469 -11.82 1 98.12 634 LEU B N 1
ATOM 12217 C CA . LEU B 1 634 ? 4.188 19.109 -12.211 1 98.12 634 LEU B CA 1
ATOM 12218 C C . LEU B 1 634 ? 3.518 18.75 -13.531 1 98.12 634 LEU B C 1
ATOM 12220 O O . LEU B 1 634 ? 2.424 19.234 -13.836 1 98.12 634 LEU B O 1
ATOM 12224 N N . GLU B 1 635 ? 4.188 17.922 -14.305 1 97.12 635 GLU B N 1
ATOM 12225 C CA . GLU B 1 635 ? 3.543 17.422 -15.508 1 97.12 635 GLU B CA 1
ATOM 12226 C C . GLU B 1 635 ? 2.283 16.625 -15.18 1 97.12 635 GLU B C 1
ATOM 12228 O O . GLU B 1 635 ? 1.229 16.844 -15.781 1 97.12 635 GLU B O 1
ATOM 12233 N N . VAL B 1 636 ? 2.441 15.672 -14.305 1 97.5 636 VAL B N 1
ATOM 12234 C CA . VAL B 1 636 ? 1.326 14.914 -13.75 1 97.5 636 VAL B CA 1
ATOM 12235 C C . VAL B 1 636 ? 1.198 15.195 -12.258 1 97.5 636 VAL B C 1
ATOM 12237 O O . VAL B 1 636 ? 2.033 14.766 -11.461 1 97.5 636 VAL B O 1
ATOM 12240 N N . PRO B 1 637 ? 0.155 15.883 -11.82 1 97.81 637 PRO B N 1
ATOM 12241 C CA . PRO B 1 637 ? -0.004 16.266 -10.414 1 97.81 637 PRO B CA 1
ATOM 12242 C C . PRO B 1 637 ? 0.003 15.055 -9.469 1 97.81 637 PRO B C 1
ATOM 12244 O O . PRO B 1 637 ? -0.56 14.008 -9.797 1 97.81 637 PRO B O 1
ATOM 12247 N N . PHE B 1 638 ? 0.743 15.195 -8.312 1 97.75 638 PHE B N 1
ATOM 12248 C CA . PHE B 1 638 ? 0.78 14.281 -7.176 1 97.75 638 PHE B CA 1
ATOM 12249 C C . PHE B 1 638 ? 1.527 13 -7.527 1 97.75 638 PHE B C 1
ATOM 12251 O O . PHE B 1 638 ? 1.323 11.961 -6.895 1 97.75 638 PHE B O 1
ATOM 12258 N N . ARG B 1 639 ? 2.311 12.984 -8.594 1 97.88 639 ARG B N 1
ATOM 12259 C CA . ARG B 1 639 ? 3.43 12.07 -8.82 1 97.88 639 ARG B CA 1
ATOM 12260 C C . ARG B 1 639 ? 4.754 12.719 -8.438 1 97.88 639 ARG B C 1
ATOM 12262 O O . ARG B 1 639 ? 4.848 13.945 -8.359 1 97.88 639 ARG B O 1
ATOM 12269 N N . LEU B 1 640 ? 5.676 11.93 -8.117 1 97.75 640 LEU B N 1
ATOM 12270 C CA . LEU B 1 640 ? 6.949 12.453 -7.633 1 97.75 640 LEU B CA 1
ATOM 12271 C C . LEU B 1 640 ? 7.672 13.234 -8.727 1 97.75 640 LEU B C 1
ATOM 12273 O O . LEU B 1 640 ? 7.871 12.719 -9.828 1 97.75 640 LEU B O 1
ATOM 12277 N N . ALA B 1 641 ? 7.988 14.484 -8.531 1 97.81 641 ALA B N 1
ATOM 12278 C CA . ALA B 1 641 ? 8.789 15.328 -9.414 1 97.81 641 ALA B CA 1
ATOM 12279 C C . ALA B 1 641 ? 10.195 15.523 -8.852 1 97.81 641 ALA B C 1
ATOM 12281 O O . ALA B 1 641 ? 10.375 15.648 -7.633 1 97.81 641 ALA B O 1
ATOM 12282 N N . THR B 1 642 ? 11.141 15.539 -9.68 1 95.69 642 THR B N 1
ATOM 12283 C CA . THR B 1 642 ? 12.531 15.625 -9.258 1 95.69 642 THR B CA 1
ATOM 12284 C C . THR B 1 642 ? 13.328 16.531 -10.195 1 95.69 642 THR B C 1
ATOM 12286 O O . THR B 1 642 ? 13.148 16.484 -11.414 1 95.69 642 THR B O 1
ATOM 12289 N N . ILE B 1 643 ? 14.102 17.406 -9.703 1 95.81 643 ILE B N 1
ATOM 12290 C CA . ILE B 1 643 ? 15.188 18.078 -10.414 1 95.81 643 ILE B CA 1
ATOM 12291 C C . ILE B 1 643 ? 16.531 17.688 -9.797 1 95.81 643 ILE B C 1
ATOM 12293 O O . ILE B 1 643 ? 16.781 17.969 -8.625 1 95.81 643 ILE B O 1
ATOM 12297 N N . ARG B 1 644 ? 17.297 17.047 -10.492 1 93.56 644 ARG B N 1
ATOM 12298 C CA . ARG B 1 644 ? 18.656 16.719 -10.086 1 93.56 644 ARG B CA 1
ATOM 12299 C C . ARG B 1 644 ? 19.656 17.719 -10.648 1 93.56 644 ARG B C 1
ATOM 12301 O O . ARG B 1 644 ? 19.609 18.047 -11.836 1 93.56 644 ARG B O 1
ATOM 12308 N N . VAL B 1 645 ? 20.547 18.172 -9.812 1 93.06 645 VAL B N 1
ATOM 12309 C CA . VAL B 1 645 ? 21.5 19.219 -10.211 1 93.06 645 VAL B CA 1
ATOM 12310 C C . VAL B 1 645 ? 22.922 18.703 -10.031 1 93.06 645 VAL B C 1
ATOM 12312 O O . VAL B 1 645 ? 23.266 18.172 -8.969 1 93.06 645 VAL B O 1
ATOM 12315 N N . HIS B 1 646 ? 23.672 18.844 -11 1 92.06 646 HIS B N 1
ATOM 12316 C CA . HIS B 1 646 ? 25.109 18.625 -10.938 1 92.06 646 HIS B CA 1
ATOM 12317 C C . HIS B 1 646 ? 25.875 19.906 -11.203 1 92.06 646 HIS B C 1
ATOM 12319 O O . HIS B 1 646 ? 25.688 20.547 -12.242 1 92.06 646 HIS B O 1
ATOM 12325 N N . ARG B 1 647 ? 26.734 20.188 -10.312 1 91.44 647 ARG B N 1
ATOM 12326 C CA . ARG B 1 647 ? 27.484 21.438 -10.391 1 91.44 647 ARG B CA 1
ATOM 12327 C C . ARG B 1 647 ? 28.922 21.172 -10.867 1 91.44 647 ARG B C 1
ATOM 12329 O O . ARG B 1 647 ? 29.656 20.406 -10.25 1 91.44 647 ARG B O 1
ATOM 12336 N N . TYR B 1 648 ? 29.203 21.766 -11.977 1 89.81 648 TYR B N 1
ATOM 12337 C CA . TYR B 1 648 ? 30.562 21.766 -12.508 1 89.81 648 TYR B CA 1
ATOM 12338 C C . TYR B 1 648 ? 31.156 23.172 -12.469 1 89.81 648 TYR B C 1
ATOM 12340 O O . TYR B 1 648 ? 31.047 23.938 -13.438 1 89.81 648 TYR B O 1
ATOM 12348 N N . GLU B 1 649 ? 31.781 23.453 -11.375 1 88.12 649 GLU B N 1
ATOM 12349 C CA . GLU B 1 649 ? 32.312 24.797 -11.164 1 88.12 649 GLU B CA 1
ATOM 12350 C C . GLU B 1 649 ? 31.188 25.844 -11.273 1 88.12 649 GLU B C 1
ATOM 12352 O O . GLU B 1 649 ? 30.203 25.797 -10.547 1 88.12 649 GLU B O 1
ATOM 12357 N N . ASN B 1 650 ? 31.203 26.562 -12.414 1 90.25 650 ASN B N 1
ATOM 12358 C CA . ASN B 1 650 ? 30.234 27.641 -12.547 1 90.25 650 ASN B CA 1
ATOM 12359 C C . ASN B 1 650 ? 29.109 27.266 -13.5 1 90.25 650 ASN B C 1
ATOM 12361 O O . ASN B 1 650 ? 28.328 28.125 -13.906 1 90.25 650 ASN B O 1
ATOM 12365 N N . ILE B 1 651 ? 29.016 26 -13.805 1 93.19 651 ILE B N 1
ATOM 12366 C CA . ILE B 1 651 ? 27.969 25.5 -14.695 1 93.19 651 ILE B CA 1
ATOM 12367 C C . ILE B 1 651 ? 27.094 24.5 -13.961 1 93.19 651 ILE B C 1
ATOM 12369 O O . ILE B 1 651 ? 27.594 23.547 -13.375 1 93.19 651 ILE B O 1
ATOM 12373 N N . TRP B 1 652 ? 25.812 24.734 -14.016 1 94.06 652 TRP B N 1
ATOM 12374 C CA . TRP B 1 652 ? 24.875 23.797 -13.422 1 94.06 652 TRP B CA 1
ATOM 12375 C C . TRP B 1 652 ? 24.125 23.016 -14.5 1 94.06 652 TRP B C 1
ATOM 12377 O O . TRP B 1 652 ? 23.656 23.594 -15.484 1 94.06 652 TRP B O 1
ATOM 12387 N N . VAL B 1 653 ? 24.109 21.703 -14.383 1 93.44 653 VAL B N 1
ATOM 12388 C CA . VAL B 1 653 ? 23.359 20.844 -15.281 1 93.44 653 VAL B CA 1
ATOM 12389 C C . VAL B 1 653 ? 22.172 20.234 -14.531 1 93.44 653 VAL B C 1
ATOM 12391 O O . VAL B 1 653 ? 22.344 19.516 -13.547 1 93.44 653 VAL B O 1
ATOM 12394 N N . LEU B 1 654 ? 20.969 20.484 -14.961 1 93.62 654 LEU B N 1
ATOM 12395 C CA . LEU B 1 654 ? 19.734 20.016 -14.328 1 93.62 654 LEU B CA 1
ATOM 12396 C C . LEU B 1 654 ? 19.062 18.953 -15.18 1 93.62 654 LEU B C 1
ATOM 12398 O O . LEU B 1 654 ? 19.016 19.062 -16.406 1 93.62 654 LEU B O 1
ATOM 12402 N N . ASN B 1 655 ? 18.562 17.891 -14.562 1 92.5 655 ASN B N 1
ATOM 12403 C CA . ASN B 1 655 ? 17.734 16.875 -15.172 1 92.5 655 ASN B CA 1
ATOM 12404 C C . ASN B 1 655 ? 16.422 16.688 -14.414 1 92.5 655 ASN B C 1
ATOM 12406 O O . ASN B 1 655 ? 16.406 16.641 -13.18 1 92.5 655 ASN B O 1
ATOM 12410 N N . THR B 1 656 ? 15.328 16.609 -15.203 1 94.44 656 THR B N 1
ATOM 12411 C CA . THR B 1 656 ? 14.047 16.641 -14.508 1 94.44 656 THR B CA 1
ATOM 12412 C C . THR B 1 656 ? 13.258 15.359 -14.773 1 94.44 656 THR B C 1
ATOM 12414 O O . THR B 1 656 ? 13.492 14.672 -15.766 1 94.44 656 THR B O 1
ATOM 12417 N N . THR B 1 657 ? 12.453 14.984 -13.844 1 93.81 657 THR B N 1
ATOM 12418 C CA . THR B 1 657 ? 11.359 14.023 -13.969 1 93.81 657 THR B CA 1
ATOM 12419 C C . THR B 1 657 ? 10.047 14.641 -13.5 1 93.81 657 THR B C 1
ATOM 12421 O O . THR B 1 657 ? 9.961 15.156 -12.383 1 93.81 657 THR B O 1
ATOM 12424 N N . ASN B 1 658 ? 8.977 14.656 -14.328 1 96.75 658 ASN B N 1
ATOM 12425 C CA . ASN B 1 658 ? 7.617 15.07 -14.016 1 96.75 658 ASN B CA 1
ATOM 12426 C C . ASN B 1 658 ? 7.555 16.547 -13.641 1 96.75 658 ASN B C 1
ATOM 12428 O O . ASN B 1 658 ? 6.809 16.938 -12.734 1 96.75 658 ASN B O 1
ATOM 12432 N N . VAL B 1 659 ? 8.391 17.391 -14.18 1 97.88 659 VAL B N 1
ATOM 12433 C CA . VAL B 1 659 ? 8.375 18.828 -13.953 1 97.88 659 VAL B CA 1
ATOM 12434 C C . VAL B 1 659 ? 7.871 19.547 -15.203 1 97.88 659 VAL B C 1
ATOM 12436 O O . VAL B 1 659 ? 8.352 19.297 -16.312 1 97.88 659 VAL B O 1
ATOM 12439 N N . ARG B 1 660 ? 6.934 20.406 -15.055 1 97.44 660 ARG B N 1
ATOM 12440 C CA . ARG B 1 660 ? 6.406 21.188 -16.172 1 97.44 660 ARG B CA 1
ATOM 12441 C C . ARG B 1 660 ? 6.906 22.625 -16.125 1 97.44 660 ARG B C 1
ATOM 12443 O O . ARG B 1 660 ? 7.191 23.219 -17.156 1 97.44 660 ARG B O 1
ATOM 12450 N N . ARG B 1 661 ? 6.977 23.234 -14.914 1 96.75 661 ARG B N 1
ATOM 12451 C CA . ARG B 1 661 ? 7.383 24.625 -14.695 1 96.75 661 ARG B CA 1
ATOM 12452 C C . ARG B 1 661 ? 8.258 24.75 -13.453 1 96.75 661 ARG B C 1
ATOM 12454 O O . ARG B 1 661 ? 7.984 24.125 -12.43 1 96.75 661 ARG B O 1
ATOM 12461 N N . PHE B 1 662 ? 9.328 25.516 -13.508 1 96.5 662 PHE B N 1
ATOM 12462 C CA . PHE B 1 662 ? 10.148 25.812 -12.344 1 96.5 662 PHE B CA 1
ATOM 12463 C C . PHE B 1 662 ? 10.688 27.234 -12.43 1 96.5 662 PHE B C 1
ATOM 12465 O O . PHE B 1 662 ? 10.469 27.938 -13.422 1 96.5 662 PHE B O 1
ATOM 12472 N N . GLY B 1 663 ? 11.227 27.734 -11.375 1 93.94 663 GLY B N 1
ATOM 12473 C CA . GLY B 1 663 ? 11.844 29.047 -11.336 1 93.94 663 GLY B CA 1
ATOM 12474 C C . GLY B 1 663 ? 12.984 29.141 -10.336 1 93.94 663 GLY B C 1
ATOM 12475 O O . GLY B 1 663 ? 13.227 28.203 -9.57 1 93.94 663 GLY B O 1
ATOM 12476 N N . PHE B 1 664 ? 13.703 30.219 -10.469 1 93.44 664 PHE B N 1
ATOM 12477 C CA . PHE B 1 664 ? 14.789 30.531 -9.547 1 93.44 664 PHE B CA 1
ATOM 12478 C C . PHE B 1 664 ? 14.367 31.594 -8.547 1 93.44 664 PHE B C 1
ATOM 12480 O O . PHE B 1 664 ? 13.664 32.531 -8.906 1 93.44 664 PHE B O 1
ATOM 12487 N N . THR B 1 665 ? 14.656 31.359 -7.316 1 91.12 665 THR B N 1
ATOM 12488 C CA . THR B 1 665 ? 14.57 32.375 -6.277 1 91.12 665 THR B CA 1
ATOM 12489 C C . THR B 1 665 ? 15.961 32.875 -5.887 1 91.12 665 THR B C 1
ATOM 12491 O O . THR B 1 665 ? 16.969 32.219 -6.172 1 91.12 665 THR B O 1
ATOM 12494 N N . HIS B 1 666 ? 15.969 34.031 -5.316 1 88.69 666 HIS B N 1
ATOM 12495 C CA . HIS B 1 666 ? 17.25 34.594 -4.934 1 88.69 666 HIS B CA 1
ATOM 12496 C C . HIS B 1 666 ? 17.969 33.688 -3.932 1 88.69 666 HIS B C 1
ATOM 12498 O O . HIS B 1 666 ? 17.391 33.281 -2.924 1 88.69 666 HIS B O 1
ATOM 12504 N N . ASP B 1 667 ? 19.156 33.344 -4.254 1 91.5 667 ASP B N 1
ATOM 12505 C CA . ASP B 1 667 ? 20.047 32.531 -3.42 1 91.5 667 ASP B CA 1
ATOM 12506 C C . ASP B 1 667 ? 21.5 32.875 -3.658 1 91.5 667 ASP B C 1
ATOM 12508 O O . ASP B 1 667 ? 22 32.812 -4.785 1 91.5 667 ASP B O 1
ATOM 12512 N N . GLU B 1 668 ? 22.156 33.25 -2.598 1 88.62 668 GLU B N 1
ATOM 12513 C CA . GLU B 1 668 ? 23.547 33.688 -2.703 1 88.62 668 GLU B CA 1
ATOM 12514 C C . GLU B 1 668 ? 24.438 32.594 -3.283 1 88.62 668 GLU B C 1
ATOM 12516 O O . GLU B 1 668 ? 25.469 32.875 -3.871 1 88.62 668 GLU B O 1
ATOM 12521 N N . ARG B 1 669 ? 24.109 31.469 -3.244 1 92.5 669 ARG B N 1
ATOM 12522 C CA . ARG B 1 669 ? 24.922 30.328 -3.664 1 92.5 669 ARG B CA 1
ATOM 12523 C C . ARG B 1 669 ? 24.844 30.125 -5.176 1 92.5 669 ARG B C 1
ATOM 12525 O O . ARG B 1 669 ? 25.531 29.25 -5.727 1 92.5 669 ARG B O 1
ATOM 12532 N N . GLN B 1 670 ? 24.062 30.953 -5.832 1 90.19 670 GLN B N 1
ATOM 12533 C CA . GLN B 1 670 ? 23.938 30.938 -7.289 1 90.19 670 GLN B CA 1
ATOM 12534 C C . GLN B 1 670 ? 24.906 31.938 -7.922 1 90.19 670 GLN B C 1
ATOM 12536 O O . GLN B 1 670 ? 25.016 32 -9.148 1 90.19 670 GLN B O 1
ATOM 12541 N N . LYS B 1 671 ? 25.469 32.719 -7.199 1 85.69 671 LYS B N 1
ATOM 12542 C CA . LYS B 1 671 ? 26.156 33.938 -7.66 1 85.69 671 LYS B CA 1
ATOM 12543 C C . LYS B 1 671 ? 27.25 33.562 -8.664 1 85.69 671 LYS B C 1
ATOM 12545 O O . LYS B 1 671 ? 27.531 34.344 -9.586 1 85.69 671 LYS B O 1
ATOM 12550 N N . GLU B 1 672 ? 27.781 32.469 -8.562 1 86.56 672 GLU B N 1
ATOM 12551 C CA . GLU B 1 672 ? 28.922 32.156 -9.398 1 86.56 672 GLU B CA 1
ATOM 12552 C C . GLU B 1 672 ? 28.484 31.453 -10.68 1 86.56 672 GLU B C 1
ATOM 12554 O O . GLU B 1 672 ? 29.312 31.172 -11.555 1 86.56 672 GLU B O 1
ATOM 12559 N N . ILE B 1 673 ? 27.172 31.281 -10.852 1 92 673 ILE B N 1
ATOM 12560 C CA . ILE B 1 673 ? 26.703 30.531 -12.008 1 92 673 ILE B CA 1
ATOM 12561 C C . ILE B 1 673 ? 26.828 31.391 -13.266 1 92 673 ILE B C 1
ATOM 12563 O O . ILE B 1 673 ? 26.266 32.5 -13.336 1 92 673 ILE B O 1
ATOM 12567 N N . THR B 1 674 ? 27.5 30.891 -14.227 1 89.69 674 THR B N 1
ATOM 12568 C CA . THR B 1 674 ? 27.688 31.609 -15.492 1 89.69 674 THR B CA 1
ATOM 12569 C C . THR B 1 674 ? 26.734 31.062 -16.562 1 89.69 674 THR B C 1
ATOM 12571 O O . THR B 1 674 ? 26.328 31.781 -17.469 1 89.69 674 THR B O 1
ATOM 12574 N N . SER B 1 675 ? 26.469 29.812 -16.469 1 91.5 675 SER B N 1
ATOM 12575 C CA . SER B 1 675 ? 25.531 29.156 -17.375 1 91.5 675 SER B CA 1
ATOM 12576 C C . SER B 1 675 ? 24.906 27.922 -16.734 1 91.5 675 SER B C 1
ATOM 12578 O O . SER B 1 675 ? 25.406 27.438 -15.727 1 91.5 675 SER B O 1
ATOM 12580 N N . TRP B 1 676 ? 23.875 27.516 -17.297 1 93.06 676 TRP B N 1
ATOM 12581 C CA . TRP B 1 676 ? 23.203 26.312 -16.812 1 93.06 676 TRP B CA 1
ATOM 12582 C C . TRP B 1 676 ? 22.359 25.672 -17.906 1 93.06 676 TRP B C 1
ATOM 12584 O O . TRP B 1 676 ? 22.125 26.281 -18.953 1 93.06 676 TRP B O 1
ATOM 12594 N N . SER B 1 677 ? 22.109 24.438 -17.797 1 93.5 677 SER B N 1
ATOM 12595 C CA . SER B 1 677 ? 21.281 23.688 -18.75 1 93.5 677 SER B CA 1
ATOM 12596 C C . SER B 1 677 ? 20.25 22.828 -18.016 1 93.5 677 SER B C 1
ATOM 12598 O O . SER B 1 677 ? 20.438 22.484 -16.859 1 93.5 677 SER B O 1
ATOM 12600 N N . ILE B 1 678 ? 19.203 22.531 -18.688 1 94.31 678 ILE B N 1
ATOM 12601 C CA . ILE B 1 678 ? 18.156 21.672 -18.141 1 94.31 678 ILE B CA 1
ATOM 12602 C C . ILE B 1 678 ? 17.625 20.734 -19.234 1 94.31 678 ILE B C 1
ATOM 12604 O O . ILE B 1 678 ? 17.125 21.188 -20.266 1 94.31 678 ILE B O 1
ATOM 12608 N N . ASP B 1 679 ? 17.734 19.531 -18.984 1 92.94 679 ASP B N 1
ATOM 12609 C CA . ASP B 1 679 ? 17.328 18.469 -19.922 1 92.94 679 ASP B CA 1
ATOM 12610 C C . ASP B 1 679 ? 17.891 18.734 -21.312 1 92.94 679 ASP B C 1
ATOM 12612 O O . ASP B 1 679 ? 17.172 18.609 -22.312 1 92.94 679 ASP B O 1
ATOM 12616 N N . GLY B 1 680 ? 19.047 19.234 -21.375 1 90.44 680 GLY B N 1
ATOM 12617 C CA . GLY B 1 680 ? 19.734 19.438 -22.641 1 90.44 680 GLY B CA 1
ATOM 12618 C C . GLY B 1 680 ? 19.516 20.828 -23.219 1 90.44 680 GLY B C 1
ATOM 12619 O O . GLY B 1 680 ? 20.125 21.188 -24.234 1 90.44 680 GLY B O 1
ATOM 12620 N N . THR B 1 681 ? 18.641 21.594 -22.672 1 93.94 681 THR B N 1
ATOM 12621 C CA . THR B 1 681 ? 18.453 22.969 -23.109 1 93.94 681 THR B CA 1
ATOM 12622 C C . THR B 1 681 ? 19.422 23.906 -22.375 1 93.94 681 THR B C 1
ATOM 12624 O O . THR B 1 681 ? 19.422 23.969 -21.156 1 93.94 681 THR B O 1
ATOM 12627 N N . ASP B 1 682 ? 20.109 24.703 -23.109 1 93.25 682 ASP B N 1
ATOM 12628 C CA . ASP B 1 682 ? 21.156 25.547 -22.531 1 93.25 682 ASP B CA 1
ATOM 12629 C C . ASP B 1 682 ? 20.656 26.984 -22.328 1 93.25 682 ASP B C 1
ATOM 12631 O O . ASP B 1 682 ? 19.922 27.516 -23.156 1 93.25 682 ASP B O 1
ATOM 12635 N N . PHE B 1 683 ? 21.078 27.562 -21.25 1 91.81 683 PHE B N 1
ATOM 12636 C CA . PHE B 1 683 ? 20.828 28.953 -20.922 1 91.81 683 PHE B CA 1
ATOM 12637 C C . PHE B 1 683 ? 22.109 29.656 -20.5 1 91.81 683 PHE B C 1
ATOM 12639 O O . PHE B 1 683 ? 22.891 29.125 -19.703 1 91.81 683 PHE B O 1
ATOM 12646 N N . SER B 1 684 ? 22.312 30.828 -20.969 1 87.25 684 SER B N 1
ATOM 12647 C CA . SER B 1 684 ? 23.562 31.547 -20.703 1 87.25 684 SER B CA 1
ATOM 12648 C C . SER B 1 684 ? 23.359 32.688 -19.703 1 87.25 684 SER B C 1
ATOM 12650 O O . SER B 1 684 ? 24.328 33.281 -19.234 1 87.25 684 SER B O 1
ATOM 12652 N N . LYS B 1 685 ? 22.141 32.906 -19.359 1 82.38 685 LYS B N 1
ATOM 12653 C CA . LYS B 1 685 ? 21.891 33.938 -18.359 1 82.38 685 LYS B CA 1
ATOM 12654 C C . LYS B 1 685 ? 21.953 33.375 -16.953 1 82.38 685 LYS B C 1
ATOM 12656 O O . LYS B 1 685 ? 21.531 32.25 -16.703 1 82.38 685 LYS B O 1
ATOM 12661 N N . SER B 1 686 ? 22.422 34.25 -16.125 1 81.94 686 SER B N 1
ATOM 12662 C CA . SER B 1 686 ? 22.453 33.875 -14.727 1 81.94 686 SER B CA 1
ATOM 12663 C C . SER B 1 686 ? 21.031 33.719 -14.172 1 81.94 686 SER B C 1
ATOM 12665 O O . SER B 1 686 ? 20.109 34.406 -14.617 1 81.94 686 SER B O 1
ATOM 12667 N N . PRO B 1 687 ? 20.922 32.781 -13.258 1 79.44 687 PRO B N 1
ATOM 12668 C CA . PRO B 1 687 ? 19.609 32.625 -12.609 1 79.44 687 PRO B CA 1
ATOM 12669 C C . PRO B 1 687 ? 19.109 33.938 -12 1 79.44 687 PRO B C 1
ATOM 12671 O O . PRO B 1 687 ? 17.906 34.188 -11.938 1 79.44 687 PRO B O 1
ATOM 12674 N N . ALA B 1 688 ? 20.047 34.75 -11.508 1 67 688 ALA B N 1
ATOM 12675 C CA . ALA B 1 688 ? 19.688 36.031 -10.922 1 67 688 ALA B CA 1
ATOM 12676 C C . ALA B 1 688 ? 18.984 36.938 -11.945 1 67 688 ALA B C 1
ATOM 12678 O O . ALA B 1 688 ? 18.188 37.781 -11.578 1 67 688 ALA B O 1
ATOM 12679 N N . ASP B 1 689 ? 19.297 36.719 -13.156 1 67.12 689 ASP B N 1
ATOM 12680 C CA . ASP B 1 689 ? 18.75 37.5 -14.25 1 67.12 689 ASP B CA 1
ATOM 12681 C C . ASP B 1 689 ? 17.609 36.781 -14.945 1 67.12 689 ASP B C 1
ATOM 12683 O O . ASP B 1 689 ? 17.109 37.25 -15.977 1 67.12 689 ASP B O 1
ATOM 12687 N N . ALA B 1 690 ? 17.422 35.688 -14.375 1 63.34 690 ALA B N 1
ATOM 12688 C CA . ALA B 1 690 ? 16.469 34.781 -15.039 1 63.34 690 ALA B CA 1
ATOM 12689 C C . ALA B 1 690 ? 15.039 35.25 -14.844 1 63.34 690 ALA B C 1
ATOM 12691 O O . ALA B 1 690 ? 14.734 35.938 -13.867 1 63.34 690 ALA B O 1
ATOM 12692 N N . GLY B 1 691 ? 14.258 35.031 -15.852 1 64.62 691 GLY B N 1
ATOM 12693 C CA . GLY B 1 691 ? 12.844 35.344 -15.867 1 64.62 691 GLY B CA 1
ATOM 12694 C C . GLY B 1 691 ? 12.07 34.719 -14.727 1 64.62 691 GLY B C 1
ATOM 12695 O O . GLY B 1 691 ? 12.648 33.969 -13.922 1 64.62 691 GLY B O 1
ATOM 12696 N N . PRO B 1 692 ? 10.867 35.062 -14.672 1 72.94 692 PRO B N 1
ATOM 12697 C CA . PRO B 1 692 ? 10.039 34.625 -13.547 1 72.94 692 PRO B CA 1
ATOM 12698 C C . PRO B 1 692 ? 9.906 33.094 -13.453 1 72.94 692 PRO B C 1
ATOM 12700 O O . PRO B 1 692 ? 9.852 32.531 -12.359 1 72.94 692 PRO B O 1
ATOM 12703 N N . SER B 1 693 ? 9.773 32.438 -14.633 1 92.56 693 SER B N 1
ATOM 12704 C CA . SER B 1 693 ? 9.711 31 -14.594 1 92.56 693 SER B CA 1
ATOM 12705 C C . SER B 1 693 ? 10.125 30.391 -15.938 1 92.56 693 SER B C 1
ATOM 12707 O O . SER B 1 693 ? 10.352 31.109 -16.906 1 92.56 693 SER B O 1
ATOM 12709 N N . TYR B 1 694 ? 10.367 29.125 -15.984 1 94.69 694 TYR B N 1
ATOM 12710 C CA . TYR B 1 694 ? 10.688 28.312 -17.156 1 94.69 694 TYR B CA 1
ATOM 12711 C C . TYR B 1 694 ? 9.648 27.219 -17.375 1 94.69 694 TYR B C 1
ATOM 12713 O O . TYR B 1 694 ? 9.188 26.609 -16.406 1 94.69 694 TYR B O 1
ATOM 12721 N N . LEU B 1 695 ? 9.203 27.078 -18.578 1 95.75 695 LEU B N 1
ATOM 12722 C CA . LEU B 1 695 ? 8.125 26.156 -18.906 1 95.75 695 LEU B CA 1
ATOM 12723 C C . LEU B 1 695 ? 8.578 25.156 -19.969 1 95.75 695 LEU B C 1
ATOM 12725 O O . LEU B 1 695 ? 9.258 25.531 -20.938 1 95.75 695 LEU B O 1
ATOM 12729 N N . ARG B 1 696 ? 8.219 23.875 -19.75 1 95.12 696 ARG B N 1
ATOM 12730 C CA . ARG B 1 696 ? 8.492 22.844 -20.734 1 95.12 696 ARG B CA 1
ATOM 12731 C C . ARG B 1 696 ? 7.352 22.734 -21.75 1 95.12 696 ARG B C 1
ATOM 12733 O O . ARG B 1 696 ? 6.215 22.438 -21.359 1 95.12 696 ARG B O 1
ATOM 12740 N N . VAL B 1 697 ? 7.566 23.016 -22.969 1 89.94 697 VAL B N 1
ATOM 12741 C CA . VAL B 1 697 ? 6.594 22.938 -24.047 1 89.94 697 VAL B CA 1
ATOM 12742 C C . VAL B 1 697 ? 7.094 21.969 -25.109 1 89.94 697 VAL B C 1
ATOM 12744 O O . VAL B 1 697 ? 8.18 22.156 -25.672 1 89.94 697 VAL B O 1
ATOM 12747 N N . ASP B 1 698 ? 6.348 20.984 -25.344 1 85.25 698 ASP B N 1
ATOM 12748 C CA . ASP B 1 698 ? 6.668 19.969 -26.344 1 85.25 698 ASP B CA 1
ATOM 12749 C C . ASP B 1 698 ? 8.078 19.422 -26.141 1 85.25 698 ASP B C 1
ATOM 12751 O O . ASP B 1 698 ? 8.867 19.344 -27.094 1 85.25 698 ASP B O 1
ATOM 12755 N N . GLY B 1 699 ? 8.414 19.297 -24.875 1 85.88 699 GLY B N 1
ATOM 12756 C CA . GLY B 1 699 ? 9.648 18.625 -24.531 1 85.88 699 GLY B CA 1
ATOM 12757 C C . GLY B 1 699 ? 10.836 19.578 -24.438 1 85.88 699 GLY B C 1
ATOM 12758 O O . GLY B 1 699 ? 11.938 19.156 -24.062 1 85.88 699 GLY B O 1
ATOM 12759 N N . VAL B 1 700 ? 10.633 20.859 -24.719 1 91.88 700 VAL B N 1
ATOM 12760 C CA . VAL B 1 700 ? 11.727 21.812 -24.703 1 91.88 700 VAL B CA 1
ATOM 12761 C C . VAL B 1 700 ? 11.445 22.906 -23.672 1 91.88 700 VAL B C 1
ATOM 12763 O O . VAL B 1 700 ? 10.312 23.391 -23.562 1 91.88 700 VAL B O 1
ATOM 12766 N N . TRP B 1 701 ? 12.516 23.266 -22.984 1 94.88 701 TRP B N 1
ATOM 12767 C CA . TRP B 1 701 ? 12.367 24.297 -21.953 1 94.88 701 TRP B CA 1
ATOM 12768 C C . TRP B 1 701 ? 12.516 25.688 -22.547 1 94.88 701 TRP B C 1
ATOM 12770 O O . TRP B 1 701 ? 13.367 25.906 -23.422 1 94.88 701 TRP B O 1
ATOM 12780 N N . GLN B 1 702 ? 11.656 26.609 -22.141 1 92.75 702 GLN B N 1
ATOM 12781 C CA . GLN B 1 702 ? 11.703 28 -22.594 1 92.75 702 GLN B CA 1
ATOM 12782 C C . GLN B 1 702 ? 11.453 28.969 -21.438 1 92.75 702 GLN B C 1
ATOM 12784 O O . GLN B 1 702 ? 10.82 28.609 -20.438 1 92.75 702 GLN B O 1
ATOM 12789 N N . VAL B 1 703 ? 11.953 30.094 -21.547 1 91.81 703 VAL B N 1
ATOM 12790 C CA . VAL B 1 703 ? 11.672 31.156 -20.594 1 91.81 703 VAL B CA 1
ATOM 12791 C C . VAL B 1 703 ? 10.195 31.547 -20.688 1 91.81 703 VAL B C 1
ATOM 12793 O O . VAL B 1 703 ? 9.648 31.688 -21.781 1 91.81 703 VAL B O 1
ATOM 12796 N N . ALA B 1 704 ? 9.609 31.531 -19.625 1 91 704 ALA B N 1
ATOM 12797 C CA . ALA B 1 704 ? 8.211 31.969 -19.562 1 91 704 ALA B CA 1
ATOM 12798 C C . ALA B 1 704 ? 8.086 33.312 -18.812 1 91 704 ALA B C 1
ATOM 12800 O O . ALA B 1 704 ? 7.961 33.312 -17.594 1 91 704 ALA B O 1
ATOM 12801 N N . ASP B 1 705 ? 7.918 34.375 -19.484 1 84.81 705 ASP B N 1
ATOM 12802 C CA . ASP B 1 705 ? 7.859 35.719 -18.906 1 84.81 705 ASP B CA 1
ATOM 12803 C C . ASP B 1 705 ? 6.422 36.094 -18.547 1 84.81 705 ASP B C 1
ATOM 12805 O O . ASP B 1 705 ? 6.184 37.125 -17.922 1 84.81 705 ASP B O 1
ATOM 12809 N N . ASP B 1 706 ? 5.547 35.188 -18.906 1 82.75 706 ASP B N 1
ATOM 12810 C CA . ASP B 1 706 ? 4.133 35.469 -18.656 1 82.75 706 ASP B CA 1
ATOM 12811 C C . ASP B 1 706 ? 3.801 35.312 -17.172 1 82.75 706 ASP B C 1
ATOM 12813 O O . ASP B 1 706 ? 3.662 34.188 -16.672 1 82.75 706 ASP B O 1
ATOM 12817 N N . LEU B 1 707 ? 3.531 36.375 -16.5 1 83.31 707 LEU B N 1
ATOM 12818 C CA . LEU B 1 707 ? 3.168 36.344 -15.086 1 83.31 707 LEU B CA 1
ATOM 12819 C C . LEU B 1 707 ? 1.687 36.031 -14.914 1 83.31 707 LEU B C 1
ATOM 12821 O O . LEU B 1 707 ? 1.245 35.688 -13.812 1 83.31 707 LEU B O 1
ATOM 12825 N N . LEU B 1 708 ? 1.018 36.062 -15.984 1 87.56 708 LEU B N 1
ATOM 12826 C CA . LEU B 1 708 ? -0.43 35.875 -15.898 1 87.56 708 LEU B CA 1
ATOM 12827 C C . LEU B 1 708 ? -0.823 34.406 -15.984 1 87.56 708 LEU B C 1
ATOM 12829 O O . LEU B 1 708 ? -2.004 34.094 -15.883 1 87.56 708 LEU B O 1
ATOM 12833 N N . TRP B 1 709 ? 0.211 33.531 -16.062 1 91.94 709 TRP B N 1
ATOM 12834 C CA . TRP B 1 709 ? -0.114 32.125 -16.141 1 91.94 709 TRP B CA 1
ATOM 12835 C C . TRP B 1 709 ? -0.877 31.656 -14.906 1 91.94 709 TRP B C 1
ATOM 12837 O O . TRP B 1 709 ? -1.702 30.75 -14.984 1 91.94 709 TRP B O 1
ATOM 12847 N N . ILE B 1 710 ? -0.707 32.312 -13.773 1 91.69 710 ILE B N 1
ATOM 12848 C CA . ILE B 1 710 ? -1.321 31.938 -12.5 1 91.69 710 ILE B CA 1
ATOM 12849 C C . ILE B 1 710 ? -2.82 32.219 -12.547 1 91.69 710 ILE B C 1
ATOM 12851 O O . ILE B 1 710 ? -3.578 31.75 -11.695 1 91.69 710 ILE B O 1
ATOM 12855 N N . SER B 1 711 ? -3.252 33 -13.461 1 91.12 711 SER B N 1
ATOM 12856 C CA . SER B 1 711 ? -4.672 33.281 -13.617 1 91.12 711 SER B CA 1
ATOM 12857 C C . SER B 1 711 ? -5.355 32.281 -14.523 1 91.12 711 SER B C 1
ATOM 12859 O O . SER B 1 711 ? -6.578 32.281 -14.672 1 91.12 711 SER B O 1
ATOM 12861 N N . ARG B 1 712 ? -4.617 31.422 -15.086 1 91.25 712 ARG B N 1
ATOM 12862 C CA . ARG B 1 712 ? -5.176 30.484 -16.047 1 91.25 712 ARG B CA 1
ATOM 12863 C C . ARG B 1 712 ? -4.949 29.031 -15.609 1 91.25 712 ARG B C 1
ATOM 12865 O O . ARG B 1 712 ? -5.77 28.156 -15.891 1 91.25 712 ARG B O 1
ATOM 12872 N N . GLU B 1 713 ? -3.82 28.875 -14.977 1 94.56 713 GLU B N 1
ATOM 12873 C CA . GLU B 1 713 ? -3.402 27.516 -14.633 1 94.56 713 GLU B CA 1
ATOM 12874 C C . GLU B 1 713 ? -3.262 27.359 -13.125 1 94.56 713 GLU B C 1
ATOM 12876 O O . GLU B 1 713 ? -3.209 28.344 -12.383 1 94.56 713 GLU B O 1
ATOM 12881 N N . ARG B 1 714 ? -3.229 26.125 -12.766 1 95.69 714 ARG B N 1
ATOM 12882 C CA . ARG B 1 714 ? -2.982 25.844 -11.359 1 95.69 714 ARG B CA 1
ATOM 12883 C C . ARG B 1 714 ? -1.569 26.25 -10.953 1 95.69 714 ARG B C 1
ATOM 12885 O O . ARG B 1 714 ? -0.625 26.078 -11.727 1 95.69 714 ARG B O 1
ATOM 12892 N N . HIS B 1 715 ? -1.431 26.734 -9.898 1 95.38 715 HIS B N 1
ATOM 12893 C CA . HIS B 1 715 ? -0.165 27.172 -9.328 1 95.38 715 HIS B CA 1
ATOM 12894 C C . HIS B 1 715 ? -0.052 26.781 -7.863 1 95.38 715 HIS B C 1
ATOM 12896 O O . HIS B 1 715 ? -1.002 26.25 -7.285 1 95.38 715 HIS B O 1
ATOM 12902 N N . PRO B 1 716 ? 1.037 26.906 -7.199 1 95 716 PRO B N 1
ATOM 12903 C CA . PRO B 1 716 ? 1.27 26.344 -5.871 1 95 716 PRO B CA 1
ATOM 12904 C C . PRO B 1 716 ? 0.175 26.703 -4.871 1 95 716 PRO B C 1
ATOM 12906 O O . PRO B 1 716 ? -0.22 25.875 -4.051 1 95 716 PRO B O 1
ATOM 12909 N N . SER B 1 717 ? -0.43 27.781 -4.898 1 94.31 717 SER B N 1
ATOM 12910 C CA . SER B 1 717 ? -1.424 28.188 -3.912 1 94.31 717 SER B CA 1
ATOM 12911 C C . SER B 1 717 ? -2.773 27.531 -4.18 1 94.31 717 SER B C 1
ATOM 12913 O O . SER B 1 717 ? -3.674 27.578 -3.34 1 94.31 717 SER B O 1
ATOM 12915 N N . THR B 1 718 ? -2.92 26.906 -5.402 1 95.25 718 THR B N 1
ATOM 12916 C CA . THR B 1 718 ? -4.203 26.297 -5.727 1 95.25 718 THR B CA 1
ATOM 12917 C C . THR B 1 718 ? -4.027 24.828 -6.105 1 95.25 718 THR B C 1
ATOM 12919 O O . THR B 1 718 ? -4.883 24.25 -6.77 1 95.25 718 THR B O 1
ATOM 12922 N N . TYR B 1 719 ? -3.002 24.234 -5.789 1 95.38 719 TYR B N 1
ATOM 12923 C CA . TYR B 1 719 ? -2.602 22.938 -6.316 1 95.38 719 TYR B CA 1
ATOM 12924 C C . TYR B 1 719 ? -3.395 21.812 -5.656 1 95.38 719 TYR B C 1
ATOM 12926 O O . TYR B 1 719 ? -3.537 20.734 -6.227 1 95.38 719 TYR B O 1
ATOM 12934 N N . GLY B 1 720 ? -4.023 22.016 -4.453 1 95.25 720 GLY B N 1
ATOM 12935 C CA . GLY B 1 720 ? -4.637 20.938 -3.691 1 95.25 720 GLY B CA 1
ATOM 12936 C C . GLY B 1 720 ? -3.648 20.172 -2.834 1 95.25 720 GLY B C 1
ATOM 12937 O O . GLY B 1 720 ? -2.521 20.625 -2.621 1 95.25 720 GLY B O 1
ATOM 12938 N N . PRO B 1 721 ? -4.09 18.938 -2.275 1 97.38 721 PRO B N 1
ATOM 12939 C CA . PRO B 1 721 ? -5.43 18.375 -2.441 1 97.38 721 PRO B CA 1
ATOM 12940 C C . PRO B 1 721 ? -6.48 19.094 -1.594 1 97.38 721 PRO B C 1
ATOM 12942 O O . PRO B 1 721 ? -6.383 20.297 -1.37 1 97.38 721 PRO B O 1
ATOM 12945 N N . ALA B 1 722 ? -7.547 18.391 -1.105 1 97.62 722 ALA B N 1
ATOM 12946 C CA . ALA B 1 722 ? -8.688 19.016 -0.449 1 97.62 722 ALA B CA 1
ATOM 12947 C C . ALA B 1 722 ? -8.25 19.797 0.787 1 97.62 722 ALA B C 1
ATOM 12949 O O . ALA B 1 722 ? -8.805 20.859 1.087 1 97.62 722 ALA B O 1
ATOM 12950 N N . ASN B 1 723 ? -7.262 19.344 1.488 1 96.19 723 ASN B N 1
ATOM 12951 C CA . ASN B 1 723 ? -6.84 19.953 2.748 1 96.19 723 ASN B CA 1
ATOM 12952 C C . ASN B 1 723 ? -6.254 21.344 2.533 1 96.19 723 ASN B C 1
ATOM 12954 O O . ASN B 1 723 ? -6.145 22.125 3.477 1 96.19 723 ASN B O 1
ATOM 12958 N N . LEU B 1 724 ? -5.875 21.703 1.282 1 96.69 724 LEU B N 1
ATOM 12959 C CA . LEU B 1 724 ? -5.305 23.016 0.99 1 96.69 724 LEU B CA 1
ATOM 12960 C C . LEU B 1 724 ? -6.324 24.109 1.242 1 96.69 724 LEU B C 1
ATOM 12962 O O . LEU B 1 724 ? -5.957 25.281 1.377 1 96.69 724 LEU B O 1
ATOM 12966 N N . ILE B 1 725 ? -7.582 23.766 1.333 1 97.12 725 ILE B N 1
ATOM 12967 C CA . ILE B 1 725 ? -8.656 24.734 1.576 1 97.12 725 ILE B CA 1
ATOM 12968 C C . ILE B 1 725 ? -8.406 25.453 2.896 1 97.12 725 ILE B C 1
ATOM 12970 O O . ILE B 1 725 ? -8.836 26.594 3.072 1 97.12 725 ILE B O 1
ATOM 12974 N N . PHE B 1 726 ? -7.605 24.859 3.828 1 96.31 726 PHE B N 1
ATOM 12975 C CA . PHE B 1 726 ? -7.395 25.406 5.164 1 96.31 726 PHE B CA 1
ATOM 12976 C C . PHE B 1 726 ? -6.156 26.297 5.203 1 96.31 726 PHE B C 1
ATOM 12978 O O . PHE B 1 726 ? -5.844 26.891 6.234 1 96.31 726 PHE B O 1
ATOM 12985 N N . SER B 1 727 ? -5.473 26.422 4.094 1 93.38 727 SER B N 1
ATOM 12986 C CA . SER B 1 727 ? -4.219 27.172 4.055 1 93.38 727 SER B CA 1
ATOM 12987 C C . SER B 1 727 ? -4.469 28.672 3.961 1 93.38 727 SER B C 1
ATOM 12989 O O . SER B 1 727 ? -3.531 29.469 4.02 1 93.38 727 SER B O 1
ATOM 12991 N N . HIS B 1 728 ? -5.719 29.031 3.795 1 94.75 728 HIS B N 1
ATOM 12992 C CA . HIS B 1 728 ? -6.168 30.406 3.721 1 94.75 728 HIS B CA 1
ATOM 12993 C C . HIS B 1 728 ? -7.5 30.594 4.438 1 94.75 728 HIS B C 1
ATOM 12995 O O . HIS B 1 728 ? -8.281 29.656 4.57 1 94.75 728 HIS B O 1
ATOM 13001 N N . PRO B 1 729 ? -7.723 31.875 4.973 1 94.69 729 PRO B N 1
ATOM 13002 C CA . PRO B 1 729 ? -9.047 32.062 5.562 1 94.69 729 PRO B CA 1
ATOM 13003 C C . PRO B 1 729 ? -10.18 31.672 4.621 1 94.69 729 PRO B C 1
ATOM 13005 O O . PRO B 1 729 ? -10.109 31.922 3.416 1 94.69 729 PRO B O 1
ATOM 13008 N N . PHE B 1 730 ? -11.148 31.047 5.191 1 96.81 730 PHE B N 1
ATOM 13009 C CA . PHE B 1 730 ? -12.234 30.609 4.328 1 96.81 730 PHE B CA 1
ATOM 13010 C C . PHE B 1 730 ? -13.586 30.953 4.949 1 96.81 730 PHE B C 1
ATOM 13012 O O . PHE B 1 730 ? -13.664 31.297 6.129 1 96.81 730 PHE B O 1
ATOM 13019 N N . ARG B 1 731 ? -14.664 30.953 4.129 1 96.25 731 ARG B N 1
ATOM 13020 C CA . ARG B 1 731 ? -16.062 31.109 4.523 1 96.25 731 ARG B CA 1
ATOM 13021 C C . ARG B 1 731 ? -16.875 29.875 4.148 1 96.25 731 ARG B C 1
ATOM 13023 O O . ARG B 1 731 ? -16.547 29.172 3.182 1 96.25 731 ARG B O 1
ATOM 13030 N N . ILE B 1 732 ? -17.828 29.578 4.957 1 97.56 732 ILE B N 1
ATOM 13031 C CA . ILE B 1 732 ? -18.781 28.531 4.633 1 97.56 732 ILE B CA 1
ATOM 13032 C C . ILE B 1 732 ? -20.016 29.125 3.973 1 97.56 732 ILE B C 1
ATOM 13034 O O . ILE B 1 732 ? -20.688 29.984 4.555 1 97.56 732 ILE B O 1
ATOM 13038 N N . VAL B 1 733 ? -20.344 28.672 2.791 1 97.5 733 VAL B N 1
ATOM 13039 C CA . VAL B 1 733 ? -21.438 29.25 2.016 1 97.5 733 VAL B CA 1
ATOM 13040 C C . VAL B 1 733 ? -22.625 28.297 2.023 1 97.5 733 VAL B C 1
ATOM 13042 O O . VAL B 1 733 ? -22.531 27.172 1.535 1 97.5 733 VAL B O 1
ATOM 13045 N N . ILE B 1 734 ? -23.703 28.734 2.537 1 95.81 734 ILE B N 1
ATOM 13046 C CA . ILE B 1 734 ? -24.922 27.938 2.57 1 95.81 734 ILE B CA 1
ATOM 13047 C C . ILE B 1 734 ? -26 28.594 1.71 1 95.81 734 ILE B C 1
ATOM 13049 O O . ILE B 1 734 ? -25.938 29.797 1.438 1 95.81 734 ILE B O 1
ATOM 13053 N N . PRO B 1 735 ? -26.969 27.797 1.247 1 95.31 735 PRO B N 1
ATOM 13054 C CA . PRO B 1 735 ? -28.062 28.375 0.478 1 95.31 735 PRO B CA 1
ATOM 13055 C C . PRO B 1 735 ? -28.875 29.391 1.276 1 95.31 735 PRO B C 1
ATOM 13057 O O . PRO B 1 735 ? -29.016 29.266 2.496 1 95.31 735 PRO B O 1
ATOM 13060 N N . SER B 1 736 ? -29.328 30.312 0.47 1 90 736 SER B N 1
ATOM 13061 C CA . SER B 1 736 ? -30.219 31.297 1.08 1 90 736 SER B CA 1
ATOM 13062 C C . SER B 1 736 ? -31.609 30.703 1.318 1 90 736 SER B C 1
ATOM 13064 O O . SER B 1 736 ? -31.875 29.547 0.961 1 90 736 SER B O 1
ATOM 13066 N N . GLU B 1 737 ? -32.531 31.406 1.818 1 74.38 737 GLU B N 1
ATOM 13067 C CA . GLU B 1 737 ? -33.875 30.953 2.25 1 74.38 737 GLU B CA 1
ATOM 13068 C C . GLU B 1 737 ? -34.688 30.422 1.075 1 74.38 737 GLU B C 1
ATOM 13070 O O . GLU B 1 737 ? -34.375 30.719 -0.082 1 74.38 737 GLU B O 1
ATOM 13075 N N . GLY B 1 738 ? -35.5 29.484 1.239 1 74.44 738 GLY B N 1
ATOM 13076 C CA . GLY B 1 738 ? -36.438 28.969 0.252 1 74.44 738 GLY B CA 1
ATOM 13077 C C . GLY B 1 738 ? -36.031 27.609 -0.291 1 74.44 738 GLY B C 1
ATOM 13078 O O . GLY B 1 738 ? -36.531 27.188 -1.349 1 74.44 738 GLY B O 1
ATOM 13079 N N . VAL B 1 739 ? -35.094 26.984 0.436 1 82.62 739 VAL B N 1
ATOM 13080 C CA . VAL B 1 739 ? -34.719 25.656 -0.044 1 82.62 739 VAL B CA 1
ATOM 13081 C C . VAL B 1 739 ? -35.156 24.594 0.955 1 82.62 739 VAL B C 1
ATOM 13083 O O . VAL B 1 739 ? -35.281 24.875 2.146 1 82.62 739 VAL B O 1
ATOM 13086 N N . GLU B 1 740 ? -35.594 23.422 0.49 1 75.88 740 GLU B N 1
ATOM 13087 C CA . GLU B 1 740 ? -36.156 22.344 1.281 1 75.88 740 GLU B CA 1
ATOM 13088 C C . GLU B 1 740 ? -35.188 21.875 2.357 1 75.88 740 GLU B C 1
ATOM 13090 O O . GLU B 1 740 ? -35.594 21.625 3.496 1 75.88 740 GLU B O 1
ATOM 13095 N N . ASN B 1 741 ? -33.906 21.734 2.176 1 83 741 ASN B N 1
ATOM 13096 C CA . ASN B 1 741 ? -32.969 21.141 3.1 1 83 741 ASN B CA 1
ATOM 13097 C C . ASN B 1 741 ? -32.094 22.203 3.783 1 83 741 ASN B C 1
ATOM 13099 O O . ASN B 1 741 ? -30.938 21.953 4.094 1 83 741 ASN B O 1
ATOM 13103 N N . LEU B 1 742 ? -32.719 23.297 4.125 1 87.81 742 LEU B N 1
ATOM 13104 C CA . LEU B 1 742 ? -31.938 24.406 4.68 1 87.81 742 LEU B CA 1
ATOM 13105 C C . LEU B 1 742 ? -31.391 24.062 6.062 1 87.81 742 LEU B C 1
ATOM 13107 O O . LEU B 1 742 ? -30.281 24.438 6.41 1 87.81 742 LEU B O 1
ATOM 13111 N N . LYS B 1 743 ? -32.188 23.344 6.855 1 86.31 743 LYS B N 1
ATOM 13112 C CA . LYS B 1 743 ? -31.75 22.922 8.188 1 86.31 743 LYS B CA 1
ATOM 13113 C C . LYS B 1 743 ? -30.5 22.062 8.109 1 86.31 743 LYS B C 1
ATOM 13115 O O . LYS B 1 743 ? -29.594 22.203 8.93 1 86.31 743 LYS B O 1
ATOM 13120 N N . LEU B 1 744 ? -30.469 21.203 7.172 1 91.31 744 LEU B N 1
ATOM 13121 C CA . LEU B 1 744 ? -29.312 20.312 7.004 1 91.31 744 LEU B CA 1
ATOM 13122 C C . LEU B 1 744 ? -28.078 21.125 6.637 1 91.31 744 LEU B C 1
ATOM 13124 O O . LEU B 1 744 ? -26.984 20.828 7.125 1 91.31 744 LEU B O 1
ATOM 13128 N N . TYR B 1 745 ? -28.234 22.062 5.758 1 94.12 745 TYR B N 1
ATOM 13129 C CA . TYR B 1 745 ? -27.094 22.891 5.367 1 94.12 745 TYR B CA 1
ATOM 13130 C C . TYR B 1 745 ? -26.516 23.641 6.57 1 94.12 745 TYR B C 1
ATOM 13132 O O . TYR B 1 745 ? -25.297 23.75 6.707 1 94.12 745 TYR B O 1
ATOM 13140 N N . TYR B 1 746 ? -27.391 24.078 7.438 1 90.19 746 TYR B N 1
ATOM 13141 C CA . TYR B 1 746 ? -26.938 24.75 8.648 1 90.19 746 TYR B CA 1
ATOM 13142 C C . TYR B 1 746 ? -26.203 23.781 9.562 1 90.19 746 TYR B C 1
ATOM 13144 O O . TYR B 1 746 ? -25.172 24.125 10.148 1 90.19 746 TYR B O 1
ATOM 13152 N N . HIS B 1 747 ? -26.75 22.594 9.703 1 90.94 747 HIS B N 1
ATOM 13153 C CA . HIS B 1 747 ? -26.094 21.578 10.523 1 90.94 747 HIS B CA 1
ATOM 13154 C C . HIS B 1 747 ? -24.703 21.25 10.008 1 90.94 747 HIS B C 1
ATOM 13156 O O . HIS B 1 747 ? -23.766 21.094 10.797 1 90.94 747 HIS B O 1
ATOM 13162 N N . LEU B 1 748 ? -24.594 21.141 8.719 1 94.19 748 LEU B N 1
ATOM 13163 C CA . LEU B 1 748 ? -23.297 20.828 8.117 1 94.19 748 LEU B CA 1
ATOM 13164 C C . LEU B 1 748 ? -22.328 22 8.273 1 94.19 748 LEU B C 1
ATOM 13166 O O . LEU B 1 748 ? -21.141 21.781 8.516 1 94.19 748 LEU B O 1
ATOM 13170 N N . ALA B 1 749 ? -22.812 23.219 8.102 1 94.94 749 ALA B N 1
ATOM 13171 C CA . ALA B 1 749 ? -21.969 24.391 8.312 1 94.94 749 ALA B CA 1
ATOM 13172 C C . ALA B 1 749 ? -21.453 24.438 9.742 1 94.94 749 ALA B C 1
ATOM 13174 O O . ALA B 1 749 ? -20.297 24.781 9.977 1 94.94 749 ALA B O 1
ATOM 13175 N N . GLN B 1 750 ? -22.328 24.156 10.688 1 91.44 750 GLN B N 1
ATOM 13176 C CA . GLN B 1 750 ? -21.938 24.094 12.094 1 91.44 750 GLN B CA 1
ATOM 13177 C C . GLN B 1 750 ? -20.844 23.047 12.305 1 91.44 750 GLN B C 1
ATOM 13179 O O . GLN B 1 750 ? -19.875 23.297 13.031 1 91.44 750 GLN B O 1
ATOM 13184 N N . HIS B 1 751 ? -21.047 21.922 11.711 1 92.56 751 HIS B N 1
ATOM 13185 C CA . HIS B 1 751 ? -20.062 20.844 11.805 1 92.56 751 HIS B CA 1
ATOM 13186 C C . HIS B 1 751 ? -18.703 21.297 11.289 1 92.56 751 HIS B C 1
ATOM 13188 O O . HIS B 1 751 ? -17.672 21.062 11.938 1 92.56 751 HIS B O 1
ATOM 13194 N N . ILE B 1 752 ? -18.703 21.922 10.18 1 96.31 752 ILE B N 1
ATOM 13195 C CA . ILE B 1 752 ? -17.453 22.375 9.562 1 96.31 752 ILE B CA 1
ATOM 13196 C C . ILE B 1 752 ? -16.781 23.422 10.445 1 96.31 752 ILE B C 1
ATOM 13198 O O . ILE B 1 752 ? -15.586 23.344 10.703 1 96.31 752 ILE B O 1
ATOM 13202 N N . ALA B 1 753 ? -17.562 24.375 10.922 1 95.31 753 ALA B N 1
ATOM 13203 C CA . ALA B 1 753 ? -17.031 25.438 11.773 1 95.31 753 ALA B CA 1
ATOM 13204 C C . ALA B 1 753 ? -16.469 24.859 13.078 1 95.31 753 ALA B C 1
ATOM 13206 O O . ALA B 1 753 ? -15.383 25.25 13.516 1 95.31 753 ALA B O 1
ATOM 13207 N N . SER B 1 754 ? -17.234 23.969 13.695 1 94.12 754 SER B N 1
ATOM 13208 C CA . SER B 1 754 ? -16.812 23.359 14.953 1 94.12 754 SER B CA 1
ATOM 13209 C C . SER B 1 754 ? -15.555 22.516 14.758 1 94.12 754 SER B C 1
ATOM 13211 O O . SER B 1 754 ? -14.664 22.531 15.609 1 94.12 754 SER B O 1
ATOM 13213 N N . SER B 1 755 ? -15.523 21.797 13.688 1 95.69 755 SER B N 1
ATOM 13214 C CA . SER B 1 755 ? -14.359 20.969 13.406 1 95.69 755 SER B CA 1
ATOM 13215 C C . SER B 1 755 ? -13.109 21.828 13.195 1 95.69 755 SER B C 1
ATOM 13217 O O . SER B 1 755 ? -12.031 21.484 13.672 1 95.69 755 SER B O 1
ATOM 13219 N N . TRP B 1 756 ? -13.281 22.906 12.453 1 96.69 756 TRP B N 1
ATOM 13220 C CA . TRP B 1 756 ? -12.148 23.781 12.188 1 96.69 756 TRP B CA 1
ATOM 13221 C C . TRP B 1 756 ? -11.633 24.406 13.477 1 96.69 756 TRP B C 1
ATOM 13223 O O . TRP B 1 756 ? -10.422 24.562 13.656 1 96.69 756 TRP B O 1
ATOM 13233 N N . TYR B 1 757 ? -12.547 24.797 14.352 1 96.44 757 TYR B N 1
ATOM 13234 C CA . TYR B 1 757 ? -12.102 25.328 15.633 1 96.44 757 TYR B CA 1
ATOM 13235 C C . TYR B 1 757 ? -11.43 24.25 16.469 1 96.44 757 TYR B C 1
ATOM 13237 O O . TYR B 1 757 ? -10.352 24.469 17.031 1 96.44 757 TYR B O 1
ATOM 13245 N N . LEU B 1 758 ? -12.055 23.141 16.562 1 96.31 758 LEU B N 1
ATOM 13246 C CA . LEU B 1 758 ? -11.586 22.062 17.422 1 96.31 758 LEU B CA 1
ATOM 13247 C C . LEU B 1 758 ? -10.188 21.625 17.016 1 96.31 758 LEU B C 1
ATOM 13249 O O . LEU B 1 758 ? -9.289 21.516 17.859 1 96.31 758 LEU B O 1
ATOM 13253 N N . PHE B 1 759 ? -9.992 21.438 15.781 1 96.06 759 PHE B N 1
ATOM 13254 C CA . PHE B 1 759 ? -8.742 20.828 15.344 1 96.06 759 PHE B CA 1
ATOM 13255 C C . PHE B 1 759 ? -7.738 21.906 14.93 1 96.06 759 PHE B C 1
ATOM 13257 O O . PHE B 1 759 ? -6.527 21.672 14.961 1 96.06 759 PHE B O 1
ATOM 13264 N N . GLY B 1 760 ? -8.203 23.078 14.539 1 95.44 760 GLY B N 1
ATOM 13265 C CA . GLY B 1 760 ? -7.301 24.078 13.992 1 95.44 760 GLY B CA 1
ATOM 13266 C C . GLY B 1 760 ? -7.293 25.375 14.781 1 95.44 760 GLY B C 1
ATOM 13267 O O . GLY B 1 760 ? -6.504 26.281 14.5 1 95.44 760 GLY B O 1
ATOM 13268 N N . LEU B 1 761 ? -8.156 25.5 15.789 1 96.31 761 LEU B N 1
ATOM 13269 C CA . LEU B 1 761 ? -8.344 26.75 16.516 1 96.31 761 LEU B CA 1
ATOM 13270 C C . LEU B 1 761 ? -8.531 27.906 15.531 1 96.31 761 LEU B C 1
ATOM 13272 O O . LEU B 1 761 ? -7.902 28.969 15.68 1 96.31 761 LEU B O 1
ATOM 13276 N N . GLY B 1 762 ? -9.344 27.609 14.516 1 94.38 762 GLY B N 1
ATOM 13277 C CA . GLY B 1 762 ? -9.578 28.594 13.469 1 94.38 762 GLY B CA 1
ATOM 13278 C C . GLY B 1 762 ? -10.93 29.266 13.578 1 94.38 762 GLY B C 1
ATOM 13279 O O . GLY B 1 762 ? -11.781 28.844 14.359 1 94.38 762 GLY B O 1
ATOM 13280 N N . SER B 1 763 ? -11.008 30.344 12.844 1 91.81 763 SER B N 1
ATOM 13281 C CA . SER B 1 763 ? -12.242 31.125 12.781 1 91.81 763 SER B CA 1
ATOM 13282 C C . SER B 1 763 ? -12.789 31.172 11.359 1 91.81 763 SER B C 1
ATOM 13284 O O . SER B 1 763 ? -12.031 31.234 10.398 1 91.81 763 SER B O 1
ATOM 13286 N N . THR B 1 764 ? -14.047 31.016 11.312 1 93.44 764 THR B N 1
ATOM 13287 C CA . THR B 1 764 ? -14.703 31.141 10.016 1 93.44 764 THR B CA 1
ATOM 13288 C C . THR B 1 764 ? -16.109 31.719 10.172 1 93.44 764 THR B C 1
ATOM 13290 O O . THR B 1 764 ? -16.578 31.922 11.289 1 93.44 764 THR B O 1
ATOM 13293 N N . GLN B 1 765 ? -16.672 32.188 9.062 1 91.5 765 GLN B N 1
ATOM 13294 C CA . GLN B 1 765 ? -18.031 32.719 9.023 1 91.5 765 GLN B CA 1
ATOM 13295 C C . GLN B 1 765 ? -18.938 31.875 8.125 1 91.5 765 GLN B C 1
ATOM 13297 O O . GLN B 1 765 ? -18.484 31.328 7.121 1 91.5 765 GLN B O 1
ATOM 13302 N N . ILE B 1 766 ? -20.156 31.719 8.578 1 93.12 766 ILE B N 1
ATOM 13303 C CA . ILE B 1 766 ? -21.203 31.125 7.754 1 93.12 766 ILE B CA 1
ATOM 13304 C C . ILE B 1 766 ? -21.969 32.219 7.023 1 93.12 766 ILE B C 1
ATOM 13306 O O . ILE B 1 766 ? -22.562 33.094 7.66 1 93.12 766 ILE B O 1
ATOM 13310 N N . ILE B 1 767 ? -21.969 32.219 5.727 1 92.25 767 ILE B N 1
ATOM 13311 C CA . ILE B 1 767 ? -22.625 33.25 4.949 1 92.25 767 ILE B CA 1
ATOM 13312 C C . ILE B 1 767 ? -23.594 32.625 3.947 1 92.25 767 ILE B C 1
ATOM 13314 O O . ILE B 1 767 ? -23.484 31.438 3.645 1 92.25 767 ILE B O 1
ATOM 13318 N N . HIS B 1 768 ? -24.5 33.438 3.473 1 93.25 768 HIS B N 1
ATOM 13319 C CA . HIS B 1 768 ? -25.453 32.969 2.48 1 93.25 768 HIS B CA 1
ATOM 13320 C C . HIS B 1 768 ? -24.906 33.125 1.066 1 93.25 768 HIS B C 1
ATOM 13322 O O . HIS B 1 768 ? -24.062 34 0.816 1 93.25 768 HIS B O 1
ATOM 13328 N N . ASP B 1 769 ? -25.359 32.25 0.202 1 95.19 769 ASP B N 1
ATOM 13329 C CA . ASP B 1 769 ? -24.906 32.219 -1.185 1 95.19 769 ASP B CA 1
ATOM 13330 C C . ASP B 1 769 ? -25.156 33.562 -1.876 1 95.19 769 ASP B C 1
ATOM 13332 O O . ASP B 1 769 ? -24.344 34 -2.695 1 95.19 769 ASP B O 1
ATOM 13336 N N . VAL B 1 770 ? -26.172 34.312 -1.501 1 92.25 770 VAL B N 1
ATOM 13337 C CA . VAL B 1 770 ? -26.531 35.562 -2.117 1 92.25 770 VAL B CA 1
ATOM 13338 C C . VAL B 1 770 ? -25.5 36.625 -1.741 1 92.25 770 VAL B C 1
ATOM 13340 O O . VAL B 1 770 ? -25.328 37.625 -2.459 1 92.25 770 VAL B O 1
ATOM 13343 N N . ASP B 1 771 ? -24.812 36.375 -0.648 1 89.94 771 ASP B N 1
ATOM 13344 C CA . ASP B 1 771 ? -23.859 37.375 -0.154 1 89.94 771 ASP B CA 1
ATOM 13345 C C . ASP B 1 771 ? -22.469 37.156 -0.758 1 89.94 771 ASP B C 1
ATOM 13347 O O . ASP B 1 771 ? -21.547 37.938 -0.519 1 89.94 771 ASP B O 1
ATOM 13351 N N . VAL B 1 772 ? -22.281 36.125 -1.494 1 94.56 772 VAL B N 1
ATOM 13352 C CA . VAL B 1 772 ? -20.984 35.812 -2.092 1 94.56 772 VAL B CA 1
ATOM 13353 C C . VAL B 1 772 ? -20.828 36.562 -3.408 1 94.56 772 VAL B C 1
ATOM 13355 O O . VAL B 1 772 ? -21.047 36 -4.484 1 94.56 772 VAL B O 1
ATOM 13358 N N . LEU B 1 773 ? -20.328 37.719 -3.285 1 89.81 773 LEU B N 1
ATOM 13359 C CA . LEU B 1 773 ? -19.953 38.5 -4.457 1 89.81 773 LEU B CA 1
ATOM 13360 C C . LEU B 1 773 ? -18.5 38.219 -4.855 1 89.81 773 LEU B C 1
ATOM 13362 O O . LEU B 1 773 ? -17.812 37.438 -4.195 1 89.81 773 LEU B O 1
ATOM 13366 N N . ASP B 1 774 ? -18.062 38.844 -5.875 1 87.56 774 ASP B N 1
ATOM 13367 C CA . ASP B 1 774 ? -16.719 38.594 -6.395 1 87.56 774 ASP B CA 1
ATOM 13368 C C . ASP B 1 774 ? -15.648 39 -5.375 1 87.56 774 ASP B C 1
ATOM 13370 O O . ASP B 1 774 ? -14.594 38.375 -5.293 1 87.56 774 ASP B O 1
ATOM 13374 N N . GLY B 1 775 ? -15.969 39.969 -4.668 1 88.12 775 GLY B N 1
ATOM 13375 C CA . GLY B 1 775 ? -15.031 40.406 -3.643 1 88.12 775 GLY B CA 1
ATOM 13376 C C . GLY B 1 775 ? -14.805 39.375 -2.566 1 88.12 775 GLY B C 1
ATOM 13377 O O . GLY B 1 775 ? -13.672 39.188 -2.115 1 88.12 775 GLY B O 1
ATOM 13378 N N . VAL B 1 776 ? -15.852 38.688 -2.148 1 90.38 776 VAL B N 1
ATOM 13379 C CA . VAL B 1 776 ? -15.75 37.625 -1.135 1 90.38 776 VAL B CA 1
ATOM 13380 C C . VAL B 1 776 ? -14.961 36.438 -1.688 1 90.38 776 VAL B C 1
ATOM 13382 O O . VAL B 1 776 ? -14.086 35.906 -1.006 1 90.38 776 VAL B O 1
ATOM 13385 N N . ALA B 1 777 ? -15.242 36.125 -2.92 1 91.81 777 ALA B N 1
ATOM 13386 C CA . ALA B 1 777 ? -14.578 35 -3.553 1 91.81 777 ALA B CA 1
ATOM 13387 C C . ALA B 1 777 ? -13.117 35.312 -3.857 1 91.81 777 ALA B C 1
ATOM 13389 O O . ALA B 1 777 ? -12.305 34.406 -4.062 1 91.81 777 ALA B O 1
ATOM 13390 N N . ALA B 1 778 ? -12.758 36.562 -3.932 1 92.19 778 ALA B N 1
ATOM 13391 C CA . ALA B 1 778 ? -11.383 36.969 -4.172 1 92.19 778 ALA B CA 1
ATOM 13392 C C . ALA B 1 778 ? -10.594 37 -2.865 1 92.19 778 ALA B C 1
ATOM 13394 O O . ALA B 1 778 ? -9.367 36.875 -2.865 1 92.19 778 ALA B O 1
ATOM 13395 N N . MET B 1 779 ? -11.297 37.188 -1.835 1 91.88 779 MET B N 1
ATOM 13396 C CA . MET B 1 779 ? -10.617 37.406 -0.561 1 91.88 779 MET B CA 1
ATOM 13397 C C . MET B 1 779 ? -10.469 36.094 0.216 1 91.88 779 MET B C 1
ATOM 13399 O O . MET B 1 779 ? -9.523 35.938 0.982 1 91.88 779 MET B O 1
ATOM 13403 N N . PHE B 1 780 ? -11.453 35.219 0.064 1 95.25 780 PHE B N 1
ATOM 13404 C CA . PHE B 1 780 ? -11.5 34.031 0.917 1 95.25 780 PHE B CA 1
ATOM 13405 C C . PHE B 1 780 ? -11.555 32.75 0.078 1 95.25 780 PHE B C 1
ATOM 13407 O O . PHE B 1 780 ? -12.07 32.781 -1.042 1 95.25 780 PHE B O 1
ATOM 13414 N N . ASN B 1 781 ? -10.922 31.672 0.548 1 97.12 781 ASN B N 1
ATOM 13415 C CA . ASN B 1 781 ? -11.391 30.375 0.104 1 97.12 781 ASN B CA 1
ATOM 13416 C C . ASN B 1 781 ? -12.852 30.141 0.495 1 97.12 781 ASN B C 1
ATOM 13418 O O . ASN B 1 781 ? -13.359 30.781 1.417 1 97.12 781 ASN B O 1
ATOM 13422 N N . LEU B 1 782 ? -13.531 29.312 -0.24 1 97.88 782 LEU B N 1
ATOM 13423 C CA . LEU B 1 782 ? -14.938 29.062 0.053 1 97.88 782 LEU B CA 1
ATOM 13424 C C . LEU B 1 782 ? -15.211 27.578 0.172 1 97.88 782 LEU B C 1
ATOM 13426 O O . LEU B 1 782 ? -14.742 26.781 -0.649 1 97.88 782 LEU B O 1
ATOM 13430 N N . ILE B 1 783 ? -15.859 27.141 1.236 1 98.56 783 ILE B N 1
ATOM 13431 C CA . ILE B 1 783 ? -16.5 25.844 1.302 1 98.56 783 ILE B CA 1
ATOM 13432 C C . ILE B 1 783 ? -17.984 25.969 0.989 1 98.56 783 ILE B C 1
ATOM 13434 O O . ILE B 1 783 ? -18.75 26.531 1.787 1 98.56 783 ILE B O 1
ATOM 13438 N N . VAL B 1 784 ? -18.375 25.469 -0.144 1 98.06 784 VAL B N 1
ATOM 13439 C CA . VAL B 1 784 ? -19.703 25.75 -0.693 1 98.06 784 VAL B CA 1
ATOM 13440 C C . VAL B 1 784 ? -20.578 24.5 -0.565 1 98.06 784 VAL B C 1
ATOM 13442 O O . VAL B 1 784 ? -20.266 23.453 -1.112 1 98.06 784 VAL B O 1
ATOM 13445 N N . LEU B 1 785 ? -21.719 24.672 0.127 1 97.81 785 LEU B N 1
ATOM 13446 C CA . LEU B 1 785 ? -22.609 23.547 0.351 1 97.81 785 LEU B CA 1
ATOM 13447 C C . LEU B 1 785 ? -23.844 23.641 -0.548 1 97.81 785 LEU B C 1
ATOM 13449 O O . LEU B 1 785 ? -24.578 24.625 -0.489 1 97.81 785 LEU B O 1
ATOM 13453 N N . GLY B 1 786 ? -24 22.656 -1.382 1 96.25 786 GLY B N 1
ATOM 13454 C CA . GLY B 1 786 ? -25.203 22.562 -2.197 1 96.25 786 GLY B CA 1
ATOM 13455 C C . GLY B 1 786 ? -24.922 22.688 -3.684 1 96.25 786 GLY B C 1
ATOM 13456 O O . GLY B 1 786 ? -24.031 23.438 -4.098 1 96.25 786 GLY B O 1
ATOM 13457 N N . GLY B 1 787 ? -25.719 21.984 -4.465 1 94.19 787 GLY B N 1
ATOM 13458 C CA . GLY B 1 787 ? -25.656 22.078 -5.914 1 94.19 787 GLY B CA 1
ATOM 13459 C C . GLY B 1 787 ? -26.328 23.328 -6.461 1 94.19 787 GLY B C 1
ATOM 13460 O O . GLY B 1 787 ? -26.812 24.156 -5.695 1 94.19 787 GLY B O 1
ATOM 13461 N N . PRO B 1 788 ? -26.391 23.422 -7.754 1 93.5 788 PRO B N 1
ATOM 13462 C CA . PRO B 1 788 ? -26.922 24.641 -8.383 1 93.5 788 PRO B CA 1
ATOM 13463 C C . PRO B 1 788 ? -28.406 24.875 -8.07 1 93.5 788 PRO B C 1
ATOM 13465 O O . PRO B 1 788 ? -28.875 26.016 -8.102 1 93.5 788 PRO B O 1
ATOM 13468 N N . ASN B 1 789 ? -29.109 23.844 -7.75 1 91.94 789 ASN B N 1
ATOM 13469 C CA . ASN B 1 789 ? -30.531 24 -7.438 1 91.94 789 ASN B CA 1
ATOM 13470 C C . ASN B 1 789 ? -30.734 24.641 -6.07 1 91.94 789 ASN B C 1
ATOM 13472 O O . ASN B 1 789 ? -31.766 25.266 -5.816 1 91.94 789 ASN B O 1
ATOM 13476 N N . ASP B 1 790 ? -29.781 24.484 -5.211 1 94.06 790 ASP B N 1
ATOM 13477 C CA . ASP B 1 790 ? -29.953 24.953 -3.838 1 94.06 790 ASP B CA 1
ATOM 13478 C C . ASP B 1 790 ? -29.094 26.188 -3.562 1 94.06 790 ASP B C 1
ATOM 13480 O O . ASP B 1 790 ? -29.516 27.109 -2.869 1 94.06 790 ASP B O 1
ATOM 13484 N N . ASN B 1 791 ? -27.922 26.203 -4.082 1 95.69 791 ASN B N 1
ATOM 13485 C CA . ASN B 1 791 ? -26.938 27.25 -3.783 1 95.69 791 ASN B CA 1
ATOM 13486 C C . ASN B 1 791 ? -26.703 28.156 -4.988 1 95.69 791 ASN B C 1
ATOM 13488 O O . ASN B 1 791 ? -26.172 27.703 -6.008 1 95.69 791 ASN B O 1
ATOM 13492 N N . MET B 1 792 ? -26.906 29.422 -4.844 1 94.69 792 MET B N 1
ATOM 13493 C CA . MET B 1 792 ? -26.859 30.375 -5.945 1 94.69 792 MET B CA 1
ATOM 13494 C C . MET B 1 792 ? -25.422 30.578 -6.43 1 94.69 792 MET B C 1
ATOM 13496 O O . MET B 1 792 ? -25.203 30.828 -7.613 1 94.69 792 MET B O 1
ATOM 13500 N N . TYR B 1 793 ? -24.484 30.547 -5.508 1 95.44 793 TYR B N 1
ATOM 13501 C CA . TYR B 1 793 ? -23.094 30.672 -5.922 1 95.44 793 TYR B CA 1
ATOM 13502 C C . TYR B 1 793 ? -22.672 29.484 -6.781 1 95.44 793 TYR B C 1
ATOM 13504 O O . TYR B 1 793 ? -21.984 29.656 -7.797 1 95.44 793 TYR B O 1
ATOM 13512 N N . THR B 1 794 ? -23.078 28.281 -6.371 1 95.5 794 THR B N 1
ATOM 13513 C CA . THR B 1 794 ? -22.797 27.094 -7.184 1 95.5 794 THR B CA 1
ATOM 13514 C C . THR B 1 794 ? -23.438 27.234 -8.562 1 95.5 794 THR B C 1
ATOM 13516 O O . THR B 1 794 ? -22.828 26.875 -9.57 1 95.5 794 THR B O 1
ATOM 13519 N N . ARG B 1 795 ? -24.641 27.703 -8.602 1 93.56 795 ARG B N 1
ATOM 13520 C CA . ARG B 1 795 ? -25.344 27.906 -9.859 1 93.56 795 ARG B CA 1
ATOM 13521 C C . ARG B 1 795 ? -24.594 28.891 -10.758 1 93.56 795 ARG B C 1
ATOM 13523 O O . ARG B 1 795 ? -24.406 28.625 -11.945 1 93.56 795 ARG B O 1
ATOM 13530 N N . ARG B 1 796 ? -24.234 29.938 -10.18 1 93.38 796 ARG B N 1
ATOM 13531 C CA . ARG B 1 796 ? -23.5 30.953 -10.938 1 93.38 796 ARG B CA 1
ATOM 13532 C C . ARG B 1 796 ? -22.188 30.375 -11.492 1 93.38 796 ARG B C 1
ATOM 13534 O O . ARG B 1 796 ? -21.891 30.562 -12.672 1 93.38 796 ARG B O 1
ATOM 13541 N N . ARG B 1 797 ? -21.422 29.734 -10.633 1 93.56 797 ARG B N 1
ATOM 13542 C CA . ARG B 1 797 ? -20.125 29.188 -11.055 1 93.56 797 ARG B CA 1
ATOM 13543 C C . ARG B 1 797 ? -20.312 28.141 -12.141 1 93.56 797 ARG B C 1
ATOM 13545 O O . ARG B 1 797 ? -19.5 28.031 -13.062 1 93.56 797 ARG B O 1
ATOM 13552 N N . SER B 1 798 ? -21.328 27.359 -11.984 1 91.31 798 SER B N 1
ATOM 13553 C CA . SER B 1 798 ? -21.641 26.328 -12.984 1 91.31 798 SER B CA 1
ATOM 13554 C C . SER B 1 798 ? -21.953 26.953 -14.336 1 91.31 798 SER B C 1
ATOM 13556 O O . SER B 1 798 ? -21.547 26.453 -15.383 1 91.31 798 SER B O 1
ATOM 13558 N N . GLN B 1 799 ? -22.641 28.016 -14.375 1 88.25 799 GLN B N 1
ATOM 13559 C CA . GLN B 1 799 ? -23.062 28.688 -15.594 1 88.25 799 GLN B CA 1
ATOM 13560 C C . GLN B 1 799 ? -21.891 29.422 -16.25 1 88.25 799 GLN B C 1
ATOM 13562 O O . GLN B 1 799 ? -21.781 29.469 -17.484 1 88.25 799 GLN B O 1
ATOM 13567 N N . GLU B 1 800 ? -21.047 29.938 -15.383 1 85.88 800 GLU B N 1
ATOM 13568 C CA . GLU B 1 800 ? -19.891 30.672 -15.883 1 85.88 800 GLU B CA 1
ATOM 13569 C C . GLU B 1 800 ? -18.781 29.719 -16.328 1 85.88 800 GLU B C 1
ATOM 13571 O O . GLU B 1 800 ? -17.828 30.141 -16.984 1 85.88 800 GLU B O 1
ATOM 13576 N N . GLY B 1 801 ? -18.906 28.5 -16.016 1 76.25 801 GLY B N 1
ATOM 13577 C CA . GLY B 1 801 ? -17.891 27.516 -16.375 1 76.25 801 GLY B CA 1
ATOM 13578 C C . GLY B 1 801 ? -16.797 27.406 -15.32 1 76.25 801 GLY B C 1
ATOM 13579 O O . GLY B 1 801 ? -15.781 26.75 -15.555 1 76.25 801 GLY B O 1
ATOM 13580 N N . GLY B 1 802 ? -16.969 28.062 -14.273 1 74.81 802 GLY B N 1
ATOM 13581 C CA . GLY B 1 802 ? -15.953 28.062 -13.227 1 74.81 802 GLY B CA 1
ATOM 13582 C C . GLY B 1 802 ? -15.93 26.766 -12.422 1 74.81 802 GLY B C 1
ATOM 13583 O O . GLY B 1 802 ? -14.938 26.469 -11.758 1 74.81 802 GLY B O 1
ATOM 13584 N N . SER B 1 803 ? -16.922 26.109 -12.336 1 75 803 SER B N 1
ATOM 13585 C CA . SER B 1 803 ? -17 24.797 -11.695 1 75 803 SER B CA 1
ATOM 13586 C C . SER B 1 803 ? -17.266 23.703 -12.719 1 75 803 SER B C 1
ATOM 13588 O O . SER B 1 803 ? -18.016 22.766 -12.438 1 75 803 SER B O 1
ATOM 13590 N N . ARG B 1 804 ? -16.641 23.828 -13.773 1 78.31 804 ARG B N 1
ATOM 13591 C CA . ARG B 1 804 ? -16.953 22.969 -14.906 1 78.31 804 ARG B CA 1
ATOM 13592 C C . ARG B 1 804 ? -16.297 21.594 -14.742 1 78.31 804 ARG B C 1
ATOM 13594 O O . ARG B 1 804 ? -16.516 20.703 -15.562 1 78.31 804 ARG B O 1
ATOM 13601 N N . GLN B 1 805 ? -15.547 21.516 -13.703 1 86.19 805 GLN B N 1
ATOM 13602 C CA . GLN B 1 805 ? -14.82 20.25 -13.539 1 86.19 805 GLN B CA 1
ATOM 13603 C C . GLN B 1 805 ? -15.773 19.078 -13.383 1 86.19 805 GLN B C 1
ATOM 13605 O O . GLN B 1 805 ? -15.547 18 -13.938 1 86.19 805 GLN B O 1
ATOM 13610 N N . ILE B 1 806 ? -16.828 19.328 -12.57 1 93.06 806 ILE B N 1
ATOM 13611 C CA . ILE B 1 806 ? -17.922 18.375 -12.414 1 93.06 806 ILE B CA 1
ATOM 13612 C C . ILE B 1 806 ? -19.234 19.016 -12.883 1 93.06 806 ILE B C 1
ATOM 13614 O O . ILE B 1 806 ? -19.641 20.062 -12.375 1 93.06 806 ILE B O 1
ATOM 13618 N N . THR B 1 807 ? -19.844 18.391 -13.852 1 94.69 807 THR B N 1
ATOM 13619 C CA . THR B 1 807 ? -21.109 18.891 -14.383 1 94.69 807 THR B CA 1
ATOM 13620 C C . THR B 1 807 ? -22.281 18.406 -13.531 1 94.69 807 THR B C 1
ATOM 13622 O O . THR B 1 807 ? -22.422 17.203 -13.273 1 94.69 807 THR B O 1
ATOM 13625 N N . PHE B 1 808 ? -23.094 19.344 -13.117 1 95.31 808 PHE B N 1
ATOM 13626 C CA . PHE B 1 808 ? -24.312 19 -12.391 1 95.31 808 PHE B CA 1
ATOM 13627 C C . PHE B 1 808 ? -25.438 18.656 -13.359 1 95.31 808 PHE B C 1
ATOM 13629 O O . PHE B 1 808 ? -25.75 19.422 -14.266 1 95.31 808 PHE B O 1
ATOM 13636 N N . LEU B 1 809 ? -26.016 17.562 -13.133 1 94.62 809 LEU B N 1
ATOM 13637 C CA . LEU B 1 809 ? -27.078 17.078 -14.008 1 94.62 809 LEU B CA 1
ATOM 13638 C C . LEU B 1 809 ? -28.438 17.531 -13.5 1 94.62 809 LEU B C 1
ATOM 13640 O O . LEU B 1 809 ? -28.594 17.828 -12.312 1 94.62 809 LEU B O 1
ATOM 13644 N N . PRO B 1 810 ? -29.453 17.5 -14.391 1 91 810 PRO B N 1
ATOM 13645 C CA . PRO B 1 810 ? -30.812 17.875 -13.969 1 91 810 PRO B CA 1
ATOM 13646 C C . PRO B 1 810 ? -31.359 16.984 -12.875 1 91 810 PRO B C 1
ATOM 13648 O O . PRO B 1 810 ? -32.156 17.438 -12.031 1 91 810 PRO B O 1
ATOM 13651 N N . SER B 1 811 ? -30.922 15.82 -12.773 1 89 811 SER B N 1
ATOM 13652 C CA . SER B 1 811 ? -31.359 14.867 -11.758 1 89 811 SER B CA 1
ATOM 13653 C C . SER B 1 811 ? -30.75 15.188 -10.398 1 89 811 SER B C 1
ATOM 13655 O O . SER B 1 811 ? -31.172 14.656 -9.375 1 89 811 SER B O 1
ATOM 13657 N N . GLY B 1 812 ? -29.828 16.078 -10.398 1 89.88 812 GLY B N 1
ATOM 13658 C CA . GLY B 1 812 ? -29.062 16.359 -9.195 1 89.88 812 GLY B CA 1
ATOM 13659 C C . GLY B 1 812 ? -27.75 15.578 -9.125 1 89.88 812 GLY B C 1
ATOM 13660 O O . GLY B 1 812 ? -26.938 15.812 -8.242 1 89.88 812 GLY B O 1
ATOM 13661 N N . GLY B 1 813 ? -27.609 14.688 -10.172 1 94.19 813 GLY B N 1
ATOM 13662 C CA . GLY B 1 813 ? -26.406 13.867 -10.227 1 94.19 813 GLY B CA 1
ATOM 13663 C C . GLY B 1 813 ? -25.219 14.594 -10.812 1 94.19 813 GLY B C 1
ATOM 13664 O O . GLY B 1 813 ? -25.219 15.82 -10.922 1 94.19 813 GLY B O 1
ATOM 13665 N N . PHE B 1 814 ? -24.188 13.828 -11.008 1 96.62 814 PHE B N 1
ATOM 13666 C CA . PHE B 1 814 ? -22.906 14.406 -11.414 1 96.62 814 PHE B CA 1
ATOM 13667 C C . PHE B 1 814 ? -22.391 13.742 -12.688 1 96.62 814 PHE B C 1
ATOM 13669 O O . PHE B 1 814 ? -22.656 12.562 -12.93 1 96.62 814 PHE B O 1
ATOM 13676 N N . LYS B 1 815 ? -21.766 14.5 -13.461 1 96.06 815 LYS B N 1
ATOM 13677 C CA . LYS B 1 815 ? -21.047 13.977 -14.609 1 96.06 815 LYS B CA 1
ATOM 13678 C C . LYS B 1 815 ? -19.578 14.383 -14.562 1 96.06 815 LYS B C 1
ATOM 13680 O O . LYS B 1 815 ? -19.25 15.562 -14.367 1 96.06 815 LYS B O 1
ATOM 13685 N N . LEU B 1 816 ? -18.703 13.523 -14.602 1 96 816 LEU B N 1
ATOM 13686 C CA . LEU B 1 816 ? -17.25 13.727 -14.695 1 96 816 LEU B CA 1
ATOM 13687 C C . LEU B 1 816 ? -16.688 13.016 -15.922 1 96 816 LEU B C 1
ATOM 13689 O O . LEU B 1 816 ? -16.766 11.789 -16.031 1 96 816 LEU B O 1
ATOM 13693 N N . HIS B 1 817 ? -16.078 13.844 -16.766 1 92.69 817 HIS B N 1
ATOM 13694 C CA . HIS B 1 817 ? -15.586 13.32 -18.047 1 92.69 817 HIS B CA 1
ATOM 13695 C C . HIS B 1 817 ? -16.688 12.594 -18.797 1 92.69 817 HIS B C 1
ATOM 13697 O O . HIS B 1 817 ? -17.75 13.156 -19.047 1 92.69 817 HIS B O 1
ATOM 13703 N N . ASP B 1 818 ? -16.641 11.297 -18.969 1 88.62 818 ASP B N 1
ATOM 13704 C CA . ASP B 1 818 ? -17.625 10.594 -19.766 1 88.62 818 ASP B CA 1
ATOM 13705 C C . ASP B 1 818 ? -18.516 9.703 -18.906 1 88.62 818 ASP B C 1
ATOM 13707 O O . ASP B 1 818 ? -19.219 8.836 -19.406 1 88.62 818 ASP B O 1
ATOM 13711 N N . ARG B 1 819 ? -18.516 9.953 -17.578 1 92.56 819 ARG B N 1
ATOM 13712 C CA . ARG B 1 819 ? -19.281 9.117 -16.656 1 92.56 819 ARG B CA 1
ATOM 13713 C C . ARG B 1 819 ? -20.328 9.953 -15.914 1 92.56 819 ARG B C 1
ATOM 13715 O O . ARG B 1 819 ? -20.062 11.094 -15.531 1 92.56 819 ARG B O 1
ATOM 13722 N N . THR B 1 820 ? -21.453 9.328 -15.695 1 93.62 820 THR B N 1
ATOM 13723 C CA . THR B 1 820 ? -22.531 9.969 -14.945 1 93.62 820 THR B CA 1
ATOM 13724 C C . THR B 1 820 ? -22.828 9.195 -13.664 1 93.62 820 THR B C 1
ATOM 13726 O O . THR B 1 820 ? -22.75 7.965 -13.641 1 93.62 820 THR B O 1
ATOM 13729 N N . PHE B 1 821 ? -23.188 9.867 -12.656 1 94 821 PHE B N 1
ATOM 13730 C CA . PHE B 1 821 ? -23.516 9.32 -11.352 1 94 821 PHE B CA 1
ATOM 13731 C C . PHE B 1 821 ? -24.844 9.883 -10.844 1 94 821 PHE B C 1
ATOM 13733 O O . PHE B 1 821 ? -24.891 11.016 -10.359 1 94 821 PHE B O 1
ATOM 13740 N N . GLU B 1 822 ? -25.875 9.125 -10.883 1 92.38 822 GLU B N 1
ATOM 13741 C CA . GLU B 1 822 ? -27.203 9.664 -10.633 1 92.38 822 GLU B CA 1
ATOM 13742 C C . GLU B 1 822 ? -27.953 8.828 -9.609 1 92.38 822 GLU B C 1
ATOM 13744 O O . GLU B 1 822 ? -29.141 9.062 -9.359 1 92.38 822 GLU B O 1
ATOM 13749 N N . ARG B 1 823 ? -27.312 7.926 -8.992 1 86.06 823 ARG B N 1
ATOM 13750 C CA . ARG B 1 823 ? -27.984 7.074 -8.023 1 86.06 823 ARG B CA 1
ATOM 13751 C C . ARG B 1 823 ? -28.266 7.832 -6.727 1 86.06 823 ARG B C 1
ATOM 13753 O O . ARG B 1 823 ? -27.453 8.648 -6.293 1 86.06 823 ARG B O 1
ATOM 13760 N N . PRO B 1 824 ? -29.375 7.473 -6.086 1 87 824 PRO B N 1
ATOM 13761 C CA . PRO B 1 824 ? -29.641 8.086 -4.781 1 87 824 PRO B CA 1
ATOM 13762 C C . PRO B 1 824 ? -28.516 7.848 -3.783 1 87 824 PRO B C 1
ATOM 13764 O O . PRO B 1 824 ? -27.906 6.773 -3.775 1 87 824 PRO B O 1
ATOM 13767 N N . GLY B 1 825 ? -28.219 8.789 -2.949 1 87.19 825 GLY B N 1
ATOM 13768 C CA . GLY B 1 825 ? -27.188 8.688 -1.934 1 87.19 825 GLY B CA 1
ATOM 13769 C C . GLY B 1 825 ? -25.812 9.086 -2.438 1 87.19 825 GLY B C 1
ATOM 13770 O O . GLY B 1 825 ? -24.844 9.047 -1.688 1 87.19 825 GLY B O 1
ATOM 13771 N N . THR B 1 826 ? -25.781 9.578 -3.723 1 92.62 826 THR B N 1
ATOM 13772 C CA . THR B 1 826 ? -24.516 9.969 -4.316 1 92.62 826 THR B CA 1
ATOM 13773 C C . THR B 1 826 ? -24.141 11.391 -3.906 1 92.62 826 THR B C 1
ATOM 13775 O O . THR B 1 826 ? -24.984 12.281 -3.887 1 92.62 826 THR B O 1
ATOM 13778 N N . GLY B 1 827 ? -22.938 11.594 -3.4 1 94.62 827 GLY B N 1
ATOM 13779 C CA . GLY B 1 827 ? -22.391 12.898 -3.055 1 94.62 827 GLY B CA 1
ATOM 13780 C C . GLY B 1 827 ? -21.047 13.18 -3.717 1 94.62 827 GLY B C 1
ATOM 13781 O O . GLY B 1 827 ? -20.359 12.25 -4.145 1 94.62 827 GLY B O 1
ATOM 13782 N N . ALA B 1 828 ? -20.766 14.43 -3.885 1 96.75 828 ALA B N 1
ATOM 13783 C CA . ALA B 1 828 ? -19.5 14.828 -4.492 1 96.75 828 ALA B CA 1
ATOM 13784 C C . ALA B 1 828 ? -18.812 15.922 -3.674 1 96.75 828 ALA B C 1
ATOM 13786 O O . ALA B 1 828 ? -19.484 16.781 -3.094 1 96.75 828 ALA B O 1
ATOM 13787 N N . LEU B 1 829 ? -17.578 15.883 -3.535 1 96.94 829 LEU B N 1
ATOM 13788 C CA . LEU B 1 829 ? -16.672 16.891 -2.998 1 96.94 829 LEU B CA 1
ATOM 13789 C C . LEU B 1 829 ? -15.547 17.188 -3.982 1 96.94 829 LEU B C 1
ATOM 13791 O O . LEU B 1 829 ? -14.875 16.266 -4.465 1 96.94 829 LEU B O 1
ATOM 13795 N N . PHE B 1 830 ? -15.344 18.484 -4.352 1 97.69 830 PHE B N 1
ATOM 13796 C CA . PHE B 1 830 ? -14.258 18.75 -5.281 1 97.69 830 PHE B CA 1
ATOM 13797 C C . PHE B 1 830 ? -13.766 20.188 -5.137 1 97.69 830 PHE B C 1
ATOM 13799 O O . PHE B 1 830 ? -14.531 21.078 -4.77 1 97.69 830 PHE B O 1
ATOM 13806 N N . LEU B 1 831 ? -12.523 20.422 -5.391 1 97.56 831 LEU B N 1
ATOM 13807 C CA . LEU B 1 831 ? -11.906 21.75 -5.449 1 97.56 831 LEU B CA 1
ATOM 13808 C C . LEU B 1 831 ? -12.172 22.422 -6.789 1 97.56 831 LEU B C 1
ATOM 13810 O O . LEU B 1 831 ? -12.25 21.734 -7.82 1 97.56 831 LEU B O 1
ATOM 13814 N N . SER B 1 832 ? -12.32 23.688 -6.773 1 96.25 832 SER B N 1
ATOM 13815 C CA . SER B 1 832 ? -12.43 24.547 -7.953 1 96.25 832 SER B CA 1
ATOM 13816 C C . SER B 1 832 ? -11.773 25.891 -7.719 1 96.25 832 SER B C 1
ATOM 13818 O O . SER B 1 832 ? -11.711 26.375 -6.586 1 96.25 832 SER B O 1
ATOM 13820 N N . PRO B 1 833 ? -11.242 26.438 -8.75 1 94.38 833 PRO B N 1
ATOM 13821 C CA . PRO B 1 833 ? -10.633 27.766 -8.578 1 94.38 833 PRO B CA 1
ATOM 13822 C C . PRO B 1 833 ? -11.664 28.875 -8.422 1 94.38 833 PRO B C 1
ATOM 13824 O O . PRO B 1 833 ? -12.758 28.781 -8.984 1 94.38 833 PRO B O 1
ATOM 13827 N N . SER B 1 834 ? -11.336 29.891 -7.699 1 93.56 834 SER B N 1
ATOM 13828 C CA . SER B 1 834 ? -12.156 31.094 -7.629 1 93.56 834 SER B CA 1
ATOM 13829 C C . SER B 1 834 ? -12.203 31.812 -8.969 1 93.56 834 SER B C 1
ATOM 13831 O O . SER B 1 834 ? -11.406 31.516 -9.867 1 93.56 834 SER B O 1
ATOM 13833 N N . PRO B 1 835 ? -13.102 32.75 -9.117 1 90.81 835 PRO B N 1
ATOM 13834 C CA . PRO B 1 835 ? -13.141 33.5 -10.367 1 90.81 835 PRO B CA 1
ATOM 13835 C C . PRO B 1 835 ? -11.82 34.219 -10.68 1 90.81 835 PRO B C 1
ATOM 13837 O O . PRO B 1 835 ? -11.438 34.344 -11.844 1 90.81 835 PRO B O 1
ATOM 13840 N N . THR B 1 836 ? -11.062 34.594 -9.633 1 88.12 836 THR B N 1
ATOM 13841 C CA . THR B 1 836 ? -9.781 35.281 -9.828 1 88.12 836 THR B CA 1
ATOM 13842 C C . THR B 1 836 ? -8.648 34.281 -9.938 1 88.12 836 THR B C 1
ATOM 13844 O O . THR B 1 836 ? -7.523 34.625 -10.289 1 88.12 836 THR B O 1
ATOM 13847 N N . ARG B 1 837 ? -8.898 33.094 -9.602 1 90.06 837 ARG B N 1
ATOM 13848 C CA . ARG B 1 837 ? -7.977 31.969 -9.688 1 90.06 837 ARG B CA 1
ATOM 13849 C C . ARG B 1 837 ? -6.879 32.094 -8.633 1 90.06 837 ARG B C 1
ATOM 13851 O O . ARG B 1 837 ? -5.859 31.391 -8.711 1 90.06 837 ARG B O 1
ATOM 13858 N N . THR B 1 838 ? -7.023 32.875 -7.641 1 90.69 838 THR B N 1
ATOM 13859 C CA . THR B 1 838 ? -6.043 33.031 -6.574 1 90.69 838 THR B CA 1
ATOM 13860 C C . THR B 1 838 ? -6.512 32.344 -5.297 1 90.69 838 THR B C 1
ATOM 13862 O O . THR B 1 838 ? -5.738 32.188 -4.348 1 90.69 838 THR B O 1
ATOM 13865 N N . ARG B 1 839 ? -7.758 31.953 -5.34 1 94.94 839 ARG B N 1
ATOM 13866 C CA . ARG B 1 839 ? -8.352 31.25 -4.203 1 94.94 839 ARG B CA 1
ATOM 13867 C C . ARG B 1 839 ? -9.008 29.953 -4.637 1 94.94 839 ARG B C 1
ATOM 13869 O O . ARG B 1 839 ? -9.078 29.656 -5.832 1 94.94 839 ARG B O 1
ATOM 13876 N N . LEU B 1 840 ? -9.43 29.219 -3.615 1 96.12 840 LEU B N 1
ATOM 13877 C CA . LEU B 1 840 ? -10.039 27.922 -3.865 1 96.12 840 LEU B CA 1
ATOM 13878 C C . LEU B 1 840 ? -11.477 27.875 -3.354 1 96.12 840 LEU B C 1
ATOM 13880 O O . LEU B 1 840 ? -11.805 28.547 -2.369 1 96.12 840 LEU B O 1
ATOM 13884 N N . GLY B 1 841 ? -12.258 27.188 -4.09 1 96.5 841 GLY B N 1
ATOM 13885 C CA . GLY B 1 841 ? -13.547 26.719 -3.592 1 96.5 841 GLY B CA 1
ATOM 13886 C C . GLY B 1 841 ? -13.609 25.219 -3.418 1 96.5 841 GLY B C 1
ATOM 13887 O O . GLY B 1 841 ? -13.141 24.469 -4.273 1 96.5 841 GLY B O 1
ATOM 13888 N N . LEU B 1 842 ? -14.047 24.75 -2.275 1 97.94 842 LEU B N 1
ATOM 13889 C CA . LEU B 1 842 ? -14.391 23.359 -2.047 1 97.94 842 LEU B CA 1
ATOM 13890 C C . LEU B 1 842 ? -15.898 23.156 -2.121 1 97.94 842 LEU B C 1
ATOM 13892 O O . LEU B 1 842 ? -16.625 23.484 -1.182 1 97.94 842 LEU B O 1
ATOM 13896 N N . PHE B 1 843 ? -16.328 22.578 -3.205 1 97.75 843 PHE B N 1
ATOM 13897 C CA . PHE B 1 843 ? -17.75 22.359 -3.445 1 97.75 843 PHE B CA 1
ATOM 13898 C C . PHE B 1 843 ? -18.203 21.016 -2.914 1 97.75 843 PHE B C 1
ATOM 13900 O O . PHE B 1 843 ? -17.531 20 -3.152 1 97.75 843 PHE B O 1
ATOM 13907 N N . ILE B 1 844 ? -19.281 21 -2.203 1 97.56 844 ILE B N 1
ATOM 13908 C CA . ILE B 1 844 ? -19.891 19.781 -1.649 1 97.56 844 ILE B CA 1
ATOM 13909 C C . ILE B 1 844 ? -21.375 19.734 -2.02 1 97.56 844 ILE B C 1
ATOM 13911 O O . ILE B 1 844 ? -22.125 20.656 -1.688 1 97.56 844 ILE B O 1
ATOM 13915 N N . ALA B 1 845 ? -21.75 18.703 -2.703 1 96.56 845 ALA B N 1
ATOM 13916 C CA . ALA B 1 845 ? -23.125 18.562 -3.152 1 96.56 845 ALA B CA 1
ATOM 13917 C C . ALA B 1 845 ? -23.578 17.109 -3.117 1 96.56 845 ALA B C 1
ATOM 13919 O O . ALA B 1 845 ? -22.734 16.203 -3.084 1 96.56 845 ALA B O 1
ATOM 13920 N N . GLY B 1 846 ? -24.859 16.922 -2.986 1 94.88 846 GLY B N 1
ATOM 13921 C CA . GLY B 1 846 ? -25.469 15.602 -3.033 1 94.88 846 GLY B CA 1
ATOM 13922 C C . GLY B 1 846 ? -26.781 15.578 -3.809 1 94.88 846 GLY B C 1
ATOM 13923 O O . GLY B 1 846 ? -27.5 16.578 -3.838 1 94.88 846 GLY B O 1
ATOM 13924 N N . ILE B 1 847 ? -27 14.398 -4.426 1 93.19 847 ILE B N 1
ATOM 13925 C CA . ILE B 1 847 ? -28.281 14.227 -5.117 1 93.19 847 ILE B CA 1
ATOM 13926 C C . ILE B 1 847 ? -29.422 14.367 -4.121 1 93.19 847 ILE B C 1
ATOM 13928 O O . ILE B 1 847 ? -30.516 14.828 -4.48 1 93.19 847 ILE B O 1
ATOM 13932 N N . ASP B 1 848 ? -29.188 13.945 -2.92 1 91.12 848 ASP B N 1
ATOM 13933 C CA . ASP B 1 848 ? -30.125 14.039 -1.812 1 91.12 848 ASP B CA 1
ATOM 13934 C C . ASP B 1 848 ? -29.406 14.305 -0.494 1 91.12 848 ASP B C 1
ATOM 13936 O O . ASP B 1 848 ? -28.203 14.57 -0.483 1 91.12 848 ASP B O 1
ATOM 13940 N N . ALA B 1 849 ? -30.109 14.344 0.626 1 90 849 ALA B N 1
ATOM 13941 C CA . ALA B 1 849 ? -29.578 14.672 1.94 1 90 849 ALA B CA 1
ATOM 13942 C C . ALA B 1 849 ? -28.484 13.688 2.344 1 90 849 ALA B C 1
ATOM 13944 O O . ALA B 1 849 ? -27.469 14.078 2.934 1 90 849 ALA B O 1
ATOM 13945 N N . ILE B 1 850 ? -28.672 12.422 1.993 1 87.94 850 ILE B N 1
ATOM 13946 C CA . ILE B 1 850 ? -27.719 11.383 2.379 1 87.94 850 ILE B CA 1
ATOM 13947 C C . ILE B 1 850 ? -26.406 11.57 1.627 1 87.94 850 ILE B C 1
ATOM 13949 O O . ILE B 1 850 ? -25.328 11.484 2.217 1 87.94 850 ILE B O 1
ATOM 13953 N N . GLY B 1 851 ? -26.5 11.789 0.298 1 90.56 851 GLY B N 1
ATOM 13954 C CA . GLY B 1 851 ? -25.297 12.047 -0.494 1 90.56 851 GLY B CA 1
ATOM 13955 C C . GLY B 1 851 ? -24.531 13.266 -0.036 1 90.56 851 GLY B C 1
ATOM 13956 O O . GLY B 1 851 ? -23.297 13.258 -0.026 1 90.56 851 GLY B O 1
ATOM 13957 N N . LEU B 1 852 ? -25.281 14.336 0.347 1 92.94 852 LEU B N 1
ATOM 13958 C CA . LEU B 1 852 ? -24.656 15.562 0.826 1 92.94 852 LEU B CA 1
ATOM 13959 C C . LEU B 1 852 ? -23.891 15.312 2.123 1 92.94 852 LEU B C 1
ATOM 13961 O O . LEU B 1 852 ? -22.766 15.781 2.283 1 92.94 852 LEU B O 1
ATOM 13965 N N . GLN B 1 853 ? -24.469 14.602 3.002 1 90.94 853 GLN B N 1
ATOM 13966 C CA . GLN B 1 853 ? -23.844 14.297 4.285 1 90.94 853 GLN B CA 1
ATOM 13967 C C . GLN B 1 853 ? -22.594 13.445 4.102 1 90.94 853 GLN B C 1
ATOM 13969 O O . GLN B 1 853 ? -21.562 13.688 4.742 1 90.94 853 GLN B O 1
ATOM 13974 N N . ARG B 1 854 ? -22.672 12.453 3.215 1 89.75 854 ARG B N 1
ATOM 13975 C CA . ARG B 1 854 ? -21.531 11.586 2.938 1 89.75 854 ARG B CA 1
ATOM 13976 C C . ARG B 1 854 ? -20.328 12.391 2.451 1 89.75 854 ARG B C 1
ATOM 13978 O O . ARG B 1 854 ? -19.203 12.172 2.906 1 89.75 854 ARG B O 1
ATOM 13985 N N . ALA B 1 855 ? -20.609 13.25 1.588 1 93.56 855 ALA B N 1
ATOM 13986 C CA . ALA B 1 855 ? -19.547 14.055 1.012 1 93.56 855 ALA B CA 1
ATOM 13987 C C . ALA B 1 855 ? -18.984 15.039 2.039 1 93.56 855 ALA B C 1
ATOM 13989 O O . ALA B 1 855 ? -17.766 15.203 2.158 1 93.56 855 ALA B O 1
ATOM 13990 N N . ALA B 1 856 ? -19.812 15.664 2.82 1 94.25 856 ALA B N 1
ATOM 13991 C CA . ALA B 1 856 ? -19.406 16.719 3.752 1 94.25 856 ALA B CA 1
ATOM 13992 C C . ALA B 1 856 ? -18.531 16.156 4.867 1 94.25 856 ALA B C 1
ATOM 13994 O O . ALA B 1 856 ? -17.609 16.828 5.344 1 94.25 856 ALA B O 1
ATOM 13995 N N . TRP B 1 857 ? -18.75 14.984 5.277 1 92.19 857 TRP B N 1
ATOM 13996 C CA . TRP B 1 857 ? -18.047 14.406 6.426 1 92.19 857 TRP B CA 1
ATOM 13997 C C . TRP B 1 857 ? -16.719 13.812 6 1 92.19 857 TRP B C 1
ATOM 13999 O O . TRP B 1 857 ? -15.969 13.281 6.832 1 92.19 857 TRP B O 1
ATOM 14009 N N . THR B 1 858 ? -16.375 14 4.703 1 92.81 858 THR B N 1
ATOM 14010 C CA . THR B 1 858 ? -15.078 13.516 4.246 1 92.81 858 THR B CA 1
ATOM 14011 C C . THR B 1 858 ? -14.016 14.602 4.363 1 92.81 858 THR B C 1
ATOM 14013 O O . THR B 1 858 ? -12.828 14.344 4.191 1 92.81 858 THR B O 1
ATOM 14016 N N . ILE B 1 859 ? -14.406 15.836 4.676 1 95.38 859 ILE B N 1
ATOM 14017 C CA . ILE B 1 859 ? -13.445 16.922 4.766 1 95.38 859 ILE B CA 1
ATOM 14018 C C . ILE B 1 859 ? -12.328 16.562 5.738 1 95.38 859 ILE B C 1
ATOM 14020 O O . ILE B 1 859 ? -12.594 16.141 6.871 1 95.38 859 ILE B O 1
ATOM 14024 N N . PRO B 1 860 ? -11.094 16.672 5.363 1 94.88 860 PRO B N 1
ATOM 14025 C CA . PRO B 1 860 ? -9.992 16.141 6.18 1 94.88 860 PRO B CA 1
ATOM 14026 C C . PRO B 1 860 ? -9.508 17.156 7.223 1 94.88 860 PRO B C 1
ATOM 14028 O O . PRO B 1 860 ? -8.422 17.719 7.086 1 94.88 860 PRO B O 1
ATOM 14031 N N . PHE B 1 861 ? -10.117 17.219 8.383 1 94.5 861 PHE B N 1
ATOM 14032 C CA . PHE B 1 861 ? -9.758 18.141 9.453 1 94.5 861 PHE B CA 1
ATOM 14033 C C . PHE B 1 861 ? -8.609 17.594 10.289 1 94.5 861 PHE B C 1
ATOM 14035 O O . PHE B 1 861 ? -8.031 18.312 11.109 1 94.5 861 PHE B O 1
ATOM 14042 N N . ARG B 1 862 ? -8.203 16.344 10.055 1 93.06 862 ARG B N 1
ATOM 14043 C CA . ARG B 1 862 ? -7.121 15.688 10.789 1 93.06 862 ARG B CA 1
ATOM 14044 C C . ARG B 1 862 ? -6.078 15.125 9.828 1 93.06 862 ARG B C 1
ATOM 14046 O O . ARG B 1 862 ? -6.398 14.75 8.695 1 93.06 862 ARG B O 1
ATOM 14053 N N . THR B 1 863 ? -4.895 15.023 10.32 1 93.5 863 THR B N 1
ATOM 14054 C CA . THR B 1 863 ? -3.824 14.484 9.492 1 93.5 863 THR B CA 1
ATOM 14055 C C . THR B 1 863 ? -4.047 13 9.219 1 93.5 863 THR B C 1
ATOM 14057 O O . THR B 1 863 ? -4.648 12.297 10.039 1 93.5 863 THR B O 1
ATOM 14060 N N . GLY B 1 864 ? -3.639 12.586 8.102 1 93.31 864 GLY B N 1
ATOM 14061 C CA . GLY B 1 864 ? -3.682 11.172 7.762 1 93.31 864 GLY B CA 1
ATOM 14062 C C . GLY B 1 864 ? -4.945 10.766 7.027 1 93.31 864 GLY B C 1
ATOM 14063 O O . GLY B 1 864 ? -5.023 9.672 6.465 1 93.31 864 GLY B O 1
ATOM 14064 N N . ILE B 1 865 ? -5.984 11.609 7.004 1 93.88 865 ILE B N 1
ATOM 14065 C CA . ILE B 1 865 ? -7.199 11.336 6.242 1 93.88 865 ILE B CA 1
ATOM 14066 C C . ILE B 1 865 ? -6.941 11.578 4.758 1 93.88 865 ILE B C 1
ATOM 14068 O O . ILE B 1 865 ? -6.445 12.648 4.375 1 93.88 865 ILE B O 1
ATOM 14072 N N . GLU B 1 866 ? -7.227 10.641 3.957 1 95.44 866 GLU B N 1
ATOM 14073 C CA . GLU B 1 866 ? -6.91 10.688 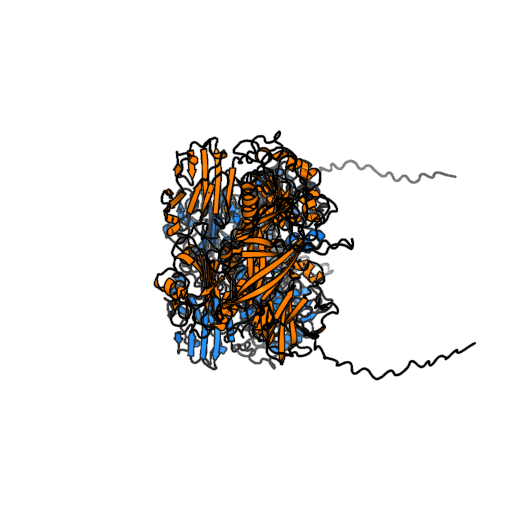2.533 1 95.44 866 GLU B CA 1
ATOM 14074 C C . GLU B 1 866 ? -8.078 11.25 1.726 1 95.44 866 GLU B C 1
ATOM 14076 O O . GLU B 1 866 ? -9.078 10.57 1.515 1 95.44 866 GLU B O 1
ATOM 14081 N N . VAL B 1 867 ? -7.945 12.477 1.232 1 97.12 867 VAL B N 1
ATOM 14082 C CA . VAL B 1 867 ? -8.969 13.102 0.404 1 97.12 867 VAL B CA 1
ATOM 14083 C C . VAL B 1 867 ? -8.312 13.828 -0.765 1 97.12 867 VAL B C 1
ATOM 14085 O O . VAL B 1 867 ? -7.68 14.867 -0.578 1 97.12 867 VAL B O 1
ATOM 14088 N N . PRO B 1 868 ? -8.492 13.359 -1.993 1 98.19 868 PRO B N 1
ATOM 14089 C CA . PRO B 1 868 ? -7.906 14.016 -3.166 1 98.19 868 PRO B CA 1
ATOM 14090 C C . PRO B 1 868 ? -8.609 15.32 -3.529 1 98.19 868 PRO B C 1
ATOM 14092 O O . PRO B 1 868 ? -9.273 15.922 -2.684 1 98.19 868 PRO B O 1
ATOM 14095 N N . ASP B 1 869 ? -8.391 15.867 -4.785 1 98.31 869 ASP B N 1
ATOM 14096 C CA . ASP B 1 869 ? -9.023 17.094 -5.258 1 98.31 869 ASP B CA 1
ATOM 14097 C C . ASP B 1 869 ? -10.531 16.922 -5.395 1 98.31 869 ASP B C 1
ATOM 14099 O O . ASP B 1 869 ? -11.289 17.891 -5.215 1 98.31 869 ASP B O 1
ATOM 14103 N N . TYR B 1 870 ? -10.859 15.688 -5.789 1 98 870 TYR B N 1
ATOM 14104 C CA . TYR B 1 870 ? -12.281 15.398 -5.949 1 98 870 TYR B CA 1
ATOM 14105 C C . TYR B 1 870 ? -12.578 13.945 -5.609 1 98 870 TYR B C 1
ATOM 14107 O O . TYR B 1 870 ? -11.711 13.078 -5.727 1 98 870 TYR B O 1
ATOM 14115 N N . MET B 1 871 ? -13.742 13.672 -5.18 1 96.75 871 MET B N 1
ATOM 14116 C CA . MET B 1 871 ? -14.266 12.32 -4.977 1 96.75 871 MET B CA 1
ATOM 14117 C C . MET B 1 871 ? -15.781 12.305 -5.109 1 96.75 871 MET B C 1
ATOM 14119 O O . MET B 1 871 ? -16.453 13.258 -4.707 1 96.75 871 MET B O 1
ATOM 14123 N N . ILE B 1 872 ? -16.297 11.367 -5.762 1 96.81 872 ILE B N 1
ATOM 14124 C CA . ILE B 1 872 ? -17.719 11.07 -5.848 1 96.81 872 ILE B CA 1
ATOM 14125 C C . ILE B 1 872 ? -18.016 9.758 -5.117 1 96.81 872 ILE B C 1
ATOM 14127 O O . ILE B 1 872 ? -17.422 8.727 -5.414 1 96.81 872 ILE B O 1
ATOM 14131 N N . VAL B 1 873 ? -18.906 9.844 -4.172 1 92 873 VAL B N 1
ATOM 14132 C CA . VAL B 1 873 ? -19.156 8.703 -3.297 1 92 873 VAL B CA 1
ATOM 14133 C C . VAL B 1 873 ? -20.609 8.266 -3.422 1 92 873 VAL B C 1
ATOM 14135 O O . VAL B 1 873 ? -21.469 9.047 -3.834 1 92 873 VAL B O 1
ATOM 14138 N N . GLY B 1 874 ? -20.844 7.008 -3.162 1 86.5 874 GLY B N 1
ATOM 14139 C CA . GLY B 1 874 ? -22.188 6.457 -3.203 1 86.5 874 GLY B CA 1
ATOM 14140 C C . GLY B 1 874 ? -22.531 5.621 -1.983 1 86.5 874 GLY B C 1
ATOM 14141 O O . GLY B 1 874 ? -21.969 5.82 -0.909 1 86.5 874 GLY B O 1
ATOM 14142 N N . ASP B 1 875 ? -23.422 4.77 -2.135 1 79.75 875 ASP B N 1
ATOM 14143 C CA . ASP B 1 875 ? -24.031 4.059 -1.01 1 79.75 875 ASP B CA 1
ATOM 14144 C C . ASP B 1 875 ? -23.047 3.062 -0.399 1 79.75 875 ASP B C 1
ATOM 14146 O O . ASP B 1 875 ? -23.188 2.674 0.762 1 79.75 875 ASP B O 1
ATOM 14150 N N . GLU B 1 876 ? -22.031 2.723 -1.096 1 85.19 876 GLU B N 1
ATOM 14151 C CA . GLU B 1 876 ? -21.094 1.76 -0.544 1 85.19 876 GLU B CA 1
ATOM 14152 C C . GLU B 1 876 ? -19.938 2.467 0.159 1 85.19 876 GLU B C 1
ATOM 14154 O O . GLU B 1 876 ? -19.047 1.814 0.723 1 85.19 876 GLU B O 1
ATOM 14159 N N . TYR B 1 877 ? -20.016 3.807 0.026 1 82.94 877 TYR B N 1
ATOM 14160 C CA . TYR B 1 877 ? -19.109 4.605 0.85 1 82.94 877 TYR B CA 1
ATOM 14161 C C . TYR B 1 877 ? -19.766 4.973 2.176 1 82.94 877 TYR B C 1
ATOM 14163 O O . TYR B 1 877 ? -20.797 5.641 2.199 1 82.94 877 TYR B O 1
ATOM 14171 N N . GLY B 1 878 ? -19.438 4.469 3.277 1 69 878 GLY B N 1
ATOM 14172 C CA . GLY B 1 878 ? -20.031 4.703 4.582 1 69 878 GLY B CA 1
ATOM 14173 C C . GLY B 1 878 ? -20.031 6.168 4.984 1 69 878 GLY B C 1
ATOM 14174 O O . GLY B 1 878 ? -19.328 6.98 4.387 1 69 878 GLY B O 1
ATOM 14175 N N . ASP B 1 879 ? -21 6.527 5.801 1 62.72 879 ASP B N 1
ATOM 14176 C CA . ASP B 1 879 ? -21.047 7.871 6.363 1 62.72 879 ASP B CA 1
ATOM 14177 C C . ASP B 1 879 ? -19.828 8.156 7.223 1 62.72 879 ASP B C 1
ATOM 14179 O O . ASP B 1 879 ? -19.609 7.5 8.242 1 62.72 879 ASP B O 1
ATOM 14183 N N . ALA B 1 880 ? -19.031 9.039 6.668 1 53.44 880 ALA B N 1
ATOM 14184 C CA . ALA B 1 880 ? -17.797 9.359 7.363 1 53.44 880 ALA B CA 1
ATOM 14185 C C . ALA B 1 880 ? -18.062 9.875 8.773 1 53.44 880 ALA B C 1
ATOM 14187 O O . ALA B 1 880 ? -17.188 9.852 9.633 1 53.44 880 ALA B O 1
ATOM 14188 N N . ALA B 1 881 ? -19.312 10.516 8.914 1 46.97 881 ALA B N 1
ATOM 14189 C CA . ALA B 1 881 ? -19.641 11.078 10.219 1 46.97 881 ALA B CA 1
ATOM 14190 C C . ALA B 1 881 ? -19.719 9.984 11.281 1 46.97 881 ALA B C 1
ATOM 14192 O O . ALA B 1 881 ? -19.219 10.148 12.391 1 46.97 881 ALA B O 1
ATOM 14193 N N . THR B 1 882 ? -20.578 8.977 10.922 1 51.88 882 THR B N 1
ATOM 14194 C CA . THR B 1 882 ? -20.875 8.023 11.984 1 51.88 882 THR B CA 1
ATOM 14195 C C . THR B 1 882 ? -20.266 6.664 11.68 1 51.88 882 THR B C 1
ATOM 14197 O O . THR B 1 882 ? -20.297 5.758 12.516 1 51.88 882 THR B O 1
ATOM 14200 N N . GLY B 1 883 ? -19.312 6.652 10.656 1 48.31 883 GLY B N 1
ATOM 14201 C CA . GLY B 1 883 ? -18.812 5.344 10.281 1 48.31 883 GLY B CA 1
ATOM 14202 C C . GLY B 1 883 ? -19.891 4.297 10.148 1 48.31 883 GLY B C 1
ATOM 14203 O O . GLY B 1 883 ? -19.656 3.213 9.609 1 48.31 883 GLY B O 1
ATOM 14204 N N . TRP B 1 884 ? -21.109 4.43 10.883 1 44.53 884 TRP B N 1
ATOM 14205 C CA . TRP B 1 884 ? -22.016 3.32 11.133 1 44.53 884 TRP B CA 1
ATOM 14206 C C . TRP B 1 884 ? -23.281 3.461 10.297 1 44.53 884 TRP B C 1
ATOM 14208 O O . TRP B 1 884 ? -24.109 2.547 10.258 1 44.53 884 TRP B O 1
ATOM 14218 N N . THR B 1 885 ? -23.609 4.668 9.953 1 47.34 885 THR B N 1
ATOM 14219 C CA . THR B 1 885 ? -24.938 4.672 9.336 1 47.34 885 THR B CA 1
ATOM 14220 C C . THR B 1 885 ? -24.859 4.207 7.887 1 47.34 885 THR B C 1
ATOM 14222 O O . THR B 1 885 ? -24.531 4.996 6.992 1 47.34 885 THR B O 1
ATOM 14225 N N . ALA B 1 886 ? -24.25 3.135 7.766 1 50.03 886 ALA B N 1
ATOM 14226 C CA . ALA B 1 886 ? -24.25 2.674 6.379 1 50.03 886 ALA B CA 1
ATOM 14227 C C . ALA B 1 886 ? -25.641 2.201 5.957 1 50.03 886 ALA B C 1
ATOM 14229 O O . ALA B 1 886 ? -26.344 1.581 6.746 1 50.03 886 ALA B O 1
ATOM 14230 N N . GLY B 1 887 ? -26.234 3.004 5.09 1 51.62 887 GLY B N 1
ATOM 14231 C CA . GLY B 1 887 ? -27.375 2.344 4.48 1 51.62 887 GLY B CA 1
ATOM 14232 C C . GLY B 1 887 ? -27.078 0.914 4.066 1 51.62 887 GLY B C 1
ATOM 14233 O O . GLY B 1 887 ? -26 0.396 4.316 1 51.62 887 GLY B O 1
ATOM 14234 N N . ASN B 1 888 ? -28.172 0.153 3.846 1 50.75 888 ASN B N 1
ATOM 14235 C CA . ASN B 1 888 ? -28.172 -1.272 3.533 1 50.75 888 ASN B CA 1
ATOM 14236 C C . ASN B 1 888 ? -27.297 -1.578 2.318 1 50.75 888 ASN B C 1
ATOM 14238 O O . ASN B 1 888 ? -27.219 -2.725 1.876 1 50.75 888 ASN B O 1
ATOM 14242 N N . GLY B 1 889 ? -26.359 -0.621 2.115 1 52.84 889 GLY B N 1
ATOM 14243 C CA . GLY B 1 889 ? -25.625 -0.935 0.902 1 52.84 889 GLY B CA 1
ATOM 14244 C C . GLY B 1 889 ? -26.531 -1.176 -0.296 1 52.84 889 GLY B C 1
ATOM 14245 O O . GLY B 1 889 ? -27.75 -1.013 -0.207 1 52.84 889 GLY B O 1
ATOM 14246 N N . SER B 1 890 ? -25.969 -1.379 -1.481 1 55.34 890 SER B N 1
ATOM 14247 C CA . SER B 1 890 ? -26.703 -1.603 -2.723 1 55.34 890 SER B CA 1
ATOM 14248 C C . SER B 1 890 ? -27.641 -2.807 -2.607 1 55.34 890 SER B C 1
ATOM 14250 O O . SER B 1 890 ? -27.234 -3.854 -2.094 1 55.34 890 SER B O 1
ATOM 14252 N N . PRO B 1 891 ? -28.906 -2.512 -2.727 1 50.91 891 PRO B N 1
ATOM 14253 C CA . PRO B 1 891 ? -29.844 -3.637 -2.723 1 50.91 891 PRO B CA 1
ATOM 14254 C C . PRO B 1 891 ? -29.375 -4.809 -3.578 1 50.91 891 PRO B C 1
ATOM 14256 O O . PRO B 1 891 ? -29.859 -5.93 -3.426 1 50.91 891 PRO B O 1
ATOM 14259 N N . PHE B 1 892 ? -28.547 -4.414 -4.531 1 50.62 892 PHE B N 1
ATOM 14260 C CA . PHE B 1 892 ? -28.141 -5.449 -5.477 1 50.62 892 PHE B CA 1
ATOM 14261 C C . PHE B 1 892 ? -27 -6.277 -4.918 1 50.62 892 PHE B C 1
ATOM 14263 O O . PHE B 1 892 ? -26.312 -6.98 -5.664 1 50.62 892 PHE B O 1
ATOM 14270 N N . GLY B 1 893 ? -26.922 -6.176 -3.695 1 55.72 893 GLY B N 1
ATOM 14271 C CA . GLY B 1 893 ? -25.859 -7.023 -3.156 1 55.72 893 GLY B CA 1
ATOM 14272 C C . GLY B 1 893 ? -24.594 -6.262 -2.814 1 55.72 893 GLY B C 1
ATOM 14273 O O . GLY B 1 893 ? -24.484 -5.066 -3.098 1 55.72 893 GLY B O 1
ATOM 14274 N N . GLY B 1 894 ? -23.922 -6.688 -1.716 1 64.5 894 GLY B N 1
ATOM 14275 C CA . GLY B 1 894 ? -22.656 -6.082 -1.335 1 64.5 894 GLY B CA 1
ATOM 14276 C C . GLY B 1 894 ? -22.281 -6.328 0.118 1 64.5 894 GLY B C 1
ATOM 14277 O O . GLY B 1 894 ? -23.016 -7.008 0.841 1 64.5 894 GLY B O 1
ATOM 14278 N N . ALA B 1 895 ? -21.156 -6.062 0.361 1 71.19 895 ALA B N 1
ATOM 14279 C CA . ALA B 1 895 ? -20.547 -6.324 1.662 1 71.19 895 ALA B CA 1
ATOM 14280 C C . ALA B 1 895 ? -20.688 -5.117 2.586 1 71.19 895 ALA B C 1
ATOM 14282 O O . ALA B 1 895 ? -19.797 -4.855 3.408 1 71.19 895 ALA B O 1
ATOM 14283 N N . GLY B 1 896 ? -21.797 -4.277 2.318 1 80.69 896 GLY B N 1
ATOM 14284 C CA . GLY B 1 896 ? -21.891 -3.082 3.139 1 80.69 896 GLY B CA 1
ATOM 14285 C C . GLY B 1 896 ? -21 -1.955 2.672 1 80.69 896 GLY B C 1
ATOM 14286 O O . GLY B 1 896 ? -20.734 -1.814 1.474 1 80.69 896 GLY B O 1
ATOM 14287 N N . THR B 1 897 ? -20.641 -1.041 3.637 1 85.31 897 THR B N 1
ATOM 14288 C CA . THR B 1 897 ? -19.781 0.099 3.301 1 85.31 897 THR B CA 1
ATOM 14289 C C . THR B 1 897 ? -18.328 -0.328 3.184 1 85.31 897 THR B C 1
ATOM 14291 O O . THR B 1 897 ? -17.828 -1.099 4.008 1 85.31 897 THR B O 1
ATOM 14294 N N . LYS B 1 898 ? -17.656 0.181 2.164 1 89.81 898 LYS B N 1
ATOM 14295 C CA . LYS B 1 898 ? -16.359 -0.348 1.754 1 89.81 898 LYS B CA 1
ATOM 14296 C C . LYS B 1 898 ? -15.289 0.733 1.807 1 89.81 898 LYS B C 1
ATOM 14298 O O . LYS B 1 898 ? -14.203 0.564 1.245 1 89.81 898 LYS B O 1
ATOM 14303 N N . GLY B 1 899 ? -15.594 1.916 2.43 1 90.06 899 GLY B N 1
ATOM 14304 C CA . GLY B 1 899 ? -14.594 2.977 2.439 1 90.06 899 GLY B CA 1
ATOM 14305 C C . GLY B 1 899 ? -14.102 3.348 1.054 1 90.06 899 GLY B C 1
ATOM 14306 O O . GLY B 1 899 ? -14.906 3.6 0.152 1 90.06 899 GLY B O 1
ATOM 14307 N N . VAL B 1 900 ? -12.875 3.227 0.806 1 91.69 900 VAL B N 1
ATOM 14308 C CA . VAL B 1 900 ? -12.258 3.582 -0.467 1 91.69 900 VAL B CA 1
ATOM 14309 C C . VAL B 1 900 ? -12.836 2.713 -1.582 1 91.69 900 VAL B C 1
ATOM 14311 O O . VAL B 1 900 ? -13 3.176 -2.713 1 91.69 900 VAL B O 1
ATOM 14314 N N . GLY B 1 901 ? -13.172 1.501 -1.227 1 91.25 901 GLY B N 1
ATOM 14315 C CA . GLY B 1 901 ? -13.727 0.601 -2.225 1 91.25 901 GLY B CA 1
ATOM 14316 C C . GLY B 1 901 ? -15.094 1.028 -2.721 1 91.25 901 GLY B C 1
ATOM 14317 O O . GLY B 1 901 ? -15.539 0.591 -3.783 1 91.25 901 GLY B O 1
ATOM 14318 N N . GLY B 1 902 ? -15.773 1.908 -1.985 1 89 902 GLY B N 1
ATOM 14319 C CA . GLY B 1 902 ? -17.125 2.34 -2.326 1 89 902 GLY B CA 1
ATOM 14320 C C . GLY B 1 902 ? -17.156 3.65 -3.088 1 89 902 GLY B C 1
ATOM 14321 O O . GLY B 1 902 ? -18.234 4.168 -3.4 1 89 902 GLY B O 1
ATOM 14322 N N . VAL B 1 903 ? -16.031 4.191 -3.484 1 93 903 VAL B N 1
ATOM 14323 C CA . VAL B 1 903 ? -15.938 5.465 -4.195 1 93 903 VAL B CA 1
ATOM 14324 C C . VAL B 1 903 ? -16.125 5.234 -5.691 1 93 903 VAL B C 1
ATOM 14326 O O . VAL B 1 903 ? -15.625 4.254 -6.242 1 93 903 VAL B O 1
ATOM 14329 N N . PHE B 1 904 ? -16.844 6.168 -6.375 1 94.25 904 PHE B N 1
ATOM 14330 C CA . PHE B 1 904 ? -17.109 6.051 -7.801 1 94.25 904 PHE B CA 1
ATOM 14331 C C . PHE B 1 904 ? -16 6.703 -8.617 1 94.25 904 PHE B C 1
ATOM 14333 O O . PHE B 1 904 ? -15.68 6.238 -9.711 1 94.25 904 PHE B O 1
ATOM 14340 N N . ALA B 1 905 ? -15.523 7.777 -8.094 1 96.94 905 ALA B N 1
ATOM 14341 C CA . ALA B 1 905 ? -14.469 8.516 -8.789 1 96.94 905 ALA B CA 1
ATOM 14342 C C . ALA B 1 905 ? -13.617 9.305 -7.797 1 96.94 905 ALA B C 1
ATOM 14344 O O . ALA B 1 905 ? -14.109 9.75 -6.758 1 96.94 905 ALA B O 1
ATOM 14345 N N . ALA B 1 906 ? -12.398 9.453 -8.047 1 98 906 ALA B N 1
ATOM 14346 C CA . ALA B 1 906 ? -11.477 10.25 -7.227 1 98 906 ALA B CA 1
ATOM 14347 C C . ALA B 1 906 ? -10.211 10.594 -8 1 98 906 ALA B C 1
ATOM 14349 O O . ALA B 1 906 ? -9.836 9.883 -8.938 1 98 906 ALA B O 1
ATOM 14350 N N . GLY B 1 907 ? -9.625 11.703 -7.672 1 98.38 907 GLY B N 1
ATOM 14351 C CA . GLY B 1 907 ? -8.359 12.016 -8.32 1 98.38 907 GLY B CA 1
ATOM 14352 C C . GLY B 1 907 ? -7.949 13.469 -8.164 1 98.38 907 GLY B C 1
ATOM 14353 O O . GLY B 1 907 ? -8.312 14.117 -7.18 1 98.38 907 GLY B O 1
ATOM 14354 N N . TYR B 1 908 ? -7.09 13.906 -9.039 1 98.5 908 TYR B N 1
ATOM 14355 C CA . TYR B 1 908 ? -6.504 15.242 -9.055 1 98.5 908 TYR B CA 1
ATOM 14356 C C . TYR B 1 908 ? -6.723 15.922 -10.398 1 98.5 908 TYR B C 1
ATOM 14358 O O . TYR B 1 908 ? -6.754 15.258 -11.438 1 98.5 908 TYR B O 1
ATOM 14366 N N . TRP B 1 909 ? -6.914 17.203 -10.359 1 97.69 909 TRP B N 1
ATOM 14367 C CA . TRP B 1 909 ? -7.031 17.969 -11.586 1 97.69 909 TRP B CA 1
ATOM 14368 C C . TRP B 1 909 ? -5.664 18.188 -12.234 1 97.69 909 TRP B C 1
ATOM 14370 O O . TRP B 1 909 ? -4.652 18.281 -11.539 1 97.69 909 TRP B O 1
ATOM 14380 N N . ASN B 1 910 ? -5.625 18.219 -13.547 1 97 910 ASN B N 1
ATOM 14381 C CA . ASN B 1 910 ? -4.379 18.609 -14.195 1 97 910 ASN B CA 1
ATOM 14382 C C . ASN B 1 910 ? -4.148 20.109 -14.102 1 97 910 ASN B C 1
ATOM 14384 O O . ASN B 1 910 ? -4.859 20.812 -13.367 1 97 910 ASN B O 1
ATOM 14388 N N . ASN B 1 911 ? -3.186 20.688 -14.719 1 96.62 911 ASN B N 1
ATOM 14389 C CA . ASN B 1 911 ? -2.756 22.062 -14.547 1 96.62 911 ASN B CA 1
ATOM 14390 C C . ASN B 1 911 ? -3.779 23.047 -15.102 1 96.62 911 ASN B C 1
ATOM 14392 O O . ASN B 1 911 ? -3.754 24.234 -14.773 1 96.62 911 ASN B O 1
ATOM 14396 N N . THR B 1 912 ? -4.684 22.578 -16 1 94.88 912 THR B N 1
ATOM 14397 C CA . THR B 1 912 ? -5.742 23.422 -16.547 1 94.88 912 THR B CA 1
ATOM 14398 C C . THR B 1 912 ? -7.078 23.109 -15.875 1 94.88 912 THR B C 1
ATOM 14400 O O . THR B 1 912 ? -8.141 23.438 -16.422 1 94.88 912 THR B O 1
ATOM 14403 N N . TRP B 1 913 ? -7.121 22.344 -14.758 1 95.06 913 TRP B N 1
ATOM 14404 C CA . TRP B 1 913 ? -8.289 22.031 -13.945 1 95.06 913 TRP B CA 1
ATOM 14405 C C . TRP B 1 913 ? -9.211 21.047 -14.664 1 95.06 913 TRP B C 1
ATOM 14407 O O . TRP B 1 913 ? -10.438 21.141 -14.555 1 95.06 913 TRP B O 1
ATOM 14417 N N . ASP B 1 914 ? -8.617 20.156 -15.445 1 95.56 914 ASP B N 1
ATOM 14418 C CA . ASP B 1 914 ? -9.383 19.141 -16.172 1 95.56 914 ASP B CA 1
ATOM 14419 C C . ASP B 1 914 ? -9.078 17.734 -15.648 1 95.56 914 ASP B C 1
ATOM 14421 O O . ASP B 1 914 ? -8.039 17.531 -15.016 1 95.56 914 ASP B O 1
ATOM 14425 N N . TYR B 1 915 ? -10.023 16.859 -15.93 1 96.38 915 TYR B N 1
ATOM 14426 C CA . TYR B 1 915 ? -9.789 15.453 -15.633 1 96.38 915 TYR B CA 1
ATOM 14427 C C . TYR B 1 915 ? -8.578 14.922 -16.391 1 96.38 915 TYR B C 1
ATOM 14429 O O . TYR B 1 915 ? -8.352 15.289 -17.547 1 96.38 915 TYR B O 1
ATOM 14437 N N . ASP B 1 916 ? -7.758 14.164 -15.75 1 96.88 916 ASP B N 1
ATOM 14438 C CA . ASP B 1 916 ? -6.551 13.562 -16.312 1 96.88 916 ASP B CA 1
ATOM 14439 C C . ASP B 1 916 ? -6.438 12.094 -15.914 1 96.88 916 ASP B C 1
ATOM 14441 O O . ASP B 1 916 ? -6.355 11.773 -14.727 1 96.88 916 ASP B O 1
ATOM 14445 N N . ASP B 1 917 ? -6.387 11.172 -16.906 1 96.31 917 ASP B N 1
ATOM 14446 C CA . ASP B 1 917 ? -6.355 9.734 -16.672 1 96.31 917 ASP B CA 1
ATOM 14447 C C . ASP B 1 917 ? -5.113 9.336 -15.875 1 96.31 917 ASP B C 1
ATOM 14449 O O . ASP B 1 917 ? -5.117 8.312 -15.18 1 96.31 917 ASP B O 1
ATOM 14453 N N . ARG B 1 918 ? -4.066 10.117 -15.945 1 96.44 918 ARG B N 1
ATOM 14454 C CA . ARG B 1 918 ? -2.795 9.781 -15.312 1 96.44 918 ARG B CA 1
ATOM 14455 C C . ARG B 1 918 ? -2.871 9.961 -13.797 1 96.44 918 ARG B C 1
ATOM 14457 O O . ARG B 1 918 ? -2.051 9.406 -13.062 1 96.44 918 ARG B O 1
ATOM 14464 N N . CYS B 1 919 ? -3.816 10.711 -13.289 1 97.38 919 CYS B N 1
ATOM 14465 C CA . CYS B 1 919 ? -3.943 10.938 -11.852 1 97.38 919 CYS B CA 1
ATOM 14466 C C . CYS B 1 919 ? -5.406 10.922 -11.422 1 97.38 919 CYS B C 1
ATOM 14468 O O . CYS B 1 919 ? -5.766 11.523 -10.406 1 97.38 919 CYS B O 1
ATOM 14470 N N . GLY B 1 920 ? -6.246 10.32 -12.25 1 97.31 920 GLY B N 1
ATOM 14471 C CA . GLY B 1 920 ? -7.668 10.18 -11.961 1 97.31 920 GLY B CA 1
ATOM 14472 C C . GLY B 1 920 ? -8.164 8.758 -12.102 1 97.31 920 GLY B C 1
ATOM 14473 O O . GLY B 1 920 ? -7.562 7.945 -12.805 1 97.31 920 GLY B O 1
ATOM 14474 N N . TYR B 1 921 ? -9.211 8.43 -11.398 1 97.5 921 TYR B N 1
ATOM 14475 C CA . TYR B 1 921 ? -9.836 7.113 -11.391 1 97.5 921 TYR B CA 1
ATOM 14476 C C . TYR B 1 921 ? -11.344 7.227 -11.555 1 97.5 921 TYR B C 1
ATOM 14478 O O . TYR B 1 921 ? -12.016 7.914 -10.781 1 97.5 921 TYR B O 1
ATOM 14486 N N . LEU B 1 922 ? -11.875 6.621 -12.57 1 95.62 922 LEU B N 1
ATOM 14487 C CA . LEU B 1 922 ? -13.305 6.57 -12.836 1 95.62 922 LEU B CA 1
ATOM 14488 C C . LEU B 1 922 ? -13.797 5.129 -12.883 1 95.62 922 LEU B C 1
ATOM 14490 O O . LEU B 1 922 ? -13.266 4.309 -13.633 1 95.62 922 LEU B O 1
ATOM 14494 N N . LYS B 1 923 ? -14.719 4.785 -11.977 1 91.62 923 LYS B N 1
ATOM 14495 C CA . LYS B 1 923 ? -15.367 3.48 -12.094 1 91.62 923 LYS B CA 1
ATOM 14496 C C . LYS B 1 923 ? -16.344 3.453 -13.266 1 91.62 923 LYS B C 1
ATOM 14498 O O . LYS B 1 923 ? -17.016 4.445 -13.539 1 91.62 923 LYS B O 1
#

Organism: Batrachochytrium dendrobatidis (strain JAM81 / FGSC 10211) (NCBI:txid684364)

Solvent-accessible surface area (backbone atoms only — not comparable to full-atom values): 93591 Å² total; per-residue (Å²): 139,92,79,89,71,79,89,70,89,67,82,82,78,85,72,68,82,77,68,77,70,69,74,71,76,68,76,49,74,46,56,51,31,46,32,44,48,66,31,79,34,29,72,65,63,57,10,43,22,82,46,6,21,70,51,7,65,89,67,53,75,92,44,88,73,46,64,39,54,12,35,67,25,62,64,21,39,34,42,61,43,78,49,58,47,42,94,86,52,33,34,64,54,68,85,57,88,55,38,59,54,67,68,53,20,57,57,49,5,54,43,62,68,20,24,32,36,40,36,37,28,50,34,60,36,86,65,57,44,29,27,36,37,33,37,32,39,18,62,19,35,29,50,69,90,45,72,44,77,29,32,48,83,52,63,89,52,78,53,65,38,39,39,68,40,65,54,38,79,44,43,38,39,38,43,37,64,44,38,50,90,78,66,44,84,54,78,72,62,64,57,48,34,39,68,50,67,44,78,44,53,52,88,42,78,42,55,16,50,44,59,40,58,85,54,44,44,73,28,22,24,44,75,48,20,46,26,37,48,35,25,26,43,32,38,28,28,30,41,43,80,84,70,51,38,30,32,51,45,77,59,80,32,47,31,36,38,43,74,80,73,80,85,79,85,82,79,86,84,82,78,76,77,46,68,38,53,29,41,46,88,63,97,59,73,47,56,42,43,35,29,26,56,41,62,45,46,34,31,54,52,75,76,40,63,72,45,79,48,30,30,34,42,46,46,67,36,29,32,62,85,78,61,47,72,42,57,38,74,44,49,75,45,72,53,52,80,38,50,90,76,47,72,44,39,37,31,39,66,37,86,58,63,40,51,41,58,34,28,37,25,60,41,75,42,76,29,42,63,48,100,86,34,36,7,35,32,34,41,39,33,57,28,65,74,38,54,44,81,35,65,71,59,56,64,36,47,69,80,35,56,37,21,32,38,36,22,43,38,25,64,31,36,52,25,51,60,45,36,68,57,9,38,51,39,41,53,36,50,43,49,42,43,43,74,60,41,65,70,56,48,80,85,51,39,79,34,51,37,47,27,78,63,38,25,30,31,32,16,33,36,44,6,5,31,24,22,50,48,48,36,32,31,34,31,70,31,34,51,32,38,35,25,22,32,21,56,50,29,71,55,71,72,46,46,55,88,67,28,65,23,59,40,53,37,41,43,58,61,51,16,48,31,50,34,42,53,48,71,62,32,41,62,62,26,47,54,28,36,62,57,52,49,61,49,40,33,29,22,60,59,14,84,78,43,50,42,45,33,48,21,40,54,42,35,49,46,11,22,44,64,45,31,57,72,75,44,61,53,48,55,41,80,90,29,36,69,73,61,93,46,79,58,50,33,67,72,49,48,55,55,50,44,57,61,46,33,55,89,67,28,61,79,63,67,64,54,63,76,51,57,44,40,42,45,49,45,38,42,43,52,70,40,51,33,49,88,20,42,28,59,43,37,48,64,52,57,55,39,63,20,36,41,33,32,33,54,56,87,40,33,40,43,34,43,69,32,42,61,30,26,34,29,57,48,94,43,82,88,48,71,67,39,52,30,36,31,44,72,84,40,77,42,67,62,32,64,90,71,44,58,73,26,34,35,52,55,94,88,39,71,40,80,35,74,65,78,64,52,48,61,68,29,54,30,36,86,60,63,52,39,49,61,49,58,64,71,42,39,37,34,35,33,29,45,49,91,91,49,94,62,51,68,57,48,50,53,51,49,31,48,52,44,43,46,39,29,57,54,47,66,42,54,70,42,79,43,42,20,85,72,58,44,70,67,50,40,63,72,24,21,34,40,34,44,39,41,52,91,53,8,56,47,44,31,50,31,47,73,72,51,50,38,54,63,53,40,76,39,96,80,42,20,40,30,47,90,95,44,75,50,71,57,82,36,23,11,31,31,33,64,31,54,25,95,66,36,77,25,40,28,41,40,28,23,32,46,38,72,62,1,29,50,36,29,57,43,52,65,52,75,50,72,77,42,59,40,30,26,28,39,30,36,28,49,24,27,12,23,37,52,61,30,34,60,14,52,69,22,48,90,57,46,47,49,14,14,24,12,70,32,20,48,46,29,41,21,41,52,39,55,74,56,36,91,33,56,75,40,37,47,77,98,140,91,79,88,78,76,90,79,85,74,89,85,72,92,73,70,82,79,67,76,68,71,73,70,75,69,75,47,74,46,56,51,31,47,31,43,46,65,30,80,32,30,70,65,63,57,10,44,23,81,48,5,21,70,50,7,64,88,67,52,74,93,44,88,74,46,64,39,54,11,35,67,25,63,63,21,38,35,42,61,44,78,48,58,47,42,93,86,52,33,34,62,52,68,84,57,88,57,39,58,54,68,68,53,21,57,57,47,5,54,42,63,68,20,23,32,36,39,38,38,29,50,32,60,37,87,65,58,43,30,26,37,38,32,38,31,39,17,63,20,37,28,50,68,90,44,75,44,76,29,32,48,83,52,65,90,52,77,53,66,39,41,40,68,42,64,55,39,81,42,44,38,38,39,44,38,63,43,38,49,92,79,65,44,82,53,78,72,62,62,58,48,32,38,67,50,67,44,78,45,55,52,88,43,79,43,57,15,51,43,59,40,59,85,53,45,44,73,27,22,25,44,73,47,22,47,27,36,48,35,25,26,41,30,38,28,28,31,39,44,76,86,76,57,46,29,40,36,53,80,39,78,32,55,28,42,35,46,77,78,67,74,70,79,83,82,79,88,83,81,76,77,76,47,70,40,53,28,40,44,87,62,96,58,66,45,55,45,44,44,30,26,56,40,63,44,45,34,30,53,52,75,77,40,63,75,46,80,48,41,31,33,42,45,44,65,39,28,35,61,84,79,61,46,71,44,57,38,72,44,48,76,47,71,51,52,80,39,50,91,77,47,72,42,38,36,30,39,66,36,85,55,63,40,50,43,58,33,28,36,25,61,42,75,41,77,28,40,64,47,100,85,34,34,8,34,33,34,41,39,33,58,28,66,75,37,55,44,81,35,66,72,59,56,65,37,46,69,79,33,55,37,22,32,37,36,23,43,38,25,63,30,36,52,27,48,60,46,35,69,57,9,38,49,40,40,52,36,50,43,49,42,43,44,74,60,41,63,70,54,49,80,84,52,38,79,34,51,37,46,30,76,63,38,25,30,30,31,15,35,35,45,6,5,29,25,23,50,48,48,36,31,30,34,31,71,30,35,52,31,38,34,25,21,33,21,56,51,29,70,56,70,72,46,45,55,88,69,30,65,23,58,40,55,36,40,44,58,62,52,16,47,31,49,35,42,53,47,71,62,32,40,62,63,26,46,53,29,36,61,58,50,50,60,50,39,31,29,21,61,59,14,84,80,43,51,44,45,33,48,20,40,54,42,34,49,46,12,21,45,64,46,31,57,72,74,44,61,53,48,56,40,80,92,29,36,68,73,60,93,45,78,58,49,32,67,71,50,50,53,56,49,43,57,61,46,32,55,89,66,28,61,79,63,67,64,55,64,76,51,57,44,41,41,46,50,44,39,42,43,53,70,38,53,32,49,87,20,43,28,59,43,37,47,64,53,57,54,40,61,19,36,40,34,32,33,51,55,88,40,33,40,43,32,43,70,33,44,62,30,27,32,30,57,50,93,41,82,87,48,71,67,39,52,30,36,33,45,73,84,39,78,41,68,63,32,64,89,72,45,57,73,26,35,36,53,54,96,87,40,71,40,81,34,76,64,77,62,51,46,60,68,30,54,32,36,88,59,62,52,40,50,60,50,57,64,70,42,40,38,34,36,32,29,44,48,90,91,46,94,62,49,68,56,48,50,54,50,48,31,48,52,45,45,46,39,28,58,53,47,65,42,54,69,41,79,44,41,19,86,71,59,44,70,67,51,40,63,72,22,22,35,40,33,45,39,42,52,91,52,8,56,47,43,31,50,31,48,72,72,51,50,38,55,61,53,39,76,40,97,82,42,19,41,30,48,91,93,43,75,49,70,56,81,36,23,11,31,32,33,61,32,56,24,96,67,36,76,26,41,28,40,40,29,24,33,47,38,73,62,1,29,49,34,29,58,43,54,64,53,76,52,73,77,42,60,40,30,28,26,39,31,35,27,47,22,25,11,23,35,57,63,25,34,63,13,54,66,22,48,88,55,43,45,48,14,15,24,13,71,32,21,47,46,30,40,21,41,52,39,56,74,56,37,90,32,55,74,40,38,45,77,97

Secondary structure (DSSP, 8-state):
------------------------------SEEEEEEEEE--TT--SEEGGGGGT-GGG----TT--EE-TTSGGGEE-EEEEE--TTSEE-PPP-TT--HHHHHHHHGGGGG-EEEEEEEEEEESS-EEEEEEEES-SEEEETTEEEE-BTT--SS---EEEEE-SEEEEEEEEEE--HHHH-S-SS----EEEEEEE--TTSTTTTEEE-GGG-B---EETTEES-SEEEEEEEE---SS--EEE---S-EEEEE-----S----------EEEEEE---SS-EEE-TT-EEEEEEEE-S--BT--SEEEEEEEEEETTT--EEEEEEEEEEPPEE-BTB-EEEEEE-TTS-EEEEEEE--SS----SSS--EEEEEEE--TT--TT-HHHHTTSPPPSSSEEEEE--SSSSTTTTSTHHHHHHHHHHHHHHHH-TT--HHHHHHH-EEEEEEEEEEETHHHHHHHHHHHHSGGGEEEEEEES--S-HHHHS--TT-SGGGGS-HHHHHHHHHTTGGG-HHHHGGGGTT--B-EEEETT-SSS-HHHHHHHHHHHHHHHT-TTSS-EEEETT--S--TTTTTSHHHHHHHHHHHSTTT-TT-PPPPPPSEEEEEES-GGG---BTTEEEEEESSTTS-EEEEEEEETTEEEEEEESEEEEEE---GGGTT--EEEETTEEE-S-GGG--SEEEEETTEEEEE--GGGGGTS--GGG---GGGGGGS-EEEEE--SS-TTHHHHHHHHHHHHHHHHHHH----EEEEGGG--HHHHHHSEEEEES-TTT-HHHHHHHHHTTTTTSEEPTTS-EEETTEEE--TT-EEEEEEE-TTSSSEEEEEEESSHHHHHHHHTT---STT----SEEEE-TTS--TTTS----S--TT--SSEEGGGGEEEEE---TTS---TTSEEE-/------------------------------SEEEEEEEEE--TT--SEEGGGGGT-GGG----TT--EE-TTSGGGEE-EEEEE--TTSEE-PPP-TT--HHHHHHHHGGGGG-EEEEEEEEEEESS-EEEEEEEES-SEEEETTEEEE-BTT--SS---EEEEE-SEEEEEEEEEE--HHHH-S-SS----EEEEEEE--TTSTTTTEEE-GGG-B---EETTEES-SEEEEEEEE---SSS--EEE----EEEEE---------S------EEEEEE---SS-EEE-TT-EEEEEEEE-S--BT--SEEEEEEEEEBTTT--EEEEEEEEEEPPEE-BTB-EEEEEE-TTS-EEEEEEE--SS----SSS--EEEEEEE--TT--TT-HHHHTTSPPPSSSEEEEE--SSSSTTTTSTHHHHHHHHHHHHHHHH-TT--HHHHHHH-EEEEEEEEEEETHHHHHHHHHHHHSGGGEEEEEEES--S-HHHHS--TT-SGGGGS-HHHHHHHHHTTGGG-HHHHGGGGTT--B-EEEETT-SSS-HHHHHHHHHHHHHHHT-TTSS-EEEETT--S--TTTTTSHHHHHHHHHHHSTTT-TT-PPPPPPSEEEEEES-GGG---BTTEEEEEESSTTS-EEEEEEEETTEEEEEEESEEEEEE---GGGTT--EEEETTEEE-S-GGG--SEEEEETTEEEEE--GGGGGTS--GGG---GGGGGGS-EEEEE--SS-TTHHHHHHHHHHHHHHHHHHH----EEEEGGG--HHHHHHSEEEEES-TTT-HHHHHHHHHTTTTTSEEPTTS-EEETTEEE--TT-EEEEEEE-TTSSSEEEEEEESSHHHHHHHHTT---STT----SEEEE-TTS--TTTS----S--TT---SEEGGGGEEEEE---TTS---TTSEEE-

Radius of gyration: 38.05 Å; Cα contacts (8 Å, |Δi|>4): 4851; chains: 2; bounding box: 97×127×117 Å

Foldseek 3Di:
DDDQDDDDPDDDCPPDDPPPCPVVVPFDDFFKKKKWDWAQAFDLFFQFDLCLLVPFPVPDDQDFPDWDAHPQFPVRTIHIDMDGQDPVQKDDDDDDPRGDLVVVCVPANLGSLKTKMKIKGKGFDAAWAKKKKAKECFQWKDKAHAIFGHLNQRAPFDQIFIDTDHGTMIMMMTMHIDDCLRQNRDPNTIGMMGMDMGGFDCVDQVNRKAWTLVLKAAWAQEPQFGQFFKIKTKIAQRHQDDFKFWFQQAWFFFFFQDPPDDDDDDDDPPRDGHTWTKGFDDPDTDIHGHRFMFMGMMGTDDDRGNNRQKTWTKGWTAGPPPRDIGIDTNGMGGHHYHYQQDWTKDWDQAQQRHIFIKIKGFAPFQAAQDPQGAFEEEEEEEAAPDAQPDPVSSVQADRHNHHMYMRFGCQDRRRLLCAFSSVSSSLRRLVCCQPSVTPDDPVCCSRHRYDSQAYEYEYAESSLLNQLLCCLQPVSSHLAYERELYAQDPCRLHNRPSHQLVVQDDPQLVVLLVLQQCQSGSLLRLLSNAQHHYAYEYECAASSRHCVRSVVSLCSNCVSNVHNVPYDYHYHYPDYRDDRPRCYPPVNVVSVCCQRPCVNPVRSAHGAHDQKGKGKGLALLRHDDGQQKGAKAFQFHSDIKMWIWGDDFQEIEIEIDRGFKMAGDDDPNQVSHQWYYYPHRIDRDGSVPAAPMWGQDPNDIDGDNDPCLLQQWPTNQQFDFLQSLLSHHEEEEFADPDDPCRSLSVSLRSSVSSLCCSLRVHRYYYYYLVPDDLVRLVRHEYEYAEDVVGHVNNVVCQVVCQPVQWHQDPLRWIDHDHDTDRDALKKKWAWTAGNRSNHIYIYIYHSDSNNRQQRSLLRDSHRPRGAGRMWMFGLLRRRSSSSTSRRSGDPVDDSTRSRSSRIQKHFGAHGSRYDDPVTIDGD/DDPPPDDDDDDDDPPDDPPPCPVVVPFDDFFKKKKWDWAQAFDLFFQFDLCLLVPFPVPDDQDFPDWDAHPQFPVRTIHIDMDGQDPVQKDDDDDDPRGDLVVVCVPANLRSLKTKMKIKGKGFDAAWAKKKKAKECFQWKDKAHAIFGHLNQPAPFDQIFIDTDHGTMIMMMTMHIDDCLRQNRDPNTIGMMGMDMGGFDCVDQVNRKAWTLVLKAAWAQEPQFGQFFKIKTKIARRHADDFFFWFFQDFWWWWFAQPPPPPPDDDDPPRDTDTWTKTFDDPGTDTHHHRFMFMGMMGTDDDRGNNRQKIWTKDWIATPPPRDIGIDTNGMGGHHYHYQQDWTKDWDQAQQRHIFIKIKGFAPFQAAQDPQGAFEEEEEEEAAPDAQPDPVSSVQADRHNGHMYMRFGCLDRRRLLCAFSSVSSSLRRLVCCQPSVTPDDPVCCSRHRYDSQAYEYEYAESSLLNQLQCCQQPVSSYLAYERELYAQDPCRLHNRPSHQLVVQDDPQLVVLLVLQQCQSGSLLRLLSNAQHHYAYEYECAASSRHCVRSVVSLCSNCVSNVHNVPYDYHYHYPDYRDDRPRCYPPVNVVSVCCQRPCVNPVRSAHGAHDQKGKGKGLALLRHDDGQQKGAKAFQFHSDIKMWIWGDDFQEIEIEIDRGFKMAGGDDPNQVSHQWYYYPHRIDRDGSVPAAGMWGQDPNDIDRDNDPCLLQQWPTNLQFDFLQSLLSYHEEEEFADPDDPCRSLSVSLNSSVSSLCCSLRVHRYYYYYLVPDDLVRLVRHEYEYAEDVVGHVNNVVCQVVCQPVQWHQDPLRWIDHDHDTDRDALKKKWAWTAGNRSNHIYIYIYHSDSNNRQQRSLLRDSHRPRGAGRMWMFGLLRRRSSSSTSRNVGDPVDDSTRSRSSRIQKHFGAHGSRYDDPVTIDGD

Sequence (1846 aa):
MNRQVPLMSVQTNNNLDGNSTTSDHELKLPQFWQVLGPFPHGSREIGVDPLSAYGGFENLEYIEGAQYSSELADGGWVTWRNISTNVDGSVGPIDYPNVRWDFNRKTFGWAVLHHATYFRGTFNIATAGSYLVSFSGVISFKIDDRSFVGNLYSYRHASDSAVYLEAGEHSLYILVSMDVRIFGGSTPPKPVFTGSLEKVEVDGPTRGVVSYSLDTILPDVLDGKLVTSFASITILNGLSLPSMVHGTLKQQSRVDERNVFQSTSQANDNYTDTLIDTSIYVLKPLNIAPGQVLPISFEFAGPFDDFPLEFSLSITLKTLDTLEEFDVPLGNYKLTKRTWGDPYKFTYYGYDGTVQYAMAKPPIKACVRSSKMGCPVVVALHGSGVDADSPFWLDAVRRQDYAWVLYPTGRTSWGFDWHGPSHFNVESSIDALQQLVPGVSKDLRNTIFPTSSRRVYVGHSNGGHGAWWMATHFPDTVLAVVPAASYVKIQHYIPYYLHIGYAYADPILRAIFEASISENDLDLYIPNSGGIPLLARTGAIDEVVSPLHTRRLVRMVNEWNRDATSASVSEVPNKGHWFDGILNDDTVQDFLDLHLLPENNPTLELPSLPQGFTIQTLNPASTGSKGGIRILQLEVPFRLATIRVHRYENIWVLNTTNVRRFGFTHDERQKEITSWSIDGTDFSKSPADAGPSYLRVDGVWQVADDLLWISRERHPSTYGPANLIFSHPFRIVIPSEGVENLKLYYHLAQHIASSWYLFGLGSTQIIHDVDVLDGVAAMFNLIVLGGPNDNMYTRRRSQEGGSRQITFLPSGGFKLHDRTFERPGTGALFLSPSPTRTRLGLFIAGIDAIGLQRAAWTIPFRTGIEVPDYMIVGDEYGDAATGWTAGNGSPFGGAGTKGVGGVFAAGYWNNTWDYDDRCGYLKMNRQVPLMSVQTNNNLDGNSTTSDHELKLPQFWQVLGPFPHGSREIGVDPLSAYGGFENLEYIEGAQYSSELADGGWVTWRNISTNVDGSVGPIDYPNVRWDFNRKTFGWAVLHHATYFRGTFNIATAGSYLVSFSGVISFKIDDRSFVGNLYSYRHASDSAVYLEAGEHSLYILVSMDVRIFGGSTPPKPVFTGSLEKVEVDGPTRGVVSYSLDTILPDVLDGKLVTSFASITILNGLSLPSMVHGTLKQQSRVDERNVFQSTSQANDNYTDTLIDTSIYVLKPLNIAPGQVLPISFEFAGPFDDFPLEFSLSITLKTLDTLEEFDVPLGNYKLTKRTWGDPYKFTYYGYDGTVQYAMAKPPIKACVRSSKMGCPVVVALHGSGVDADSPFWLDAVRRQDYAWVLYPTGRTSWGFDWHGPSHFNVESSIDALQQLVPGVSKDLRNTIFPTSSRRVYVGHSNGGHGAWWMATHFPDTVLAVVPAASYVKIQHYIPYYLHIGYAYADPILRAIFEASISENDLDLYIPNSGGIPLLARTGAIDEVVSPLHTRRLVRMVNEWNRDATSASVSEVPNKGHWFDGILNDDTVQDFLDLHLLPENNPTLELPSLPQGFTIQTLNPASTGSKGGIRILQLEVPFRLATIRVHRYENIWVLNTTNVRRFGFTHDERQKEITSWSIDGTDFSKSPADAGPSYLRVDGVWQVADDLLWISRERHPSTYGPANLIFSHPFRIVIPSEGVENLKLYYHLAQHIASSWYLFGLGSTQIIHDVDVLDGVAAMFNLIVLGGPNDNMYTRRRSQEGGSRQITFLPSGGFKLHDRTFERPGTGALFLSPSPTRTRLGLFIAGIDAIGLQRAAWTIPFRTGIEVPDYMIVGDEYGDAATGWTAGNGSPFGGAGTKGVGGVFAAGYWNNTWDYDDRCGYLK

pLDDT: mean 88.08, std 17.54, range [15.07, 98.75]

Nearest PDB structures (foldseek):
  2z3w-assembly1_A-2  TM=3.891E-01  e=6.770E-13  Porphyromonas gingivalis W83
  2z3z-assembly1_A  TM=3.560E-01  e=3.688E-12  Porphyromonas gingivalis W83
  2eep-assembly1_A-2  TM=3.610E-01  e=1.208E-11  Porphyromonas gingivalis W83
  4hvt-assembly1_A  TM=3.432E-01  e=7.273E-08  Rickettsia typhi str. Wilmington
  7ne5-assembly1_A  TM=2.587E-01  e=8.027E-09  Serratia proteamaculans